Protein AF-0000000084591532 (afdb_homodimer)

Nearest PDB structures (foldseek):
  6mf0-assembly2_A  TM=4.877E-01  e=7.672E+00  Sus scrofa
  7s9z-assembly1_A  TM=1.819E-01  e=2.536E+00  Helicobacter hepaticus
  7xds-assembly1_A  TM=1.325E-01  e=5.394E+00  Puccinia graminis f. sp. tritici
  8dl6-assembly1_A  TM=1.227E-01  e=5.965E+00  Homo sapiens
  6mf0-assembly2_A  TM=4.408E-01  e=5.464E+00  Sus scrofa

Solvent-accessible surface area (backbone atoms only — not comparable to full-atom values): 87330 Å² total; per-residue (Å²): 125,78,63,72,62,56,70,74,39,70,86,39,56,74,46,77,43,41,28,36,42,34,52,50,78,43,53,38,44,90,33,53,58,64,35,64,25,38,38,33,36,36,31,60,63,81,49,55,68,87,56,51,60,38,65,56,48,56,36,85,73,50,52,26,74,78,58,51,73,62,59,52,44,41,55,50,50,50,51,40,54,48,27,53,75,49,50,44,82,45,71,38,82,86,81,71,41,66,29,31,39,28,50,43,80,62,37,36,34,36,52,69,69,55,41,16,56,66,52,23,22,54,25,72,87,36,41,23,33,48,54,41,24,66,42,70,42,52,71,70,45,43,39,30,58,66,39,40,53,48,51,75,43,76,54,60,66,52,48,54,68,57,54,49,49,51,51,51,48,48,55,58,43,37,69,44,82,90,29,66,64,58,47,52,49,52,29,50,73,68,15,46,40,43,73,56,37,47,54,52,35,52,50,43,43,54,50,50,54,57,50,66,71,37,84,87,54,50,74,67,53,51,46,52,52,50,51,49,53,48,51,52,41,56,73,71,60,36,57,68,52,52,60,71,35,84,96,48,53,48,43,77,26,44,49,80,26,48,55,60,33,37,33,61,27,56,51,43,51,51,48,54,52,47,51,50,51,22,55,75,68,70,42,46,66,59,36,52,30,38,57,68,55,55,70,66,60,37,42,85,64,75,84,78,59,52,69,56,49,65,74,37,64,88,72,70,53,55,69,56,41,55,53,43,47,43,50,47,67,83,47,40,70,82,70,50,92,51,65,52,55,54,48,38,49,52,35,49,14,46,47,50,36,65,39,66,31,86,73,74,92,52,62,68,65,49,44,54,53,50,53,48,44,51,48,51,37,52,54,37,36,28,69,71,44,34,56,49,62,73,74,35,56,52,61,39,51,56,57,49,44,61,61,41,33,72,72,74,37,51,51,55,73,42,40,48,64,52,63,54,38,48,46,46,57,50,26,54,44,41,59,75,42,90,67,60,33,50,44,60,50,32,50,50,50,48,52,50,51,52,52,50,48,37,38,49,72,58,38,70,47,70,38,86,86,78,70,40,78,42,58,55,56,70,64,57,34,46,50,37,65,72,31,66,67,59,19,46,75,59,49,43,79,81,73,79,76,76,52,61,51,41,76,38,68,63,83,34,57,62,41,97,84,67,49,61,41,66,78,71,63,58,36,50,46,86,73,38,76,58,63,77,38,52,76,48,87,70,51,79,76,62,42,93,66,29,36,33,27,76,42,48,27,37,22,13,66,72,55,38,74,46,37,66,70,39,35,30,36,31,48,70,47,87,55,79,73,54,72,84,74,77,41,51,46,48,27,34,29,68,41,36,38,36,37,32,30,72,94,40,74,82,50,65,47,61,38,32,37,28,32,34,42,43,75,53,95,52,57,38,90,84,79,48,32,40,30,30,34,54,50,90,52,41,43,80,38,50,47,78,34,29,38,37,51,39,34,59,37,73,39,44,79,83,50,62,44,42,73,73,34,75,42,70,39,69,53,66,87,34,82,46,90,49,62,39,58,24,60,38,71,71,68,89,35,54,31,30,46,48,80,30,30,64,45,59,41,67,59,55,56,70,46,43,58,77,86,66,54,73,78,83,79,87,71,80,62,65,68,56,47,44,42,50,18,17,51,52,38,44,53,50,48,52,50,50,51,49,36,49,50,21,23,46,53,22,35,52,56,42,51,54,51,44,50,66,60,48,70,71,64,82,88,72,84,78,78,79,74,83,72,74,77,68,70,84,67,69,74,77,70,64,69,71,67,78,45,38,64,70,77,76,76,75,77,128,124,79,63,71,62,53,70,73,39,70,84,39,57,74,43,78,42,43,28,34,42,33,52,48,80,42,54,38,45,89,30,54,58,68,34,65,25,38,39,34,35,34,31,60,63,80,49,55,68,87,56,53,62,37,66,56,47,56,37,83,73,49,50,27,73,76,57,52,73,60,60,52,45,39,55,51,50,50,52,40,55,49,27,53,76,48,49,43,82,44,71,39,82,85,80,71,42,64,28,30,38,30,50,42,79,62,38,37,34,36,51,69,68,54,41,16,56,67,52,24,22,56,26,73,86,35,40,21,34,48,54,42,25,66,42,69,43,53,71,70,46,42,38,29,56,67,37,39,54,47,50,76,44,75,54,58,67,51,48,55,67,58,53,48,49,50,53,51,49,49,54,58,44,36,67,44,82,90,30,65,64,58,46,51,49,52,29,50,73,67,15,46,41,42,72,55,37,46,55,52,35,52,50,43,42,53,50,48,54,58,50,67,69,39,83,87,55,50,73,66,56,51,46,51,52,50,52,50,52,49,52,52,40,54,73,73,58,35,57,68,50,52,57,71,35,84,96,48,53,50,45,77,27,44,49,80,26,47,54,62,32,38,34,62,27,55,50,43,52,52,47,53,52,48,52,50,52,22,55,75,68,70,41,46,65,57,36,53,29,37,57,69,54,56,68,64,61,36,42,84,64,76,82,78,59,52,70,55,49,65,74,36,63,90,72,70,54,55,70,55,40,55,53,42,48,42,49,46,67,84,48,40,72,82,71,50,90,52,65,51,56,54,49,37,50,52,36,50,14,45,49,50,37,66,40,66,31,87,73,73,92,51,63,68,65,48,44,53,51,49,52,49,45,51,48,51,35,52,53,37,36,28,68,71,42,33,55,50,62,73,72,35,56,52,62,40,51,56,57,49,45,60,59,41,34,73,72,74,36,52,51,55,75,41,39,49,64,52,61,52,34,47,46,48,57,50,27,54,44,41,60,73,40,90,67,60,35,51,44,60,49,33,51,50,50,50,52,52,50,50,49,50,50,37,37,49,71,58,38,70,46,72,36,86,86,78,69,40,78,44,56,55,56,70,64,58,34,46,50,37,66,72,31,64,68,57,19,46,76,60,49,44,79,81,72,78,76,77,53,60,49,40,74,40,68,64,82,34,56,62,39,97,85,66,50,62,42,64,78,71,63,59,34,51,46,86,72,39,78,58,60,76,44,48,76,49,89,70,50,79,75,60,40,94,66,29,36,34,26,76,44,46,28,38,21,14,66,71,54,39,74,45,37,68,70,38,36,31,37,32,48,70,48,87,55,80,74,54,70,85,73,78,42,51,44,46,27,33,30,68,40,37,37,36,37,31,29,71,94,41,73,82,50,65,46,57,38,32,38,29,33,35,41,44,76,52,93,54,58,37,89,85,78,48,32,42,28,33,35,54,49,90,53,41,42,78,36,50,47,78,35,31,38,35,50,38,33,59,38,73,40,45,78,82,50,62,43,42,74,74,34,73,40,70,39,68,52,64,87,33,80,45,92,51,63,41,58,23,62,37,70,70,67,90,37,56,32,29,46,48,81,31,31,64,45,59,41,65,60,54,56,69,48,44,58,78,89,64,52,74,81,82,78,88,72,81,63,65,67,56,44,43,41,49,19,16,49,51,38,46,53,49,48,54,50,51,50,49,38,49,51,20,25,47,53,20,36,51,56,43,51,54,52,44,50,64,59,49,70,70,63,81,90,71,83,77,79,78,74,81,72,74,78,68,69,82,71,66,74,73,73,62,61,71,66,82,37,42,65,71,76,75,75,74,77,129

Organism: NCBI:txid1423351

Secondary structure (DSSP, 8-state):
---HHHHHHTT-EEEEEEEEEEEEEEE--SSSS--EEEEEEEEETTS-HHHHTSGGG-EEEEEESSS-HHHHHHHHHHHHHHHHHSPEEEEETTTTEEEEEEEEEEE----HHHHHHHTTB--TTSTT--SSB-----HHHHHSHHHHHHTTS--PBP-HHHHHHHHHHHHHHTTSTT-HHHHHHHHHHH-B--HHHHHHHHHHHHHHHHHHH-TTS-HHHHHHHHHHHHHHHHHH--S-GGGG-TT--TTTSS---HIIIIIIIIIHHHHHHHHHHHHHTT-HHHHHHHHHH---TTS-SPPP-HHHHHHTTTS--HHHHHHHHHHTHHHHTTT-S-HHHHHHHHHHHHHHHHHT-S--S-HHHHHHHHHHHHHHHHHHHHHH-HHHHHH-THHHHGGGHHHHHHHH-SGGGG-SHHHHHHHHHHHHHHHTS-SSSHHHHHHHHHHHHHHHHHHHTT-EEE-TTT--EEE--HHHHHHHHH-HHHHHHTT---PPPPPTT-EE----EE-TTS-EE-----B-GGGSTHHHH---SSHHHHSSS-EEEE-SEEE-TTS-EE-TT-EEEEE--SSTT--SS--EEEEEEEEEEEEE-SS-TT-EEEEEEEEEEEEEEEE-TTT--EEEEEEEEEEEE-GGGEEEEE-EEE-HHHHT-EEEEEEEEEETTEEEEEEEEEEE-S-SSEEEE-TT-STTHHHHHHHS-GGGSS-----S-HHHHHHHHHHHHHHHHHHHHHHHHHHHHHHHHHHHHHHHHHTSS-----------------------------------/---HHHHHHTT-EEEEEEEEEEEEEEE--SSSS--EEEEEEEEETTS-HHHHTSGGG-EEEEEESSS-HHHHHHHHHHHHHHHHHSPEEEEETTTTEEEEEEEEEEE----HHHHHHHTTB--TTSTT--SSB-----HHHHHSHHHHHHTTS--PBP-HHHHHHHHHHHHHHTTSTT-HHHHHHHHHHH-B--HHHHHHHHHHHHHHHHHHH-TTS-HHHHHHHHHHHHHHHHHH--S-GGGG-TT--TTTSSPPPHIIIIIIIIIHHHHHHHHHHHHHTT-HHHHHHHHHH---TTS-SPPP-HHHHHHTTTS--HHHHHHHHHHTHHHHTTT-S-HHHHHHHHHHHHHHHHHT-S--S-HHHHHHHHHHHHHHHHHHHHHH-HHHHHH-THHHHGGGHHHHHHHH-SGGGG-SHHHHHHHHHHHHHHHTS-SSSHHHHHHHHHHHHHHHHHHHTT-EEE-TTT--EEE--HHHHHHHHH-HHHHHHTT---PPPPPTT-EE----EE-TTS-EE-----B-GGGSTHHHH---SSTTTTSSS-EEEE-SEEE-TTS-EE-TT-EEEEE--SSTT-TTS--EEEEEEEEEEEEE-SS-TT-EEEEEEEEEEEEEEEE-TTT--EEEEEEEEEEEE-GGGEEEEE-EEE-HHHHT-EEEEEEEEEETTEEEEEEEEEEE-S-SSEEEE-TT-STTHHHHHHHS-GGGSS-----S-HHHHHHHHHHHHHHHHHHHHHHHHHHHHHHHHHHHHHHHHHTSS-----------------------------------

Foldseek 3Di:
DPDVVCVQCVPAAEDEWEKEKEWDWFALAPFPDRQTKIWIKIFTLVDAPVCRLFLLRIATDFMDSPDDPLRVVVVVLVVLVVCQVVFDWFADPVVRDIHTYRYDYQFYFYAQQSLCQLLQFLDCQAQQHASFARQGHDPVQCLALVNVVVLLAGHHGDALVVLVVLLVVLLVLLLDPPSVVVSVVSCRNRRGHHPLSVVLSVVSNVQLVVQVVDPVADSVRSSVVSVVSSVVSVVVPSGRPQSPRPPDDSSLRHADACQCLQQVHLLLVLLVVVVVLCVVVVNLQQLLQAVVFWDCFFLPAPDQPSVCCSVPVPDDHRSNSLVCLQPSLLRCLPVDPDLLSSVLSLLSLVLSLLQLDSADPDLVVSLVQQQVSLSSNLLSCLQPPLVCSVNGSSSSSSNCNSVNCVSSNGSSSSHCVSVVVCSVVLSVQQHPDPNPDRRVSSVVVSVVLSVVSCQLCFHWDQDPVPRDIDHHDVVSNVVCLVDVVNVVVSSHDNDDQDDQFDFAAPFQPQDPVRDRHRPQPFDFPVPDPVVPACPPVCCPPRHDFKTKGFTAFGQEQVRDTDGAFFKFWFFPDPPLPPPPQTAIFIWHFHTKIWIAGPVDRVDIFIKTKTFGWDWDPAADPSSLFTKIFTDPHIDIGGRHRTHGTFGKTAPCVVQVWDFDDWDFDDDPNHTDPDTGTHTDGNDDTMITTRCSRNRPNVVVQSNDDPSRDHGDDDDDDSSVSSNVSSVVNVVVVVVVVVVVVVVVVVVVVVVVVVCVVCVVDDDPDDPPDPPPPPDPPPCCVPDPTPRPPPPDPPDD/DPDVVCVLCVPAAEDEWEKEKEWDWFALAQFLDRQTKIWIKIFTLVDAPVPRLFLLRIATDFMDSPDDPLRVVVVVLVVLVVCQVVFDWFADPVVRDIHTYRYDYQFYFYAQQSLCQLLQFLDCQAQQHASFARQGHDPVQCLALVNVVVLLAGHHGDALVVLVVLLVVLLVLLLDPPSVVVSVVSCRNRRGHHPLSVVLSVVLNVQLVVQVVDPVDDSVRSSVVSVVSVVVSVVVPSGRPQSPRPPDDSSLRHADACQCLQQVHLLLVLLVVLVVLCVVVVNLQQLLQAVVFWDCFFLPAPDQPSVCCSVPVPDDHRSNSLVCLQCSLLRCLPVDPDLLSSVLSLLSLVLSLLQLDSADPDLVVSLVQQQVSLSSNLLSCLQPPLVCSVNPSSSSSSNCNSVNCVSSNGSSSSHCVSVVVCSVVLSVQQHPDPNPDRRVSSVVVSVVLSVVSCQLCFHWDQDPPPRDIDHHDPVSNVVCLVDQVNVVVSSHDNDDQDDQFDFAAPFQPQDPVRDRHRPQPFDFPVPDPVVPACPPVCCVPRHDFKTKGFTAFGQEQLRDTDGAFFKFWFFPDPPLPPPPQTAIFIWHFHTKIWIAGPVDRVDIFIKTKTFGWDWDPAADPSSLFTKTFTDPHIYIGGRHRTHGTFRKTAPCVVQVWDFDDWDFDADPNHTDPDTDTHTDGNDDTIITGSCSRNRPNVVVQSNDDPSRDHGDDDDDDSSVSSNVSSVVNVVVVVVVVVVVVVVVVVVVVVVVVVCVVCVVDDDPDPPPPPPPPPPPPPCPVDDSGRGPPPPDPPDD

Sequence (1592 aa):
MPHPLRATAAGRQVYSVPLIVFMDDVSGARSTQWNKHYSVYMSNGTIPREELQKEFHVRYVTTSSHAEPLELMQGVKESFKKHFSEPIVAFDAITKEEVLLRPWPLFWPGDNPMQAEHCSSAGLNASRFCRTCEVGGSQEYCSSDKGFAELIVPGIIRDPDKTRAAIQTQLSLSLEPRSGNKLRSSAVDSGVKDSLAQVVIEKLLKMGKSLRSDPSKTPQDIQDILRNELKVAQRAGCENPLLKMEGVNIHLDTPTEILHTILLGVVKYFWGQTVYILDKNKKFEIMRSRLHTIDQRGLNIPTIPVSYICDYKGALIGKHFKALAQVLVFVIYDLVDDQNLINAWILTSRLTVLLWQTEIDNVEVYLVELRQVIADLLYVTAICSPSIILSKPKFHFLVHLPLYIERFGPALLFSTERFESFNGIFRGASVFSNRQSPSRDIGLSFAGLDRAKHLATGGYWRDTQTNDWRTASPKLQELIRSHPVFAGLLGLDFSEEPVPGNIYFYPQERSMTGSRMHIDRSETWDHVMARLAIEMANPSTATDEFMYASVKGIVSQSGDIIEQGDSVIYNVSENPTSLEHPQYLFARVVELLCCTNPADPSDITYFAILQKFSLDSTRHHILQMPQLVLDTELCLCEPLKLICRVNVQHDCSRGQCQLSHKVPIRQERELTERCRLAVRHSDDSHYILNVQALHNSKYIKESLPTELRGVLVQFGDRSAILKQGAENVRTRKAQKDANRQATKAAKDAFARTLETSMAREPESRGAHIYEDTQGAGTSTQGAASAAASIPEQQSLMPHPLRATAAGRQVYSVPLIVFMDDVSGARSTQWNKHYSVYMSNGTIPREELQKEFHVRYVTTSSHAEPLELMQGVKESFKKHFSEPIVAFDAITKEEVLLRPWPLFWPGDNPMQAEHCSSAGLNASRFCRTCEVGGSQEYCSSDKGFAELIVPGIIRDPDKTRAAIQTQLSLSLEPRSGNKLRSSAVDSGVKDSLAQVVIEKLLKMGKSLRSDPSKTPQDIQDILRNELKVAQRAGCENPLLKMEGVNIHLDTPTEILHTILLGVVKYFWGQTVYILDKNKKFEIMRSRLHTIDQRGLNIPTIPVSYICDYKGALIGKHFKALAQVLVFVIYDLVDDQNLINAWILTSRLTVLLWQTEIDNVEVYLVELRQVIADLLYVTAICSPSIILSKPKFHFLVHLPLYIERFGPALLFSTERFESFNGIFRGASVFSNRQSPSRDIGLSFAGLDRAKHLATGGYWRDTQTNDWRTASPKLQELIRSHPVFAGLLGLDFSEEPVPGNIYFYPQERSMTGSRMHIDRSETWDHVMARLAIEMANPSTATDEFMYASVKGIVSQSGDIIEQGDSVIYNVSENPTSLEHPQYLFARVVELLCCTNPADPSDITYFAILQKFSLDSTRHHILQMPQLVLDTELCLCEPLKLICRVNVQHDCSRGQCQLSHKVPIRQERELTERCRLAVRHSDDSHYILNVQALHNSKYIKESLPTELRGVLVQFGDRSAILKQGAENVRTRKAQKDANRQATKAAKDAFARTLETSMAREPESRGAHIYEDTQGAGTSTQGAASAAASIPEQQSL

Radius of gyration: 38.41 Å; Cα contacts (8 Å, |Δi|>4): 2621; chains: 2; bounding box: 103×96×112 Å

Structure (mmCIF, N/CA/C/O backbone):
data_AF-0000000084591532-model_v1
#
loop_
_entity.id
_entity.type
_entity.pdbx_description
1 polymer 'Transposase family Tnp2 protein'
#
loop_
_atom_site.group_PDB
_atom_site.id
_atom_site.type_symbol
_atom_site.label_atom_id
_atom_site.label_alt_id
_atom_site.label_comp_id
_atom_site.label_asym_id
_atom_site.label_entity_id
_atom_site.label_seq_id
_atom_site.pdbx_PDB_ins_code
_atom_site.Cartn_x
_atom_site.Cartn_y
_atom_site.Cartn_z
_atom_site.occupancy
_atom_site.B_iso_or_equiv
_atom_site.auth_seq_id
_atom_site.auth_comp_id
_atom_site.auth_asym_id
_atom_site.auth_atom_id
_atom_site.pdbx_PDB_model_num
ATOM 1 N N . MET A 1 1 ? 30.344 50.531 -14.781 1 43.59 1 MET A N 1
ATOM 2 C CA . MET A 1 1 ? 29.906 49.656 -15.844 1 43.59 1 MET A CA 1
ATOM 3 C C . MET A 1 1 ? 28.453 49.219 -15.641 1 43.59 1 MET A C 1
ATOM 5 O O . MET A 1 1 ? 28.047 48.938 -14.508 1 43.59 1 MET A O 1
ATOM 9 N N . PRO A 1 2 ? 27.641 49.594 -16.484 1 57.66 2 PRO A N 1
ATOM 10 C CA . PRO A 1 2 ? 26.234 49.219 -16.297 1 57.66 2 PRO A CA 1
ATOM 11 C C . PRO A 1 2 ? 26.078 47.75 -15.938 1 57.66 2 PRO A C 1
ATOM 13 O O . PRO A 1 2 ? 26.953 46.938 -16.219 1 57.66 2 PRO A O 1
ATOM 16 N N . HIS A 1 3 ? 25.172 47.406 -14.984 1 73 3 HIS A N 1
ATOM 17 C CA . HIS A 1 3 ? 24.875 46.031 -14.609 1 73 3 HIS A CA 1
ATOM 18 C C . HIS A 1 3 ? 24.781 45.125 -15.844 1 73 3 HIS A C 1
ATOM 20 O O . HIS A 1 3 ? 24.172 45.5 -16.844 1 73 3 HIS A O 1
ATOM 26 N N . PRO A 1 4 ? 25.656 44.156 -16.047 1 76.69 4 PRO A N 1
ATOM 27 C CA . PRO A 1 4 ? 25.719 43.25 -17.203 1 76.69 4 PRO A CA 1
ATOM 28 C C . PRO A 1 4 ? 24.328 42.844 -17.719 1 76.69 4 PRO A C 1
ATOM 30 O O . PRO A 1 4 ? 24.156 42.594 -18.906 1 76.69 4 PRO A O 1
ATOM 33 N N . LEU A 1 5 ? 23.438 42.906 -16.938 1 82.12 5 LEU A N 1
ATOM 34 C CA . LEU A 1 5 ? 22.094 42.5 -17.328 1 82.12 5 LEU A CA 1
ATOM 35 C C . LEU A 1 5 ? 21.469 43.531 -18.234 1 82.12 5 LEU A C 1
ATOM 37 O O . LEU A 1 5 ? 20.578 43.219 -19.031 1 82.12 5 LEU A O 1
ATOM 41 N N . ARG A 1 6 ? 21.891 44.719 -18.203 1 84.62 6 ARG A N 1
ATOM 42 C CA . ARG A 1 6 ? 21.344 45.781 -19.031 1 84.62 6 ARG A CA 1
ATOM 43 C C . ARG A 1 6 ? 21.688 45.562 -20.5 1 84.62 6 ARG A C 1
ATOM 45 O O . ARG A 1 6 ? 20.859 45.812 -21.391 1 84.62 6 ARG A O 1
ATOM 52 N N . ALA A 1 7 ? 22.859 45.125 -20.703 1 83.19 7 ALA A N 1
ATOM 53 C CA . ALA A 1 7 ? 23.297 44.844 -22.078 1 83.19 7 ALA A CA 1
ATOM 54 C C . ALA A 1 7 ? 22.5 43.688 -22.672 1 83.19 7 ALA A C 1
ATOM 56 O O . ALA A 1 7 ? 22.062 43.75 -23.812 1 83.19 7 ALA A O 1
ATOM 57 N N . THR A 1 8 ? 22.328 42.719 -21.797 1 85.94 8 THR A N 1
ATOM 58 C CA . THR A 1 8 ? 21.609 41.531 -22.25 1 85.94 8 THR A CA 1
ATOM 59 C C . THR A 1 8 ? 20.125 41.844 -22.469 1 85.94 8 THR A C 1
ATOM 61 O O . THR A 1 8 ? 19.5 41.281 -23.391 1 85.94 8 THR A O 1
ATOM 64 N N . ALA A 1 9 ? 19.578 42.625 -21.766 1 89.12 9 ALA A N 1
ATOM 65 C CA . ALA A 1 9 ? 18.156 42.938 -21.812 1 89.12 9 ALA A CA 1
ATOM 66 C C . ALA A 1 9 ? 17.828 43.812 -23.031 1 89.12 9 ALA A C 1
ATOM 68 O O . ALA A 1 9 ? 16.719 43.719 -23.578 1 89.12 9 ALA A O 1
ATOM 69 N N . ALA A 1 10 ? 18.719 44.562 -23.5 1 86.06 10 ALA A N 1
ATOM 70 C CA . ALA A 1 10 ? 18.516 45.406 -24.672 1 86.06 10 ALA A CA 1
ATOM 71 C C . ALA A 1 10 ? 17.219 46.188 -24.578 1 86.06 10 ALA A C 1
ATOM 73 O O . ALA A 1 10 ? 16.422 46.188 -25.516 1 86.06 10 ALA A O 1
ATOM 74 N N . GLY A 1 11 ? 16.875 46.719 -23.391 1 86.25 11 GLY A N 1
ATOM 75 C CA . GLY A 1 11 ? 15.703 47.562 -23.188 1 86.25 11 GLY A CA 1
ATOM 76 C C . GLY A 1 11 ? 14.492 46.781 -22.703 1 86.25 11 GLY A C 1
ATOM 77 O O . GLY A 1 11 ? 13.492 47.375 -22.297 1 86.25 11 GLY A O 1
ATOM 78 N N . ARG A 1 12 ? 14.555 45.469 -22.719 1 91.94 12 ARG A N 1
ATOM 79 C CA . ARG A 1 12 ? 13.445 44.625 -22.25 1 91.94 12 ARG A CA 1
ATOM 80 C C . ARG A 1 12 ? 13.398 44.594 -20.719 1 91.94 12 ARG A C 1
ATOM 82 O O . ARG A 1 12 ? 14.43 44.719 -20.062 1 91.94 12 ARG A O 1
ATOM 89 N N . GLN A 1 13 ? 12.195 44.469 -20.172 1 92.25 13 GLN A N 1
ATOM 90 C CA . GLN A 1 13 ? 12.047 44.25 -18.734 1 92.25 13 GLN A CA 1
ATOM 91 C C . GLN A 1 13 ? 12.539 42.875 -18.328 1 92.25 13 GLN A C 1
ATOM 93 O O . GLN A 1 13 ? 12.328 41.906 -19.047 1 92.25 13 GLN A O 1
ATOM 98 N N . VAL A 1 14 ? 13.297 42.844 -17.234 1 92.44 14 VAL A N 1
ATOM 99 C CA . VAL A 1 14 ? 13.797 41.562 -16.703 1 92.44 14 VAL A CA 1
ATOM 100 C C . VAL A 1 14 ? 13.07 41.219 -15.414 1 92.44 14 VAL A C 1
ATOM 102 O O . VAL A 1 14 ? 13.047 42.031 -14.477 1 92.44 14 VAL A O 1
ATOM 105 N N . TYR A 1 15 ? 12.438 40.062 -15.383 1 92.69 15 TYR A N 1
ATOM 106 C CA . TYR A 1 15 ? 11.766 39.594 -14.18 1 92.69 15 TYR A CA 1
ATOM 107 C C . TYR A 1 15 ? 12.586 38.469 -13.508 1 92.69 15 TYR A C 1
ATOM 109 O O . TYR A 1 15 ? 12.914 37.469 -14.141 1 92.69 15 TYR A O 1
ATOM 117 N N . SER A 1 16 ? 12.953 38.688 -12.234 1 92.62 16 SER A N 1
ATOM 118 C CA . SER A 1 16 ? 13.555 37.625 -11.43 1 92.62 16 SER A CA 1
ATOM 119 C C . SER A 1 16 ? 12.477 36.75 -10.758 1 92.62 16 SER A C 1
ATOM 121 O O . SER A 1 16 ? 11.758 37.219 -9.875 1 92.62 16 SER A O 1
ATOM 123 N N . VAL A 1 17 ? 12.375 35.5 -11.156 1 94.62 17 VAL A N 1
ATOM 124 C CA . VAL A 1 17 ? 11.266 34.656 -10.734 1 94.62 17 VAL A CA 1
ATOM 125 C C . VAL A 1 17 ? 11.766 33.625 -9.711 1 94.62 17 VAL A C 1
ATOM 127 O O . VAL A 1 17 ? 12.562 32.75 -10.039 1 94.62 17 VAL A O 1
ATOM 130 N N . PRO A 1 18 ? 11.305 33.719 -8.445 1 95.5 18 PRO A N 1
ATOM 131 C CA . PRO A 1 18 ? 11.656 32.719 -7.453 1 95.5 18 PRO A CA 1
ATOM 132 C C . PRO A 1 18 ? 10.914 31.391 -7.664 1 95.5 18 PRO A C 1
ATOM 134 O O . PRO A 1 18 ? 9.703 31.391 -7.871 1 95.5 18 PRO A O 1
ATOM 137 N N . LEU A 1 19 ? 11.625 30.297 -7.633 1 96.56 19 LEU A N 1
ATOM 138 C CA . LEU A 1 19 ? 11 28.984 -7.809 1 96.56 19 LEU A CA 1
ATOM 139 C C . LEU A 1 19 ? 11.18 28.125 -6.559 1 96.56 19 LEU A C 1
ATOM 141 O O . LEU A 1 19 ? 12.266 28.078 -5.984 1 96.56 19 LEU A O 1
ATOM 145 N N . ILE A 1 20 ? 10.086 27.547 -6.117 1 96.88 20 ILE A N 1
ATOM 146 C CA . ILE A 1 20 ? 10.117 26.547 -5.055 1 96.88 20 ILE A CA 1
ATOM 147 C C . ILE A 1 20 ? 10.398 25.172 -5.645 1 96.88 20 ILE A C 1
ATOM 149 O O . ILE A 1 20 ? 9.672 24.703 -6.527 1 96.88 20 ILE A O 1
ATOM 153 N N . VAL A 1 21 ? 11.422 24.469 -5.18 1 97.69 21 VAL A N 1
ATOM 154 C CA . VAL A 1 21 ? 11.852 23.203 -5.773 1 97.69 21 VAL A CA 1
ATOM 155 C C . VAL A 1 21 ? 11.578 22.062 -4.805 1 97.69 21 VAL A C 1
ATOM 157 O O . VAL A 1 21 ? 12.18 21.984 -3.734 1 97.69 21 VAL A O 1
ATOM 160 N N . PHE A 1 22 ? 10.695 21.203 -5.18 1 96.56 22 PHE A N 1
ATOM 161 C CA . PHE A 1 22 ? 10.297 20.062 -4.363 1 96.56 22 PHE A CA 1
ATOM 162 C C . PHE A 1 22 ? 10.781 18.75 -4.988 1 96.56 22 PHE A C 1
ATOM 164 O O . PHE A 1 22 ? 10.758 18.609 -6.211 1 96.56 22 PHE A O 1
ATOM 171 N N . MET A 1 23 ? 11.297 17.844 -4.141 1 96.81 23 MET A N 1
ATOM 172 C CA . MET A 1 23 ? 11.703 16.531 -4.598 1 96.81 23 MET A CA 1
ATOM 173 C C . MET A 1 23 ? 11.18 15.438 -3.668 1 96.81 23 MET A C 1
ATOM 175 O O . MET A 1 23 ? 11.133 15.625 -2.451 1 96.81 23 MET A O 1
ATOM 179 N N . ASP A 1 24 ? 10.766 14.281 -4.262 1 93.19 24 ASP A N 1
ATOM 180 C CA . ASP A 1 24 ? 10.227 13.164 -3.48 1 93.19 24 ASP A CA 1
ATOM 181 C C . ASP A 1 24 ? 10.438 11.836 -4.207 1 93.19 24 ASP A C 1
ATOM 183 O O . ASP A 1 24 ? 10.742 11.82 -5.398 1 93.19 24 ASP A O 1
ATOM 187 N N . ASP A 1 25 ? 10.414 10.781 -3.438 1 91.5 25 ASP A N 1
ATOM 188 C CA . ASP A 1 25 ? 10.352 9.445 -4.012 1 91.5 25 ASP A CA 1
ATOM 189 C C . ASP A 1 25 ? 8.906 8.961 -4.133 1 91.5 25 ASP A C 1
ATOM 191 O O . ASP A 1 25 ? 8.141 9.039 -3.172 1 91.5 25 ASP A O 1
ATOM 195 N N . VAL A 1 26 ? 8.516 8.516 -5.293 1 88.25 26 VAL A N 1
ATOM 196 C CA . VAL A 1 26 ? 7.129 8.133 -5.559 1 88.25 26 VAL A CA 1
ATOM 197 C C . VAL A 1 26 ? 7.102 6.82 -6.348 1 88.25 26 VAL A C 1
ATOM 199 O O . VAL A 1 26 ? 8 6.551 -7.145 1 88.25 26 VAL A O 1
ATOM 202 N N . SER A 1 27 ? 6.109 6.016 -6.02 1 83.94 27 SER A N 1
ATOM 203 C CA . SER A 1 27 ? 5.922 4.805 -6.812 1 83.94 27 SER A CA 1
ATOM 204 C C . SER A 1 27 ? 5.172 5.105 -8.102 1 83.94 27 SER A C 1
ATOM 206 O O . SER A 1 27 ? 4.148 5.793 -8.094 1 83.94 27 SER A O 1
ATOM 208 N N . GLY A 1 28 ? 5.691 4.559 -9.133 1 76.94 28 GLY A N 1
ATOM 209 C CA . GLY A 1 28 ? 5.047 4.762 -10.414 1 76.94 28 GLY A CA 1
ATOM 210 C C . GLY A 1 28 ? 4.012 3.697 -10.742 1 76.94 28 GLY A C 1
ATOM 211 O O . GLY A 1 28 ? 3.396 3.729 -11.805 1 76.94 28 GLY A O 1
ATOM 212 N N . ALA A 1 29 ? 3.83 2.738 -9.836 1 74.06 29 ALA A N 1
ATOM 213 C CA . ALA A 1 29 ? 2.936 1.618 -10.109 1 74.06 29 ALA A CA 1
ATOM 214 C C . ALA A 1 29 ? 1.588 1.81 -9.422 1 74.06 29 ALA A C 1
ATOM 216 O O . ALA A 1 29 ? 1.485 2.551 -8.438 1 74.06 29 ALA A O 1
ATOM 217 N N . ARG A 1 30 ? 0.559 1.213 -10.109 1 67.5 30 ARG A N 1
ATOM 218 C CA . ARG A 1 30 ? -0.771 1.205 -9.508 1 67.5 30 ARG A CA 1
ATOM 219 C C . ARG A 1 30 ? -0.869 0.149 -8.414 1 67.5 30 ARG A C 1
ATOM 221 O O . ARG A 1 30 ? -1.532 0.363 -7.395 1 67.5 30 ARG A O 1
ATOM 228 N N . SER A 1 31 ? -0.083 -0.868 -8.711 1 63.44 31 SER A N 1
ATOM 229 C CA . SER A 1 31 ? -0.13 -1.998 -7.785 1 63.44 31 SER A CA 1
ATOM 230 C C . SER A 1 31 ? 0.7 -1.728 -6.535 1 63.44 31 SER A C 1
ATOM 232 O O . SER A 1 31 ? 1.325 -0.671 -6.418 1 63.44 31 SER A O 1
ATOM 234 N N . THR A 1 32 ? 0.636 -2.645 -5.699 1 62.41 32 THR A N 1
ATOM 235 C CA . THR A 1 32 ? 1.383 -2.551 -4.449 1 62.41 32 THR A CA 1
ATOM 236 C C . THR A 1 32 ? 2.873 -2.779 -4.691 1 62.41 32 THR A C 1
ATOM 238 O O . THR A 1 32 ? 3.699 -2.494 -3.822 1 62.41 32 THR A O 1
ATOM 241 N N . GLN A 1 33 ? 3.121 -3.174 -5.93 1 70.5 33 GLN A N 1
ATOM 242 C CA . GLN A 1 33 ? 4.531 -3.389 -6.234 1 70.5 33 GLN A CA 1
ATOM 243 C C . GLN A 1 33 ? 5.285 -2.064 -6.32 1 70.5 33 GLN A C 1
ATOM 245 O O . GLN A 1 33 ? 4.863 -1.15 -7.035 1 70.5 33 GLN A O 1
ATOM 250 N N . TRP A 1 34 ? 6.281 -1.975 -5.582 1 71.12 34 TRP A N 1
ATOM 251 C CA . TRP A 1 34 ? 7.027 -0.723 -5.488 1 71.12 34 TRP A CA 1
ATOM 252 C C . TRP A 1 34 ? 7.832 -0.474 -6.758 1 71.12 34 TRP A C 1
ATOM 254 O O . TRP A 1 34 ? 8.602 -1.337 -7.195 1 71.12 34 TRP A O 1
ATOM 264 N N . ASN A 1 35 ? 7.492 0.541 -7.445 1 77.25 35 ASN A N 1
ATOM 265 C CA . ASN A 1 35 ? 8.219 1.08 -8.594 1 77.25 35 ASN A CA 1
ATOM 266 C C . ASN A 1 35 ? 8.734 2.488 -8.312 1 77.25 35 ASN A C 1
ATOM 268 O O . ASN A 1 35 ? 8.094 3.475 -8.68 1 77.25 35 ASN A O 1
ATOM 272 N N . LYS A 1 36 ? 9.898 2.582 -7.742 1 85 36 LYS A N 1
ATOM 273 C CA . LYS A 1 36 ? 10.43 3.818 -7.168 1 85 36 LYS A CA 1
ATOM 274 C C . LYS A 1 36 ? 10.859 4.789 -8.266 1 85 36 LYS A C 1
ATOM 276 O O . LYS A 1 36 ? 11.594 4.414 -9.18 1 85 36 LYS A O 1
ATOM 281 N N . HIS A 1 37 ? 10.375 5.969 -8.211 1 91.12 37 HIS A N 1
ATOM 282 C CA . HIS A 1 37 ? 10.812 7.109 -9.008 1 91.12 37 HIS A CA 1
ATOM 283 C C . HIS A 1 37 ? 11.172 8.297 -8.117 1 91.12 37 HIS A C 1
ATOM 285 O O . HIS A 1 37 ? 10.477 8.57 -7.137 1 91.12 37 HIS A O 1
ATOM 291 N N . TYR A 1 38 ? 12.312 8.93 -8.359 1 95.25 38 TYR A N 1
ATOM 292 C CA . TYR A 1 38 ? 12.539 10.266 -7.805 1 95.25 38 TYR A CA 1
ATOM 293 C C . TYR A 1 38 ? 12.016 11.344 -8.742 1 95.25 38 TYR A C 1
ATOM 295 O O . TYR A 1 38 ? 12.305 11.32 -9.945 1 95.25 38 TYR A O 1
ATOM 303 N N . SER A 1 39 ? 11.172 12.148 -8.211 1 96 39 SER A N 1
ATOM 304 C CA . SER A 1 39 ? 10.562 13.188 -9.039 1 96 39 SER A CA 1
ATOM 305 C C . SER A 1 39 ? 10.797 14.57 -8.453 1 96 39 SER A C 1
ATOM 307 O O . SER A 1 39 ? 10.789 14.75 -7.238 1 96 39 SER A O 1
ATOM 309 N N . VAL A 1 40 ? 11 15.539 -9.312 1 97.56 40 VAL A N 1
ATOM 310 C CA . VAL A 1 40 ? 11.188 16.938 -8.938 1 97.56 40 VAL A CA 1
ATOM 311 C C . VAL A 1 40 ? 10.031 17.781 -9.484 1 97.56 40 VAL A C 1
ATOM 313 O O . VAL A 1 40 ? 9.688 17.672 -10.664 1 97.56 40 VAL A O 1
ATOM 316 N N . TYR A 1 41 ? 9.414 18.531 -8.641 1 97.12 41 TYR A N 1
ATOM 317 C CA . TYR A 1 41 ? 8.375 19.484 -9 1 97.12 41 TYR A CA 1
ATOM 318 C C . TYR A 1 41 ? 8.781 20.906 -8.633 1 97.12 41 TYR A C 1
ATOM 320 O O . TYR A 1 41 ? 9.648 21.109 -7.785 1 97.12 41 TYR A O 1
ATOM 328 N N . MET A 1 42 ? 8.164 21.906 -9.344 1 96.56 42 MET A N 1
ATOM 329 C CA . MET A 1 42 ? 8.422 23.297 -9.023 1 96.56 42 MET A CA 1
ATOM 330 C C . MET A 1 42 ? 7.125 24.109 -9.023 1 96.56 42 MET A C 1
ATOM 332 O O . MET A 1 42 ? 6.133 23.703 -9.625 1 96.56 42 MET A O 1
ATOM 336 N N . SER A 1 43 ? 7.16 25.109 -8.25 1 95.56 43 SER A N 1
ATOM 337 C CA . SER A 1 43 ? 6.102 26.109 -8.25 1 95.56 43 SER A CA 1
ATOM 338 C C . SER A 1 43 ? 6.68 27.531 -8.242 1 95.56 43 SER A C 1
ATOM 340 O O . SER A 1 43 ? 7.777 27.75 -7.73 1 95.56 43 SER A O 1
ATOM 342 N N . ASN A 1 44 ? 5.906 28.406 -8.836 1 94.69 44 ASN A N 1
ATOM 343 C CA . ASN A 1 44 ? 6.305 29.812 -8.891 1 94.69 44 ASN A CA 1
ATOM 344 C C . ASN A 1 44 ? 5.996 30.531 -7.578 1 94.69 44 ASN A C 1
ATOM 346 O O . ASN A 1 44 ? 4.828 30.688 -7.215 1 94.69 44 ASN A O 1
ATOM 350 N N . GLY A 1 45 ? 7.043 31.062 -6.895 1 92.5 45 GLY A N 1
ATOM 351 C CA . GLY A 1 45 ? 6.906 31.688 -5.586 1 92.5 45 GLY A CA 1
ATOM 352 C C . GLY A 1 45 ? 6.285 33.062 -5.648 1 92.5 45 GLY A C 1
ATOM 353 O O . GLY A 1 45 ? 5.941 33.656 -4.613 1 92.5 45 GLY A O 1
ATOM 354 N N . THR A 1 46 ? 6.027 33.5 -6.906 1 91.06 46 THR A N 1
ATOM 355 C CA . THR A 1 46 ? 5.434 34.844 -7.047 1 91.06 46 THR A CA 1
ATOM 356 C C . THR A 1 46 ? 3.912 34.75 -7 1 91.06 46 THR A C 1
ATOM 358 O O . THR A 1 46 ? 3.236 35.781 -6.844 1 91.06 46 THR A O 1
ATOM 361 N N . ILE A 1 47 ? 3.422 33.594 -7.094 1 89.75 47 ILE A N 1
ATOM 362 C CA . ILE A 1 47 ? 1.979 33.375 -7.098 1 89.75 47 ILE A CA 1
ATOM 363 C C . ILE A 1 47 ? 1.426 33.562 -5.688 1 89.75 47 ILE A C 1
ATOM 365 O O . ILE A 1 47 ? 2.045 33.125 -4.711 1 89.75 47 ILE A O 1
ATOM 369 N N . PRO A 1 48 ? 0.276 34.219 -5.699 1 84.31 48 PRO A N 1
ATOM 370 C CA . PRO A 1 48 ? -0.335 34.344 -4.375 1 84.31 48 PRO A CA 1
ATOM 371 C C . PRO A 1 48 ? -0.569 33 -3.693 1 84.31 48 PRO A C 1
ATOM 373 O O . PRO A 1 48 ? -0.871 32.031 -4.367 1 84.31 48 PRO A O 1
ATOM 376 N N . ARG A 1 49 ? -0.537 33.062 -2.498 1 79.94 49 ARG A N 1
ATOM 377 C CA . ARG A 1 49 ? -0.575 31.828 -1.695 1 79.94 49 ARG A CA 1
ATOM 378 C C . ARG A 1 49 ? -1.858 31.047 -1.95 1 79.94 49 ARG A C 1
ATOM 380 O O . ARG A 1 49 ? -1.842 29.812 -1.985 1 79.94 49 ARG A O 1
ATOM 387 N N . GLU A 1 50 ? -2.938 31.719 -2.049 1 73.81 50 GLU A N 1
ATOM 388 C CA . GLU A 1 50 ? -4.23 31.078 -2.244 1 73.81 50 GLU A CA 1
ATOM 389 C C . GLU A 1 50 ? -4.246 30.25 -3.527 1 73.81 50 GLU A C 1
ATOM 391 O O . GLU A 1 50 ? -4.883 29.203 -3.588 1 73.81 50 GLU A O 1
ATOM 396 N N . GLU A 1 51 ? -3.436 30.75 -4.426 1 81 51 GLU A N 1
ATOM 397 C CA . GLU A 1 51 ? -3.398 30.078 -5.723 1 81 51 GLU A CA 1
ATOM 398 C C . GLU A 1 51 ? -2.311 29.016 -5.766 1 81 51 GLU A C 1
ATOM 400 O O . GLU A 1 51 ? -2.428 28.031 -6.5 1 81 51 GLU A O 1
ATOM 405 N N . LEU A 1 52 ? -1.343 29.266 -4.953 1 86.06 52 LEU A N 1
ATOM 406 C CA . LEU A 1 52 ? -0.17 28.391 -4.984 1 86.06 52 LEU A CA 1
ATOM 407 C C . LEU A 1 52 ? -0.535 26.969 -4.566 1 86.06 52 LEU A C 1
ATOM 409 O O . LEU A 1 52 ? 0.121 26.016 -4.98 1 86.06 52 LEU A O 1
ATOM 413 N N . GLN A 1 53 ? -1.574 26.844 -3.854 1 82.62 53 GLN A N 1
ATOM 414 C CA . GLN A 1 53 ? -1.954 25.547 -3.307 1 82.62 53 GLN A CA 1
ATOM 415 C C . GLN A 1 53 ? -2.697 24.719 -4.344 1 82.62 53 GLN A C 1
ATOM 417 O O . GLN A 1 53 ? -2.838 23.5 -4.184 1 82.62 53 GLN A O 1
ATOM 422 N N . LYS A 1 54 ? -2.99 25.297 -5.469 1 86.19 54 LYS A N 1
ATOM 423 C CA . LYS A 1 54 ? -3.723 24.578 -6.512 1 86.19 54 LYS A CA 1
ATOM 424 C C . LYS A 1 54 ? -2.785 23.719 -7.344 1 86.19 54 LYS A C 1
ATOM 426 O O . LYS A 1 54 ? -1.646 24.109 -7.617 1 86.19 54 LYS A O 1
ATOM 431 N N . GLU A 1 55 ? -3.32 22.656 -7.781 1 87.75 55 GLU A N 1
ATOM 432 C CA . GLU A 1 55 ? -2.582 21.688 -8.586 1 87.75 55 GLU A CA 1
ATOM 433 C C . GLU A 1 55 ? -2.076 22.312 -9.883 1 87.75 55 GLU A C 1
ATOM 435 O O . GLU A 1 55 ? -1.003 21.953 -10.375 1 87.75 55 GLU A O 1
ATOM 440 N N . PHE A 1 56 ? -2.805 23.234 -10.344 1 90.19 56 PHE A N 1
ATOM 441 C CA . PHE A 1 56 ? -2.492 23.875 -11.617 1 90.19 56 PHE A CA 1
ATOM 442 C C . PHE A 1 56 ? -1.114 24.531 -11.578 1 90.19 56 PHE A C 1
ATOM 444 O O . PHE A 1 56 ? -0.423 24.594 -12.594 1 90.19 56 PHE A O 1
ATOM 451 N N . HIS A 1 57 ? -0.659 24.906 -10.453 1 92.56 57 HIS A N 1
ATOM 452 C CA . HIS A 1 57 ? 0.558 25.703 -10.336 1 92.56 57 HIS A CA 1
ATOM 453 C C . HIS A 1 57 ? 1.752 24.844 -9.961 1 92.56 57 HIS A C 1
ATOM 455 O O . HIS A 1 57 ? 2.842 25.344 -9.695 1 92.56 57 HIS A O 1
ATOM 461 N N . VAL A 1 58 ? 1.565 23.562 -9.898 1 94.06 58 VAL A N 1
ATOM 462 C CA . VAL A 1 58 ? 2.67 22.625 -9.711 1 94.06 58 VAL A CA 1
ATOM 463 C C . VAL A 1 58 ? 3.156 22.125 -11.07 1 94.06 58 VAL A C 1
ATOM 465 O O . VAL A 1 58 ? 2.359 21.656 -11.883 1 94.06 58 VAL A O 1
ATOM 468 N N . ARG A 1 59 ? 4.449 22.25 -11.281 1 94.88 59 ARG A N 1
ATOM 469 C CA . ARG A 1 59 ? 5.016 21.859 -12.562 1 94.88 59 ARG A CA 1
ATOM 470 C C . ARG A 1 59 ? 5.996 20.703 -12.398 1 94.88 59 ARG A C 1
ATOM 472 O O . ARG A 1 59 ? 6.832 20.719 -11.492 1 94.88 59 ARG A O 1
ATOM 479 N N . TYR A 1 60 ? 5.84 19.797 -13.336 1 95.56 60 TYR A N 1
ATOM 480 C CA . TYR A 1 60 ? 6.797 18.688 -13.438 1 95.56 60 TYR A CA 1
ATOM 481 C C . TYR A 1 60 ? 8.117 19.172 -14.039 1 95.56 60 TYR A C 1
ATOM 483 O O . TYR A 1 60 ? 8.125 19.953 -14.984 1 95.56 60 TYR A O 1
ATOM 491 N N . VAL A 1 61 ? 9.211 18.672 -13.445 1 96.81 61 VAL A N 1
ATOM 492 C CA . VAL A 1 61 ? 10.523 19.078 -13.945 1 96.81 61 VAL A CA 1
ATOM 493 C C . VAL A 1 61 ? 11.25 17.859 -14.516 1 96.81 61 VAL A C 1
ATOM 495 O O . VAL A 1 61 ? 11.586 17.828 -15.703 1 96.81 61 VAL A O 1
ATOM 498 N N . THR A 1 62 ? 11.492 16.953 -13.648 1 96 62 THR A N 1
ATOM 499 C CA . THR A 1 62 ? 12.211 15.75 -14.086 1 96 62 THR A CA 1
ATOM 500 C C . THR A 1 62 ? 11.922 14.578 -13.148 1 96 62 THR A C 1
ATOM 502 O O . THR A 1 62 ? 11.43 14.773 -12.031 1 96 62 THR A O 1
ATOM 505 N N . THR A 1 63 ? 12.141 13.406 -13.664 1 94.88 63 THR A N 1
ATOM 506 C CA . THR A 1 63 ? 11.984 12.18 -12.891 1 94.88 63 THR A CA 1
ATOM 507 C C . THR A 1 63 ? 12.953 11.102 -13.375 1 94.88 63 THR A C 1
ATOM 509 O O . THR A 1 63 ? 13.445 11.164 -14.5 1 94.88 63 THR A O 1
ATOM 512 N N . SER A 1 64 ? 13.305 10.234 -12.445 1 93.19 64 SER A N 1
ATOM 513 C CA . SER A 1 64 ? 14.156 9.109 -12.828 1 93.19 64 SER A CA 1
ATOM 514 C C . SER A 1 64 ? 13.969 7.934 -11.875 1 93.19 64 SER A C 1
ATOM 516 O O . SER A 1 64 ? 13.75 8.125 -10.68 1 93.19 64 SER A O 1
ATOM 518 N N . SER A 1 65 ? 13.984 6.781 -12.445 1 88.19 65 SER A N 1
ATOM 519 C CA . SER A 1 65 ? 14.016 5.574 -11.625 1 88.19 65 SER A CA 1
ATOM 520 C C . SER A 1 65 ? 15.445 5.082 -11.422 1 88.19 65 SER A C 1
ATOM 522 O O . SER A 1 65 ? 15.68 4.129 -10.672 1 88.19 65 SER A O 1
ATOM 524 N N . HIS A 1 66 ? 16.438 5.758 -12 1 87 66 HIS A N 1
ATOM 525 C CA . HIS A 1 66 ? 17.812 5.301 -11.984 1 87 66 HIS A CA 1
ATOM 526 C C . HIS A 1 66 ? 18.719 6.293 -11.258 1 87 66 HIS A C 1
ATOM 528 O O . HIS A 1 66 ? 19.594 5.898 -10.484 1 87 66 HIS A O 1
ATOM 534 N N . ALA A 1 67 ? 18.406 7.547 -11.562 1 89.62 67 ALA A N 1
ATOM 535 C CA . ALA A 1 67 ? 19.25 8.586 -10.977 1 89.62 67 ALA A CA 1
ATOM 536 C C . ALA A 1 67 ? 18.891 8.82 -9.516 1 89.62 67 ALA A C 1
ATOM 538 O O . ALA A 1 67 ? 17.703 8.805 -9.156 1 89.62 67 ALA A O 1
ATOM 539 N N . GLU A 1 68 ? 19.938 9.078 -8.758 1 91.44 68 GLU A N 1
ATOM 540 C CA . GLU A 1 68 ? 19.734 9.414 -7.352 1 91.44 68 GLU A CA 1
ATOM 541 C C . GLU A 1 68 ? 19.359 10.883 -7.184 1 91.44 68 GLU A C 1
ATOM 543 O O . GLU A 1 68 ? 19.531 11.68 -8.102 1 91.44 68 GLU A O 1
ATOM 548 N N . PRO A 1 69 ? 18.875 11.273 -6.035 1 94.5 69 PRO A N 1
ATOM 549 C CA . PRO A 1 69 ? 18.328 12.617 -5.824 1 94.5 69 PRO A CA 1
ATOM 550 C C . PRO A 1 69 ? 19.344 13.711 -6.145 1 94.5 69 PRO A C 1
ATOM 552 O O . PRO A 1 69 ? 19.016 14.672 -6.855 1 94.5 69 PRO A O 1
ATOM 555 N N . LEU A 1 70 ? 20.531 13.57 -5.684 1 95.88 70 LEU A N 1
ATOM 556 C CA . LEU A 1 70 ? 21.531 14.633 -5.863 1 95.88 70 LEU A CA 1
ATOM 557 C C . LEU A 1 70 ? 22 14.688 -7.309 1 95.88 70 LEU A C 1
ATOM 559 O O . LEU A 1 70 ? 22.438 15.742 -7.785 1 95.88 70 LEU A O 1
ATOM 563 N N . GLU A 1 71 ? 21.906 13.547 -8.031 1 93.31 71 GLU A N 1
ATOM 564 C CA . GLU A 1 71 ? 22.203 13.57 -9.461 1 93.31 71 GLU A CA 1
ATOM 565 C C . GLU A 1 71 ? 21.156 14.391 -10.219 1 93.31 71 GLU A C 1
ATOM 567 O O . GLU A 1 71 ? 21.516 15.148 -11.133 1 93.31 71 GLU A O 1
ATOM 572 N N . LEU A 1 72 ? 19.984 14.227 -9.852 1 95.56 72 LEU A N 1
ATOM 573 C CA . LEU A 1 72 ? 18.922 15.016 -10.469 1 95.56 72 LEU A CA 1
ATOM 574 C C . LEU A 1 72 ? 19.094 16.5 -10.148 1 95.56 72 LEU A C 1
ATOM 576 O O . LEU A 1 72 ? 18.844 17.359 -11.008 1 95.56 72 LEU A O 1
ATOM 580 N N . MET A 1 73 ? 19.547 16.75 -8.945 1 96.44 73 MET A N 1
ATOM 581 C CA . MET A 1 73 ? 19.75 18.141 -8.539 1 96.44 73 MET A CA 1
ATOM 582 C C . MET A 1 73 ? 20.875 18.781 -9.32 1 96.44 73 MET A C 1
ATOM 584 O O . MET A 1 73 ? 20.891 20 -9.508 1 96.44 73 MET A O 1
ATOM 588 N N . GLN A 1 74 ? 21.797 17.953 -9.727 1 94.12 74 GLN A N 1
ATOM 589 C CA . GLN A 1 74 ? 22.844 18.484 -10.594 1 94.12 74 GLN A CA 1
ATOM 590 C C . GLN A 1 74 ? 22.25 19.047 -11.883 1 94.12 74 GLN A C 1
ATOM 592 O O . GLN A 1 74 ? 22.641 20.141 -12.32 1 94.12 74 GLN A O 1
ATOM 597 N N . GLY A 1 75 ? 21.328 18.281 -12.445 1 93.75 75 GLY A N 1
ATOM 598 C CA . GLY A 1 75 ? 20.656 18.781 -13.625 1 93.75 75 GLY A CA 1
ATOM 599 C C . GLY A 1 75 ? 19.859 20.047 -13.367 1 93.75 75 GLY A C 1
ATOM 600 O O . GLY A 1 75 ? 19.875 20.969 -14.188 1 93.75 75 GLY A O 1
ATOM 601 N N . VAL A 1 76 ? 19.234 20.125 -12.289 1 95.69 76 VAL A N 1
ATOM 602 C CA . VAL A 1 76 ? 18.422 21.281 -11.922 1 95.69 76 VAL A CA 1
ATOM 603 C C . VAL A 1 76 ? 19.328 22.5 -11.711 1 95.69 76 VAL A C 1
ATOM 605 O O . VAL A 1 76 ? 19.016 23.594 -12.188 1 95.69 76 VAL A O 1
ATOM 608 N N . LYS A 1 77 ? 20.422 22.297 -11 1 95.38 77 LYS A N 1
ATOM 609 C CA . LYS A 1 77 ? 21.391 23.359 -10.758 1 95.38 77 LYS A CA 1
ATOM 610 C C . LYS A 1 77 ? 21.906 23.938 -12.078 1 95.38 77 LYS A C 1
ATOM 612 O O . LYS A 1 77 ? 21.984 25.156 -12.242 1 95.38 77 LYS A O 1
ATOM 617 N N . GLU A 1 78 ? 22.234 23.016 -12.969 1 94.38 78 GLU A N 1
ATOM 618 C CA . GLU A 1 78 ? 22.766 23.453 -14.258 1 94.38 78 GLU A CA 1
ATOM 619 C C . GLU A 1 78 ? 21.734 24.266 -15.039 1 94.38 78 GLU A C 1
ATOM 621 O O . GLU A 1 78 ? 22.094 25.25 -15.703 1 94.38 78 GLU A O 1
ATOM 626 N N . SER A 1 79 ? 20.547 23.875 -14.93 1 95.31 79 SER A N 1
ATOM 627 C CA . SER A 1 79 ? 19.484 24.609 -15.594 1 95.31 79 SER A CA 1
ATOM 628 C C . SER A 1 79 ? 19.328 26.016 -15 1 95.31 79 SER A C 1
ATOM 630 O O . SER A 1 79 ? 19.156 26.984 -15.734 1 95.31 79 SER A O 1
ATOM 632 N N . PHE A 1 80 ? 19.375 26.156 -13.695 1 95.81 80 PHE A N 1
ATOM 633 C CA . PHE A 1 80 ? 19.297 27.453 -13.031 1 95.81 80 PHE A CA 1
ATOM 634 C C . PHE A 1 80 ? 20.469 28.328 -13.414 1 95.81 80 PHE A C 1
ATOM 636 O O . PHE A 1 80 ? 20.297 29.516 -13.695 1 95.81 80 PHE A O 1
ATOM 643 N N . LYS A 1 81 ? 21.656 27.719 -13.391 1 93.94 81 LYS A N 1
ATOM 644 C CA . LYS A 1 81 ? 22.859 28.469 -13.719 1 93.94 81 LYS A CA 1
ATOM 645 C C . LYS A 1 81 ? 22.797 29 -15.148 1 93.94 81 LYS A C 1
ATOM 647 O O . LYS A 1 81 ? 23.109 30.172 -15.391 1 93.94 81 LYS A O 1
ATOM 652 N N . LYS A 1 82 ? 22.359 28.172 -16.031 1 93.94 82 LYS A N 1
ATOM 653 C CA . LYS A 1 82 ? 22.266 28.547 -17.438 1 93.94 82 LYS A CA 1
ATOM 654 C C . LYS A 1 82 ? 21.297 29.703 -17.641 1 93.94 82 LYS A C 1
ATOM 656 O O . LYS A 1 82 ? 21.656 30.703 -18.281 1 93.94 82 LYS A O 1
ATOM 661 N N . HIS A 1 83 ? 20.188 29.656 -17.078 1 93 83 HIS A N 1
ATOM 662 C CA . HIS A 1 83 ? 19.141 30.625 -17.359 1 93 83 HIS A CA 1
ATOM 663 C C . HIS A 1 83 ? 19.266 31.859 -16.469 1 93 83 HIS A C 1
ATOM 665 O O . HIS A 1 83 ? 18.609 32.875 -16.719 1 93 83 HIS A O 1
ATOM 671 N N . PHE A 1 84 ? 20.062 31.688 -15.43 1 89.12 84 PHE A N 1
ATOM 672 C CA . PHE A 1 84 ? 20.391 32.906 -14.68 1 89.12 84 PHE A CA 1
ATOM 673 C C . PHE A 1 84 ? 21.359 33.781 -15.461 1 89.12 84 PHE A C 1
ATOM 675 O O . PHE A 1 84 ? 21.25 35 -15.422 1 89.12 84 PHE A O 1
ATOM 682 N N . SER A 1 85 ? 22.219 33.125 -16.172 1 87.56 85 SER A N 1
ATOM 683 C CA . SER A 1 85 ? 23.188 33.844 -17 1 87.56 85 SER A CA 1
ATOM 684 C C . SER A 1 85 ? 22.562 34.25 -18.328 1 87.56 85 SER A C 1
ATOM 686 O O . SER A 1 85 ? 22.844 35.344 -18.844 1 87.56 85 SER A O 1
ATOM 688 N N . GLU A 1 86 ? 21.797 33.344 -18.828 1 91.5 86 GLU A N 1
ATOM 689 C CA . GLU A 1 86 ? 21.062 33.594 -20.078 1 91.5 86 GLU A CA 1
ATOM 690 C C . GLU A 1 86 ? 19.562 33.531 -19.859 1 91.5 86 GLU A C 1
ATOM 692 O O . GLU A 1 86 ? 18.922 32.531 -20.141 1 91.5 86 GLU A O 1
ATOM 697 N N . PRO A 1 87 ? 19.047 34.719 -19.516 1 93.88 87 PRO A N 1
ATOM 698 C CA . PRO A 1 87 ? 17.609 34.719 -19.203 1 93.88 87 PRO A CA 1
ATOM 699 C C . PRO A 1 87 ? 16.75 34.219 -20.359 1 93.88 87 PRO A C 1
ATOM 701 O O . PRO A 1 87 ? 17.141 34.344 -21.516 1 93.88 87 PRO A O 1
ATOM 704 N N . ILE A 1 88 ? 15.555 33.719 -20.094 1 93.5 88 ILE A N 1
ATOM 705 C CA . ILE A 1 88 ? 14.633 33.125 -21.062 1 93.5 88 ILE A CA 1
ATOM 706 C C . ILE A 1 88 ? 13.758 34.219 -21.656 1 93.5 88 ILE A C 1
ATOM 708 O O . ILE A 1 88 ? 13.203 35.062 -20.938 1 93.5 88 ILE A O 1
ATOM 712 N N . VAL A 1 89 ? 13.625 34.219 -22.938 1 92.94 89 VAL A N 1
ATOM 713 C CA . VAL A 1 89 ? 12.75 35.188 -23.609 1 92.94 89 VAL A CA 1
ATOM 714 C C . VAL A 1 89 ? 11.305 34.719 -23.516 1 92.94 89 VAL A C 1
ATOM 716 O O . VAL A 1 89 ? 10.984 33.562 -23.844 1 92.94 89 VAL A O 1
ATOM 719 N N . ALA A 1 90 ? 10.547 35.5 -22.922 1 93.62 90 ALA A N 1
ATOM 720 C CA . ALA A 1 90 ? 9.117 35.219 -22.781 1 93.62 90 ALA A CA 1
ATOM 721 C C . ALA A 1 90 ? 8.273 36.406 -23.203 1 93.62 90 ALA A C 1
ATOM 723 O O . ALA A 1 90 ? 8.812 37.438 -23.641 1 93.62 90 ALA A O 1
ATOM 724 N N . PHE A 1 91 ? 6.961 36.25 -23.281 1 94.75 91 PHE A N 1
ATOM 725 C CA . PHE A 1 91 ? 6.016 37.281 -23.641 1 94.75 91 PHE A CA 1
ATOM 726 C C . PHE A 1 91 ? 5.078 37.594 -22.484 1 94.75 91 PHE A C 1
ATOM 728 O O . PHE A 1 91 ? 4.402 36.719 -21.969 1 94.75 91 PHE A O 1
ATOM 735 N N . ASP A 1 92 ? 5.098 38.844 -22.047 1 94 92 ASP A N 1
ATOM 736 C CA . ASP A 1 92 ? 4.188 39.281 -21 1 94 92 ASP A CA 1
ATOM 737 C C . ASP A 1 92 ? 2.787 39.531 -21.547 1 94 92 ASP A C 1
ATOM 739 O O . ASP A 1 92 ? 2.584 40.469 -22.328 1 94 92 ASP A O 1
ATOM 743 N N . ALA A 1 93 ? 1.893 38.812 -21.094 1 90.75 93 ALA A N 1
ATOM 744 C CA . ALA A 1 93 ? 0.53 38.844 -21.625 1 90.75 93 ALA A CA 1
ATOM 745 C C . ALA A 1 93 ? -0.173 40.125 -21.188 1 90.75 93 ALA A C 1
ATOM 747 O O . ALA A 1 93 ? -1.123 40.594 -21.828 1 90.75 93 ALA A O 1
ATOM 748 N N . ILE A 1 94 ? 0.265 40.781 -20.125 1 89.69 94 ILE A N 1
ATOM 749 C CA . ILE A 1 94 ? -0.368 42 -19.609 1 89.69 94 ILE A CA 1
ATOM 750 C C . ILE A 1 94 ? 0.144 43.219 -20.375 1 89.69 94 ILE A C 1
ATOM 752 O O . ILE A 1 94 ? -0.645 44 -20.906 1 89.69 94 ILE A O 1
ATOM 756 N N . THR A 1 95 ? 1.491 43.375 -20.516 1 92.12 95 THR A N 1
ATOM 757 C CA . THR A 1 95 ? 2.09 44.531 -21.172 1 92.12 95 THR A CA 1
ATOM 758 C C . THR A 1 95 ? 2.203 44.281 -22.672 1 92.12 95 THR A C 1
ATOM 760 O O . THR A 1 95 ? 2.434 45.25 -23.438 1 92.12 95 THR A O 1
ATOM 763 N N . LYS A 1 96 ? 2.057 43.031 -23.172 1 92.38 96 LYS A N 1
ATOM 764 C CA . LYS A 1 96 ? 2.131 42.625 -24.578 1 92.38 96 LYS A CA 1
ATOM 765 C C . LYS A 1 96 ? 3.488 43 -25.172 1 92.38 96 LYS A C 1
ATOM 767 O O . LYS A 1 96 ? 3.559 43.562 -26.266 1 92.38 96 LYS A O 1
ATOM 772 N N . GLU A 1 97 ? 4.5 42.844 -24.312 1 93.5 97 GLU A N 1
ATOM 773 C CA . GLU A 1 97 ? 5.879 43.031 -24.75 1 93.5 97 GLU A CA 1
ATOM 774 C C . GLU A 1 97 ? 6.758 41.844 -24.422 1 93.5 97 GLU A C 1
ATOM 776 O O . GLU A 1 97 ? 6.43 41.062 -23.531 1 93.5 97 GLU A O 1
ATOM 781 N N . GLU A 1 98 ? 7.797 41.75 -25.125 1 93.88 98 GLU A N 1
ATOM 782 C CA . GLU A 1 98 ? 8.781 40.719 -24.828 1 93.88 98 GLU A CA 1
ATOM 783 C C . GLU A 1 98 ? 9.539 41.031 -23.531 1 93.88 98 GLU A C 1
ATOM 785 O O . GLU A 1 98 ? 9.898 42.188 -23.297 1 93.88 98 GLU A O 1
ATOM 790 N N . VAL A 1 99 ? 9.703 40.031 -22.734 1 94.81 99 VAL A N 1
ATOM 791 C CA . VAL A 1 99 ? 10.406 40.219 -21.453 1 94.81 99 VAL A CA 1
ATOM 792 C C . VAL A 1 99 ? 11.422 39.094 -21.281 1 94.81 99 VAL A C 1
ATOM 794 O O . VAL A 1 99 ? 11.445 38.125 -22.062 1 94.81 99 VAL A O 1
ATOM 797 N N . LEU A 1 100 ? 12.336 39.281 -20.312 1 94.94 100 LEU A N 1
ATOM 798 C CA . LEU A 1 100 ? 13.297 38.25 -19.953 1 94.94 100 LEU A CA 1
ATOM 799 C C . LEU A 1 100 ? 13 37.688 -18.562 1 94.94 100 LEU A C 1
ATOM 801 O O . LEU A 1 100 ? 12.703 38.438 -17.641 1 94.94 100 LEU A O 1
ATOM 805 N N . LEU A 1 101 ? 12.992 36.438 -18.5 1 94.44 101 LEU A N 1
ATOM 806 C CA . LEU A 1 101 ? 12.789 35.75 -17.219 1 94.44 101 LEU A CA 1
ATOM 807 C C . LEU A 1 101 ? 14.109 35.188 -16.688 1 94.44 101 LEU A C 1
ATOM 809 O O . LEU A 1 101 ? 14.836 34.531 -17.422 1 94.44 101 LEU A O 1
ATOM 813 N N . ARG A 1 102 ? 14.391 35.469 -15.469 1 94.19 102 ARG A N 1
ATOM 814 C CA . ARG A 1 102 ? 15.562 34.969 -14.766 1 94.19 102 ARG A CA 1
ATOM 815 C C . ARG A 1 102 ? 15.156 34.188 -13.516 1 94.19 102 ARG A C 1
ATOM 817 O O . ARG A 1 102 ? 15.055 34.75 -12.43 1 94.19 102 ARG A O 1
ATOM 824 N N . PRO A 1 103 ? 15.023 32.875 -13.672 1 94.62 103 PRO A N 1
ATOM 825 C CA . PRO A 1 103 ? 14.594 32.062 -12.531 1 94.62 103 PRO A CA 1
ATOM 826 C C . PRO A 1 103 ? 15.703 31.844 -11.508 1 94.62 103 PRO A C 1
ATOM 828 O O . PRO A 1 103 ? 16.875 31.75 -11.875 1 94.62 103 PRO A O 1
ATOM 831 N N . TRP A 1 104 ? 15.391 31.844 -10.25 1 94.69 104 TRP A N 1
ATOM 832 C CA . TRP A 1 104 ? 16.297 31.484 -9.164 1 94.69 104 TRP A CA 1
ATOM 833 C C . TRP A 1 104 ? 15.586 30.656 -8.102 1 94.69 104 TRP A C 1
ATOM 835 O O . TRP A 1 104 ? 14.367 30.766 -7.934 1 94.69 104 TRP A O 1
ATOM 845 N N . PRO A 1 105 ? 16.234 29.766 -7.488 1 96.12 105 PRO A N 1
ATOM 846 C CA . PRO A 1 105 ? 15.594 28.922 -6.488 1 96.12 105 PRO A CA 1
ATOM 847 C C . PRO A 1 105 ? 15.312 29.656 -5.18 1 96.12 105 PRO A C 1
ATOM 849 O O . PRO A 1 105 ? 16.172 30.375 -4.676 1 96.12 105 PRO A O 1
ATOM 852 N N . LEU A 1 106 ? 14.188 29.516 -4.645 1 95.88 106 LEU A N 1
ATOM 853 C CA . LEU A 1 106 ? 13.781 30.141 -3.395 1 95.88 106 LEU A CA 1
ATOM 854 C C . LEU A 1 106 ? 14.133 29.266 -2.197 1 95.88 106 LEU A C 1
ATOM 8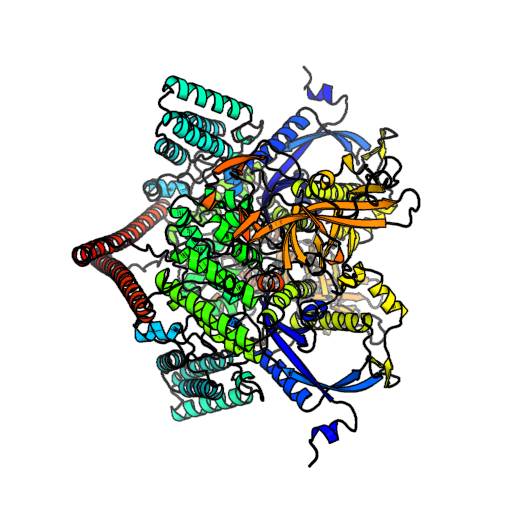56 O O . LEU A 1 106 ? 14.867 29.703 -1.301 1 95.88 106 LEU A O 1
ATOM 860 N N . PHE A 1 107 ? 13.633 28.094 -2.16 1 97 107 PHE A N 1
ATOM 861 C CA . PHE A 1 107 ? 13.953 27.109 -1.128 1 97 107 PHE A CA 1
ATOM 862 C C . PHE A 1 107 ? 13.57 25.703 -1.577 1 97 107 PHE A C 1
ATOM 864 O O . PHE A 1 107 ? 12.945 25.531 -2.629 1 97 107 PHE A O 1
ATOM 871 N N . TRP A 1 108 ? 13.969 24.656 -0.814 1 97.5 108 TRP A N 1
ATOM 872 C CA . TRP A 1 108 ? 13.742 23.25 -1.118 1 97.5 108 TRP A CA 1
ATOM 873 C C . TRP A 1 108 ? 12.875 22.594 -0.044 1 97.5 108 TRP A C 1
ATOM 875 O O . TRP A 1 108 ? 13.398 22.016 0.913 1 97.5 108 TRP A O 1
ATOM 885 N N . PRO A 1 109 ? 11.555 22.609 -0.293 1 96.5 109 PRO A N 1
ATOM 886 C CA . PRO A 1 109 ? 10.727 21.844 0.643 1 96.5 109 PRO A CA 1
ATOM 887 C C . PRO A 1 109 ? 10.82 20.344 0.427 1 96.5 109 PRO A C 1
ATOM 889 O O . PRO A 1 109 ? 11.227 19.891 -0.649 1 96.5 109 PRO A O 1
ATOM 892 N N . GLY A 1 110 ? 10.594 19.531 1.423 1 94.94 110 GLY A N 1
ATOM 893 C CA . GLY A 1 110 ? 10.609 18.078 1.354 1 94.94 110 GLY A CA 1
ATOM 894 C C . GLY A 1 110 ? 10.43 17.422 2.705 1 94.94 110 GLY A C 1
ATOM 895 O O . GLY A 1 110 ? 10.375 18.094 3.734 1 94.94 110 GLY A O 1
ATOM 896 N N . ASP A 1 111 ? 10.297 16.125 2.635 1 93.44 111 ASP A N 1
ATOM 897 C CA . ASP A 1 111 ? 10.258 15.422 3.908 1 93.44 111 ASP A CA 1
ATOM 898 C C . ASP A 1 111 ? 11.641 15.383 4.559 1 93.44 111 ASP A C 1
ATOM 900 O O . ASP A 1 111 ? 12.633 15.797 3.949 1 93.44 111 ASP A O 1
ATOM 904 N N . ASN A 1 112 ? 11.688 14.984 5.684 1 95.12 112 ASN A N 1
ATOM 905 C CA . ASN A 1 112 ? 12.914 15.102 6.469 1 95.12 112 ASN A CA 1
ATOM 906 C C . ASN A 1 112 ? 14.055 14.297 5.852 1 95.12 112 ASN A C 1
ATOM 908 O O . ASN A 1 112 ? 15.172 14.797 5.73 1 95.12 112 ASN A O 1
ATOM 912 N N . PRO A 1 113 ? 13.859 13.07 5.391 1 94.56 113 PRO A N 1
ATOM 913 C CA . PRO A 1 113 ? 14.961 12.336 4.762 1 94.56 113 PRO A CA 1
ATOM 914 C C . PRO A 1 113 ? 15.453 13 3.477 1 94.56 113 PRO A C 1
ATOM 916 O O . PRO A 1 113 ? 16.656 13.039 3.225 1 94.56 113 PRO A O 1
ATOM 919 N N . MET A 1 114 ? 14.57 13.453 2.68 1 96.06 114 MET A N 1
ATOM 920 C CA . MET A 1 114 ? 14.953 14.094 1.427 1 96.06 114 MET A CA 1
ATOM 921 C C . MET A 1 114 ? 15.727 15.383 1.69 1 96.06 114 MET A C 1
ATOM 923 O O . MET A 1 114 ? 16.703 15.68 0.995 1 96.06 114 MET A O 1
ATOM 927 N N . GLN A 1 115 ? 15.281 16.125 2.643 1 96.69 115 GLN A N 1
ATOM 928 C CA . GLN A 1 115 ? 15.992 17.359 2.973 1 96.69 115 GLN A CA 1
ATOM 929 C C . GLN A 1 115 ? 17.375 17.062 3.559 1 96.69 115 GLN A C 1
ATOM 931 O O . GLN A 1 115 ? 18.312 17.812 3.334 1 96.69 115 GLN A O 1
ATOM 936 N N . ALA A 1 116 ? 17.422 16 4.336 1 96.56 116 ALA A N 1
ATOM 937 C CA . ALA A 1 116 ? 18.734 15.578 4.82 1 96.56 116 ALA A CA 1
ATOM 938 C C . ALA A 1 116 ? 19.656 15.242 3.658 1 96.56 116 ALA A C 1
ATOM 940 O O . ALA A 1 116 ? 20.844 15.586 3.688 1 96.56 116 ALA A O 1
ATOM 941 N N . GLU A 1 117 ? 19.125 14.641 2.666 1 96.19 117 GLU A N 1
ATOM 942 C CA . GLU A 1 117 ? 19.875 14.312 1.46 1 96.19 117 GLU A CA 1
ATOM 943 C C . GLU A 1 117 ? 20.344 15.578 0.746 1 96.19 117 GLU A C 1
ATOM 945 O O . GLU A 1 117 ? 21.5 15.672 0.33 1 96.19 117 GLU A O 1
ATOM 950 N N . HIS A 1 118 ? 19.5 16.547 0.678 1 97.44 118 HIS A N 1
ATOM 951 C CA . HIS A 1 118 ? 19.844 17.812 0.03 1 97.44 118 HIS A CA 1
ATOM 952 C C . HIS A 1 118 ? 20.969 18.516 0.759 1 97.44 118 HIS A C 1
ATOM 954 O O . HIS A 1 118 ? 21.766 19.234 0.139 1 97.44 118 HIS A O 1
ATOM 960 N N . CYS A 1 119 ? 21.047 18.25 2.035 1 97.62 119 CYS A N 1
ATOM 961 C CA . CYS A 1 119 ? 22.016 18.953 2.857 1 97.62 119 CYS A CA 1
ATOM 962 C C . CYS A 1 119 ? 23.234 18.078 3.115 1 97.62 119 CYS A C 1
ATOM 964 O O . CYS A 1 119 ? 24.141 18.469 3.857 1 97.62 119 CYS A O 1
ATOM 966 N N . SER A 1 120 ? 23.266 16.859 2.586 1 97.56 120 SER A N 1
ATOM 967 C CA . SER A 1 120 ? 24.328 15.891 2.832 1 97.56 120 SER A CA 1
ATOM 968 C C . SER A 1 120 ? 24.438 15.547 4.316 1 97.56 120 SER A C 1
ATOM 970 O O . SER A 1 120 ? 25.531 15.391 4.844 1 97.56 120 SER A O 1
ATOM 972 N N . SER A 1 121 ? 23.266 15.602 4.934 1 95.62 121 SER A N 1
ATOM 973 C CA . SER A 1 121 ? 23.203 15.211 6.336 1 95.62 121 SER A CA 1
ATOM 974 C C . SER A 1 121 ? 23.047 13.695 6.484 1 95.62 121 SER A C 1
ATOM 976 O O . SER A 1 121 ? 22.422 13.047 5.641 1 95.62 121 SER A O 1
ATOM 978 N N . ALA A 1 122 ? 23.594 13.109 7.555 1 92.62 122 ALA A N 1
ATOM 979 C CA . ALA A 1 122 ? 23.609 11.664 7.758 1 92.62 122 ALA A CA 1
ATOM 980 C C . ALA A 1 122 ? 22.219 11.148 8.117 1 92.62 122 ALA A C 1
ATOM 982 O O . ALA A 1 122 ? 21.969 9.938 8.094 1 92.62 122 ALA A O 1
ATOM 983 N N . GLY A 1 123 ? 21.344 12.023 8.414 1 89.31 123 GLY A N 1
ATOM 984 C CA . GLY A 1 123 ? 19.984 11.555 8.633 1 89.31 123 GLY A CA 1
ATOM 985 C C . GLY A 1 123 ? 19.5 11.758 10.055 1 89.31 123 GLY A C 1
ATOM 986 O O . GLY A 1 123 ? 20.234 12.281 10.898 1 89.31 123 GLY A O 1
ATOM 987 N N . LEU A 1 124 ? 18.328 11.234 10.312 1 90.06 124 LEU A N 1
ATOM 988 C CA . LEU A 1 124 ? 17.625 11.516 11.562 1 90.06 124 LEU A CA 1
ATOM 989 C C . LEU A 1 124 ? 18.172 10.648 12.695 1 90.06 124 LEU A C 1
ATOM 991 O O . LEU A 1 124 ? 18.047 11 13.867 1 90.06 124 LEU A O 1
ATOM 995 N N . ASN A 1 125 ? 18.812 9.562 12.359 1 88.5 125 ASN A N 1
ATOM 996 C CA . ASN A 1 125 ? 19.328 8.641 13.375 1 88.5 125 ASN A CA 1
ATOM 997 C C . ASN A 1 125 ? 20.812 8.875 13.648 1 88.5 125 ASN A C 1
ATOM 999 O O . ASN A 1 125 ? 21.422 8.156 14.438 1 88.5 125 ASN A O 1
ATOM 1003 N N . ALA A 1 126 ? 21.297 9.906 13.062 1 92.44 126 ALA A N 1
ATOM 1004 C CA . ALA A 1 126 ? 22.719 10.203 13.227 1 92.44 126 ALA A CA 1
ATOM 1005 C C . ALA A 1 126 ? 22.984 10.906 14.562 1 92.44 126 ALA A C 1
ATOM 1007 O O . ALA A 1 126 ? 22.047 11.414 15.195 1 92.44 126 ALA A O 1
ATOM 1008 N N . SER A 1 127 ? 24.25 10.875 15 1 91.56 127 SER A N 1
ATOM 1009 C CA . SER A 1 127 ? 24.656 11.578 16.219 1 91.56 127 SER A CA 1
ATOM 1010 C C . SER A 1 127 ? 24.406 13.078 16.094 1 91.56 127 SER A C 1
ATOM 1012 O O . SER A 1 127 ? 23.938 13.719 17.031 1 91.56 127 SER A O 1
ATOM 1014 N N . ARG A 1 128 ? 24.719 13.617 14.984 1 94.44 128 ARG A N 1
ATOM 1015 C CA . ARG A 1 128 ? 24.344 14.984 14.625 1 94.44 128 ARG A CA 1
ATOM 1016 C C . ARG A 1 128 ? 23.266 14.992 13.555 1 94.44 128 ARG A C 1
ATOM 1018 O O . ARG A 1 128 ? 23.562 15.148 12.367 1 94.44 128 ARG A O 1
ATOM 1025 N N . PHE A 1 129 ? 22.047 14.945 14.016 1 94.81 129 PHE A N 1
ATOM 1026 C CA . PHE A 1 129 ? 20.906 14.586 13.172 1 94.81 129 PHE A CA 1
ATOM 1027 C C . PHE A 1 129 ? 20.344 15.812 12.477 1 94.81 129 PHE A C 1
ATOM 1029 O O . PHE A 1 129 ? 19.609 15.688 11.5 1 94.81 129 PHE A O 1
ATOM 1036 N N . CYS A 1 130 ? 20.625 17.047 12.93 1 96.75 130 CYS A N 1
ATOM 1037 C CA . CYS A 1 130 ? 19.938 18.234 12.422 1 96.75 130 CYS A CA 1
ATOM 1038 C C . CYS A 1 130 ? 20.641 18.781 11.18 1 96.75 130 CYS A C 1
ATOM 1040 O O . CYS A 1 130 ? 21.859 18.984 11.195 1 96.75 130 CYS A O 1
ATOM 1042 N N . ARG A 1 131 ? 19.984 18.984 10.18 1 96.44 131 ARG A N 1
ATOM 1043 C CA . ARG A 1 131 ? 20.562 19.484 8.938 1 96.44 131 ARG A CA 1
ATOM 1044 C C . ARG A 1 131 ? 20.781 21 9.008 1 96.44 131 ARG A C 1
ATOM 1046 O O . ARG A 1 131 ? 21.531 21.562 8.211 1 96.44 131 ARG A O 1
ATOM 1053 N N . THR A 1 132 ? 20.141 21.719 9.961 1 97.56 132 THR A N 1
ATOM 1054 C CA . THR A 1 132 ? 20.188 23.172 10.062 1 97.56 132 THR A CA 1
ATOM 1055 C C . THR A 1 132 ? 21.312 23.609 11 1 97.56 132 THR A C 1
ATOM 1057 O O . THR A 1 132 ? 21.984 24.609 10.75 1 97.56 132 THR A O 1
ATOM 1060 N N . CYS A 1 133 ? 21.484 22.891 12.07 1 97.06 133 CYS A N 1
ATOM 1061 C CA . CYS A 1 133 ? 22.5 23.281 13.031 1 97.06 133 CYS A CA 1
ATOM 1062 C C . CYS A 1 133 ? 23.344 22.094 13.469 1 97.06 133 CYS A C 1
ATOM 1064 O O . CYS A 1 133 ? 23.109 20.969 13.008 1 97.06 133 CYS A O 1
ATOM 1066 N N . GLU A 1 134 ? 24.281 22.266 14.352 1 95.19 134 GLU A N 1
ATOM 1067 C CA . GLU A 1 134 ? 25.266 21.234 14.695 1 95.19 134 GLU A CA 1
ATOM 1068 C C . GLU A 1 134 ? 24.906 20.562 16.016 1 95.19 134 GLU A C 1
ATOM 1070 O O . GLU A 1 134 ? 25.766 19.938 16.656 1 95.19 134 GLU A O 1
ATOM 1075 N N . VAL A 1 135 ? 23.719 20.641 16.375 1 95.31 135 VAL A N 1
ATOM 1076 C CA . VAL A 1 135 ? 23.312 20.062 17.656 1 95.31 135 VAL A CA 1
ATOM 1077 C C . VAL A 1 135 ? 23.422 18.531 17.578 1 95.31 135 VAL A C 1
ATOM 1079 O O . VAL A 1 135 ? 23.344 17.953 16.484 1 95.31 135 VAL A O 1
ATOM 1082 N N . GLY A 1 136 ? 23.609 17.906 18.719 1 92.81 136 GLY A N 1
ATOM 1083 C CA . GLY A 1 136 ? 23.734 16.453 18.828 1 92.81 136 GLY A CA 1
ATOM 1084 C C . GLY A 1 136 ? 25.031 16.016 19.453 1 92.81 136 GLY A C 1
ATOM 1085 O O . GLY A 1 136 ? 25.75 16.812 20.047 1 92.81 136 GLY A O 1
ATOM 1086 N N . GLY A 1 137 ? 25.297 14.703 19.344 1 91.5 137 GLY A N 1
ATOM 1087 C CA . GLY A 1 137 ? 26.453 14.062 19.953 1 91.5 137 GLY A CA 1
ATOM 1088 C C . GLY A 1 137 ? 26.203 12.617 20.328 1 91.5 137 GLY A C 1
ATOM 1089 O O . GLY A 1 137 ? 25.25 12 19.844 1 91.5 137 GLY A O 1
ATOM 1090 N N . SER A 1 138 ? 27.109 12.18 21.094 1 90.38 138 SER A N 1
ATOM 1091 C CA . SER A 1 138 ? 26.953 10.797 21.547 1 90.38 138 SER A CA 1
ATOM 1092 C C . SER A 1 138 ? 25.703 10.648 22.422 1 90.38 138 SER A C 1
ATOM 1094 O O . SER A 1 138 ? 25.203 11.633 22.969 1 90.38 138 SER A O 1
ATOM 1096 N N . GLN A 1 139 ? 25.25 9.523 22.469 1 88.56 139 GLN A N 1
ATOM 1097 C CA . GLN A 1 139 ? 24.094 9.25 23.297 1 88.56 139 GLN A CA 1
ATOM 1098 C C . GLN A 1 139 ? 24.344 9.648 24.75 1 88.56 139 GLN A C 1
ATOM 1100 O O . GLN A 1 139 ? 23.438 10.125 25.438 1 88.56 139 GLN A O 1
ATOM 1105 N N . GLU A 1 140 ? 25.547 9.422 25.203 1 90.31 140 GLU A N 1
ATOM 1106 C CA . GLU A 1 140 ? 25.938 9.781 26.562 1 90.31 140 GLU A CA 1
ATOM 1107 C C . GLU A 1 140 ? 25.906 11.297 26.766 1 90.31 140 GLU A C 1
ATOM 1109 O O . GLU A 1 140 ? 25.453 11.781 27.797 1 90.31 140 GLU A O 1
ATOM 1114 N N . TYR A 1 141 ? 26.297 11.945 25.812 1 93.69 141 TYR A N 1
ATOM 1115 C CA . TYR A 1 141 ? 26.297 13.398 25.906 1 93.69 141 TYR A CA 1
ATOM 1116 C C . TYR A 1 141 ? 24.891 13.945 25.891 1 93.69 141 TYR A C 1
ATOM 1118 O O . TYR A 1 141 ? 24.531 14.789 26.719 1 93.69 141 TYR A O 1
ATOM 1126 N N . CYS A 1 142 ? 24.078 13.5 24.984 1 93.81 142 CYS A N 1
ATOM 1127 C CA . CYS A 1 142 ? 22.719 14 24.812 1 93.81 142 CYS A CA 1
ATOM 1128 C C . CYS A 1 142 ? 21.859 13.695 26.031 1 93.81 142 CYS A C 1
ATOM 1130 O O . CYS A 1 142 ? 20.875 14.398 26.297 1 93.81 142 CYS A O 1
ATOM 1132 N N . SER A 1 143 ? 22.266 12.648 26.781 1 93.38 143 SER A N 1
ATOM 1133 C CA . SER A 1 143 ? 21.531 12.281 27.984 1 93.38 143 SER A CA 1
ATOM 1134 C C . SER A 1 143 ? 22.016 13.055 29.203 1 93.38 143 SER A C 1
ATOM 1136 O O . SER A 1 143 ? 21.391 13.031 30.25 1 93.38 143 SER A O 1
ATOM 1138 N N . SER A 1 144 ? 23.109 13.781 29.047 1 94.62 144 SER A N 1
ATOM 1139 C CA . SER A 1 144 ? 23.625 14.609 30.125 1 94.62 144 SER A CA 1
ATOM 1140 C C . SER A 1 144 ? 22.781 15.875 30.312 1 94.62 144 SER A C 1
ATOM 1142 O O . SER A 1 144 ? 21.953 16.203 29.453 1 94.62 144 SER A O 1
ATOM 1144 N N . ASP A 1 145 ? 22.969 16.578 31.422 1 95.44 145 ASP A N 1
ATOM 1145 C CA . ASP A 1 145 ? 22.203 17.797 31.703 1 95.44 145 ASP A CA 1
ATOM 1146 C C . ASP A 1 145 ? 22.453 18.844 30.625 1 95.44 145 ASP A C 1
ATOM 1148 O O . ASP A 1 145 ? 21.5 19.469 30.125 1 95.44 145 ASP A O 1
ATOM 1152 N N . LYS A 1 146 ? 23.672 18.969 30.328 1 94.88 146 LYS A N 1
ATOM 1153 C CA . LYS A 1 146 ? 24.031 19.984 29.344 1 94.88 146 LYS A CA 1
ATOM 1154 C C . LYS A 1 146 ? 23.531 19.609 27.953 1 94.88 146 LYS A C 1
ATOM 1156 O O . LYS A 1 146 ? 22.953 20.438 27.25 1 94.88 146 LYS A O 1
ATOM 1161 N N . GLY A 1 147 ? 23.844 18.438 27.594 1 95.06 147 GLY A N 1
ATOM 1162 C CA . GLY A 1 147 ? 23.422 17.984 26.281 1 95.06 147 GLY A CA 1
ATOM 1163 C C . GLY A 1 147 ? 21.922 18 26.094 1 95.06 147 GLY A C 1
ATOM 1164 O O . GLY A 1 147 ? 21.422 18.359 25.016 1 95.06 147 GLY A O 1
ATOM 1165 N N . PHE A 1 148 ? 21.188 17.594 27.109 1 96.25 148 PHE A N 1
ATOM 1166 C CA . PHE A 1 148 ? 19.734 17.562 27.062 1 96.25 148 PHE A CA 1
ATOM 1167 C C . PHE A 1 148 ? 19.172 18.969 26.906 1 96.25 148 PHE A C 1
ATOM 1169 O O . PHE A 1 148 ? 18.234 19.188 26.141 1 96.25 148 PHE A O 1
ATOM 1176 N N . ALA A 1 149 ? 19.766 19.875 27.531 1 95.94 149 ALA A N 1
ATOM 1177 C CA . ALA A 1 149 ? 19.328 21.266 27.469 1 95.94 149 ALA A CA 1
ATOM 1178 C C . ALA A 1 149 ? 19.594 21.875 26.094 1 95.94 149 ALA A C 1
ATOM 1180 O O . ALA A 1 149 ? 18.828 22.734 25.641 1 95.94 149 ALA A O 1
ATOM 1181 N N . GLU A 1 150 ? 20.578 21.438 25.422 1 95.69 150 GLU A N 1
ATOM 1182 C CA . GLU A 1 150 ? 20.953 21.984 24.109 1 95.69 150 GLU A CA 1
ATOM 1183 C C . GLU A 1 150 ? 19.984 21.5 23.031 1 95.69 150 GLU A C 1
ATOM 1185 O O . GLU A 1 150 ? 19.859 22.125 21.984 1 95.69 150 GLU A O 1
ATOM 1190 N N . LEU A 1 151 ? 19.297 20.453 23.297 1 95.75 151 LEU A N 1
ATOM 1191 C CA . LEU A 1 151 ? 18.391 19.875 22.312 1 95.75 151 LEU A CA 1
ATOM 1192 C C . LEU A 1 151 ? 17.141 20.734 22.156 1 95.75 151 LEU A C 1
ATOM 1194 O O . LEU A 1 151 ? 16.422 20.609 21.156 1 95.75 151 LEU A O 1
ATOM 1198 N N . ILE A 1 152 ? 16.797 21.594 23.078 1 95.62 152 ILE A N 1
ATOM 1199 C CA . ILE A 1 152 ? 15.539 22.328 23.031 1 95.62 152 ILE A CA 1
ATOM 1200 C C . ILE A 1 152 ? 15.797 23.781 22.625 1 95.62 152 ILE A C 1
ATOM 1202 O O . ILE A 1 152 ? 14.891 24.609 22.688 1 95.62 152 ILE A O 1
ATOM 1206 N N . VAL A 1 153 ? 17.078 24.078 22.266 1 95.81 153 VAL A N 1
ATOM 1207 C CA . VAL A 1 153 ? 17.438 25.406 21.766 1 95.81 153 VAL A CA 1
ATOM 1208 C C . VAL A 1 153 ? 18.172 25.266 20.438 1 95.81 153 VAL A C 1
ATOM 1210 O O . VAL A 1 153 ? 18.75 24.219 20.156 1 95.81 153 VAL A O 1
ATOM 1213 N N . PRO A 1 154 ? 18.062 26.281 19.594 1 96.19 154 PRO A N 1
ATOM 1214 C CA . PRO A 1 154 ? 18.797 26.219 18.328 1 96.19 154 PRO A CA 1
ATOM 1215 C C . PRO A 1 154 ? 20.312 26.203 18.531 1 96.19 154 PRO A C 1
ATOM 1217 O O . PRO A 1 154 ? 20.828 26.906 19.391 1 96.19 154 PRO A O 1
ATOM 1220 N N . GLY A 1 155 ? 21 25.391 17.844 1 95.44 155 GLY A N 1
ATOM 1221 C CA . GLY A 1 155 ? 22.453 25.344 17.875 1 95.44 155 GLY A CA 1
ATOM 1222 C C . GLY A 1 155 ? 23.109 26.266 16.859 1 95.44 155 GLY A C 1
ATOM 1223 O O . GLY A 1 155 ? 22.469 27.188 16.344 1 95.44 155 GLY A O 1
ATOM 1224 N N . ILE A 1 156 ? 24.391 26.016 16.719 1 96.44 156 ILE A N 1
ATOM 1225 C CA . ILE A 1 156 ? 25.141 26.781 15.727 1 96.44 156 ILE A CA 1
ATOM 1226 C C . ILE A 1 156 ? 24.734 26.344 14.32 1 96.44 156 ILE A C 1
ATOM 1228 O O . ILE A 1 156 ? 24.781 25.156 13.992 1 96.44 156 ILE A O 1
ATOM 1232 N N . ILE A 1 157 ? 24.391 27.281 13.547 1 97.31 157 ILE A N 1
ATOM 1233 C CA . ILE A 1 157 ? 23.906 26.984 12.195 1 97.31 157 ILE A CA 1
ATOM 1234 C C . ILE A 1 157 ? 25.047 26.375 11.367 1 97.31 157 ILE A C 1
ATOM 1236 O O . ILE A 1 157 ? 26.188 26.844 11.445 1 97.31 157 ILE A O 1
ATOM 1240 N N . ARG A 1 158 ? 24.719 25.438 10.648 1 97.06 158 ARG A N 1
ATOM 1241 C CA . ARG A 1 158 ? 25.703 24.797 9.781 1 97.06 158 ARG A CA 1
ATOM 1242 C C . ARG A 1 158 ? 26.125 25.734 8.641 1 97.06 158 ARG A C 1
ATOM 1244 O O . ARG A 1 158 ? 25.312 26.547 8.172 1 97.06 158 ARG A O 1
ATOM 1251 N N . ASP A 1 159 ? 27.359 25.5 8.266 1 95.81 159 ASP A N 1
ATOM 1252 C CA . ASP A 1 159 ? 27.938 26.234 7.148 1 95.81 159 ASP A CA 1
ATOM 1253 C C . ASP A 1 159 ? 28.219 25.312 5.965 1 95.81 159 ASP A C 1
ATOM 1255 O O . ASP A 1 159 ? 28.891 24.297 6.113 1 95.81 159 ASP A O 1
ATOM 1259 N N . PRO A 1 160 ? 27.672 25.719 4.766 1 97.19 160 PRO A N 1
ATOM 1260 C CA . PRO A 1 160 ? 27.875 24.859 3.596 1 97.19 160 PRO A CA 1
ATOM 1261 C C . PRO A 1 160 ? 29.344 24.594 3.311 1 97.19 160 PRO A C 1
ATOM 1263 O O . PRO A 1 160 ? 29.703 23.5 2.861 1 97.19 160 PRO A O 1
ATOM 1266 N N . ASP A 1 161 ? 30.219 25.547 3.576 1 96.44 161 ASP A N 1
ATOM 1267 C CA . ASP A 1 161 ? 31.641 25.375 3.336 1 96.44 161 ASP A CA 1
ATOM 1268 C C . ASP A 1 161 ? 32.25 24.344 4.289 1 96.44 161 ASP A C 1
ATOM 1270 O O . ASP A 1 161 ? 33.125 23.547 3.898 1 96.44 161 ASP A O 1
ATOM 1274 N N . LYS A 1 162 ? 31.766 24.391 5.473 1 96.56 162 LYS A N 1
ATOM 1275 C CA . LYS A 1 162 ? 32.219 23.406 6.438 1 96.56 162 LYS A CA 1
ATOM 1276 C C . LYS A 1 162 ? 31.719 22 6.062 1 96.56 162 LYS A C 1
ATOM 1278 O O . LYS A 1 162 ? 32.438 21.016 6.242 1 96.56 162 LYS A O 1
ATOM 1283 N N . THR A 1 163 ? 30.516 21.969 5.633 1 97.62 163 THR A N 1
ATOM 1284 C CA . THR A 1 163 ? 29.969 20.688 5.18 1 97.62 163 THR A CA 1
ATOM 1285 C C . THR A 1 163 ? 30.766 20.141 3.998 1 97.62 163 THR A C 1
ATOM 1287 O O . THR A 1 163 ? 31.078 18.953 3.953 1 97.62 163 THR A O 1
ATOM 1290 N N . ARG A 1 164 ? 31.094 21 3.066 1 96.56 164 ARG A N 1
ATOM 1291 C CA . ARG A 1 164 ? 31.906 20.609 1.918 1 96.56 164 ARG A CA 1
ATOM 1292 C C . ARG A 1 164 ? 33.281 20.125 2.357 1 96.56 164 ARG A C 1
ATOM 1294 O O . ARG A 1 164 ? 33.812 19.141 1.824 1 96.56 164 ARG A O 1
ATOM 1301 N N . ALA A 1 165 ? 33.844 20.828 3.273 1 96.75 165 ALA A N 1
ATOM 1302 C CA . ALA A 1 165 ? 35.156 20.438 3.795 1 96.75 165 ALA A CA 1
ATOM 1303 C C . ALA A 1 165 ? 35.094 19.047 4.41 1 96.75 165 ALA A C 1
ATOM 1305 O O . ALA A 1 165 ? 36.062 18.266 4.27 1 96.75 165 ALA A O 1
ATOM 1306 N N . ALA A 1 166 ? 34.062 18.812 5.102 1 97.06 166 ALA A N 1
ATOM 1307 C CA . ALA A 1 166 ? 33.875 17.484 5.695 1 97.06 166 ALA A CA 1
ATOM 1308 C C . ALA A 1 166 ? 33.812 16.406 4.617 1 97.06 166 ALA A C 1
ATOM 1310 O O . ALA A 1 166 ? 34.375 15.32 4.777 1 97.06 166 ALA A O 1
ATOM 1311 N N . ILE A 1 167 ? 33.094 16.641 3.551 1 97.31 167 ILE A N 1
ATOM 1312 C CA . ILE A 1 167 ? 32.969 15.703 2.436 1 97.31 167 ILE A CA 1
ATOM 1313 C C . ILE A 1 167 ? 34.344 15.469 1.815 1 97.31 167 ILE A C 1
ATOM 1315 O O . ILE A 1 167 ? 34.75 14.328 1.547 1 97.31 167 ILE A O 1
ATOM 1319 N N . GLN A 1 168 ? 35.125 16.578 1.651 1 95.5 168 GLN A N 1
ATOM 1320 C CA . GLN A 1 168 ? 36.438 16.484 1.074 1 95.5 168 GLN A CA 1
ATOM 1321 C C . GLN A 1 168 ? 37.375 15.664 1.964 1 95.5 168 GLN A C 1
ATOM 1323 O O . GLN A 1 168 ? 38.219 14.898 1.467 1 95.5 168 GLN A O 1
ATOM 1328 N N . THR A 1 169 ? 37.219 15.867 3.197 1 96.19 169 THR A N 1
ATOM 1329 C CA . THR A 1 169 ? 38 15.078 4.145 1 96.19 169 THR A CA 1
ATOM 1330 C C . THR A 1 169 ? 37.688 13.594 4.008 1 96.19 169 THR A C 1
ATOM 1332 O O . THR A 1 169 ? 38.594 12.758 4.02 1 96.19 169 THR A O 1
ATOM 1335 N N . GLN A 1 170 ? 36.469 13.266 3.896 1 96.19 170 GLN A N 1
ATOM 1336 C CA . GLN A 1 170 ? 36.062 11.875 3.742 1 96.19 170 GLN A CA 1
ATOM 1337 C C . GLN A 1 170 ? 36.594 11.281 2.441 1 96.19 170 GLN A C 1
ATOM 1339 O O . GLN A 1 170 ? 37.031 10.125 2.408 1 96.19 170 GLN A O 1
ATOM 1344 N N . LEU A 1 171 ? 36.562 12.047 1.374 1 96.06 171 LEU A N 1
ATOM 1345 C CA . LEU A 1 171 ? 37.094 11.609 0.093 1 96.06 171 LEU A CA 1
ATOM 1346 C C . LEU A 1 171 ? 38.594 11.359 0.193 1 96.06 171 LEU A C 1
ATOM 1348 O O . LEU A 1 171 ? 39.094 10.367 -0.333 1 96.06 171 LEU A O 1
ATOM 1352 N N . SER A 1 172 ? 39.281 12.227 0.929 1 94.81 172 SER A N 1
ATOM 1353 C CA . SER A 1 172 ? 40.719 12.086 1.113 1 94.81 172 SER A CA 1
ATOM 1354 C C . SER A 1 172 ? 41.062 10.852 1.954 1 94.81 172 SER A C 1
ATOM 1356 O O . SER A 1 172 ? 42.031 10.148 1.678 1 94.81 172 SER A O 1
ATOM 1358 N N . LEU A 1 173 ? 40.25 10.586 2.926 1 95.12 173 LEU A N 1
ATOM 1359 C CA . LEU A 1 173 ? 40.438 9.438 3.805 1 95.12 173 LEU A CA 1
ATOM 1360 C C . LEU A 1 173 ? 40.25 8.133 3.045 1 95.12 173 LEU A C 1
ATOM 1362 O O . LEU A 1 173 ? 40.844 7.105 3.404 1 95.12 173 LEU A O 1
ATOM 1366 N N . SER A 1 174 ? 39.469 8.125 2.033 1 94.12 174 SER A N 1
ATOM 1367 C CA . SER A 1 174 ? 39.156 6.918 1.274 1 94.12 174 SER A CA 1
ATOM 1368 C C . SER A 1 174 ? 40.375 6.441 0.482 1 94.12 174 SER A C 1
ATOM 1370 O O . SER A 1 174 ? 40.406 5.297 0.028 1 94.12 174 SER A O 1
ATOM 1372 N N . LEU A 1 175 ? 41.375 7.305 0.316 1 93.5 175 LEU A N 1
ATOM 1373 C CA . LEU A 1 175 ? 42.594 6.957 -0.403 1 93.5 175 LEU A CA 1
ATOM 1374 C C . LEU A 1 175 ? 43.562 6.168 0.49 1 93.5 175 LEU A C 1
ATOM 1376 O O . LEU A 1 175 ? 44.469 5.496 -0.004 1 93.5 175 LEU A O 1
ATOM 1380 N N . GLU A 1 176 ? 43.312 6.258 1.795 1 91.25 176 GLU A N 1
ATOM 1381 C CA . GLU A 1 176 ? 44.188 5.621 2.756 1 91.25 176 GLU A CA 1
ATOM 1382 C C . GLU A 1 176 ? 43.844 4.156 2.965 1 91.25 176 GLU A C 1
ATOM 1384 O O . GLU A 1 176 ? 42.656 3.773 2.799 1 91.25 176 GLU A O 1
ATOM 1389 N N . PRO A 1 177 ? 44.875 3.338 3.307 1 88.31 177 PRO A N 1
ATOM 1390 C CA . PRO A 1 177 ? 44.594 1.932 3.584 1 88.31 177 PRO A CA 1
ATOM 1391 C C . PRO A 1 177 ? 43.812 1.738 4.891 1 88.31 177 PRO A C 1
ATOM 1393 O O . PRO A 1 177 ? 44.062 2.467 5.859 1 88.31 177 PRO A O 1
ATOM 1396 N N . ARG A 1 178 ? 42.969 0.761 5.148 1 83.94 178 ARG A N 1
ATOM 1397 C CA . ARG A 1 178 ? 42.219 0.375 6.336 1 83.94 178 ARG A CA 1
ATOM 1398 C C . ARG A 1 178 ? 41.5 1.574 6.941 1 83.94 178 ARG A C 1
ATOM 1400 O O . ARG A 1 178 ? 41.594 1.812 8.148 1 83.94 178 ARG A O 1
ATOM 1407 N N . SER A 1 179 ? 40.969 2.346 6.004 1 88.38 179 SER A N 1
ATOM 1408 C CA . SER A 1 179 ? 40.375 3.611 6.434 1 88.38 179 SER A CA 1
ATOM 1409 C C . SER A 1 179 ? 38.906 3.449 6.773 1 88.38 179 SER A C 1
ATOM 1411 O O . SER A 1 179 ? 38.219 4.438 7.016 1 88.38 179 SER A O 1
ATOM 1413 N N . GLY A 1 180 ? 38.375 2.311 6.855 1 88.19 180 GLY A N 1
ATOM 1414 C CA . GLY A 1 180 ? 36.938 2.082 7.129 1 88.19 180 GLY A CA 1
ATOM 1415 C C . GLY A 1 180 ? 36.5 2.713 8.43 1 88.19 180 GLY A C 1
ATOM 1416 O O . GLY A 1 180 ? 35.5 3.455 8.445 1 88.19 180 GLY A O 1
ATOM 1417 N N . ASN A 1 181 ? 37.219 2.523 9.453 1 90.88 181 ASN A N 1
ATOM 1418 C CA . ASN A 1 181 ? 36.844 3.047 10.766 1 90.88 181 ASN A CA 1
ATOM 1419 C C . ASN A 1 181 ? 37.031 4.562 10.828 1 90.88 181 ASN A C 1
ATOM 1421 O O . ASN A 1 181 ? 36.219 5.254 11.469 1 90.88 181 ASN A O 1
ATOM 1425 N N . LYS A 1 182 ? 38.031 5.031 10.195 1 92.94 182 LYS A N 1
ATOM 1426 C CA . LYS A 1 182 ? 38.281 6.473 10.172 1 92.94 182 LYS A CA 1
ATOM 1427 C C . LYS A 1 182 ? 37.156 7.191 9.422 1 92.94 182 LYS A C 1
ATOM 1429 O O . LYS A 1 182 ? 36.75 8.289 9.82 1 92.94 182 LYS A O 1
ATOM 1434 N N . LEU A 1 183 ? 36.75 6.609 8.375 1 94.81 183 LEU A N 1
ATOM 1435 C CA . LEU A 1 183 ? 35.656 7.164 7.59 1 94.81 183 LEU A CA 1
ATOM 1436 C C . LEU A 1 183 ? 34.375 7.199 8.406 1 94.81 183 LEU A C 1
ATOM 1438 O O . LEU A 1 183 ? 33.625 8.195 8.383 1 94.81 183 LEU A O 1
ATOM 1442 N N . ARG A 1 184 ? 34.094 6.168 9.109 1 92.75 184 ARG A N 1
ATOM 1443 C CA . ARG A 1 184 ? 32.906 6.105 9.961 1 92.75 184 ARG A CA 1
ATOM 1444 C C . ARG A 1 184 ? 32.969 7.16 11.062 1 92.75 184 ARG A C 1
ATOM 1446 O O . ARG A 1 184 ? 31.969 7.828 11.352 1 92.75 184 ARG A O 1
ATOM 1453 N N . SER A 1 185 ? 34.094 7.305 11.656 1 93.19 185 SER A N 1
ATOM 1454 C CA . SER A 1 185 ? 34.281 8.281 12.734 1 93.19 185 SER A CA 1
ATOM 1455 C C . SER A 1 185 ? 34.125 9.703 12.211 1 93.19 185 SER A C 1
ATOM 1457 O O . SER A 1 185 ? 33.562 10.562 12.898 1 93.19 185 SER A O 1
ATOM 1459 N N . SER A 1 186 ? 34.656 9.945 11.055 1 94.19 186 SER A N 1
ATOM 1460 C CA . SER A 1 186 ? 34.562 11.273 10.461 1 94.19 186 SER A CA 1
ATOM 1461 C C . SER A 1 186 ? 33.094 11.633 10.188 1 94.19 186 SER A C 1
ATOM 1463 O O . SER A 1 186 ? 32.688 12.766 10.414 1 94.19 186 SER A O 1
ATOM 1465 N N . ALA A 1 187 ? 32.375 10.703 9.703 1 94.12 187 ALA A N 1
ATOM 1466 C CA . ALA A 1 187 ? 30.953 10.914 9.422 1 94.12 187 ALA A CA 1
ATOM 1467 C C . ALA A 1 187 ? 30.172 11.141 10.711 1 94.12 187 ALA A C 1
ATOM 1469 O O . ALA A 1 187 ? 29.281 11.992 10.758 1 94.12 187 ALA A O 1
ATOM 1470 N N . VAL A 1 188 ? 30.469 10.414 11.734 1 93.38 188 VAL A N 1
ATOM 1471 C CA . VAL A 1 188 ? 29.766 10.5 13.016 1 93.38 188 VAL A CA 1
ATOM 1472 C C . VAL A 1 188 ? 30.062 11.852 13.672 1 93.38 188 VAL A C 1
ATOM 1474 O O . VAL A 1 188 ? 29.172 12.5 14.203 1 93.38 188 VAL A O 1
ATOM 1477 N N . ASP A 1 189 ? 31.297 12.273 13.562 1 91.62 189 ASP A N 1
ATOM 1478 C CA . ASP A 1 189 ? 31.734 13.5 14.219 1 91.62 189 ASP A CA 1
ATOM 1479 C C . ASP A 1 189 ? 31.156 14.734 13.523 1 91.62 189 ASP A C 1
ATOM 1481 O O . ASP A 1 189 ? 30.766 15.703 14.18 1 91.62 189 ASP A O 1
ATOM 1485 N N . SER A 1 190 ? 31.109 14.68 12.258 1 93.31 190 SER A N 1
ATOM 1486 C CA . SER A 1 190 ? 30.641 15.844 11.5 1 93.31 190 SER A CA 1
ATOM 1487 C C . SER A 1 190 ? 29.141 15.797 11.281 1 93.31 190 SER A C 1
ATOM 1489 O O . SER A 1 190 ? 28.5 16.828 11.07 1 93.31 190 SER A O 1
ATOM 1491 N N . GLY A 1 191 ? 28.547 14.648 11.273 1 94.69 191 GLY A N 1
ATOM 1492 C CA . GLY A 1 191 ? 27.156 14.477 10.922 1 94.69 191 GLY A CA 1
ATOM 1493 C C . GLY A 1 191 ? 26.891 14.617 9.438 1 94.69 191 GLY A C 1
ATOM 1494 O O . GLY A 1 191 ? 25.75 14.844 9.023 1 94.69 191 GLY A O 1
ATOM 1495 N N . VAL A 1 192 ? 27.984 14.484 8.633 1 97.12 192 VAL A N 1
ATOM 1496 C CA . VAL A 1 192 ? 27.891 14.719 7.199 1 97.12 192 VAL A CA 1
ATOM 1497 C C . VAL A 1 192 ? 28.062 13.398 6.449 1 97.12 192 VAL A C 1
ATOM 1499 O O . VAL A 1 192 ? 28.984 12.633 6.734 1 97.12 192 VAL A O 1
ATOM 1502 N N . LYS A 1 193 ? 27.125 13.055 5.641 1 96.06 193 LYS A N 1
ATOM 1503 C CA . LYS A 1 193 ? 27.172 11.922 4.723 1 96.06 193 LYS A CA 1
ATOM 1504 C C . LYS A 1 193 ? 26.578 12.281 3.367 1 96.06 193 LYS A C 1
ATOM 1506 O O . LYS A 1 193 ? 25.359 12.43 3.236 1 96.06 193 LYS A O 1
ATOM 1511 N N . ASP A 1 194 ? 27.406 12.406 2.426 1 96.56 194 ASP A N 1
ATOM 1512 C CA . ASP A 1 194 ? 26.984 12.781 1.083 1 96.56 194 ASP A CA 1
ATOM 1513 C C . ASP A 1 194 ? 26.781 11.555 0.202 1 96.56 194 ASP A C 1
ATOM 1515 O O . ASP A 1 194 ? 27.703 10.75 0.034 1 96.56 194 ASP A O 1
ATOM 1519 N N . SER A 1 195 ? 25.656 11.469 -0.35 1 93.44 195 SER A N 1
ATOM 1520 C CA . SER A 1 195 ? 25.297 10.266 -1.093 1 93.44 195 SER A CA 1
ATOM 1521 C C . SER A 1 195 ? 26.109 10.148 -2.379 1 93.44 195 SER A C 1
ATOM 1523 O O . SER A 1 195 ? 26.406 9.047 -2.834 1 93.44 195 SER A O 1
ATOM 1525 N N . LEU A 1 196 ? 26.422 11.242 -3.025 1 94.06 196 LEU A N 1
ATOM 1526 C CA . LEU A 1 196 ? 27.234 11.219 -4.238 1 94.06 196 LEU A CA 1
ATOM 1527 C C . LEU A 1 196 ? 28.672 10.836 -3.924 1 94.06 196 LEU A C 1
ATOM 1529 O O . LEU A 1 196 ? 29.281 10.031 -4.637 1 94.06 196 LEU A O 1
ATOM 1533 N N . ALA A 1 197 ? 29.156 11.422 -2.91 1 95.25 197 ALA A N 1
ATOM 1534 C CA . ALA A 1 197 ? 30.531 11.125 -2.5 1 95.25 197 ALA A CA 1
ATOM 1535 C C . ALA A 1 197 ? 30.672 9.68 -2.025 1 95.25 197 ALA A C 1
ATOM 1537 O O . ALA A 1 197 ? 31.703 9.055 -2.225 1 95.25 197 ALA A O 1
ATOM 1538 N N . GLN A 1 198 ? 29.641 9.234 -1.385 1 93.88 198 GLN A N 1
ATOM 1539 C CA . GLN A 1 198 ? 29.656 7.879 -0.839 1 93.88 198 GLN A CA 1
ATOM 1540 C C . GLN A 1 198 ? 29.875 6.848 -1.941 1 93.88 198 GLN A C 1
ATOM 1542 O O . GLN A 1 198 ? 30.531 5.828 -1.729 1 93.88 198 GLN A O 1
ATOM 1547 N N . VAL A 1 199 ? 29.281 7.074 -3.061 1 90.12 199 VAL A N 1
ATOM 1548 C CA . VAL A 1 199 ? 29.438 6.172 -4.195 1 90.12 199 VAL A CA 1
ATOM 1549 C C . VAL A 1 199 ? 30.906 6.129 -4.609 1 90.12 199 VAL A C 1
ATOM 1551 O O . VAL A 1 199 ? 31.453 5.055 -4.887 1 90.12 199 VAL A O 1
ATOM 1554 N N . VAL A 1 200 ? 31.531 7.242 -4.652 1 93.38 200 VAL A N 1
ATOM 1555 C CA . VAL A 1 200 ? 32.938 7.355 -5.039 1 93.38 200 VAL A CA 1
ATOM 1556 C C . VAL A 1 200 ? 33.812 6.738 -3.959 1 93.38 200 VAL A C 1
ATOM 1558 O O . VAL A 1 200 ? 34.781 6.027 -4.266 1 93.38 200 VAL A O 1
ATOM 1561 N N . ILE A 1 201 ? 33.5 7.004 -2.73 1 95 201 ILE A N 1
ATOM 1562 C CA . ILE A 1 201 ? 34.25 6.477 -1.6 1 95 201 ILE A CA 1
ATOM 1563 C C . ILE A 1 201 ? 34.219 4.949 -1.633 1 95 201 ILE A C 1
ATOM 1565 O O . ILE A 1 201 ? 35.281 4.309 -1.496 1 95 201 ILE A O 1
ATOM 1569 N N . GLU A 1 202 ? 33.125 4.398 -1.85 1 91.62 202 GLU A N 1
ATOM 1570 C CA . GLU A 1 202 ? 32.969 2.943 -1.897 1 91.62 202 GLU A CA 1
ATOM 1571 C C . GLU A 1 202 ? 33.75 2.359 -3.074 1 91.62 202 GLU A C 1
ATOM 1573 O O . GLU A 1 202 ? 34.375 1.307 -2.947 1 91.62 202 GLU A O 1
ATOM 1578 N N . LYS A 1 203 ? 33.688 3.01 -4.191 1 89.81 203 LYS A N 1
ATOM 1579 C CA . LYS A 1 203 ? 34.438 2.584 -5.363 1 89.81 203 LYS A CA 1
ATOM 1580 C C . LYS A 1 203 ? 35.938 2.607 -5.086 1 89.81 203 LYS A C 1
ATOM 1582 O O . LYS A 1 203 ? 36.656 1.67 -5.441 1 89.81 203 LYS A O 1
ATOM 1587 N N . LEU A 1 204 ? 36.406 3.664 -4.477 1 93.38 204 LEU A N 1
ATOM 1588 C CA . LEU A 1 204 ? 37.812 3.82 -4.18 1 93.38 204 LEU A CA 1
ATOM 1589 C C . LEU A 1 204 ? 38.281 2.775 -3.168 1 93.38 204 LEU A C 1
ATOM 1591 O O . LEU A 1 204 ? 39.375 2.234 -3.287 1 93.38 204 LEU A O 1
ATOM 1595 N N . LEU A 1 205 ? 37.438 2.506 -2.211 1 92.56 205 LEU A N 1
ATOM 1596 C CA . LEU A 1 205 ? 37.75 1.491 -1.217 1 92.56 205 LEU A CA 1
ATOM 1597 C C . LEU A 1 205 ? 37.875 0.116 -1.863 1 92.56 205 LEU A C 1
ATOM 1599 O O . LEU A 1 205 ? 38.812 -0.624 -1.586 1 92.56 205 LEU A O 1
ATOM 1603 N N . LYS A 1 206 ? 36.969 -0.211 -2.684 1 88.06 206 LYS A N 1
ATOM 1604 C CA . LYS A 1 206 ? 36.969 -1.5 -3.367 1 88.06 206 LYS A CA 1
ATOM 1605 C C . LYS A 1 206 ? 38.188 -1.615 -4.293 1 88.06 206 LYS A C 1
ATOM 1607 O O . LYS A 1 206 ? 38.844 -2.65 -4.324 1 88.06 206 LYS A O 1
ATOM 1612 N N . MET A 1 207 ? 38.5 -0.562 -5.047 1 91.25 207 MET A N 1
ATOM 1613 C CA . MET A 1 207 ? 39.656 -0.513 -5.941 1 91.25 207 MET A CA 1
ATOM 1614 C C . MET A 1 207 ? 40.969 -0.62 -5.152 1 91.25 207 MET A C 1
ATOM 1616 O O . MET A 1 207 ? 41.875 -1.324 -5.562 1 91.25 207 MET A O 1
ATOM 1620 N N . GLY A 1 208 ? 40.969 0.072 -4.094 1 91.25 208 GLY A N 1
ATOM 1621 C CA . GLY A 1 208 ? 42.156 0.022 -3.252 1 91.25 208 GLY A CA 1
ATOM 1622 C C . GLY A 1 208 ? 42.469 -1.367 -2.717 1 91.25 208 GLY A C 1
ATOM 1623 O O . GLY A 1 208 ? 43.594 -1.803 -2.705 1 91.25 208 GLY A O 1
ATOM 1624 N N . LYS A 1 209 ? 41.406 -2.004 -2.311 1 88.75 209 LYS A N 1
ATOM 1625 C CA . LYS A 1 209 ? 41.562 -3.363 -1.799 1 88.75 209 LYS A CA 1
ATOM 1626 C C . LYS A 1 209 ? 42.031 -4.309 -2.891 1 88.75 209 LYS A C 1
ATOM 1628 O O . LYS A 1 209 ? 42.906 -5.148 -2.646 1 88.75 209 LYS A O 1
ATOM 1633 N N . SER A 1 210 ? 41.438 -4.172 -4.062 1 88.38 210 SER A N 1
ATOM 1634 C CA . SER A 1 210 ? 41.812 -5.02 -5.188 1 88.38 210 SER A CA 1
ATOM 1635 C C . SER A 1 210 ? 43.281 -4.766 -5.613 1 88.38 210 SER A C 1
ATOM 1637 O O . SER A 1 210 ? 44 -5.707 -5.895 1 88.38 210 SER A O 1
ATOM 1639 N N . LEU A 1 211 ? 43.75 -3.537 -5.645 1 91.31 211 LEU A N 1
ATOM 1640 C CA . LEU A 1 211 ? 45.094 -3.162 -6.066 1 91.31 211 LEU A CA 1
ATOM 1641 C C . LEU A 1 211 ? 46.125 -3.584 -5.027 1 91.31 211 LEU A C 1
ATOM 1643 O O . LEU A 1 211 ? 47.25 -3.941 -5.375 1 91.31 211 LEU A O 1
ATOM 1647 N N . ARG A 1 212 ? 45.75 -3.613 -3.814 1 89.75 212 ARG A N 1
ATOM 1648 C CA . ARG A 1 212 ? 46.688 -3.957 -2.736 1 89.75 212 ARG A CA 1
ATOM 1649 C C . ARG A 1 212 ? 46.875 -5.465 -2.658 1 89.75 212 ARG A C 1
ATOM 1651 O O . ARG A 1 212 ? 47.906 -5.93 -2.125 1 89.75 212 ARG A O 1
ATOM 1658 N N . SER A 1 213 ? 45.875 -6.176 -3.15 1 86.44 213 SER A N 1
ATOM 1659 C CA . SER A 1 213 ? 46 -7.625 -3.197 1 86.44 213 SER A CA 1
ATOM 1660 C C . SER A 1 213 ? 46.938 -8.055 -4.32 1 86.44 213 SER A C 1
ATOM 1662 O O . SER A 1 213 ? 47.438 -9.18 -4.324 1 86.44 213 SER A O 1
ATOM 1664 N N . ASP A 1 214 ? 47.219 -7.176 -5.23 1 83.81 214 ASP A N 1
ATOM 1665 C CA . ASP A 1 214 ? 48.156 -7.434 -6.32 1 83.81 214 ASP A CA 1
ATOM 1666 C C . ASP A 1 214 ? 49.594 -7.164 -5.883 1 83.81 214 ASP A C 1
ATOM 1668 O O . ASP A 1 214 ? 49.938 -6.016 -5.621 1 83.81 214 ASP A O 1
ATOM 1672 N N . PRO A 1 215 ? 50.469 -8.078 -5.754 1 84.44 215 PRO A N 1
ATOM 1673 C CA . PRO A 1 215 ? 51.844 -7.922 -5.254 1 84.44 215 PRO A CA 1
ATOM 1674 C C . PRO A 1 215 ? 52.75 -7.125 -6.211 1 84.44 215 PRO A C 1
ATOM 1676 O O . PRO A 1 215 ? 53.781 -6.613 -5.805 1 84.44 215 PRO A O 1
ATOM 1679 N N . SER A 1 216 ? 52.312 -6.973 -7.414 1 87.19 216 SER A N 1
ATOM 1680 C CA . SER A 1 216 ? 53.156 -6.305 -8.414 1 87.19 216 SER A CA 1
ATOM 1681 C C . SER A 1 216 ? 53.062 -4.789 -8.281 1 87.19 216 SER A C 1
ATOM 1683 O O . SER A 1 216 ? 53.875 -4.062 -8.852 1 87.19 216 SER A O 1
ATOM 1685 N N . LYS A 1 217 ? 52.219 -4.301 -7.449 1 86.69 217 LYS A N 1
ATOM 1686 C CA . LYS A 1 217 ? 52 -2.855 -7.359 1 86.69 217 LYS A CA 1
ATOM 1687 C C . LYS A 1 217 ? 52.594 -2.297 -6.07 1 86.69 217 LYS A C 1
ATOM 1689 O O . LYS A 1 217 ? 52.469 -2.9 -5.004 1 86.69 217 LYS A O 1
ATOM 1694 N N . THR A 1 218 ? 53.406 -1.178 -6.219 1 89.38 218 THR A N 1
ATOM 1695 C CA . THR A 1 218 ? 53.969 -0.501 -5.051 1 89.38 218 THR A CA 1
ATOM 1696 C C . THR A 1 218 ? 52.906 0.387 -4.395 1 89.38 218 THR A C 1
ATOM 1698 O O . THR A 1 218 ? 51.938 0.781 -5.035 1 89.38 218 THR A O 1
ATOM 1701 N N . PRO A 1 219 ? 53.062 0.673 -3.098 1 88.38 219 PRO A N 1
ATOM 1702 C CA . PRO A 1 219 ? 52.125 1.555 -2.404 1 88.38 219 PRO A CA 1
ATOM 1703 C C . PRO A 1 219 ? 52 2.92 -3.074 1 88.38 219 PRO A C 1
ATOM 1705 O O . PRO A 1 219 ? 50.906 3.496 -3.1 1 88.38 219 PRO A O 1
ATOM 1708 N N . GLN A 1 220 ? 53.125 3.361 -3.625 1 90.19 220 GLN A N 1
ATOM 1709 C CA . GLN A 1 220 ? 53.094 4.656 -4.301 1 90.19 220 GLN A CA 1
ATOM 1710 C C . GLN A 1 220 ? 52.281 4.574 -5.598 1 90.19 220 GLN A C 1
ATOM 1712 O O . GLN A 1 220 ? 51.531 5.492 -5.926 1 90.19 220 GLN A O 1
ATOM 1717 N N . ASP A 1 221 ? 52.406 3.486 -6.281 1 92.19 221 ASP A N 1
ATOM 1718 C CA . ASP A 1 221 ? 51.625 3.279 -7.504 1 92.19 221 ASP A CA 1
ATOM 1719 C C . ASP A 1 221 ? 50.125 3.225 -7.211 1 92.19 221 ASP A C 1
ATOM 1721 O O . ASP A 1 221 ? 49.312 3.779 -7.957 1 92.19 221 ASP A O 1
ATOM 1725 N N . ILE A 1 222 ? 49.812 2.541 -6.148 1 93.31 222 ILE A N 1
ATOM 1726 C CA . ILE A 1 222 ? 48.438 2.387 -5.758 1 93.31 222 ILE A CA 1
ATOM 1727 C C . ILE A 1 222 ? 47.844 3.75 -5.414 1 93.31 222 ILE A C 1
ATOM 1729 O O . ILE A 1 222 ? 46.719 4.082 -5.848 1 93.31 222 ILE A O 1
ATOM 1733 N N . GLN A 1 223 ? 48.562 4.531 -4.695 1 92.38 223 GLN A N 1
ATOM 1734 C CA . GLN A 1 223 ? 48.125 5.859 -4.301 1 92.38 223 GLN A CA 1
ATOM 1735 C C . GLN A 1 223 ? 47.906 6.754 -5.52 1 92.38 223 GLN A C 1
ATOM 1737 O O . GLN A 1 223 ? 46.969 7.535 -5.57 1 92.38 223 GLN A O 1
ATOM 1742 N N . ASP A 1 224 ? 48.75 6.629 -6.434 1 93.12 224 ASP A N 1
ATOM 1743 C CA . ASP A 1 224 ? 48.656 7.449 -7.637 1 93.12 224 ASP A CA 1
ATOM 1744 C C . ASP A 1 224 ? 47.438 7.066 -8.469 1 93.12 224 ASP A C 1
ATOM 1746 O O . ASP A 1 224 ? 46.75 7.934 -9.016 1 93.12 224 ASP A O 1
ATOM 1750 N N . ILE A 1 225 ? 47.188 5.863 -8.555 1 94.19 225 ILE A N 1
ATOM 1751 C CA . ILE A 1 225 ? 46.031 5.387 -9.312 1 94.19 225 ILE A CA 1
ATOM 1752 C C . ILE A 1 225 ? 44.75 5.855 -8.641 1 94.19 225 ILE A C 1
ATOM 1754 O O . ILE A 1 225 ? 43.844 6.32 -9.312 1 94.19 225 ILE A O 1
ATOM 1758 N N . LEU A 1 226 ? 44.719 5.688 -7.348 1 95.06 226 LEU A N 1
ATOM 1759 C CA . LEU A 1 226 ? 43.531 6.098 -6.594 1 95.06 226 LEU A CA 1
ATOM 1760 C C . LEU A 1 226 ? 43.344 7.605 -6.676 1 95.06 226 LEU A C 1
ATOM 1762 O O . LEU A 1 226 ? 42.219 8.078 -6.809 1 95.06 226 LEU A O 1
ATOM 1766 N N . ARG A 1 227 ? 44.406 8.328 -6.617 1 94.75 227 ARG A N 1
ATOM 1767 C CA . ARG A 1 227 ? 44.312 9.781 -6.723 1 94.75 227 ARG A CA 1
ATOM 1768 C C . ARG A 1 227 ? 43.812 10.203 -8.102 1 94.75 227 ARG A C 1
ATOM 1770 O O . ARG A 1 227 ? 43.094 11.188 -8.219 1 94.75 227 ARG A O 1
ATOM 1777 N N . ASN A 1 228 ? 44.219 9.531 -9.055 1 94.25 228 ASN A N 1
ATOM 1778 C CA . ASN A 1 228 ? 43.781 9.836 -10.406 1 94.25 228 ASN A CA 1
ATOM 1779 C C . ASN A 1 228 ? 42.281 9.539 -10.562 1 94.25 228 ASN A C 1
ATOM 1781 O O . ASN A 1 228 ? 41.562 10.289 -11.234 1 94.25 228 ASN A O 1
ATOM 1785 N N . GLU A 1 229 ? 41.875 8.445 -9.977 1 93.88 229 GLU A N 1
ATOM 1786 C CA . GLU A 1 229 ? 40.438 8.109 -10.016 1 93.88 229 GLU A CA 1
ATOM 1787 C C . GLU A 1 229 ? 39.594 9.164 -9.297 1 93.88 229 GLU A C 1
ATOM 1789 O O . GLU A 1 229 ? 38.5 9.5 -9.75 1 93.88 229 GLU A O 1
ATOM 1794 N N . LEU A 1 230 ? 40.094 9.586 -8.219 1 94.75 230 LEU A N 1
ATOM 1795 C CA . LEU A 1 230 ? 39.406 10.625 -7.473 1 94.75 230 LEU A CA 1
ATOM 1796 C C . LEU A 1 230 ? 39.312 11.914 -8.281 1 94.75 230 LEU A C 1
ATOM 1798 O O . LEU A 1 230 ? 38.281 12.602 -8.281 1 94.75 230 LEU A O 1
ATOM 1802 N N . LYS A 1 231 ? 40.375 12.242 -8.961 1 93.31 231 LYS A N 1
ATOM 1803 C CA . LYS A 1 231 ? 40.406 13.438 -9.789 1 93.31 231 LYS A CA 1
ATOM 1804 C C . LYS A 1 231 ? 39.375 13.352 -10.914 1 93.31 231 LYS A C 1
ATOM 1806 O O . LYS A 1 231 ? 38.719 14.344 -11.242 1 93.31 231 LYS A O 1
ATOM 1811 N N . VAL A 1 232 ? 39.25 12.25 -11.43 1 92.38 232 VAL A N 1
ATOM 1812 C CA . VAL A 1 232 ? 38.25 12.023 -12.484 1 92.38 232 VAL A CA 1
ATOM 1813 C C . VAL A 1 232 ? 36.844 12.203 -11.93 1 92.38 232 VAL A C 1
ATOM 1815 O O . VAL A 1 232 ? 36 12.836 -12.562 1 92.38 232 VAL A O 1
ATOM 1818 N N . ALA A 1 233 ? 36.656 11.625 -10.766 1 92 233 ALA A N 1
ATOM 1819 C CA . ALA A 1 233 ? 35.344 11.727 -10.125 1 92 233 ALA A CA 1
ATOM 1820 C C . ALA A 1 233 ? 35.031 13.18 -9.766 1 92 233 ALA A C 1
ATOM 1822 O O . ALA A 1 233 ? 33.875 13.617 -9.883 1 92 233 ALA A O 1
ATOM 1823 N N . GLN A 1 234 ? 36 13.844 -9.32 1 90.94 234 GLN A N 1
ATOM 1824 C CA . GLN A 1 234 ? 35.844 15.242 -8.938 1 90.94 234 GLN A CA 1
ATOM 1825 C C . GLN A 1 234 ? 35.5 16.109 -10.148 1 90.94 234 GLN A C 1
ATOM 1827 O O . GLN A 1 234 ? 34.688 17.031 -10.055 1 90.94 234 GLN A O 1
ATOM 1832 N N . ARG A 1 235 ? 36.031 15.781 -11.258 1 87.38 235 ARG A N 1
ATOM 1833 C CA . ARG A 1 235 ? 35.75 16.5 -12.492 1 87.38 235 ARG A CA 1
ATOM 1834 C C . ARG A 1 235 ? 34.312 16.219 -12.953 1 87.38 235 ARG A C 1
ATOM 1836 O O . ARG A 1 235 ? 33.656 17.109 -13.508 1 87.38 235 ARG A O 1
ATOM 1843 N N . ALA A 1 236 ? 33.812 15.078 -12.68 1 84.38 236 ALA A N 1
ATOM 1844 C CA . ALA A 1 236 ? 32.469 14.68 -13.07 1 84.38 236 ALA A CA 1
ATOM 1845 C C . ALA A 1 236 ? 31.422 15.195 -12.078 1 84.38 236 ALA A C 1
ATOM 1847 O O . ALA A 1 236 ? 30.234 15.266 -12.398 1 84.38 236 ALA A O 1
ATOM 1848 N N . GLY A 1 237 ? 31.875 15.711 -10.945 1 85.31 237 GLY A N 1
ATOM 1849 C CA . GLY A 1 237 ? 30.938 16.156 -9.914 1 85.31 237 GLY A CA 1
ATOM 1850 C C . GLY A 1 237 ? 30.609 15.086 -8.898 1 85.31 237 GLY A C 1
ATOM 1851 O O . GLY A 1 237 ? 29.562 14.43 -9 1 85.31 237 GLY A O 1
ATOM 1852 N N . CYS A 1 238 ? 31.328 14.922 -7.859 1 90.81 238 CYS A N 1
ATOM 1853 C CA . CYS A 1 238 ? 31.125 13.844 -6.906 1 90.81 238 CYS A CA 1
ATOM 1854 C C . CYS A 1 238 ? 30.656 14.375 -5.559 1 90.81 238 CYS A C 1
ATOM 1856 O O . CYS A 1 238 ? 30.672 13.656 -4.559 1 90.81 238 CYS A O 1
ATOM 1858 N N . GLU A 1 239 ? 30.344 15.664 -5.609 1 93.75 239 GLU A N 1
ATOM 1859 C CA . GLU A 1 239 ? 29.844 16.281 -4.383 1 93.75 239 GLU A CA 1
ATOM 1860 C C . GLU A 1 239 ? 28.469 16.891 -4.59 1 93.75 239 GLU A C 1
ATOM 1862 O O . GLU A 1 239 ? 28.062 17.156 -5.723 1 93.75 239 GLU A O 1
ATOM 1867 N N . ASN A 1 240 ? 27.797 17.078 -3.518 1 96.62 240 ASN A N 1
ATOM 1868 C CA . ASN A 1 240 ? 26.484 17.703 -3.535 1 96.62 240 ASN A CA 1
ATOM 1869 C C . ASN A 1 240 ? 26.516 19.047 -4.27 1 96.62 240 ASN A C 1
ATOM 1871 O O . ASN A 1 240 ? 27.188 19.984 -3.826 1 96.62 240 ASN A O 1
ATOM 1875 N N . PRO A 1 241 ? 25.797 19.078 -5.367 1 95.81 241 PRO A N 1
ATOM 1876 C CA . PRO A 1 241 ? 25.859 20.297 -6.18 1 95.81 241 PRO A CA 1
ATOM 1877 C C . PRO A 1 241 ? 25.234 21.5 -5.477 1 95.81 241 PRO A C 1
ATOM 1879 O O . PRO A 1 241 ? 25.547 22.656 -5.816 1 95.81 241 PRO A O 1
ATOM 1882 N N . LEU A 1 242 ? 24.406 21.297 -4.52 1 96.88 242 LEU A N 1
ATOM 1883 C CA . LEU A 1 242 ? 23.672 22.375 -3.877 1 96.88 242 LEU A CA 1
ATOM 1884 C C . LEU A 1 242 ? 24.547 23.141 -2.902 1 96.88 242 LEU A C 1
ATOM 1886 O O . LEU A 1 242 ? 24.266 24.281 -2.553 1 96.88 242 LEU A O 1
ATOM 1890 N N . LEU A 1 243 ? 25.609 22.5 -2.5 1 96.56 243 LEU A N 1
ATOM 1891 C CA . LEU A 1 243 ? 26.516 23.141 -1.54 1 96.56 243 LEU A CA 1
ATOM 1892 C C . LEU A 1 243 ? 27.312 24.25 -2.197 1 96.56 243 LEU A C 1
ATOM 1894 O O . LEU A 1 243 ? 27.781 25.172 -1.52 1 96.56 243 LEU A O 1
ATOM 1898 N N . LYS A 1 244 ? 27.422 24.203 -3.516 1 90.88 244 LYS A N 1
ATOM 1899 C CA . LYS A 1 244 ? 28.219 25.188 -4.246 1 90.88 244 LYS A CA 1
ATOM 1900 C C . LYS A 1 244 ? 27.328 26.094 -5.102 1 90.88 244 LYS A C 1
ATOM 1902 O O . LYS A 1 244 ? 27.844 26.875 -5.902 1 90.88 244 LYS A O 1
ATOM 1907 N N . MET A 1 245 ? 26.188 25.953 -4.938 1 93.19 245 MET A N 1
ATOM 1908 C CA . MET A 1 245 ? 25.297 26.75 -5.77 1 93.19 245 MET A CA 1
ATOM 1909 C C . MET A 1 245 ? 25.281 28.203 -5.301 1 93.19 245 MET A C 1
ATOM 1911 O O . MET A 1 245 ? 25.047 28.484 -4.125 1 93.19 245 MET A O 1
ATOM 1915 N N . GLU A 1 246 ? 25.453 29.078 -6.184 1 90.56 246 GLU A N 1
ATOM 1916 C CA . GLU A 1 246 ? 25.531 30.5 -5.848 1 90.56 246 GLU A CA 1
ATOM 1917 C C . GLU A 1 246 ? 24.188 31.016 -5.34 1 90.56 246 GLU A C 1
ATOM 1919 O O . GLU A 1 246 ? 23.156 30.766 -5.945 1 90.56 246 GLU A O 1
ATOM 1924 N N . GLY A 1 247 ? 24.297 31.734 -4.254 1 90.38 247 GLY A N 1
ATOM 1925 C CA . GLY A 1 247 ? 23.109 32.344 -3.709 1 90.38 247 GLY A CA 1
ATOM 1926 C C . GLY A 1 247 ? 22.281 31.406 -2.846 1 90.38 247 GLY A C 1
ATOM 1927 O O . GLY A 1 247 ? 21.219 31.797 -2.348 1 90.38 247 GLY A O 1
ATOM 1928 N N . VAL A 1 248 ? 22.812 30.203 -2.699 1 95.12 248 VAL A N 1
ATOM 1929 C CA . VAL A 1 248 ? 22.031 29.219 -1.966 1 95.12 248 VAL A CA 1
ATOM 1930 C C . VAL A 1 248 ? 22.797 28.781 -0.713 1 95.12 248 VAL A C 1
ATOM 1932 O O . VAL A 1 248 ? 24 28.516 -0.773 1 95.12 248 VAL A O 1
ATOM 1935 N N . ASN A 1 249 ? 22.172 28.906 0.426 1 97.25 249 ASN A N 1
ATOM 1936 C CA . ASN A 1 249 ? 22.578 28.219 1.652 1 97.25 249 ASN A CA 1
ATOM 1937 C C . ASN A 1 249 ? 21.609 27.078 1.994 1 97.25 249 ASN A C 1
ATOM 1939 O O . ASN A 1 249 ? 20.594 27.297 2.652 1 97.25 249 ASN A O 1
ATOM 1943 N N . ILE A 1 250 ? 22.062 25.922 1.596 1 97.31 250 ILE A N 1
ATOM 1944 C CA . ILE A 1 250 ? 21.141 24.781 1.605 1 97.31 250 ILE A CA 1
ATOM 1945 C C . ILE A 1 250 ? 20.703 24.484 3.037 1 97.31 250 ILE A C 1
ATOM 1947 O O . ILE A 1 250 ? 19.625 23.922 3.256 1 97.31 250 ILE A O 1
ATOM 1951 N N . HIS A 1 251 ? 21.5 24.812 4.062 1 97.75 251 HIS A N 1
ATOM 1952 C CA . HIS A 1 251 ? 21.156 24.578 5.453 1 97.75 251 HIS A CA 1
ATOM 1953 C C . HIS A 1 251 ? 20.094 25.562 5.934 1 97.75 251 HIS A C 1
ATOM 1955 O O . HIS A 1 251 ? 19.438 25.328 6.949 1 97.75 251 HIS A O 1
ATOM 1961 N N . LEU A 1 252 ? 19.938 26.688 5.191 1 97.62 252 LEU A N 1
ATOM 1962 C CA . LEU A 1 252 ? 18.953 27.703 5.535 1 97.62 252 LEU A CA 1
ATOM 1963 C C . LEU A 1 252 ? 17.828 27.734 4.508 1 97.62 252 LEU A C 1
ATOM 1965 O O . LEU A 1 252 ? 16.828 28.453 4.68 1 97.62 252 LEU A O 1
ATOM 1969 N N . ASP A 1 253 ? 17.984 26.938 3.465 1 97.94 253 ASP A N 1
ATOM 1970 C CA . ASP A 1 253 ? 17 26.969 2.391 1 97.94 253 ASP A CA 1
ATOM 1971 C C . ASP A 1 253 ? 16.219 25.672 2.322 1 97.94 253 ASP A C 1
ATOM 1973 O O . ASP A 1 253 ? 15.617 25.344 1.295 1 97.94 253 ASP A O 1
ATOM 1977 N N . THR A 1 254 ? 16.266 24.844 3.316 1 97.44 254 THR A N 1
ATOM 1978 C CA . THR A 1 254 ? 15.453 23.656 3.523 1 97.44 254 THR A CA 1
ATOM 1979 C C . THR A 1 254 ? 14.602 23.797 4.785 1 97.44 254 THR A C 1
ATOM 1981 O O . THR A 1 254 ? 14.875 23.156 5.797 1 97.44 254 THR A O 1
ATOM 1984 N N . PRO A 1 255 ? 13.562 24.547 4.645 1 97.69 255 PRO A N 1
ATOM 1985 C CA . PRO A 1 255 ? 12.75 24.859 5.824 1 97.69 255 PRO A CA 1
ATOM 1986 C C . PRO A 1 255 ? 12.078 23.625 6.422 1 97.69 255 PRO A C 1
ATOM 1988 O O . PRO A 1 255 ? 11.766 22.672 5.695 1 97.69 255 PRO A O 1
ATOM 1991 N N . THR A 1 256 ? 11.852 23.641 7.738 1 96.38 256 THR A N 1
ATOM 1992 C CA . THR A 1 256 ? 11.125 22.594 8.438 1 96.38 256 THR A CA 1
ATOM 1993 C C . THR A 1 256 ? 9.695 22.5 7.934 1 96.38 256 THR A C 1
ATOM 1995 O O . THR A 1 256 ? 8.914 23.453 8.055 1 96.38 256 THR A O 1
ATOM 1998 N N . GLU A 1 257 ? 9.445 21.422 7.375 1 94.19 257 GLU A N 1
ATOM 1999 C CA . GLU A 1 257 ? 8.117 21.234 6.801 1 94.19 257 GLU A CA 1
ATOM 2000 C C . GLU A 1 257 ? 7.117 20.781 7.859 1 94.19 257 GLU A C 1
ATOM 2002 O O . GLU A 1 257 ? 7.465 20.016 8.758 1 94.19 257 GLU A O 1
ATOM 2007 N N . ILE A 1 258 ? 5.891 21.156 7.766 1 95.06 258 ILE A N 1
ATOM 2008 C CA . ILE A 1 258 ? 4.984 21.062 8.906 1 95.06 258 ILE A CA 1
ATOM 2009 C C . ILE A 1 258 ? 4.141 19.797 8.797 1 95.06 258 ILE A C 1
ATOM 2011 O O . ILE A 1 258 ? 3.703 19.25 9.812 1 95.06 258 ILE A O 1
ATOM 2015 N N . LEU A 1 259 ? 3.895 19.266 7.664 1 94.38 259 LEU A N 1
ATOM 2016 C CA . LEU A 1 259 ? 3.127 18.031 7.559 1 94.38 259 LEU A CA 1
ATOM 2017 C C . LEU A 1 259 ? 3.852 16.875 8.25 1 94.38 259 LEU A C 1
ATOM 2019 O O . LEU A 1 259 ? 3.295 16.234 9.141 1 94.38 259 LEU A O 1
ATOM 2023 N N . HIS A 1 260 ? 5.066 16.641 7.887 1 95.44 260 HIS A N 1
ATOM 2024 C CA . HIS A 1 260 ? 5.816 15.484 8.367 1 95.44 260 HIS A CA 1
ATOM 2025 C C . HIS A 1 260 ? 6.379 15.742 9.766 1 95.44 260 HIS A C 1
ATOM 2027 O O . HIS A 1 260 ? 6.574 14.797 10.539 1 95.44 260 HIS A O 1
ATOM 2033 N N . THR A 1 261 ? 6.637 16.953 10.109 1 97.12 261 THR A N 1
ATOM 2034 C CA . THR A 1 261 ? 7.262 17.266 11.391 1 97.12 261 THR A CA 1
ATOM 2035 C C . THR A 1 261 ? 6.207 17.453 12.477 1 97.12 261 THR A C 1
ATOM 2037 O O . THR A 1 261 ? 6.391 17.016 13.609 1 97.12 261 THR A O 1
ATOM 2040 N N . ILE A 1 262 ? 5.121 18.094 12.102 1 97.62 262 ILE A N 1
ATOM 2041 C CA . ILE A 1 262 ? 4.129 18.422 13.117 1 97.62 262 ILE A CA 1
ATOM 2042 C C . ILE A 1 262 ? 3.027 17.359 13.125 1 97.62 262 ILE A C 1
ATOM 2044 O O . ILE A 1 262 ? 2.891 16.609 14.086 1 97.62 262 ILE A O 1
ATOM 2048 N N . LEU A 1 263 ? 2.314 17.234 12.031 1 97.06 263 LEU A N 1
ATOM 2049 C CA . LEU A 1 263 ? 1.157 16.344 12 1 97.06 263 LEU A CA 1
ATOM 2050 C C . LEU A 1 263 ? 1.591 14.883 12.078 1 97.06 263 LEU A C 1
ATOM 2052 O O . LEU A 1 263 ? 1.089 14.125 12.906 1 97.06 263 LEU A O 1
ATOM 2056 N N . LEU A 1 264 ? 2.535 14.516 11.273 1 96.19 264 LEU A N 1
ATOM 2057 C CA . LEU A 1 264 ? 3.016 13.141 11.266 1 96.19 264 LEU A CA 1
ATOM 2058 C C . LEU A 1 264 ? 4.227 12.977 12.18 1 96.19 264 LEU A C 1
ATOM 2060 O O . LEU A 1 264 ? 4.98 12.016 12.055 1 96.19 264 LEU A O 1
ATOM 2064 N N . GLY A 1 265 ? 4.453 13.883 12.984 1 96.81 265 GLY A N 1
ATOM 2065 C CA . GLY A 1 265 ? 5.5 13.867 13.992 1 96.81 265 GLY A CA 1
ATOM 2066 C C . GLY A 1 265 ? 4.98 14.141 15.391 1 96.81 265 GLY A C 1
ATOM 2067 O O . GLY A 1 265 ? 4.387 13.266 16.016 1 96.81 265 GLY A O 1
ATOM 2068 N N . VAL A 1 266 ? 4.98 15.344 15.742 1 97.56 266 VAL A N 1
ATOM 2069 C CA . VAL A 1 266 ? 4.656 15.75 17.109 1 97.56 266 VAL A CA 1
ATOM 2070 C C . VAL A 1 266 ? 3.246 15.289 17.469 1 97.56 266 VAL A C 1
ATOM 2072 O O . VAL A 1 266 ? 3.037 14.656 18.5 1 97.56 266 VAL A O 1
ATOM 2075 N N . VAL A 1 267 ? 2.264 15.562 16.625 1 98.25 267 VAL A N 1
ATOM 2076 C CA . VAL A 1 267 ? 0.876 15.203 16.891 1 98.25 267 VAL A CA 1
ATOM 2077 C C . VAL A 1 267 ? 0.743 13.68 16.953 1 98.25 267 VAL A C 1
ATOM 2079 O O . VAL A 1 267 ? 0.081 13.141 17.844 1 98.25 267 VAL A O 1
ATOM 2082 N N . LYS A 1 268 ? 1.319 13.078 16 1 97.56 268 LYS A N 1
ATOM 2083 C CA . LYS A 1 268 ? 1.281 11.625 15.945 1 97.56 268 LYS A CA 1
ATOM 2084 C C . LYS A 1 268 ? 1.864 11.008 17.219 1 97.56 268 LYS A C 1
ATOM 2086 O O . LYS A 1 268 ? 1.326 10.031 17.734 1 97.56 268 LYS A O 1
ATOM 2091 N N . TYR A 1 269 ? 2.971 11.562 17.734 1 96.88 269 TYR A N 1
ATOM 2092 C CA . TYR A 1 269 ? 3.633 11.016 18.922 1 96.88 269 TYR A CA 1
ATOM 2093 C C . TYR A 1 269 ? 2.768 11.188 20.156 1 96.88 269 TYR A C 1
ATOM 2095 O O . TYR A 1 269 ? 2.641 10.266 20.969 1 96.88 269 TYR A O 1
ATOM 2103 N N . PHE A 1 270 ? 2.174 12.266 20.266 1 97.19 270 PHE A N 1
ATOM 2104 C CA . PHE A 1 270 ? 1.296 12.484 21.406 1 97.19 270 PHE A CA 1
ATOM 2105 C C . PHE A 1 270 ? 0.037 11.633 21.297 1 97.19 270 PHE A C 1
ATOM 2107 O O . PHE A 1 270 ? -0.501 11.172 22.312 1 97.19 270 PHE A O 1
ATOM 2114 N N . TRP A 1 271 ? -0.453 11.477 20.062 1 97.75 271 TRP A N 1
ATOM 2115 C CA . TRP A 1 271 ? -1.573 10.57 19.828 1 97.75 271 TRP A CA 1
ATOM 2116 C C . TRP A 1 271 ? -1.228 9.156 20.297 1 97.75 271 TRP A C 1
ATOM 2118 O O . TRP A 1 271 ? -2.002 8.523 21.016 1 97.75 271 TRP A O 1
ATOM 2128 N N . GLY A 1 272 ? -0.045 8.703 19.875 1 96.25 272 GLY A N 1
ATOM 2129 C CA . GLY A 1 272 ? 0.396 7.387 20.312 1 96.25 272 GLY A CA 1
ATOM 2130 C C . GLY A 1 272 ? 0.452 7.238 21.812 1 96.25 272 GLY A C 1
ATOM 2131 O O . GLY A 1 272 ? 0.024 6.219 22.359 1 96.25 272 GLY A O 1
ATOM 2132 N N . GLN A 1 273 ? 0.917 8.211 22.5 1 94.44 273 GLN A N 1
ATOM 2133 C CA . GLN A 1 273 ? 0.996 8.203 23.953 1 94.44 273 GLN A CA 1
ATOM 2134 C C . GLN A 1 273 ? -0.396 8.195 24.578 1 94.44 273 GLN A C 1
ATOM 2136 O O . GLN A 1 273 ? -0.643 7.465 25.531 1 94.44 273 GLN A O 1
ATOM 2141 N N . THR A 1 274 ? -1.229 8.992 24.031 1 96.94 274 THR A N 1
ATOM 2142 C CA . THR A 1 274 ? -2.592 9.078 24.547 1 96.94 274 THR A CA 1
ATOM 2143 C C . THR A 1 274 ? -3.32 7.75 24.391 1 96.94 274 THR A C 1
ATOM 2145 O O . THR A 1 274 ? -3.973 7.281 25.328 1 96.94 274 THR A O 1
ATOM 2148 N N . VAL A 1 275 ? -3.225 7.184 23.203 1 97.06 275 VAL A N 1
ATOM 2149 C CA . VAL A 1 275 ? -3.871 5.902 22.938 1 97.06 275 VAL A CA 1
ATOM 2150 C C . VAL A 1 275 ? -3.359 4.852 23.922 1 97.06 275 VAL A C 1
ATOM 2152 O O . VAL A 1 275 ? -4.141 4.059 24.453 1 97.06 275 VAL A O 1
ATOM 2155 N N . TYR A 1 276 ? -2.084 4.895 24.172 1 94.81 276 TYR A N 1
ATOM 2156 C CA . TYR A 1 276 ? -1.47 3.939 25.094 1 94.81 276 TYR A CA 1
ATOM 2157 C C . TYR A 1 276 ? -2.064 4.066 26.484 1 94.81 276 TYR A C 1
ATOM 2159 O O . TYR A 1 276 ? -2.439 3.066 27.109 1 94.81 276 TYR A O 1
ATOM 2167 N N . ILE A 1 277 ? -2.166 5.211 26.969 1 94.06 277 ILE A N 1
ATOM 2168 C CA . ILE A 1 277 ? -2.674 5.48 28.312 1 94.06 277 ILE A CA 1
ATOM 2169 C C . ILE A 1 277 ? -4.148 5.09 28.391 1 94.06 277 ILE A C 1
ATOM 2171 O O . ILE A 1 277 ? -4.578 4.465 29.359 1 94.06 277 ILE A O 1
ATOM 2175 N N . LEU A 1 278 ? -4.875 5.445 27.391 1 96.75 278 LEU A N 1
ATOM 2176 C CA . LEU A 1 278 ? -6.305 5.152 27.375 1 96.75 278 LEU A CA 1
ATOM 2177 C C . LEU A 1 278 ? -6.551 3.65 27.328 1 96.75 278 LEU A C 1
ATOM 2179 O O . LEU A 1 278 ? -7.484 3.146 27.953 1 96.75 278 LEU A O 1
ATOM 2183 N N . ASP A 1 279 ? -5.758 2.99 26.562 1 93.06 279 ASP A N 1
ATOM 2184 C CA . ASP A 1 279 ? -5.895 1.539 26.469 1 93.06 279 ASP A CA 1
ATOM 2185 C C . ASP A 1 279 ? -5.539 0.872 27.797 1 93.06 279 ASP A C 1
ATOM 2187 O O . ASP A 1 279 ? -6.223 -0.056 28.234 1 93.06 279 ASP A O 1
ATOM 2191 N N . LYS A 1 280 ? -4.5 1.335 28.406 1 91 280 LYS A N 1
ATOM 2192 C CA . LYS A 1 280 ? -4.062 0.798 29.703 1 91 280 LYS A CA 1
ATOM 2193 C C . LYS A 1 280 ? -5.141 0.985 30.766 1 91 280 LYS A C 1
ATOM 2195 O O . LYS A 1 280 ? -5.391 0.084 31.562 1 91 280 LYS A O 1
ATOM 2200 N N . ASN A 1 281 ? -5.789 2.125 30.703 1 93.12 281 ASN A N 1
ATOM 2201 C CA . ASN A 1 281 ? -6.793 2.459 31.703 1 93.12 281 ASN A CA 1
ATOM 2202 C C . ASN A 1 281 ? -8.195 2.033 31.266 1 93.12 281 ASN A C 1
ATOM 2204 O O . ASN A 1 281 ? -9.18 2.336 31.938 1 93.12 281 ASN A O 1
ATOM 2208 N N . LYS A 1 282 ? -8.344 1.403 30.094 1 92.06 282 LYS A N 1
ATOM 2209 C CA . LYS A 1 282 ? -9.602 0.913 29.547 1 92.06 282 LYS A CA 1
ATOM 2210 C C . LYS A 1 282 ? -10.602 2.049 29.359 1 92.06 282 LYS A C 1
ATOM 2212 O O . LYS A 1 282 ? -11.773 1.91 29.719 1 92.06 282 LYS A O 1
ATOM 2217 N N . LYS A 1 283 ? -10.141 3.162 28.953 1 95.88 283 LYS A N 1
ATOM 2218 C CA . LYS A 1 283 ? -10.984 4.336 28.781 1 95.88 283 LYS A CA 1
ATOM 2219 C C . LYS A 1 283 ? -11.078 4.73 27.312 1 95.88 283 LYS A C 1
ATOM 2221 O O . LYS A 1 283 ? -11.641 5.773 26.969 1 95.88 283 LYS A O 1
ATOM 2226 N N . PHE A 1 284 ? -10.555 3.912 26.438 1 96.12 284 PHE A N 1
ATOM 2227 C CA . PHE A 1 284 ? -10.492 4.238 25.016 1 96.12 284 PHE A CA 1
ATOM 2228 C C . PHE A 1 284 ? -11.898 4.309 24.422 1 96.12 284 PHE A C 1
ATOM 2230 O O . PHE A 1 284 ? -12.18 5.168 23.578 1 96.12 284 PHE A O 1
ATOM 2237 N N . GLU A 1 285 ? -12.82 3.479 24.875 1 93.19 285 GLU A N 1
ATOM 2238 C CA . GLU A 1 285 ? -14.172 3.447 24.328 1 93.19 285 GLU A CA 1
ATOM 2239 C C . GLU A 1 285 ? -14.969 4.68 24.75 1 93.19 285 GLU A C 1
ATOM 2241 O O . GLU A 1 285 ? -15.828 5.156 24 1 93.19 285 GLU A O 1
ATOM 2246 N N . ILE A 1 286 ? -14.641 5.176 25.891 1 95.12 286 ILE A N 1
ATOM 2247 C CA . ILE A 1 286 ? -15.273 6.418 26.328 1 95.12 286 ILE A CA 1
ATOM 2248 C C . ILE A 1 286 ? -14.859 7.562 25.406 1 95.12 286 ILE A C 1
ATOM 2250 O O . ILE A 1 286 ? -15.695 8.352 24.969 1 95.12 286 ILE A O 1
ATOM 2254 N N . MET A 1 287 ? -13.57 7.578 25.109 1 96.81 287 MET A N 1
ATOM 2255 C CA . MET A 1 287 ? -13.062 8.602 24.203 1 96.81 287 MET A CA 1
ATOM 2256 C C . MET A 1 287 ? -13.727 8.484 22.828 1 96.81 287 MET A C 1
ATOM 2258 O O . MET A 1 287 ? -14.125 9.5 22.25 1 96.81 287 MET A O 1
ATOM 2262 N N . ARG A 1 288 ? -13.836 7.293 22.359 1 95.56 288 ARG A N 1
ATOM 2263 C CA . ARG A 1 288 ? -14.477 7.043 21.078 1 95.56 288 ARG A CA 1
ATOM 2264 C C . ARG A 1 288 ? -15.898 7.609 21.047 1 95.56 288 ARG A C 1
ATOM 2266 O O . ARG A 1 288 ? -16.266 8.32 20.109 1 95.56 288 ARG A O 1
ATOM 2273 N N . SER A 1 289 ? -16.656 7.34 22.062 1 95 289 SER A N 1
ATOM 2274 C CA . SER A 1 289 ? -18.047 7.789 22.141 1 95 289 SER A CA 1
ATOM 2275 C C . SER A 1 289 ? -18.141 9.312 22.234 1 95 289 SER A C 1
ATOM 2277 O O . SER A 1 289 ? -18.984 9.922 21.594 1 95 289 SER A O 1
ATOM 2279 N N . ARG A 1 290 ? -17.281 9.898 22.953 1 96.75 290 ARG A N 1
ATOM 2280 C CA . ARG A 1 290 ? -17.266 11.352 23.078 1 96.75 290 ARG A CA 1
ATOM 2281 C C . ARG A 1 290 ? -16.875 12.008 21.766 1 96.75 290 ARG A C 1
ATOM 2283 O O . ARG A 1 290 ? -17.438 13.047 21.391 1 96.75 290 ARG A O 1
ATOM 2290 N N . LEU A 1 291 ? -15.891 11.398 21.109 1 96.75 291 LEU A N 1
ATOM 2291 C CA . LEU A 1 291 ? -15.445 11.945 19.844 1 96.75 291 LEU A CA 1
ATOM 2292 C C . LEU A 1 291 ? -16.562 11.906 18.812 1 96.75 291 LEU A C 1
ATOM 2294 O O . LEU A 1 291 ? -16.656 12.789 17.953 1 96.75 291 LEU A O 1
ATOM 2298 N N . HIS A 1 292 ? -17.453 10.922 18.938 1 94.56 292 HIS A N 1
ATOM 2299 C CA . HIS A 1 292 ? -18.594 10.805 18.047 1 94.56 292 HIS A CA 1
ATOM 2300 C C . HIS A 1 292 ? -19.594 11.93 18.297 1 94.56 292 HIS A C 1
ATOM 2302 O O . HIS A 1 292 ? -20.375 12.289 17.406 1 94.56 292 HIS A O 1
ATOM 2308 N N . THR A 1 293 ? -19.562 12.484 19.453 1 94.06 293 THR A N 1
ATOM 2309 C CA . THR A 1 293 ? -20.594 13.445 19.859 1 94.06 293 THR A CA 1
ATOM 2310 C C . THR A 1 293 ? -20.062 14.867 19.75 1 94.06 293 THR A C 1
ATOM 2312 O O . THR A 1 293 ? -20.812 15.828 19.938 1 94.06 293 THR A O 1
ATOM 2315 N N . ILE A 1 294 ? -18.828 15.062 19.344 1 95.38 294 ILE A N 1
ATOM 2316 C CA . ILE A 1 294 ? -18.203 16.391 19.297 1 95.38 294 ILE A CA 1
ATOM 2317 C C . ILE A 1 294 ? -18.891 17.234 18.219 1 95.38 294 ILE A C 1
ATOM 2319 O O . ILE A 1 294 ? -19.344 16.703 17.203 1 95.38 294 ILE A O 1
ATOM 2323 N N . ASP A 1 295 ? -19.062 18.469 18.547 1 95.19 295 ASP A N 1
ATOM 2324 C CA . ASP A 1 295 ? -19.625 19.375 17.562 1 95.19 295 ASP A CA 1
ATOM 2325 C C . ASP A 1 295 ? -18.562 19.797 16.531 1 95.19 295 ASP A C 1
ATOM 2327 O O . ASP A 1 295 ? -17.562 20.406 16.891 1 95.19 295 ASP A O 1
ATOM 2331 N N . GLN A 1 296 ? -18.781 19.516 15.344 1 95.25 296 GLN A N 1
ATOM 2332 C CA . GLN A 1 296 ? -17.766 19.781 14.32 1 95.25 296 GLN A CA 1
ATOM 2333 C C . GLN A 1 296 ? -18.094 21.047 13.539 1 95.25 296 GLN A C 1
ATOM 2335 O O . GLN A 1 296 ? -17.312 21.484 12.688 1 95.25 296 GLN A O 1
ATOM 2340 N N . ARG A 1 297 ? -19.25 21.781 13.859 1 93 297 ARG A N 1
ATOM 2341 C CA . ARG A 1 297 ? -19.641 23 13.172 1 93 297 ARG A CA 1
ATOM 2342 C C . ARG A 1 297 ? -18.609 24.109 13.391 1 93 297 ARG A C 1
ATOM 2344 O O . ARG A 1 297 ? -18.078 24.266 14.492 1 93 297 ARG A O 1
ATOM 2351 N N . GLY A 1 298 ? -18.312 24.656 12.289 1 96.06 298 GLY A N 1
ATOM 2352 C CA . GLY A 1 298 ? -17.406 25.797 12.391 1 96.06 298 GLY A CA 1
ATOM 2353 C C . GLY A 1 298 ? -15.945 25.406 12.156 1 96.06 298 GLY A C 1
ATOM 2354 O O . GLY A 1 298 ? -15.078 26.281 12.102 1 96.06 298 GLY A O 1
ATOM 2355 N N . LEU A 1 299 ? -15.609 24.203 12.086 1 95.94 299 LEU A N 1
ATOM 2356 C CA . LEU A 1 299 ? -14.242 23.766 11.859 1 95.94 299 LEU A CA 1
ATOM 2357 C C . LEU A 1 299 ? -13.898 23.797 10.375 1 95.94 299 LEU A C 1
ATOM 2359 O O . LEU A 1 299 ? -12.727 23.844 10 1 95.94 299 LEU A O 1
ATOM 2363 N N . ASN A 1 300 ? -14.867 23.75 9.555 1 93.38 300 ASN A N 1
ATOM 2364 C CA . ASN A 1 300 ? -14.719 23.734 8.109 1 93.38 300 ASN A CA 1
ATOM 2365 C C . ASN A 1 300 ? -13.812 22.594 7.648 1 93.38 300 ASN A C 1
ATOM 2367 O O . ASN A 1 300 ? -12.867 22.812 6.891 1 93.38 300 ASN A O 1
ATOM 2371 N N . ILE A 1 301 ? -13.938 21.469 8.164 1 92.44 301 ILE A N 1
ATOM 2372 C CA . ILE A 1 301 ? -13.242 20.234 7.773 1 92.44 301 ILE A CA 1
ATOM 2373 C C . ILE A 1 301 ? -14.266 19.156 7.406 1 92.44 301 ILE A C 1
ATOM 2375 O O . ILE A 1 301 ? -15.445 19.266 7.75 1 92.44 301 ILE A O 1
ATOM 2379 N N . PRO A 1 302 ? -13.82 18.188 6.629 1 88.62 302 PRO A N 1
ATOM 2380 C CA . PRO A 1 302 ? -14.719 17.062 6.418 1 88.62 302 PRO A CA 1
ATOM 2381 C C . PRO A 1 302 ? -15.117 16.359 7.719 1 88.62 302 PRO A C 1
ATOM 2383 O O . PRO A 1 302 ? -14.438 16.516 8.734 1 88.62 302 PRO A O 1
ATOM 2386 N N . THR A 1 303 ? -16.219 15.727 7.551 1 90.88 303 THR A N 1
ATOM 2387 C CA . THR A 1 303 ? -16.688 15 8.727 1 90.88 303 THR A CA 1
ATOM 2388 C C . THR A 1 303 ? -15.586 14.086 9.266 1 90.88 303 THR A C 1
ATOM 2390 O O . THR A 1 303 ? -14.953 13.352 8.5 1 90.88 303 THR A O 1
ATOM 2393 N N . ILE A 1 304 ? -15.359 14.211 10.562 1 94.44 304 ILE A N 1
ATOM 2394 C CA . ILE A 1 304 ? -14.32 13.406 11.203 1 94.44 304 ILE A CA 1
ATOM 2395 C C . ILE A 1 304 ? -14.734 11.938 11.195 1 94.44 304 ILE A C 1
ATOM 2397 O O . ILE A 1 304 ? -15.758 11.57 11.773 1 94.44 304 ILE A O 1
ATOM 2401 N N . PRO A 1 305 ? -13.977 11.086 10.539 1 90.75 305 PRO A N 1
ATOM 2402 C CA . PRO A 1 305 ? -14.289 9.656 10.562 1 90.75 305 PRO A CA 1
ATOM 2403 C C . PRO A 1 305 ? -13.852 8.977 11.859 1 90.75 305 PRO A C 1
ATOM 2405 O O . PRO A 1 305 ? -12.867 8.242 11.875 1 90.75 305 PRO A O 1
ATOM 2408 N N . VAL A 1 306 ? -14.594 9.055 12.797 1 94.62 306 VAL A N 1
ATOM 2409 C CA . VAL A 1 306 ? -14.234 8.648 14.156 1 94.62 306 VAL A CA 1
ATOM 2410 C C . VAL A 1 306 ? -14.016 7.137 14.195 1 94.62 306 VAL A C 1
ATOM 2412 O O . VAL A 1 306 ? -13.031 6.66 14.766 1 94.62 306 VAL A O 1
ATOM 2415 N N . SER A 1 307 ? -14.953 6.383 13.625 1 89.25 307 SER A N 1
ATOM 2416 C CA . SER A 1 307 ? -14.805 4.93 13.633 1 89.25 307 SER A CA 1
ATOM 2417 C C . SER A 1 307 ? -13.5 4.5 12.984 1 89.25 307 SER A C 1
ATOM 2419 O O . SER A 1 307 ? -12.797 3.631 13.508 1 89.25 307 SER A O 1
ATOM 2421 N N . TYR A 1 308 ? -13.242 5.137 11.969 1 88.75 308 TYR A N 1
ATOM 2422 C CA . TYR A 1 308 ? -11.992 4.82 11.281 1 88.75 308 TYR A CA 1
ATOM 2423 C C . TYR A 1 308 ? -10.789 5.176 12.141 1 88.75 308 TYR A C 1
ATOM 2425 O O . TYR A 1 308 ? -9.859 4.379 12.273 1 88.75 308 TYR A O 1
ATOM 2433 N N . ILE A 1 309 ? -10.75 6.332 12.688 1 94.94 309 ILE A N 1
ATOM 2434 C CA . ILE A 1 309 ? -9.641 6.824 13.492 1 94.94 309 ILE A CA 1
ATOM 2435 C C . ILE A 1 309 ? -9.398 5.883 14.664 1 94.94 309 ILE A C 1
ATOM 2437 O O . ILE A 1 309 ? -8.25 5.566 14.992 1 94.94 309 ILE A O 1
ATOM 2441 N N . CYS A 1 310 ? -10.414 5.414 15.211 1 94.94 310 CYS A N 1
ATOM 2442 C CA . CYS A 1 310 ? -10.289 4.562 16.391 1 94.94 310 CYS A CA 1
ATOM 2443 C C . CYS A 1 310 ? -9.906 3.141 15.992 1 94.94 310 CYS A C 1
ATOM 2445 O O . CYS A 1 310 ? -9.133 2.488 16.703 1 94.94 310 CYS A O 1
ATOM 2447 N N . ASP A 1 311 ? -10.438 2.73 14.922 1 89.44 311 ASP A N 1
ATOM 2448 C CA . ASP A 1 311 ? -10.141 1.369 14.477 1 89.44 311 ASP A CA 1
ATOM 2449 C C . ASP A 1 311 ? -8.719 1.264 13.93 1 89.44 311 ASP A C 1
ATOM 2451 O O . ASP A 1 311 ? -8.07 0.224 14.062 1 89.44 311 ASP A O 1
ATOM 2455 N N . TYR A 1 312 ? -8.328 2.328 13.336 1 90.44 312 TYR A N 1
ATOM 2456 C CA . TYR A 1 312 ? -7 2.352 12.734 1 90.44 312 TYR A CA 1
ATOM 2457 C C . TYR A 1 312 ? -6.105 3.373 13.422 1 90.44 312 TYR A C 1
ATOM 2459 O O . TYR A 1 312 ? -5.445 4.176 12.766 1 90.44 312 TYR A O 1
ATOM 2467 N N . LYS A 1 313 ? -6.109 3.295 14.664 1 93.62 313 LYS A N 1
ATOM 2468 C CA . LYS A 1 313 ? -5.461 4.305 15.5 1 93.62 313 LYS A CA 1
ATOM 2469 C C . LYS A 1 313 ? -3.951 4.316 15.273 1 93.62 313 LYS A C 1
ATOM 2471 O O . LYS A 1 313 ? -3.285 5.312 15.57 1 93.62 313 LYS A O 1
ATOM 2476 N N . GLY A 1 314 ? -3.346 3.283 14.734 1 91.56 314 GLY A N 1
ATOM 2477 C CA . GLY A 1 314 ? -1.912 3.223 14.5 1 91.56 314 GLY A CA 1
ATOM 2478 C C . GLY A 1 314 ? -1.524 3.602 13.078 1 91.56 314 GLY A C 1
ATOM 2479 O O . GLY A 1 314 ? -0.339 3.74 12.773 1 91.56 314 GLY A O 1
ATOM 2480 N N . ALA A 1 315 ? -2.477 3.799 12.219 1 90.75 315 ALA A N 1
ATOM 2481 C CA . ALA A 1 315 ? -2.191 4.039 10.805 1 90.75 315 ALA A CA 1
ATOM 2482 C C . ALA A 1 315 ? -2.965 5.25 10.289 1 90.75 315 ALA A C 1
ATOM 2484 O O . ALA A 1 315 ? -3.576 5.195 9.219 1 90.75 315 ALA A O 1
ATOM 2485 N N . LEU A 1 316 ? -2.904 6.348 11.016 1 94.25 316 LEU A N 1
ATOM 2486 C CA . LEU A 1 316 ? -3.625 7.559 10.633 1 94.25 316 LEU A CA 1
ATOM 2487 C C . LEU A 1 316 ? -2.779 8.422 9.703 1 94.25 316 LEU A C 1
ATOM 2489 O O . LEU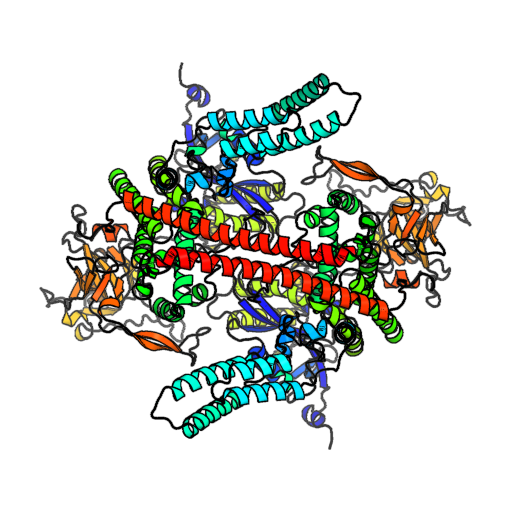 A 1 316 ? -1.564 8.234 9.609 1 94.25 316 LEU A O 1
ATOM 2493 N N . ILE A 1 317 ? -3.43 9.297 8.961 1 90.25 317 ILE A N 1
ATOM 2494 C CA . ILE A 1 317 ? -2.74 10.156 8.016 1 90.25 317 ILE A CA 1
ATOM 2495 C C . ILE A 1 317 ? -2.869 11.617 8.453 1 90.25 317 ILE A C 1
ATOM 2497 O O . ILE A 1 317 ? -3.484 11.906 9.477 1 90.25 317 ILE A O 1
ATOM 2501 N N . GLY A 1 318 ? -2.305 12.484 7.719 1 92.88 318 GLY A N 1
ATOM 2502 C CA . GLY A 1 318 ? -2.209 13.898 8.07 1 92.88 318 GLY A CA 1
ATOM 2503 C C . GLY A 1 318 ? -3.557 14.539 8.328 1 92.88 318 GLY A C 1
ATOM 2504 O O . GLY A 1 318 ? -3.723 15.273 9.297 1 92.88 318 GLY A O 1
ATOM 2505 N N . LYS A 1 319 ? -4.531 14.242 7.555 1 92.12 319 LYS A N 1
ATOM 2506 C CA . LYS A 1 319 ? -5.844 14.867 7.688 1 92.12 319 LYS A CA 1
ATOM 2507 C C . LYS A 1 319 ? -6.504 14.492 9.008 1 92.12 319 LYS A C 1
ATOM 2509 O O . LYS A 1 319 ? -7.191 15.305 9.625 1 92.12 319 LYS A O 1
ATOM 2514 N N . HIS A 1 320 ? -6.316 13.273 9.438 1 95.25 320 HIS A N 1
ATOM 2515 C CA . HIS A 1 320 ? -6.867 12.82 10.711 1 95.25 320 HIS A CA 1
ATOM 2516 C C . HIS A 1 320 ? -6.223 13.555 11.883 1 95.25 320 HIS A C 1
ATOM 2518 O O . HIS A 1 320 ? -6.918 14.016 12.789 1 95.25 320 HIS A O 1
ATOM 2524 N N . PHE A 1 321 ? -4.922 13.703 11.75 1 97.5 321 PHE A N 1
ATOM 2525 C CA . PHE A 1 321 ? -4.195 14.344 12.836 1 97.5 321 PHE A CA 1
ATOM 2526 C C . PHE A 1 321 ? -4.516 15.836 12.898 1 97.5 321 PHE A C 1
ATOM 2528 O O . PHE A 1 321 ? -4.551 16.422 13.977 1 97.5 321 PHE A O 1
ATOM 2535 N N . LYS A 1 322 ? -4.719 16.344 11.734 1 96.56 322 LYS A N 1
ATOM 2536 C CA . LYS A 1 322 ? -5.121 17.75 11.695 1 96.56 322 LYS A CA 1
ATOM 2537 C C . LYS A 1 322 ? -6.465 17.953 12.398 1 96.56 322 LYS A C 1
ATOM 2539 O O . LYS A 1 322 ? -6.648 18.922 13.125 1 96.56 322 LYS A O 1
ATOM 2544 N N . ALA A 1 323 ? -7.348 17.078 12.188 1 97.5 323 ALA A N 1
ATOM 2545 C CA . ALA A 1 323 ? -8.656 17.141 12.836 1 97.5 323 ALA A CA 1
ATOM 2546 C C . ALA A 1 323 ? -8.523 16.906 14.344 1 97.5 323 ALA A C 1
ATOM 2548 O O . ALA A 1 323 ? -9.102 17.641 15.141 1 97.5 323 ALA A O 1
ATOM 2549 N N . LEU A 1 324 ? -7.727 15.969 14.68 1 98 324 LEU A N 1
ATOM 2550 C CA . LEU A 1 324 ? -7.555 15.617 16.094 1 98 324 LEU A CA 1
ATOM 2551 C C . LEU A 1 324 ? -6.902 16.75 16.859 1 98 324 LEU A C 1
ATOM 2553 O O . LEU A 1 324 ? -7.262 17.016 18.016 1 98 324 LEU A O 1
ATOM 2557 N N . ALA A 1 325 ? -5.988 17.391 16.25 1 97.88 325 ALA A N 1
ATOM 2558 C CA . ALA A 1 325 ? -5.301 18.5 16.906 1 97.88 325 ALA A CA 1
ATOM 2559 C C . ALA A 1 325 ? -6.281 19.609 17.281 1 97.88 325 ALA A C 1
ATOM 2561 O O . ALA A 1 325 ? -6.035 20.375 18.219 1 97.88 325 ALA A O 1
ATOM 2562 N N . GLN A 1 326 ? -7.379 19.672 16.641 1 97.88 326 GLN A N 1
ATOM 2563 C CA . GLN A 1 326 ? -8.32 20.766 16.859 1 97.88 326 GLN A CA 1
ATOM 2564 C C . GLN A 1 326 ? -9.336 20.406 17.953 1 97.88 326 GLN A C 1
ATOM 2566 O O . GLN A 1 326 ? -9.93 21.297 18.562 1 97.88 326 GLN A O 1
ATOM 2571 N N . VAL A 1 327 ? -9.539 19.062 18.219 1 98 327 VAL A N 1
ATOM 2572 C CA . VAL A 1 327 ? -10.734 18.781 19 1 98 327 VAL A CA 1
ATOM 2573 C C . VAL A 1 327 ? -10.406 17.781 20.109 1 98 327 VAL A C 1
ATOM 2575 O O . VAL A 1 327 ? -11.195 17.594 21.031 1 98 327 VAL A O 1
ATOM 2578 N N . LEU A 1 328 ? -9.297 17.141 20.141 1 97.81 328 LEU A N 1
ATOM 2579 C CA . LEU A 1 328 ? -9.062 15.977 20.984 1 97.81 328 LEU A CA 1
ATOM 2580 C C . LEU A 1 328 ? -9.148 16.344 22.453 1 97.81 328 LEU A C 1
ATOM 2582 O O . LEU A 1 328 ? -9.633 15.562 23.266 1 97.81 328 LEU A O 1
ATOM 2586 N N . VAL A 1 329 ? -8.727 17.547 22.875 1 96.81 329 VAL A N 1
ATOM 2587 C CA . VAL A 1 329 ? -8.633 17.938 24.266 1 96.81 329 VAL A CA 1
ATOM 2588 C C . VAL A 1 329 ? -10.023 17.984 24.891 1 96.81 329 VAL A C 1
ATOM 2590 O O . VAL A 1 329 ? -10.18 17.781 26.094 1 96.81 329 VAL A O 1
ATOM 2593 N N . PHE A 1 330 ? -11.055 18.266 24.078 1 97.38 330 PHE A N 1
ATOM 2594 C CA . PHE A 1 330 ? -12.422 18.359 24.578 1 97.38 330 PHE A CA 1
ATOM 2595 C C . PHE A 1 330 ? -12.953 16.984 24.953 1 97.38 330 PHE A C 1
ATOM 2597 O O . PHE A 1 330 ? -13.969 16.875 25.641 1 97.38 330 PHE A O 1
ATOM 2604 N N . VAL A 1 331 ? -12.242 15.945 24.516 1 95.88 331 VAL A N 1
ATOM 2605 C CA . VAL A 1 331 ? -12.75 14.586 24.672 1 95.88 331 VAL A CA 1
ATOM 2606 C C . VAL A 1 331 ? -11.938 13.867 25.75 1 95.88 331 VAL A C 1
ATOM 2608 O O . VAL A 1 331 ? -12.438 12.93 26.391 1 95.88 331 VAL A O 1
ATOM 2611 N N . ILE A 1 332 ? -10.688 14.305 26.047 1 96.75 332 ILE A N 1
ATOM 2612 C CA . ILE A 1 332 ? -9.828 13.5 26.906 1 96.75 332 ILE A CA 1
ATOM 2613 C C . ILE A 1 332 ? -9.547 14.242 28.203 1 96.75 332 ILE A C 1
ATOM 2615 O O . ILE A 1 332 ? -8.742 13.797 29.016 1 96.75 332 ILE A O 1
ATOM 2619 N N . TYR A 1 333 ? -10.164 15.352 28.516 1 94.94 333 TYR A N 1
ATOM 2620 C CA . TYR A 1 333 ? -9.859 16.281 29.594 1 94.94 333 TYR A CA 1
ATOM 2621 C C . TYR A 1 333 ? -9.875 15.562 30.938 1 94.94 333 TYR A C 1
ATOM 2623 O O . TYR A 1 333 ? -9.195 15.977 31.891 1 94.94 333 TYR A O 1
ATOM 2631 N N . ASP A 1 334 ? -10.633 14.453 31.125 1 94.19 334 ASP A N 1
ATOM 2632 C CA . ASP A 1 334 ? -10.727 13.75 32.406 1 94.19 334 ASP A CA 1
ATOM 2633 C C . ASP A 1 334 ? -10.297 12.289 32.25 1 94.19 334 ASP A C 1
ATOM 2635 O O . ASP A 1 334 ? -10.422 11.5 33.188 1 94.19 334 ASP A O 1
ATOM 2639 N N . LEU A 1 335 ? -9.883 11.961 31.078 1 95.5 335 LEU A N 1
ATOM 2640 C CA . LEU A 1 335 ? -9.562 10.562 30.828 1 95.5 335 LEU A CA 1
ATOM 2641 C C . LEU A 1 335 ? -8.07 10.297 31.062 1 95.5 335 LEU A C 1
ATOM 2643 O O . LEU A 1 335 ? -7.664 9.156 31.25 1 95.5 335 LEU A O 1
ATOM 2647 N N . VAL A 1 336 ? -7.363 11.367 30.953 1 93.5 336 VAL A N 1
ATOM 2648 C CA . VAL A 1 336 ? -5.926 11.266 31.188 1 93.5 336 VAL A CA 1
ATOM 2649 C C . VAL A 1 336 ? -5.586 11.844 32.562 1 93.5 336 VAL A C 1
ATOM 2651 O O . VAL A 1 336 ? -6.035 12.938 32.906 1 93.5 336 VAL A O 1
ATOM 2654 N N . ASP A 1 337 ? -4.895 11.133 33.375 1 87 337 ASP A N 1
ATOM 2655 C CA . ASP A 1 337 ? -4.613 11.531 34.75 1 87 337 ASP A CA 1
ATOM 2656 C C . ASP A 1 337 ? -3.49 12.562 34.812 1 87 337 ASP A C 1
ATOM 2658 O O . ASP A 1 337 ? -3.348 13.273 35.812 1 87 337 ASP A O 1
ATOM 2662 N N . ASP A 1 338 ? -2.768 12.719 33.812 1 88.12 338 ASP A N 1
ATOM 2663 C CA . ASP A 1 338 ? -1.627 13.625 33.781 1 88.12 338 ASP A CA 1
ATOM 2664 C C . ASP A 1 338 ? -1.988 14.938 33.094 1 88.12 338 ASP A C 1
ATOM 2666 O O . ASP A 1 338 ? -2.164 14.969 31.875 1 88.12 338 ASP A O 1
ATOM 2670 N N . GLN A 1 339 ? -2.031 16.047 33.844 1 90.06 339 GLN A N 1
ATOM 2671 C CA . GLN A 1 339 ? -2.355 17.359 33.312 1 90.06 339 GLN A CA 1
ATOM 2672 C C . GLN A 1 339 ? -1.299 17.812 32.312 1 90.06 339 GLN A C 1
ATOM 2674 O O . GLN A 1 339 ? -1.601 18.578 31.391 1 90.06 339 GLN A O 1
ATOM 2679 N N . ASN A 1 340 ? -0.144 17.328 32.5 1 91.62 340 ASN A N 1
ATOM 2680 C CA . ASN A 1 340 ? 0.923 17.75 31.578 1 91.62 340 ASN A CA 1
ATOM 2681 C C . ASN A 1 340 ? 0.675 17.25 30.156 1 91.62 340 ASN A C 1
ATOM 2683 O O . ASN A 1 340 ? 1.041 17.906 29.188 1 91.62 340 ASN A O 1
ATOM 2687 N N . LEU A 1 341 ? 0.079 16.078 30.109 1 94.62 341 LEU A N 1
ATOM 2688 C CA . LEU A 1 341 ? -0.244 15.57 28.781 1 94.62 341 LEU A CA 1
ATOM 2689 C C . LEU A 1 341 ? -1.334 16.422 28.125 1 94.62 341 LEU A C 1
ATOM 2691 O O . LEU A 1 341 ? -1.296 16.656 26.922 1 94.62 341 LEU A O 1
ATOM 2695 N N . ILE A 1 342 ? -2.291 16.859 28.859 1 95.44 342 ILE A N 1
ATOM 2696 C CA . ILE A 1 342 ? -3.332 17.75 28.359 1 95.44 342 ILE A CA 1
ATOM 2697 C C . ILE A 1 342 ? -2.713 19.078 27.922 1 95.44 342 ILE A C 1
ATOM 2699 O O . ILE A 1 342 ? -3.039 19.594 26.844 1 95.44 342 ILE A O 1
ATOM 2703 N N . ASN A 1 343 ? -1.793 19.562 28.75 1 95.31 343 ASN A N 1
ATOM 2704 C CA . ASN A 1 343 ? -1.091 20.797 28.406 1 95.31 343 ASN A CA 1
ATOM 2705 C C . ASN A 1 343 ? -0.299 20.641 27.109 1 95.31 343 ASN A C 1
ATOM 2707 O O . ASN A 1 343 ? -0.236 21.562 26.297 1 95.31 343 ASN A O 1
ATOM 2711 N N . ALA A 1 344 ? 0.298 19.469 27 1 96.06 344 ALA A N 1
ATOM 2712 C CA . ALA A 1 344 ? 1.039 19.203 25.766 1 96.06 344 ALA A CA 1
ATOM 2713 C C . ALA A 1 344 ? 0.127 19.281 24.547 1 96.06 344 ALA A C 1
ATOM 2715 O O . ALA A 1 344 ? 0.507 19.844 23.516 1 96.06 344 ALA A O 1
ATOM 2716 N N . TRP A 1 345 ? -1.069 18.734 24.688 1 96.69 345 TRP A N 1
ATOM 2717 C CA . TRP A 1 345 ? -2.029 18.781 23.578 1 96.69 345 TRP A CA 1
ATOM 2718 C C . TRP A 1 345 ? -2.486 20.203 23.312 1 96.69 345 TRP A C 1
ATOM 2720 O O . TRP A 1 345 ? -2.613 20.625 22.156 1 96.69 345 TRP A O 1
ATOM 2730 N N . ILE A 1 346 ? -2.729 20.969 24.375 1 96.25 346 ILE A N 1
ATOM 2731 C CA . ILE A 1 346 ? -3.168 22.344 24.234 1 96.25 346 ILE A CA 1
ATOM 2732 C C . ILE A 1 346 ? -2.098 23.156 23.5 1 96.25 346 ILE A C 1
ATOM 2734 O O . ILE A 1 346 ? -2.404 23.906 22.578 1 96.25 346 ILE A O 1
ATOM 2738 N N . LEU A 1 347 ? -0.878 22.969 23.875 1 96.94 347 LEU A N 1
ATOM 2739 C CA . LEU A 1 347 ? 0.232 23.688 23.266 1 96.94 347 LEU A CA 1
ATOM 2740 C C . LEU A 1 347 ? 0.444 23.25 21.828 1 96.94 347 LEU A C 1
ATOM 2742 O O . LEU A 1 347 ? 0.727 24.062 20.953 1 96.94 347 LEU A O 1
ATOM 2746 N N . THR A 1 348 ? 0.343 21.938 21.609 1 97 348 THR A N 1
ATOM 2747 C CA . THR A 1 348 ? 0.467 21.406 20.266 1 97 348 THR A CA 1
ATOM 2748 C C . THR A 1 348 ? -0.62 21.984 19.359 1 97 348 THR A C 1
ATOM 2750 O O . THR A 1 348 ? -0.352 22.344 18.203 1 97 348 THR A O 1
ATOM 2753 N N . SER A 1 349 ? -1.813 22.047 19.812 1 96.94 349 SER A N 1
ATOM 2754 C CA . SER A 1 349 ? -2.924 22.609 19.062 1 96.94 349 SER A CA 1
ATOM 2755 C C . SER A 1 349 ? -2.686 24.094 18.75 1 96.94 349 SER A C 1
ATOM 2757 O O . SER A 1 349 ? -2.922 24.547 17.625 1 96.94 349 SER A O 1
ATOM 2759 N N . ARG A 1 350 ? -2.234 24.766 19.766 1 96.44 350 ARG A N 1
ATOM 2760 C CA . ARG A 1 350 ? -1.931 26.172 19.562 1 96.44 350 ARG A CA 1
ATOM 2761 C C . ARG A 1 350 ? -0.845 26.359 18.5 1 96.44 350 ARG A C 1
ATOM 2763 O O . ARG A 1 350 ? -0.931 27.25 17.656 1 96.44 350 ARG A O 1
ATOM 2770 N N . LEU A 1 351 ? 0.133 25.531 18.609 1 97.38 351 LEU A N 1
ATOM 2771 C CA . LEU A 1 351 ? 1.199 25.562 17.625 1 97.38 351 LEU A CA 1
ATOM 2772 C C . LEU A 1 351 ? 0.64 25.344 16.219 1 97.38 351 LEU A C 1
ATOM 2774 O O . LEU A 1 351 ? 1.022 26.047 15.273 1 97.38 351 LEU A O 1
ATOM 2778 N N . THR A 1 352 ? -0.249 24.391 16.094 1 96.81 352 THR A N 1
ATOM 2779 C CA . THR A 1 352 ? -0.85 24.094 14.797 1 96.81 352 THR A CA 1
ATOM 2780 C C . THR A 1 352 ? -1.62 25.297 14.266 1 96.81 352 THR A C 1
ATOM 2782 O O . THR A 1 352 ? -1.57 25.594 13.078 1 96.81 352 THR A O 1
ATOM 2785 N N . VAL A 1 353 ? -2.309 26.016 15.102 1 96.38 353 VAL A N 1
ATOM 2786 C CA . VAL A 1 353 ? -3.061 27.203 14.703 1 96.38 353 VAL A CA 1
ATOM 2787 C C . VAL A 1 353 ? -2.102 28.266 14.172 1 96.38 353 VAL A C 1
ATOM 2789 O O . VAL A 1 353 ? -2.371 28.891 13.141 1 96.38 353 VAL A O 1
ATOM 2792 N N . LEU A 1 354 ? -1.013 28.422 14.844 1 96.12 354 LEU A N 1
ATOM 2793 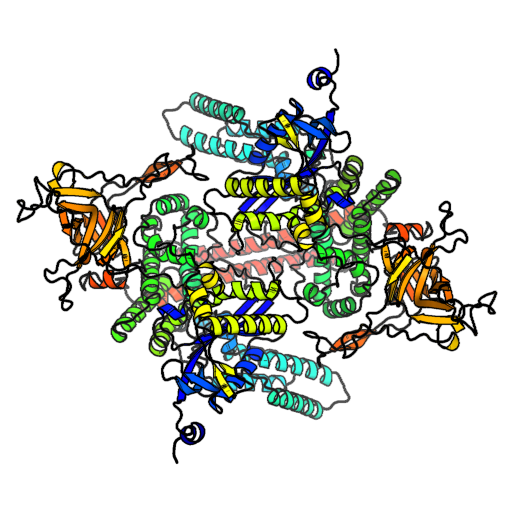C CA . LEU A 1 354 ? -0.039 29.422 14.445 1 96.12 354 LEU A CA 1
ATOM 2794 C C . LEU A 1 354 ? 0.6 29.062 13.102 1 96.12 354 LEU A C 1
ATOM 2796 O O . LEU A 1 354 ? 0.805 29.938 12.258 1 96.12 354 LEU A O 1
ATOM 2800 N N . LEU A 1 355 ? 0.814 27.812 12.945 1 96.44 355 LEU A N 1
ATOM 2801 C CA . LEU A 1 355 ? 1.579 27.391 11.781 1 96.44 355 LEU A CA 1
ATOM 2802 C C . LEU A 1 355 ? 0.685 27.297 10.547 1 96.44 355 LEU A C 1
ATOM 2804 O O . LEU A 1 355 ? 1.164 27.406 9.414 1 96.44 355 LEU A O 1
ATOM 2808 N N . TRP A 1 356 ? -0.561 27.109 10.703 1 93.69 356 TRP A N 1
ATOM 2809 C CA . TRP A 1 356 ? -1.451 26.938 9.562 1 93.69 356 TRP A CA 1
ATOM 2810 C C . TRP A 1 356 ? -2.125 28.25 9.188 1 93.69 356 TRP A C 1
ATOM 2812 O O . TRP A 1 356 ? -3.113 28.266 8.453 1 93.69 356 TRP A O 1
ATOM 2822 N N . GLN A 1 357 ? -1.58 29.312 9.688 1 90.75 357 GLN A N 1
ATOM 2823 C CA . GLN A 1 357 ? -2.043 30.625 9.258 1 90.75 357 GLN A CA 1
ATOM 2824 C C . GLN A 1 357 ? -1.55 30.953 7.852 1 90.75 357 GLN A C 1
ATOM 2826 O O . GLN A 1 357 ? -0.415 30.641 7.496 1 90.75 357 GLN A O 1
ATOM 2831 N N . THR A 1 358 ? -2.385 31.625 7.137 1 85.88 358 THR A N 1
ATOM 2832 C CA . THR A 1 358 ? -2.047 31.953 5.754 1 85.88 358 THR A CA 1
ATOM 2833 C C . THR A 1 358 ? -1.392 33.312 5.66 1 85.88 358 THR A C 1
ATOM 2835 O O . THR A 1 358 ? -0.673 33.625 4.699 1 85.88 358 THR A O 1
ATOM 2838 N N . GLU A 1 359 ? -1.705 34.156 6.613 1 88.88 359 GLU A N 1
ATOM 2839 C CA . GLU A 1 359 ? -1.164 35.5 6.641 1 88.88 359 GLU A CA 1
ATOM 2840 C C . GLU A 1 359 ? -0.741 35.906 8.047 1 88.88 359 GLU A C 1
ATOM 2842 O O . GLU A 1 359 ? -1.38 35.5 9.031 1 88.88 359 GLU A O 1
ATOM 2847 N N . ILE A 1 360 ? 0.336 36.625 8.047 1 92.38 360 ILE A N 1
ATOM 2848 C CA . ILE A 1 360 ? 0.842 37.156 9.305 1 92.38 360 ILE A CA 1
ATOM 2849 C C . ILE A 1 360 ? 0.846 38.688 9.266 1 92.38 360 ILE A C 1
ATOM 2851 O O . ILE A 1 360 ? 1.579 39.281 8.477 1 92.38 360 ILE A O 1
ATOM 2855 N N . ASP A 1 361 ? 0.093 39.312 10.047 1 88.94 361 ASP A N 1
ATOM 2856 C CA . ASP A 1 361 ? -0.058 40.781 10.039 1 88.94 361 ASP A CA 1
ATOM 2857 C C . ASP A 1 361 ? 1.168 41.438 10.641 1 88.94 361 ASP A C 1
ATOM 2859 O O . ASP A 1 361 ? 1.698 42.406 10.07 1 88.94 361 ASP A O 1
ATOM 2863 N N . ASN A 1 362 ? 1.52 41 11.82 1 93 362 ASN A N 1
ATOM 2864 C CA . ASN A 1 362 ? 2.703 41.5 12.508 1 93 362 ASN A CA 1
ATOM 2865 C C . ASN A 1 362 ? 3.695 40.375 12.812 1 93 362 ASN A C 1
ATOM 2867 O O . ASN A 1 362 ? 3.516 39.625 13.773 1 93 362 ASN A O 1
ATOM 2871 N N . VAL A 1 363 ? 4.73 40.406 12.133 1 95.38 363 VAL A N 1
ATOM 2872 C CA . VAL A 1 363 ? 5.676 39.281 12.164 1 95.38 363 VAL A CA 1
ATOM 2873 C C . VAL A 1 363 ? 6.398 39.281 13.508 1 95.38 363 VAL A C 1
ATOM 2875 O O . VAL A 1 363 ? 6.648 38.188 14.07 1 95.38 363 VAL A O 1
ATOM 2878 N N . GLU A 1 364 ? 6.66 40.406 14.07 1 95.56 364 GLU A N 1
ATOM 2879 C CA . GLU A 1 364 ? 7.414 40.469 15.312 1 95.56 364 GLU A CA 1
ATOM 2880 C C . GLU A 1 364 ? 6.621 39.875 16.469 1 95.56 364 GLU A C 1
ATOM 2882 O O . GLU A 1 364 ? 7.137 39.062 17.219 1 95.56 364 GLU A O 1
ATOM 2887 N N . VAL A 1 365 ? 5.418 40.312 16.562 1 93.44 365 VAL A N 1
ATOM 2888 C CA . VAL A 1 365 ? 4.555 39.844 17.625 1 93.44 365 VAL A CA 1
ATOM 2889 C C . VAL A 1 365 ? 4.297 38.344 17.438 1 93.44 365 VAL A C 1
ATOM 2891 O O . VAL A 1 365 ? 4.309 37.594 18.406 1 93.44 365 VAL A O 1
ATOM 2894 N N . TYR A 1 366 ? 4.094 38.031 16.25 1 95.38 366 TYR A N 1
ATOM 2895 C CA . TYR A 1 366 ? 3.832 36.625 15.891 1 95.38 366 TYR A CA 1
ATOM 2896 C C . TYR A 1 366 ? 5 35.75 16.281 1 95.38 366 TYR A C 1
ATOM 2898 O O . TYR A 1 366 ? 4.801 34.688 16.875 1 95.38 366 TYR A O 1
ATOM 2906 N N . LEU A 1 367 ? 6.191 36.094 16 1 97.56 367 LEU A N 1
ATOM 2907 C CA . LEU A 1 367 ? 7.375 35.281 16.25 1 97.56 367 LEU A CA 1
ATOM 2908 C C . LEU A 1 367 ? 7.633 35.156 17.75 1 97.56 367 LEU A C 1
ATOM 2910 O O . LEU A 1 367 ? 8.117 34.094 18.203 1 97.56 367 LEU A O 1
ATOM 2914 N N . VAL A 1 368 ? 7.34 36.156 18.469 1 95.94 368 VAL A N 1
ATOM 2915 C CA . VAL A 1 368 ? 7.492 36.094 19.922 1 95.94 368 VAL A CA 1
ATOM 2916 C C . VAL A 1 368 ? 6.559 35.031 20.484 1 95.94 368 VAL A C 1
ATOM 2918 O O . VAL A 1 368 ? 6.977 34.188 21.281 1 95.94 368 VAL A O 1
ATOM 2921 N N . GLU A 1 369 ? 5.363 35.062 20.047 1 94.75 369 GLU A N 1
ATOM 2922 C CA . GLU A 1 369 ? 4.402 34.094 20.5 1 94.75 369 GLU A CA 1
ATOM 2923 C C . GLU A 1 369 ? 4.805 32.688 20.078 1 94.75 369 GLU A C 1
ATOM 2925 O O . GLU A 1 369 ? 4.711 31.734 20.859 1 94.75 369 GLU A O 1
ATOM 2930 N N . LEU A 1 370 ? 5.219 32.594 18.844 1 97 370 LEU A N 1
ATOM 2931 C CA . LEU A 1 370 ? 5.609 31.297 18.312 1 97 370 LEU A CA 1
ATOM 2932 C C . LEU A 1 370 ? 6.762 30.703 19.109 1 97 370 LEU A C 1
ATOM 2934 O O . LEU A 1 370 ? 6.73 29.516 19.484 1 97 370 LEU A O 1
ATOM 2938 N N . ARG A 1 371 ? 7.777 31.484 19.391 1 97.06 371 ARG A N 1
ATOM 2939 C CA . ARG A 1 371 ? 8.93 31.031 20.172 1 97.06 371 ARG A CA 1
ATOM 2940 C C . ARG A 1 371 ? 8.508 30.578 21.562 1 97.06 371 ARG A C 1
ATOM 2942 O O . ARG A 1 371 ? 9.016 29.578 22.078 1 97.06 371 ARG A O 1
ATOM 2949 N N . GLN A 1 372 ? 7.613 31.297 22.078 1 95.44 372 GLN A N 1
ATOM 2950 C CA . GLN A 1 372 ? 7.133 30.953 23.422 1 95.44 372 GLN A CA 1
ATOM 2951 C C . GLN A 1 372 ? 6.379 29.625 23.406 1 95.44 372 GLN A C 1
ATOM 2953 O O . GLN A 1 372 ? 6.598 28.781 24.281 1 95.44 372 GLN A O 1
ATOM 2958 N N . VAL A 1 373 ? 5.484 29.469 22.484 1 96.75 373 VAL A N 1
ATOM 2959 C CA . VAL A 1 373 ? 4.684 28.25 22.406 1 96.75 373 VAL A CA 1
ATOM 2960 C C . VAL A 1 373 ? 5.594 27.047 22.172 1 96.75 373 VAL A C 1
ATOM 2962 O O . VAL A 1 373 ? 5.395 25.984 22.766 1 96.75 373 VAL A O 1
ATOM 2965 N N . ILE A 1 374 ? 6.594 27.188 21.297 1 97.5 374 ILE A N 1
ATOM 2966 C CA . ILE A 1 374 ? 7.535 26.109 21.016 1 97.5 374 ILE A CA 1
ATOM 2967 C C . ILE A 1 374 ? 8.312 25.75 22.281 1 97.5 374 ILE A C 1
ATOM 2969 O O . ILE A 1 374 ? 8.445 24.578 22.625 1 97.5 374 ILE A O 1
ATOM 2973 N N . ALA A 1 375 ? 8.812 26.797 22.953 1 96.12 375 ALA A N 1
ATOM 2974 C CA . ALA A 1 375 ? 9.555 26.562 24.188 1 96.12 375 ALA A CA 1
ATOM 2975 C C . ALA A 1 375 ? 8.695 25.844 25.219 1 96.12 375 ALA A C 1
ATOM 2977 O O . ALA A 1 375 ? 9.133 24.859 25.812 1 96.12 375 ALA A O 1
ATOM 2978 N N . ASP A 1 376 ? 7.508 26.328 25.406 1 96.38 376 ASP A N 1
ATOM 2979 C CA . ASP A 1 376 ? 6.598 25.734 26.375 1 96.38 376 ASP A CA 1
ATOM 2980 C C . ASP A 1 376 ? 6.293 24.281 26.016 1 96.38 376 ASP A C 1
ATOM 2982 O O . ASP A 1 376 ? 6.203 23.422 26.906 1 96.38 376 ASP A O 1
ATOM 2986 N N . LEU A 1 377 ? 6.082 24.047 24.75 1 96.94 377 LEU A N 1
ATOM 2987 C CA . LEU A 1 377 ? 5.805 22.688 24.297 1 96.94 377 LEU A CA 1
ATOM 2988 C C . LEU A 1 377 ? 6.977 21.75 24.609 1 96.94 377 LEU A C 1
ATOM 2990 O O . LEU A 1 377 ? 6.781 20.625 25.047 1 96.94 377 LEU A O 1
ATOM 2994 N N . LEU A 1 378 ? 8.164 22.203 24.312 1 97.06 378 LEU A N 1
ATOM 2995 C CA . LEU A 1 378 ? 9.344 21.391 24.562 1 97.06 378 LEU A CA 1
ATOM 2996 C C . LEU A 1 378 ? 9.547 21.156 26.047 1 97.06 378 LEU A C 1
ATOM 2998 O O . LEU A 1 378 ? 9.938 20.062 26.453 1 97.06 378 LEU A O 1
ATOM 3002 N N . TYR A 1 379 ? 9.258 22.141 26.922 1 95.94 379 TYR A N 1
ATOM 3003 C CA . TYR A 1 379 ? 9.383 21.984 28.375 1 95.94 379 TYR A CA 1
ATOM 3004 C C . TYR A 1 379 ? 8.359 20.984 28.906 1 95.94 379 TYR A C 1
ATOM 3006 O O . TYR A 1 379 ? 8.68 20.125 29.734 1 95.94 379 TYR A O 1
ATOM 3014 N N . VAL A 1 380 ? 7.148 21.125 28.406 1 95.5 380 VAL A N 1
ATOM 3015 C CA . VAL A 1 380 ? 6.125 20.188 28.859 1 95.5 380 VAL A CA 1
ATOM 3016 C C . VAL A 1 380 ? 6.473 18.766 28.406 1 95.5 380 VAL A C 1
ATOM 3018 O O . VAL A 1 380 ? 6.215 17.797 29.125 1 95.5 380 VAL A O 1
ATOM 3021 N N . THR A 1 381 ? 7.051 18.641 27.203 1 96 381 THR A N 1
ATOM 3022 C CA . THR A 1 381 ? 7.469 17.328 26.688 1 96 381 THR A CA 1
ATOM 3023 C C . THR A 1 381 ? 8.57 16.734 27.562 1 96 381 THR A C 1
ATOM 3025 O O . THR A 1 381 ? 8.594 15.531 27.797 1 96 381 THR A O 1
ATOM 3028 N N . ALA A 1 382 ? 9.461 17.562 28.016 1 95.44 382 ALA A N 1
ATOM 3029 C CA . ALA A 1 382 ? 10.539 17.125 28.906 1 95.44 382 ALA A CA 1
ATOM 3030 C C . ALA A 1 382 ? 9.984 16.562 30.203 1 95.44 382 ALA A C 1
ATOM 3032 O O . ALA A 1 382 ? 10.617 15.711 30.844 1 95.44 382 ALA A O 1
ATOM 3033 N N . ILE A 1 383 ? 8.805 17.031 30.547 1 92.69 383 ILE A N 1
ATOM 3034 C CA . ILE A 1 383 ? 8.172 16.562 31.781 1 92.69 383 ILE A CA 1
ATOM 3035 C C . ILE A 1 383 ? 7.457 15.234 31.516 1 92.69 383 ILE A C 1
ATOM 3037 O O . ILE A 1 383 ? 7.676 14.25 32.219 1 92.69 383 ILE A O 1
ATOM 3041 N N . CYS A 1 384 ? 6.691 15.211 30.453 1 89.19 384 CYS A N 1
ATOM 3042 C CA . CYS A 1 384 ? 5.793 14.078 30.25 1 89.19 384 CYS A CA 1
ATOM 3043 C C . CYS A 1 384 ? 6.512 12.938 29.531 1 89.19 384 CYS A C 1
ATOM 3045 O O . CYS A 1 384 ? 6.238 11.766 29.797 1 89.19 384 CYS A O 1
ATOM 3047 N N . SER A 1 385 ? 7.41 13.266 28.609 1 90.44 385 SER A N 1
ATOM 3048 C CA . SER A 1 385 ? 8.102 12.25 27.812 1 90.44 385 SER A CA 1
ATOM 3049 C C . SER A 1 385 ? 9.508 12.703 27.438 1 90.44 385 SER A C 1
ATOM 3051 O O . SER A 1 385 ? 9.812 12.883 26.266 1 90.44 385 SER A O 1
ATOM 3053 N N . PRO A 1 386 ? 10.359 12.695 28.375 1 92.38 386 PRO A N 1
ATOM 3054 C CA . PRO A 1 386 ? 11.695 13.25 28.109 1 92.38 386 PRO A CA 1
ATOM 3055 C C . PRO A 1 386 ? 12.477 12.438 27.078 1 92.38 386 PRO A C 1
ATOM 3057 O O . PRO A 1 386 ? 13.258 13.008 26.312 1 92.38 386 PRO A O 1
ATOM 3060 N N . SER A 1 387 ? 12.281 11.141 26.984 1 91.31 387 SER A N 1
ATOM 3061 C CA . SER A 1 387 ? 13.023 10.289 26.062 1 91.31 387 SER A CA 1
ATOM 3062 C C . SER A 1 387 ? 12.742 10.648 24.625 1 91.31 387 SER A C 1
ATOM 3064 O O . SER A 1 387 ? 13.578 10.43 23.734 1 91.31 387 SER A O 1
ATOM 3066 N N . ILE A 1 388 ? 11.555 11.195 24.344 1 93.12 388 ILE A N 1
ATOM 3067 C CA . ILE A 1 388 ? 11.141 11.492 22.984 1 93.12 388 ILE A CA 1
ATOM 3068 C C . ILE A 1 388 ? 11.961 12.656 22.438 1 93.12 388 ILE A C 1
ATOM 3070 O O . ILE A 1 388 ? 12.195 12.75 21.219 1 93.12 388 ILE A O 1
ATOM 3074 N N . ILE A 1 389 ? 12.43 13.484 23.312 1 93.69 389 ILE A N 1
ATOM 3075 C CA . ILE A 1 389 ? 13.242 14.633 22.922 1 93.69 389 ILE A CA 1
ATOM 3076 C C . ILE A 1 389 ? 14.57 14.148 22.328 1 93.69 389 ILE A C 1
ATOM 3078 O O . ILE A 1 389 ? 15.109 14.766 21.422 1 93.69 389 ILE A O 1
ATOM 3082 N N . LEU A 1 390 ? 15.008 13.031 22.859 1 90.38 390 LEU A N 1
ATOM 3083 C CA . LEU A 1 390 ? 16.281 12.477 22.406 1 90.38 390 LEU A CA 1
ATOM 3084 C C . LEU A 1 390 ? 16.078 11.594 21.188 1 90.38 390 LEU A C 1
ATOM 3086 O O . LEU A 1 390 ? 16.891 11.617 20.266 1 90.38 390 LEU A O 1
ATOM 3090 N N . SER A 1 391 ? 15.031 10.867 21.219 1 89.88 391 SER A N 1
ATOM 3091 C CA . SER A 1 391 ? 14.859 9.805 20.234 1 89.88 391 SER A CA 1
ATOM 3092 C C . SER A 1 391 ? 14.188 10.336 18.969 1 89.88 391 SER A C 1
ATOM 3094 O O . SER A 1 391 ? 14.336 9.75 17.891 1 89.88 391 SER A O 1
ATOM 3096 N N . LYS A 1 392 ? 13.469 11.43 19.062 1 94.44 392 LYS A N 1
ATOM 3097 C CA . LYS A 1 392 ? 12.75 11.961 17.906 1 94.44 392 LYS A CA 1
ATOM 3098 C C . LYS A 1 392 ? 13.242 13.359 17.547 1 94.44 392 LYS A C 1
ATOM 3100 O O . LYS A 1 392 ? 12.781 14.352 18.109 1 94.44 392 LYS A O 1
ATOM 3105 N N . PRO A 1 393 ? 13.977 13.43 16.516 1 95.19 393 PRO A N 1
ATOM 3106 C CA . PRO A 1 393 ? 14.594 14.703 16.125 1 95.19 393 PRO A CA 1
ATOM 3107 C C . PRO A 1 393 ? 13.562 15.766 15.758 1 95.19 393 PRO A C 1
ATOM 3109 O O . PRO A 1 393 ? 13.875 16.969 15.766 1 95.19 393 PRO A O 1
ATOM 3112 N N . LYS A 1 394 ? 12.375 15.406 15.43 1 96.5 394 LYS A N 1
ATOM 3113 C CA . LYS A 1 394 ? 11.344 16.328 14.969 1 96.5 394 LYS A CA 1
ATOM 3114 C C . LYS A 1 394 ? 11.008 17.359 16.031 1 96.5 394 LYS A C 1
ATOM 3116 O O . LYS A 1 394 ? 10.578 18.469 15.719 1 96.5 394 LYS A O 1
ATOM 3121 N N . PHE A 1 395 ? 11.25 17.078 17.281 1 97.56 395 PHE A N 1
ATOM 3122 C CA . PHE A 1 395 ? 11.008 18.031 18.344 1 97.56 395 PHE A CA 1
ATOM 3123 C C . PHE A 1 395 ? 12.031 19.156 18.312 1 97.56 395 PHE A C 1
ATOM 3125 O O . PHE A 1 395 ? 11.695 20.312 18.547 1 97.56 395 PHE A O 1
ATOM 3132 N N . HIS A 1 396 ? 13.227 18.812 18 1 97.31 396 HIS A N 1
ATOM 3133 C CA . HIS A 1 396 ? 14.258 19.828 17.859 1 97.31 396 HIS A CA 1
ATOM 3134 C C . HIS A 1 396 ? 13.992 20.719 16.641 1 97.31 396 HIS A C 1
ATOM 3136 O O . HIS A 1 396 ? 14.242 21.922 16.672 1 97.31 396 HIS A O 1
ATOM 3142 N N . PHE A 1 397 ? 13.531 20.141 15.594 1 97.88 397 PHE A N 1
ATOM 3143 C CA . PHE A 1 397 ? 13.305 20.891 14.359 1 97.88 397 PHE A CA 1
ATOM 3144 C C . PHE A 1 397 ? 12.359 22.062 14.602 1 97.88 397 PHE A C 1
ATOM 3146 O O . PHE A 1 397 ? 12.352 23.031 13.844 1 97.88 397 PHE A O 1
ATOM 3153 N N . LEU A 1 398 ? 11.539 21.984 15.664 1 98.12 398 LEU A N 1
ATOM 3154 C CA . LEU A 1 398 ? 10.57 23.031 15.969 1 98.12 398 LEU A CA 1
ATOM 3155 C C . LEU A 1 398 ? 11.273 24.359 16.25 1 98.12 398 LEU A C 1
ATOM 3157 O O . LEU A 1 398 ? 10.742 25.422 15.922 1 98.12 398 LEU A O 1
ATOM 3161 N N . VAL A 1 399 ? 12.453 24.312 16.797 1 98.12 399 VAL A N 1
ATOM 3162 C CA . VAL A 1 399 ? 13.133 25.516 17.281 1 98.12 399 VAL A CA 1
ATOM 3163 C C . VAL A 1 399 ? 13.602 26.344 16.094 1 98.12 399 VAL A C 1
ATOM 3165 O O . VAL A 1 399 ? 13.906 27.531 16.234 1 98.12 399 VAL A O 1
ATOM 3168 N N . HIS A 1 400 ? 13.617 25.75 14.93 1 98.06 400 HIS A N 1
ATOM 3169 C CA . HIS A 1 400 ? 14.102 26.453 13.75 1 98.06 400 HIS A CA 1
ATOM 3170 C C . HIS A 1 400 ? 12.961 27.109 12.984 1 98.06 400 HIS A C 1
ATOM 3172 O O . HIS A 1 400 ? 13.195 27.906 12.07 1 98.06 400 HIS A O 1
ATOM 3178 N N . LEU A 1 401 ? 11.711 26.859 13.312 1 98.19 401 LEU A N 1
ATOM 3179 C CA . LEU A 1 401 ? 10.555 27.359 12.586 1 98.19 401 LEU A CA 1
ATOM 3180 C C . LEU A 1 401 ? 10.539 28.875 12.555 1 98.19 401 LEU A C 1
ATOM 3182 O O . LEU A 1 401 ? 10.281 29.484 11.508 1 98.19 401 LEU A O 1
ATOM 3186 N N . PRO A 1 402 ? 10.867 29.547 13.703 1 98 402 PRO A N 1
ATOM 3187 C CA . PRO A 1 402 ? 10.867 31.016 13.664 1 98 402 PRO A CA 1
ATOM 3188 C C . PRO A 1 402 ? 11.844 31.578 12.633 1 98 402 PRO A C 1
ATOM 3190 O O . PRO A 1 402 ? 11.531 32.531 11.945 1 98 402 PRO A O 1
ATOM 3193 N N . LEU A 1 403 ? 12.977 30.938 12.539 1 97.44 403 LEU A N 1
ATOM 3194 C CA . LEU A 1 403 ? 13.992 31.359 11.57 1 97.44 403 LEU A CA 1
ATOM 3195 C C . LEU A 1 403 ? 13.445 31.266 10.148 1 97.44 403 LEU A C 1
ATOM 3197 O O . LEU A 1 403 ? 13.602 32.219 9.367 1 97.44 403 LEU A O 1
ATOM 3201 N N . TYR A 1 404 ? 12.836 30.25 9.836 1 97.75 404 TYR A N 1
ATOM 3202 C CA . TYR A 1 404 ? 12.344 30.016 8.484 1 97.75 404 TYR A CA 1
ATOM 3203 C C . TYR A 1 404 ? 11.141 30.906 8.18 1 97.75 404 TYR A C 1
ATOM 3205 O O . TYR A 1 404 ? 10.977 31.375 7.047 1 97.75 404 TYR A O 1
ATOM 3213 N N . ILE A 1 405 ? 10.305 31.109 9.133 1 97.31 405 ILE A N 1
ATOM 3214 C CA . ILE A 1 405 ? 9.133 31.953 8.93 1 97.31 405 ILE A CA 1
ATOM 3215 C C . ILE A 1 405 ? 9.578 33.406 8.711 1 97.31 405 ILE A C 1
ATOM 3217 O O . ILE A 1 405 ? 8.992 34.125 7.91 1 97.31 405 ILE A O 1
ATOM 3221 N N . GLU A 1 406 ? 10.586 33.781 9.414 1 96.38 406 GLU A N 1
ATOM 3222 C CA . GLU A 1 406 ? 11.148 35.125 9.203 1 96.38 406 GLU A CA 1
ATOM 3223 C C . GLU A 1 406 ? 11.727 35.25 7.793 1 96.38 406 GLU A C 1
ATOM 3225 O O . GLU A 1 406 ? 11.602 36.312 7.168 1 96.38 406 GLU A O 1
ATOM 3230 N N . ARG A 1 407 ? 12.234 34.219 7.301 1 95.19 407 ARG A N 1
ATOM 3231 C CA . ARG A 1 407 ? 12.93 34.25 6.02 1 95.19 407 ARG A CA 1
ATOM 3232 C C . ARG A 1 407 ? 11.953 34.094 4.863 1 95.19 407 ARG A C 1
ATOM 3234 O O . ARG A 1 407 ? 12.102 34.719 3.824 1 95.19 407 ARG A O 1
ATOM 3241 N N . PHE A 1 408 ? 10.961 33.25 5.023 1 94.19 408 PHE A N 1
ATOM 3242 C CA . PHE A 1 408 ? 10.195 32.844 3.85 1 94.19 408 PHE A CA 1
ATOM 3243 C C . PHE A 1 408 ? 8.727 33.219 4.004 1 94.19 408 PHE A C 1
ATOM 3245 O O . PHE A 1 408 ? 7.973 33.219 3.029 1 94.19 408 PHE A O 1
ATOM 3252 N N . GLY A 1 409 ? 8.266 33.531 5.215 1 92.94 409 GLY A N 1
ATOM 3253 C CA . GLY A 1 409 ? 6.859 33.812 5.453 1 92.94 409 GLY A CA 1
ATOM 3254 C C . GLY A 1 409 ? 6.141 32.656 6.16 1 92.94 409 GLY A C 1
ATOM 3255 O O . GLY A 1 409 ? 6.781 31.797 6.762 1 92.94 409 GLY A O 1
ATOM 3256 N N . PRO A 1 410 ? 4.824 32.625 6.125 1 93.38 410 PRO A N 1
ATOM 3257 C CA . PRO A 1 410 ? 4.043 31.641 6.859 1 93.38 410 PRO A CA 1
ATOM 3258 C C . PRO A 1 410 ? 4.457 30.203 6.527 1 93.38 410 PRO A C 1
ATOM 3260 O O . PRO A 1 410 ? 4.797 29.906 5.379 1 93.38 410 PRO A O 1
ATOM 3263 N N . ALA A 1 411 ? 4.316 29.328 7.488 1 94.62 411 ALA A N 1
ATOM 3264 C CA . ALA A 1 411 ? 4.812 27.953 7.387 1 94.62 411 ALA A CA 1
ATOM 3265 C C . ALA A 1 411 ? 4.066 27.188 6.305 1 94.62 411 ALA A C 1
ATOM 3267 O O . ALA A 1 411 ? 4.605 26.234 5.727 1 94.62 411 ALA A O 1
ATOM 3268 N N . LEU A 1 412 ? 2.904 27.531 5.992 1 90.88 412 LEU A N 1
ATOM 3269 C CA . LEU A 1 412 ? 2.098 26.859 4.98 1 90.88 412 LEU A CA 1
ATOM 3270 C C . LEU A 1 412 ? 2.77 26.938 3.613 1 90.88 412 LEU A C 1
ATOM 3272 O O . LEU A 1 412 ? 2.527 26.094 2.748 1 90.88 412 LEU A O 1
ATOM 3276 N N . LEU A 1 413 ? 3.59 27.891 3.469 1 89.94 413 LEU A N 1
ATOM 3277 C CA . LEU A 1 413 ? 4.277 28.094 2.197 1 89.94 413 LEU A CA 1
ATOM 3278 C C . LEU A 1 413 ? 5.254 26.953 1.929 1 89.94 413 LEU A C 1
ATOM 3280 O O . LEU A 1 413 ? 5.512 26.609 0.772 1 89.94 413 LEU A O 1
ATOM 3284 N N . PHE A 1 414 ? 5.789 26.453 2.932 1 90 414 PHE A N 1
ATOM 3285 C CA . PHE A 1 414 ? 6.77 25.406 2.672 1 90 414 PHE A CA 1
ATOM 3286 C C . PHE A 1 414 ? 6.238 24.047 3.096 1 90 414 PHE A C 1
ATOM 3288 O O . PHE A 1 414 ? 7.012 23.125 3.373 1 90 414 PHE A O 1
ATOM 3295 N N . SER A 1 415 ? 4.871 23.984 3.078 1 89.88 415 SER A N 1
ATOM 3296 C CA . SER A 1 415 ? 4.219 22.688 3.25 1 89.88 415 SER A CA 1
ATOM 3297 C C . SER A 1 415 ? 4.352 21.844 1.996 1 89.88 415 SER A C 1
ATOM 3299 O O . SER A 1 415 ? 4.344 22.359 0.878 1 89.88 415 SER A O 1
ATOM 3301 N N . THR A 1 416 ? 4.41 20.5 2.156 1 92.19 416 THR A N 1
ATOM 3302 C CA . THR A 1 416 ? 4.645 19.609 1.034 1 92.19 416 THR A CA 1
ATOM 3303 C C . THR A 1 416 ? 3.332 18.984 0.552 1 92.19 416 THR A C 1
ATOM 3305 O O . THR A 1 416 ? 3.309 18.266 -0.452 1 92.19 416 THR A O 1
ATOM 3308 N N . GLU A 1 417 ? 2.205 19.281 1.154 1 88.12 417 GLU A N 1
ATOM 3309 C CA . GLU A 1 417 ? 0.926 18.641 0.876 1 88.12 417 GLU A CA 1
ATOM 3310 C C . GLU A 1 417 ? 0.54 18.797 -0.593 1 88.12 417 GLU A C 1
ATOM 3312 O O . GLU A 1 417 ? 0.055 17.844 -1.213 1 88.12 417 GLU A O 1
ATOM 3317 N N . ARG A 1 418 ? 0.697 19.953 -1.131 1 88.69 418 ARG A N 1
ATOM 3318 C CA . ARG A 1 418 ? 0.313 20.203 -2.518 1 88.69 418 ARG A CA 1
ATOM 3319 C C . ARG A 1 418 ? 1.154 19.375 -3.475 1 88.69 418 ARG A C 1
ATOM 3321 O O . ARG A 1 418 ? 0.646 18.875 -4.48 1 88.69 418 ARG A O 1
ATOM 3328 N N . PHE A 1 419 ? 2.438 19.234 -3.172 1 93.06 419 PHE A N 1
ATOM 3329 C CA . PHE A 1 419 ? 3.33 18.453 -4.02 1 93.06 419 PHE A CA 1
ATOM 3330 C C . PHE A 1 419 ? 3.033 16.969 -3.895 1 93.06 419 PHE A C 1
ATOM 3332 O O . PHE A 1 419 ? 3.084 16.234 -4.883 1 93.06 419 PHE A O 1
ATOM 3339 N N . GLU A 1 420 ? 2.676 16.531 -2.691 1 88.81 420 GLU A N 1
ATOM 3340 C CA . GLU A 1 420 ? 2.338 15.125 -2.463 1 88.81 420 GLU A CA 1
ATOM 3341 C C . GLU A 1 420 ? 1.042 14.742 -3.176 1 88.81 420 GLU A C 1
ATOM 3343 O O . GLU A 1 420 ? 0.899 13.617 -3.662 1 88.81 420 GLU A O 1
ATOM 3348 N N . SER A 1 421 ? 0.12 15.695 -3.213 1 87.69 421 SER A N 1
ATOM 3349 C CA . SER A 1 421 ? -1.113 15.469 -3.957 1 87.69 421 SER A CA 1
ATOM 3350 C C . SER A 1 421 ? -0.838 15.328 -5.449 1 87.69 421 SER A C 1
ATOM 3352 O O . SER A 1 421 ? -1.496 14.539 -6.133 1 87.69 421 SER A O 1
ATOM 3354 N N . PHE A 1 422 ? 0.111 16.062 -5.988 1 92.12 422 PHE A N 1
ATOM 3355 C CA . PHE A 1 422 ? 0.469 16.047 -7.402 1 92.12 422 PHE A CA 1
ATOM 3356 C C . PHE A 1 422 ? 1.055 14.695 -7.797 1 92.12 422 PHE A C 1
ATOM 3358 O O . PHE A 1 422 ? 1.085 14.344 -8.977 1 92.12 422 PHE A O 1
ATOM 3365 N N . ASN A 1 423 ? 1.541 13.891 -6.848 1 89.75 423 ASN A N 1
ATOM 3366 C CA . ASN A 1 423 ? 2.041 12.547 -7.109 1 89.75 423 ASN A CA 1
ATOM 3367 C C . ASN A 1 423 ? 0.973 11.664 -7.754 1 89.75 423 ASN A C 1
ATOM 3369 O O . ASN A 1 423 ? 1.293 10.742 -8.508 1 89.75 423 ASN A O 1
ATOM 3373 N N . GLY A 1 424 ? -0.304 11.938 -7.414 1 86.75 424 GLY A N 1
ATOM 3374 C CA . GLY A 1 424 ? -1.385 11.219 -8.07 1 86.75 424 GLY A CA 1
ATOM 3375 C C . GLY A 1 424 ? -1.415 11.43 -9.57 1 86.75 424 GLY A C 1
ATOM 3376 O O . GLY A 1 424 ? -1.678 10.492 -10.328 1 86.75 424 GLY A O 1
ATOM 3377 N N . ILE A 1 425 ? -1.096 12.633 -9.977 1 88.88 425 ILE A N 1
ATOM 3378 C CA . ILE A 1 425 ? -1.053 12.969 -11.391 1 88.88 425 ILE A CA 1
ATOM 3379 C C . ILE A 1 425 ? 0.161 12.305 -12.039 1 88.88 425 ILE A C 1
ATOM 3381 O O . ILE A 1 425 ? 0.066 11.766 -13.148 1 88.88 425 ILE A O 1
ATOM 3385 N N . PHE A 1 426 ? 1.206 12.336 -11.328 1 91.81 426 PHE A N 1
ATOM 3386 C CA . PHE A 1 426 ? 2.424 11.68 -11.789 1 91.81 426 PHE A CA 1
ATOM 3387 C C . PHE A 1 426 ? 2.176 10.203 -12.047 1 91.81 426 PHE A C 1
ATOM 3389 O O . PHE A 1 426 ? 2.6 9.672 -13.078 1 91.81 426 PHE A O 1
ATOM 3396 N N . ARG A 1 427 ? 1.548 9.578 -11.156 1 87.94 427 ARG A N 1
ATOM 3397 C CA . ARG A 1 427 ? 1.27 8.156 -11.281 1 87.94 427 ARG A CA 1
ATOM 3398 C C . ARG A 1 427 ? 0.414 7.867 -12.508 1 87.94 427 ARG A C 1
ATOM 3400 O O . ARG A 1 427 ? 0.588 6.84 -13.164 1 87.94 427 ARG A O 1
ATOM 3407 N N . GLY A 1 428 ? -0.509 8.75 -12.766 1 86.38 428 GLY A N 1
ATOM 3408 C CA . GLY A 1 428 ? -1.31 8.609 -13.969 1 86.38 428 GLY A CA 1
ATOM 3409 C C . GLY A 1 428 ? -0.48 8.602 -15.242 1 86.38 428 GLY A C 1
ATOM 3410 O O . GLY A 1 428 ? -0.729 7.801 -16.141 1 86.38 428 GLY A O 1
ATOM 3411 N N . ALA A 1 429 ? 0.532 9.438 -15.219 1 89.31 429 ALA A N 1
ATOM 3412 C CA . ALA A 1 429 ? 1.406 9.523 -16.391 1 89.31 429 ALA A CA 1
ATOM 3413 C C . ALA A 1 429 ? 2.307 8.297 -16.5 1 89.31 429 ALA A C 1
ATOM 3415 O O . ALA A 1 429 ? 2.652 7.871 -17.594 1 89.31 429 ALA A O 1
ATOM 3416 N N . SER A 1 430 ? 2.711 7.793 -15.398 1 87.75 430 SER A N 1
ATOM 3417 C CA . SER A 1 430 ? 3.572 6.617 -15.367 1 87.75 430 SER A CA 1
ATOM 3418 C C . SER A 1 430 ? 2.82 5.371 -15.82 1 87.75 430 SER A C 1
ATOM 3420 O O . SER A 1 430 ? 3.332 4.586 -16.625 1 87.75 430 SER A O 1
ATOM 3422 N N . VAL A 1 431 ? 1.609 5.129 -15.383 1 80.25 431 VAL A N 1
ATOM 3423 C CA . VAL A 1 431 ? 0.815 3.932 -15.633 1 80.25 431 VAL A CA 1
ATOM 3424 C C . VAL A 1 431 ? 0.455 3.852 -17.109 1 80.25 431 VAL A C 1
ATOM 3426 O O . VAL A 1 431 ? 0.437 2.764 -17.703 1 80.25 431 VAL A O 1
ATOM 3429 N N . PHE A 1 432 ? 0.292 4.906 -17.734 1 77.06 432 PHE A N 1
ATOM 3430 C CA . PHE A 1 432 ? -0.197 4.902 -19.109 1 77.06 432 PHE A CA 1
ATOM 3431 C C . PHE A 1 432 ? 0.962 4.98 -20.094 1 77.06 432 PHE A C 1
ATOM 3433 O O . PHE A 1 432 ? 0.748 5.066 -21.297 1 77.06 432 PHE A O 1
ATOM 3440 N N . SER A 1 433 ? 2.123 4.77 -19.594 1 77.5 433 SER A N 1
ATOM 3441 C CA . SER A 1 433 ? 3.295 4.742 -20.469 1 77.5 433 SER A CA 1
ATOM 3442 C C . SER A 1 433 ? 3.65 3.312 -20.859 1 77.5 433 SER A C 1
ATOM 3444 O O . SER A 1 433 ? 3.125 2.354 -20.281 1 77.5 433 SER A O 1
ATOM 3446 N N . ASN A 1 434 ? 4.375 3.154 -21.938 1 72.19 434 ASN A N 1
ATOM 3447 C CA . ASN A 1 434 ? 4.781 1.82 -22.375 1 72.19 434 ASN A CA 1
ATOM 3448 C C . ASN A 1 434 ? 5.887 1.258 -21.484 1 72.19 434 ASN A C 1
ATOM 3450 O O . ASN A 1 434 ? 6.312 0.115 -21.672 1 72.19 434 ASN A O 1
ATOM 3454 N N . ARG A 1 435 ? 6.434 2 -20.547 1 72.06 435 ARG A N 1
ATOM 3455 C CA . ARG A 1 435 ? 7.332 1.634 -19.453 1 72.06 435 ARG A CA 1
ATOM 3456 C C . ARG A 1 435 ? 8.703 1.234 -19.984 1 72.06 435 ARG A C 1
ATOM 3458 O O . ARG A 1 435 ? 9.477 0.577 -19.281 1 72.06 435 ARG A O 1
ATOM 3465 N N . GLN A 1 436 ? 8.992 1.551 -21.219 1 76.25 436 GLN A N 1
ATOM 3466 C CA . GLN A 1 436 ? 10.305 1.238 -21.766 1 76.25 436 GLN A CA 1
ATOM 3467 C C . GLN A 1 436 ? 11.312 2.348 -21.469 1 76.25 436 GLN A C 1
ATOM 3469 O O . GLN A 1 436 ? 12.492 2.078 -21.234 1 76.25 436 GLN A O 1
ATOM 3474 N N . SER A 1 437 ? 10.781 3.516 -21.562 1 86.31 437 SER A N 1
ATOM 3475 C CA . SER A 1 437 ? 11.531 4.703 -21.172 1 86.31 437 SER A CA 1
ATOM 3476 C C . SER A 1 437 ? 10.703 5.605 -20.266 1 86.31 437 SER A C 1
ATOM 3478 O O . SER A 1 437 ? 10.328 6.711 -20.656 1 86.31 437 SER A O 1
ATOM 3480 N N . PRO A 1 438 ? 10.586 5.102 -19.078 1 87.19 438 PRO A N 1
ATOM 3481 C CA . PRO A 1 438 ? 9.609 5.746 -18.203 1 87.19 438 PRO A CA 1
ATOM 3482 C C . PRO A 1 438 ? 9.906 7.23 -17.984 1 87.19 438 PRO A C 1
ATOM 3484 O O . PRO A 1 438 ? 9 8.062 -18.047 1 87.19 438 PRO A O 1
ATOM 3487 N N . SER A 1 439 ? 11.141 7.629 -17.672 1 90.75 439 SER A N 1
ATOM 3488 C CA . SER A 1 439 ? 11.461 9.023 -17.391 1 90.75 439 SER A CA 1
ATOM 3489 C C . SER A 1 439 ? 11.141 9.914 -18.578 1 90.75 439 SER A C 1
ATOM 3491 O O . SER A 1 439 ? 10.539 10.984 -18.422 1 90.75 439 SER A O 1
ATOM 3493 N N . ARG A 1 440 ? 11.523 9.414 -19.734 1 90.56 440 ARG A N 1
ATOM 3494 C CA . ARG A 1 440 ? 11.289 10.188 -20.953 1 90.56 440 ARG A CA 1
ATOM 3495 C C . ARG A 1 440 ? 9.797 10.25 -21.281 1 90.56 440 ARG A C 1
ATOM 3497 O O . ARG A 1 440 ? 9.289 11.312 -21.656 1 90.56 440 ARG A O 1
ATOM 3504 N N . ASP A 1 441 ? 9.18 9.117 -21.203 1 90.94 441 ASP A N 1
ATOM 3505 C CA . ASP A 1 441 ? 7.758 9.055 -21.516 1 90.94 441 ASP A CA 1
ATOM 3506 C C . ASP A 1 441 ? 6.957 9.961 -20.578 1 90.94 441 ASP A C 1
ATOM 3508 O O . ASP A 1 441 ? 6.059 10.68 -21.016 1 90.94 441 ASP A O 1
ATOM 3512 N N . ILE A 1 442 ? 7.242 9.93 -19.359 1 93.06 442 ILE A N 1
ATOM 3513 C CA . ILE A 1 442 ? 6.562 10.766 -18.375 1 93.06 442 ILE A CA 1
ATOM 3514 C C . ILE A 1 442 ? 6.852 12.234 -18.656 1 93.06 442 ILE A C 1
ATOM 3516 O O . ILE A 1 442 ? 5.945 13.07 -18.625 1 93.06 442 ILE A O 1
ATOM 3520 N N . GLY A 1 443 ? 8.148 12.508 -18.922 1 94.31 443 GLY A N 1
ATOM 3521 C CA . GLY A 1 443 ? 8.508 13.867 -19.266 1 94.31 443 GLY A CA 1
ATOM 3522 C C . GLY A 1 443 ? 7.734 14.398 -20.469 1 94.31 443 GLY A C 1
ATOM 3523 O O . GLY A 1 443 ? 7.281 15.539 -20.469 1 94.31 443 GLY A O 1
ATOM 3524 N N . LEU A 1 444 ? 7.527 13.531 -21.453 1 93.56 444 LEU A N 1
ATOM 3525 C CA . LEU A 1 444 ? 6.801 13.922 -22.656 1 93.56 444 LEU A CA 1
ATOM 3526 C C . LEU A 1 444 ? 5.32 14.133 -22.359 1 93.56 444 LEU A C 1
ATOM 3528 O O . LEU A 1 444 ? 4.695 15.047 -22.891 1 93.56 444 LEU A O 1
ATOM 3532 N N . SER A 1 445 ? 4.82 13.281 -21.578 1 93.69 445 SER A N 1
ATOM 3533 C CA . SER A 1 445 ? 3.424 13.414 -21.172 1 93.69 445 SER A CA 1
ATOM 3534 C C . SER A 1 445 ? 3.176 14.742 -20.469 1 93.69 445 SER A C 1
ATOM 3536 O O . SER A 1 445 ? 2.207 15.445 -20.781 1 93.69 445 SER A O 1
ATOM 3538 N N . PHE A 1 446 ? 3.998 15.133 -19.594 1 95.06 446 PHE A N 1
ATOM 3539 C CA . PHE A 1 446 ? 3.814 16.359 -18.844 1 95.06 446 PHE A CA 1
ATOM 3540 C C . PHE A 1 446 ? 4.082 17.578 -19.719 1 95.06 446 PHE A C 1
ATOM 3542 O O . PHE A 1 446 ? 3.451 18.625 -19.547 1 95.06 446 PHE A O 1
ATOM 3549 N N . ALA A 1 447 ? 5.031 17.391 -20.625 1 95.19 447 ALA A N 1
ATOM 3550 C CA . ALA A 1 447 ? 5.246 18.469 -21.594 1 95.19 447 ALA A CA 1
ATOM 3551 C C . ALA A 1 447 ? 3.973 18.766 -22.375 1 95.19 447 ALA A C 1
ATOM 3553 O O . ALA A 1 447 ? 3.625 19.922 -22.609 1 95.19 447 ALA A O 1
ATOM 3554 N N . GLY A 1 448 ? 3.348 17.672 -22.75 1 93.38 448 GLY A N 1
ATOM 3555 C CA . GLY A 1 448 ? 2.078 17.812 -23.453 1 93.38 448 GLY A CA 1
ATOM 3556 C C . GLY A 1 448 ? 1 18.453 -22.594 1 93.38 448 GLY A C 1
ATOM 3557 O O . GLY A 1 448 ? 0.268 19.328 -23.047 1 93.38 448 GLY A O 1
ATOM 3558 N N . LEU A 1 449 ? 0.895 18.078 -21.406 1 92.12 449 LEU A N 1
ATOM 3559 C CA . LEU A 1 449 ? -0.09 18.609 -20.469 1 92.12 449 LEU A CA 1
ATOM 3560 C C . LEU A 1 449 ? 0.154 20.094 -20.219 1 92.12 449 LEU A C 1
ATOM 3562 O O . LEU A 1 449 ? -0.791 20.891 -20.172 1 92.12 449 LEU A O 1
ATOM 3566 N N . ASP A 1 450 ? 1.392 20.469 -20.031 1 93.81 450 ASP A N 1
ATOM 3567 C CA . ASP A 1 450 ? 1.74 21.859 -19.75 1 93.81 450 ASP A CA 1
ATOM 3568 C C . ASP A 1 450 ? 1.45 22.766 -20.953 1 93.81 450 ASP A C 1
ATOM 3570 O O . ASP A 1 450 ? 1.047 23.906 -20.797 1 93.81 450 ASP A O 1
ATOM 3574 N N . ARG A 1 451 ? 1.661 22.203 -22.109 1 93.12 451 ARG A N 1
ATOM 3575 C CA . ARG A 1 451 ? 1.319 22.938 -23.312 1 93.12 451 ARG A CA 1
ATOM 3576 C C . ARG A 1 451 ? -0.185 23.172 -23.406 1 93.12 451 ARG A C 1
ATOM 3578 O O . ARG A 1 451 ? -0.628 24.281 -23.75 1 93.12 451 ARG A O 1
ATOM 3585 N N . ALA A 1 452 ? -0.877 22.156 -23.094 1 91.44 452 ALA A N 1
ATOM 3586 C CA . ALA A 1 452 ? -2.334 22.266 -23.125 1 91.44 452 ALA A CA 1
ATOM 3587 C C . ALA A 1 452 ? -2.822 23.297 -22.109 1 91.44 452 ALA A C 1
ATOM 3589 O O . ALA A 1 452 ? -3.707 24.109 -22.422 1 91.44 452 ALA A O 1
ATOM 3590 N N . LYS A 1 453 ? -2.271 23.281 -20.906 1 91.94 453 LYS A N 1
ATOM 3591 C CA . LYS A 1 453 ? -2.619 24.25 -19.875 1 91.94 453 LYS A CA 1
ATOM 3592 C C . LYS A 1 453 ? -2.293 25.672 -20.312 1 91.94 453 LYS A C 1
ATOM 3594 O O . LYS A 1 453 ? -3.092 26.594 -20.125 1 91.94 453 LYS A O 1
ATOM 3599 N N . HIS A 1 454 ? -1.111 25.828 -20.875 1 92.38 454 HIS A N 1
ATOM 3600 C CA . HIS A 1 454 ? -0.65 27.125 -21.344 1 92.38 454 HIS A CA 1
ATOM 3601 C C . HIS A 1 454 ? -1.579 27.703 -22.406 1 92.38 454 HIS A C 1
ATOM 3603 O O . HIS A 1 454 ? -1.976 28.859 -22.328 1 92.38 454 HIS A O 1
ATOM 3609 N N . LEU A 1 455 ? -1.985 26.844 -23.297 1 89.94 455 LEU A N 1
ATOM 3610 C CA . LEU A 1 455 ? -2.863 27.266 -24.391 1 89.94 455 LEU A CA 1
ATOM 3611 C C . LEU A 1 455 ? -4.262 27.578 -23.859 1 89.94 455 LEU A C 1
ATOM 3613 O O . LEU A 1 455 ? -4.871 28.578 -24.25 1 89.94 455 LEU A O 1
ATOM 3617 N N . ALA A 1 456 ? -4.652 26.734 -23 1 88.88 456 ALA A N 1
ATOM 3618 C CA . ALA A 1 456 ? -6.012 26.828 -22.469 1 88.88 456 ALA A CA 1
ATOM 3619 C C . ALA A 1 456 ? -6.184 28.109 -21.656 1 88.88 456 ALA A C 1
ATOM 3621 O O . ALA A 1 456 ? -7.289 28.641 -21.547 1 88.88 456 ALA A O 1
ATOM 3622 N N . THR A 1 457 ? -5.094 28.672 -21.078 1 89.31 457 THR A N 1
ATOM 3623 C CA . THR A 1 457 ? -5.195 29.828 -20.188 1 89.31 457 THR A CA 1
ATOM 3624 C C . THR A 1 457 ? -4.766 31.094 -20.906 1 89.31 457 THR A C 1
ATOM 3626 O O . THR A 1 457 ? -4.57 32.125 -20.266 1 89.31 457 THR A O 1
ATOM 3629 N N . GLY A 1 458 ? -4.539 31.016 -22.172 1 89.69 458 GLY A N 1
ATOM 3630 C CA . GLY A 1 458 ? -4.254 32.188 -22.969 1 89.69 458 GLY A CA 1
ATOM 3631 C C . GLY A 1 458 ? -2.771 32.5 -23.062 1 89.69 458 GLY A C 1
ATOM 3632 O O . GLY A 1 458 ? -2.387 33.656 -23.359 1 89.69 458 GLY A O 1
ATOM 3633 N N . GLY A 1 459 ? -1.932 31.562 -22.797 1 92.12 459 GLY A N 1
ATOM 3634 C CA . GLY A 1 459 ? -0.498 31.766 -22.938 1 92.12 459 GLY A CA 1
ATOM 3635 C C . GLY A 1 459 ? -0.061 32 -24.359 1 92.12 459 GLY A C 1
ATOM 3636 O O . GLY A 1 459 ? -0.731 31.594 -25.312 1 92.12 459 GLY A O 1
ATOM 3637 N N . TYR A 1 460 ? 1.021 32.719 -24.5 1 94.56 460 TYR A N 1
ATOM 3638 C CA . TYR A 1 460 ? 1.537 33.062 -25.812 1 94.56 460 TYR A CA 1
ATOM 3639 C C . TYR A 1 460 ? 2.713 32.156 -26.188 1 94.56 460 TYR A C 1
ATOM 3641 O O . TYR A 1 460 ? 3.453 31.703 -25.312 1 94.56 460 TYR A O 1
ATOM 3649 N N . TRP A 1 461 ? 2.814 31.812 -27.438 1 92.94 461 TRP A N 1
ATOM 3650 C CA . TRP A 1 461 ? 3.982 31.109 -27.953 1 92.94 461 TRP A CA 1
ATOM 3651 C C . TRP A 1 461 ? 4.496 31.781 -29.234 1 92.94 461 TRP A C 1
ATOM 3653 O O . TRP A 1 461 ? 3.756 32.5 -29.906 1 92.94 461 TRP A O 1
ATOM 3663 N N . ARG A 1 462 ? 5.715 31.562 -29.484 1 92.5 462 ARG A N 1
ATOM 3664 C CA . ARG A 1 462 ? 6.324 32.125 -30.688 1 92.5 462 ARG A CA 1
ATOM 3665 C C . ARG A 1 462 ? 6.102 31.219 -31.891 1 92.5 462 ARG A C 1
ATOM 3667 O O . ARG A 1 462 ? 6.539 30.062 -31.891 1 92.5 462 ARG A O 1
ATOM 3674 N N . ASP A 1 463 ? 5.465 31.812 -32.844 1 91.62 463 ASP A N 1
ATOM 3675 C CA . ASP A 1 463 ? 5.242 31.047 -34.094 1 91.62 463 ASP A CA 1
ATOM 3676 C C . ASP A 1 463 ? 6.547 30.828 -34.844 1 91.62 463 ASP A C 1
ATOM 3678 O O . ASP A 1 463 ? 7.289 31.781 -35.094 1 91.62 463 ASP A O 1
ATOM 3682 N N . THR A 1 464 ? 6.785 29.672 -35.125 1 88 464 THR A N 1
ATOM 3683 C CA . THR A 1 464 ? 8.055 29.312 -35.75 1 88 464 THR A CA 1
ATOM 3684 C C . THR A 1 464 ? 8.148 29.891 -37.156 1 88 464 THR A C 1
ATOM 3686 O O . THR A 1 464 ? 9.25 30.141 -37.656 1 88 464 THR A O 1
ATOM 3689 N N . GLN A 1 465 ? 7.086 30.141 -37.875 1 89.81 465 GLN A N 1
ATOM 3690 C CA . GLN A 1 465 ? 7.074 30.609 -39.25 1 89.81 465 GLN A CA 1
ATOM 3691 C C . GLN A 1 465 ? 7.117 32.125 -39.312 1 89.81 465 GLN A C 1
ATOM 3693 O O . GLN A 1 465 ? 7.883 32.719 -40.094 1 89.81 465 GLN A O 1
ATOM 3698 N N . THR A 1 466 ? 6.316 32.781 -38.562 1 90.88 466 THR A N 1
ATOM 3699 C CA . THR A 1 466 ? 6.18 34.219 -38.625 1 90.88 466 THR A CA 1
ATOM 3700 C C . THR A 1 466 ? 7.02 34.906 -37.562 1 90.88 466 THR A C 1
ATOM 3702 O O . THR A 1 466 ? 7.262 36.125 -37.656 1 90.88 466 THR A O 1
ATOM 3705 N N . ASN A 1 467 ? 7.535 34.188 -36.625 1 89.62 467 ASN A N 1
ATOM 3706 C CA . ASN A 1 467 ? 8.305 34.719 -35.5 1 89.62 467 ASN A CA 1
ATOM 3707 C C . ASN A 1 467 ? 7.48 35.688 -34.688 1 89.62 467 ASN A C 1
ATOM 3709 O O . ASN A 1 467 ? 8.039 36.562 -33.969 1 89.62 467 ASN A O 1
ATOM 3713 N N . ASP A 1 468 ? 6.164 35.625 -34.812 1 91.75 468 ASP A N 1
ATOM 3714 C CA . ASP A 1 468 ? 5.25 36.438 -34.031 1 91.75 468 ASP A CA 1
ATOM 3715 C C . ASP A 1 468 ? 4.699 35.688 -32.844 1 91.75 468 ASP A C 1
ATOM 3717 O O . ASP A 1 468 ? 4.602 34.469 -32.875 1 91.75 468 ASP A O 1
ATOM 3721 N N . TRP A 1 469 ? 4.484 36.438 -31.781 1 94.81 469 TRP A N 1
ATOM 3722 C CA . TRP A 1 469 ? 3.84 35.844 -30.625 1 94.81 469 TRP A CA 1
ATOM 3723 C C . TRP A 1 469 ? 2.342 35.656 -30.859 1 94.81 469 TRP A C 1
ATOM 3725 O O . TRP A 1 469 ? 1.665 36.594 -31.281 1 94.81 469 TRP A O 1
ATOM 3735 N N . ARG A 1 470 ? 1.815 34.438 -30.672 1 92.94 470 ARG A N 1
ATOM 3736 C CA . ARG A 1 470 ? 0.407 34.094 -30.891 1 92.94 470 ARG A CA 1
ATOM 3737 C C . ARG A 1 470 ? -0.192 33.438 -29.672 1 92.94 470 ARG A C 1
ATOM 3739 O O . ARG A 1 470 ? 0.538 32.938 -28.812 1 92.94 470 ARG A O 1
ATOM 3746 N N . THR A 1 471 ? -1.458 33.531 -29.5 1 93.5 471 THR A N 1
ATOM 3747 C CA . THR A 1 471 ? -2.195 32.844 -28.453 1 93.5 471 THR A CA 1
ATOM 3748 C C . THR A 1 471 ? -3.365 32.062 -29.031 1 93.5 471 THR A C 1
ATOM 3750 O O . THR A 1 471 ? -3.682 32.188 -30.219 1 93.5 471 THR A O 1
ATOM 3753 N N . ALA A 1 472 ? -3.857 31.156 -28.266 1 92.56 472 ALA A N 1
ATOM 3754 C CA . ALA A 1 472 ? -4.992 30.344 -28.703 1 92.56 472 ALA A CA 1
ATOM 3755 C C . ALA A 1 472 ? -6.207 31.219 -29 1 92.56 472 ALA A C 1
ATOM 3757 O O . ALA A 1 472 ? -6.336 32.312 -28.453 1 92.56 472 ALA A O 1
ATOM 3758 N N . SER A 1 473 ? -7.141 30.75 -29.781 1 92 473 SER A N 1
ATOM 3759 C CA . SER A 1 473 ? -8.352 31.469 -30.141 1 92 473 SER A CA 1
ATOM 3760 C C . SER A 1 473 ? -9.227 31.734 -28.906 1 92 473 SER A C 1
ATOM 3762 O O . SER A 1 473 ? -9.273 30.906 -28 1 92 473 SER A O 1
ATOM 3764 N N . PRO A 1 474 ? -9.875 32.875 -28.891 1 91.5 474 PRO A N 1
ATOM 3765 C CA . PRO A 1 474 ? -10.781 33.156 -27.781 1 91.5 474 PRO A CA 1
ATOM 3766 C C . PRO A 1 474 ? -11.859 32.094 -27.594 1 91.5 474 PRO A C 1
ATOM 3768 O O . PRO A 1 474 ? -12.32 31.875 -26.484 1 91.5 474 PRO A O 1
ATOM 3771 N N . LYS A 1 475 ? -12.203 31.422 -28.609 1 92.06 475 LYS A N 1
ATOM 3772 C CA . LYS A 1 475 ? -13.227 30.391 -28.531 1 92.06 475 LYS A CA 1
ATOM 3773 C C . LYS A 1 475 ? -12.734 29.188 -27.719 1 92.06 475 LYS A C 1
ATOM 3775 O O . LYS A 1 475 ? -13.5 28.594 -26.969 1 92.06 475 LYS A O 1
ATOM 3780 N N . LEU A 1 476 ? -11.531 28.906 -27.969 1 90.5 476 LEU A N 1
ATOM 3781 C CA . LEU A 1 476 ? -10.953 27.812 -27.203 1 90.5 476 LEU A CA 1
ATOM 3782 C C . LEU A 1 476 ? -10.859 28.172 -25.719 1 90.5 476 LEU A C 1
ATOM 3784 O O . LEU A 1 476 ? -11.141 27.344 -24.859 1 90.5 476 LEU A O 1
ATOM 3788 N N . GLN A 1 477 ? -10.492 29.328 -25.453 1 89.69 477 GLN A N 1
ATOM 3789 C CA . GLN A 1 477 ? -10.383 29.797 -24.078 1 89.69 477 GLN A CA 1
ATOM 3790 C C . GLN A 1 477 ? -11.75 29.812 -23.391 1 89.69 477 GLN A C 1
ATOM 3792 O O . GLN A 1 477 ? -11.875 29.438 -22.219 1 89.69 477 GLN A O 1
ATOM 3797 N N . GLU A 1 478 ? -12.695 30.203 -24.172 1 91.25 478 GLU A N 1
ATOM 3798 C CA . GLU A 1 478 ? -14.055 30.25 -23.656 1 91.25 478 GLU A CA 1
ATOM 3799 C C . GLU A 1 478 ? -14.594 28.844 -23.391 1 91.25 478 GLU A C 1
ATOM 3801 O O . GLU A 1 478 ? -15.344 28.641 -22.438 1 91.25 478 GLU A O 1
ATOM 3806 N N . LEU A 1 479 ? -14.211 27.984 -24.219 1 90.5 479 LEU A N 1
ATOM 3807 C CA . LEU A 1 479 ? -14.633 26.609 -24.047 1 90.5 479 LEU A CA 1
ATOM 3808 C C . LEU A 1 479 ? -14.125 26.047 -22.719 1 90.5 479 LEU A C 1
ATOM 3810 O O . LEU A 1 479 ? -14.875 25.375 -22 1 90.5 479 LEU A O 1
ATOM 3814 N N . ILE A 1 480 ? -12.977 26.25 -22.344 1 88.75 480 ILE A N 1
ATOM 3815 C CA . ILE A 1 480 ? -12.383 25.734 -21.125 1 88.75 480 ILE A CA 1
ATOM 3816 C C . ILE A 1 480 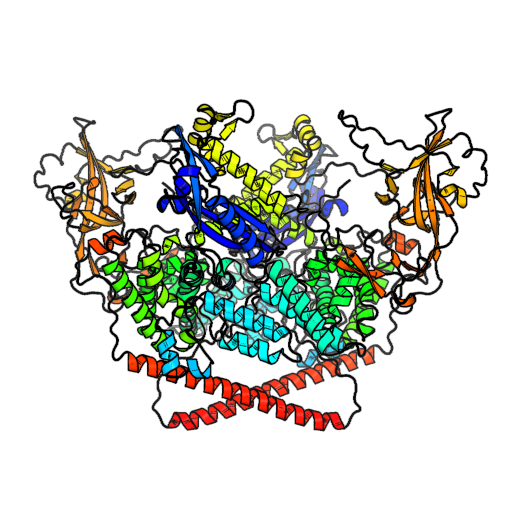? -13 26.438 -19.922 1 88.75 480 ILE A C 1
ATOM 3818 O O . ILE A 1 480 ? -13.281 25.812 -18.891 1 88.75 480 ILE A O 1
ATOM 3822 N N . ARG A 1 481 ? -13.273 27.609 -20.062 1 87.62 481 ARG A N 1
ATOM 3823 C CA . ARG A 1 481 ? -13.828 28.406 -18.969 1 87.62 481 ARG A CA 1
ATOM 3824 C C . ARG A 1 481 ? -15.273 28.016 -18.688 1 87.62 481 ARG A C 1
ATOM 3826 O O . ARG A 1 481 ? -15.711 28 -17.531 1 87.62 481 ARG A O 1
ATOM 3833 N N . SER A 1 482 ? -15.984 27.75 -19.766 1 88.19 482 SER A N 1
ATOM 3834 C CA . SER A 1 482 ? -17.422 27.547 -19.641 1 88.19 482 SER A CA 1
ATOM 3835 C C . SER A 1 482 ? -17.75 26.094 -19.312 1 88.19 482 SER A C 1
ATOM 3837 O O . SER A 1 482 ? -18.859 25.797 -18.859 1 88.19 482 SER A O 1
ATOM 3839 N N . HIS A 1 483 ? -16.812 25.234 -19.5 1 90.19 483 HIS A N 1
ATOM 3840 C CA . HIS A 1 483 ? -17.078 23.828 -19.234 1 90.19 483 HIS A CA 1
ATOM 3841 C C . HIS A 1 483 ? -16.266 23.328 -18.047 1 90.19 483 HIS A C 1
ATOM 3843 O O . HIS A 1 483 ? -15.102 22.938 -18.188 1 90.19 483 HIS A O 1
ATOM 3849 N N . PRO A 1 484 ? -16.953 23.141 -16.906 1 86.38 484 PRO A N 1
ATOM 3850 C CA . PRO A 1 484 ? -16.25 22.797 -15.664 1 86.38 484 PRO A CA 1
ATOM 3851 C C . PRO A 1 484 ? -15.492 21.484 -15.766 1 86.38 484 PRO A C 1
ATOM 3853 O O . PRO A 1 484 ? -14.461 21.312 -15.109 1 86.38 484 PRO A O 1
ATOM 3856 N N . VAL A 1 485 ? -15.961 20.594 -16.562 1 85.5 485 VAL A N 1
ATOM 3857 C CA . VAL A 1 485 ? -15.312 19.297 -16.703 1 85.5 485 VAL A CA 1
ATOM 3858 C C . VAL A 1 485 ? -13.953 19.469 -17.375 1 85.5 485 VAL A C 1
ATOM 3860 O O . VAL A 1 485 ? -12.953 18.891 -16.938 1 85.5 485 VAL A O 1
ATOM 3863 N N . PHE A 1 486 ? -13.977 20.266 -18.375 1 85.69 486 PHE A N 1
ATOM 3864 C CA . PHE A 1 486 ? -12.727 20.5 -19.078 1 85.69 486 PHE A CA 1
ATOM 3865 C C . PHE A 1 486 ? -11.75 21.281 -18.219 1 85.69 486 PHE A C 1
ATOM 3867 O O . PHE A 1 486 ? -10.547 21 -18.219 1 85.69 486 PHE A O 1
ATOM 3874 N N . ALA A 1 487 ? -12.305 22.203 -17.516 1 87.88 487 ALA A N 1
ATOM 3875 C CA . ALA A 1 487 ? -11.484 22.969 -16.594 1 87.88 487 ALA A CA 1
ATOM 3876 C C . ALA A 1 487 ? -10.867 22.078 -15.516 1 87.88 487 ALA A C 1
ATOM 3878 O O . ALA A 1 487 ? -9.68 22.188 -15.211 1 87.88 487 ALA A O 1
ATOM 3879 N N . GLY A 1 488 ? -11.672 21.172 -15.07 1 86.19 488 GLY A N 1
ATOM 3880 C CA . GLY A 1 488 ? -11.227 20.266 -14.039 1 86.19 488 GLY A CA 1
ATOM 3881 C C . GLY A 1 488 ? -10.117 19.328 -14.492 1 86.19 488 GLY A C 1
ATOM 3882 O O . GLY A 1 488 ? -9.219 19 -13.719 1 86.19 488 GLY A O 1
ATOM 3883 N N . LEU A 1 489 ? -10.156 18.969 -15.742 1 84.25 489 LEU A N 1
ATOM 3884 C CA . LEU A 1 489 ? -9.141 18.078 -16.297 1 84.25 489 LEU A CA 1
ATOM 3885 C C . LEU A 1 489 ? -7.773 18.766 -16.297 1 84.25 489 LEU A C 1
ATOM 3887 O O . LEU A 1 489 ? -6.742 18.078 -16.266 1 84.25 489 LEU A O 1
ATOM 3891 N N . LEU A 1 490 ? -7.852 20.031 -16.312 1 85.44 490 LEU A N 1
ATOM 3892 C CA . LEU A 1 490 ? -6.598 20.781 -16.359 1 85.44 490 LEU A CA 1
ATOM 3893 C C . LEU A 1 490 ? -6.238 21.328 -14.977 1 85.44 490 LEU A C 1
ATOM 3895 O O . LEU A 1 490 ? -5.297 22.109 -14.844 1 85.44 490 LEU A O 1
ATOM 3899 N N . GLY A 1 491 ? -6.98 20.953 -13.922 1 80.44 491 GLY A N 1
ATOM 3900 C CA . GLY A 1 491 ? -6.746 21.406 -12.57 1 80.44 491 GLY A CA 1
ATOM 3901 C C . GLY A 1 491 ? -7.16 22.859 -12.352 1 80.44 491 GLY A C 1
ATOM 3902 O O . GLY A 1 491 ? -6.621 23.531 -11.477 1 80.44 491 GLY A O 1
ATOM 3903 N N . LEU A 1 492 ? -8.055 23.344 -13.234 1 84.81 492 LEU A N 1
ATOM 3904 C CA . LEU A 1 492 ? -8.531 24.719 -13.141 1 84.81 492 LEU A CA 1
ATOM 3905 C C . LEU A 1 492 ? -9.938 24.766 -12.547 1 84.81 492 LEU A C 1
ATOM 3907 O O . LEU A 1 492 ? -10.695 23.797 -12.648 1 84.81 492 LEU A O 1
ATOM 3911 N N . ASP A 1 493 ? -10.141 25.75 -11.703 1 82.75 493 ASP A N 1
ATOM 3912 C CA . ASP A 1 493 ? -11.461 26.016 -11.133 1 82.75 493 ASP A CA 1
ATOM 3913 C C . ASP A 1 493 ? -11.867 27.469 -11.328 1 82.75 493 ASP A C 1
ATOM 3915 O O . ASP A 1 493 ? -11.266 28.375 -10.742 1 82.75 493 ASP A O 1
ATOM 3919 N N . PHE A 1 494 ? -12.891 27.625 -12.195 1 80.56 494 PHE A N 1
ATOM 3920 C CA . PHE A 1 494 ? -13.344 28.969 -12.492 1 80.56 494 PHE A CA 1
ATOM 3921 C C . PHE A 1 494 ? -14.641 29.297 -11.758 1 80.56 494 PHE A C 1
ATOM 3923 O O . PHE A 1 494 ? -15.328 30.25 -12.086 1 80.56 494 PHE A O 1
ATOM 3930 N N . SER A 1 495 ? -14.906 28.5 -10.758 1 78.25 495 SER A N 1
ATOM 3931 C CA . SER A 1 495 ? -16.141 28.734 -10 1 78.25 495 SER A CA 1
ATOM 3932 C C . SER A 1 495 ? -16.047 30.031 -9.211 1 78.25 495 SER A C 1
ATOM 3934 O O . SER A 1 495 ? -14.984 30.406 -8.727 1 78.25 495 SER A O 1
ATOM 3936 N N . GLU A 1 496 ? -17.156 30.734 -9.227 1 78 496 GLU A N 1
ATOM 3937 C CA . GLU A 1 496 ? -17.219 32 -8.516 1 78 496 GLU A CA 1
ATOM 3938 C C . GLU A 1 496 ? -17.328 31.797 -7.012 1 78 496 GLU A C 1
ATOM 3940 O O . GLU A 1 496 ? -18.031 30.891 -6.559 1 78 496 GLU A O 1
ATOM 3945 N N . GLU A 1 497 ? -16.562 32.562 -6.309 1 79.56 497 GLU A N 1
ATOM 3946 C CA . GLU A 1 497 ? -16.656 32.531 -4.852 1 79.56 497 GLU A CA 1
ATOM 3947 C C . GLU A 1 497 ? -17.969 33.188 -4.375 1 79.56 497 GLU A C 1
ATOM 3949 O O . GLU A 1 497 ? -18.422 34.156 -4.953 1 79.56 497 GLU A O 1
ATOM 3954 N N . PRO A 1 498 ? -18.531 32.594 -3.381 1 85.88 498 PRO A N 1
ATOM 3955 C CA . PRO A 1 498 ? -19.766 33.188 -2.857 1 85.88 498 PRO A CA 1
ATOM 3956 C C . PRO A 1 498 ? -19.547 34.625 -2.324 1 85.88 498 PRO A C 1
ATOM 3958 O O . PRO A 1 498 ? -18.547 34.875 -1.667 1 85.88 498 PRO A O 1
ATOM 3961 N N . VAL A 1 499 ? -20.5 35.5 -2.662 1 91.12 499 VAL A N 1
ATOM 3962 C CA . VAL A 1 499 ? -20.438 36.906 -2.225 1 91.12 499 VAL A CA 1
ATOM 3963 C C . VAL A 1 499 ? -21.094 37.031 -0.855 1 91.12 499 VAL A C 1
ATOM 3965 O O . VAL A 1 499 ? -22.172 36.5 -0.617 1 91.12 499 VAL A O 1
ATOM 3968 N N . PRO A 1 500 ? -20.375 37.781 0.015 1 92.81 500 PRO A N 1
ATOM 3969 C CA . PRO A 1 500 ? -21 38.031 1.317 1 92.81 500 PRO A CA 1
ATOM 3970 C C . PRO A 1 500 ? -22.406 38.625 1.197 1 92.81 500 PRO A C 1
ATOM 3972 O O . PRO A 1 500 ? -22.625 39.5 0.385 1 92.81 500 PRO A O 1
ATOM 3975 N N . GLY A 1 501 ? -23.281 38.125 1.98 1 90.94 501 GLY A N 1
ATOM 3976 C CA . GLY A 1 501 ? -24.656 38.594 1.951 1 90.94 501 GLY A CA 1
ATOM 3977 C C . GLY A 1 501 ? -25.578 37.781 1.082 1 90.94 501 GLY A C 1
ATOM 3978 O O . GLY A 1 501 ? -26.797 37.875 1.18 1 90.94 501 GLY A O 1
ATOM 3979 N N . ASN A 1 502 ? -24.984 36.938 0.275 1 91.81 502 ASN A N 1
ATOM 3980 C CA . ASN A 1 502 ? -25.797 36.062 -0.555 1 91.81 502 ASN A CA 1
ATOM 3981 C C . ASN A 1 502 ? -26.625 35.094 0.292 1 91.81 502 ASN A C 1
ATOM 3983 O O . ASN A 1 502 ? -26.203 34.719 1.384 1 91.81 502 ASN A O 1
ATOM 3987 N N . ILE A 1 503 ? -27.797 34.781 -0.288 1 91.56 503 ILE A N 1
ATOM 3988 C CA . ILE A 1 503 ? -28.766 33.969 0.457 1 91.56 503 ILE A CA 1
ATOM 3989 C C . ILE A 1 503 ? -28.969 32.656 -0.247 1 91.56 503 ILE A C 1
ATOM 3991 O O . ILE A 1 503 ? -29.062 32.594 -1.477 1 91.56 503 ILE A O 1
ATOM 3995 N N . TYR A 1 504 ? -28.922 31.609 0.57 1 90.69 504 TYR A N 1
ATOM 3996 C CA . TYR A 1 504 ? -29.266 30.281 0.079 1 90.69 504 TYR A CA 1
ATOM 3997 C C . TYR A 1 504 ? -30.641 29.844 0.566 1 90.69 504 TYR A C 1
ATOM 3999 O O . TYR A 1 504 ? -30.938 29.922 1.762 1 90.69 504 TYR A O 1
ATOM 4007 N N . PHE A 1 505 ? -31.438 29.359 -0.353 1 87.06 505 PHE A N 1
ATOM 4008 C CA . PHE A 1 505 ? -32.812 28.953 -0.019 1 87.06 505 PHE A CA 1
ATOM 4009 C C . PHE A 1 505 ? -32.906 27.438 0.044 1 87.06 505 PHE A C 1
ATOM 4011 O O . PHE A 1 505 ? -32.062 26.719 -0.498 1 87.06 505 PHE A O 1
ATOM 4018 N N . TYR A 1 506 ? -33.812 26.922 0.868 1 83.88 506 TYR A N 1
ATOM 4019 C CA . TYR A 1 506 ? -34.094 25.484 0.885 1 83.88 506 TYR A CA 1
ATOM 4020 C C . TYR A 1 506 ? -34.531 25 -0.489 1 83.88 506 TYR A C 1
ATOM 4022 O O . TYR A 1 506 ? -35.25 25.719 -1.209 1 83.88 506 TYR A O 1
ATOM 4030 N N . PRO A 1 507 ? -33.906 23.672 -0.84 1 72.94 507 PRO A N 1
ATOM 4031 C CA . PRO A 1 507 ? -34.344 23.156 -2.139 1 72.94 507 PRO A CA 1
ATOM 4032 C C . PRO A 1 507 ? -35.844 22.984 -2.217 1 72.94 507 PRO A C 1
ATOM 4034 O O . PRO A 1 507 ? -36.5 22.609 -1.224 1 72.94 507 PRO A O 1
ATOM 4037 N N . GLN A 1 508 ? -36.406 23.469 -3.199 1 59.03 508 GLN A N 1
ATOM 4038 C CA . GLN A 1 508 ? -37.844 23.328 -3.445 1 59.03 508 GLN A CA 1
ATOM 4039 C C . GLN A 1 508 ? -38.219 21.875 -3.764 1 59.03 508 GLN A C 1
ATOM 4041 O O . GLN A 1 508 ? -37.406 21.156 -4.383 1 59.03 508 GLN A O 1
ATOM 4046 N N . GLU A 1 509 ? -38.906 21.156 -2.781 1 54.25 509 GLU A N 1
ATOM 4047 C CA . GLU A 1 509 ? -39.406 19.812 -3.104 1 54.25 509 GLU A CA 1
ATOM 4048 C C . GLU A 1 509 ? -39.875 19.734 -4.551 1 54.25 509 GLU A C 1
ATOM 4050 O O . GLU A 1 509 ? -40.5 20.672 -5.059 1 54.25 509 GLU A O 1
ATOM 4055 N N . ARG A 1 510 ? -39.281 18.922 -5.234 1 48.94 510 ARG A N 1
ATOM 4056 C CA . ARG A 1 510 ? -39.781 18.672 -6.59 1 48.94 510 ARG A CA 1
ATOM 4057 C C . ARG A 1 510 ? -41.25 18.266 -6.578 1 48.94 510 ARG A C 1
ATOM 4059 O O . ARG A 1 510 ? -41.656 17.391 -5.801 1 48.94 510 ARG A O 1
ATOM 4066 N N . SER A 1 511 ? -42.188 19.172 -7.051 1 43.56 511 SER A N 1
ATOM 4067 C CA . SER A 1 511 ? -43.531 18.641 -7.273 1 43.56 511 SER A CA 1
ATOM 4068 C C . SER A 1 511 ? -43.469 17.359 -8.109 1 43.56 511 SER A C 1
ATOM 4070 O O . SER A 1 511 ? -42.469 17.078 -8.75 1 43.56 511 SER A O 1
ATOM 4072 N N . MET A 1 512 ? -44.562 16.516 -7.934 1 45.41 512 MET A N 1
ATOM 4073 C CA . MET A 1 512 ? -44.719 15.383 -8.836 1 45.41 512 MET A CA 1
ATOM 4074 C C . MET A 1 512 ? -44.375 15.766 -10.266 1 45.41 512 MET A C 1
ATOM 4076 O O . MET A 1 512 ? -44.031 14.906 -11.086 1 45.41 512 MET A O 1
ATOM 4080 N N . THR A 1 513 ? -44.812 16.969 -10.766 1 44.69 513 THR A N 1
ATOM 4081 C CA . THR A 1 513 ? -44.719 17.359 -12.164 1 44.69 513 THR A CA 1
ATOM 4082 C C . THR A 1 513 ? -43.406 18.047 -12.438 1 44.69 513 THR A C 1
ATOM 4084 O O . THR A 1 513 ? -43.188 18.578 -13.531 1 44.69 513 THR A O 1
ATOM 4087 N N . GLY A 1 514 ? -42.312 17.828 -11.703 1 44.12 514 GLY A N 1
ATOM 4088 C CA . GLY A 1 514 ? -40.969 18.312 -11.969 1 44.12 514 GLY A CA 1
ATOM 4089 C C . GLY A 1 514 ? -40.719 19.703 -11.406 1 44.12 514 GLY A C 1
ATOM 4090 O O . GLY A 1 514 ? -39.594 20.25 -11.555 1 44.12 514 GLY A O 1
ATOM 4091 N N . SER A 1 515 ? -41.75 20.516 -11.312 1 37.66 515 SER A N 1
ATOM 4092 C CA . SER A 1 515 ? -41.531 21.922 -10.992 1 37.66 515 SER A CA 1
ATOM 4093 C C . SER A 1 515 ? -41.062 22.094 -9.555 1 37.66 515 SER A C 1
ATOM 4095 O O . SER A 1 515 ? -41.5 21.359 -8.656 1 37.66 515 SER A O 1
ATOM 4097 N N . ARG A 1 516 ? -39.969 22.688 -9.25 1 43.25 516 ARG A N 1
ATOM 4098 C CA . ARG A 1 516 ? -39.375 23.078 -7.98 1 43.25 516 ARG A CA 1
ATOM 4099 C C . ARG A 1 516 ? -40.312 23.969 -7.176 1 43.25 516 ARG A C 1
ATOM 4101 O O . ARG A 1 516 ? -40.719 25.031 -7.652 1 43.25 516 ARG A O 1
ATOM 4108 N N . MET A 1 517 ? -41.281 23.438 -6.539 1 37.72 517 MET A N 1
ATOM 4109 C CA . MET A 1 517 ? -42.125 24.344 -5.742 1 37.72 517 MET A CA 1
ATOM 4110 C C . MET A 1 517 ? -41.344 24.859 -4.535 1 37.72 517 MET A C 1
ATOM 4112 O O . MET A 1 517 ? -40.719 24.094 -3.812 1 37.72 517 MET A O 1
ATOM 4116 N N . HIS A 1 518 ? -41 26.078 -4.488 1 43.75 518 HIS A N 1
ATOM 4117 C CA . HIS A 1 518 ? -40.531 26.828 -3.328 1 43.75 518 HIS A CA 1
ATOM 4118 C C . HIS A 1 518 ? -41.438 26.609 -2.121 1 43.75 518 HIS A C 1
ATOM 4120 O O . HIS A 1 518 ? -42.656 26.797 -2.215 1 43.75 518 HIS A O 1
ATOM 4126 N N . ILE A 1 519 ? -41.375 25.672 -1.339 1 44 519 ILE A N 1
ATOM 4127 C CA . ILE A 1 519 ? -42.156 25.688 -0.105 1 44 519 ILE A CA 1
ATOM 4128 C C . ILE A 1 519 ? -42.031 27.062 0.556 1 44 519 ILE A C 1
ATOM 4130 O O . ILE A 1 519 ? -41 27.406 1.113 1 44 519 ILE A O 1
ATOM 4134 N N . ASP A 1 520 ? -42.469 28.078 0.015 1 47 520 ASP A N 1
ATOM 4135 C CA . ASP A 1 520 ? -42.656 29.422 0.578 1 47 520 ASP A CA 1
ATOM 4136 C C . ASP A 1 520 ? -43.469 29.375 1.867 1 47 520 ASP A C 1
ATOM 4138 O O . ASP A 1 520 ? -44.688 29.516 1.84 1 47 520 ASP A O 1
ATOM 4142 N N . ARG A 1 521 ? -43.156 28.578 2.854 1 53.91 521 ARG A N 1
ATOM 4143 C CA . ARG A 1 521 ? -43.938 28.75 4.066 1 53.91 521 ARG A CA 1
ATOM 4144 C C . ARG A 1 521 ? -43.719 30.125 4.668 1 53.91 521 ARG A C 1
ATOM 4146 O O . ARG A 1 521 ? -42.75 30.359 5.387 1 53.91 521 ARG A O 1
ATOM 4153 N N . SER A 1 522 ? -44.281 31.094 4.047 1 63.97 522 SER A N 1
ATOM 4154 C CA . SER A 1 522 ? -44.281 32.438 4.613 1 63.97 522 SER A CA 1
ATOM 4155 C C . SER A 1 522 ? -45.219 32.531 5.812 1 63.97 522 SER A C 1
ATOM 4157 O O . SER A 1 522 ? -46.344 32 5.77 1 63.97 522 SER A O 1
ATOM 4159 N N . GLU A 1 523 ? -44.656 32.594 6.969 1 68.44 523 GLU A N 1
ATOM 4160 C CA . GLU A 1 523 ? -45.438 32.719 8.188 1 68.44 523 GLU A CA 1
ATOM 4161 C C . GLU A 1 523 ? -45.5 34.188 8.648 1 68.44 523 GLU A C 1
ATOM 4163 O O . GLU A 1 523 ? -44.75 35.031 8.172 1 68.44 523 GLU A O 1
ATOM 4168 N N . THR A 1 524 ? -46.594 34.438 9.422 1 69.25 524 THR A N 1
ATOM 4169 C CA . THR A 1 524 ? -46.688 35.75 10.031 1 69.25 524 THR A CA 1
ATOM 4170 C C . THR A 1 524 ? -45.781 35.875 11.242 1 69.25 524 THR A C 1
ATOM 4172 O O . THR A 1 524 ? -45.188 34.875 11.688 1 69.25 524 THR A O 1
ATOM 4175 N N . TRP A 1 525 ? -45.469 37 11.672 1 68.56 525 TRP A N 1
ATOM 4176 C CA . TRP A 1 525 ? -44.531 37.312 12.75 1 68.56 525 TRP A CA 1
ATOM 4177 C C . TRP A 1 525 ? -44.812 36.438 13.977 1 68.56 525 TRP A C 1
ATOM 4179 O O . TRP A 1 525 ? -43.875 36.062 14.672 1 68.56 525 TRP A O 1
ATOM 4189 N N . ASP A 1 526 ? -46.031 36.062 14.133 1 63.16 526 ASP A N 1
ATOM 4190 C CA . ASP A 1 526 ? -46.438 35.344 15.336 1 63.16 526 ASP A CA 1
ATOM 4191 C C . ASP A 1 526 ? -45.812 33.969 15.367 1 63.16 526 ASP A C 1
ATOM 4193 O O . ASP A 1 526 ? -45.688 33.344 16.438 1 63.16 526 ASP A O 1
ATOM 4197 N N . HIS A 1 527 ? -45.312 33.562 14.289 1 65.12 527 HIS A N 1
ATOM 4198 C CA . HIS A 1 527 ? -44.812 32.219 14.219 1 65.12 527 HIS A CA 1
ATOM 4199 C C . HIS A 1 527 ? -43.281 32.156 14.195 1 65.12 527 HIS A C 1
ATOM 4201 O O . HIS A 1 527 ? -42.688 31.094 14.164 1 65.12 527 HIS A O 1
ATOM 4207 N N . VAL A 1 528 ? -42.812 33.344 14.164 1 63.22 528 VAL A N 1
ATOM 4208 C CA . VAL A 1 528 ? -41.344 33.375 14.109 1 63.22 528 VAL A CA 1
ATOM 4209 C C . VAL A 1 528 ? -40.781 33.562 15.516 1 63.22 528 VAL A C 1
ATOM 4211 O O . VAL A 1 528 ? -41.406 34.188 16.375 1 63.22 528 VAL A O 1
ATOM 4214 N N . MET A 1 529 ? -39.75 32.844 15.891 1 61.16 529 MET A N 1
ATOM 4215 C CA . MET A 1 529 ? -39.094 32.906 17.188 1 61.16 529 MET A CA 1
ATOM 4216 C C . MET A 1 529 ? -38.75 34.344 17.547 1 61.16 529 MET A C 1
ATOM 4218 O O . MET A 1 529 ? -38.562 34.688 18.719 1 61.16 529 MET A O 1
ATOM 4222 N N . ALA A 1 530 ? -38.625 35.125 16.516 1 56.31 530 ALA A N 1
ATOM 4223 C CA . ALA A 1 530 ? -38.219 36.5 16.672 1 56.31 530 ALA A CA 1
ATOM 4224 C C . ALA A 1 530 ? -39.219 37.281 17.516 1 56.31 530 ALA A C 1
ATOM 4226 O O . ALA A 1 530 ? -38.906 38.312 18.094 1 56.31 530 ALA A O 1
ATOM 4227 N N . ARG A 1 531 ? -40.438 36.75 17.547 1 56.75 531 ARG A N 1
ATOM 4228 C CA . ARG A 1 531 ? -41.438 37.5 18.312 1 56.75 531 ARG A CA 1
ATOM 4229 C C . ARG A 1 531 ? -40.969 37.75 19.734 1 56.75 531 ARG A C 1
ATOM 4231 O O . ARG A 1 531 ? -41.281 38.812 20.312 1 56.75 531 ARG A O 1
ATOM 4238 N N . LEU A 1 532 ? -40.281 36.781 20.219 1 51.75 532 LEU A N 1
ATOM 4239 C CA . LEU A 1 532 ? -39.906 36.875 21.625 1 51.75 532 LEU A CA 1
ATOM 4240 C C . LEU A 1 532 ? -38.844 37.938 21.828 1 51.75 532 LEU A C 1
ATOM 4242 O O . LEU A 1 532 ? -38.719 38.5 22.922 1 51.75 532 LEU A O 1
ATOM 4246 N N . ALA A 1 533 ? -37.906 38 21 1 51.88 533 ALA A N 1
ATOM 4247 C CA . ALA A 1 533 ? -36.656 38.719 21.312 1 51.88 533 ALA A CA 1
ATOM 4248 C C . ALA A 1 533 ? -36.75 40.188 20.906 1 51.88 533 ALA A C 1
ATOM 4250 O O . ALA A 1 533 ? -35.969 41.031 21.391 1 51.88 533 ALA A O 1
ATOM 4251 N N . ILE A 1 534 ? -37.188 40.531 19.719 1 48.91 534 ILE A N 1
ATOM 4252 C CA . ILE A 1 534 ? -36.875 41.844 19.188 1 48.91 534 ILE A CA 1
ATOM 4253 C C . ILE A 1 534 ? -37.781 42.875 19.781 1 48.91 534 ILE A C 1
ATOM 4255 O O . ILE A 1 534 ? -39 42.844 19.562 1 48.91 534 ILE A O 1
ATOM 4259 N N . GLU A 1 535 ? -37.531 43.281 20.984 1 46.31 535 GLU A N 1
ATOM 4260 C CA . GLU A 1 535 ? -38.125 44.594 21.219 1 46.31 535 GLU A CA 1
ATOM 4261 C C . GLU A 1 535 ? -37.875 45.531 20.031 1 46.31 535 GLU A C 1
ATOM 4263 O O . GLU A 1 535 ? -36.781 46.062 19.844 1 46.31 535 GLU A O 1
ATOM 4268 N N . MET A 1 536 ? -38.25 45.125 18.844 1 42.97 536 MET A N 1
ATOM 4269 C CA . MET A 1 536 ? -38.031 46.094 17.75 1 42.97 536 MET A CA 1
ATOM 4270 C C . MET A 1 536 ? -38.469 47.469 18.188 1 42.97 536 MET A C 1
ATOM 4272 O O . MET A 1 536 ? -39.531 47.656 18.781 1 42.97 536 MET A O 1
ATOM 4276 N N . ALA A 1 537 ? -37.5 48.312 18.484 1 41 537 ALA A N 1
ATOM 4277 C CA . ALA A 1 537 ? -37.875 49.688 18.828 1 41 537 ALA A CA 1
ATOM 4278 C C . ALA A 1 537 ? -39.156 50.094 18.141 1 41 537 ALA A C 1
ATOM 4280 O O . ALA A 1 537 ? -40 50.781 18.719 1 41 537 ALA A O 1
ATOM 4281 N N . ASN A 1 538 ? -39.188 50.094 16.641 1 37.25 538 ASN A N 1
ATOM 4282 C CA . ASN A 1 538 ? -40.406 50.469 15.945 1 37.25 538 ASN A CA 1
ATOM 4283 C C . ASN A 1 538 ? -41.219 49.25 15.539 1 37.25 538 ASN A C 1
ATOM 4285 O O . ASN A 1 538 ? -40.969 48.625 14.5 1 37.25 538 ASN A O 1
ATOM 4289 N N . PRO A 1 539 ? -41.781 48.594 16.391 1 39.75 539 PRO A N 1
ATOM 4290 C CA . PRO A 1 539 ? -42.656 47.438 16.203 1 39.75 539 PRO A CA 1
ATOM 4291 C C . PRO A 1 539 ? -43.625 47.625 15.008 1 39.75 539 PRO A C 1
ATOM 4293 O O . PRO A 1 539 ? -44.312 46.656 14.625 1 39.75 539 PRO A O 1
ATOM 4296 N N . SER A 1 540 ? -44.062 48.781 14.773 1 38.69 540 SER A N 1
ATOM 4297 C CA . SER A 1 540 ? -45.125 49.062 13.82 1 38.69 540 SER A CA 1
ATOM 4298 C C . SER A 1 540 ? -44.781 48.5 12.438 1 38.69 540 SER A C 1
ATOM 4300 O O . SER A 1 540 ? -45.688 48.25 11.625 1 38.69 540 SER A O 1
ATOM 4302 N N . THR A 1 541 ? -43.625 48.594 11.938 1 39.94 541 THR A N 1
ATOM 4303 C CA . THR A 1 541 ? -43.312 48.281 10.547 1 39.94 541 THR A CA 1
ATOM 4304 C C . THR A 1 541 ? -43.188 46.781 10.336 1 39.94 541 THR A C 1
ATOM 4306 O O . THR A 1 541 ? -43.25 46.312 9.211 1 39.94 541 THR A O 1
ATOM 4309 N N . ALA A 1 542 ? -42.594 46 11.172 1 45.59 542 ALA A N 1
ATOM 4310 C CA . ALA A 1 542 ? -42.375 44.562 10.969 1 45.59 542 ALA A CA 1
ATOM 4311 C C . ALA A 1 542 ? -43.656 43.781 11.078 1 45.59 542 ALA A C 1
ATOM 4313 O O . ALA A 1 542 ? -43.719 42.594 10.711 1 45.59 542 ALA A O 1
ATOM 4314 N N . THR A 1 543 ? -44.531 44.062 11.961 1 47 543 THR A N 1
ATOM 4315 C CA . THR A 1 543 ? -45.562 43.188 12.523 1 47 543 THR A CA 1
ATOM 4316 C C . THR A 1 543 ? -46.562 42.781 11.453 1 47 543 THR A C 1
ATOM 4318 O O . THR A 1 543 ? -46.812 41.594 11.227 1 47 543 THR A O 1
ATOM 4321 N N . ASP A 1 544 ? -47.812 43.469 11.391 1 50.56 544 ASP A N 1
ATOM 4322 C CA . ASP A 1 544 ? -49.062 42.906 10.891 1 50.56 544 ASP A CA 1
ATOM 4323 C C . ASP A 1 544 ? -49.031 42.719 9.375 1 50.56 544 ASP A C 1
ATOM 4325 O O . ASP A 1 544 ? -49.719 41.844 8.828 1 50.56 544 ASP A O 1
ATOM 4329 N N . GLU A 1 545 ? -47.969 43.375 8.641 1 61.59 545 GLU A N 1
ATOM 4330 C CA . GLU A 1 545 ? -48.188 43.344 7.199 1 61.59 545 GLU A CA 1
ATOM 4331 C C . GLU A 1 545 ? -47.062 42.594 6.488 1 61.59 545 GLU A C 1
ATOM 4333 O O . GLU A 1 545 ? -47.156 42.344 5.285 1 61.59 545 GLU A O 1
ATOM 4338 N N . PHE A 1 546 ? -45.969 42.031 7.305 1 72.69 546 PHE A N 1
ATOM 4339 C CA . PHE A 1 546 ? -44.875 41.375 6.57 1 72.69 546 PHE A CA 1
ATOM 4340 C C . PHE A 1 546 ? -45 39.875 6.66 1 72.69 546 PHE A C 1
ATOM 4342 O O . PHE A 1 546 ? -45.625 39.344 7.582 1 72.69 546 PHE A O 1
ATOM 4349 N N . MET A 1 547 ? -44.5 39.25 5.617 1 79.25 547 MET A N 1
ATOM 4350 C CA . MET A 1 547 ? -44.438 37.781 5.566 1 79.25 547 MET A CA 1
ATOM 4351 C C . MET A 1 547 ? -43 37.312 5.773 1 79.25 547 MET A C 1
ATOM 4353 O O . MET A 1 547 ? -42.062 37.969 5.277 1 79.25 547 MET A O 1
ATOM 4357 N N . TYR A 1 548 ? -42.875 36.312 6.645 1 81.19 548 TYR A N 1
ATOM 4358 C CA . TYR A 1 548 ? -41.562 35.812 6.988 1 81.19 548 TYR A CA 1
ATOM 4359 C C . TYR A 1 548 ? -41.406 34.375 6.477 1 81.19 548 TYR A C 1
ATOM 4361 O O . TYR A 1 548 ? -42.312 33.562 6.598 1 81.19 548 TYR A O 1
ATOM 4369 N N . ALA A 1 549 ? -40.25 34.156 5.785 1 82.25 549 ALA A N 1
ATOM 4370 C CA . ALA A 1 549 ? -39.906 32.812 5.328 1 82.25 549 ALA A CA 1
ATOM 4371 C C . ALA A 1 549 ? -38.5 32.438 5.824 1 82.25 549 ALA A C 1
ATOM 4373 O O . ALA A 1 549 ? -37.625 33.281 5.938 1 82.25 549 ALA A O 1
ATOM 4374 N N . SER A 1 550 ? -38.344 31.141 6.16 1 85.12 550 SER A N 1
ATOM 4375 C CA . SER A 1 550 ? -37.062 30.609 6.617 1 85.12 550 SER A CA 1
ATOM 4376 C C . SER A 1 550 ? -36.094 30.453 5.457 1 85.12 550 SER A C 1
ATOM 4378 O O . SER A 1 550 ? -36.5 30.062 4.355 1 85.12 550 SER A O 1
ATOM 4380 N N . VAL A 1 551 ? -34.875 30.906 5.691 1 89.62 551 VAL A N 1
ATOM 4381 C CA . VAL A 1 551 ? -33.812 30.766 4.715 1 89.62 551 VAL A CA 1
ATOM 4382 C C . VAL A 1 551 ? -32.844 29.672 5.168 1 89.62 551 VAL A C 1
ATOM 4384 O O . VAL A 1 551 ? -32.656 29.453 6.371 1 89.62 551 VAL A O 1
ATOM 4387 N N . LYS A 1 552 ? -32.25 29.016 4.207 1 91.44 552 LYS A N 1
ATOM 4388 C CA . LYS A 1 552 ? -31.344 27.906 4.496 1 91.44 552 LYS A CA 1
ATOM 4389 C C . LYS A 1 552 ? -30 28.406 5.023 1 91.44 552 LYS A C 1
ATOM 4391 O O . LYS A 1 552 ? -29.438 27.812 5.945 1 91.44 552 LYS A O 1
ATOM 4396 N N . GLY A 1 553 ? -29.5 29.453 4.281 1 95.06 553 GLY A N 1
ATOM 4397 C CA . GLY A 1 553 ? -28.172 29.906 4.688 1 95.06 553 GLY A CA 1
ATOM 4398 C C . GLY A 1 553 ? -27.859 31.312 4.203 1 95.06 553 GLY A C 1
ATOM 4399 O O . GLY A 1 553 ? -28.469 31.797 3.256 1 95.06 553 GLY A O 1
ATOM 4400 N N . ILE A 1 554 ? -26.953 31.969 4.918 1 95.5 554 ILE A N 1
ATOM 4401 C CA . ILE A 1 554 ? -26.453 33.281 4.566 1 95.5 554 ILE A CA 1
ATOM 4402 C C . ILE A 1 554 ? -24.922 33.25 4.477 1 95.5 554 ILE A C 1
ATOM 4404 O O . ILE A 1 554 ? -24.266 32.688 5.352 1 95.5 554 ILE A O 1
ATOM 4408 N N . VAL A 1 555 ? -24.375 33.812 3.412 1 96.44 555 VAL A N 1
ATOM 4409 C CA . VAL A 1 555 ? -22.922 33.844 3.26 1 96.44 555 VAL A CA 1
ATOM 4410 C C . VAL A 1 555 ? -22.344 34.969 4.117 1 96.44 555 VAL A C 1
ATOM 4412 O O . VAL A 1 555 ? -22.75 36.125 3.988 1 96.44 555 VAL A O 1
ATOM 4415 N N . SER A 1 556 ? -21.484 34.656 5 1 96.12 556 SER A N 1
ATOM 4416 C CA . SER A 1 556 ? -20.844 35.625 5.883 1 96.12 556 SER A CA 1
ATOM 4417 C C . SER A 1 556 ? -19.734 36.375 5.168 1 96.12 556 SER A C 1
ATOM 4419 O O . SER A 1 556 ? -19.453 36.125 3.994 1 96.12 556 SER A O 1
ATOM 4421 N N . GLN A 1 557 ? -19.062 37.219 5.895 1 93.25 557 GLN A N 1
ATOM 4422 C CA . GLN A 1 557 ? -17.969 38.031 5.348 1 93.25 557 GLN A CA 1
ATOM 4423 C C . GLN A 1 557 ? -16.75 37.156 5.039 1 93.25 557 GLN A C 1
ATOM 4425 O O . GLN A 1 557 ? -16 37.438 4.098 1 93.25 557 GLN A O 1
ATOM 4430 N N . SER A 1 558 ? -16.547 36.188 5.852 1 92.19 558 SER A N 1
ATOM 4431 C CA . SER A 1 558 ? -15.414 35.312 5.652 1 92.19 558 SER A CA 1
ATOM 4432 C C . SER A 1 558 ? -15.688 34.312 4.523 1 92.19 558 SER A C 1
ATOM 4434 O O . SER A 1 558 ? -14.773 33.625 4.07 1 92.19 558 SER A O 1
ATOM 4436 N N . GLY A 1 559 ? -16.922 34.219 4.074 1 91.75 559 GLY A N 1
ATOM 4437 C CA . GLY A 1 559 ? -17.281 33.312 3.008 1 91.75 559 GLY A CA 1
ATOM 4438 C C . GLY A 1 559 ? -17.953 32.031 3.512 1 91.75 559 GLY A C 1
ATOM 4439 O O . GLY A 1 559 ? -18.328 31.172 2.721 1 91.75 559 GLY A O 1
ATOM 4440 N N . ASP A 1 560 ? -18.172 31.953 4.773 1 94.75 560 ASP A N 1
ATOM 4441 C CA . ASP A 1 560 ? -18.859 30.797 5.352 1 94.75 560 ASP A CA 1
ATOM 4442 C C . ASP A 1 560 ? -20.359 30.859 5.062 1 94.75 560 ASP A C 1
ATOM 4444 O O . ASP A 1 560 ? -20.953 31.938 5.023 1 94.75 560 ASP A O 1
ATOM 4448 N N . ILE A 1 561 ? -20.922 29.734 4.859 1 95.31 561 ILE A N 1
ATOM 4449 C CA . ILE A 1 561 ? -22.375 29.656 4.805 1 95.31 561 ILE A CA 1
ATOM 4450 C C . ILE A 1 561 ? -22.938 29.422 6.203 1 95.31 561 ILE A C 1
ATOM 4452 O O . ILE A 1 561 ? -22.766 28.328 6.77 1 95.31 561 ILE A O 1
ATOM 4456 N N . ILE A 1 562 ? -23.562 30.391 6.699 1 97.06 562 ILE A N 1
ATOM 4457 C CA . ILE A 1 562 ? -24.109 30.344 8.047 1 97.06 562 ILE A CA 1
ATOM 4458 C C . ILE A 1 562 ? -25.5 29.719 8.016 1 97.06 562 ILE A C 1
ATOM 4460 O O . ILE A 1 562 ? -26.344 30.125 7.219 1 97.06 562 ILE A O 1
ATOM 4464 N N . GLU A 1 563 ? -25.734 28.766 8.844 1 96.25 563 GLU A N 1
ATOM 4465 C CA . GLU A 1 563 ? -27.031 28.078 8.945 1 96.25 563 GLU A CA 1
ATOM 4466 C C . GLU A 1 563 ? -27.578 28.156 10.367 1 96.25 563 GLU A C 1
ATOM 4468 O O . GLU A 1 563 ? -26.906 28.641 11.281 1 96.25 563 GLU A O 1
ATOM 4473 N N . GLN A 1 564 ? -28.828 27.719 10.445 1 93.44 564 GLN A N 1
ATOM 4474 C CA . GLN A 1 564 ? -29.453 27.672 11.766 1 93.44 564 GLN A CA 1
ATOM 4475 C C . GLN A 1 564 ? -28.672 26.75 12.703 1 93.44 564 GLN A C 1
ATOM 4477 O O . GLN A 1 564 ? -28.25 25.656 12.305 1 93.44 564 GLN A O 1
ATOM 4482 N N . GLY A 1 565 ? -28.438 27.203 13.891 1 93.81 565 GLY A N 1
ATOM 4483 C CA . GLY A 1 565 ? -27.75 26.406 14.891 1 93.81 565 GLY A CA 1
ATOM 4484 C C . GLY A 1 565 ? -26.266 26.688 14.961 1 93.81 565 GLY A C 1
ATOM 4485 O O . GLY A 1 565 ? -25.594 26.312 15.938 1 93.81 565 GLY A O 1
ATOM 4486 N N . ASP A 1 566 ? -25.719 27.469 14.008 1 97.25 566 ASP A N 1
ATOM 4487 C CA . ASP A 1 566 ? -24.281 27.781 13.969 1 97.25 566 ASP A CA 1
ATOM 4488 C C . ASP A 1 566 ? -23.938 28.859 15.008 1 97.25 566 ASP A C 1
ATOM 4490 O O . ASP A 1 566 ? -24.766 29.719 15.32 1 97.25 566 ASP A O 1
ATOM 4494 N N . SER A 1 567 ? -22.734 28.734 15.578 1 98 567 SER A N 1
ATOM 4495 C CA . SER A 1 567 ? -22.172 29.812 16.359 1 98 567 SER A CA 1
ATOM 4496 C C . SER A 1 567 ? -21.359 30.766 15.484 1 98 567 SER A C 1
ATOM 4498 O O . SER A 1 567 ? -20.625 30.328 14.594 1 98 567 SER A O 1
ATOM 4500 N N . VAL A 1 568 ? -21.531 32.062 15.773 1 98.12 568 VAL A N 1
ATOM 4501 C CA . VAL A 1 568 ? -20.953 33.031 14.828 1 98.12 568 VAL A CA 1
ATOM 4502 C C . VAL A 1 568 ? -20.328 34.188 15.586 1 98.12 568 VAL A C 1
ATOM 4504 O O . VAL A 1 568 ? -20.609 34.406 16.766 1 98.12 568 VAL A O 1
ATOM 4507 N N . ILE A 1 569 ? -19.422 34.875 14.961 1 97.81 569 ILE A N 1
ATOM 4508 C CA . ILE A 1 569 ? -18.969 36.188 15.32 1 97.81 569 ILE A CA 1
ATOM 4509 C C . ILE A 1 569 ? -19.703 37.25 14.484 1 97.81 569 ILE A C 1
ATOM 4511 O O . ILE A 1 569 ? -19.844 37.094 13.266 1 97.81 569 ILE A O 1
ATOM 4515 N N . TYR A 1 570 ? -20.297 38.156 15.109 1 95.75 570 TYR A N 1
ATOM 4516 C CA . TYR A 1 570 ? -20.969 39.25 14.398 1 95.75 570 TYR A CA 1
ATOM 4517 C C . TYR A 1 570 ? -20.484 40.594 14.875 1 95.75 570 TYR A C 1
ATOM 4519 O O . TYR A 1 570 ? -19.938 40.719 15.977 1 95.75 570 TYR A O 1
ATOM 4527 N N . ASN A 1 571 ? -20.641 41.562 14.008 1 93.88 571 ASN A N 1
ATOM 4528 C CA . ASN A 1 571 ? -20.219 42.938 14.289 1 93.88 571 ASN A CA 1
ATOM 4529 C C . ASN A 1 571 ? -21.344 43.75 14.859 1 93.88 571 ASN A C 1
ATOM 4531 O O . ASN A 1 571 ? -22.422 43.875 14.242 1 93.88 571 ASN A O 1
ATOM 4535 N N . VAL A 1 572 ? -21.141 44.375 16.062 1 88 572 VAL A N 1
ATOM 4536 C CA . VAL A 1 572 ? -22.172 45.156 16.719 1 88 572 VAL A CA 1
ATOM 4537 C C . VAL A 1 572 ? -22.062 46.625 16.328 1 88 572 VAL A C 1
ATOM 4539 O O . VAL A 1 572 ? -23 47.406 16.547 1 88 572 VAL A O 1
ATOM 4542 N N . SER A 1 573 ? -21.016 47 15.75 1 79.56 573 SER A N 1
ATOM 4543 C CA . SER A 1 573 ? -20.812 48.406 15.438 1 79.56 573 SER A CA 1
ATOM 4544 C C . SER A 1 573 ? -21.875 48.906 14.477 1 79.56 573 SER A C 1
ATOM 4546 O O . SER A 1 573 ? -22.359 48.188 13.617 1 79.56 573 SER A O 1
ATOM 4548 N N . GLU A 1 574 ? -22.594 50.094 14.82 1 64.75 574 GLU A N 1
ATOM 4549 C CA . GLU A 1 574 ? -23.656 50.688 14.023 1 64.75 574 GLU A CA 1
ATOM 4550 C C . GLU A 1 574 ? -23.219 50.875 12.57 1 64.75 574 GLU A C 1
ATOM 4552 O O . GLU A 1 574 ? -24.031 50.75 11.656 1 64.75 574 GLU A O 1
ATOM 4557 N N . ASN A 1 575 ? -21.984 51.469 12.352 1 54.44 575 ASN A N 1
ATOM 4558 C CA . ASN A 1 575 ? -21.516 51.625 10.977 1 54.44 575 ASN A CA 1
ATOM 4559 C C . ASN A 1 575 ? -20.797 50.375 10.477 1 54.44 575 ASN A C 1
ATOM 4561 O O . ASN A 1 575 ? -19.719 50.031 10.961 1 54.44 575 ASN A O 1
ATOM 4565 N N . PRO A 1 576 ? -21.578 49.531 9.852 1 53.59 576 PRO A N 1
ATOM 4566 C CA . PRO A 1 576 ? -21 48.25 9.398 1 53.59 576 PRO A CA 1
ATOM 4567 C C . PRO A 1 576 ? -19.656 48.438 8.711 1 53.59 576 PRO A C 1
ATOM 4569 O O . PRO A 1 576 ? -18.812 47.531 8.734 1 53.59 576 PRO A O 1
ATOM 4572 N N . THR A 1 577 ? -19.641 49.562 7.941 1 47.66 577 THR A N 1
ATOM 4573 C CA . THR A 1 577 ? -18.469 49.812 7.109 1 47.66 577 THR A CA 1
ATOM 4574 C C . THR A 1 577 ? -17.344 50.438 7.926 1 47.66 577 THR A C 1
ATOM 4576 O O . THR A 1 577 ? -16.266 50.688 7.402 1 47.66 577 THR A O 1
ATOM 4579 N N . SER A 1 578 ? -17.672 51.031 8.961 1 49.88 578 SER A N 1
ATOM 4580 C CA . SER A 1 578 ? -16.578 51.75 9.586 1 49.88 578 SER A CA 1
ATOM 4581 C C . SER A 1 578 ? -15.516 50.781 10.125 1 49.88 578 SER A C 1
ATOM 4583 O O . SER A 1 578 ? -15.781 50.031 11.086 1 49.88 578 SER A O 1
ATOM 4585 N N . LEU A 1 579 ? -14.812 50.312 9.359 1 50.94 579 LEU A N 1
ATOM 4586 C CA . LEU A 1 579 ? -13.648 49.406 9.398 1 50.94 579 LEU A CA 1
ATOM 4587 C C . LEU A 1 579 ? -12.734 49.781 10.562 1 50.94 579 LEU A C 1
ATOM 4589 O O . LEU A 1 579 ? -11.781 49.062 10.852 1 50.94 579 LEU A O 1
ATOM 4593 N N . GLU A 1 580 ? -12.828 51 11.102 1 54.88 580 GLU A N 1
ATOM 4594 C CA . GLU A 1 580 ? -11.703 51.469 11.914 1 54.88 580 GLU A CA 1
ATOM 4595 C C . GLU A 1 580 ? -11.641 50.719 13.242 1 54.88 580 GLU A C 1
ATOM 4597 O O . GLU A 1 580 ? -10.555 50.375 13.711 1 54.88 580 GLU A O 1
ATOM 4602 N N . HIS A 1 581 ? -12.875 50.531 13.906 1 64.94 581 HIS A N 1
ATOM 4603 C CA . HIS A 1 581 ? -12.766 49.781 15.164 1 64.94 581 HIS A CA 1
ATOM 4604 C C . HIS A 1 581 ? -13.906 48.781 15.32 1 64.94 581 HIS A C 1
ATOM 4606 O O . HIS A 1 581 ? -14.867 49.031 16.062 1 64.94 581 HIS A O 1
ATOM 4612 N N . PRO A 1 582 ? -13.812 47.531 14.531 1 75.12 582 PRO A N 1
ATOM 4613 C CA . PRO A 1 582 ? -14.914 46.562 14.633 1 75.12 582 PRO A CA 1
ATOM 4614 C C . PRO A 1 582 ? -15.031 45.969 16.031 1 75.12 582 PRO A C 1
ATOM 4616 O O . PRO A 1 582 ? -14.023 45.75 16.703 1 75.12 582 PRO A O 1
ATOM 4619 N N . GLN A 1 583 ? -16.297 46 16.578 1 87.62 583 GLN A N 1
ATOM 4620 C CA . GLN A 1 583 ? -16.609 45.312 17.812 1 87.62 583 GLN A CA 1
ATOM 4621 C C . GLN A 1 583 ? -17.281 43.969 17.531 1 87.62 583 GLN A C 1
ATOM 4623 O O . GLN A 1 583 ? -18.438 43.906 17.125 1 87.62 583 GLN A O 1
ATOM 4628 N N . TYR A 1 584 ? -16.516 42.906 17.766 1 94 584 TYR A N 1
ATOM 4629 C CA . TYR A 1 584 ? -16.984 41.562 17.484 1 94 584 TYR A CA 1
ATOM 4630 C C . TYR A 1 584 ? -17.531 40.906 18.734 1 94 584 TYR A C 1
ATOM 4632 O O . TYR A 1 584 ? -16.969 41.031 19.828 1 94 584 TYR A O 1
ATOM 4640 N N . LEU A 1 585 ? -18.641 40.312 18.609 1 95.31 585 LEU A N 1
ATOM 4641 C CA . LEU A 1 585 ? -19.25 39.531 19.688 1 95.31 585 LEU A CA 1
ATOM 4642 C C . LEU A 1 585 ? -19.625 38.125 19.188 1 95.31 585 LEU A C 1
ATOM 4644 O O . LEU A 1 585 ? -19.594 37.875 17.969 1 95.31 585 LEU A O 1
ATOM 4648 N N . PHE A 1 586 ? -19.891 37.25 20.125 1 97.06 586 PHE A N 1
ATOM 4649 C CA . PHE A 1 586 ? -20.266 35.875 19.781 1 97.06 586 PHE A CA 1
ATOM 4650 C C . PHE A 1 586 ? -21.766 35.688 19.953 1 97.06 586 PHE A C 1
ATOM 4652 O O . PHE A 1 586 ? -22.375 36.281 20.844 1 97.06 586 PHE A O 1
ATOM 4659 N N . ALA A 1 587 ? -22.359 34.844 19.078 1 96.88 587 ALA A N 1
ATOM 4660 C CA . ALA A 1 587 ? -23.781 34.531 19.172 1 96.88 587 ALA A CA 1
ATOM 4661 C C . ALA A 1 587 ? -24.078 33.188 18.516 1 96.88 587 ALA A C 1
ATOM 4663 O O . ALA A 1 587 ? -23.25 32.625 17.781 1 96.88 587 ALA A O 1
ATOM 4664 N N . ARG A 1 588 ? -25.188 32.625 18.844 1 96.62 588 ARG A N 1
ATOM 4665 C CA . ARG A 1 588 ? -25.719 31.438 18.172 1 96.62 588 ARG A CA 1
ATOM 4666 C C . ARG A 1 588 ? -26.891 31.797 17.266 1 96.62 588 ARG A C 1
ATOM 4668 O O . ARG A 1 588 ? -27.766 32.594 17.641 1 96.62 588 ARG A O 1
ATOM 4675 N N . VAL A 1 589 ? -26.875 31.281 16.078 1 95.69 589 VAL A N 1
ATOM 4676 C CA . VAL A 1 589 ? -27.953 31.562 15.133 1 95.69 589 VAL A CA 1
ATOM 4677 C C . VAL A 1 589 ? -29.188 30.719 15.477 1 95.69 589 VAL A C 1
ATOM 4679 O O . VAL A 1 589 ? -29.125 29.484 15.484 1 95.69 589 VAL A O 1
ATOM 4682 N N . VAL A 1 590 ? -30.219 31.328 15.703 1 92.25 590 VAL A N 1
ATOM 4683 C CA . VAL A 1 590 ? -31.453 30.641 16.078 1 92.25 590 VAL A CA 1
ATOM 4684 C C . VAL A 1 590 ? -32.312 30.438 14.828 1 92.25 590 VAL A C 1
ATOM 4686 O O . VAL A 1 590 ? -32.938 29.375 14.656 1 92.25 590 VAL A O 1
ATOM 4689 N N . GLU A 1 591 ? -32.406 31.516 14.047 1 91.19 591 GLU A N 1
ATOM 4690 C CA . GLU A 1 591 ? -33.219 31.438 12.836 1 91.19 591 GLU A CA 1
ATOM 4691 C C . GLU A 1 591 ? -32.719 32.406 11.773 1 91.19 591 GLU A C 1
ATOM 4693 O O . GLU A 1 591 ? -32.125 33.438 12.094 1 91.19 591 GLU A O 1
ATOM 4698 N N . LEU A 1 592 ? -32.875 32.062 10.578 1 92.12 592 LEU A N 1
ATOM 4699 C CA . LEU A 1 592 ? -32.625 32.938 9.422 1 92.12 592 LEU A CA 1
ATOM 4700 C C . LEU A 1 592 ? -33.906 33.219 8.664 1 92.12 592 LEU A C 1
ATOM 4702 O O . LEU A 1 592 ? -34.656 32.312 8.328 1 92.12 592 LEU A O 1
ATOM 4706 N N . LEU A 1 593 ? -34.094 34.469 8.406 1 87.75 593 LEU A N 1
ATOM 4707 C CA . LEU A 1 593 ? -35.438 34.812 7.906 1 87.75 593 LEU A CA 1
ATOM 4708 C C . LEU A 1 593 ? -35.344 35.75 6.703 1 87.75 593 LEU A C 1
ATOM 4710 O O . LEU A 1 593 ? -34.406 36.562 6.609 1 87.75 593 LEU A O 1
ATOM 4714 N N . CYS A 1 594 ? -36.219 35.594 5.891 1 86.75 594 CYS A N 1
ATOM 4715 C CA . CYS A 1 594 ? -36.531 36.5 4.801 1 86.75 594 CYS A CA 1
ATOM 4716 C C . CYS A 1 594 ? -37.875 37.188 5.043 1 86.75 594 CYS A C 1
ATOM 4718 O O . CYS A 1 594 ? -38.906 36.531 5.227 1 86.75 594 CYS A O 1
ATOM 4720 N N . CYS A 1 595 ? -37.75 38.531 5.098 1 82 595 CYS A N 1
ATOM 4721 C CA . CYS A 1 595 ? -38.969 39.312 5.34 1 82 595 CYS A CA 1
ATOM 4722 C C . CYS A 1 595 ? -39.406 40.031 4.062 1 82 595 CYS A C 1
ATOM 4724 O O . CYS A 1 595 ? -38.656 40.75 3.438 1 82 595 CYS A O 1
ATOM 4726 N N . THR A 1 596 ? -40.625 39.75 3.711 1 82.5 596 THR A N 1
ATOM 4727 C CA . THR A 1 596 ? -41.156 40.344 2.508 1 82.5 596 THR A CA 1
ATOM 4728 C C . THR A 1 596 ? -42.406 41.188 2.848 1 82.5 596 THR A C 1
ATOM 4730 O O . THR A 1 596 ? -43.219 40.812 3.691 1 82.5 596 THR A O 1
ATOM 4733 N N . ASN A 1 597 ? -42.438 42.344 2.191 1 77.25 597 ASN A N 1
ATOM 4734 C CA . ASN A 1 597 ? -43.625 43.219 2.289 1 77.25 597 ASN A CA 1
ATOM 4735 C C . ASN A 1 597 ? -44.688 42.812 1.285 1 77.25 597 ASN A C 1
ATOM 4737 O O . ASN A 1 597 ? -44.469 42.875 0.075 1 77.25 597 ASN A O 1
ATOM 4741 N N . PRO A 1 598 ? -45.812 42.406 1.754 1 75.56 598 PRO A N 1
ATOM 4742 C CA . PRO A 1 598 ? -46.875 42 0.82 1 75.56 598 PRO A CA 1
ATOM 4743 C C . PRO A 1 598 ? -47.312 43.125 -0.099 1 75.56 598 PRO A C 1
ATOM 4745 O O . PRO A 1 598 ? -47.781 42.875 -1.216 1 75.56 598 PRO A O 1
ATOM 4748 N N . ALA A 1 599 ? -47.281 44.375 0.428 1 77.56 599 ALA A N 1
ATOM 4749 C CA . ALA A 1 599 ? -47.719 45.5 -0.381 1 77.56 599 ALA A CA 1
ATOM 4750 C C . ALA A 1 599 ? -46.688 45.812 -1.467 1 77.56 599 ALA A C 1
ATOM 4752 O O . ALA A 1 599 ? -47.031 46.312 -2.543 1 77.56 599 ALA A O 1
ATOM 4753 N N . ASP A 1 600 ? -45.375 45.5 -1.255 1 80.12 600 ASP A N 1
ATOM 4754 C CA . ASP A 1 600 ? -44.281 45.719 -2.203 1 80.12 600 ASP A CA 1
ATOM 4755 C C . ASP A 1 600 ? -43.344 44.531 -2.223 1 80.12 600 ASP A C 1
ATOM 4757 O O . ASP A 1 600 ? -42.375 44.469 -1.457 1 80.12 600 ASP A O 1
ATOM 4761 N N . PRO A 1 601 ? -43.625 43.656 -3.068 1 75.81 601 PRO A N 1
ATOM 4762 C CA . PRO A 1 601 ? -42.812 42.438 -3.115 1 75.81 601 PRO A CA 1
ATOM 4763 C C . PRO A 1 601 ? -41.344 42.719 -3.369 1 75.81 601 PRO A C 1
ATOM 4765 O O . PRO A 1 601 ? -40.5 41.844 -3.148 1 75.81 601 PRO A O 1
ATOM 4768 N N . SER A 1 602 ? -41.125 43.875 -3.812 1 79.94 602 SER A N 1
ATOM 4769 C CA . SER A 1 602 ? -39.75 44.219 -4.09 1 79.94 602 SER A CA 1
ATOM 4770 C C . SER A 1 602 ? -39 44.594 -2.812 1 79.94 602 SER A C 1
ATOM 4772 O O . SER A 1 602 ? -37.75 44.562 -2.779 1 79.94 602 SER A O 1
ATOM 4774 N N . ASP A 1 603 ? -39.75 44.812 -1.794 1 81.19 603 ASP A N 1
ATOM 4775 C CA . ASP A 1 603 ? -39.156 45.156 -0.5 1 81.19 603 ASP A CA 1
ATOM 4776 C C . ASP A 1 603 ? -38.875 43.906 0.318 1 81.19 603 ASP A C 1
ATOM 4778 O O . ASP A 1 603 ? -39.719 43.438 1.075 1 81.19 603 ASP A O 1
ATOM 4782 N N . ILE A 1 604 ? -37.656 43.344 0.033 1 83.44 604 ILE A N 1
ATOM 4783 C CA . ILE A 1 604 ? -37.25 42.094 0.708 1 83.44 604 ILE A CA 1
ATOM 4784 C C . ILE A 1 604 ? -36.062 42.406 1.616 1 83.44 604 ILE A C 1
ATOM 4786 O O . ILE A 1 604 ? -35.094 43.031 1.193 1 83.44 604 ILE A O 1
ATOM 4790 N N . THR A 1 605 ? -36.219 42.031 2.891 1 84.25 605 THR A N 1
ATOM 4791 C CA . THR A 1 605 ? -35.125 42.156 3.842 1 84.25 605 THR A CA 1
ATOM 4792 C C . THR A 1 605 ? -34.75 40.812 4.469 1 84.25 605 THR A C 1
ATOM 4794 O O . THR A 1 605 ? -35.625 40 4.75 1 84.25 605 THR A O 1
ATOM 4797 N N . TYR A 1 606 ? -33.5 40.656 4.594 1 89 606 TYR A N 1
ATOM 4798 C CA . TYR A 1 606 ? -33 39.438 5.227 1 89 606 TYR A CA 1
ATOM 4799 C C . TYR A 1 606 ? -32.375 39.75 6.578 1 89 606 TYR A C 1
ATOM 4801 O O . TYR A 1 606 ? -31.719 40.781 6.746 1 89 606 TYR A O 1
ATOM 4809 N N . PHE A 1 607 ? -32.625 38.906 7.52 1 87.62 607 PHE A N 1
ATOM 4810 C CA . PHE A 1 607 ? -31.953 39.094 8.789 1 87.62 607 PHE A CA 1
ATOM 4811 C C . PHE A 1 607 ? -31.797 37.781 9.523 1 87.62 607 PHE A C 1
ATOM 4813 O O . PHE A 1 607 ? -32.469 36.781 9.195 1 87.62 607 PHE A O 1
ATOM 4820 N N . ALA A 1 608 ? -30.922 37.75 10.461 1 92.31 608 ALA A N 1
ATOM 4821 C CA . ALA A 1 608 ? -30.672 36.594 11.344 1 92.31 608 ALA A CA 1
ATOM 4822 C C . ALA A 1 608 ? -31.078 36.938 12.781 1 92.31 608 ALA A C 1
ATOM 4824 O O . ALA A 1 608 ? -30.859 38.031 13.266 1 92.31 608 ALA A O 1
ATOM 4825 N N . ILE A 1 609 ? -31.75 35.969 13.375 1 90.81 609 ILE A N 1
ATOM 4826 C CA . ILE A 1 609 ? -32 36.062 14.805 1 90.81 609 ILE A CA 1
ATOM 4827 C C . ILE A 1 609 ? -30.906 35.375 15.586 1 90.81 609 ILE A C 1
ATOM 4829 O O . ILE A 1 609 ? -30.688 34.156 15.422 1 90.81 609 ILE A O 1
ATOM 4833 N N . LEU A 1 610 ? -30.25 36.188 16.422 1 93.81 610 LEU A N 1
ATOM 4834 C CA . LEU A 1 610 ? -29.094 35.688 17.156 1 93.81 610 LEU A CA 1
ATOM 4835 C C . LEU A 1 610 ? -29.359 35.656 18.656 1 93.81 610 LEU A C 1
ATOM 4837 O O . LEU A 1 610 ? -30.016 36.531 19.188 1 93.81 610 LEU A O 1
ATOM 4841 N N . GLN A 1 611 ? -28.953 34.562 19.25 1 93.88 611 GLN A N 1
ATOM 4842 C CA . GLN A 1 611 ? -28.875 34.469 20.703 1 93.88 611 GLN A CA 1
ATOM 4843 C C . GLN A 1 611 ? -27.453 34.781 21.203 1 93.88 611 GLN A C 1
ATOM 4845 O O . GLN A 1 611 ? -26.5 34.094 20.844 1 93.88 611 GLN A O 1
ATOM 4850 N N . LYS A 1 612 ? -27.297 35.719 22.047 1 94.19 612 LYS A N 1
ATOM 4851 C CA . LYS A 1 612 ? -25.984 36.281 22.391 1 94.19 612 LYS A CA 1
ATOM 4852 C C . LYS A 1 612 ? -25.25 35.344 23.359 1 94.19 612 LYS A C 1
ATOM 4854 O O . LYS A 1 612 ? -25.875 34.75 24.25 1 94.19 612 LYS A O 1
ATOM 4859 N N . PHE A 1 613 ? -23.922 35.312 23.172 1 96.5 613 PHE A N 1
ATOM 4860 C CA . PHE A 1 613 ? -23.031 34.719 24.156 1 96.5 613 PHE A CA 1
ATOM 4861 C C . PHE A 1 613 ? -22.391 35.781 25.031 1 96.5 613 PHE A C 1
ATOM 4863 O O . PHE A 1 613 ? -21.969 36.812 24.516 1 96.5 613 PHE A O 1
ATOM 4870 N N . SER A 1 614 ? -22.359 35.531 26.281 1 95.38 614 SER A N 1
ATOM 4871 C CA . SER A 1 614 ? -21.547 36.344 27.156 1 95.38 614 SER A CA 1
ATOM 4872 C C . SER A 1 614 ? -20.188 35.688 27.406 1 95.38 614 SER A C 1
ATOM 4874 O O . SER A 1 614 ? -20.094 34.5 27.625 1 95.38 614 SER A O 1
ATOM 4876 N N . LEU A 1 615 ? -19.188 36.469 27.281 1 95.62 615 LEU A N 1
ATOM 4877 C CA . LEU A 1 615 ? -17.812 36 27.484 1 95.62 615 LEU A CA 1
ATOM 4878 C C . LEU A 1 615 ? -17.406 36.125 28.938 1 95.62 615 LEU A C 1
ATOM 4880 O O . LEU A 1 615 ? -17.531 37.188 29.547 1 95.62 615 LEU A O 1
ATOM 4884 N N . ASP A 1 616 ? -16.922 35 29.453 1 93.5 616 ASP A N 1
ATOM 4885 C CA . ASP A 1 616 ? -16.438 35.031 30.828 1 93.5 616 ASP A CA 1
ATOM 4886 C C . ASP A 1 616 ? -15.07 35.719 30.906 1 93.5 616 ASP A C 1
ATOM 4888 O O . ASP A 1 616 ? -14.305 35.719 29.938 1 93.5 616 ASP A O 1
ATOM 4892 N N . SER A 1 617 ? -14.711 36.188 32.094 1 91.69 617 SER A N 1
ATOM 4893 C CA . SER A 1 617 ? -13.453 36.906 32.281 1 91.69 617 SER A CA 1
ATOM 4894 C C . SER A 1 617 ? -12.297 35.938 32.5 1 91.69 617 SER A C 1
ATOM 4896 O O . SER A 1 617 ? -11.133 36.312 32.344 1 91.69 617 SER A O 1
ATOM 4898 N N . THR A 1 618 ? -12.625 34.781 32.875 1 91.75 618 THR A N 1
ATOM 4899 C CA . THR A 1 618 ? -11.57 33.812 33.156 1 91.75 618 THR A CA 1
ATOM 4900 C C . THR A 1 618 ? -11.578 32.656 32.188 1 91.75 618 THR A C 1
ATOM 4902 O O . THR A 1 618 ? -12.617 32.344 31.578 1 91.75 618 THR A O 1
ATOM 4905 N N . ARG A 1 619 ? -10.422 32.125 32 1 93.75 619 ARG A N 1
ATOM 4906 C CA . ARG A 1 619 ? -10.273 30.938 31.141 1 93.75 619 ARG A CA 1
ATOM 4907 C C . ARG A 1 619 ? -10.734 29.672 31.859 1 93.75 619 ARG A C 1
ATOM 4909 O O . ARG A 1 619 ? -10.789 29.641 33.094 1 93.75 619 ARG A O 1
ATOM 4916 N N . HIS A 1 620 ? -11.109 28.734 31.078 1 94.44 620 HIS A N 1
ATOM 4917 C CA . HIS A 1 620 ? -11.469 27.438 31.625 1 94.44 620 HIS A CA 1
ATOM 4918 C C . HIS A 1 620 ? -10.32 26.828 32.406 1 94.44 620 HIS A C 1
ATOM 4920 O O . HIS A 1 620 ? -9.164 26.875 31.969 1 94.44 620 HIS A O 1
ATOM 4926 N N . HIS A 1 621 ? -10.5 26.219 33.5 1 89.62 621 HIS A N 1
ATOM 4927 C CA . HIS A 1 621 ? -9.469 25.812 34.438 1 89.62 621 HIS A CA 1
ATOM 4928 C C . HIS A 1 621 ? -8.656 24.641 33.906 1 89.62 621 HIS A C 1
ATOM 4930 O O . HIS A 1 621 ? -7.473 24.5 34.25 1 89.62 621 HIS A O 1
ATOM 4936 N N . ILE A 1 622 ? -9.234 23.828 33.094 1 91.69 622 ILE A N 1
ATOM 4937 C CA . ILE A 1 622 ? -8.523 22.641 32.594 1 91.69 622 ILE A CA 1
ATOM 4938 C C . ILE A 1 622 ? -7.977 22.938 31.203 1 91.69 622 ILE A C 1
ATOM 4940 O O . ILE A 1 622 ? -6.797 22.688 30.938 1 91.69 622 ILE A O 1
ATOM 4944 N N . LEU A 1 623 ? -8.805 23.5 30.312 1 93.81 623 LEU A N 1
ATOM 4945 C CA . LEU A 1 623 ? -8.477 23.594 28.891 1 93.81 623 LEU A CA 1
ATOM 4946 C C . LEU A 1 623 ? -7.828 24.953 28.594 1 93.81 623 LEU A C 1
ATOM 4948 O O . LEU A 1 623 ? -7.262 25.141 27.516 1 93.81 623 LEU A O 1
ATOM 4952 N N . GLN A 1 624 ? -7.891 25.891 29.484 1 92 624 GLN A N 1
ATOM 4953 C CA . GLN A 1 624 ? -7.258 27.203 29.375 1 92 624 GLN A CA 1
ATOM 4954 C C . GLN A 1 624 ? -7.805 27.969 28.172 1 92 624 GLN A C 1
ATOM 4956 O O . GLN A 1 624 ? -7.047 28.625 27.438 1 92 624 GLN A O 1
ATOM 4961 N N . MET A 1 625 ? -9.094 27.781 27.891 1 95.44 625 MET A N 1
ATOM 4962 C CA . MET A 1 625 ? -9.758 28.438 26.766 1 95.44 625 MET A CA 1
ATOM 4963 C C . MET A 1 625 ? -10.875 29.359 27.266 1 95.44 625 MET A C 1
ATOM 4965 O O . MET A 1 625 ? -11.336 29.234 28.406 1 95.44 625 MET A O 1
ATOM 4969 N N . PRO A 1 626 ? -11.195 30.297 26.422 1 96.62 626 PRO A N 1
ATOM 4970 C CA . PRO A 1 626 ? -12.281 31.203 26.828 1 96.62 626 PRO A CA 1
ATOM 4971 C C . PRO A 1 626 ? -13.617 30.469 27 1 96.62 626 PRO A C 1
ATOM 4973 O O . PRO A 1 626 ? -13.922 29.547 26.234 1 96.62 626 PRO A O 1
ATOM 4976 N N . GLN A 1 627 ? -14.367 30.953 27.984 1 97.06 627 GLN A N 1
ATOM 4977 C CA . GLN A 1 627 ? -15.656 30.375 28.297 1 97.06 627 GLN A CA 1
ATOM 4978 C C . GLN A 1 627 ? -16.797 31.266 27.844 1 97.06 627 GLN A C 1
ATOM 4980 O O . GLN A 1 627 ? -16.719 32.5 27.953 1 97.06 627 GLN A O 1
ATOM 4985 N N . LEU A 1 628 ? -17.781 30.656 27.328 1 97.56 628 LEU A N 1
ATOM 4986 C CA . LEU A 1 628 ? -18.969 31.359 26.844 1 97.56 628 LEU A CA 1
ATOM 4987 C C . LEU A 1 628 ? -20.219 30.906 27.578 1 97.56 628 LEU A C 1
ATOM 4989 O O . LEU A 1 628 ? -20.375 29.719 27.875 1 97.56 628 LEU A O 1
ATOM 4993 N N . VAL A 1 629 ? -21.078 31.859 27.891 1 97 629 VAL A N 1
ATOM 4994 C CA . VAL A 1 629 ? -22.391 31.547 28.484 1 97 629 VAL A CA 1
ATOM 4995 C C . VAL A 1 629 ? -23.5 32.062 27.562 1 97 629 VAL A C 1
ATOM 4997 O O . VAL A 1 629 ? -23.516 33.219 27.188 1 97 629 VAL A O 1
ATOM 5000 N N . LEU A 1 630 ? -24.297 31.172 27.172 1 95.31 630 LEU A N 1
ATOM 5001 C CA . LEU A 1 630 ? -25.406 31.531 26.297 1 95.31 630 LEU A CA 1
ATOM 5002 C C . LEU A 1 630 ? -26.469 32.281 27.078 1 95.31 630 LEU A C 1
ATOM 5004 O O . LEU A 1 630 ? -27.031 31.781 28.047 1 95.31 630 LEU A O 1
ATOM 5008 N N . ASP A 1 631 ? -26.719 33.438 26.609 1 88.44 631 ASP A N 1
ATOM 5009 C CA . ASP A 1 631 ? -27.672 34.344 27.281 1 88.44 631 ASP A CA 1
ATOM 5010 C C . ASP A 1 631 ? -29.078 34.094 26.766 1 88.44 631 ASP A C 1
ATOM 5012 O O . ASP A 1 631 ? -29.297 33.281 25.859 1 88.44 631 ASP A O 1
ATOM 5016 N N . THR A 1 632 ? -30.078 34.688 27.406 1 82.94 632 THR A N 1
ATOM 5017 C CA . THR A 1 632 ? -31.469 34.594 26.984 1 82.94 632 THR A CA 1
ATOM 5018 C C . THR A 1 632 ? -31.812 35.75 26.031 1 82.94 632 THR A C 1
ATOM 5020 O O . THR A 1 632 ? -32.844 35.688 25.344 1 82.94 632 THR A O 1
ATOM 5023 N N . GLU A 1 633 ? -30.906 36.594 25.828 1 83.62 633 GLU A N 1
ATOM 5024 C CA . GLU A 1 633 ? -31.156 37.781 25 1 83.62 633 GLU A CA 1
ATOM 5025 C C . GLU A 1 633 ? -31.016 37.438 23.516 1 83.62 633 GLU A C 1
ATOM 5027 O O . GLU A 1 633 ? -30.062 36.781 23.109 1 83.62 633 GLU A O 1
ATOM 5032 N N . LEU A 1 634 ? -32 37.875 22.781 1 88.5 634 LEU A N 1
ATOM 5033 C CA . LEU A 1 634 ? -31.984 37.719 21.328 1 88.5 634 LEU A CA 1
ATOM 5034 C C . LEU A 1 634 ? -31.781 39.031 20.625 1 88.5 634 LEU A C 1
ATOM 5036 O O . LEU A 1 634 ? -32.125 40.094 21.172 1 88.5 634 LEU A O 1
ATOM 5040 N N . CYS A 1 635 ? -31.141 39.031 19.516 1 86.31 635 CYS A N 1
ATOM 5041 C CA . CYS A 1 635 ? -30.984 40.25 18.734 1 86.31 635 CYS A CA 1
ATOM 5042 C C . CYS A 1 635 ? -31.125 39.969 17.25 1 86.31 635 CYS A C 1
ATOM 5044 O O . CYS A 1 635 ? -30.922 38.812 16.812 1 86.31 635 CYS A O 1
ATOM 5046 N N . LEU A 1 636 ? -31.5 40.969 16.516 1 87 636 LEU A N 1
ATOM 5047 C CA . LEU A 1 636 ? -31.578 40.906 15.062 1 87 636 LEU A CA 1
ATOM 5048 C C . LEU A 1 636 ? -30.281 41.375 14.43 1 87 636 LEU A C 1
ATOM 5050 O O . LEU A 1 636 ? -29.688 42.375 14.867 1 87 636 LEU A O 1
ATOM 5054 N N . CYS A 1 637 ? -29.875 40.594 13.484 1 90.56 637 CYS A N 1
ATOM 5055 C CA . CYS A 1 637 ? -28.609 40.938 12.82 1 90.56 637 CYS A CA 1
ATOM 5056 C C . CYS A 1 637 ? -28.766 40.906 11.305 1 90.56 637 CYS A C 1
ATOM 5058 O O . CYS A 1 637 ? -29.266 39.938 10.742 1 90.56 637 CYS A O 1
ATOM 5060 N N . GLU A 1 638 ? -28.266 42 10.695 1 90 638 GLU A N 1
ATOM 5061 C CA . GLU A 1 638 ? -28.234 42.031 9.234 1 90 638 GLU A CA 1
ATOM 5062 C C . GLU A 1 638 ? -27.203 41.062 8.664 1 90 638 GLU A C 1
ATOM 5064 O O . GLU A 1 638 ? -26.172 40.844 9.273 1 90 638 GLU A O 1
ATOM 5069 N N . PRO A 1 639 ? -27.453 40.594 7.539 1 91.94 639 PRO A N 1
ATOM 5070 C CA . PRO A 1 639 ? -26.562 39.625 6.926 1 91.94 639 PRO A CA 1
ATOM 5071 C C . PRO A 1 639 ? -25.109 40.125 6.816 1 91.94 639 PRO A C 1
ATOM 5073 O O . PRO A 1 639 ? -24.172 39.344 7.035 1 91.94 639 PRO A O 1
ATOM 5076 N N . LEU A 1 640 ? -24.906 41.312 6.547 1 91.44 640 LEU A N 1
ATOM 5077 C CA . LEU A 1 640 ? -23.562 41.844 6.305 1 91.44 640 LEU A CA 1
ATOM 5078 C C . LEU A 1 640 ? -22.797 42 7.609 1 91.44 640 LEU A C 1
ATOM 5080 O O . LEU A 1 640 ? -21.578 42.188 7.598 1 91.44 640 LEU A O 1
ATOM 5084 N N . LYS A 1 641 ? -23.5 41.875 8.695 1 93.44 641 LYS A N 1
ATOM 5085 C CA . LYS A 1 641 ? -22.844 42 10 1 93.44 641 LYS A CA 1
ATOM 5086 C C . LYS A 1 641 ? -22.344 40.656 10.492 1 93.44 641 LYS A C 1
ATOM 5088 O O . LYS A 1 641 ? -21.609 40.562 11.484 1 93.44 641 LYS A O 1
ATOM 5093 N N . LEU A 1 642 ? -22.734 39.656 9.852 1 95.56 642 LEU A N 1
ATOM 5094 C CA . LEU A 1 642 ? -22.219 38.312 10.164 1 95.56 642 LEU A CA 1
ATOM 5095 C C . LEU A 1 642 ? -20.797 38.156 9.633 1 95.56 642 LEU A C 1
ATOM 5097 O O . LEU A 1 642 ? -20.562 38.219 8.422 1 95.56 642 LEU A O 1
ATOM 5101 N N . ILE A 1 643 ? -19.891 37.844 10.484 1 96.06 643 ILE A N 1
ATOM 5102 C CA . ILE A 1 643 ? -18.469 37.844 10.102 1 96.06 643 ILE A CA 1
ATOM 5103 C C . ILE A 1 643 ? -18.047 36.406 9.711 1 96.06 643 ILE A C 1
ATOM 5105 O O . ILE A 1 643 ? -17.547 36.188 8.609 1 96.06 643 ILE A O 1
ATOM 5109 N N . CYS A 1 644 ? -18.188 35.469 10.656 1 97 644 CYS A N 1
ATOM 5110 C CA . CYS A 1 644 ? -17.766 34.094 10.352 1 97 644 CYS A CA 1
ATOM 5111 C C . CYS A 1 644 ? -18.391 33.125 11.328 1 97 644 CYS A C 1
ATOM 5113 O O . CYS A 1 644 ? -18.984 33.5 12.336 1 97 644 CYS A O 1
ATOM 5115 N N . ARG A 1 645 ? -18.25 31.844 10.984 1 97.19 645 ARG A N 1
ATOM 5116 C CA . ARG A 1 645 ? -18.625 30.734 11.859 1 97.19 645 ARG A CA 1
ATOM 5117 C C . ARG A 1 645 ? -17.484 30.359 12.805 1 97.19 645 ARG A C 1
ATOM 5119 O O . ARG A 1 645 ? -16.312 30.438 12.43 1 97.19 645 ARG A O 1
ATOM 5126 N N . VAL A 1 646 ? -17.828 29.984 14.008 1 98.06 646 VAL A N 1
ATOM 5127 C CA . VAL A 1 646 ? -16.812 29.547 14.953 1 98.06 646 VAL A CA 1
ATOM 5128 C C . VAL A 1 646 ? -17.25 28.234 15.609 1 98.06 646 VAL A C 1
ATOM 5130 O O . VAL A 1 646 ? -18.438 27.906 15.633 1 98.06 646 VAL A O 1
ATOM 5133 N N . ASN A 1 647 ? -16.297 27.469 16.031 1 98.25 647 ASN A N 1
ATOM 5134 C CA . ASN A 1 647 ? -16.562 26.219 16.734 1 98.25 647 ASN A CA 1
ATOM 5135 C C . ASN A 1 647 ? -16.625 26.422 18.25 1 98.25 647 ASN A C 1
ATOM 5137 O O . ASN A 1 647 ? -15.742 27.047 18.828 1 98.25 647 ASN A O 1
ATOM 5141 N N . VAL A 1 648 ? -17.688 26.031 18.797 1 97.81 648 VAL A N 1
ATOM 5142 C CA . VAL A 1 648 ? -17.922 26.094 20.234 1 97.81 648 VAL A CA 1
ATOM 5143 C C . VAL A 1 648 ? -18.281 24.719 20.766 1 97.81 648 VAL A C 1
ATOM 5145 O O . VAL A 1 648 ? -19 23.953 20.094 1 97.81 648 VAL A O 1
ATOM 5148 N N . GLN A 1 649 ? -17.719 24.406 21.891 1 97.62 649 GLN A N 1
ATOM 5149 C CA . GLN A 1 649 ? -17.969 23.094 22.5 1 97.62 649 GLN A CA 1
ATOM 5150 C C . GLN A 1 649 ? -18.672 23.234 23.844 1 97.62 649 GLN A C 1
ATOM 5152 O O . GLN A 1 649 ? -18.375 24.156 24.609 1 97.62 649 GLN A O 1
ATOM 5157 N N . HIS A 1 650 ? -19.594 22.344 24.141 1 97.06 650 HIS A N 1
ATOM 5158 C CA . HIS A 1 650 ? -20.219 22.312 25.469 1 97.06 650 HIS A CA 1
ATOM 5159 C C . HIS A 1 650 ? -19.172 22.078 26.547 1 97.06 650 HIS A C 1
ATOM 5161 O O . HIS A 1 650 ? -18.234 21.297 26.359 1 97.06 650 HIS A O 1
ATOM 5167 N N . ASP A 1 651 ? -19.281 22.766 27.656 1 97.25 651 ASP A N 1
ATOM 5168 C CA . ASP A 1 651 ? -18.391 22.516 28.797 1 97.25 651 ASP A CA 1
ATOM 5169 C C . ASP A 1 651 ? -18.828 21.281 29.562 1 97.25 651 ASP A C 1
ATOM 5171 O O . ASP A 1 651 ? -19.406 21.375 30.641 1 97.25 651 ASP A O 1
ATOM 5175 N N . CYS A 1 652 ? -18.438 20.203 29.031 1 95.19 652 CYS A N 1
ATOM 5176 C CA . CYS A 1 652 ? -18.844 18.922 29.609 1 95.19 652 CYS A CA 1
ATOM 5177 C C . CYS A 1 652 ? -18.156 18.688 30.953 1 95.19 652 CYS A C 1
ATOM 5179 O O . CYS A 1 652 ? -18.656 17.906 31.766 1 95.19 652 CYS A O 1
ATOM 5181 N N . SER A 1 653 ? -17 19.266 31.188 1 94.31 653 SER A N 1
ATOM 5182 C CA . SER A 1 653 ? -16.312 19.109 32.469 1 94.31 653 SER A CA 1
ATOM 5183 C C . SER A 1 653 ? -17.125 19.734 33.594 1 94.31 653 SER A C 1
ATOM 5185 O O . SER A 1 653 ? -17.297 19.109 34.656 1 94.31 653 SER A O 1
ATOM 5187 N N . ARG A 1 654 ? -17.578 20.875 33.344 1 93.38 654 ARG A N 1
ATOM 5188 C CA . ARG A 1 654 ? -18.406 21.578 34.344 1 93.38 654 ARG A CA 1
ATOM 5189 C C . ARG A 1 654 ? -19.734 20.875 34.531 1 93.38 654 ARG A C 1
ATOM 5191 O O . ARG A 1 654 ? -20.203 20.688 35.656 1 93.38 654 ARG A O 1
ATOM 5198 N N . GLY A 1 655 ? -20.359 20.5 33.469 1 93.56 655 GLY A N 1
ATOM 5199 C CA . GLY A 1 655 ? -21.672 19.891 33.5 1 93.56 655 GLY A CA 1
ATOM 5200 C C . GLY A 1 655 ? -21.641 18.422 33.906 1 93.56 655 GLY A C 1
ATOM 5201 O O . GLY A 1 655 ? -22.672 17.844 34.25 1 93.56 655 GLY A O 1
ATOM 5202 N N . GLN A 1 656 ? -20.484 17.844 33.969 1 93 656 GLN A N 1
ATOM 5203 C CA . GLN A 1 656 ? -20.344 16.422 34.25 1 93 656 GLN A CA 1
ATOM 5204 C C . GLN A 1 656 ? -21.25 15.578 33.344 1 93 656 GLN A C 1
ATOM 5206 O O . GLN A 1 656 ? -22 14.742 33.844 1 93 656 GLN A O 1
ATOM 5211 N N . CYS A 1 657 ? -21.188 15.945 32.094 1 94.38 657 CYS A N 1
ATOM 5212 C CA . CYS A 1 657 ? -22.016 15.273 31.094 1 94.38 657 CYS A CA 1
ATOM 5213 C C . CYS A 1 657 ? -21.688 13.789 31.031 1 94.38 657 CYS A C 1
ATOM 5215 O O . CYS A 1 657 ? -20.531 13.398 31.172 1 94.38 657 CYS A O 1
ATOM 5217 N N . GLN A 1 658 ? -22.766 12.953 30.859 1 91.75 658 GLN A N 1
ATOM 5218 C CA . GLN A 1 658 ? -22.594 11.508 30.906 1 91.75 658 GLN A CA 1
ATOM 5219 C C . GLN A 1 658 ? -22.906 10.883 29.547 1 91.75 658 GLN A C 1
ATOM 5221 O O . GLN A 1 658 ? -23.594 11.484 28.719 1 91.75 658 GLN A O 1
ATOM 5226 N N . LEU A 1 659 ? -22.312 9.742 29.344 1 91.31 659 LEU A N 1
ATOM 5227 C CA . LEU A 1 659 ? -22.594 8.945 28.156 1 91.31 659 LEU A CA 1
ATOM 5228 C C . LEU A 1 659 ? -23.844 8.109 28.328 1 91.31 659 LEU A C 1
ATOM 5230 O O . LEU A 1 659 ? -23.781 6.93 28.688 1 91.31 659 LEU A O 1
ATOM 5234 N N . SER A 1 660 ? -25 8.609 28.188 1 87.5 660 SER A N 1
ATOM 5235 C CA . SER A 1 660 ? -26.219 7.863 28.484 1 87.5 660 SER A CA 1
ATOM 5236 C C . SER A 1 660 ? -27.203 7.945 27.328 1 87.5 660 SER A C 1
ATOM 5238 O O . SER A 1 660 ? -28.156 7.156 27.25 1 87.5 660 SER A O 1
ATOM 5240 N N . HIS A 1 661 ? -26.922 8.805 26.422 1 89.06 661 HIS A N 1
ATOM 5241 C CA . HIS A 1 661 ? -27.828 8.969 25.281 1 89.06 661 HIS A CA 1
ATOM 5242 C C . HIS A 1 661 ? -27.531 7.953 24.188 1 89.06 661 HIS A C 1
ATOM 5244 O O . HIS A 1 661 ? -26.375 7.758 23.812 1 89.06 661 HIS A O 1
ATOM 5250 N N . LYS A 1 662 ? -28.609 7.238 23.766 1 89.31 662 LYS A N 1
ATOM 5251 C CA . LYS A 1 662 ? -28.438 6.262 22.703 1 89.31 662 LYS A CA 1
ATOM 5252 C C . LYS A 1 662 ? -28.844 6.859 21.344 1 89.31 662 LYS A C 1
ATOM 5254 O O . LYS A 1 662 ? -29.938 7.406 21.203 1 89.31 662 LYS A O 1
ATOM 5259 N N . VAL A 1 663 ? -27.938 6.832 20.484 1 89.81 663 VAL A N 1
ATOM 5260 C CA . VAL A 1 663 ? -28.203 7.324 19.141 1 89.81 663 VAL A CA 1
ATOM 5261 C C . VAL A 1 663 ? -28.141 6.168 18.141 1 89.81 663 VAL A C 1
ATOM 5263 O O . VAL A 1 663 ? -27.172 5.402 18.125 1 89.81 663 VAL A O 1
ATOM 5266 N N . PRO A 1 664 ? -29.172 6.07 17.406 1 88.31 664 PRO A N 1
ATOM 5267 C CA . PRO A 1 664 ? -29.172 4.996 16.406 1 88.31 664 PRO A CA 1
ATOM 5268 C C . PRO A 1 664 ? -28.078 5.184 15.352 1 88.31 664 PRO A C 1
ATOM 5270 O O . PRO A 1 664 ? -27.812 6.312 14.93 1 88.31 664 PRO A O 1
ATOM 5273 N N . ILE A 1 665 ? -27.484 4.074 15.008 1 86.62 665 ILE A N 1
ATOM 5274 C CA . ILE A 1 665 ? -26.438 4.09 14 1 86.62 665 ILE A CA 1
ATOM 5275 C C . ILE A 1 665 ? -27.047 3.959 12.609 1 86.62 665 ILE A C 1
ATOM 5277 O O . ILE A 1 665 ? -27.922 3.115 12.383 1 86.62 665 ILE A O 1
ATOM 5281 N N . ARG A 1 666 ? -26.672 4.906 11.781 1 83.38 666 ARG A N 1
ATOM 5282 C CA . ARG A 1 666 ? -27.094 4.816 10.383 1 83.38 666 ARG A CA 1
ATOM 5283 C C . ARG A 1 666 ? -26.031 4.102 9.547 1 83.38 666 ARG A C 1
ATOM 5285 O O . ARG A 1 666 ? -24.859 4.449 9.602 1 83.38 666 ARG A O 1
ATOM 5292 N N . GLN A 1 667 ? -26.469 3.029 8.938 1 83 667 GLN A N 1
ATOM 5293 C CA . GLN A 1 667 ? -25.594 2.285 8.031 1 83 667 GLN A CA 1
ATOM 5294 C C . GLN A 1 667 ? -26.141 2.314 6.605 1 83 667 GLN A C 1
ATOM 5296 O O . GLN A 1 667 ? -27.312 1.995 6.375 1 83 667 GLN A O 1
ATOM 5301 N N . GLU A 1 668 ? -25.328 2.723 5.633 1 83 668 GLU A N 1
ATOM 5302 C CA . GLU A 1 668 ? -25.703 2.816 4.227 1 83 668 GLU A CA 1
ATOM 5303 C C . GLU A 1 668 ? -27.016 3.566 4.059 1 83 668 GLU A C 1
ATOM 5305 O O . GLU A 1 668 ? -27.922 3.102 3.357 1 83 668 GLU A O 1
ATOM 5310 N N . ARG A 1 669 ? -27.266 4.559 4.875 1 75.31 669 ARG A N 1
ATOM 5311 C CA . ARG A 1 669 ? -28.391 5.492 4.816 1 75.31 669 ARG A CA 1
ATOM 5312 C C . ARG A 1 669 ? -29.656 4.871 5.398 1 75.31 669 ARG A C 1
ATOM 5314 O O . ARG A 1 669 ? -30.766 5.352 5.141 1 75.31 669 ARG A O 1
ATOM 5321 N N . GLU A 1 670 ? -29.438 3.779 6.074 1 81.69 670 GLU A N 1
ATOM 5322 C CA . GLU A 1 670 ? -30.562 3.143 6.742 1 81.69 670 GLU A CA 1
ATOM 5323 C C . GLU A 1 670 ? -30.344 3.08 8.25 1 81.69 670 GLU A C 1
ATOM 5325 O O . GLU A 1 670 ? -29.219 2.924 8.719 1 81.69 670 GLU A O 1
ATOM 5330 N N . LEU A 1 671 ? -31.375 3.344 8.906 1 87.06 671 LEU A N 1
ATOM 5331 C CA . LEU A 1 671 ? -31.328 3.256 10.359 1 87.06 671 LEU A CA 1
ATOM 5332 C C . LEU A 1 671 ? -31.219 1.805 10.82 1 87.06 671 LEU A C 1
ATOM 5334 O O . LEU A 1 671 ? -31.906 0.93 10.281 1 87.06 671 LEU A O 1
ATOM 5338 N N . THR A 1 672 ? -30.391 1.597 11.664 1 83.25 672 THR A N 1
ATOM 5339 C CA . THR A 1 672 ? -30.219 0.244 12.18 1 83.25 672 THR A CA 1
ATOM 5340 C C . THR A 1 672 ? -30.75 0.142 13.609 1 83.25 672 THR A C 1
ATOM 5342 O O . THR A 1 672 ? -31.156 1.146 14.195 1 83.25 672 THR A O 1
ATOM 5345 N N . GLU A 1 673 ? -30.734 -1.027 14.031 1 79.69 673 GLU A N 1
ATOM 5346 C CA . GLU A 1 673 ? -31.188 -1.272 15.398 1 79.69 673 GLU A CA 1
ATOM 5347 C C . GLU A 1 673 ? -30.047 -1.093 16.391 1 79.69 673 GLU A C 1
ATOM 5349 O O . GLU A 1 673 ? -30.281 -0.976 17.594 1 79.69 673 GLU A O 1
ATOM 5354 N N . ARG A 1 674 ? -28.938 -0.913 15.805 1 82.88 674 ARG A N 1
ATOM 5355 C CA . ARG A 1 674 ? -27.781 -0.72 16.672 1 82.88 674 ARG A CA 1
ATOM 5356 C C . ARG A 1 674 ? -27.688 0.732 17.141 1 82.88 674 ARG A C 1
ATOM 5358 O O . ARG A 1 674 ? -28.047 1.647 16.391 1 82.88 674 ARG A O 1
ATOM 5365 N N . CYS A 1 675 ? -27.281 0.897 18.359 1 87.06 675 CYS A N 1
ATOM 5366 C CA . CYS A 1 675 ? -27.141 2.236 18.922 1 87.06 675 CYS A CA 1
ATOM 5367 C C . CYS A 1 675 ? -25.734 2.451 19.469 1 87.06 675 CYS A C 1
ATOM 5369 O O . CYS A 1 675 ? -25.031 1.487 19.797 1 87.06 675 CYS A O 1
ATOM 5371 N N . ARG A 1 676 ? -25.344 3.592 19.375 1 87.25 676 ARG A N 1
ATOM 5372 C CA . ARG A 1 676 ? -24.109 3.988 20.047 1 87.25 676 ARG A CA 1
ATOM 5373 C C . ARG A 1 676 ? -24.391 4.957 21.188 1 87.25 676 ARG A C 1
ATOM 5375 O O . ARG A 1 676 ? -25.391 5.672 21.172 1 87.25 676 ARG A O 1
ATOM 5382 N N . LEU A 1 677 ? -23.5 4.879 22.125 1 90 677 LEU A N 1
ATOM 5383 C CA . LEU A 1 677 ? -23.625 5.805 23.25 1 90 677 LEU A CA 1
ATOM 5384 C C . LEU A 1 677 ? -23.125 7.191 22.859 1 90 677 LEU A C 1
ATOM 5386 O O . LEU A 1 677 ? -22.125 7.32 22.156 1 90 677 LEU A O 1
ATOM 5390 N N . ALA A 1 678 ? -23.875 8.164 23.203 1 93.19 678 ALA A N 1
ATOM 5391 C CA . ALA A 1 678 ? -23.531 9.562 22.984 1 93.19 678 ALA A CA 1
ATOM 5392 C C . ALA A 1 678 ? -23.609 10.367 24.281 1 93.19 678 ALA A C 1
ATOM 5394 O O . ALA A 1 678 ? -24.25 9.938 25.234 1 93.19 678 ALA A O 1
ATOM 5395 N N . VAL A 1 679 ? -22.922 11.461 24.281 1 94 679 VAL A N 1
ATOM 5396 C CA . VAL A 1 679 ? -22.906 12.328 25.453 1 94 679 VAL A CA 1
ATOM 5397 C C . VAL A 1 679 ? -24.25 13.055 25.578 1 94 679 VAL A C 1
ATOM 5399 O O . VAL A 1 679 ? -24.719 13.648 24.609 1 94 679 VAL A O 1
ATOM 5402 N N . ARG A 1 680 ? -24.828 12.922 26.703 1 93.81 680 ARG A N 1
ATOM 5403 C CA . ARG A 1 680 ? -25.969 13.75 27.047 1 93.81 680 ARG A CA 1
ATOM 5404 C C . ARG A 1 680 ? -25.547 14.977 27.844 1 93.81 680 ARG A C 1
ATOM 5406 O O . ARG A 1 680 ? -25.094 14.852 28.984 1 93.81 680 ARG A O 1
ATOM 5413 N N . HIS A 1 681 ? -25.734 16.109 27.281 1 94 681 HIS A N 1
ATOM 5414 C CA . HIS A 1 681 ? -25.297 17.344 27.938 1 94 681 HIS A CA 1
ATOM 5415 C C . HIS A 1 681 ? -26.25 17.719 29.062 1 94 681 HIS A C 1
ATOM 5417 O O . HIS A 1 681 ? -27.453 17.547 28.953 1 94 681 HIS A O 1
ATOM 5423 N N . SER A 1 682 ? -25.766 18.188 30.141 1 92.94 682 SER A N 1
ATOM 5424 C CA . SER A 1 682 ? -26.531 18.5 31.359 1 92.94 682 SER A CA 1
ATOM 5425 C C . SER A 1 682 ? -27.266 19.828 31.219 1 92.94 682 SER A C 1
ATOM 5427 O O . SER A 1 682 ? -28.297 20.031 31.844 1 92.94 682 SER A O 1
ATOM 5429 N N . ASP A 1 683 ? -26.656 20.719 30.438 1 91.62 683 ASP A N 1
ATOM 5430 C CA . ASP A 1 683 ? -27.266 22.031 30.219 1 91.62 683 ASP A CA 1
ATOM 5431 C C . ASP A 1 683 ? -27 22.516 28.797 1 91.62 683 ASP A C 1
ATOM 5433 O O . ASP A 1 683 ? -26.297 21.859 28.016 1 91.62 683 ASP A O 1
ATOM 5437 N N . ASP A 1 684 ? -27.625 23.625 28.484 1 90.88 684 ASP A N 1
ATOM 5438 C CA . ASP A 1 684 ? -27.422 24.234 27.188 1 90.88 684 ASP A CA 1
ATOM 5439 C C . ASP A 1 684 ? -26.969 25.688 27.312 1 90.88 684 ASP A C 1
ATOM 5441 O O . ASP A 1 684 ? -27.281 26.531 26.453 1 90.88 684 ASP A O 1
ATOM 5445 N N . SER A 1 685 ? -26.188 25.938 28.344 1 93.19 685 SER A N 1
ATOM 5446 C CA . SER A 1 685 ? -25.875 27.344 28.594 1 93.19 685 SER A CA 1
ATOM 5447 C C . SER A 1 685 ? -24.375 27.578 28.625 1 93.19 685 SER A C 1
ATOM 5449 O O . SER A 1 685 ? -23.906 28.703 28.375 1 93.19 685 SER A O 1
ATOM 5451 N N . HIS A 1 686 ? -23.625 26.594 29.031 1 96.5 686 HIS A N 1
ATOM 5452 C CA . HIS A 1 686 ? -22.203 26.812 29.234 1 96.5 686 HIS A CA 1
ATOM 5453 C C . HIS A 1 686 ? -21.375 26.172 28.125 1 96.5 686 HIS A C 1
ATOM 5455 O O . HIS A 1 686 ? -21.484 24.953 27.891 1 96.5 686 HIS A O 1
ATOM 5461 N N . TYR A 1 687 ? -20.562 26.953 27.484 1 97.69 687 TYR A N 1
ATOM 5462 C CA . TYR A 1 687 ? -19.781 26.5 26.344 1 97.69 687 TYR A CA 1
ATOM 5463 C C . TYR A 1 687 ? -18.344 26.984 26.438 1 97.69 687 TYR A C 1
ATOM 5465 O O . TYR A 1 687 ? -18.016 27.812 27.281 1 97.69 687 TYR A O 1
ATOM 5473 N N . ILE A 1 688 ? -17.453 26.375 25.688 1 97.81 688 ILE A N 1
ATOM 5474 C CA . ILE A 1 688 ? -16.062 26.75 25.562 1 97.81 688 ILE A CA 1
ATOM 5475 C C . ILE A 1 688 ? -15.758 27.141 24.109 1 97.81 688 ILE A C 1
ATOM 5477 O O . ILE A 1 688 ? -16.109 26.406 23.188 1 97.81 688 ILE A O 1
ATOM 5481 N N . LEU A 1 689 ? -15.172 28.312 23.922 1 98 689 LEU A N 1
ATOM 5482 C CA . LEU A 1 689 ? -14.742 28.719 22.594 1 98 689 LEU A CA 1
ATOM 5483 C C . LEU A 1 689 ? -13.516 27.922 22.156 1 98 689 LEU A C 1
ATOM 5485 O O . LEU A 1 689 ? -12.492 27.938 22.844 1 98 689 LEU A O 1
ATOM 5489 N N . ASN A 1 690 ? -13.594 27.219 21.062 1 97.81 690 ASN A N 1
ATOM 5490 C CA . ASN A 1 690 ? -12.484 26.438 20.547 1 97.81 690 ASN A CA 1
ATOM 5491 C C . ASN A 1 690 ? -11.438 27.297 19.859 1 97.81 690 ASN A C 1
ATOM 5493 O O . ASN A 1 690 ? -11.477 27.484 18.641 1 97.81 690 ASN A O 1
ATOM 5497 N N . VAL A 1 691 ? -10.477 27.734 20.594 1 96.69 691 VAL A N 1
ATOM 5498 C CA . VAL A 1 691 ? -9.438 28.594 20.047 1 96.69 691 VAL A CA 1
ATOM 5499 C C . VAL A 1 691 ? -8.398 27.75 19.312 1 96.69 691 VAL A C 1
ATOM 5501 O O . VAL A 1 691 ? -7.453 28.281 18.719 1 96.69 691 VAL A O 1
ATOM 5504 N N . GLN A 1 692 ? -8.594 26.453 19.312 1 95.62 692 GLN A N 1
ATOM 5505 C CA . GLN A 1 692 ? -7.684 25.547 18.625 1 95.62 692 GLN A CA 1
ATOM 5506 C C . GLN A 1 692 ? -8.156 25.266 17.203 1 95.62 692 GLN A C 1
ATOM 5508 O O . GLN A 1 692 ? -7.484 24.562 16.438 1 95.62 692 GLN A O 1
ATOM 5513 N N . ALA A 1 693 ? -9.242 25.812 16.828 1 97.06 693 ALA A N 1
ATOM 5514 C CA . ALA A 1 693 ? -9.75 25.672 15.461 1 97.06 693 ALA A CA 1
ATOM 5515 C C . ALA A 1 693 ? -8.875 26.422 14.469 1 97.06 693 ALA A C 1
ATOM 5517 O O . ALA A 1 693 ? -8.445 27.547 14.742 1 97.06 693 ALA A O 1
ATOM 5518 N N . LEU A 1 694 ? -8.648 25.828 13.367 1 95.56 694 LEU A N 1
ATOM 5519 C CA . LEU A 1 694 ? -7.82 26.453 12.336 1 95.56 694 LEU A CA 1
ATOM 5520 C C . LEU A 1 694 ? -8.641 27.453 11.516 1 95.56 694 LEU A C 1
ATOM 5522 O O . LEU A 1 694 ? -8.125 28.5 11.109 1 95.56 694 LEU A O 1
ATOM 5526 N N . HIS A 1 695 ? -9.852 27.078 11.312 1 95.38 695 HIS A N 1
ATOM 5527 C CA . HIS A 1 695 ? -10.727 27.906 10.5 1 95.38 695 HIS A CA 1
ATOM 5528 C C . HIS A 1 695 ? -11.086 29.203 11.219 1 95.38 695 HIS A C 1
ATOM 5530 O O . HIS A 1 695 ? -11.484 29.172 12.391 1 95.38 695 HIS A O 1
ATOM 5536 N N . ASN A 1 696 ? -10.859 30.344 10.641 1 95.5 696 ASN A N 1
ATOM 5537 C CA . ASN A 1 696 ? -11.219 31.672 11.117 1 95.5 696 ASN A CA 1
ATOM 5538 C C . ASN A 1 696 ? -10.477 32.031 12.398 1 95.5 696 ASN A C 1
ATOM 5540 O O . ASN A 1 696 ? -11.031 32.719 13.273 1 95.5 696 ASN A O 1
ATOM 5544 N N . SER A 1 697 ? -9.32 31.531 12.547 1 94.31 697 SER A N 1
ATOM 5545 C CA . SER A 1 697 ? -8.531 31.766 13.75 1 94.31 697 SER A CA 1
ATOM 5546 C C . SER A 1 697 ? -8.227 33.25 13.93 1 94.31 697 SER A C 1
ATOM 5548 O O . SER A 1 697 ? -8.141 33.75 15.055 1 94.31 697 SER A O 1
ATOM 5550 N N . LYS A 1 698 ? -8.086 33.969 12.883 1 91.62 698 LYS A N 1
ATOM 5551 C CA . LYS A 1 698 ? -7.809 35.375 12.938 1 91.62 698 LYS A CA 1
ATOM 5552 C C . LYS A 1 698 ? -8.953 36.156 13.602 1 91.62 698 LYS A C 1
ATOM 5554 O O . LYS A 1 698 ? -8.727 36.938 14.508 1 91.62 698 LYS A O 1
ATOM 5559 N N . TYR A 1 699 ? -10.133 35.844 13.18 1 94.06 699 TYR A N 1
ATOM 5560 C CA . TYR A 1 699 ? -11.305 36.531 13.711 1 94.06 699 TYR A CA 1
ATOM 5561 C C . TYR A 1 699 ? -11.547 36.156 15.164 1 94.06 699 TYR A C 1
ATOM 5563 O O . TYR A 1 699 ? -12 36.969 15.969 1 94.06 699 TYR A O 1
ATOM 5571 N N . ILE A 1 700 ? -11.266 34.938 15.477 1 95.81 700 ILE A N 1
ATOM 5572 C CA . ILE A 1 700 ? -11.414 34.469 16.859 1 95.81 700 ILE A CA 1
ATOM 5573 C C . ILE A 1 700 ? -10.469 35.25 17.766 1 95.81 700 ILE A C 1
ATOM 5575 O O . ILE A 1 700 ? -10.883 35.781 18.812 1 95.81 700 ILE A O 1
ATOM 5579 N N . LYS A 1 701 ? -9.266 35.375 17.359 1 92.5 701 LYS A N 1
ATOM 5580 C CA . LYS A 1 701 ? -8.266 36.094 18.141 1 92.5 701 LYS A CA 1
ATOM 5581 C C . LYS A 1 701 ? -8.648 37.562 18.297 1 92.5 701 LYS A C 1
ATOM 5583 O O . LYS A 1 701 ? -8.547 38.125 19.391 1 92.5 701 LYS A O 1
ATOM 5588 N N . GLU A 1 702 ? -9.156 38.156 17.266 1 91.5 702 GLU A N 1
ATOM 5589 C CA . GLU A 1 702 ? -9.5 39.562 17.25 1 91.5 702 GLU A CA 1
ATOM 5590 C C . GLU A 1 702 ? -10.727 39.844 18.109 1 91.5 702 GLU A C 1
ATOM 5592 O O . GLU A 1 702 ? -10.914 40.969 18.594 1 91.5 702 GLU A O 1
ATOM 5597 N N . SER A 1 703 ? -11.531 38.875 18.266 1 94.69 703 SER A N 1
ATOM 5598 C CA . SER A 1 703 ? -12.781 39.062 19.016 1 94.69 703 SER A CA 1
ATOM 5599 C C . SER A 1 703 ? -12.547 38.906 20.516 1 94.69 703 SER A C 1
ATOM 5601 O O . SER A 1 703 ? -13.438 39.219 21.312 1 94.69 703 SER A O 1
ATOM 5603 N N . LEU A 1 704 ? -11.414 38.469 20.875 1 95 704 LEU A N 1
ATOM 5604 C CA . LEU A 1 704 ? -11.125 38.219 22.281 1 95 704 LEU A CA 1
ATOM 5605 C C . LEU A 1 704 ? -10.32 39.375 22.891 1 95 704 LEU A C 1
ATOM 5607 O O . LEU A 1 704 ? -9.477 39.969 22.219 1 95 704 LEU A O 1
ATOM 5611 N N . PRO A 1 705 ? -10.617 39.656 24.203 1 93 705 PRO A N 1
ATOM 5612 C CA . PRO A 1 705 ? -9.727 40.562 24.906 1 93 705 PRO A CA 1
ATOM 5613 C C . PRO A 1 705 ? -8.305 40.031 25.047 1 93 705 PRO A C 1
ATOM 5615 O O . PRO A 1 705 ? -8.094 38.812 24.969 1 93 705 PRO A O 1
ATOM 5618 N N . THR A 1 706 ? -7.387 40.844 25.25 1 89.12 706 THR A N 1
ATOM 5619 C CA . THR A 1 706 ? -5.973 40.5 25.266 1 89.12 706 THR A CA 1
ATOM 5620 C C . THR A 1 706 ? -5.676 39.469 26.344 1 89.12 706 THR A C 1
ATOM 5622 O O . THR A 1 706 ? -4.828 38.594 26.172 1 89.12 706 THR A O 1
ATOM 5625 N N . GLU A 1 707 ? -6.43 39.531 2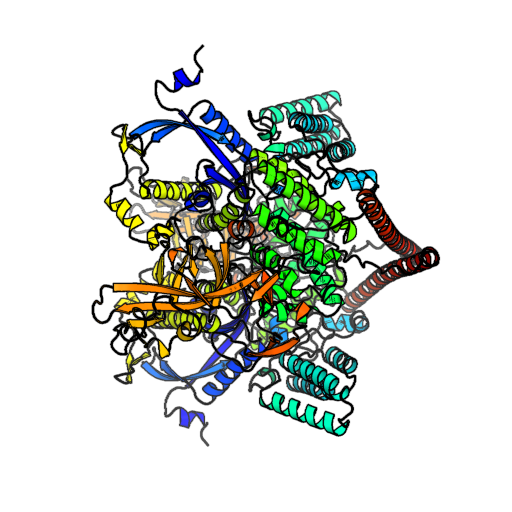7.406 1 88.25 707 GLU A N 1
ATOM 5626 C CA . GLU A 1 707 ? -6.184 38.656 28.547 1 88.25 707 GLU A CA 1
ATOM 5627 C C . GLU A 1 707 ? -6.598 37.219 28.25 1 88.25 707 GLU A C 1
ATOM 5629 O O . GLU A 1 707 ? -6.113 36.281 28.891 1 88.25 707 GLU A O 1
ATOM 5634 N N . LEU A 1 708 ? -7.43 37.094 27.281 1 92.88 708 LEU A N 1
ATOM 5635 C CA . LEU A 1 708 ? -7.965 35.781 27 1 92.88 708 LEU A CA 1
ATOM 5636 C C . LEU A 1 708 ? -7.32 35.188 25.75 1 92.88 708 LEU A C 1
ATOM 5638 O O . LEU A 1 708 ? -7.68 34.094 25.312 1 92.88 708 LEU A O 1
ATOM 5642 N N . ARG A 1 709 ? -6.305 35.938 25.297 1 88.88 709 ARG A N 1
ATOM 5643 C CA . ARG A 1 709 ? -5.609 35.469 24.109 1 88.88 709 ARG A CA 1
ATOM 5644 C C . ARG A 1 709 ? -4.422 34.594 24.469 1 88.88 709 ARG A C 1
ATOM 5646 O O . ARG A 1 709 ? -3.865 34.719 25.562 1 88.88 709 ARG A O 1
ATOM 5653 N N . GLY A 1 710 ? -4.062 33.625 23.625 1 79.5 710 GLY A N 1
ATOM 5654 C CA . GLY A 1 710 ? -2.867 32.844 23.797 1 79.5 710 GLY A CA 1
ATOM 5655 C C . GLY A 1 710 ? -3.066 31.672 24.766 1 79.5 710 GLY A C 1
ATOM 5656 O O . GLY A 1 710 ? -4.203 31.297 25.062 1 79.5 710 GLY A O 1
ATOM 5657 N N . VAL A 1 711 ? -1.976 30.906 24.891 1 69.56 711 VAL A N 1
ATOM 5658 C CA . VAL A 1 711 ? -1.982 29.781 25.797 1 69.56 711 VAL A CA 1
ATOM 5659 C C . VAL A 1 711 ? -1.102 30.078 27.016 1 69.56 711 VAL A C 1
ATOM 5661 O O . VAL A 1 711 ? -0.015 30.641 26.875 1 69.56 711 VAL A O 1
ATOM 5664 N N . LEU A 1 712 ? -1.771 29.859 28.156 1 68.44 712 LEU A N 1
ATOM 5665 C CA . LEU A 1 712 ? -1.004 30.125 29.359 1 68.44 712 LEU A CA 1
ATOM 5666 C C . LEU A 1 712 ? -0.714 28.844 30.125 1 68.44 712 LEU A C 1
ATOM 5668 O O . LEU A 1 712 ? -1.632 28.203 30.641 1 68.44 712 LEU A O 1
ATOM 5672 N N . VAL A 1 713 ? 0.441 28.281 29.75 1 77.88 713 VAL A N 1
ATOM 5673 C CA . VAL A 1 713 ? 0.901 27.172 30.594 1 77.88 713 VAL A CA 1
ATOM 5674 C C . VAL A 1 713 ? 2.014 27.656 31.516 1 77.88 713 VAL A C 1
ATOM 5676 O O . VAL A 1 713 ? 2.973 28.297 31.062 1 77.88 713 VAL A O 1
ATOM 5679 N N . GLN A 1 714 ? 1.794 27.469 32.812 1 78.56 714 GLN A N 1
ATOM 5680 C CA . GLN A 1 714 ? 2.77 27.953 33.781 1 78.56 714 GLN A CA 1
ATOM 5681 C C . GLN A 1 714 ? 3.76 26.844 34.156 1 78.56 714 GLN A C 1
ATOM 5683 O O . GLN A 1 714 ? 3.367 25.703 34.375 1 78.56 714 GLN A O 1
ATOM 5688 N N . PHE A 1 715 ? 4.98 27.312 33.969 1 84.19 715 PHE A N 1
ATOM 5689 C CA . PHE A 1 715 ? 6.035 26.391 34.344 1 84.19 715 PHE A CA 1
ATOM 5690 C C . PHE A 1 715 ? 6.801 26.906 35.562 1 84.19 715 PHE A C 1
ATOM 5692 O O . PHE A 1 715 ? 6.938 28.125 35.719 1 84.19 715 PHE A O 1
ATOM 5699 N N . GLY A 1 716 ? 7.133 26.047 36.5 1 82.56 716 GLY A N 1
ATOM 5700 C CA . GLY A 1 716 ? 8.062 26.438 37.562 1 82.56 716 GLY A CA 1
ATOM 5701 C C . GLY A 1 716 ? 9.453 26.75 37.031 1 82.56 716 GLY A C 1
ATOM 5702 O O . GLY A 1 716 ? 9.602 27.453 36.031 1 82.56 716 GLY A O 1
ATOM 5703 N N . ASP A 1 717 ? 10.445 26.203 37.688 1 90.44 717 ASP A N 1
ATOM 5704 C CA . ASP A 1 717 ? 11.836 26.406 37.281 1 90.44 717 ASP A CA 1
ATOM 5705 C C . ASP A 1 717 ? 12.188 25.594 36.031 1 90.44 717 ASP A C 1
ATOM 5707 O O . ASP A 1 717 ? 12.289 24.375 36.094 1 90.44 717 ASP A O 1
ATOM 5711 N N . ARG A 1 718 ? 12.477 26.312 34.969 1 91.81 718 ARG A N 1
ATOM 5712 C CA . ARG A 1 718 ? 12.727 25.688 33.688 1 91.81 718 ARG A CA 1
ATOM 5713 C C . ARG A 1 718 ? 14.008 24.859 33.719 1 91.81 718 ARG A C 1
ATOM 5715 O O . ARG A 1 718 ? 14.078 23.797 33.094 1 91.81 718 ARG A O 1
ATOM 5722 N N . SER A 1 719 ? 14.977 25.328 34.375 1 92.88 719 SER A N 1
ATOM 5723 C CA . SER A 1 719 ? 16.234 24.594 34.469 1 92.88 719 SER A CA 1
ATOM 5724 C C . SER A 1 719 ? 16.062 23.281 35.25 1 92.88 719 SER A C 1
ATOM 5726 O O . SER A 1 719 ? 16.656 22.266 34.875 1 92.88 719 SER A O 1
ATOM 5728 N N . ALA A 1 720 ? 15.266 23.391 36.219 1 94.12 720 ALA A N 1
ATOM 5729 C CA . ALA A 1 720 ? 14.992 22.188 37.031 1 94.12 720 ALA A CA 1
ATOM 5730 C C . ALA A 1 720 ? 14.234 21.156 36.219 1 94.12 720 ALA A C 1
ATOM 5732 O O . ALA A 1 720 ? 14.469 19.953 36.344 1 94.12 720 ALA A O 1
ATOM 5733 N N . ILE A 1 721 ? 13.406 21.656 35.406 1 94.69 721 ILE A N 1
ATOM 5734 C CA . ILE A 1 721 ? 12.609 20.781 34.562 1 94.69 721 ILE A CA 1
ATOM 5735 C C . ILE A 1 721 ? 13.523 20 33.625 1 94.69 721 ILE A C 1
ATOM 5737 O O . ILE A 1 721 ? 13.375 18.781 33.469 1 94.69 721 ILE A O 1
ATOM 5741 N N . LEU A 1 722 ? 14.461 20.625 33.094 1 95.81 722 LEU A N 1
ATOM 5742 C CA . LEU A 1 722 ? 15.375 20 32.125 1 95.81 722 LEU A CA 1
ATOM 5743 C C . LEU A 1 722 ? 16.312 19.031 32.812 1 95.81 722 LEU A C 1
ATOM 5745 O O . LEU A 1 722 ? 16.609 17.953 32.281 1 95.81 722 LEU A O 1
ATOM 5749 N N . LYS A 1 723 ? 16.734 19.438 34 1 95.31 723 LYS A N 1
ATOM 5750 C CA . LYS A 1 723 ? 17.594 18.547 34.75 1 95.31 723 LYS A CA 1
ATOM 5751 C C . LYS A 1 723 ? 16.859 17.266 35.125 1 95.31 723 LYS A C 1
ATOM 5753 O O . LYS A 1 723 ? 17.422 16.172 35.031 1 95.31 723 LYS A O 1
ATOM 5758 N N . GLN A 1 724 ? 15.719 17.484 35.531 1 93.69 724 GLN A N 1
ATOM 5759 C CA . GLN A 1 724 ? 14.906 16.328 35.875 1 93.69 724 GLN A CA 1
ATOM 5760 C C . GLN A 1 724 ? 14.648 15.445 34.656 1 93.69 724 GLN A C 1
ATOM 5762 O O . GLN A 1 724 ? 14.648 14.219 34.75 1 93.69 724 GLN A O 1
ATOM 5767 N N . GLY A 1 725 ? 14.383 16.078 33.562 1 93.31 725 GLY A N 1
ATOM 5768 C CA . GLY A 1 725 ? 14.188 15.32 32.344 1 93.31 725 GLY A CA 1
ATOM 5769 C C . GLY A 1 725 ? 15.391 14.5 31.938 1 93.31 725 GLY A C 1
ATOM 5770 O O . GLY A 1 725 ? 15.258 13.32 31.594 1 93.31 725 GLY A O 1
ATOM 5771 N N . ALA A 1 726 ? 16.5 15.086 32.031 1 95.25 726 ALA A N 1
ATOM 5772 C CA . ALA A 1 726 ? 17.75 14.398 31.703 1 95.25 726 ALA A CA 1
ATOM 5773 C C . ALA A 1 726 ? 17.984 13.227 32.625 1 95.25 726 ALA A C 1
ATOM 5775 O O . ALA A 1 726 ? 18.422 12.156 32.219 1 95.25 726 ALA A O 1
ATOM 5776 N N . GLU A 1 727 ? 17.719 13.461 33.875 1 93.62 727 GLU A N 1
ATOM 5777 C CA . GLU A 1 727 ? 17.875 12.414 34.875 1 93.62 727 GLU A CA 1
ATOM 5778 C C . GLU A 1 727 ? 16.953 11.234 34.594 1 93.62 727 GLU A C 1
ATOM 5780 O O . GLU A 1 727 ? 17.359 10.078 34.75 1 93.62 727 GLU A O 1
ATOM 5785 N N . ASN A 1 728 ? 15.82 11.586 34.281 1 91.44 728 ASN A N 1
ATOM 5786 C CA . ASN A 1 728 ? 14.852 10.539 33.969 1 91.44 728 ASN A CA 1
ATOM 5787 C C . ASN A 1 728 ? 15.305 9.688 32.781 1 91.44 728 ASN A C 1
ATOM 5789 O O . ASN A 1 728 ? 15.109 8.477 32.781 1 91.44 728 ASN A O 1
ATOM 5793 N N . VAL A 1 729 ? 15.891 10.305 31.781 1 92.44 729 VAL A N 1
ATOM 5794 C CA . VAL A 1 729 ? 16.375 9.609 30.594 1 92.44 729 VAL A CA 1
ATOM 5795 C C . VAL A 1 729 ? 17.516 8.672 30.969 1 92.44 729 VAL A C 1
ATOM 5797 O O . VAL A 1 729 ? 17.562 7.527 30.516 1 92.44 729 VAL A O 1
ATOM 5800 N N . ARG A 1 730 ? 18.391 9.133 31.766 1 91.44 730 ARG A N 1
ATOM 5801 C CA . ARG A 1 730 ? 19.531 8.32 32.188 1 91.44 730 ARG A CA 1
ATOM 5802 C C . ARG A 1 730 ? 19.062 7.137 33.031 1 91.44 730 ARG A C 1
ATOM 5804 O O . ARG A 1 730 ? 19.578 6.027 32.875 1 91.44 730 ARG A O 1
ATOM 5811 N N . THR A 1 731 ? 18.219 7.395 33.812 1 87.31 731 THR A N 1
ATOM 5812 C CA . THR A 1 731 ? 17.688 6.34 34.688 1 87.31 731 THR A CA 1
ATOM 5813 C C . THR A 1 731 ? 17.016 5.254 33.875 1 87.31 731 THR A C 1
ATOM 5815 O O . THR A 1 731 ? 17.203 4.062 34.125 1 87.31 731 THR A O 1
ATOM 5818 N N . ARG A 1 732 ? 16.328 5.66 32.938 1 83.56 732 ARG A N 1
ATOM 5819 C CA . ARG A 1 732 ? 15.641 4.703 32.094 1 83.56 732 ARG A CA 1
ATOM 5820 C C . ARG A 1 732 ? 16.625 3.902 31.25 1 83.56 732 ARG A C 1
ATOM 5822 O O . ARG A 1 732 ? 16.438 2.703 31.031 1 83.56 732 ARG A O 1
ATOM 5829 N N . LYS A 1 733 ? 17.562 4.578 30.656 1 82.94 733 LYS A N 1
ATOM 5830 C CA . LYS A 1 733 ? 18.594 3.904 29.875 1 82.94 733 LYS A CA 1
ATOM 5831 C C . LYS A 1 733 ? 19.359 2.893 30.734 1 82.94 733 LYS A C 1
ATOM 5833 O O . LYS A 1 733 ? 19.656 1.79 30.266 1 82.94 733 LYS A O 1
ATOM 5838 N N . ALA A 1 734 ? 19.719 3.279 31.828 1 79.56 734 ALA A N 1
ATOM 5839 C CA . ALA A 1 734 ? 20.422 2.381 32.75 1 79.56 734 ALA A CA 1
ATOM 5840 C C . ALA A 1 734 ? 19.578 1.146 33.062 1 79.56 734 ALA A C 1
ATOM 5842 O O . ALA A 1 734 ? 20.109 0.031 33.125 1 79.56 734 ALA A O 1
ATOM 5843 N N . GLN A 1 735 ? 18.406 1.442 33.125 1 75.19 735 GLN A N 1
ATOM 5844 C CA . GLN A 1 735 ? 17.484 0.34 33.344 1 75.19 735 GLN A CA 1
ATOM 5845 C C . GLN A 1 735 ? 17.422 -0.612 32.156 1 75.19 735 GLN A C 1
ATOM 5847 O O . GLN A 1 735 ? 17.422 -1.833 32.344 1 75.19 735 GLN A O 1
ATOM 5852 N N . LYS A 1 736 ? 17.359 -0.069 31.016 1 75.25 736 LYS A N 1
ATOM 5853 C CA . LYS A 1 736 ? 17.312 -0.87 29.797 1 75.25 736 LYS A CA 1
ATOM 5854 C C . LYS A 1 736 ? 18.609 -1.65 29.609 1 75.25 736 LYS A C 1
ATOM 5856 O O . LYS A 1 736 ? 18.594 -2.816 29.203 1 75.25 736 LYS A O 1
ATOM 5861 N N . ASP A 1 737 ? 19.75 -1.004 29.828 1 75.06 737 ASP A N 1
ATOM 5862 C CA . ASP A 1 737 ? 21.062 -1.652 29.688 1 75.06 737 ASP A CA 1
ATOM 5863 C C . ASP A 1 737 ? 21.219 -2.773 30.719 1 75.06 737 ASP A C 1
ATOM 5865 O O . ASP A 1 737 ? 21.75 -3.84 30.406 1 75.06 737 ASP A O 1
ATOM 5869 N N . ALA A 1 738 ? 20.844 -2.475 31.781 1 68.69 738 ALA A N 1
ATOM 5870 C CA . ALA A 1 738 ? 20.875 -3.504 32.812 1 68.69 738 ALA A CA 1
ATOM 5871 C C . ALA A 1 738 ? 20.016 -4.707 32.406 1 68.69 738 ALA A C 1
ATOM 5873 O O . ALA A 1 738 ? 20.438 -5.855 32.594 1 68.69 738 ALA A O 1
ATOM 5874 N N . ASN A 1 739 ? 18.984 -4.371 31.781 1 66.94 739 ASN A N 1
ATOM 5875 C CA . ASN A 1 739 ? 18.094 -5.426 31.297 1 66.94 739 ASN A CA 1
ATOM 5876 C C . ASN A 1 739 ? 18.734 -6.219 30.156 1 66.94 739 ASN A C 1
ATOM 5878 O O . ASN A 1 739 ? 18.625 -7.445 30.109 1 66.94 739 ASN A O 1
ATOM 5882 N N . ARG A 1 740 ? 19.375 -5.566 29.25 1 71.56 740 ARG A N 1
ATOM 5883 C CA . ARG A 1 740 ? 20.078 -6.195 28.141 1 71.56 740 ARG A CA 1
ATOM 5884 C C . ARG A 1 740 ? 21.234 -7.059 28.625 1 71.56 740 ARG A C 1
ATOM 5886 O O . ARG A 1 740 ? 21.438 -8.164 28.125 1 71.56 740 ARG A O 1
ATOM 5893 N N . GLN A 1 741 ? 22.094 -6.59 29.5 1 66.62 741 GLN A N 1
ATOM 5894 C CA . GLN A 1 741 ? 23.219 -7.336 30.047 1 66.62 741 GLN A CA 1
ATOM 5895 C C . GLN A 1 741 ? 22.75 -8.57 30.812 1 66.62 741 GLN A C 1
ATOM 5897 O O . GLN A 1 741 ? 23.344 -9.641 30.719 1 66.62 741 GLN A O 1
ATOM 5902 N N . ALA A 1 742 ? 21.797 -8.312 31.359 1 63.06 742 ALA A N 1
ATOM 5903 C CA . ALA A 1 742 ? 21.219 -9.445 32.094 1 63.06 742 ALA A CA 1
ATOM 5904 C C . ALA A 1 742 ? 20.719 -10.508 31.109 1 63.06 742 ALA A C 1
ATOM 5906 O O . ALA A 1 742 ? 20.922 -11.703 31.328 1 63.06 742 ALA A O 1
ATOM 5907 N N . THR A 1 743 ? 20.188 -10.008 30.062 1 65.69 743 THR A N 1
ATOM 5908 C CA . THR A 1 743 ? 19.719 -10.914 29.016 1 65.69 743 THR A CA 1
ATOM 5909 C C . THR A 1 743 ? 20.906 -11.625 28.359 1 65.69 743 THR A C 1
ATOM 5911 O O . THR A 1 743 ? 20.844 -12.836 28.109 1 65.69 743 THR A O 1
ATOM 5914 N N . LYS A 1 744 ? 22 -10.961 28.016 1 68.19 744 LYS A N 1
ATOM 5915 C CA . LYS A 1 744 ? 23.219 -11.523 27.438 1 68.19 744 LYS A CA 1
ATOM 5916 C C . LYS A 1 744 ? 23.891 -12.492 28.406 1 68.19 744 LYS A C 1
ATOM 5918 O O . LYS A 1 744 ? 24.328 -13.57 28 1 68.19 744 LYS A O 1
ATOM 5923 N N . ALA A 1 745 ? 24.156 -12.078 29.578 1 63.88 745 ALA A N 1
ATOM 5924 C CA . ALA A 1 745 ? 24.75 -12.945 30.594 1 63.88 745 ALA A CA 1
ATOM 5925 C C . ALA A 1 745 ? 23.969 -14.242 30.734 1 63.88 745 ALA A C 1
ATOM 5927 O O . ALA A 1 745 ? 24.562 -15.32 30.859 1 63.88 745 ALA A O 1
ATOM 5928 N N . ALA A 1 746 ? 22.812 -14.078 30.578 1 60.44 746 ALA A N 1
ATOM 5929 C CA . ALA A 1 746 ? 21.953 -15.266 30.625 1 60.44 746 ALA A CA 1
ATOM 5930 C C . ALA A 1 746 ? 22.141 -16.141 29.391 1 60.44 746 ALA A C 1
ATOM 5932 O O . ALA A 1 746 ? 22.188 -17.359 29.5 1 60.44 746 ALA A O 1
ATOM 5933 N N . LYS A 1 747 ? 22.391 -15.484 28.328 1 61.84 747 LYS A N 1
ATOM 5934 C CA . LYS A 1 747 ? 22.672 -16.188 27.078 1 61.84 747 LYS A CA 1
ATOM 5935 C C . LYS A 1 747 ? 24.031 -16.875 27.125 1 61.84 747 LYS A C 1
ATOM 5937 O O . LYS A 1 747 ? 24.172 -18.031 26.703 1 61.84 747 LYS A O 1
ATOM 5942 N N . ASP A 1 748 ? 25.016 -16.125 27.547 1 62.88 748 ASP A N 1
ATOM 5943 C CA . ASP A 1 748 ? 26.375 -16.656 27.656 1 62.88 748 ASP A CA 1
ATOM 5944 C C . ASP A 1 748 ? 26.438 -17.797 28.672 1 62.88 748 ASP A C 1
ATOM 5946 O O . ASP A 1 748 ? 27.094 -18.812 28.422 1 62.88 748 ASP A O 1
ATOM 5950 N N . ALA A 1 749 ? 25.891 -17.656 29.641 1 58.69 749 ALA A N 1
ATOM 5951 C CA . ALA A 1 749 ? 25.844 -18.719 30.641 1 58.69 749 ALA A CA 1
ATOM 5952 C C . ALA A 1 749 ? 25.172 -19.969 30.078 1 58.69 749 ALA A C 1
ATOM 5954 O O . ALA A 1 749 ? 25.641 -21.094 30.312 1 58.69 749 ALA A O 1
ATOM 5955 N N . PHE A 1 750 ? 24.312 -19.797 29.312 1 52.44 750 PHE A N 1
ATOM 5956 C CA . PHE A 1 750 ? 23.609 -20.906 28.688 1 52.44 750 PHE A CA 1
ATOM 5957 C C . PHE A 1 750 ? 24.5 -21.562 27.625 1 52.44 750 PHE A C 1
ATOM 5959 O O . PHE A 1 750 ? 24.562 -22.797 27.562 1 52.44 750 PHE A O 1
ATOM 5966 N N . ALA A 1 751 ? 25.078 -20.797 26.75 1 56.44 751 ALA A N 1
ATOM 5967 C CA . ALA A 1 751 ? 26.031 -21.297 25.766 1 56.44 751 ALA A CA 1
ATOM 5968 C C . ALA A 1 751 ? 27.125 -22.125 26.422 1 56.44 751 ALA A C 1
ATOM 5970 O O . ALA A 1 751 ? 27.531 -23.172 25.906 1 56.44 751 ALA A O 1
ATOM 5971 N N . ARG A 1 752 ? 27.609 -21.703 27.438 1 58.41 752 ARG A N 1
ATOM 5972 C CA . ARG A 1 752 ? 28.625 -22.453 28.172 1 58.41 752 ARG A CA 1
ATOM 5973 C C . ARG A 1 752 ? 28.062 -23.781 28.688 1 58.41 752 ARG A C 1
ATOM 5975 O O . ARG A 1 752 ? 28.734 -24.812 28.641 1 58.41 752 ARG A O 1
ATOM 5982 N N . THR A 1 753 ? 26.906 -23.703 28.984 1 53.16 753 THR A N 1
ATOM 5983 C CA . THR A 1 753 ? 26.297 -24.953 29.453 1 53.16 753 THR A CA 1
ATOM 5984 C C . THR A 1 753 ? 26.078 -25.906 28.281 1 53.16 753 THR A C 1
ATOM 5986 O O . THR A 1 753 ? 26.234 -27.125 28.422 1 53.16 753 THR A O 1
ATOM 5989 N N . LEU A 1 754 ? 25.75 -25.391 27.156 1 47.78 754 LEU A N 1
ATOM 5990 C CA . LEU A 1 754 ? 25.594 -26.188 25.953 1 47.78 754 LEU A CA 1
ATOM 5991 C C . LEU A 1 754 ? 26.922 -26.75 25.484 1 47.78 754 LEU A C 1
ATOM 5993 O O . LEU A 1 754 ? 27 -27.906 25.062 1 47.78 754 LEU A O 1
ATOM 5997 N N . GLU A 1 755 ? 28 -25.984 25.406 1 47.78 755 GLU A N 1
ATOM 5998 C CA . GLU A 1 755 ? 29.328 -26.469 25.078 1 47.78 755 GLU A CA 1
ATOM 5999 C C . GLU A 1 755 ? 29.75 -27.594 26 1 47.78 755 GLU A C 1
ATOM 6001 O O . GLU A 1 755 ? 30.375 -28.578 25.578 1 47.78 755 GLU A O 1
ATOM 6006 N N . THR A 1 756 ? 29.469 -27.453 27.125 1 50.59 756 THR A N 1
ATOM 6007 C CA . THR A 1 756 ? 29.812 -28.531 28.031 1 50.59 756 THR A CA 1
ATOM 6008 C C . THR A 1 756 ? 28.969 -29.766 27.75 1 50.59 756 THR A C 1
ATOM 6010 O O . THR A 1 756 ? 29.453 -30.906 27.875 1 50.59 756 THR A O 1
ATOM 6013 N N . SER A 1 757 ? 27.828 -29.516 27.266 1 40.69 757 SER A N 1
ATOM 6014 C CA . SER A 1 757 ? 27 -30.672 26.938 1 40.69 757 SER A CA 1
ATOM 6015 C C . SER A 1 757 ? 27.328 -31.219 25.562 1 40.69 757 SER A C 1
ATOM 6017 O O . SER A 1 757 ? 27.281 -32.438 25.328 1 40.69 757 SER A O 1
ATOM 6019 N N . MET A 1 758 ? 27.5 -30.328 24.516 1 38.97 758 MET A N 1
ATOM 6020 C CA . MET A 1 758 ? 27.859 -30.766 23.172 1 38.97 758 MET A CA 1
ATOM 6021 C C . MET A 1 758 ? 29.297 -31.266 23.125 1 38.97 758 MET A C 1
ATOM 6023 O O . MET A 1 758 ? 29.766 -31.734 22.078 1 38.97 758 MET A O 1
ATOM 6027 N N . ALA A 1 759 ? 30.328 -30.844 23.875 1 39.72 759 ALA A N 1
ATOM 6028 C CA . ALA A 1 759 ? 31.672 -31.422 23.828 1 39.72 759 ALA A CA 1
ATOM 6029 C C . ALA A 1 759 ? 31.609 -32.938 23.875 1 39.72 759 ALA A C 1
ATOM 6031 O O . ALA A 1 759 ? 32.656 -33.594 23.828 1 39.72 759 ALA A O 1
ATOM 6032 N N . ARG A 1 760 ? 30.625 -33.688 24.359 1 37.25 760 ARG A N 1
ATOM 6033 C CA . ARG A 1 760 ? 30.781 -35.125 24.156 1 37.25 760 ARG A CA 1
ATOM 6034 C C . ARG A 1 760 ? 30.578 -35.469 22.688 1 37.25 760 ARG A C 1
ATOM 6036 O O . ARG A 1 760 ? 31.109 -36.469 22.203 1 37.25 760 ARG A O 1
ATOM 6043 N N . GLU A 1 761 ? 29.375 -35.188 21.859 1 32.09 761 GLU A N 1
ATOM 6044 C CA . GLU A 1 761 ? 29.312 -35.812 20.531 1 32.09 761 GLU A CA 1
ATOM 6045 C C . GLU A 1 761 ? 30 -34.906 19.5 1 32.09 761 GLU A C 1
ATOM 6047 O O . GLU A 1 761 ? 30.031 -33.688 19.641 1 32.09 761 GLU A O 1
ATOM 6052 N N . PRO A 1 762 ? 30.828 -35.531 18.422 1 29.31 762 PRO A N 1
ATOM 6053 C CA . PRO A 1 762 ? 31.641 -34.875 17.375 1 29.31 762 PRO A CA 1
ATOM 6054 C C . PRO A 1 762 ? 30.906 -33.75 16.672 1 29.31 762 PRO A C 1
ATOM 6056 O O . PRO A 1 762 ? 29.688 -33.688 16.703 1 29.31 762 PRO A O 1
ATOM 6059 N N . GLU A 1 763 ? 31.641 -32.719 15.961 1 28.56 763 GLU A N 1
ATOM 6060 C CA . GLU A 1 763 ? 31.516 -31.422 15.336 1 28.56 763 GLU A CA 1
ATOM 6061 C C . GLU A 1 763 ? 30.406 -31.406 14.289 1 28.56 763 GLU A C 1
ATOM 6063 O O . GLU A 1 763 ? 30.656 -31.672 13.109 1 28.56 763 GLU A O 1
ATOM 6068 N N . SER A 1 764 ? 29.312 -32.125 14.375 1 24.61 764 SER A N 1
ATOM 6069 C CA . SER A 1 764 ? 28.438 -32 13.219 1 24.61 764 SER A CA 1
ATOM 6070 C C . SER A 1 764 ? 28.016 -30.562 12.992 1 24.61 764 SER A C 1
ATOM 6072 O O . SER A 1 764 ? 27.828 -29.812 13.953 1 24.61 764 SER A O 1
ATOM 6074 N N . ARG A 1 765 ? 28.141 -30.016 11.641 1 28.61 765 ARG A N 1
ATOM 6075 C CA . ARG A 1 765 ? 27.953 -28.75 10.93 1 28.61 765 ARG A CA 1
ATOM 6076 C C . ARG A 1 765 ? 26.609 -28.109 11.273 1 28.61 765 ARG A C 1
ATOM 6078 O O . ARG A 1 765 ? 25.578 -28.766 11.164 1 28.61 765 ARG A O 1
ATOM 6085 N N . GLY A 1 766 ? 26.609 -27.094 12.094 1 24.69 766 GLY A N 1
ATOM 6086 C CA . GLY A 1 766 ? 25.594 -26.25 12.703 1 24.69 766 GLY A CA 1
ATOM 6087 C C . GLY A 1 766 ? 24.625 -25.672 11.695 1 24.69 766 GLY A C 1
ATOM 6088 O O . GLY A 1 766 ? 25.031 -24.984 10.758 1 24.69 766 GLY A O 1
ATOM 6089 N N . ALA A 1 767 ? 23.578 -26.406 11.305 1 28.95 767 ALA A N 1
ATOM 6090 C CA . ALA A 1 767 ? 22.453 -25.906 10.531 1 28.95 767 ALA A CA 1
ATOM 6091 C C . ALA A 1 767 ? 21.891 -24.625 11.141 1 28.95 767 ALA A C 1
ATOM 6093 O O . ALA A 1 767 ? 21.359 -24.641 12.25 1 28.95 767 ALA A O 1
ATOM 6094 N N . HIS A 1 768 ? 22.609 -23.5 11.055 1 26.75 768 HIS A N 1
ATOM 6095 C CA . HIS A 1 768 ? 22.125 -22.203 11.523 1 26.75 768 HIS A CA 1
ATOM 6096 C C . HIS A 1 768 ? 20.75 -21.891 10.938 1 26.75 768 HIS A C 1
ATOM 6098 O O . HIS A 1 768 ? 20.562 -21.969 9.719 1 26.75 768 HIS A O 1
ATOM 6104 N N . ILE A 1 769 ? 19.719 -22.078 11.719 1 27.44 769 ILE A N 1
ATOM 6105 C CA . ILE A 1 769 ? 18.297 -21.859 11.547 1 27.44 769 ILE A CA 1
ATOM 6106 C C . ILE A 1 769 ? 18 -20.375 11.406 1 27.44 769 ILE A C 1
ATOM 6108 O O . ILE A 1 769 ? 18.406 -19.578 12.258 1 27.44 769 ILE A O 1
ATOM 6112 N N . TYR A 1 770 ? 17.906 -19.828 10.273 1 26.09 770 TYR A N 1
ATOM 6113 C CA . TYR A 1 770 ? 17.391 -18.484 9.992 1 26.09 770 TYR A CA 1
ATOM 6114 C C . TYR A 1 770 ? 16 -18.312 10.594 1 26.09 770 TYR A C 1
ATOM 6116 O O . TYR A 1 770 ? 15.055 -18.984 10.203 1 26.09 770 TYR A O 1
ATOM 6124 N N . GLU A 1 771 ? 15.977 -18.141 11.93 1 27.66 771 GLU A N 1
ATOM 6125 C CA . GLU A 1 771 ? 14.727 -17.812 12.609 1 27.66 771 GLU A CA 1
ATOM 6126 C C . GLU A 1 771 ? 14.148 -16.484 12.109 1 27.66 771 GLU A C 1
ATOM 6128 O O . GLU A 1 771 ? 14.789 -15.445 12.219 1 27.66 771 GLU A O 1
ATOM 6133 N N . ASP A 1 772 ? 13.5 -16.5 11.125 1 26.95 772 ASP A N 1
ATOM 6134 C CA . ASP A 1 772 ? 12.688 -15.328 10.828 1 26.95 772 ASP A CA 1
ATOM 6135 C C . ASP A 1 772 ? 11.695 -15.047 11.953 1 26.95 772 ASP A C 1
ATOM 6137 O O . ASP A 1 772 ? 10.828 -15.875 12.242 1 26.95 772 ASP A O 1
ATOM 6141 N N . THR A 1 773 ? 12.156 -14.578 13.102 1 27.97 773 THR A N 1
ATOM 6142 C CA . THR A 1 773 ? 11.258 -14.109 14.148 1 27.97 773 THR A CA 1
ATOM 6143 C C . THR A 1 773 ? 10.133 -13.266 13.555 1 27.97 773 THR A C 1
ATOM 6145 O O . THR A 1 773 ? 10.266 -12.047 13.43 1 27.97 773 THR A O 1
ATOM 6148 N N . GLN A 1 774 ? 9.562 -13.539 12.492 1 25.45 774 GLN A N 1
ATOM 6149 C CA . GLN A 1 774 ? 8.359 -12.758 12.227 1 25.45 774 GLN A CA 1
ATOM 6150 C C . GLN A 1 774 ? 7.336 -12.922 13.344 1 25.45 774 GLN A C 1
ATOM 6152 O O . GLN A 1 774 ? 7.023 -14.039 13.75 1 25.45 774 GLN A O 1
ATOM 6157 N N . GLY A 1 775 ? 7.348 -12 14.422 1 23.36 775 GLY A N 1
ATOM 6158 C CA . GLY A 1 775 ? 6.285 -11.852 15.406 1 23.36 775 GLY A CA 1
ATOM 6159 C C . GLY A 1 775 ? 4.938 -12.328 14.898 1 23.36 775 GLY A C 1
ATOM 6160 O O . GLY A 1 775 ? 4.715 -12.414 13.695 1 23.36 775 GLY A O 1
ATOM 6161 N N . ALA A 1 776 ? 4.309 -13.148 15.734 1 25.69 776 ALA A N 1
ATOM 6162 C CA . ALA A 1 776 ? 2.912 -13.57 15.648 1 25.69 776 ALA A CA 1
ATOM 6163 C C . ALA A 1 776 ? 2.023 -12.438 15.141 1 25.69 776 ALA A C 1
ATOM 6165 O O . ALA A 1 776 ? 1.834 -11.43 15.828 1 25.69 776 ALA A O 1
ATOM 6166 N N . GLY A 1 777 ? 2.238 -12.039 13.953 1 22.03 777 GLY A N 1
ATOM 6167 C CA . GLY A 1 777 ? 1.376 -11.047 13.328 1 22.03 777 GLY A CA 1
ATOM 6168 C C . GLY A 1 777 ? -0.098 -11.289 13.586 1 22.03 777 GLY A C 1
ATOM 6169 O O . GLY A 1 777 ? -0.602 -12.391 13.367 1 22.03 777 GLY A O 1
ATOM 6170 N N . THR A 1 778 ? -0.514 -10.875 14.766 1 22.78 778 THR A N 1
ATOM 6171 C CA . THR A 1 778 ? -1.95 -10.625 14.844 1 22.78 778 THR A CA 1
ATOM 6172 C C . THR A 1 778 ? -2.488 -10.156 13.492 1 22.78 778 THR A C 1
ATOM 6174 O O . THR A 1 778 ? -1.847 -9.359 12.805 1 22.78 778 THR A O 1
ATOM 6177 N N . SER A 1 779 ? -3.205 -11.086 12.836 1 23.94 779 SER A N 1
ATOM 6178 C CA . SER A 1 779 ? -3.953 -10.945 11.594 1 23.94 779 SER A CA 1
ATOM 6179 C C . SER A 1 779 ? -4.641 -9.586 11.508 1 23.94 779 SER A C 1
ATOM 6181 O O . SER A 1 779 ? -5.871 -9.508 11.508 1 23.94 779 SER A O 1
ATOM 6183 N N . THR A 1 780 ? -4.258 -8.539 12.281 1 23.58 780 THR A N 1
ATOM 6184 C CA . THR A 1 780 ? -5.07 -7.48 11.703 1 23.58 780 THR A CA 1
ATOM 6185 C C . THR A 1 780 ? -4.746 -7.301 10.219 1 23.58 780 THR A C 1
ATOM 6187 O O . THR A 1 780 ? -3.713 -6.73 9.867 1 23.58 780 THR A O 1
ATOM 6190 N N . GLN A 1 781 ? -4.934 -8.352 9.445 1 25.91 781 GLN A N 1
ATOM 6191 C CA . GLN A 1 781 ? -4.832 -8.602 8.008 1 25.91 781 GLN A CA 1
ATOM 6192 C C . GLN A 1 781 ? -5.383 -7.434 7.203 1 25.91 781 GLN A C 1
ATOM 6194 O O . GLN A 1 781 ? -6.445 -7.543 6.59 1 25.91 781 GLN A O 1
ATOM 6199 N N . GLY A 1 782 ? -5.562 -6.258 7.891 1 23.53 782 GLY A N 1
ATOM 6200 C CA . GLY A 1 782 ? -6.246 -5.344 6.988 1 23.53 782 GLY A CA 1
ATOM 6201 C C . GLY A 1 782 ? -5.559 -5.211 5.641 1 23.53 782 GLY A C 1
ATOM 6202 O O . GLY A 1 782 ? -6.137 -5.559 4.605 1 23.53 782 GLY A O 1
ATOM 6203 N N . ALA A 1 783 ? -4.809 -4.102 5.504 1 24.39 783 ALA A N 1
ATOM 6204 C CA . ALA A 1 783 ? -4.688 -3.332 4.27 1 24.39 783 ALA A CA 1
ATOM 6205 C C . ALA A 1 783 ? -3.656 -3.957 3.334 1 24.39 783 ALA A C 1
ATOM 6207 O O . ALA A 1 783 ? -2.496 -3.539 3.311 1 24.39 783 ALA A O 1
ATOM 6208 N N . ALA A 1 784 ? -3.443 -5.242 3.34 1 22.34 784 ALA A N 1
ATOM 6209 C CA . ALA A 1 784 ? -2.455 -5.68 2.359 1 22.34 784 ALA A CA 1
ATOM 6210 C C . ALA A 1 784 ? -2.879 -5.301 0.944 1 22.34 784 ALA A C 1
ATOM 6212 O O . ALA A 1 784 ? -4.07 -5.277 0.632 1 22.34 784 ALA A O 1
ATOM 6213 N N . SER A 1 785 ? -1.959 -4.766 0.095 1 22.42 785 SER A N 1
ATOM 6214 C CA . SER A 1 785 ? -1.853 -4.082 -1.188 1 22.42 785 SER A CA 1
ATOM 6215 C C . SER A 1 785 ? -2.385 -4.949 -2.324 1 22.42 785 SER A C 1
ATOM 6217 O O . SER A 1 785 ? -1.917 -6.074 -2.523 1 22.42 785 SER A O 1
ATOM 6219 N N . ALA A 1 786 ? -3.689 -4.988 -2.57 1 22.5 786 ALA A N 1
ATOM 6220 C CA . ALA A 1 786 ? -4.402 -5.641 -3.666 1 22.5 786 ALA A CA 1
ATOM 6221 C C . ALA A 1 786 ? -3.756 -5.32 -5.008 1 22.5 786 ALA A C 1
ATOM 6223 O O . ALA A 1 786 ? -3.936 -4.223 -5.543 1 22.5 786 ALA A O 1
ATOM 6224 N N . ALA A 1 787 ? -2.457 -5.637 -5.273 1 21.61 787 ALA A N 1
ATOM 6225 C CA . ALA A 1 787 ? -1.805 -5.387 -6.555 1 21.61 787 ALA A CA 1
ATOM 6226 C C . ALA A 1 787 ? -2.484 -6.168 -7.68 1 21.61 787 ALA A C 1
ATOM 6228 O O . ALA A 1 787 ? -2.5 -7.402 -7.664 1 21.61 787 ALA A O 1
ATOM 6229 N N . ALA A 1 788 ? -3.609 -5.664 -8.203 1 23.11 788 ALA A N 1
ATOM 6230 C CA . ALA A 1 788 ? -4.309 -6.23 -9.352 1 23.11 788 ALA A CA 1
ATOM 6231 C C . ALA A 1 788 ? -3.361 -6.422 -10.531 1 23.11 788 ALA A C 1
ATOM 6233 O O . ALA A 1 788 ? -2.643 -5.496 -10.914 1 23.11 788 ALA A O 1
ATOM 6234 N N . SER A 1 789 ? -2.824 -7.559 -10.727 1 22.91 789 SER A N 1
ATOM 6235 C CA . SER A 1 789 ? -2.076 -7.988 -11.898 1 22.91 789 SER A CA 1
ATOM 6236 C C . SER A 1 789 ? -2.822 -7.637 -13.188 1 22.91 789 SER A C 1
ATOM 6238 O O . SER A 1 789 ? -3.994 -7.984 -13.344 1 22.91 789 SER A O 1
ATOM 6240 N N . ILE A 1 790 ? -2.619 -6.504 -13.781 1 23.94 790 ILE A N 1
ATOM 6241 C CA . ILE A 1 790 ? -3.104 -6.262 -15.133 1 23.94 790 ILE A CA 1
ATOM 6242 C C . ILE A 1 790 ? -2.711 -7.426 -16.047 1 23.94 790 ILE A C 1
ATOM 6244 O O . ILE A 1 790 ? -1.558 -7.863 -16.031 1 23.94 790 ILE A O 1
ATOM 6248 N N . PRO A 1 791 ? -3.664 -8.219 -16.469 1 24.53 791 PRO A N 1
ATOM 6249 C CA . PRO A 1 791 ? -3.42 -9.273 -17.453 1 24.53 791 PRO A CA 1
ATOM 6250 C C . PRO A 1 791 ? -2.518 -8.82 -18.594 1 24.53 791 PRO A C 1
ATOM 6252 O O . PRO A 1 791 ? -2.637 -7.684 -19.062 1 24.53 791 PRO A O 1
ATOM 6255 N N . GLU A 1 792 ? -1.33 -9.273 -18.578 1 22.19 792 GLU A N 1
ATOM 6256 C CA . GLU A 1 792 ? -0.394 -9.164 -19.703 1 22.19 792 GLU A CA 1
ATOM 6257 C C . GLU A 1 792 ? -1.087 -9.445 -21.031 1 22.19 792 GLU A C 1
ATOM 6259 O O . GLU A 1 792 ? -1.739 -10.477 -21.188 1 22.19 792 GLU A O 1
ATOM 6264 N N . GLN A 1 793 ? -1.521 -8.453 -21.719 1 22.45 793 GLN A N 1
ATOM 6265 C CA . GLN A 1 793 ? -1.92 -8.539 -23.125 1 22.45 793 GLN A CA 1
ATOM 6266 C C . GLN A 1 793 ? -0.945 -9.398 -23.922 1 22.45 793 GLN A C 1
ATOM 6268 O O . GLN A 1 793 ? 0.266 -9.172 -23.875 1 22.45 793 GLN A O 1
ATOM 6273 N N . GLN A 1 794 ? -1.249 -10.695 -24.094 1 19.09 794 GLN A N 1
ATOM 6274 C CA . GLN A 1 794 ? -0.625 -11.555 -25.094 1 19.09 794 GLN A CA 1
ATOM 6275 C C . GLN A 1 794 ? -0.462 -10.828 -26.422 1 19.09 794 GLN A C 1
ATOM 6277 O O . GLN A 1 794 ? -1.435 -10.305 -26.969 1 19.09 794 GLN A O 1
ATOM 6282 N N . SER A 1 795 ? 0.586 -10.227 -26.703 1 18.33 795 SER A N 1
ATOM 6283 C CA . SER A 1 795 ? 0.924 -9.945 -28.094 1 18.33 795 SER A CA 1
ATOM 6284 C C . SER A 1 795 ? 0.705 -11.172 -28.984 1 18.33 795 SER A C 1
ATOM 6286 O O . SER A 1 795 ? 1.122 -12.281 -28.625 1 18.33 795 SER A O 1
ATOM 6288 N N . LEU A 1 796 ? -0.362 -11.281 -29.875 1 17.8 796 LEU A N 1
ATOM 6289 C CA . LEU A 1 796 ? -0.042 -11.859 -31.172 1 17.8 796 LEU A CA 1
ATOM 6290 C C . LEU A 1 796 ? 1.153 -11.148 -31.812 1 17.8 796 LEU A C 1
ATOM 6292 O O . LEU A 1 796 ? 1.242 -9.922 -31.766 1 17.8 796 LEU A O 1
ATOM 6296 N N . MET B 1 1 ? -43.656 -41.844 -7.012 1 43.47 1 MET B N 1
ATOM 6297 C CA . MET B 1 1 ? -43.969 -40.438 -7.207 1 43.47 1 MET B CA 1
ATOM 6298 C C . MET B 1 1 ? -42.906 -39.75 -8.086 1 43.47 1 MET B C 1
ATOM 6300 O O . MET B 1 1 ? -41.719 -40.031 -7.93 1 43.47 1 MET B O 1
ATOM 6304 N N . PRO B 1 2 ? -43.281 -39.344 -9.211 1 57.38 2 PRO B N 1
ATOM 6305 C CA . PRO B 1 2 ? -42.25 -38.719 -10.07 1 57.38 2 PRO B CA 1
ATOM 6306 C C . PRO B 1 2 ? -41.406 -37.719 -9.312 1 57.38 2 PRO B C 1
ATOM 6308 O O . PRO B 1 2 ? -41.781 -37.219 -8.258 1 57.38 2 PRO B O 1
ATOM 6311 N N . HIS B 1 3 ? -40.062 -37.656 -9.57 1 72.75 3 HIS B N 1
ATOM 6312 C CA . HIS B 1 3 ? -39.156 -36.688 -8.984 1 72.75 3 HIS B CA 1
ATOM 6313 C C . HIS B 1 3 ? -39.781 -35.312 -8.93 1 72.75 3 HIS B C 1
ATOM 6315 O O . HIS B 1 3 ? -40.406 -34.844 -9.898 1 72.75 3 HIS B O 1
ATOM 6321 N N . PRO B 1 4 ? -40.062 -34.719 -7.781 1 76.38 4 PRO B N 1
ATOM 6322 C CA . PRO B 1 4 ? -40.688 -33.406 -7.578 1 76.38 4 PRO B CA 1
ATOM 6323 C C . PRO B 1 4 ? -40.25 -32.375 -8.617 1 76.38 4 PRO B C 1
ATOM 6325 O O . PRO B 1 4 ? -41.031 -31.484 -8.977 1 76.38 4 PRO B O 1
ATOM 6328 N N . LEU B 1 5 ? -39.188 -32.531 -9.141 1 81.81 5 LEU B N 1
ATOM 6329 C CA . LEU B 1 5 ? -38.688 -31.578 -10.117 1 81.81 5 LEU B CA 1
ATOM 6330 C C . LEU B 1 5 ? -39.438 -31.703 -11.438 1 81.81 5 LEU B C 1
ATOM 6332 O O . LEU B 1 5 ? -39.531 -30.734 -12.195 1 81.81 5 LEU B O 1
ATOM 6336 N N . ARG B 1 6 ? -40.031 -32.781 -11.703 1 84.44 6 ARG B N 1
ATOM 6337 C CA . ARG B 1 6 ? -40.781 -33 -12.945 1 84.44 6 ARG B CA 1
ATOM 6338 C C . ARG B 1 6 ? -42.031 -32.156 -12.961 1 84.44 6 ARG B C 1
ATOM 6340 O O . ARG B 1 6 ? -42.406 -31.609 -14.008 1 84.44 6 ARG B O 1
ATOM 6347 N N . ALA B 1 7 ? -42.656 -32.125 -11.859 1 83.06 7 ALA B N 1
ATOM 6348 C CA . ALA B 1 7 ? -43.875 -31.312 -11.75 1 83.06 7 ALA B CA 1
ATOM 6349 C C . ALA B 1 7 ? -43.562 -29.828 -11.93 1 83.06 7 ALA B C 1
ATOM 6351 O O . ALA B 1 7 ? -44.281 -29.125 -12.648 1 83.06 7 ALA B O 1
ATOM 6352 N N . THR B 1 8 ? -42.469 -29.453 -11.305 1 85.81 8 THR B N 1
ATOM 6353 C CA . THR B 1 8 ? -42.062 -28.047 -11.375 1 85.81 8 THR B CA 1
ATOM 6354 C C . THR B 1 8 ? -41.625 -27.703 -12.789 1 85.81 8 THR B C 1
ATOM 6356 O O . THR B 1 8 ? -41.844 -26.578 -13.258 1 85.81 8 THR B O 1
ATOM 6359 N N . ALA B 1 9 ? -41.031 -28.516 -13.445 1 89.12 9 ALA B N 1
ATOM 6360 C CA . ALA B 1 9 ? -40.469 -28.266 -14.766 1 89.12 9 ALA B CA 1
ATOM 6361 C C . ALA B 1 9 ? -41.562 -28.172 -15.828 1 89.12 9 ALA B C 1
ATOM 6363 O O . ALA B 1 9 ? -41.406 -27.453 -16.812 1 89.12 9 ALA B O 1
ATOM 6364 N N . ALA B 1 10 ? -42.625 -28.812 -15.656 1 85.81 10 ALA B N 1
ATOM 6365 C CA . ALA B 1 10 ? -43.75 -28.797 -16.594 1 85.81 10 ALA B CA 1
ATOM 6366 C C . ALA B 1 10 ? -43.281 -29.016 -18.016 1 85.81 10 ALA B C 1
ATOM 6368 O O . ALA B 1 10 ? -43.625 -28.266 -18.938 1 85.81 10 ALA B O 1
ATOM 6369 N N . GLY B 1 11 ? -42.344 -29.953 -18.234 1 86 11 GLY B N 1
ATOM 6370 C CA . GLY B 1 11 ? -41.875 -30.328 -19.562 1 86 11 GLY B CA 1
ATOM 6371 C C . GLY B 1 11 ? -40.625 -29.578 -19.984 1 86 11 GLY B C 1
ATOM 6372 O O . GLY B 1 11 ? -40 -29.922 -20.984 1 86 11 GLY B O 1
ATOM 6373 N N . ARG B 1 12 ? -40.219 -28.578 -19.25 1 91.62 12 ARG B N 1
ATOM 6374 C CA . ARG B 1 12 ? -39 -27.812 -19.562 1 91.62 12 ARG B CA 1
ATOM 6375 C C . ARG B 1 12 ? -37.75 -28.578 -19.156 1 91.62 12 ARG B C 1
ATOM 6377 O O . ARG B 1 12 ? -37.781 -29.375 -18.203 1 91.62 12 ARG B O 1
ATOM 6384 N N . GLN B 1 13 ? -36.656 -28.359 -19.891 1 92.06 13 GLN B N 1
ATOM 6385 C CA . GLN B 1 13 ? -35.375 -28.906 -19.5 1 92.06 13 GLN B CA 1
ATOM 6386 C C . GLN B 1 13 ? -34.812 -28.203 -18.25 1 92.06 13 GLN B C 1
ATOM 6388 O O . GLN B 1 13 ? -35 -27 -18.094 1 92.06 13 GLN B O 1
ATOM 6393 N N . VAL B 1 14 ? -34.312 -29.016 -17.297 1 92.44 14 VAL B N 1
ATOM 6394 C CA . VAL B 1 14 ? -33.75 -28.469 -16.078 1 92.44 14 VAL B CA 1
ATOM 6395 C C . VAL B 1 14 ? -32.219 -28.656 -16.094 1 92.44 14 VAL B C 1
ATOM 6397 O O . VAL B 1 14 ? -31.734 -29.766 -16.297 1 92.44 14 VAL B O 1
ATOM 6400 N N . TYR B 1 15 ? -31.5 -27.562 -15.984 1 92.56 15 TYR B N 1
ATOM 6401 C CA . TYR B 1 15 ? -30.047 -27.594 -15.914 1 92.56 15 TYR B CA 1
ATOM 6402 C C . TYR B 1 15 ? -29.562 -27.359 -14.492 1 92.56 15 TYR B C 1
ATOM 6404 O O . TYR B 1 15 ? -29.906 -26.344 -13.867 1 92.56 15 TYR B O 1
ATOM 6412 N N . SER B 1 16 ? -28.781 -28.312 -13.922 1 92.62 16 SER B N 1
ATOM 6413 C CA . SER B 1 16 ? -28.094 -28.109 -12.656 1 92.62 16 SER B CA 1
ATOM 6414 C C . SER B 1 16 ? -26.734 -27.438 -12.875 1 92.62 16 SER B C 1
ATOM 6416 O O . SER B 1 16 ? -25.828 -28.031 -13.461 1 92.62 16 SER B O 1
ATOM 6418 N N . VAL B 1 17 ? -26.594 -26.203 -12.391 1 94.62 17 VAL B N 1
ATOM 6419 C CA . VAL B 1 17 ? -25.422 -25.391 -12.703 1 94.62 17 VAL B CA 1
ATOM 6420 C C . VAL B 1 17 ? -24.516 -25.297 -11.477 1 94.62 17 VAL B C 1
ATOM 6422 O O . VAL B 1 17 ? -24.875 -24.703 -10.469 1 94.62 17 VAL B O 1
ATOM 6425 N N . PRO B 1 18 ? -23.297 -25.891 -11.539 1 95.44 18 PRO B N 1
ATOM 6426 C CA . PRO B 1 18 ? -22.344 -25.734 -10.438 1 95.44 18 PRO B CA 1
ATOM 6427 C C . PRO B 1 18 ? -21.703 -24.359 -10.391 1 95.44 18 PRO B C 1
ATOM 6429 O O . PRO B 1 18 ? -21.25 -23.844 -11.414 1 95.44 18 PRO B O 1
ATOM 6432 N N . LEU B 1 19 ? -21.672 -23.734 -9.234 1 96.5 19 LEU B N 1
ATOM 6433 C CA . LEU B 1 19 ? -21.078 -22.422 -9.086 1 96.5 19 LEU B CA 1
ATOM 6434 C C . LEU B 1 19 ? -19.891 -22.469 -8.133 1 96.5 19 LEU B C 1
ATOM 6436 O O . LEU B 1 19 ? -19.953 -23.094 -7.074 1 96.5 19 LEU B O 1
ATOM 6440 N N . ILE B 1 20 ? -18.797 -21.891 -8.555 1 96.88 20 ILE B N 1
ATOM 6441 C CA . ILE B 1 20 ? -17.641 -21.688 -7.695 1 96.88 20 ILE B CA 1
ATOM 6442 C C . ILE B 1 20 ? -17.797 -20.391 -6.914 1 96.88 20 ILE B C 1
ATOM 6444 O O . ILE B 1 20 ? -17.984 -19.312 -7.5 1 96.88 20 ILE B O 1
ATOM 6448 N N . VAL B 1 21 ? -17.703 -20.422 -5.594 1 97.69 21 VAL B N 1
ATOM 6449 C CA . VAL B 1 21 ? -17.984 -19.266 -4.754 1 97.69 21 VAL B CA 1
ATOM 6450 C C . VAL B 1 21 ? -16.703 -18.797 -4.086 1 97.69 21 VAL B C 1
ATOM 6452 O O . VAL B 1 21 ? -16.125 -19.5 -3.258 1 97.69 21 VAL B O 1
ATOM 6455 N N . PHE B 1 22 ? -16.266 -17.625 -4.438 1 96.81 22 PHE B N 1
ATOM 6456 C CA . PHE B 1 22 ? -15.039 -17.047 -3.912 1 96.81 22 PHE B CA 1
ATOM 6457 C C . PHE B 1 22 ? -15.352 -15.844 -3.021 1 96.81 22 PHE B C 1
ATOM 6459 O O . PHE B 1 22 ? -16.25 -15.055 -3.324 1 96.81 22 PHE B O 1
ATOM 6466 N N . MET B 1 23 ? -14.641 -15.742 -1.866 1 96.81 23 MET B N 1
ATOM 6467 C CA . MET B 1 23 ? -14.781 -14.602 -0.971 1 96.81 23 MET B CA 1
ATOM 6468 C C . MET B 1 23 ? -13.414 -14.07 -0.55 1 96.81 23 MET B C 1
ATOM 6470 O O . MET B 1 23 ? -12.477 -14.844 -0.347 1 96.81 23 MET B O 1
ATOM 6474 N N . ASP B 1 24 ? -13.281 -12.727 -0.447 1 93.38 24 ASP B N 1
ATOM 6475 C CA . ASP B 1 24 ? -12.023 -12.094 -0.067 1 93.38 24 ASP B CA 1
ATOM 6476 C C . ASP B 1 24 ? -12.266 -10.742 0.602 1 93.38 24 ASP B C 1
ATOM 6478 O O . ASP B 1 24 ? -13.359 -10.195 0.521 1 93.38 24 ASP B O 1
ATOM 6482 N N . ASP B 1 25 ? -11.289 -10.328 1.358 1 91.69 25 ASP B N 1
ATOM 6483 C CA . ASP B 1 25 ? -11.266 -8.953 1.86 1 91.69 25 ASP B CA 1
ATOM 6484 C C . ASP B 1 25 ? -10.477 -8.039 0.93 1 91.69 25 ASP B C 1
ATOM 6486 O O . ASP B 1 25 ? -9.344 -8.352 0.555 1 91.69 25 ASP B O 1
ATOM 6490 N N . VAL B 1 26 ? -11.062 -6.961 0.513 1 88.5 26 VAL B N 1
ATOM 6491 C CA . VAL B 1 26 ? -10.445 -6.066 -0.459 1 88.5 26 VAL B CA 1
ATOM 6492 C C . VAL B 1 26 ? -10.625 -4.617 -0.012 1 88.5 26 VAL B C 1
ATOM 6494 O O . VAL B 1 26 ? -11.617 -4.277 0.64 1 88.5 26 VAL B O 1
ATOM 6497 N N . SER B 1 27 ? -9.602 -3.828 -0.287 1 84.31 27 SER B N 1
ATOM 6498 C CA . SER B 1 27 ? -9.742 -2.4 -0.025 1 84.31 27 SER B CA 1
ATOM 6499 C C . SER B 1 27 ? -10.5 -1.703 -1.15 1 84.31 27 SER B C 1
ATOM 6501 O O . SER B 1 27 ? -10.203 -1.914 -2.328 1 84.31 27 SER B O 1
ATOM 6503 N N . GLY B 1 28 ? -11.406 -0.91 -0.742 1 77.5 28 GLY B N 1
ATOM 6504 C CA . GLY B 1 28 ? -12.18 -0.178 -1.734 1 77.5 28 GLY B CA 1
ATOM 6505 C C . GLY B 1 28 ? -11.562 1.163 -2.096 1 77.5 28 GLY B C 1
ATOM 6506 O O . GLY B 1 28 ? -12.109 1.896 -2.924 1 77.5 28 GLY B O 1
ATOM 6507 N N . ALA B 1 29 ? -10.43 1.504 -1.478 1 74.5 29 ALA B N 1
ATOM 6508 C CA . ALA B 1 29 ? -9.828 2.818 -1.687 1 74.5 29 ALA B CA 1
ATOM 6509 C C . ALA B 1 29 ? -8.656 2.736 -2.662 1 74.5 29 ALA B C 1
ATOM 6511 O O . ALA B 1 29 ? -8.07 1.67 -2.846 1 74.5 29 ALA B O 1
ATOM 6512 N N . ARG B 1 30 ? -8.477 3.895 -3.369 1 67.56 30 ARG B N 1
ATOM 6513 C CA . ARG B 1 30 ? -7.32 4.004 -4.25 1 67.56 30 ARG B CA 1
ATOM 6514 C C . ARG B 1 30 ? -6.055 4.301 -3.455 1 67.56 30 ARG B C 1
ATOM 6516 O O . ARG B 1 30 ? -4.973 3.812 -3.793 1 67.56 30 ARG B O 1
ATOM 6523 N N . SER B 1 31 ? -6.363 5 -2.383 1 63.38 31 SER B N 1
ATOM 6524 C CA . SER B 1 31 ? -5.238 5.422 -1.558 1 63.38 31 SER B CA 1
ATOM 6525 C C . SER B 1 31 ? -4.738 4.281 -0.677 1 63.38 31 SER B C 1
ATOM 6527 O O . SER B 1 31 ? -5.301 3.188 -0.692 1 63.38 31 SER B O 1
ATOM 6529 N N . THR B 1 32 ? -3.717 4.578 -0.011 1 62.59 32 THR B N 1
ATOM 6530 C CA . THR B 1 32 ? -3.119 3.602 0.895 1 62.59 32 THR B CA 1
ATOM 6531 C C . THR B 1 32 ? -3.982 3.422 2.141 1 62.59 32 THR B C 1
ATOM 6533 O O . THR B 1 32 ? -3.797 2.467 2.898 1 62.59 32 THR B O 1
ATOM 6536 N N . GLN B 1 33 ? -4.98 4.305 2.182 1 70.38 33 GLN B N 1
ATOM 6537 C CA . GLN B 1 33 ? -5.859 4.168 3.338 1 70.38 33 GLN B CA 1
ATOM 6538 C C . GLN B 1 33 ? -6.746 2.932 3.215 1 70.38 33 GLN B C 1
ATOM 6540 O O . GLN B 1 33 ? -7.395 2.729 2.189 1 70.38 33 GLN B O 1
ATOM 6545 N N . TRP B 1 34 ? -6.699 2.131 4.176 1 71.94 34 TRP B N 1
ATOM 6546 C CA . TRP B 1 34 ? -7.418 0.862 4.141 1 71.94 34 TRP B CA 1
ATOM 6547 C C . TRP B 1 34 ? -8.922 1.084 4.285 1 71.94 34 TRP B C 1
ATOM 6549 O O . TRP B 1 34 ? -9.367 1.756 5.219 1 71.94 34 TRP B O 1
ATOM 6559 N N . ASN B 1 35 ? -9.633 0.78 3.283 1 77.5 35 ASN B N 1
ATOM 6560 C CA . ASN B 1 35 ? -11.094 0.729 3.248 1 77.5 35 ASN B CA 1
ATOM 6561 C C . ASN B 1 35 ? -11.594 -0.69 3.004 1 77.5 35 ASN B C 1
ATOM 6563 O O . ASN B 1 35 ? -11.883 -1.064 1.865 1 77.5 35 ASN B O 1
ATOM 6567 N N . LYS B 1 36 ? -11.766 -1.451 4.055 1 85 36 LYS B N 1
ATOM 6568 C CA . LYS B 1 36 ? -11.977 -2.895 3.986 1 85 36 LYS B CA 1
ATOM 6569 C C . LYS B 1 36 ? -13.391 -3.217 3.502 1 85 36 LYS B C 1
ATOM 6571 O O . LYS B 1 36 ? -14.367 -2.67 4.016 1 85 36 LYS B O 1
ATOM 6576 N N . HIS B 1 37 ? -13.492 -4.012 2.512 1 91.06 37 HIS B N 1
ATOM 6577 C CA . HIS B 1 37 ? -14.719 -4.629 2.023 1 91.06 37 HIS B CA 1
ATOM 6578 C C . HIS B 1 37 ? -14.578 -6.145 1.936 1 91.06 37 HIS B C 1
ATOM 6580 O O . HIS B 1 37 ? -13.531 -6.652 1.531 1 91.06 37 HIS B O 1
ATOM 6586 N N . TYR B 1 38 ? -15.586 -6.883 2.428 1 95.25 38 TYR B N 1
ATOM 6587 C CA . TYR B 1 38 ? -15.695 -8.289 2.062 1 95.25 38 TYR B CA 1
ATOM 6588 C C . TYR B 1 38 ? -16.531 -8.469 0.805 1 95.25 38 TYR B C 1
ATOM 6590 O O . TYR B 1 38 ? -17.641 -7.922 0.708 1 95.25 38 TYR B O 1
ATOM 6598 N N . SER B 1 39 ? -15.938 -9.094 -0.136 1 96 39 SER B N 1
ATOM 6599 C CA . SER B 1 39 ? -16.625 -9.266 -1.41 1 96 39 SER B CA 1
ATOM 6600 C C . SER B 1 39 ? -16.734 -10.734 -1.793 1 96 39 SER B C 1
ATOM 6602 O O . SER B 1 39 ? -15.82 -11.516 -1.544 1 96 39 SER B O 1
ATOM 6604 N N . VAL B 1 40 ? -17.844 -11.117 -2.395 1 97.56 40 VAL B N 1
ATOM 6605 C CA . VAL B 1 40 ? -18.094 -12.469 -2.877 1 97.56 40 VAL B CA 1
ATOM 6606 C C . VAL B 1 40 ? -18.234 -12.461 -4.398 1 97.56 40 VAL B C 1
ATOM 6608 O O . VAL B 1 40 ? -18.969 -11.633 -4.957 1 97.56 40 VAL B O 1
ATOM 6611 N N . TYR B 1 41 ? -17.5 -13.273 -5.051 1 97.06 41 TYR B N 1
ATOM 6612 C CA . TYR B 1 41 ? -17.578 -13.492 -6.492 1 97.06 41 TYR B CA 1
ATOM 6613 C C . TYR B 1 41 ? -17.953 -14.93 -6.812 1 97.06 41 TYR B C 1
ATOM 6615 O O . TYR B 1 41 ? -17.781 -15.82 -5.98 1 97.06 41 TYR B O 1
ATOM 6623 N N . MET B 1 42 ? -18.547 -15.156 -8.031 1 96.5 42 MET B N 1
ATOM 6624 C CA . MET B 1 42 ? -18.875 -16.5 -8.484 1 96.5 42 MET B CA 1
ATOM 6625 C C . MET B 1 42 ? -18.484 -16.703 -9.938 1 96.5 42 MET B C 1
ATOM 6627 O O . MET B 1 42 ? -18.344 -15.734 -10.688 1 96.5 42 MET B O 1
ATOM 6631 N N . SER B 1 43 ? -18.203 -17.906 -10.219 1 95.44 43 SER B N 1
ATOM 6632 C CA . SER B 1 43 ? -18 -18.344 -11.602 1 95.44 43 SER B CA 1
ATOM 6633 C C . SER B 1 43 ? -18.75 -19.641 -11.883 1 95.44 43 SER B C 1
ATOM 6635 O O . SER B 1 43 ? -18.984 -20.438 -10.977 1 95.44 43 SER B O 1
ATOM 6637 N N . ASN B 1 44 ? -19.141 -19.75 -13.141 1 94.62 44 ASN B N 1
ATOM 6638 C CA . ASN B 1 44 ? -19.844 -20.953 -13.578 1 94.62 44 ASN B CA 1
ATOM 6639 C C . ASN B 1 44 ? -18.875 -22.109 -13.836 1 94.62 44 ASN B C 1
ATOM 6641 O O . ASN B 1 44 ? -18.031 -22.031 -14.734 1 94.62 44 ASN B O 1
ATOM 6645 N N . GLY B 1 45 ? -19.031 -23.234 -13.094 1 92.38 45 GLY B N 1
ATOM 6646 C CA . GLY B 1 45 ? -18.125 -24.359 -13.156 1 92.38 45 GLY B CA 1
ATOM 6647 C C . GLY B 1 45 ? -18.297 -25.203 -14.406 1 92.38 45 GLY B C 1
ATOM 6648 O O . GLY B 1 45 ? -17.5 -26.094 -14.68 1 92.38 45 GLY B O 1
ATOM 6649 N N . THR B 1 46 ? -19.328 -24.781 -15.203 1 91.06 46 THR B N 1
ATOM 6650 C CA . THR B 1 46 ? -19.578 -25.547 -16.422 1 91.06 46 THR B CA 1
ATOM 6651 C C . THR B 1 46 ? -18.734 -25.016 -17.578 1 91.06 46 THR B C 1
ATOM 6653 O O . THR B 1 46 ? -18.594 -25.672 -18.609 1 91.06 46 THR B O 1
ATOM 6656 N N . ILE B 1 47 ? -18.203 -23.891 -17.375 1 89.69 47 ILE B N 1
ATOM 6657 C CA . ILE B 1 47 ? -17.406 -23.234 -18.422 1 89.69 47 ILE B CA 1
ATOM 6658 C C . ILE B 1 47 ? -16.062 -23.953 -18.547 1 89.69 47 ILE B C 1
ATOM 6660 O O . ILE B 1 47 ? -15.445 -24.328 -17.547 1 89.69 47 ILE B O 1
ATOM 6664 N N . PRO B 1 48 ? -15.703 -24.078 -19.828 1 83.94 48 PRO B N 1
ATOM 6665 C CA . PRO B 1 48 ? -14.383 -24.703 -20.016 1 83.94 48 PRO B CA 1
ATOM 6666 C C . PRO B 1 48 ? -13.273 -23.922 -19.312 1 83.94 48 PRO B C 1
ATOM 6668 O O . PRO B 1 48 ? -13.344 -22.703 -19.188 1 83.94 48 PRO B O 1
ATOM 6671 N N . ARG B 1 49 ? -12.328 -24.609 -18.984 1 79.44 49 ARG B N 1
ATOM 6672 C CA . ARG B 1 49 ? -11.258 -24.078 -18.141 1 79.44 49 ARG B CA 1
ATOM 6673 C C . ARG B 1 49 ? -10.57 -22.891 -18.828 1 79.44 49 ARG B C 1
ATOM 6675 O O . ARG B 1 49 ? -10.211 -21.906 -18.172 1 79.44 49 ARG B O 1
ATOM 6682 N N . GLU B 1 50 ? -10.328 -23.016 -20.078 1 73.69 50 GLU B N 1
ATOM 6683 C CA . GLU B 1 50 ? -9.625 -21.984 -20.812 1 73.69 50 GLU B CA 1
ATOM 6684 C C . GLU B 1 50 ? -10.367 -20.656 -20.75 1 73.69 50 GLU B C 1
ATOM 6686 O O . GLU B 1 50 ? -9.75 -19.594 -20.734 1 73.69 50 GLU B O 1
ATOM 6691 N N . GLU B 1 51 ? -11.672 -20.828 -20.594 1 80.5 51 GLU B N 1
ATOM 6692 C CA . GLU B 1 51 ? -12.508 -19.641 -20.578 1 80.5 51 GLU B CA 1
ATOM 6693 C C . GLU B 1 51 ? -12.734 -19.141 -19.156 1 80.5 51 GLU B C 1
ATOM 6695 O O . GLU B 1 51 ? -12.977 -17.953 -18.922 1 80.5 51 GLU B O 1
ATOM 6700 N N . LEU B 1 52 ? -12.633 -20.078 -18.281 1 85.81 52 LEU B N 1
ATOM 6701 C CA . LEU B 1 52 ? -12.969 -19.781 -16.891 1 85.81 52 LEU B CA 1
ATOM 6702 C C . LEU B 1 52 ? -12 -18.766 -16.297 1 85.81 52 LEU B C 1
ATOM 6704 O O . LEU B 1 52 ? -12.352 -18.016 -15.391 1 85.81 52 LEU B O 1
ATOM 6708 N N . GLN B 1 53 ? -10.867 -18.703 -16.859 1 82.5 53 GLN B N 1
ATOM 6709 C CA . GLN B 1 53 ? -9.82 -17.859 -16.297 1 82.5 53 GLN B CA 1
ATOM 6710 C C . GLN B 1 53 ? -10 -16.406 -16.75 1 82.5 53 GLN B C 1
ATOM 6712 O O . GLN B 1 53 ? -9.398 -15.492 -16.172 1 82.5 53 GLN B O 1
ATOM 6717 N N . LYS B 1 54 ? -10.945 -16.156 -17.625 1 85.94 54 LYS B N 1
ATOM 6718 C CA . LYS B 1 54 ? -11.172 -14.812 -18.125 1 85.94 54 LYS B CA 1
ATOM 6719 C C . LYS B 1 54 ? -12.023 -14 -17.156 1 85.94 54 LYS B C 1
ATOM 6721 O O . LYS B 1 54 ? -12.945 -14.531 -16.531 1 85.94 54 LYS B O 1
ATOM 6726 N N . GLU B 1 55 ? -11.758 -12.766 -17.156 1 87.69 55 GLU B N 1
ATOM 6727 C CA . GLU B 1 55 ? -12.453 -11.828 -16.281 1 87.69 55 GLU B CA 1
ATOM 6728 C C . GLU B 1 55 ? -13.945 -11.789 -16.578 1 87.69 55 GLU B C 1
ATOM 6730 O O . GLU B 1 55 ? -14.766 -11.609 -15.672 1 87.69 55 GLU B O 1
ATOM 6735 N N . PHE B 1 56 ? -14.258 -12.023 -17.781 1 90.25 56 PHE B N 1
ATOM 6736 C CA . PHE B 1 56 ? -15.641 -11.945 -18.234 1 90.25 56 PHE B CA 1
ATOM 6737 C C . PHE B 1 56 ? -16.516 -12.922 -17.469 1 90.25 56 PHE B C 1
ATOM 6739 O O . PHE B 1 56 ? -17.703 -12.656 -17.234 1 90.25 56 PHE B O 1
ATOM 6746 N N . HIS B 1 57 ? -15.977 -13.977 -17 1 92.56 57 HIS B N 1
ATOM 6747 C CA . HIS B 1 57 ? -16.766 -15.055 -16.422 1 92.56 57 HIS B CA 1
ATOM 6748 C C . HIS B 1 57 ? -16.797 -14.977 -14.906 1 92.56 57 HIS B C 1
ATOM 6750 O O . HIS B 1 57 ? -17.312 -15.875 -14.234 1 92.56 57 HIS B O 1
ATOM 6756 N N . VAL B 1 58 ? -16.219 -13.969 -14.336 1 94.12 58 VAL B N 1
ATOM 6757 C CA . VAL B 1 58 ? -16.328 -13.711 -12.906 1 94.12 58 VAL B CA 1
ATOM 6758 C C . VAL B 1 58 ? -17.5 -12.758 -12.633 1 94.12 58 VAL B C 1
ATOM 6760 O O . VAL B 1 58 ? -17.594 -11.703 -13.258 1 94.12 58 VAL B O 1
ATOM 6763 N N . ARG B 1 59 ? -18.344 -13.164 -11.734 1 95.06 59 ARG B N 1
ATOM 6764 C CA . ARG B 1 59 ? -19.531 -12.367 -11.438 1 95.06 59 ARG B CA 1
ATOM 6765 C C . ARG B 1 59 ? -19.516 -11.883 -9.992 1 95.06 59 ARG B C 1
ATOM 6767 O O . ARG B 1 59 ? -19.219 -12.648 -9.078 1 95.06 59 ARG B O 1
ATOM 6774 N N . TYR B 1 60 ? -19.891 -10.625 -9.906 1 95.75 60 TYR B N 1
ATOM 6775 C CA . TYR B 1 60 ? -20.078 -10.031 -8.594 1 95.75 60 TYR B CA 1
ATOM 6776 C C . TYR B 1 60 ? -21.375 -10.523 -7.961 1 95.75 60 TYR B C 1
ATOM 6778 O O . TYR B 1 60 ? -22.406 -10.633 -8.641 1 95.75 60 TYR B O 1
ATOM 6786 N N . VAL B 1 61 ? -21.297 -10.797 -6.645 1 96.75 61 VAL B N 1
ATOM 6787 C CA . VAL B 1 61 ? -22.484 -11.273 -5.953 1 96.75 61 VAL B CA 1
ATOM 6788 C C . VAL B 1 61 ? -22.906 -10.258 -4.895 1 96.75 61 VAL B C 1
ATOM 6790 O O . VAL B 1 61 ? -24.016 -9.719 -4.941 1 96.75 61 VAL B O 1
ATOM 6793 N N . THR B 1 62 ? -22.031 -10.055 -3.965 1 96 62 THR B N 1
ATOM 6794 C CA . THR B 1 62 ? -22.344 -9.125 -2.883 1 96 62 THR B CA 1
ATOM 6795 C C . THR B 1 62 ? -21.062 -8.609 -2.229 1 96 62 THR B C 1
ATOM 6797 O O . THR B 1 62 ? -19.984 -9.188 -2.408 1 96 62 THR B O 1
ATOM 6800 N N . THR B 1 63 ? -21.203 -7.492 -1.598 1 95 63 THR B N 1
ATOM 6801 C CA . THR B 1 63 ? -20.109 -6.895 -0.853 1 95 63 THR B CA 1
ATOM 6802 C C . THR B 1 63 ? -20.625 -6.117 0.354 1 95 63 THR B C 1
ATOM 6804 O O . THR B 1 63 ? -21.781 -5.723 0.39 1 95 63 THR B O 1
ATOM 6807 N N . SER B 1 64 ? -19.766 -6.047 1.376 1 93.12 64 SER B N 1
ATOM 6808 C CA . SER B 1 64 ? -20.125 -5.246 2.541 1 93.12 64 SER B CA 1
ATOM 6809 C C . SER B 1 64 ? -18.891 -4.773 3.291 1 93.12 64 SER B C 1
ATOM 6811 O O . SER B 1 64 ? -17.891 -5.484 3.354 1 93.12 64 SER B O 1
ATOM 6813 N N . SER B 1 65 ? -18.969 -3.58 3.744 1 88.06 65 SER B N 1
ATOM 6814 C CA . SER B 1 65 ? -17.938 -3.084 4.648 1 88.06 65 SER B CA 1
ATOM 6815 C C . SER B 1 65 ? -18.344 -3.279 6.105 1 88.06 65 SER B C 1
ATOM 6817 O O . SER B 1 65 ? -17.547 -3.008 7.012 1 88.06 65 SER B O 1
ATOM 6819 N N . HIS B 1 66 ? -19.516 -3.832 6.359 1 86.94 66 HIS B N 1
ATOM 6820 C CA . HIS B 1 66 ? -20.047 -3.934 7.711 1 86.94 66 HIS B CA 1
ATOM 6821 C C . HIS B 1 66 ? -20.266 -5.391 8.109 1 86.94 66 HIS B C 1
ATOM 6823 O O . HIS B 1 66 ? -19.969 -5.773 9.242 1 86.94 66 HIS B O 1
ATOM 6829 N N . ALA B 1 67 ? -20.766 -6.113 7.121 1 89.69 67 ALA B N 1
ATOM 6830 C CA . ALA B 1 67 ? -21.047 -7.512 7.414 1 89.69 67 ALA B CA 1
ATOM 6831 C C . ALA B 1 67 ? -19.781 -8.352 7.41 1 89.69 67 ALA B C 1
ATOM 6833 O O . ALA B 1 67 ? -18.891 -8.141 6.578 1 89.69 67 ALA B O 1
ATOM 6834 N N . GLU B 1 68 ? -19.797 -9.297 8.336 1 91.19 68 GLU B N 1
ATOM 6835 C CA . GLU B 1 68 ? -18.672 -10.227 8.398 1 91.19 68 GLU B CA 1
ATOM 6836 C C . GLU B 1 68 ? -18.828 -11.344 7.367 1 91.19 68 GLU B C 1
ATOM 6838 O O . GLU B 1 68 ? -19.906 -11.539 6.816 1 91.19 68 GLU B O 1
ATOM 6843 N N . PRO B 1 69 ? -17.797 -12.094 7.094 1 94.38 69 PRO B N 1
ATOM 6844 C CA . PRO B 1 69 ? -17.797 -13.078 6.012 1 94.38 69 PRO B CA 1
ATOM 6845 C C . PRO B 1 69 ? -18.922 -14.094 6.141 1 94.38 69 PRO B C 1
ATOM 6847 O O . PRO B 1 69 ? -19.641 -14.359 5.172 1 94.38 69 PRO B O 1
ATOM 6850 N N . LEU B 1 70 ? -19.109 -14.633 7.305 1 95.81 70 LEU B N 1
ATOM 6851 C CA . LEU B 1 70 ? -20.109 -15.688 7.477 1 95.81 70 LEU B CA 1
ATOM 6852 C C . LEU B 1 70 ? -21.516 -15.125 7.414 1 95.81 70 LEU B C 1
ATOM 6854 O O . LEU B 1 70 ? -22.469 -15.836 7.07 1 95.81 70 LEU B O 1
ATOM 6858 N N . GLU B 1 71 ? -21.672 -13.812 7.742 1 93.12 71 GLU B N 1
ATOM 6859 C CA . GLU B 1 71 ? -22.969 -13.172 7.559 1 93.12 71 GLU B CA 1
ATOM 6860 C C . GLU B 1 71 ? -23.328 -13.07 6.078 1 93.12 71 GLU B C 1
ATOM 6862 O O . GLU B 1 71 ? -24.484 -13.297 5.695 1 93.12 71 GLU B O 1
ATOM 6867 N N . LEU B 1 72 ? -22.391 -12.75 5.312 1 95.31 72 LEU B N 1
ATOM 6868 C CA . LEU B 1 72 ? -22.594 -12.688 3.869 1 95.31 72 LEU B CA 1
ATOM 6869 C C . LEU B 1 72 ? -22.922 -14.07 3.312 1 95.31 72 LEU B C 1
ATOM 6871 O O . LEU B 1 72 ? -23.766 -14.211 2.422 1 95.31 72 LEU B O 1
ATOM 6875 N N . MET B 1 73 ? -22.266 -15.055 3.885 1 96.31 73 MET B N 1
ATOM 6876 C CA . MET B 1 73 ? -22.5 -16.422 3.428 1 96.31 73 MET B CA 1
ATOM 6877 C C . MET B 1 73 ? -23.906 -16.891 3.768 1 96.31 73 MET B C 1
ATOM 6879 O O . MET B 1 73 ? -24.469 -17.734 3.076 1 96.31 73 MET B O 1
ATOM 6883 N N . GLN B 1 74 ? -24.422 -16.312 4.824 1 94 74 GLN B N 1
ATOM 6884 C CA . GLN B 1 74 ? -25.812 -16.609 5.129 1 94 74 GLN B CA 1
ATOM 6885 C C . GLN B 1 74 ? -26.734 -16.188 3.99 1 94 74 GLN B C 1
ATOM 6887 O O . GLN B 1 74 ? -27.641 -16.938 3.602 1 94 74 GLN B O 1
ATOM 6892 N N . GLY B 1 75 ? -26.469 -14.984 3.502 1 93.62 75 GLY B N 1
ATOM 6893 C CA . GLY B 1 75 ? -27.219 -14.523 2.354 1 93.62 75 GLY B CA 1
ATOM 6894 C C . GLY B 1 75 ? -27.031 -15.383 1.123 1 93.62 75 GLY B C 1
ATOM 6895 O O . GLY B 1 75 ? -28 -15.688 0.416 1 93.62 75 GLY B O 1
ATOM 6896 N N . VAL B 1 76 ? -25.891 -15.82 0.89 1 95.62 76 VAL B N 1
ATOM 6897 C CA . VAL B 1 76 ? -25.562 -16.656 -0.261 1 95.62 76 VAL B CA 1
ATOM 6898 C C . VAL B 1 76 ? -26.25 -18.016 -0.125 1 95.62 76 VAL B C 1
ATOM 6900 O O . VAL B 1 76 ? -26.844 -18.516 -1.085 1 95.62 76 VAL B O 1
ATOM 6903 N N . LYS B 1 77 ? -26.172 -18.594 1.06 1 95.31 77 LYS B N 1
ATOM 6904 C CA . LYS B 1 77 ? -26.812 -19.875 1.326 1 95.31 77 LYS B CA 1
ATOM 6905 C C . LYS B 1 77 ? -28.328 -19.797 1.067 1 95.31 77 LYS B C 1
ATOM 6907 O O . LYS B 1 77 ? -28.891 -20.688 0.439 1 95.31 77 LYS B O 1
ATOM 6912 N N . GLU B 1 78 ? -28.906 -18.719 1.566 1 94.25 78 GLU B N 1
ATOM 6913 C CA . GLU B 1 78 ? -30.344 -18.547 1.394 1 94.25 78 GLU B CA 1
ATOM 6914 C C . GLU B 1 78 ? -30.719 -18.438 -0.082 1 94.25 78 GLU B C 1
ATOM 6916 O O . GLU B 1 78 ? -31.734 -18.969 -0.513 1 94.25 78 GLU B O 1
ATOM 6921 N N . SER B 1 79 ? -29.906 -17.797 -0.795 1 95.25 79 SER B N 1
ATOM 6922 C CA . SER B 1 79 ? -30.125 -17.672 -2.23 1 95.25 79 SER B CA 1
ATOM 6923 C C . SER B 1 79 ? -30.031 -19.031 -2.924 1 95.25 79 SER B C 1
ATOM 6925 O O . SER B 1 79 ? -30.859 -19.344 -3.781 1 95.25 79 SER B O 1
ATOM 6927 N N . PHE B 1 80 ? -29.078 -19.844 -2.582 1 95.75 80 PHE B N 1
ATOM 6928 C CA . PHE B 1 80 ? -28.922 -21.188 -3.146 1 95.75 80 PHE B CA 1
ATOM 6929 C C . PHE B 1 80 ? -30.109 -22.062 -2.773 1 95.75 80 PHE B C 1
ATOM 6931 O O . PHE B 1 80 ? -30.641 -22.781 -3.619 1 95.75 80 PHE B O 1
ATOM 6938 N N . LYS B 1 81 ? -30.469 -21.984 -1.494 1 93.75 81 LYS B N 1
ATOM 6939 C CA . LYS B 1 81 ? -31.594 -22.797 -1.012 1 93.75 81 LYS B CA 1
ATOM 6940 C C . LYS B 1 81 ? -32.875 -22.438 -1.748 1 93.75 81 LYS B C 1
ATOM 6942 O O . LYS B 1 81 ? -33.625 -23.328 -2.184 1 93.75 81 LYS B O 1
ATOM 6947 N N . LYS B 1 82 ? -33.094 -21.188 -1.923 1 93.81 82 LYS B N 1
ATOM 6948 C CA . LYS B 1 82 ? -34.312 -20.703 -2.596 1 93.81 82 LYS B CA 1
ATOM 6949 C C . LYS B 1 82 ? -34.375 -21.188 -4.043 1 93.81 82 LYS B C 1
ATOM 6951 O O . LYS B 1 82 ? -35.375 -21.75 -4.477 1 93.81 82 LYS B O 1
ATOM 6956 N N . HIS B 1 83 ? -33.312 -21.094 -4.746 1 92.69 83 HIS B N 1
ATOM 6957 C CA . HIS B 1 83 ? -33.344 -21.344 -6.184 1 92.69 83 HIS B CA 1
ATOM 6958 C C . HIS B 1 83 ? -33.094 -22.828 -6.477 1 92.69 83 HIS B C 1
ATOM 6960 O O . HIS B 1 83 ? -33.312 -23.281 -7.602 1 92.69 83 HIS B O 1
ATOM 6966 N N . PHE B 1 84 ? -32.625 -23.516 -5.441 1 88.69 84 PHE B N 1
ATOM 6967 C CA . PHE B 1 84 ? -32.594 -24.969 -5.598 1 88.69 84 PHE B CA 1
ATOM 6968 C C . PHE B 1 84 ? -34 -25.547 -5.523 1 88.69 84 PHE B C 1
ATOM 6970 O O . PHE B 1 84 ? -34.312 -26.5 -6.238 1 88.69 84 PHE B O 1
ATOM 6977 N N . SER B 1 85 ? -34.781 -24.953 -4.688 1 87.31 85 SER B N 1
ATOM 6978 C CA . SER B 1 85 ? -36.188 -25.391 -4.535 1 87.31 85 SER B CA 1
ATOM 6979 C C . SER B 1 85 ? -37.062 -24.797 -5.633 1 87.31 85 SER B C 1
ATOM 6981 O O . SER B 1 85 ? -37.969 -25.469 -6.133 1 87.31 85 SER B O 1
ATOM 6983 N N . GLU B 1 86 ? -36.75 -23.562 -5.93 1 91.25 86 GLU B N 1
ATOM 6984 C CA . GLU B 1 86 ? -37.469 -22.859 -6.992 1 91.25 86 GLU B CA 1
ATOM 6985 C C . GLU B 1 86 ? -36.5 -22.438 -8.109 1 91.25 86 GLU B C 1
ATOM 6987 O O . GLU B 1 86 ? -36.094 -21.281 -8.164 1 91.25 86 GLU B O 1
ATOM 6992 N N . PRO B 1 87 ? -36.344 -23.359 -9.039 1 93.81 87 PRO B N 1
ATOM 6993 C CA . PRO B 1 87 ? -35.406 -23.062 -10.102 1 93.81 87 PRO B CA 1
ATOM 6994 C C . PRO B 1 87 ? -35.719 -21.781 -10.859 1 93.81 87 PRO B C 1
ATOM 6996 O O . PRO B 1 87 ? -36.875 -21.375 -10.922 1 93.81 87 PRO B O 1
ATOM 6999 N N . ILE B 1 88 ? -34.75 -21.141 -11.469 1 93.5 88 ILE B N 1
ATOM 7000 C CA . ILE B 1 88 ? -34.844 -19.859 -12.164 1 93.5 88 ILE B CA 1
ATOM 7001 C C . ILE B 1 88 ? -35.25 -20.094 -13.617 1 93.5 88 ILE B C 1
ATOM 7003 O O . ILE B 1 88 ? -34.656 -20.938 -14.297 1 93.5 88 ILE B O 1
ATOM 7007 N N . VAL B 1 89 ? -36.219 -19.375 -14.07 1 92.94 89 VAL B N 1
ATOM 7008 C CA . VAL B 1 89 ? -36.625 -19.469 -15.469 1 92.94 89 VAL B CA 1
ATOM 7009 C C . VAL B 1 89 ? -35.656 -18.688 -16.344 1 92.94 89 VAL B C 1
ATOM 7011 O O . VAL B 1 89 ? -35.375 -17.5 -16.094 1 92.94 89 VAL B O 1
ATOM 7014 N N . ALA B 1 90 ? -35.094 -19.344 -17.219 1 93.69 90 ALA B N 1
ATOM 7015 C CA . ALA B 1 90 ? -34.156 -18.734 -18.156 1 93.69 90 ALA B CA 1
ATOM 7016 C C . ALA B 1 90 ? -34.469 -19.172 -19.594 1 93.69 90 ALA B C 1
ATOM 7018 O O . ALA B 1 90 ? -35.438 -19.906 -19.828 1 93.69 90 ALA B O 1
ATOM 7019 N N . PHE B 1 91 ? -33.781 -18.578 -20.578 1 94.81 91 PHE B N 1
ATOM 7020 C CA . PHE B 1 91 ? -33.938 -18.891 -21.984 1 94.81 91 PHE B CA 1
ATOM 7021 C C . PHE B 1 91 ? -32.656 -19.438 -22.578 1 94.81 91 PHE B C 1
ATOM 7023 O O . PHE B 1 91 ? -31.609 -18.797 -22.5 1 94.81 91 PHE B O 1
ATOM 7030 N N . ASP B 1 92 ? -32.719 -20.641 -23.094 1 94.12 92 ASP B N 1
ATOM 7031 C CA . ASP B 1 92 ? -31.578 -21.234 -23.75 1 94.12 92 ASP B CA 1
ATOM 7032 C C . ASP B 1 92 ? -31.406 -20.672 -25.156 1 94.12 92 ASP B C 1
ATOM 7034 O O . ASP B 1 92 ? -32.219 -20.922 -26.047 1 94.12 92 ASP B O 1
ATOM 7038 N N . ALA B 1 93 ? -30.359 -20.031 -25.359 1 91 93 ALA B N 1
ATOM 7039 C CA . ALA B 1 93 ? -30.125 -19.328 -26.625 1 91 93 ALA B CA 1
ATOM 7040 C C . ALA B 1 93 ? -29.844 -20.328 -27.75 1 91 93 ALA B C 1
ATOM 7042 O O . ALA B 1 93 ? -30.016 -20.016 -28.922 1 91 93 ALA B O 1
ATOM 7043 N N . ILE B 1 94 ? -29.422 -21.562 -27.438 1 90.31 94 ILE B N 1
ATOM 7044 C CA . ILE B 1 94 ? -29.094 -22.562 -28.453 1 90.31 94 ILE B CA 1
ATOM 7045 C C . ILE B 1 94 ? -30.359 -23.281 -28.891 1 90.31 94 ILE B C 1
ATOM 7047 O O . ILE B 1 94 ? -30.656 -23.344 -30.094 1 90.31 94 ILE B O 1
ATOM 7051 N N . THR B 1 95 ? -31.188 -23.766 -27.938 1 92.19 95 THR B N 1
ATOM 7052 C CA . THR B 1 95 ? -32.406 -24.531 -28.266 1 92.19 95 THR B CA 1
ATOM 7053 C C . THR B 1 95 ? -33.594 -23.594 -28.484 1 92.19 95 THR B C 1
ATOM 7055 O O . THR B 1 95 ? -34.625 -24 -29.016 1 92.19 95 THR B O 1
ATOM 7058 N N . LYS B 1 96 ? -33.5 -22.281 -28.078 1 92.5 96 LYS B N 1
ATOM 7059 C CA . LYS B 1 96 ? -34.5 -21.266 -28.203 1 92.5 96 LYS B CA 1
ATOM 7060 C C . LYS B 1 96 ? -35.781 -21.672 -27.484 1 92.5 96 LYS B C 1
ATOM 7062 O O . LYS B 1 96 ? -36.875 -21.562 -28.031 1 92.5 96 LYS B O 1
ATOM 7067 N N . GLU B 1 97 ? -35.562 -22.328 -26.328 1 93.5 97 GLU B N 1
ATOM 7068 C CA . GLU B 1 97 ? -36.688 -22.719 -25.469 1 93.5 97 GLU B CA 1
ATOM 7069 C C . GLU B 1 97 ? -36.438 -22.234 -24.031 1 93.5 97 GLU B C 1
ATOM 7071 O O . GLU B 1 97 ? -35.312 -22 -23.625 1 93.5 97 GLU B O 1
ATOM 7076 N N . GLU B 1 98 ? -37.5 -22.125 -23.359 1 93.81 98 GLU B N 1
ATOM 7077 C CA . GLU B 1 98 ? -37.438 -21.812 -21.922 1 93.81 98 GLU B CA 1
ATOM 7078 C C . GLU B 1 98 ? -36.906 -23 -21.141 1 93.81 98 GLU B C 1
ATOM 7080 O O . GLU B 1 98 ? -37.281 -24.156 -21.391 1 93.81 98 GLU B O 1
ATOM 7085 N N . VAL B 1 99 ? -36 -22.719 -20.234 1 94.81 99 VAL B N 1
ATOM 7086 C CA . VAL B 1 99 ? -35.406 -23.75 -19.406 1 94.81 99 VAL B CA 1
ATOM 7087 C C . VAL B 1 99 ? -35.406 -23.312 -17.953 1 94.81 99 VAL B C 1
ATOM 7089 O O . VAL B 1 99 ? -35.719 -22.172 -17.641 1 94.81 99 VAL B O 1
ATOM 7092 N N . LEU B 1 100 ? -35.156 -24.297 -17.062 1 94.88 100 LEU B N 1
ATOM 7093 C CA . LEU B 1 100 ? -35 -24.016 -15.633 1 94.88 100 LEU B CA 1
ATOM 7094 C C . LEU B 1 100 ? -33.562 -24.203 -15.188 1 94.88 100 LEU B C 1
ATOM 7096 O O . LEU B 1 100 ? -32.906 -25.203 -15.555 1 94.88 100 LEU B O 1
ATOM 7100 N N . LEU B 1 101 ? -33.094 -23.234 -14.492 1 94.38 101 LEU B N 1
ATOM 7101 C CA . LEU B 1 101 ? -31.734 -23.328 -13.938 1 94.38 101 LEU B CA 1
ATOM 7102 C C . LEU B 1 101 ? -31.781 -23.594 -12.438 1 94.38 101 LEU B C 1
ATOM 7104 O O . LEU B 1 101 ? -32.531 -22.922 -11.703 1 94.38 101 LEU B O 1
ATOM 7108 N N . ARG B 1 102 ? -31.047 -24.562 -12.016 1 94.12 102 ARG B N 1
ATOM 7109 C CA . ARG B 1 102 ? -30.906 -24.922 -10.609 1 94.12 102 ARG B CA 1
ATOM 7110 C C . ARG B 1 102 ? -29.453 -24.844 -10.164 1 94.12 102 ARG B C 1
ATOM 7112 O O . ARG B 1 102 ? -28.703 -25.828 -10.242 1 94.12 102 ARG B O 1
ATOM 7119 N N . PRO B 1 103 ? -29.062 -23.688 -9.625 1 94.44 103 PRO B N 1
ATOM 7120 C CA . PRO B 1 103 ? -27.672 -23.5 -9.211 1 94.44 103 PRO B CA 1
ATOM 7121 C C . PRO B 1 103 ? -27.344 -24.234 -7.914 1 94.44 103 PRO B C 1
ATOM 7123 O O . PRO B 1 103 ? -28.188 -24.359 -7.035 1 94.44 103 PRO B O 1
ATOM 7126 N N . TRP B 1 104 ? -26.172 -24.812 -7.793 1 94.69 104 TRP B N 1
ATOM 7127 C CA . TRP B 1 104 ? -25.641 -25.406 -6.566 1 94.69 104 TRP B CA 1
ATOM 7128 C C . TRP B 1 104 ? -24.172 -25.078 -6.395 1 94.69 104 TRP B C 1
ATOM 7130 O O . TRP B 1 104 ? -23.453 -24.875 -7.379 1 94.69 104 TRP B O 1
ATOM 7140 N N . PRO B 1 105 ? -23.703 -24.922 -5.227 1 96.06 105 PRO B N 1
ATOM 7141 C CA . PRO B 1 105 ? -22.297 -24.578 -5.004 1 96.06 105 PRO B CA 1
ATOM 7142 C C . PRO B 1 105 ? -21.359 -25.75 -5.246 1 96.06 105 PRO B C 1
ATOM 7144 O O . PRO B 1 105 ? -21.625 -26.875 -4.801 1 96.06 105 PRO B O 1
ATOM 7147 N N . LEU B 1 106 ? -20.328 -25.562 -5.926 1 95.75 106 LEU B N 1
ATOM 7148 C CA . LEU B 1 106 ? -19.344 -26.594 -6.227 1 95.75 106 LEU B CA 1
ATOM 7149 C C . LEU B 1 106 ? -18.281 -26.656 -5.137 1 95.75 106 LEU B C 1
ATOM 7151 O O . LEU B 1 106 ? -18.078 -27.703 -4.523 1 95.75 106 LEU B O 1
ATOM 7155 N N . PHE B 1 107 ? -17.609 -25.578 -4.891 1 96.94 107 PHE B N 1
ATOM 7156 C CA . PHE B 1 107 ? -16.625 -25.469 -3.82 1 96.94 107 PHE B CA 1
ATOM 7157 C C . PHE B 1 107 ? -16.328 -24 -3.512 1 96.94 107 PHE B C 1
ATOM 7159 O O . PHE B 1 107 ? -16.797 -23.109 -4.215 1 96.94 107 PHE B O 1
ATOM 7166 N N . TRP B 1 108 ? -15.578 -23.734 -2.422 1 97.5 108 TRP B N 1
ATOM 7167 C CA . TRP B 1 108 ? -15.234 -22.391 -1.948 1 97.5 108 TRP B CA 1
ATOM 7168 C C . TRP B 1 108 ? -13.727 -22.172 -1.983 1 97.5 108 TRP B C 1
ATOM 7170 O O . TRP B 1 108 ? -13.031 -22.422 -0.997 1 97.5 108 TRP B O 1
ATOM 7180 N N . PRO B 1 109 ? -13.281 -21.594 -3.111 1 96.44 109 PRO B N 1
ATOM 7181 C CA . PRO B 1 109 ? -11.859 -21.219 -3.105 1 96.44 109 PRO B CA 1
ATOM 7182 C C . PRO B 1 109 ? -11.586 -19.953 -2.289 1 96.44 109 PRO B C 1
ATOM 7184 O O . PRO B 1 109 ? -12.508 -19.172 -2.031 1 96.44 109 PRO B O 1
ATOM 7187 N N . GLY B 1 110 ? -10.398 -19.766 -1.771 1 94.88 110 GLY B N 1
ATOM 7188 C CA . GLY B 1 110 ? -9.984 -18.609 -1.008 1 94.88 110 GLY B CA 1
ATOM 7189 C C . GLY B 1 110 ? -8.594 -18.75 -0.41 1 94.88 110 GLY B C 1
ATOM 7190 O O . GLY B 1 110 ? -7.973 -19.812 -0.516 1 94.88 110 GLY B O 1
ATOM 7191 N N . ASP B 1 111 ? -8.156 -17.656 0.132 1 93.38 111 ASP B N 1
ATOM 7192 C CA . ASP B 1 111 ? -6.883 -17.766 0.845 1 93.38 111 ASP B CA 1
ATOM 7193 C C . ASP B 1 111 ? -7.051 -18.531 2.152 1 93.38 111 ASP B C 1
ATOM 7195 O O . ASP B 1 111 ? -8.172 -18.859 2.547 1 93.38 111 ASP B O 1
ATOM 7199 N N . ASN B 1 112 ? -6.047 -18.828 2.73 1 95.12 112 ASN B N 1
ATOM 7200 C CA . ASN B 1 112 ? -6.078 -19.75 3.869 1 95.12 112 ASN B CA 1
ATOM 7201 C C . ASN B 1 112 ? -6.887 -19.172 5.027 1 95.12 112 ASN B C 1
ATOM 7203 O O . ASN B 1 112 ? -7.715 -19.859 5.617 1 95.12 112 ASN B O 1
ATOM 7207 N N . PRO B 1 113 ? -6.75 -17.906 5.379 1 94.44 113 PRO B N 1
ATOM 7208 C CA . PRO B 1 113 ? -7.566 -17.359 6.469 1 94.44 113 PRO B CA 1
ATOM 7209 C C . PRO B 1 113 ? -9.055 -17.359 6.148 1 94.44 113 PRO B C 1
ATOM 7211 O O . PRO B 1 113 ? -9.883 -17.656 7.016 1 94.44 113 PRO B O 1
ATOM 7214 N N . MET B 1 114 ? -9.398 -17 4.973 1 96 114 MET B N 1
ATOM 7215 C CA . MET B 1 114 ? -10.805 -16.969 4.582 1 96 114 MET B CA 1
ATOM 7216 C C . MET B 1 114 ? -11.406 -18.375 4.586 1 96 114 MET B C 1
ATOM 7218 O O . MET B 1 114 ? -12.547 -18.562 5.004 1 96 114 MET B O 1
ATOM 7222 N N . GLN B 1 115 ? -10.672 -19.297 4.121 1 96.62 115 GLN B N 1
ATOM 7223 C CA . GLN B 1 115 ? -11.164 -20.672 4.129 1 96.62 115 GLN B CA 1
ATOM 7224 C C . GLN B 1 115 ? -11.297 -21.203 5.551 1 96.62 115 GLN B C 1
ATOM 7226 O O . GLN B 1 115 ? -12.203 -21.984 5.848 1 96.62 115 GLN B O 1
ATOM 7231 N N . ALA B 1 116 ? -10.352 -20.797 6.375 1 96.5 116 ALA B N 1
ATOM 7232 C CA . ALA B 1 116 ? -10.484 -21.156 7.785 1 96.5 116 ALA B CA 1
ATOM 7233 C C . ALA B 1 116 ? -11.781 -20.594 8.367 1 96.5 116 ALA B C 1
ATOM 7235 O O . ALA B 1 116 ? -12.469 -21.266 9.141 1 96.5 116 ALA B O 1
ATOM 7236 N N . GLU B 1 117 ? -12.102 -19.406 7.977 1 96.12 117 GLU B N 1
ATOM 7237 C CA . GLU B 1 117 ? -13.336 -18.766 8.406 1 96.12 117 GLU B CA 1
ATOM 7238 C C . GLU B 1 117 ? -14.555 -19.531 7.906 1 96.12 117 GLU B C 1
ATOM 7240 O O . GLU B 1 117 ? -15.508 -19.766 8.656 1 96.12 117 GLU B O 1
ATOM 7245 N N . HIS B 1 118 ? -14.516 -19.984 6.703 1 97.44 118 HIS B N 1
ATOM 7246 C CA . HIS B 1 118 ? -15.617 -20.734 6.113 1 97.44 118 HIS B CA 1
ATOM 7247 C C . HIS B 1 118 ? -15.844 -22.047 6.852 1 97.44 118 HIS B C 1
ATOM 7249 O O . HIS B 1 118 ? -16.969 -22.531 6.93 1 97.44 118 HIS B O 1
ATOM 7255 N N . CYS B 1 119 ? -14.758 -22.547 7.418 1 97.56 119 CYS B N 1
ATOM 7256 C CA . CYS B 1 119 ? -14.828 -23.844 8.062 1 97.56 119 CYS B CA 1
ATOM 7257 C C . CYS B 1 119 ? -14.945 -23.703 9.578 1 97.56 119 CYS B C 1
ATOM 7259 O O . CYS B 1 119 ? -14.93 -24.703 10.297 1 97.56 119 CYS B O 1
ATOM 7261 N N . SER B 1 120 ? -14.992 -22.469 10.094 1 97.5 120 SER B N 1
ATOM 7262 C CA . SER B 1 120 ? -15.008 -22.188 11.523 1 97.5 120 SER B CA 1
ATOM 7263 C C . SER B 1 120 ? -13.766 -22.75 12.211 1 97.5 120 SER B C 1
ATOM 7265 O O . SER B 1 120 ? -13.844 -23.266 13.328 1 97.5 120 SER B O 1
ATOM 7267 N N . SER B 1 121 ? -12.703 -22.734 11.438 1 95.5 121 SER B N 1
ATOM 7268 C CA . SER B 1 121 ? -11.422 -23.156 11.984 1 95.5 121 SER B CA 1
ATOM 7269 C C . SER B 1 121 ? -10.727 -22.016 12.711 1 95.5 121 SER B C 1
ATOM 7271 O O . SER B 1 121 ? -10.867 -20.844 12.32 1 95.5 121 SER B O 1
ATOM 7273 N N . ALA B 1 122 ? -9.945 -22.297 13.75 1 92.62 122 ALA B N 1
ATOM 7274 C CA . ALA B 1 122 ? -9.32 -21.281 14.594 1 92.62 122 ALA B CA 1
ATOM 7275 C C . ALA B 1 122 ? -8.148 -20.609 13.867 1 92.62 122 ALA B C 1
ATOM 7277 O O . ALA B 1 122 ? -7.617 -19.609 14.336 1 92.62 122 ALA B O 1
ATOM 7278 N N . GLY B 1 123 ? -7.785 -21.156 12.781 1 89.19 123 GLY B N 1
ATOM 7279 C CA . GLY B 1 123 ? -6.766 -20.453 12.008 1 89.19 123 GLY B CA 1
ATOM 7280 C C . GLY B 1 123 ? -5.457 -21.219 11.914 1 89.19 123 GLY B C 1
ATOM 7281 O O . GLY B 1 123 ? -5.336 -22.312 12.461 1 89.19 123 GLY B O 1
ATOM 7282 N N . LEU B 1 124 ? -4.473 -20.562 11.352 1 90.19 124 LEU B N 1
ATOM 7283 C CA . LEU B 1 124 ? -3.219 -21.219 11 1 90.19 124 LEU B CA 1
ATOM 7284 C C . LEU B 1 124 ? -2.305 -21.312 12.219 1 90.19 124 LEU B C 1
ATOM 7286 O O . LEU B 1 124 ? -1.409 -22.156 12.258 1 90.19 124 LEU B O 1
ATOM 7290 N N . ASN B 1 125 ? -2.529 -20.5 13.203 1 88.5 125 ASN B N 1
ATOM 7291 C CA . ASN B 1 125 ? -1.677 -20.484 14.391 1 88.5 125 ASN B CA 1
ATOM 7292 C C . ASN B 1 125 ? -2.285 -21.312 15.523 1 88.5 125 ASN B C 1
ATOM 7294 O O . ASN B 1 125 ? -1.731 -21.359 16.625 1 88.5 125 ASN B O 1
ATOM 7298 N N . ALA B 1 126 ? -3.346 -21.969 15.219 1 92.38 126 ALA B N 1
ATOM 7299 C CA . ALA B 1 126 ? -4.027 -22.766 16.234 1 92.38 126 ALA B CA 1
ATOM 7300 C C . ALA B 1 126 ? -3.328 -24.094 16.453 1 92.38 126 ALA B C 1
ATOM 7302 O O . ALA B 1 126 ? -2.508 -24.516 15.633 1 92.38 126 ALA B O 1
ATOM 7303 N N . SER B 1 127 ? -3.619 -24.719 17.609 1 91.69 127 SER B N 1
ATOM 7304 C CA . SER B 1 127 ? -3.078 -26.047 17.906 1 91.69 127 SER B CA 1
ATOM 7305 C C . SER B 1 127 ? -3.549 -27.078 16.875 1 91.69 127 SER B C 1
ATOM 7307 O O . SER B 1 127 ? -2.77 -27.922 16.438 1 91.69 127 SER B O 1
ATOM 7309 N N . ARG B 1 128 ? -4.77 -27 16.516 1 94.56 128 ARG B N 1
ATOM 7310 C CA . ARG B 1 128 ? -5.32 -27.766 15.398 1 94.56 128 ARG B CA 1
ATOM 7311 C C . ARG B 1 128 ? -5.625 -26.844 14.211 1 94.56 128 ARG B C 1
ATOM 7313 O O . ARG B 1 128 ? -6.766 -26.422 14.031 1 94.56 128 ARG B O 1
ATOM 7320 N N . PHE B 1 129 ? -4.617 -26.656 13.398 1 94.88 129 PHE B N 1
ATOM 7321 C CA . PHE B 1 129 ? -4.59 -25.547 12.445 1 94.88 129 PHE B CA 1
ATOM 7322 C C . PHE B 1 129 ? -5.254 -25.953 11.133 1 94.88 129 PHE B C 1
ATOM 7324 O O . PHE B 1 129 ? -5.609 -25.094 10.32 1 94.88 129 PHE B O 1
ATOM 7331 N N . CYS B 1 130 ? -5.445 -27.25 10.836 1 96.75 130 CYS B N 1
ATOM 7332 C CA . CYS B 1 130 ? -5.898 -27.688 9.523 1 96.75 130 CYS B CA 1
ATOM 7333 C C . CYS B 1 130 ? -7.422 -27.688 9.445 1 96.75 130 CYS B C 1
ATOM 7335 O O . CYS B 1 130 ? -8.094 -28.25 10.305 1 96.75 130 CYS B O 1
ATOM 7337 N N . ARG B 1 131 ? -7.961 -27.094 8.523 1 96.5 131 ARG B N 1
ATOM 7338 C CA . ARG B 1 131 ? -9.406 -27.016 8.352 1 96.5 131 ARG B CA 1
ATOM 7339 C C . ARG B 1 131 ? -9.961 -28.297 7.75 1 96.5 131 ARG B C 1
ATOM 7341 O O . ARG B 1 131 ? -11.156 -28.562 7.828 1 96.5 131 ARG B O 1
ATOM 7348 N N . THR B 1 132 ? -9.117 -29.156 7.125 1 97.56 132 THR B N 1
ATOM 7349 C CA . THR B 1 132 ? -9.539 -30.375 6.43 1 97.56 132 THR B CA 1
ATOM 7350 C C . THR B 1 132 ? -9.492 -31.578 7.363 1 97.56 132 THR B C 1
ATOM 7352 O O . THR B 1 132 ? -10.367 -32.438 7.309 1 97.56 132 THR B O 1
ATOM 7355 N N . CYS B 1 133 ? -8.492 -31.641 8.195 1 97.12 133 CYS B N 1
ATOM 7356 C CA . CYS B 1 133 ? -8.359 -32.812 9.07 1 97.12 133 CYS B CA 1
ATOM 7357 C C . CYS B 1 133 ? -8.047 -32.375 10.5 1 97.12 133 CYS B C 1
ATOM 7359 O O . CYS B 1 133 ? -7.93 -31.172 10.781 1 97.12 133 CYS B O 1
ATOM 7361 N N . GLU B 1 134 ? -7.875 -33.281 11.422 1 95.12 134 GLU B N 1
ATOM 7362 C CA . GLU B 1 134 ? -7.758 -32.969 12.844 1 95.12 134 GLU B CA 1
ATOM 7363 C C . GLU B 1 134 ? -6.301 -33.031 13.297 1 95.12 134 GLU B C 1
ATOM 7365 O O . GLU B 1 134 ? -6.023 -33.188 14.492 1 95.12 134 GLU B O 1
ATOM 7370 N N . VAL B 1 135 ? -5.434 -32.906 12.398 1 95.31 135 VAL B N 1
ATOM 7371 C CA . VAL B 1 135 ? -4.02 -32.969 12.75 1 95.31 135 VAL B CA 1
ATOM 7372 C C . VAL B 1 135 ? -3.641 -31.797 13.633 1 95.31 135 VAL B C 1
ATOM 7374 O O . VAL B 1 135 ? -4.273 -30.734 13.562 1 95.31 135 VAL B O 1
ATOM 7377 N N . GLY B 1 136 ? -2.611 -31.969 14.422 1 92.81 136 GLY B N 1
ATOM 7378 C CA . GLY B 1 136 ? -2.117 -30.922 15.312 1 92.81 136 GLY B CA 1
ATOM 7379 C C . GLY B 1 136 ? -2.107 -31.344 16.766 1 92.81 136 GLY B C 1
ATOM 7380 O O . GLY B 1 136 ? -2.211 -32.531 17.078 1 92.81 136 GLY B O 1
ATOM 7381 N N . GLY B 1 137 ? -1.938 -30.359 17.641 1 91.56 137 GLY B N 1
ATOM 7382 C CA . GLY B 1 137 ? -1.824 -30.562 19.078 1 91.56 137 GLY B CA 1
ATOM 7383 C C . GLY B 1 137 ? -0.914 -29.547 19.75 1 91.56 137 GLY B C 1
ATOM 7384 O O . GLY B 1 137 ? -0.62 -28.5 19.188 1 91.56 137 GLY B O 1
ATOM 7385 N N . SER B 1 138 ? -0.605 -29.922 20.938 1 90.38 138 SER B N 1
ATOM 7386 C CA . SER B 1 138 ? 0.292 -29.031 21.672 1 90.38 138 SER B CA 1
ATOM 7387 C C . SER B 1 138 ? 1.663 -28.953 21 1 90.38 138 SER B C 1
ATOM 7389 O O . SER B 1 138 ? 2.035 -29.844 20.234 1 90.38 138 SER B O 1
ATOM 7391 N N . GLN B 1 139 ? 2.295 -27.969 21.25 1 88.56 139 GLN B N 1
ATOM 7392 C CA . GLN B 1 139 ? 3.637 -27.797 20.703 1 88.56 139 GLN B CA 1
ATOM 7393 C C . GLN B 1 139 ? 4.543 -28.953 21.109 1 88.56 139 GLN B C 1
ATOM 7395 O O . GLN B 1 139 ? 5.383 -29.406 20.328 1 88.56 139 GLN B O 1
ATOM 7400 N N . GLU B 1 140 ? 4.367 -29.438 22.328 1 90.19 140 GLU B N 1
ATOM 7401 C CA . GLU B 1 140 ? 5.145 -30.562 22.828 1 90.19 140 GLU B CA 1
ATOM 7402 C C . GLU B 1 140 ? 4.824 -31.844 22.047 1 90.19 140 GLU B C 1
ATOM 7404 O O . GLU B 1 140 ? 5.727 -32.625 21.719 1 90.19 140 GLU B O 1
ATOM 7409 N N . TYR B 1 141 ? 3.646 -31.984 21.766 1 93.75 141 TYR B N 1
ATOM 7410 C CA . TYR B 1 141 ? 3.242 -33.156 21.016 1 93.75 141 TYR B CA 1
ATOM 7411 C C . TYR B 1 141 ? 3.762 -33.125 19.578 1 93.75 141 TYR B C 1
ATOM 7413 O O . TYR B 1 141 ? 4.324 -34.094 19.078 1 93.75 141 TYR B O 1
ATOM 7421 N N . CYS B 1 142 ? 3.598 -32 18.906 1 93.88 142 CYS B N 1
ATOM 7422 C CA . CYS B 1 142 ? 3.973 -31.844 17.516 1 93.88 142 CYS B CA 1
ATOM 7423 C C . CYS B 1 142 ? 5.48 -31.969 17.328 1 93.88 142 CYS B C 1
ATOM 7425 O O . CYS B 1 142 ? 5.957 -32.344 16.266 1 93.88 142 CYS B O 1
ATOM 7427 N N . SER B 1 143 ? 6.234 -31.703 18.438 1 93.44 143 SER B N 1
ATOM 7428 C CA . SER B 1 143 ? 7.688 -31.812 18.375 1 93.44 143 SER B CA 1
ATOM 7429 C C . SER B 1 143 ? 8.156 -33.219 18.688 1 93.44 143 SER B C 1
ATOM 7431 O O . SER B 1 143 ? 9.328 -33.562 18.5 1 93.44 143 SER B O 1
ATOM 7433 N N . SER B 1 144 ? 7.238 -34.094 19.141 1 94.62 144 SER B N 1
ATOM 7434 C CA . SER B 1 144 ? 7.57 -35.469 19.422 1 94.62 144 SER B CA 1
ATOM 7435 C C . SER B 1 144 ? 7.73 -36.281 18.141 1 94.62 144 SER B C 1
ATOM 7437 O O . SER B 1 144 ? 7.375 -35.812 17.047 1 94.62 144 SER B O 1
ATOM 7439 N N . ASP B 1 145 ? 8.297 -37.5 18.234 1 95.38 145 ASP B N 1
ATOM 7440 C CA . ASP B 1 145 ? 8.508 -38.344 17.062 1 95.38 145 ASP B CA 1
ATOM 7441 C C . ASP B 1 145 ? 7.18 -38.656 16.391 1 95.38 145 ASP B C 1
ATOM 7443 O O . ASP B 1 145 ? 7.055 -38.594 15.164 1 95.38 145 ASP B O 1
ATOM 7447 N N . LYS B 1 146 ? 6.293 -39 17.219 1 94.88 146 LYS B N 1
ATOM 7448 C CA . LYS B 1 146 ? 4.992 -39.406 16.688 1 94.88 146 LYS B CA 1
ATOM 7449 C C . LYS B 1 146 ? 4.25 -38.188 16.094 1 94.88 146 LYS B C 1
ATOM 7451 O O . LYS B 1 146 ? 3.717 -38.281 14.984 1 94.88 146 LYS B O 1
ATOM 7456 N N . GLY B 1 147 ? 4.195 -37.188 16.844 1 95.19 147 GLY B N 1
ATOM 7457 C CA . GLY B 1 147 ? 3.504 -36 16.391 1 95.19 147 GLY B CA 1
ATOM 7458 C C . GLY B 1 147 ? 4.102 -35.406 15.117 1 95.19 147 GLY B C 1
ATOM 7459 O O . GLY B 1 147 ? 3.375 -34.969 14.234 1 95.19 147 GLY B O 1
ATOM 7460 N N . PHE B 1 148 ? 5.414 -35.406 15.055 1 96.31 148 PHE B N 1
ATOM 7461 C CA . PHE B 1 148 ? 6.117 -34.875 13.891 1 96.31 148 PHE B CA 1
ATOM 7462 C C . PHE B 1 148 ? 5.82 -35.688 12.648 1 96.31 148 PHE B C 1
ATOM 7464 O O . PHE B 1 148 ? 5.602 -35.156 11.57 1 96.31 148 PHE B O 1
ATOM 7471 N N . ALA B 1 149 ? 5.715 -36.938 12.82 1 95.94 149 ALA B N 1
ATOM 7472 C CA . ALA B 1 149 ? 5.438 -37.844 11.711 1 95.94 149 ALA B CA 1
ATOM 7473 C C . ALA B 1 149 ? 4.008 -37.688 11.211 1 95.94 149 ALA B C 1
ATOM 7475 O O . ALA B 1 149 ? 3.736 -37.844 10.016 1 95.94 149 ALA B O 1
ATOM 7476 N N . GLU B 1 150 ? 3.098 -37.312 12.039 1 95.69 150 GLU B N 1
ATOM 7477 C CA . GLU B 1 150 ? 1.693 -37.156 11.672 1 95.69 150 GLU B CA 1
ATOM 7478 C C . GLU B 1 150 ? 1.473 -35.906 10.844 1 95.69 150 GLU B C 1
ATOM 7480 O O . GLU B 1 150 ? 0.477 -35.781 10.125 1 95.69 150 GLU B O 1
ATOM 7485 N N . LEU B 1 151 ? 2.367 -35 10.93 1 95.81 151 LEU B N 1
ATOM 7486 C CA . LEU B 1 151 ? 2.227 -33.719 10.234 1 95.81 151 LEU B CA 1
ATOM 7487 C C . LEU B 1 151 ? 2.445 -33.875 8.734 1 95.81 151 LEU B C 1
ATOM 7489 O O . LEU B 1 151 ? 2.053 -33.031 7.945 1 95.81 151 LEU B O 1
ATOM 7493 N N . ILE B 1 152 ? 3.082 -34.938 8.273 1 95.56 152 ILE B N 1
ATOM 7494 C CA . ILE B 1 152 ? 3.434 -35.062 6.859 1 95.56 152 ILE B CA 1
ATOM 7495 C C . ILE B 1 152 ? 2.506 -36.062 6.18 1 95.56 152 ILE B C 1
ATOM 7497 O O . ILE B 1 152 ? 2.736 -36.469 5.035 1 95.56 152 ILE B O 1
ATOM 7501 N N . VAL B 1 153 ? 1.468 -36.531 6.938 1 95.81 153 VAL B N 1
ATOM 7502 C CA . VAL B 1 153 ? 0.448 -37.406 6.387 1 95.81 153 VAL B CA 1
ATOM 7503 C C . VAL B 1 153 ? -0.94 -36.844 6.672 1 95.81 153 VAL B C 1
ATOM 7505 O O . VAL B 1 153 ? -1.116 -36.062 7.613 1 95.81 153 VAL B O 1
ATOM 7508 N N . PRO B 1 154 ? -1.888 -37.156 5.805 1 96.25 154 PRO B N 1
ATOM 7509 C CA . PRO B 1 154 ? -3.246 -36.688 6.07 1 96.25 154 PRO B CA 1
ATOM 7510 C C . PRO B 1 154 ? -3.84 -37.281 7.348 1 96.25 154 PRO B C 1
ATOM 7512 O O . PRO B 1 154 ? -3.646 -38.469 7.633 1 96.25 154 PRO B O 1
ATOM 7515 N N . GLY B 1 155 ? -4.461 -36.5 8.125 1 95.56 155 GLY B N 1
ATOM 7516 C CA . GLY B 1 155 ? -5.148 -36.938 9.32 1 95.56 155 GLY B CA 1
ATOM 7517 C C . GLY B 1 155 ? -6.59 -37.344 9.07 1 95.56 155 GLY B C 1
ATOM 7518 O O . GLY B 1 155 ? -6.984 -37.594 7.922 1 95.56 155 GLY B O 1
ATOM 7519 N N . ILE B 1 156 ? -7.273 -37.5 10.18 1 96.44 156 ILE B N 1
ATOM 7520 C CA . ILE B 1 156 ? -8.695 -37.812 10.102 1 96.44 156 ILE B CA 1
ATOM 7521 C C . ILE B 1 156 ? -9.469 -36.594 9.602 1 96.44 156 ILE B C 1
ATOM 7523 O O . ILE B 1 156 ? -9.352 -35.5 10.164 1 96.44 156 ILE B O 1
ATOM 7527 N N . ILE B 1 157 ? -10.211 -36.812 8.602 1 97.31 157 ILE B N 1
ATOM 7528 C CA . ILE B 1 157 ? -10.953 -35.719 7.992 1 97.31 157 ILE B CA 1
ATOM 752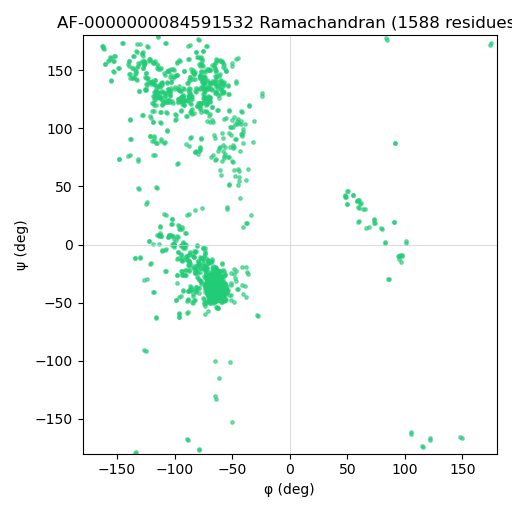9 C C . ILE B 1 157 ? -11.992 -35.188 8.977 1 97.31 157 ILE B C 1
ATOM 7531 O O . ILE B 1 157 ? -12.664 -35.938 9.664 1 97.31 157 ILE B O 1
ATOM 7535 N N . ARG B 1 158 ? -12.094 -33.938 9.023 1 97.06 158 ARG B N 1
ATOM 7536 C CA . ARG B 1 158 ? -13.078 -33.312 9.898 1 97.06 158 ARG B CA 1
ATOM 7537 C C . ARG B 1 158 ? -14.492 -33.562 9.414 1 97.06 158 ARG B C 1
ATOM 7539 O O . ARG B 1 158 ? -14.734 -33.688 8.211 1 97.06 158 ARG B O 1
ATOM 7546 N N . ASP B 1 159 ? -15.344 -33.594 10.406 1 95.81 159 ASP B N 1
ATOM 7547 C CA . ASP B 1 159 ? -16.766 -33.781 10.164 1 95.81 159 ASP B CA 1
ATOM 7548 C C . ASP B 1 159 ? -17.547 -32.5 10.531 1 95.81 159 ASP B C 1
ATOM 7550 O O . ASP B 1 159 ? -17.438 -32 11.656 1 95.81 159 ASP B O 1
ATOM 7554 N N . PRO B 1 160 ? -18.375 -32 9.539 1 97.12 160 PRO B N 1
ATOM 7555 C CA . PRO B 1 160 ? -19.125 -30.781 9.82 1 97.12 160 PRO B CA 1
ATOM 7556 C C . PRO B 1 160 ? -20.016 -30.906 11.062 1 97.12 160 PRO B C 1
ATOM 7558 O O . PRO B 1 160 ? -20.188 -29.938 11.797 1 97.12 160 PRO B O 1
ATOM 7561 N N . ASP B 1 161 ? -20.547 -32.094 11.336 1 96.31 161 ASP B N 1
ATOM 7562 C CA . ASP B 1 161 ? -21.406 -32.281 12.5 1 96.31 161 ASP B CA 1
ATOM 7563 C C . ASP B 1 161 ? -20.594 -32.188 13.797 1 96.31 161 ASP B C 1
ATOM 7565 O O . ASP B 1 161 ? -21.094 -31.641 14.789 1 96.31 161 ASP B O 1
ATOM 7569 N N . LYS B 1 162 ? -19.438 -32.688 13.719 1 96.56 162 LYS B N 1
ATOM 7570 C CA . LYS B 1 162 ? -18.562 -32.562 14.883 1 96.56 162 LYS B CA 1
ATOM 7571 C C . LYS B 1 162 ? -18.156 -31.125 15.117 1 96.56 162 LYS B C 1
ATOM 7573 O O . LYS B 1 162 ? -18.047 -30.672 16.266 1 96.56 162 LYS B O 1
ATOM 7578 N N . THR B 1 163 ? -17.891 -30.469 14.055 1 97.62 163 THR B N 1
ATOM 7579 C CA . THR B 1 163 ? -17.562 -29.047 14.156 1 97.62 163 THR B CA 1
ATOM 7580 C C . THR B 1 163 ? -18.719 -28.266 14.742 1 97.62 163 THR B C 1
ATOM 7582 O O . THR B 1 163 ? -18.531 -27.422 15.617 1 97.62 163 THR B O 1
ATOM 7585 N N . ARG B 1 164 ? -19.922 -28.547 14.305 1 96.44 164 ARG B N 1
ATOM 7586 C CA . ARG B 1 164 ? -21.109 -27.906 14.828 1 96.44 164 ARG B CA 1
ATOM 7587 C C . ARG B 1 164 ? -21.297 -28.203 16.312 1 96.44 164 ARG B C 1
ATOM 7589 O O . ARG B 1 164 ? -21.656 -27.328 17.094 1 96.44 164 ARG B O 1
ATOM 7596 N N . ALA B 1 165 ? -21.078 -29.422 16.641 1 96.75 165 ALA B N 1
ATOM 7597 C CA . ALA B 1 165 ? -21.188 -29.828 18.047 1 96.75 165 ALA B CA 1
ATOM 7598 C C . ALA B 1 165 ? -20.219 -29.047 18.922 1 96.75 165 ALA B C 1
ATOM 7600 O O . ALA B 1 165 ? -20.547 -28.672 20.047 1 96.75 165 ALA B O 1
ATOM 7601 N N . ALA B 1 166 ? -19.062 -28.875 18.406 1 97.12 166 ALA B N 1
ATOM 7602 C CA . ALA B 1 166 ? -18.062 -28.109 19.125 1 97.12 166 ALA B CA 1
ATOM 7603 C C . ALA B 1 166 ? -18.531 -26.672 19.328 1 97.12 166 ALA B C 1
ATOM 7605 O O . ALA B 1 166 ? -18.328 -26.078 20.406 1 97.12 166 ALA B O 1
ATOM 7606 N N . ILE B 1 167 ? -19.094 -26.047 18.328 1 97.25 167 ILE B N 1
ATOM 7607 C CA . ILE B 1 167 ? -19.625 -24.688 18.422 1 97.25 167 ILE B CA 1
ATOM 7608 C C . ILE B 1 167 ? -20.734 -24.641 19.469 1 97.25 167 ILE B C 1
ATOM 7610 O O . ILE B 1 167 ? -20.75 -23.734 20.312 1 97.25 167 ILE B O 1
ATOM 7614 N N . GLN B 1 168 ? -21.594 -25.656 19.438 1 95.44 168 GLN B N 1
ATOM 7615 C CA . GLN B 1 168 ? -22.703 -25.719 20.391 1 95.44 168 GLN B CA 1
ATOM 7616 C C . GLN B 1 168 ? -22.188 -25.859 21.812 1 95.44 168 GLN B C 1
ATOM 7618 O O . GLN B 1 168 ? -22.75 -25.266 22.75 1 95.44 168 GLN B O 1
ATOM 7623 N N . THR B 1 169 ? -21.188 -26.594 21.953 1 96.19 169 THR B N 1
ATOM 7624 C CA . THR B 1 169 ? -20.578 -26.75 23.266 1 96.19 169 THR B CA 1
ATOM 7625 C C . THR B 1 169 ? -20.031 -25.406 23.766 1 96.19 169 THR B C 1
ATOM 7627 O O . THR B 1 169 ? -20.203 -25.062 24.922 1 96.19 169 THR B O 1
ATOM 7630 N N . GLN B 1 170 ? -19.406 -24.703 22.938 1 96.12 170 GLN B N 1
ATOM 7631 C CA . GLN B 1 170 ? -18.875 -23.391 23.297 1 96.12 170 GLN B CA 1
ATOM 7632 C C . GLN B 1 170 ? -19.984 -22.406 23.656 1 96.12 170 GLN B C 1
ATOM 7634 O O . GLN B 1 170 ? -19.844 -21.641 24.609 1 96.12 170 GLN B O 1
ATOM 7639 N N . LEU B 1 171 ? -21.062 -22.438 22.906 1 96 171 LEU B N 1
ATOM 7640 C CA . LEU B 1 171 ? -22.203 -21.594 23.219 1 96 171 LEU B CA 1
ATOM 7641 C C . LEU B 1 171 ? -22.797 -21.953 24.578 1 96 171 LEU B C 1
ATOM 7643 O O . LEU B 1 171 ? -23.141 -21.062 25.359 1 96 171 LEU B O 1
ATOM 7647 N N . SER B 1 172 ? -22.844 -23.234 24.875 1 94.69 172 SER B N 1
ATOM 7648 C CA . SER B 1 172 ? -23.375 -23.703 26.156 1 94.69 172 SER B CA 1
ATOM 7649 C C . SER B 1 172 ? -22.453 -23.297 27.312 1 94.69 172 SER B C 1
ATOM 7651 O O . SER B 1 172 ? -22.938 -22.906 28.375 1 94.69 172 SER B O 1
ATOM 7653 N N . LEU B 1 173 ? -21.203 -23.344 27.078 1 94.94 173 LEU B N 1
ATOM 7654 C CA . LEU B 1 173 ? -20.219 -22.969 28.094 1 94.94 173 LEU B CA 1
ATOM 7655 C C . LEU B 1 173 ? -20.297 -21.484 28.422 1 94.94 173 LEU B C 1
ATOM 7657 O O . LEU B 1 173 ? -19.969 -21.062 29.531 1 94.94 173 LEU B O 1
ATOM 7661 N N . SER B 1 174 ? -20.719 -20.688 27.484 1 94 174 SER B N 1
ATOM 7662 C CA . SER B 1 174 ? -20.766 -19.234 27.656 1 94 174 SER B CA 1
ATOM 7663 C C . SER B 1 174 ? -21.859 -18.844 28.656 1 94 174 SER B C 1
ATOM 7665 O O . SER B 1 174 ? -21.875 -17.719 29.156 1 94 174 SER B O 1
ATOM 7667 N N . LEU B 1 175 ? -22.766 -19.766 28.969 1 93.38 175 LEU B N 1
ATOM 7668 C CA . LEU B 1 175 ? -23.844 -19.516 29.922 1 93.38 175 LEU B CA 1
ATOM 7669 C C . LEU B 1 175 ? -23.359 -19.672 31.359 1 93.38 175 LEU B C 1
ATOM 7671 O O . LEU B 1 175 ? -23.984 -19.188 32.281 1 93.38 175 LEU B O 1
ATOM 7675 N N . GLU B 1 176 ? -22.219 -20.359 31.484 1 90.88 176 GLU B N 1
ATOM 7676 C CA . GLU B 1 176 ? -21.703 -20.672 32.812 1 90.88 176 GLU B CA 1
ATOM 7677 C C . GLU B 1 176 ? -20.859 -19.516 33.344 1 90.88 176 GLU B C 1
ATOM 7679 O O . GLU B 1 176 ? -20.281 -18.75 32.594 1 90.88 176 GLU B O 1
ATOM 7684 N N . PRO B 1 177 ? -20.844 -19.391 34.719 1 87.88 177 PRO B N 1
ATOM 7685 C CA . PRO B 1 177 ? -20.016 -18.344 35.312 1 87.88 177 PRO B CA 1
ATOM 7686 C C . PRO B 1 177 ? -18.516 -18.641 35.188 1 87.88 177 PRO B C 1
ATOM 7688 O O . PRO B 1 177 ? -18.094 -19.797 35.25 1 87.88 177 PRO B O 1
ATOM 7691 N N . ARG B 1 178 ? -17.578 -17.734 35.094 1 83.62 178 ARG B N 1
ATOM 7692 C CA . ARG B 1 178 ? -16.125 -17.812 35.031 1 83.62 178 ARG B CA 1
ATOM 7693 C C . ARG B 1 178 ? -15.664 -18.844 34 1 83.62 178 ARG B C 1
ATOM 7695 O O . ARG B 1 178 ? -14.812 -19.688 34.281 1 83.62 178 ARG B O 1
ATOM 7702 N N . SER B 1 179 ? -16.391 -18.766 32.906 1 88.19 179 SER B N 1
ATOM 7703 C CA . SER B 1 179 ? -16.172 -19.797 31.891 1 88.19 179 SER B CA 1
ATOM 7704 C C . SER B 1 179 ? -15.102 -19.359 30.891 1 88.19 179 SER B C 1
ATOM 7706 O O . SER B 1 179 ? -14.891 -20.016 29.875 1 88.19 179 SER B O 1
ATOM 7708 N N . GLY B 1 180 ? -14.398 -18.328 31.094 1 87.88 180 GLY B N 1
ATOM 7709 C CA . GLY B 1 180 ? -13.398 -17.828 30.156 1 87.88 180 GLY B CA 1
ATOM 7710 C C . GLY B 1 180 ? -12.336 -18.859 29.812 1 87.88 180 GLY B C 1
ATOM 7711 O O . GLY B 1 180 ? -12.07 -19.125 28.641 1 87.88 180 GLY B O 1
ATOM 7712 N N . ASN B 1 181 ? -11.812 -19.5 30.797 1 90.56 181 ASN B N 1
ATOM 7713 C CA . ASN B 1 181 ? -10.758 -20.5 30.609 1 90.56 181 ASN B CA 1
ATOM 7714 C C . ASN B 1 181 ? -11.289 -21.766 29.953 1 90.56 181 ASN B C 1
ATOM 7716 O O . ASN B 1 181 ? -10.602 -22.375 29.125 1 90.56 181 ASN B O 1
ATOM 7720 N N . LYS B 1 182 ? -12.461 -22.125 30.344 1 92.81 182 LYS B N 1
ATOM 7721 C CA . LYS B 1 182 ? -13.07 -23.312 29.75 1 92.81 182 LYS B CA 1
ATOM 7722 C C . LYS B 1 182 ? -13.336 -23.109 28.25 1 92.81 182 LYS B C 1
ATOM 7724 O O . LYS B 1 182 ? -13.172 -24.047 27.453 1 92.81 182 LYS B O 1
ATOM 7729 N N . LEU B 1 183 ? -13.773 -21.953 27.953 1 94.62 183 LEU B N 1
ATOM 7730 C CA . LEU B 1 183 ? -14.031 -21.609 26.547 1 94.62 183 LEU B CA 1
ATOM 7731 C C . LEU B 1 183 ? -12.742 -21.656 25.734 1 94.62 183 LEU B C 1
ATOM 7733 O O . LEU B 1 183 ? -12.719 -22.172 24.625 1 94.62 183 LEU B O 1
ATOM 7737 N N . ARG B 1 184 ? -11.703 -21.141 26.266 1 92.56 184 ARG B N 1
ATOM 7738 C CA . ARG B 1 184 ? -10.406 -21.156 25.594 1 92.56 184 ARG B CA 1
ATOM 7739 C C . ARG B 1 184 ? -9.906 -22.578 25.406 1 92.56 184 ARG B C 1
ATOM 7741 O O . ARG B 1 184 ? -9.398 -22.922 24.328 1 92.56 184 ARG B O 1
ATOM 7748 N N . SER B 1 185 ? -10.062 -23.391 26.391 1 93.06 185 SER B N 1
ATOM 7749 C CA . SER B 1 185 ? -9.625 -24.781 26.328 1 93.06 185 SER B CA 1
ATOM 7750 C C . SER B 1 185 ? -10.43 -25.562 25.297 1 93.06 185 SER B C 1
ATOM 7752 O O . SER B 1 185 ? -9.883 -26.406 24.578 1 93.06 185 SER B O 1
ATOM 7754 N N . SER B 1 186 ? -11.695 -25.312 25.281 1 94.25 186 SER B N 1
ATOM 7755 C CA . SER B 1 186 ? -12.555 -25.984 24.312 1 94.25 186 SER B CA 1
ATOM 7756 C C . SER B 1 186 ? -12.148 -25.641 22.875 1 94.25 186 SER B C 1
ATOM 7758 O O . SER B 1 186 ? -12.125 -26.516 22 1 94.25 186 SER B O 1
ATOM 7760 N N . ALA B 1 187 ? -11.852 -24.422 22.656 1 94.12 187 ALA B N 1
ATOM 7761 C CA . ALA B 1 187 ? -11.43 -23.969 21.328 1 94.12 187 ALA B CA 1
ATOM 7762 C C . ALA B 1 187 ? -10.078 -24.578 20.953 1 94.12 187 ALA B C 1
ATOM 7764 O O . ALA B 1 187 ? -9.883 -24.984 19.812 1 94.12 187 ALA B O 1
ATOM 7765 N N . VAL B 1 188 ? -9.172 -24.656 21.875 1 93.38 188 VAL B N 1
ATOM 7766 C CA . VAL B 1 188 ? -7.832 -25.188 21.641 1 93.38 188 VAL B CA 1
ATOM 7767 C C . VAL B 1 188 ? -7.91 -26.688 21.344 1 93.38 188 VAL B C 1
ATOM 7769 O O . VAL B 1 188 ? -7.254 -27.188 20.422 1 93.38 188 VAL B O 1
ATOM 7772 N N . ASP B 1 189 ? -8.766 -27.359 22.062 1 91.56 189 ASP B N 1
ATOM 7773 C CA . ASP B 1 189 ? -8.867 -28.812 21.953 1 91.56 189 ASP B CA 1
ATOM 7774 C C . ASP B 1 189 ? -9.547 -29.203 20.641 1 91.56 189 ASP B C 1
ATOM 7776 O O . ASP B 1 189 ? -9.148 -30.188 20 1 91.56 189 ASP B O 1
ATOM 7780 N N . SER B 1 190 ? -10.5 -28.469 20.25 1 93.38 190 SER B N 1
ATOM 7781 C CA . SER B 1 190 ? -11.258 -28.828 19.062 1 93.38 190 SER B CA 1
ATOM 7782 C C . SER B 1 190 ? -10.656 -28.188 17.812 1 93.38 190 SER B C 1
ATOM 7784 O O . SER B 1 190 ? -10.852 -28.672 16.703 1 93.38 190 SER B O 1
ATOM 7786 N N . GLY B 1 191 ? -9.977 -27.094 17.953 1 94.69 191 GLY B N 1
ATOM 7787 C CA . GLY B 1 191 ? -9.5 -26.312 16.828 1 94.69 191 GLY B CA 1
ATOM 7788 C C . GLY B 1 191 ? -10.602 -25.547 16.125 1 94.69 191 GLY B C 1
ATOM 7789 O O . GLY B 1 191 ? -10.438 -25.141 14.969 1 94.69 191 GLY B O 1
ATOM 7790 N N . VAL B 1 192 ? -11.766 -25.375 16.844 1 97.19 192 VAL B N 1
ATOM 7791 C CA . VAL B 1 192 ? -12.938 -24.766 16.234 1 97.19 192 VAL B CA 1
ATOM 7792 C C . VAL B 1 192 ? -13.188 -23.391 16.859 1 97.19 192 VAL B C 1
ATOM 7794 O O . VAL B 1 192 ? -13.18 -23.25 18.078 1 97.19 192 VAL B O 1
ATOM 7797 N N . LYS B 1 193 ? -13.242 -22.391 16.062 1 96.06 193 LYS B N 1
ATOM 7798 C CA . LYS B 1 193 ? -13.617 -21.031 16.438 1 96.06 193 LYS B CA 1
ATOM 7799 C C . LYS B 1 193 ? -14.523 -20.391 15.383 1 96.06 193 LYS B C 1
ATOM 7801 O O . LYS B 1 193 ? -14.055 -20.031 14.297 1 96.06 193 LYS B O 1
ATOM 7806 N N . ASP B 1 194 ? -15.734 -20.266 15.703 1 96.44 194 ASP B N 1
ATOM 7807 C CA . ASP B 1 194 ? -16.719 -19.719 14.781 1 96.44 194 ASP B CA 1
ATOM 7808 C C . ASP B 1 194 ? -16.906 -18.219 15.023 1 96.44 194 ASP B C 1
ATOM 7810 O O . ASP B 1 194 ? -17.25 -17.797 16.141 1 96.44 194 ASP B O 1
ATOM 7814 N N . SER B 1 195 ? -16.75 -17.484 14.008 1 93.25 195 SER B N 1
ATOM 7815 C CA . SER B 1 195 ? -16.766 -16.031 14.156 1 93.25 195 SER B CA 1
ATOM 7816 C C . SER B 1 195 ? -18.172 -15.523 14.484 1 93.25 195 SER B C 1
ATOM 7818 O O . SER B 1 195 ? -18.312 -14.516 15.18 1 93.25 195 SER B O 1
ATOM 7820 N N . LEU B 1 196 ? -19.203 -16.141 13.984 1 94 196 LEU B N 1
ATOM 7821 C CA . LEU B 1 196 ? -20.562 -15.742 14.297 1 94 196 LEU B CA 1
ATOM 7822 C C . LEU B 1 196 ? -20.922 -16.094 15.742 1 94 196 LEU B C 1
ATOM 7824 O O . LEU B 1 196 ? -21.516 -15.281 16.453 1 94 196 LEU B O 1
ATOM 7828 N N . ALA B 1 197 ? -20.531 -17.25 16.109 1 95.19 197 ALA B N 1
ATOM 7829 C CA . ALA B 1 197 ? -20.812 -17.688 17.484 1 95.19 197 ALA B CA 1
ATOM 7830 C C . ALA B 1 197 ? -20.016 -16.844 18.484 1 95.19 197 ALA B C 1
ATOM 7832 O O . ALA B 1 197 ? -20.5 -16.594 19.594 1 95.19 197 ALA B O 1
ATOM 7833 N N . GLN B 1 198 ? -18.844 -16.5 18.094 1 93.69 198 GLN B N 1
ATOM 7834 C CA . GLN B 1 198 ? -17.969 -15.742 18.984 1 93.69 198 GLN B CA 1
ATOM 7835 C C . GLN B 1 198 ? -18.609 -14.414 19.391 1 93.69 198 GLN B C 1
ATOM 7837 O O . GLN B 1 198 ? -18.453 -13.953 20.531 1 93.69 198 GLN B O 1
ATOM 7842 N N . VAL B 1 199 ? -19.281 -13.797 18.469 1 89.81 199 VAL B N 1
ATOM 7843 C CA . VAL B 1 199 ? -19.969 -12.539 18.766 1 89.81 199 VAL B CA 1
ATOM 7844 C C . VAL B 1 199 ? -21.031 -12.773 19.844 1 89.81 199 VAL B C 1
ATOM 7846 O O . VAL B 1 199 ? -21.172 -11.969 20.766 1 89.81 199 VAL B O 1
ATOM 7849 N N . VAL B 1 200 ? -21.75 -13.82 19.734 1 93.25 200 VAL B N 1
ATOM 7850 C CA . VAL B 1 200 ? -22.797 -14.164 20.688 1 93.25 200 VAL B CA 1
ATOM 7851 C C . VAL B 1 200 ? -22.188 -14.555 22.031 1 93.25 200 VAL B C 1
ATOM 7853 O O . VAL B 1 200 ? -22.672 -14.148 23.078 1 93.25 200 VAL B O 1
ATOM 7856 N N . ILE B 1 201 ? -21.125 -15.305 21.969 1 94.88 201 ILE B N 1
ATOM 7857 C CA . ILE B 1 201 ? -20.438 -15.742 23.172 1 94.88 201 ILE B CA 1
ATOM 7858 C C . ILE B 1 201 ? -19.953 -14.531 23.969 1 94.88 201 ILE B C 1
ATOM 7860 O O . ILE B 1 201 ? -20.172 -14.453 25.172 1 94.88 201 ILE B O 1
ATOM 7864 N N . GLU B 1 202 ? -19.375 -13.617 23.312 1 91.38 202 GLU B N 1
ATOM 7865 C CA . GLU B 1 202 ? -18.859 -12.422 23.969 1 91.38 202 GLU B CA 1
ATOM 7866 C C . GLU B 1 202 ? -20 -11.586 24.562 1 91.38 202 GLU B C 1
ATOM 7868 O O . GLU B 1 202 ? -19.859 -11.047 25.656 1 91.38 202 GLU B O 1
ATOM 7873 N N . LYS B 1 203 ? -21.062 -11.477 23.828 1 89.62 203 LYS B N 1
ATOM 7874 C CA . LYS B 1 203 ? -22.234 -10.766 24.312 1 89.62 203 LYS B CA 1
ATOM 7875 C C . LYS B 1 203 ? -22.781 -11.422 25.578 1 89.62 203 LYS B C 1
ATOM 7877 O O . LYS B 1 203 ? -23.125 -10.734 26.547 1 89.62 203 LYS B O 1
ATOM 7882 N N . LEU B 1 204 ? -22.875 -12.719 25.547 1 93.12 204 LEU B N 1
ATOM 7883 C CA . LEU B 1 204 ? -23.422 -13.469 26.688 1 93.12 204 LEU B CA 1
ATOM 7884 C C . LEU B 1 204 ? -22.5 -13.344 27.891 1 93.12 204 LEU B C 1
ATOM 7886 O O . LEU B 1 204 ? -22.984 -13.211 29.031 1 93.12 204 LEU B O 1
ATOM 7890 N N . LEU B 1 205 ? -21.219 -13.367 27.641 1 92.31 205 LEU B N 1
ATOM 7891 C CA . LEU B 1 205 ? -20.266 -13.211 28.719 1 92.31 205 LEU B CA 1
ATOM 7892 C C . LEU B 1 205 ? -20.391 -11.836 29.359 1 92.31 205 LEU B C 1
ATOM 7894 O O . LEU B 1 205 ? -20.406 -11.719 30.594 1 92.31 205 LEU B O 1
ATOM 7898 N N . LYS B 1 206 ? -20.469 -10.844 28.562 1 87.88 206 LYS B N 1
ATOM 7899 C CA . LYS B 1 206 ? -20.609 -9.484 29.062 1 87.88 206 LYS B CA 1
ATOM 7900 C C . LYS B 1 206 ? -21.922 -9.297 29.828 1 87.88 206 LYS B C 1
ATOM 7902 O O . LYS B 1 206 ? -21.938 -8.688 30.891 1 87.88 206 LYS B O 1
ATOM 7907 N N . MET B 1 207 ? -23 -9.812 29.297 1 91.06 207 MET B N 1
ATOM 7908 C CA . MET B 1 207 ? -24.312 -9.758 29.938 1 91.06 207 MET B CA 1
ATOM 7909 C C . MET B 1 207 ? -24.312 -10.523 31.266 1 91.06 207 MET B C 1
ATOM 7911 O O . MET B 1 207 ? -24.875 -10.055 32.25 1 91.06 207 MET B O 1
ATOM 7915 N N . GLY B 1 208 ? -23.719 -11.625 31.219 1 91.12 208 GLY B N 1
ATOM 7916 C CA . GLY B 1 208 ? -23.625 -12.422 32.438 1 91.12 208 GLY B CA 1
ATOM 7917 C C . GLY B 1 208 ? -22.891 -11.719 33.562 1 91.12 208 GLY B C 1
ATOM 7918 O O . GLY B 1 208 ? -23.328 -11.766 34.719 1 91.12 208 GLY B O 1
ATOM 7919 N N . LYS B 1 209 ? -21.812 -11.086 33.156 1 88.44 209 LYS B N 1
ATOM 7920 C CA . LYS B 1 209 ? -21.031 -10.344 34.156 1 88.44 209 LYS B CA 1
ATOM 7921 C C . LYS B 1 209 ? -21.844 -9.188 34.719 1 88.44 209 LYS B C 1
ATOM 7923 O O . LYS B 1 209 ? -21.812 -8.945 35.938 1 88.44 209 LYS B O 1
ATOM 7928 N N . SER B 1 210 ? -22.531 -8.477 33.844 1 87.94 210 SER B N 1
ATOM 7929 C CA . SER B 1 210 ? -23.328 -7.34 34.281 1 87.94 210 SER B CA 1
ATOM 7930 C C . SER B 1 210 ? -24.484 -7.785 35.188 1 87.94 210 SER B C 1
ATOM 7932 O O . SER B 1 210 ? -24.766 -7.145 36.188 1 87.94 210 SER B O 1
ATOM 7934 N N . LEU B 1 211 ? -25.156 -8.883 34.906 1 91.19 211 LEU B N 1
ATOM 7935 C CA . LEU B 1 211 ? -26.297 -9.391 35.656 1 91.19 211 LEU B CA 1
ATOM 7936 C C . LEU B 1 211 ? -25.844 -9.953 37 1 91.19 211 LEU B C 1
ATOM 7938 O O . LEU B 1 211 ? -26.578 -9.859 38 1 91.19 211 LEU B O 1
ATOM 7942 N N . ARG B 1 212 ? -24.688 -10.461 37.062 1 89.56 212 ARG B N 1
ATOM 7943 C CA . ARG B 1 212 ? -24.188 -11.062 38.312 1 89.56 212 ARG B CA 1
ATOM 7944 C C . ARG B 1 212 ? -23.734 -10 39.281 1 89.56 212 ARG B C 1
ATOM 7946 O O . ARG B 1 212 ? -23.672 -10.25 40.5 1 89.56 212 ARG B O 1
ATOM 7953 N N . SER B 1 213 ? -23.391 -8.859 38.719 1 86.25 213 SER B N 1
ATOM 7954 C CA . SER B 1 213 ? -23.016 -7.75 39.562 1 86.25 213 SER B CA 1
ATOM 7955 C C . SER B 1 213 ? -24.25 -7.125 40.219 1 86.25 213 SER B C 1
ATOM 7957 O O . SER B 1 213 ? -24.125 -6.406 41.219 1 86.25 213 SER B O 1
ATOM 7959 N N . ASP B 1 214 ? -25.391 -7.41 39.688 1 83.56 214 ASP B N 1
ATOM 7960 C CA . ASP B 1 214 ? -26.641 -6.938 40.281 1 83.56 214 ASP B CA 1
ATOM 7961 C C . ASP B 1 214 ? -27.109 -7.848 41.406 1 83.56 214 ASP B C 1
ATOM 7963 O O . ASP B 1 214 ? -27.469 -9 41.156 1 83.56 214 ASP B O 1
ATOM 7967 N N . PRO B 1 215 ? -27.156 -7.492 42.656 1 84.25 215 PRO B N 1
ATOM 7968 C CA . PRO B 1 215 ? -27.5 -8.328 43.812 1 84.25 215 PRO B CA 1
ATOM 7969 C C . PRO B 1 215 ? -28.969 -8.734 43.844 1 84.25 215 PRO B C 1
ATOM 7971 O O . PRO B 1 215 ? -29.344 -9.688 44.531 1 84.25 215 PRO B O 1
ATOM 7974 N N . SER B 1 216 ? -29.766 -8.086 43.062 1 87 216 SER B N 1
ATOM 7975 C CA . SER B 1 216 ? -31.203 -8.352 43.094 1 87 216 SER B CA 1
ATOM 7976 C C . SER B 1 216 ? -31.547 -9.578 42.25 1 87 216 SER B C 1
ATOM 7978 O O . SER B 1 216 ? -32.656 -10.109 42.375 1 87 216 SER B O 1
ATOM 7980 N N . LYS B 1 217 ? -30.625 -10.117 41.562 1 87.19 217 LYS B N 1
ATOM 7981 C CA . LYS B 1 217 ? -30.922 -11.219 40.656 1 87.19 217 LYS B CA 1
ATOM 7982 C C . LYS B 1 217 ? -30.375 -12.539 41.188 1 87.19 217 LYS B C 1
ATOM 7984 O O . LYS B 1 217 ? -29.266 -12.586 41.719 1 87.19 217 LYS B O 1
ATOM 7989 N N . THR B 1 218 ? -31.266 -13.617 41.219 1 89.38 218 THR B N 1
ATOM 7990 C CA . THR B 1 218 ? -30.844 -14.945 41.625 1 89.38 218 THR B CA 1
ATOM 7991 C C . THR B 1 218 ? -30.078 -15.641 40.5 1 89.38 218 THR B C 1
ATOM 7993 O O . THR B 1 218 ? -30.219 -15.281 39.344 1 89.38 218 THR B O 1
ATOM 7996 N N . PRO B 1 219 ? -29.219 -16.609 40.844 1 88.25 219 PRO B N 1
ATOM 7997 C CA . PRO B 1 219 ? -28.484 -17.359 39.812 1 88.25 219 PRO B CA 1
ATOM 7998 C C . PRO B 1 219 ? -29.406 -18.016 38.812 1 88.25 219 PRO B C 1
ATOM 8000 O O . PRO B 1 219 ? -29.062 -18.094 37.625 1 88.25 219 PRO B O 1
ATOM 8003 N N . GLN B 1 220 ? -30.547 -18.422 39.312 1 90.06 220 GLN B N 1
ATOM 8004 C CA . GLN B 1 220 ? -31.5 -19.062 38.406 1 90.06 220 GLN B CA 1
ATOM 8005 C C . GLN B 1 220 ? -32.094 -18.047 37.438 1 90.06 220 GLN B C 1
ATOM 8007 O O . GLN B 1 220 ? -32.281 -18.344 36.25 1 90.06 220 GLN B O 1
ATOM 8012 N N . ASP B 1 221 ? -32.344 -16.891 37.906 1 92 221 ASP B N 1
ATOM 8013 C CA . ASP B 1 221 ? -32.875 -15.82 37.031 1 92 221 ASP B CA 1
ATOM 8014 C C . ASP B 1 221 ? -31.859 -15.445 35.969 1 92 221 ASP B C 1
ATOM 8016 O O . ASP B 1 221 ? -32.25 -15.219 34.812 1 92 221 ASP B O 1
ATOM 8020 N N . ILE B 1 222 ? -30.641 -15.375 36.375 1 93.19 222 ILE B N 1
ATOM 8021 C CA . ILE B 1 222 ? -29.562 -15 35.469 1 93.19 222 ILE B CA 1
ATOM 8022 C C . ILE B 1 222 ? -29.438 -16.047 34.375 1 93.19 222 ILE B C 1
ATOM 8024 O O . ILE B 1 222 ? -29.344 -15.719 33.188 1 93.19 222 ILE B O 1
ATOM 8028 N N . GLN B 1 223 ? -29.5 -17.297 34.75 1 92.12 223 GLN B N 1
ATOM 8029 C CA . GLN B 1 223 ? -29.391 -18.391 33.781 1 92.12 223 GLN B CA 1
ATOM 8030 C C . GLN B 1 223 ? -30.547 -18.375 32.812 1 92.12 223 GLN B C 1
ATOM 8032 O O . GLN B 1 223 ? -30.375 -18.656 31.609 1 92.12 223 GLN B O 1
ATOM 8037 N N . ASP B 1 224 ? -31.672 -18.078 33.281 1 93.06 224 ASP B N 1
ATOM 8038 C CA . ASP B 1 224 ? -32.844 -18.047 32.438 1 93.06 224 ASP B CA 1
ATOM 8039 C C . ASP B 1 224 ? -32.781 -16.906 31.422 1 93.06 224 ASP B C 1
ATOM 8041 O O . ASP B 1 224 ? -33.156 -17.078 30.25 1 93.06 224 ASP B O 1
ATOM 8045 N N . ILE B 1 225 ? -32.312 -15.828 31.828 1 94.12 225 ILE B N 1
ATOM 8046 C CA . ILE B 1 225 ? -32.188 -14.68 30.938 1 94.12 225 ILE B CA 1
ATOM 8047 C C . ILE B 1 225 ? -31.156 -14.977 29.859 1 94.12 225 ILE B C 1
ATOM 8049 O O . ILE B 1 225 ? -31.391 -14.68 28.688 1 94.12 225 ILE B O 1
ATOM 8053 N N . LEU B 1 226 ? -30.047 -15.523 30.297 1 94.94 226 LEU B N 1
ATOM 8054 C CA . LEU B 1 226 ? -28.984 -15.859 29.359 1 94.94 226 LEU B CA 1
ATOM 8055 C C . LEU B 1 226 ? -29.453 -16.938 28.375 1 94.94 226 LEU B C 1
ATOM 8057 O O . LEU B 1 226 ? -29.141 -16.859 27.188 1 94.94 226 LEU B O 1
ATOM 8061 N N . ARG B 1 227 ? -30.188 -17.875 28.859 1 94.62 227 ARG B N 1
ATOM 8062 C CA . ARG B 1 227 ? -30.719 -18.938 28 1 94.62 227 ARG B CA 1
ATOM 8063 C C . ARG B 1 227 ? -31.688 -18.359 26.969 1 94.62 227 ARG B C 1
ATOM 8065 O O . ARG B 1 227 ? -31.734 -18.812 25.828 1 94.62 227 ARG B O 1
ATOM 8072 N N . ASN B 1 228 ? -32.438 -17.469 27.375 1 94.06 228 ASN B N 1
ATOM 8073 C CA . ASN B 1 228 ? -33.375 -16.828 26.469 1 94.06 228 ASN B CA 1
ATOM 8074 C C . ASN B 1 228 ? -32.656 -16.016 25.391 1 94.06 228 ASN B C 1
ATOM 8076 O O . ASN B 1 228 ? -33.062 -16.016 24.219 1 94.06 228 ASN B O 1
ATOM 8080 N N . GLU B 1 229 ? -31.609 -15.344 25.797 1 93.75 229 GLU B N 1
ATOM 8081 C CA . GLU B 1 229 ? -30.812 -14.594 24.828 1 93.75 229 GLU B CA 1
ATOM 8082 C C . GLU B 1 229 ? -30.172 -15.523 23.797 1 93.75 229 GLU B C 1
ATOM 8084 O O . GLU B 1 229 ? -30.094 -15.188 22.625 1 93.75 229 GLU B O 1
ATOM 8089 N N . LEU B 1 230 ? -29.688 -16.594 24.281 1 94.69 230 LEU B N 1
ATOM 8090 C CA . LEU B 1 230 ? -29.078 -17.578 23.375 1 94.69 230 LEU B CA 1
ATOM 8091 C C . LEU B 1 230 ? -30.125 -18.125 22.406 1 94.69 230 LEU B C 1
ATOM 8093 O O . LEU B 1 230 ? -29.828 -18.328 21.219 1 94.69 230 LEU B O 1
ATOM 8097 N N . LYS B 1 231 ? -31.312 -18.359 22.891 1 93.19 231 LYS B N 1
ATOM 8098 C CA . LYS B 1 231 ? -32.375 -18.859 22.031 1 93.19 231 LYS B CA 1
ATOM 8099 C C . LYS B 1 231 ? -32.719 -17.859 20.938 1 93.19 231 LYS B C 1
ATOM 8101 O O . LYS B 1 231 ? -32.969 -18.234 19.781 1 93.19 231 LYS B O 1
ATOM 8106 N N . VAL B 1 232 ? -32.688 -16.672 21.266 1 92.31 232 VAL B N 1
ATOM 8107 C CA . VAL B 1 232 ? -32.969 -15.625 20.297 1 92.31 232 VAL B CA 1
ATOM 8108 C C . VAL B 1 232 ? -31.875 -15.594 19.234 1 92.31 232 VAL B C 1
ATOM 8110 O O . VAL B 1 232 ? -32.156 -15.477 18.047 1 92.31 232 VAL B O 1
ATOM 8113 N N . ALA B 1 233 ? -30.641 -15.68 19.734 1 91.94 233 ALA B N 1
ATOM 8114 C CA . ALA B 1 233 ? -29.5 -15.68 18.812 1 91.94 233 ALA B CA 1
ATOM 8115 C C . ALA B 1 233 ? -29.531 -16.891 17.891 1 91.94 233 ALA B C 1
ATOM 8117 O O . ALA B 1 233 ? -29.188 -16.797 16.719 1 91.94 233 ALA B O 1
ATOM 8118 N N . GLN B 1 234 ? -29.906 -17.984 18.469 1 90.88 234 GLN B N 1
ATOM 8119 C CA . GLN B 1 234 ? -29.984 -19.219 17.688 1 90.88 234 GLN B CA 1
ATOM 8120 C C . GLN B 1 234 ? -31.062 -19.141 16.609 1 90.88 234 GLN B C 1
ATOM 8122 O O . GLN B 1 234 ? -30.875 -19.641 15.508 1 90.88 234 GLN B O 1
ATOM 8127 N N . ARG B 1 235 ? -32.125 -18.484 16.891 1 87.12 235 ARG B N 1
ATOM 8128 C CA . ARG B 1 235 ? -33.188 -18.281 15.922 1 87.12 235 ARG B CA 1
ATOM 8129 C C . ARG B 1 235 ? -32.75 -17.359 14.797 1 87.12 235 ARG B C 1
ATOM 8131 O O . ARG B 1 235 ? -33.156 -17.531 13.648 1 87.12 235 ARG B O 1
ATOM 8138 N N . ALA B 1 236 ? -31.875 -16.438 15.094 1 83.88 236 ALA B N 1
ATOM 8139 C CA . ALA B 1 236 ? -31.375 -15.477 14.117 1 83.88 236 ALA B CA 1
ATOM 8140 C C . ALA B 1 236 ? -30.234 -16.062 13.297 1 83.88 236 ALA B C 1
ATOM 8142 O O . ALA B 1 236 ? -29.906 -15.555 12.227 1 83.88 236 ALA B O 1
ATOM 8143 N N . GLY B 1 237 ? -29.719 -17.219 13.703 1 85 237 GLY B N 1
ATOM 8144 C CA . GLY B 1 237 ? -28.594 -17.812 13.016 1 85 237 GLY B CA 1
ATOM 8145 C C . GLY B 1 237 ? -27.25 -17.406 13.602 1 85 237 GLY B C 1
ATOM 8146 O O . GLY B 1 237 ? -26.578 -16.516 13.078 1 85 237 GLY B O 1
ATOM 8147 N N . CYS B 1 238 ? -26.734 -18.047 14.555 1 90.69 238 CYS B N 1
ATOM 8148 C CA . CYS B 1 238 ? -25.516 -17.641 15.242 1 90.69 238 CYS B CA 1
ATOM 8149 C C . CYS B 1 238 ? -24.391 -18.625 14.961 1 90.69 238 CYS B C 1
ATOM 8151 O O . CYS B 1 238 ? -23.359 -18.594 15.633 1 90.69 238 CYS B O 1
ATOM 8153 N N . GLU B 1 239 ? -24.703 -19.516 14.031 1 93.69 239 GLU B N 1
ATOM 8154 C CA . GLU B 1 239 ? -23.672 -20.484 13.656 1 93.69 239 GLU B CA 1
ATOM 8155 C C . GLU B 1 239 ? -23.344 -20.406 12.172 1 93.69 239 GLU B C 1
ATOM 8157 O O . GLU B 1 239 ? -24.141 -19.891 11.383 1 93.69 239 GLU B O 1
ATOM 8162 N N . ASN B 1 240 ? -22.219 -20.906 11.852 1 96.56 240 ASN B N 1
ATOM 8163 C CA . ASN B 1 240 ? -21.781 -20.969 10.461 1 96.56 240 ASN B CA 1
ATOM 8164 C C . ASN B 1 240 ? -22.828 -21.641 9.57 1 96.56 240 ASN B C 1
ATOM 8166 O O . ASN B 1 240 ? -23.109 -22.828 9.727 1 96.56 240 ASN B O 1
ATOM 8170 N N . PRO B 1 241 ? -23.344 -20.844 8.672 1 95.81 241 PRO B N 1
ATOM 8171 C CA . PRO B 1 241 ? -24.422 -21.375 7.836 1 95.81 241 PRO B CA 1
ATOM 8172 C C . PRO B 1 241 ? -23.953 -22.484 6.906 1 95.81 241 PRO B C 1
ATOM 8174 O O . PRO B 1 241 ? -24.75 -23.312 6.457 1 95.81 241 PRO B O 1
ATOM 8177 N N . LEU B 1 242 ? -22.688 -22.562 6.621 1 96.81 242 LEU B N 1
ATOM 8178 C CA . LEU B 1 242 ? -22.172 -23.5 5.641 1 96.81 242 LEU B CA 1
ATOM 8179 C C . LEU B 1 242 ? -22.094 -24.906 6.227 1 96.81 242 LEU B C 1
ATOM 8181 O O . LEU B 1 242 ? -22.031 -25.891 5.484 1 96.81 242 LEU B O 1
ATOM 8185 N N . LEU B 1 243 ? -22.078 -24.984 7.531 1 96.5 243 LEU B N 1
ATOM 8186 C CA . LEU B 1 243 ? -21.984 -26.281 8.188 1 96.5 243 LEU B CA 1
ATOM 8187 C C . LEU B 1 243 ? -23.281 -27.062 8.062 1 96.5 243 LEU B C 1
ATOM 8189 O O . LEU B 1 243 ? -23.281 -28.281 8.141 1 96.5 243 LEU B O 1
ATOM 8193 N N . LYS B 1 244 ? -24.375 -26.344 7.77 1 90.69 244 LYS B N 1
ATOM 8194 C CA . LYS B 1 244 ? -25.688 -26.969 7.691 1 90.69 244 LYS B CA 1
ATOM 8195 C C . LYS B 1 244 ? -26.219 -26.938 6.262 1 90.69 244 LYS B C 1
ATOM 8197 O O . LYS B 1 244 ? -27.375 -27.297 6.02 1 90.69 244 LYS B O 1
ATOM 8202 N N . MET B 1 245 ? -25.453 -26.562 5.457 1 92.94 245 MET B N 1
ATOM 8203 C CA . MET B 1 245 ? -25.922 -26.469 4.078 1 92.94 245 MET B CA 1
ATOM 8204 C C . MET B 1 245 ? -26.016 -27.844 3.439 1 92.94 245 MET B C 1
ATOM 8206 O O . MET B 1 245 ? -25.047 -28.609 3.445 1 92.94 245 MET B O 1
ATOM 8210 N N . GLU B 1 246 ? -27.109 -28.125 2.873 1 90.25 246 GLU B N 1
ATOM 8211 C CA . GLU B 1 246 ? -27.344 -29.453 2.293 1 90.25 246 GLU B CA 1
ATOM 8212 C C . GLU B 1 246 ? -26.438 -29.688 1.088 1 90.25 246 GLU B C 1
ATOM 8214 O O . GLU B 1 246 ? -26.312 -28.828 0.219 1 90.25 246 GLU B O 1
ATOM 8219 N N . GLY B 1 247 ? -25.859 -30.859 1.109 1 90.38 247 GLY B N 1
ATOM 8220 C CA . GLY B 1 247 ? -25.031 -31.234 -0.022 1 90.38 247 GLY B CA 1
ATOM 8221 C C . GLY B 1 247 ? -23.625 -30.688 0.06 1 90.38 247 GLY B C 1
ATOM 8222 O O . GLY B 1 247 ? -22.812 -30.906 -0.844 1 90.38 247 GLY B O 1
ATOM 8223 N N . VAL B 1 248 ? -23.375 -29.984 1.163 1 95 248 VAL B N 1
ATOM 8224 C CA . VAL B 1 248 ? -22.078 -29.344 1.278 1 95 248 VAL B CA 1
ATOM 8225 C C . VAL B 1 248 ? -21.312 -29.922 2.471 1 95 248 VAL B C 1
ATOM 8227 O O . VAL B 1 248 ? -21.875 -30.062 3.562 1 95 248 VAL B O 1
ATOM 8230 N N . ASN B 1 249 ? -20.125 -30.422 2.232 1 97.19 249 ASN B N 1
ATOM 8231 C CA . ASN B 1 249 ? -19.125 -30.656 3.264 1 97.19 249 ASN B CA 1
ATOM 8232 C C . ASN B 1 249 ? -18 -29.641 3.201 1 97.19 249 ASN B C 1
ATOM 8234 O O . ASN B 1 249 ? -17.031 -29.797 2.445 1 97.19 249 ASN B O 1
ATOM 8238 N N . ILE B 1 250 ? -18.156 -28.656 4.051 1 97.25 250 ILE B N 1
ATOM 8239 C CA . ILE B 1 250 ? -17.312 -27.469 3.926 1 97.25 250 ILE B CA 1
ATOM 8240 C C . ILE B 1 250 ? -15.852 -27.859 4.133 1 97.25 250 ILE B C 1
ATOM 8242 O O . ILE B 1 250 ? -14.945 -27.172 3.637 1 97.25 250 ILE B O 1
ATOM 8246 N N . HIS B 1 251 ? -15.547 -28.922 4.902 1 97.69 251 HIS B N 1
ATOM 8247 C CA . HIS B 1 251 ? -14.172 -29.359 5.145 1 97.69 251 HIS B CA 1
ATOM 8248 C C . HIS B 1 251 ? -13.586 -30.031 3.912 1 97.69 251 HIS B C 1
ATOM 8250 O O . HIS B 1 251 ? -12.367 -30.156 3.791 1 97.69 251 HIS B O 1
ATOM 8256 N N . LEU B 1 252 ? -14.461 -30.469 2.973 1 97.62 252 LEU B N 1
ATOM 8257 C CA . LEU B 1 252 ? -14.023 -31.125 1.74 1 97.62 252 LEU B CA 1
ATOM 8258 C C . LEU B 1 252 ? -14.289 -30.219 0.534 1 97.62 252 LEU B C 1
ATOM 8260 O O . LEU B 1 252 ? -13.883 -30.547 -0.585 1 97.62 252 LEU B O 1
ATOM 8264 N N . ASP B 1 253 ? -14.945 -29.109 0.786 1 97.88 253 ASP B N 1
ATOM 8265 C CA . ASP B 1 253 ? -15.312 -28.25 -0.323 1 97.88 253 ASP B CA 1
ATOM 8266 C C . ASP B 1 253 ? -14.547 -26.922 -0.269 1 97.88 253 ASP B C 1
ATOM 8268 O O . ASP B 1 253 ? -14.969 -25.922 -0.856 1 97.88 253 ASP B O 1
ATOM 8272 N N . THR B 1 254 ? -13.5 -26.828 0.482 1 97.44 254 THR B N 1
ATOM 8273 C CA . THR B 1 254 ? -12.539 -25.734 0.522 1 97.44 254 THR B CA 1
ATOM 8274 C C . THR B 1 254 ? -11.148 -26.234 0.132 1 97.44 254 THR B C 1
ATOM 8276 O O . THR B 1 254 ? -10.258 -26.344 0.982 1 97.44 254 THR B O 1
ATOM 8279 N N . PRO B 1 255 ? -10.984 -26.422 -1.14 1 97.62 255 PRO B N 1
ATOM 8280 C CA . PRO B 1 255 ? -9.734 -27.016 -1.616 1 97.62 255 PRO B CA 1
ATOM 8281 C C . PRO B 1 255 ? -8.516 -26.141 -1.328 1 97.62 255 PRO B C 1
ATOM 8283 O O . PRO B 1 255 ? -8.625 -24.906 -1.274 1 97.62 255 PRO B O 1
ATOM 8286 N N . THR B 1 256 ? -7.355 -26.781 -1.146 1 96.31 256 THR B N 1
ATOM 8287 C CA . THR B 1 256 ? -6.086 -26.078 -0.963 1 96.31 256 THR B CA 1
ATOM 8288 C C . THR B 1 256 ? -5.738 -25.266 -2.201 1 96.31 256 THR B C 1
ATOM 8290 O O . THR B 1 256 ? -5.566 -25.812 -3.289 1 96.31 256 THR B O 1
ATOM 8293 N N . GLU B 1 257 ? -5.707 -24.047 -1.982 1 94.06 257 GLU B N 1
ATOM 8294 C CA . GLU B 1 257 ? -5.426 -23.156 -3.107 1 94.06 257 GLU B CA 1
ATOM 8295 C C . GLU B 1 257 ? -3.928 -23.031 -3.359 1 94.06 257 GLU B C 1
ATOM 8297 O O . GLU B 1 257 ? -3.133 -23.031 -2.416 1 94.06 257 GLU B O 1
ATOM 8302 N N . ILE B 1 258 ? -3.502 -22.875 -4.555 1 94.94 258 ILE B N 1
ATOM 8303 C CA . ILE B 1 258 ? -2.105 -23.109 -4.902 1 94.94 258 ILE B CA 1
ATOM 8304 C C . ILE B 1 258 ? -1.347 -21.781 -4.938 1 94.94 258 ILE B C 1
ATOM 8306 O O . ILE B 1 258 ? -0.14 -21.75 -4.688 1 94.94 258 ILE B O 1
ATOM 8310 N N . LEU B 1 259 ? -1.951 -20.688 -5.184 1 94.19 259 LEU B N 1
ATOM 8311 C CA . LEU B 1 259 ? -1.241 -19.406 -5.176 1 94.19 259 LEU B CA 1
ATOM 8312 C C . LEU B 1 259 ? -0.674 -19.109 -3.793 1 94.19 259 LEU B C 1
ATOM 8314 O O . LEU B 1 259 ? 0.531 -18.891 -3.645 1 94.19 259 LEU B O 1
ATOM 8318 N N . HIS B 1 260 ? -1.496 -19.125 -2.805 1 95.25 260 HIS B N 1
ATOM 8319 C CA . HIS B 1 260 ? -1.107 -18.734 -1.457 1 95.25 260 HIS B CA 1
ATOM 8320 C C . HIS B 1 260 ? -0.358 -19.844 -0.745 1 95.25 260 HIS B C 1
ATOM 8322 O O . HIS B 1 260 ? 0.479 -19.594 0.122 1 95.25 260 HIS B O 1
ATOM 8328 N N . THR B 1 261 ? -0.614 -21.078 -1.069 1 97.12 261 THR B N 1
ATOM 8329 C CA . THR B 1 261 ? -0.008 -22.203 -0.364 1 97.12 261 THR B CA 1
ATOM 8330 C C . THR B 1 261 ? 1.328 -22.578 -0.998 1 97.12 261 THR B C 1
ATOM 8332 O O . THR B 1 261 ? 2.291 -22.891 -0.292 1 97.12 261 THR B O 1
ATOM 8335 N N . ILE B 1 262 ? 1.365 -22.531 -2.32 1 97.56 262 ILE B N 1
ATOM 8336 C CA . ILE B 1 262 ? 2.572 -23 -2.996 1 97.56 262 ILE B CA 1
ATOM 8337 C C . ILE B 1 262 ? 3.479 -21.812 -3.309 1 97.56 262 ILE B C 1
ATOM 8339 O O . ILE B 1 262 ? 4.562 -21.688 -2.734 1 97.56 262 ILE B O 1
ATOM 8343 N N . LEU B 1 263 ? 3.004 -20.891 -4.117 1 97 263 LEU B N 1
ATOM 8344 C CA . LEU B 1 263 ? 3.854 -19.812 -4.582 1 97 263 LEU B CA 1
ATOM 8345 C C . LEU B 1 263 ? 4.172 -18.844 -3.443 1 97 263 LEU B C 1
ATOM 8347 O O . LEU B 1 263 ? 5.34 -18.531 -3.199 1 97 263 LEU B O 1
ATOM 8351 N N . LEU B 1 264 ? 3.197 -18.438 -2.729 1 96 264 LEU B N 1
ATOM 8352 C CA . LEU B 1 264 ? 3.398 -17.5 -1.619 1 96 264 LEU B CA 1
ATOM 8353 C C . LEU B 1 264 ? 3.582 -18.266 -0.307 1 96 264 LEU B C 1
ATOM 8355 O O . LEU B 1 264 ? 3.451 -17.688 0.772 1 96 264 LEU B O 1
ATOM 8359 N N . GLY B 1 265 ? 3.797 -19.469 -0.377 1 96.69 265 GLY B N 1
ATOM 8360 C CA . GLY B 1 265 ? 4.082 -20.344 0.753 1 96.69 265 GLY B CA 1
ATOM 8361 C C . GLY B 1 265 ? 5.375 -21.125 0.594 1 96.69 265 GLY B C 1
ATOM 8362 O O . GLY B 1 265 ? 6.465 -20.578 0.754 1 96.69 265 GLY B O 1
ATOM 8363 N N . VAL B 1 266 ? 5.258 -22.25 0.07 1 97.44 266 VAL B N 1
ATOM 8364 C CA . VAL B 1 266 ? 6.371 -23.188 -0.022 1 97.44 266 VAL B CA 1
ATOM 8365 C C . VAL B 1 266 ? 7.52 -22.562 -0.803 1 97.44 266 VAL B C 1
ATOM 8367 O O . VAL B 1 266 ? 8.664 -22.531 -0.333 1 97.44 266 VAL B O 1
ATOM 8370 N N . VAL B 1 267 ? 7.254 -22 -1.971 1 98.19 267 VAL B N 1
ATOM 8371 C CA . VAL B 1 267 ? 8.289 -21.406 -2.809 1 98.19 267 VAL B CA 1
ATOM 8372 C C . VAL B 1 267 ? 8.898 -20.203 -2.096 1 98.19 267 VAL B C 1
ATOM 8374 O O . VAL B 1 267 ? 10.125 -20.047 -2.076 1 98.19 267 VAL B O 1
ATOM 8377 N N . LYS B 1 268 ? 8.055 -19.422 -1.595 1 97.5 268 LYS B N 1
ATOM 8378 C CA . LYS B 1 268 ? 8.508 -18.234 -0.871 1 97.5 268 LYS B CA 1
ATOM 8379 C C . LYS B 1 268 ? 9.43 -18.625 0.286 1 97.5 268 LYS B C 1
ATOM 8381 O O . LYS B 1 268 ? 10.445 -17.953 0.523 1 97.5 268 LYS B O 1
ATOM 8386 N N . TYR B 1 269 ? 9.109 -19.703 1.021 1 96.81 269 TYR B N 1
ATOM 8387 C CA . TYR B 1 269 ? 9.898 -20.109 2.176 1 96.81 269 TYR B CA 1
ATOM 8388 C C . TYR B 1 269 ? 11.266 -20.625 1.748 1 96.81 269 TYR B C 1
ATOM 8390 O O . TYR B 1 269 ? 12.281 -20.281 2.361 1 96.81 269 TYR B O 1
ATOM 8398 N N . PHE B 1 270 ? 11.305 -21.328 0.738 1 97.12 270 PHE B N 1
ATOM 8399 C CA . PHE B 1 270 ? 12.586 -21.828 0.25 1 97.12 270 PHE B CA 1
ATOM 8400 C C . PHE B 1 270 ? 13.414 -20.688 -0.342 1 97.12 270 PHE B C 1
ATOM 8402 O O . PHE B 1 270 ? 14.641 -20.688 -0.242 1 97.12 270 PHE B O 1
ATOM 8409 N N . TRP B 1 271 ? 12.719 -19.75 -1.005 1 97.75 271 TRP B N 1
ATOM 8410 C CA . TRP B 1 271 ? 13.406 -18.547 -1.481 1 97.75 271 TRP B CA 1
ATOM 8411 C C . TRP B 1 271 ? 14.07 -17.812 -0.327 1 97.75 271 TRP B C 1
ATOM 8413 O O . TRP B 1 271 ? 15.242 -17.438 -0.406 1 97.75 271 TRP B O 1
ATOM 8423 N N . GLY B 1 272 ? 13.289 -17.625 0.736 1 96.25 272 GLY B N 1
ATOM 8424 C CA . GLY B 1 272 ? 13.844 -16.969 1.907 1 96.25 272 GLY B CA 1
ATOM 8425 C C . GLY B 1 272 ? 15.07 -17.656 2.461 1 96.25 272 GLY B C 1
ATOM 8426 O O . GLY B 1 272 ? 16.062 -17.016 2.805 1 96.25 272 GLY B O 1
ATOM 8427 N N . GLN B 1 273 ? 15.047 -18.938 2.514 1 94.5 273 GLN B N 1
ATOM 8428 C CA . GLN B 1 273 ? 16.172 -19.734 2.996 1 94.5 273 GLN B CA 1
ATOM 8429 C C . GLN B 1 273 ? 17.375 -19.594 2.068 1 94.5 273 GLN B C 1
ATOM 8431 O O . GLN B 1 273 ? 18.516 -19.453 2.533 1 94.5 273 GLN B O 1
ATOM 8436 N N . THR B 1 274 ? 17.094 -19.656 0.823 1 96.94 274 THR B N 1
ATOM 8437 C CA . THR B 1 274 ? 18.172 -19.547 -0.17 1 96.94 274 THR B CA 1
ATOM 8438 C C . THR B 1 274 ? 18.844 -18.188 -0.094 1 96.94 274 THR B C 1
ATOM 8440 O O . THR B 1 274 ? 20.078 -18.109 -0.096 1 96.94 274 THR B O 1
ATOM 8443 N N . VAL B 1 275 ? 18.047 -17.141 -0.047 1 97 275 VAL B N 1
ATOM 8444 C CA . VAL B 1 275 ? 18.578 -15.789 0.034 1 97 275 VAL B CA 1
ATOM 8445 C C . VAL B 1 275 ? 19.453 -15.648 1.278 1 97 275 VAL B C 1
ATOM 8447 O O . VAL B 1 275 ? 20.531 -15.062 1.222 1 97 275 VAL B O 1
ATOM 8450 N N . TYR B 1 276 ? 18.984 -16.219 2.336 1 94.69 276 TYR B N 1
ATOM 8451 C CA . TYR B 1 276 ? 19.734 -16.156 3.592 1 94.69 276 TYR B CA 1
ATOM 8452 C C . TYR B 1 276 ? 21.109 -16.812 3.449 1 94.69 276 TYR B C 1
ATOM 8454 O O . TYR B 1 276 ? 22.109 -16.219 3.855 1 94.69 276 TYR B O 1
ATOM 8462 N N . ILE B 1 277 ? 21.156 -17.938 2.893 1 94.06 277 ILE B N 1
ATOM 8463 C CA . ILE B 1 277 ? 22.391 -18.688 2.723 1 94.06 277 ILE B CA 1
ATOM 8464 C C . ILE B 1 277 ? 23.328 -17.938 1.775 1 94.06 277 ILE B C 1
ATOM 8466 O O . ILE B 1 277 ? 24.531 -17.828 2.039 1 94.06 277 ILE B O 1
ATOM 8470 N N . LEU B 1 278 ? 22.781 -17.453 0.735 1 96.69 278 LEU B N 1
ATOM 8471 C CA . LEU B 1 278 ? 23.578 -16.75 -0.256 1 96.69 278 LEU B CA 1
ATOM 8472 C C . LEU B 1 278 ? 24.156 -15.461 0.329 1 96.69 278 LEU B C 1
ATOM 8474 O O . LEU B 1 278 ? 25.297 -15.102 0.036 1 96.69 278 LEU B O 1
ATOM 8478 N N . ASP B 1 279 ? 23.375 -14.805 1.097 1 93.25 279 ASP B N 1
ATOM 8479 C CA . ASP B 1 279 ? 23.844 -13.578 1.733 1 93.25 279 ASP B CA 1
ATOM 8480 C C . ASP B 1 279 ? 24.938 -13.875 2.75 1 93.25 279 ASP B C 1
ATOM 8482 O O . ASP B 1 279 ? 25.938 -13.156 2.822 1 93.25 279 ASP B O 1
ATOM 8486 N N . LYS B 1 280 ? 24.766 -14.906 3.512 1 91.25 280 LYS B N 1
ATOM 8487 C CA . LYS B 1 280 ? 25.75 -15.305 4.512 1 91.25 280 LYS B CA 1
ATOM 8488 C C . LYS B 1 280 ? 27.078 -15.664 3.861 1 91.25 280 LYS B C 1
ATOM 8490 O O . LYS B 1 280 ? 28.141 -15.305 4.371 1 91.25 280 LYS B O 1
ATOM 8495 N N . ASN B 1 281 ? 26.984 -16.312 2.715 1 93.19 281 ASN B N 1
ATOM 8496 C CA . ASN B 1 281 ? 28.172 -16.766 2.025 1 93.19 281 ASN B CA 1
ATOM 8497 C C . ASN B 1 281 ? 28.672 -15.75 1.004 1 93.19 281 ASN B C 1
ATOM 8499 O O . ASN B 1 281 ? 29.594 -16.016 0.241 1 93.19 281 ASN B O 1
ATOM 8503 N N . LYS B 1 282 ? 28.016 -14.578 0.882 1 92.06 282 LYS B N 1
ATOM 8504 C CA . LYS B 1 282 ? 28.359 -13.484 -0.026 1 92.06 282 LYS B CA 1
ATOM 8505 C C . LYS B 1 282 ? 28.344 -13.953 -1.479 1 92.06 282 LYS B C 1
ATOM 8507 O O . LYS B 1 282 ? 29.266 -13.648 -2.242 1 92.06 282 LYS B O 1
ATOM 8512 N N . LYS B 1 283 ? 27.438 -14.773 -1.798 1 95.81 283 LYS B N 1
ATOM 8513 C CA . LYS B 1 283 ? 27.328 -15.32 -3.146 1 95.81 283 LYS B CA 1
ATOM 8514 C C . LYS B 1 283 ? 26.078 -14.812 -3.85 1 95.81 283 LYS B C 1
ATOM 8516 O O . LYS B 1 283 ? 25.75 -15.266 -4.949 1 95.81 283 LYS B O 1
ATOM 8521 N N . PHE B 1 284 ? 25.391 -13.883 -3.252 1 96.38 284 PHE B N 1
ATOM 8522 C CA . PHE B 1 284 ? 24.125 -13.406 -3.785 1 96.38 284 PHE B CA 1
ATOM 8523 C C . PHE B 1 284 ? 24.328 -12.68 -5.109 1 96.38 284 PHE B C 1
ATOM 8525 O O . PHE B 1 284 ? 23.516 -12.82 -6.031 1 96.38 284 PHE B O 1
ATOM 8532 N N . GLU B 1 285 ? 25.422 -11.969 -5.285 1 93.31 285 GLU B N 1
ATOM 8533 C CA . GLU B 1 285 ? 25.672 -11.211 -6.508 1 93.31 285 GLU B CA 1
ATOM 8534 C C . GLU B 1 285 ? 26 -12.133 -7.676 1 93.31 285 GLU B C 1
ATOM 8536 O O . GLU B 1 285 ? 25.672 -11.828 -8.828 1 93.31 285 GLU B O 1
ATOM 8541 N N . ILE B 1 286 ? 26.594 -13.242 -7.352 1 95.25 286 ILE B N 1
ATOM 8542 C CA . ILE B 1 286 ? 26.859 -14.234 -8.391 1 95.25 286 ILE B CA 1
ATOM 8543 C C . ILE B 1 286 ? 25.531 -14.781 -8.93 1 95.25 286 ILE B C 1
ATOM 8545 O O . ILE B 1 286 ? 25.344 -14.883 -10.141 1 95.25 286 ILE B O 1
ATOM 8549 N N . MET B 1 287 ? 24.641 -15.062 -7.984 1 96.94 287 MET B N 1
ATOM 8550 C CA . MET B 1 287 ? 23.328 -15.547 -8.375 1 96.94 287 MET B CA 1
ATOM 8551 C C . MET B 1 287 ? 22.609 -14.516 -9.234 1 96.94 287 MET B C 1
ATOM 8553 O O . MET B 1 287 ? 22.016 -14.867 -10.258 1 96.94 287 MET B O 1
ATOM 8557 N N . ARG B 1 288 ? 22.672 -13.297 -8.828 1 95.69 288 ARG B N 1
ATOM 8558 C CA . ARG B 1 288 ? 22.047 -12.203 -9.578 1 95.69 288 ARG B CA 1
ATOM 8559 C C . ARG B 1 288 ? 22.547 -12.164 -11.016 1 95.69 288 ARG B C 1
ATOM 8561 O O . ARG B 1 288 ? 21.75 -12.102 -11.953 1 95.69 288 ARG B O 1
ATOM 8568 N N . SER B 1 289 ? 23.828 -12.234 -11.203 1 95.19 289 SER B N 1
ATOM 8569 C CA . SER B 1 289 ? 24.438 -12.164 -12.523 1 95.19 289 SER B CA 1
ATOM 8570 C C . SER B 1 289 ? 24.062 -13.367 -13.375 1 95.19 289 SER B C 1
ATOM 8572 O O . SER B 1 289 ? 23.766 -13.227 -14.562 1 95.19 289 SER B O 1
ATOM 8574 N N . ARG B 1 290 ? 24.016 -14.508 -12.789 1 96.81 290 ARG B N 1
ATOM 8575 C CA . ARG B 1 290 ? 23.625 -15.719 -13.508 1 96.81 290 ARG B CA 1
ATOM 8576 C C . ARG B 1 290 ? 22.172 -15.664 -13.938 1 96.81 290 ARG B C 1
ATOM 8578 O O . ARG B 1 290 ? 21.812 -16.094 -15.039 1 96.81 290 ARG B O 1
ATOM 8585 N N . LEU B 1 291 ? 21.359 -15.164 -13 1 96.88 291 LEU B N 1
ATOM 8586 C CA . LEU B 1 291 ? 19.938 -15.07 -13.297 1 96.88 291 LEU B CA 1
ATOM 8587 C C . LEU B 1 291 ? 19.688 -14.117 -14.469 1 96.88 291 LEU B C 1
ATOM 8589 O O . LEU B 1 291 ? 18.766 -14.336 -15.258 1 96.88 291 LEU B O 1
ATOM 8593 N N . HIS B 1 292 ? 20.547 -13.109 -14.617 1 94.75 292 HIS B N 1
ATOM 8594 C CA . HIS B 1 292 ? 20.453 -12.172 -15.727 1 94.75 292 HIS B CA 1
ATOM 8595 C C . HIS B 1 292 ? 20.781 -12.852 -17.047 1 94.75 292 HIS B C 1
ATOM 8597 O O . HIS B 1 292 ? 20.344 -12.406 -18.109 1 94.75 292 HIS B O 1
ATOM 8603 N N . THR B 1 293 ? 21.531 -13.906 -17 1 94.19 293 THR B N 1
ATOM 8604 C CA . THR B 1 293 ? 22.047 -14.531 -18.203 1 94.19 293 THR B CA 1
ATOM 8605 C C . THR B 1 293 ? 21.219 -15.766 -18.578 1 94.19 293 THR B C 1
ATOM 8607 O O . THR B 1 293 ? 21.438 -16.375 -19.625 1 94.19 293 THR B O 1
ATOM 8610 N N . ILE B 1 294 ? 20.234 -16.125 -17.797 1 95.38 294 ILE B N 1
ATOM 8611 C CA . ILE B 1 294 ? 19.453 -17.328 -18.016 1 95.38 294 ILE B CA 1
ATOM 8612 C C . ILE B 1 294 ? 18.656 -17.203 -19.312 1 95.38 294 ILE B C 1
ATOM 8614 O O . ILE B 1 294 ? 18.234 -16.094 -19.688 1 95.38 294 ILE B O 1
ATOM 8618 N N . ASP B 1 295 ? 18.594 -18.281 -20.016 1 95.19 295 ASP B N 1
ATOM 8619 C CA . ASP B 1 295 ? 17.781 -18.281 -21.234 1 95.19 295 ASP B CA 1
ATOM 8620 C C . ASP B 1 295 ? 16.297 -18.422 -20.891 1 95.19 295 ASP B C 1
ATOM 8622 O O . ASP B 1 295 ? 15.875 -19.422 -20.312 1 95.19 295 ASP B O 1
ATOM 8626 N N . GLN B 1 296 ? 15.555 -17.5 -21.25 1 95.19 296 GLN B N 1
ATOM 8627 C CA . GLN B 1 296 ? 14.141 -17.5 -20.875 1 95.19 296 GLN B CA 1
ATOM 8628 C C . GLN B 1 296 ? 13.266 -17.969 -22.031 1 95.19 296 GLN B C 1
ATOM 8630 O O . GLN B 1 296 ? 12.047 -18.109 -21.875 1 95.19 296 GLN B O 1
ATOM 8635 N N . ARG B 1 297 ? 13.867 -18.328 -23.266 1 93 297 ARG B N 1
ATOM 8636 C CA . ARG B 1 297 ? 13.102 -18.781 -24.422 1 93 297 ARG B CA 1
ATOM 8637 C C . ARG B 1 297 ? 12.398 -20.109 -24.125 1 93 297 ARG B C 1
ATOM 8639 O O . ARG B 1 297 ? 12.969 -20.984 -23.469 1 93 297 ARG B O 1
ATOM 8646 N N . GLY B 1 298 ? 11.164 -20.047 -24.469 1 96.06 298 GLY B N 1
ATOM 8647 C CA . GLY B 1 298 ? 10.414 -21.297 -24.312 1 96.06 298 GLY B CA 1
ATOM 8648 C C . GLY B 1 298 ? 9.625 -21.359 -23.031 1 96.06 298 GLY B C 1
ATOM 8649 O O . GLY B 1 298 ? 8.852 -22.297 -22.812 1 96.06 298 GLY B O 1
ATOM 8650 N N . LEU B 1 299 ? 9.805 -20.469 -22.141 1 96 299 LEU B N 1
ATOM 8651 C CA . LEU B 1 299 ? 9.078 -20.453 -20.875 1 96 299 LEU B CA 1
ATOM 8652 C C . LEU B 1 299 ? 7.707 -19.812 -21.047 1 96 299 LEU B C 1
ATOM 8654 O O . LEU B 1 299 ? 6.801 -20.047 -20.234 1 96 299 LEU B O 1
ATOM 8658 N N . ASN B 1 300 ? 7.543 -19.031 -22.016 1 93.44 300 ASN B N 1
ATOM 8659 C CA . ASN B 1 300 ? 6.316 -18.297 -22.312 1 93.44 300 ASN B CA 1
ATOM 8660 C C . ASN B 1 300 ? 5.867 -17.453 -21.109 1 93.44 300 ASN B C 1
ATOM 8662 O O . ASN B 1 300 ? 4.715 -17.531 -20.688 1 93.44 300 ASN B O 1
ATOM 8666 N N . ILE B 1 301 ? 6.727 -16.812 -20.469 1 92.56 301 ILE B N 1
ATOM 8667 C CA . ILE B 1 301 ? 6.469 -15.875 -19.391 1 92.56 301 ILE B CA 1
ATOM 8668 C C . ILE B 1 301 ? 7.039 -14.5 -19.734 1 92.56 301 ILE B C 1
ATOM 8670 O O . ILE B 1 301 ? 7.875 -14.383 -20.641 1 92.56 301 ILE B O 1
ATOM 8674 N N . PRO B 1 302 ? 6.523 -13.477 -19.094 1 88.88 302 PRO B N 1
ATOM 8675 C CA . PRO B 1 302 ? 7.188 -12.18 -19.281 1 88.88 302 PRO B CA 1
ATOM 8676 C C . PRO B 1 302 ? 8.656 -12.203 -18.859 1 88.88 302 PRO B C 1
ATOM 8678 O O . PRO B 1 302 ? 9.07 -13.094 -18.109 1 88.88 302 PRO B O 1
ATOM 8681 N N . THR B 1 303 ? 9.289 -11.258 -19.438 1 91.19 303 THR B N 1
ATOM 8682 C CA . THR B 1 303 ? 10.703 -11.164 -19.094 1 91.19 303 THR B CA 1
ATOM 8683 C C . THR B 1 303 ? 10.875 -11.094 -17.578 1 91.19 303 THR B C 1
ATOM 8685 O O . THR B 1 303 ? 10.188 -10.32 -16.906 1 91.19 303 THR B O 1
ATOM 8688 N N . ILE B 1 304 ? 11.758 -11.953 -17.078 1 94.56 304 ILE B N 1
ATOM 8689 C CA . ILE B 1 304 ? 12.008 -11.992 -15.641 1 94.56 304 ILE B CA 1
ATOM 8690 C C . ILE B 1 304 ? 12.688 -10.703 -15.195 1 94.56 304 ILE B C 1
ATOM 8692 O O . ILE B 1 304 ? 13.789 -10.383 -15.648 1 94.56 304 ILE B O 1
ATOM 8696 N N . PRO B 1 305 ? 12.062 -9.938 -14.328 1 91.06 305 PRO B N 1
ATOM 8697 C CA . PRO B 1 305 ? 12.703 -8.734 -13.812 1 91.06 305 PRO B CA 1
ATOM 8698 C C . PRO B 1 305 ? 13.742 -9.031 -12.734 1 91.06 305 PRO B C 1
ATOM 8700 O O . PRO B 1 305 ? 13.492 -8.789 -11.547 1 91.06 305 PRO B O 1
ATOM 8703 N N . VAL B 1 306 ? 14.844 -9.336 -13.094 1 94.88 306 VAL B N 1
ATOM 8704 C CA . VAL B 1 306 ? 15.875 -9.844 -12.203 1 94.88 306 VAL B CA 1
ATOM 8705 C C . VAL B 1 306 ? 16.297 -8.758 -11.211 1 94.88 306 VAL B C 1
ATOM 8707 O O . VAL B 1 306 ? 16.406 -9.016 -10.008 1 94.88 306 VAL B O 1
ATOM 8710 N N . SER B 1 307 ? 16.547 -7.551 -11.719 1 89.56 307 SER B N 1
ATOM 8711 C CA . SER B 1 307 ? 16.969 -6.469 -10.828 1 89.56 307 SER B CA 1
ATOM 8712 C C . SER B 1 307 ? 15.922 -6.223 -9.734 1 89.56 307 SER B C 1
ATOM 8714 O O . SER B 1 307 ? 16.281 -6.051 -8.57 1 89.56 307 SER B O 1
ATOM 8716 N N . TYR B 1 308 ? 14.773 -6.277 -10.156 1 89.12 308 TYR B N 1
ATOM 8717 C CA . TYR B 1 308 ? 13.703 -6.078 -9.188 1 89.12 308 TYR B CA 1
ATOM 8718 C C . TYR B 1 308 ? 13.664 -7.211 -8.172 1 89.12 308 TYR B C 1
ATOM 8720 O O . TYR B 1 308 ? 13.57 -6.969 -6.969 1 89.12 308 TYR B O 1
ATOM 8728 N N . ILE B 1 309 ? 13.688 -8.406 -8.617 1 95.06 309 ILE B N 1
ATOM 8729 C CA . ILE B 1 309 ? 13.609 -9.586 -7.762 1 95.06 309 ILE B CA 1
ATOM 8730 C C . ILE B 1 309 ? 14.734 -9.555 -6.73 1 95.06 309 ILE B C 1
ATOM 8732 O O . ILE B 1 309 ? 14.523 -9.867 -5.559 1 95.06 309 ILE B O 1
ATOM 8736 N N . CYS B 1 310 ? 15.844 -9.156 -7.137 1 95.12 310 CYS B N 1
ATOM 8737 C CA . CYS B 1 310 ? 17.016 -9.164 -6.254 1 95.12 310 CYS B CA 1
ATOM 8738 C C . CYS B 1 310 ? 16.969 -7.969 -5.305 1 95.12 310 CYS B C 1
ATOM 8740 O O . CYS B 1 310 ? 17.359 -8.086 -4.145 1 95.12 310 CYS B O 1
ATOM 8742 N N . ASP B 1 311 ? 16.516 -6.895 -5.82 1 89.62 311 ASP B N 1
ATOM 8743 C CA . ASP B 1 311 ? 16.469 -5.695 -4.992 1 89.62 311 ASP B CA 1
ATOM 8744 C C . ASP B 1 311 ? 15.344 -5.785 -3.953 1 89.62 311 ASP B C 1
ATOM 8746 O O . ASP B 1 311 ? 15.477 -5.262 -2.846 1 89.62 311 ASP B O 1
ATOM 8750 N N . TYR B 1 312 ? 14.328 -6.43 -4.363 1 90.44 312 TYR B N 1
ATOM 8751 C CA . TYR B 1 312 ? 13.172 -6.57 -3.482 1 90.44 312 TYR B CA 1
ATOM 8752 C C . TYR B 1 312 ? 12.938 -8.031 -3.119 1 90.44 312 TYR B C 1
ATOM 8754 O O . TYR B 1 312 ? 11.812 -8.523 -3.209 1 90.44 312 TYR B O 1
ATOM 8762 N N . LYS B 1 313 ? 13.961 -8.625 -2.713 1 93.44 313 LYS B N 1
ATOM 8763 C CA . LYS B 1 313 ? 13.969 -10.07 -2.494 1 93.44 313 LYS B CA 1
ATOM 8764 C C . LYS B 1 313 ? 13.023 -10.461 -1.362 1 93.44 313 LYS B C 1
ATOM 8766 O O . LYS B 1 313 ? 12.594 -11.609 -1.272 1 93.44 313 LYS B O 1
ATOM 8771 N N . GLY B 1 314 ? 12.617 -9.562 -0.481 1 91.62 314 GLY B N 1
ATOM 8772 C CA . GLY B 1 314 ? 11.727 -9.867 0.628 1 91.62 314 GLY B CA 1
ATOM 8773 C C . GLY B 1 314 ? 10.273 -9.539 0.332 1 91.62 314 GLY B C 1
ATOM 8774 O O . GLY B 1 314 ? 9.383 -9.875 1.116 1 91.62 314 GLY B O 1
ATOM 8775 N N . ALA B 1 315 ? 9.984 -8.914 -0.778 1 90.94 315 ALA B N 1
ATOM 8776 C CA . ALA B 1 315 ? 8.641 -8.445 -1.079 1 90.94 315 ALA B CA 1
ATOM 8777 C C . ALA B 1 315 ? 8.211 -8.859 -2.484 1 90.94 315 ALA B C 1
ATOM 8779 O O . ALA B 1 315 ? 7.676 -8.055 -3.244 1 90.94 315 ALA B O 1
ATOM 8780 N N . LEU B 1 316 ? 8.414 -10.125 -2.826 1 94.25 316 LEU B N 1
ATOM 8781 C CA . LEU B 1 316 ? 8.07 -10.625 -4.152 1 94.25 316 LEU B CA 1
ATOM 8782 C C . LEU B 1 316 ? 6.617 -11.086 -4.199 1 94.25 316 LEU B C 1
ATOM 8784 O O . LEU B 1 316 ? 5.988 -11.289 -3.158 1 94.25 316 LEU B O 1
ATOM 8788 N N . ILE B 1 317 ? 6.066 -11.164 -5.395 1 90.25 317 ILE B N 1
ATOM 8789 C CA . ILE B 1 317 ? 4.676 -11.562 -5.574 1 90.25 317 ILE B CA 1
ATOM 8790 C C . ILE B 1 317 ? 4.617 -12.891 -6.32 1 90.25 317 ILE B C 1
ATOM 8792 O O . ILE B 1 317 ? 5.652 -13.469 -6.664 1 90.25 317 ILE B O 1
ATOM 8796 N N . GLY B 1 318 ? 3.465 -13.391 -6.535 1 92.81 318 GLY B N 1
ATOM 8797 C CA . GLY B 1 318 ? 3.238 -14.711 -7.098 1 92.81 318 GLY B CA 1
ATOM 8798 C C . GLY B 1 318 ? 3.91 -14.914 -8.445 1 92.81 318 GLY B C 1
ATOM 8799 O O . GLY B 1 318 ? 4.535 -15.945 -8.68 1 92.81 318 GLY B O 1
ATOM 8800 N N . LYS B 1 319 ? 3.871 -13.945 -9.289 1 92.06 319 LYS B N 1
ATOM 8801 C CA . LYS B 1 319 ? 4.434 -14.078 -10.625 1 92.06 319 LYS B CA 1
ATOM 8802 C C . LYS B 1 319 ? 5.945 -14.258 -10.57 1 92.06 319 LYS B C 1
ATOM 8804 O O . LYS B 1 319 ? 6.516 -15 -11.375 1 92.06 319 LYS B O 1
ATOM 8809 N N . HIS B 1 320 ? 6.594 -13.594 -9.656 1 95.38 320 HIS B N 1
ATOM 8810 C CA . HIS B 1 320 ? 8.039 -13.727 -9.5 1 95.38 320 HIS B CA 1
ATOM 8811 C C . HIS B 1 320 ? 8.414 -15.133 -9.031 1 95.38 320 HIS B C 1
ATOM 8813 O O . HIS B 1 320 ? 9.336 -15.742 -9.578 1 95.38 320 HIS B O 1
ATOM 8819 N N . PHE B 1 321 ? 7.617 -15.609 -8.117 1 97.44 321 PHE B N 1
ATOM 8820 C CA . PHE B 1 321 ? 7.914 -16.922 -7.562 1 97.44 321 PHE B CA 1
ATOM 8821 C C . PHE B 1 321 ? 7.629 -18.016 -8.594 1 97.44 321 PHE B C 1
ATOM 8823 O O . PHE B 1 321 ? 8.32 -19.047 -8.625 1 97.44 321 PHE B O 1
ATOM 8830 N N . LYS B 1 322 ? 6.637 -17.75 -9.344 1 96.5 322 LYS B N 1
ATOM 8831 C CA . LYS B 1 322 ? 6.348 -18.688 -10.422 1 96.5 322 LYS B CA 1
ATOM 8832 C C . LYS B 1 322 ? 7.512 -18.781 -11.406 1 96.5 322 LYS B C 1
ATOM 8834 O O . LYS B 1 322 ? 7.871 -19.859 -11.852 1 96.5 322 LYS B O 1
ATOM 8839 N N . ALA B 1 323 ? 8.062 -17.688 -11.719 1 97.5 323 ALA B N 1
ATOM 8840 C CA . ALA B 1 323 ? 9.219 -17.641 -12.609 1 97.5 323 ALA B CA 1
ATOM 8841 C C . ALA B 1 323 ? 10.438 -18.297 -11.953 1 97.5 323 ALA B C 1
ATOM 8843 O O . ALA B 1 323 ? 11.125 -19.109 -12.578 1 97.5 323 ALA B O 1
ATOM 8844 N N . LEU B 1 324 ? 10.625 -18.016 -10.727 1 98 324 LEU B N 1
ATOM 8845 C CA . LEU B 1 324 ? 11.773 -18.531 -10 1 98 324 LEU B CA 1
ATOM 8846 C C . LEU B 1 324 ? 11.695 -20.047 -9.867 1 98 324 LEU B C 1
ATOM 8848 O O . LEU B 1 324 ? 12.703 -20.734 -9.969 1 98 324 LEU B O 1
ATOM 8852 N N . ALA B 1 325 ? 10.539 -20.516 -9.633 1 97.81 325 ALA B N 1
ATOM 8853 C CA . ALA B 1 325 ? 10.359 -21.953 -9.484 1 97.81 325 ALA B CA 1
ATOM 8854 C C . ALA B 1 325 ? 10.789 -22.703 -10.742 1 97.81 325 ALA B C 1
ATOM 8856 O O . ALA B 1 325 ? 11.18 -23.875 -10.68 1 97.81 325 ALA B O 1
ATOM 8857 N N . GLN B 1 326 ? 10.797 -22.062 -11.844 1 97.88 326 GLN B N 1
ATOM 8858 C CA . GLN B 1 326 ? 11.078 -22.719 -13.117 1 97.88 326 GLN B CA 1
ATOM 8859 C C . GLN B 1 326 ? 12.57 -22.688 -13.43 1 97.88 326 GLN B C 1
ATOM 8861 O O . GLN B 1 326 ? 13.07 -23.516 -14.195 1 97.88 326 GLN B O 1
ATOM 8866 N N . VAL B 1 327 ? 13.328 -21.703 -12.797 1 98 327 VAL B N 1
ATOM 8867 C CA . VAL B 1 327 ? 14.648 -21.5 -13.391 1 98 327 VAL B CA 1
ATOM 8868 C C . VAL B 1 327 ? 15.695 -21.422 -12.281 1 98 327 VAL B C 1
ATOM 8870 O O . VAL B 1 327 ? 16.891 -21.5 -12.555 1 98 327 VAL B O 1
ATOM 8873 N N . LEU B 1 328 ? 15.375 -21.312 -11.047 1 97.81 328 LEU B N 1
ATOM 8874 C CA . LEU B 1 328 ? 16.312 -20.922 -10 1 97.81 328 LEU B CA 1
ATOM 8875 C C . LEU B 1 328 ? 17.406 -21.969 -9.844 1 97.81 328 LEU B C 1
ATOM 8877 O O . LEU B 1 328 ? 18.562 -21.625 -9.594 1 97.81 328 LEU B O 1
ATOM 8881 N N . VAL B 1 329 ? 17.141 -23.25 -10.016 1 96.75 329 VAL B N 1
ATOM 8882 C CA . VAL B 1 329 ? 18.078 -24.344 -9.742 1 96.75 329 VAL B CA 1
ATOM 8883 C C . VAL B 1 329 ? 19.266 -24.25 -10.711 1 96.75 329 VAL B C 1
ATOM 8885 O O . VAL B 1 329 ? 20.375 -24.672 -10.383 1 96.75 329 VAL B O 1
ATOM 8888 N N . PHE B 1 330 ? 19.031 -23.703 -11.922 1 97.31 330 PHE B N 1
ATOM 8889 C CA . PHE B 1 330 ? 20.094 -23.594 -12.93 1 97.31 330 PHE B CA 1
ATOM 8890 C C . PHE B 1 330 ? 21.125 -22.547 -12.516 1 97.31 330 PHE B C 1
ATOM 8892 O O . PHE B 1 330 ? 22.219 -22.5 -13.078 1 97.31 330 PHE B O 1
ATOM 8899 N N . VAL B 1 331 ? 20.734 -21.734 -11.531 1 95.88 331 VAL B N 1
ATOM 8900 C CA . VAL B 1 331 ? 21.578 -20.594 -11.172 1 95.88 331 VAL B CA 1
ATOM 8901 C C . VAL B 1 331 ? 22.266 -20.859 -9.836 1 95.88 331 VAL B C 1
ATOM 8903 O O . VAL B 1 331 ? 23.328 -20.297 -9.555 1 95.88 331 VAL B O 1
ATOM 8906 N N . ILE B 1 332 ? 21.719 -21.75 -8.977 1 96.75 332 ILE B N 1
ATOM 8907 C CA . ILE B 1 332 ? 22.234 -21.859 -7.617 1 96.75 332 ILE B CA 1
ATOM 8908 C C . ILE B 1 332 ? 22.891 -23.219 -7.414 1 96.75 332 ILE B C 1
ATOM 8910 O O . ILE B 1 332 ? 23.281 -23.578 -6.301 1 96.75 332 ILE B O 1
ATOM 8914 N N . TYR B 1 333 ? 23.094 -24.062 -8.414 1 94.88 333 TYR B N 1
ATOM 8915 C CA . TYR B 1 333 ? 23.5 -25.453 -8.352 1 94.88 333 TYR B CA 1
ATOM 8916 C C . TYR B 1 333 ? 24.828 -25.594 -7.609 1 94.88 333 TYR B C 1
ATOM 8918 O O . TYR B 1 333 ? 25.094 -26.641 -7.012 1 94.88 333 TYR B O 1
ATOM 8926 N N . ASP B 1 334 ? 25.703 -24.594 -7.566 1 94.19 334 ASP B N 1
ATOM 8927 C CA . ASP B 1 334 ? 27 -24.672 -6.898 1 94.19 334 ASP B CA 1
ATOM 8928 C C . ASP B 1 334 ? 27.141 -23.594 -5.832 1 94.19 334 ASP B C 1
ATOM 8930 O O . ASP B 1 334 ? 28.219 -23.438 -5.254 1 94.19 334 ASP B O 1
ATOM 8934 N N . LEU B 1 335 ? 26.109 -22.875 -5.668 1 95.5 335 LEU B N 1
ATOM 8935 C CA . LEU B 1 335 ? 26.203 -21.75 -4.738 1 95.5 335 LEU B CA 1
ATOM 8936 C C . LEU B 1 335 ? 25.719 -22.141 -3.35 1 95.5 335 LEU B C 1
ATOM 8938 O O . LEU B 1 335 ? 26.031 -21.484 -2.359 1 95.5 335 LEU B O 1
ATOM 8942 N N . VAL B 1 336 ? 24.922 -23.156 -3.361 1 93.5 336 VAL B N 1
ATOM 8943 C CA . VAL B 1 336 ? 24.422 -23.672 -2.09 1 93.5 336 VAL B CA 1
ATOM 8944 C C . VAL B 1 336 ? 25.156 -24.969 -1.733 1 93.5 336 VAL B C 1
ATOM 8946 O O . VAL B 1 336 ? 25.297 -25.859 -2.572 1 93.5 336 VAL B O 1
ATOM 8949 N N . ASP B 1 337 ? 25.688 -25.062 -0.569 1 86.94 337 ASP B N 1
ATOM 8950 C CA . ASP B 1 337 ? 26.516 -26.203 -0.156 1 86.94 337 ASP B CA 1
ATOM 8951 C C . ASP B 1 337 ? 25.641 -27.406 0.217 1 86.94 337 ASP B C 1
ATOM 8953 O O . ASP B 1 337 ? 26.125 -28.531 0.238 1 86.94 337 ASP B O 1
ATOM 8957 N N . ASP B 1 338 ? 24.438 -27.219 0.438 1 88.19 338 ASP B N 1
ATOM 8958 C CA . ASP B 1 338 ? 23.531 -28.281 0.864 1 88.19 338 ASP B CA 1
ATOM 8959 C C . ASP B 1 338 ? 22.734 -28.828 -0.316 1 88.19 338 ASP B C 1
ATOM 8961 O O . ASP B 1 338 ? 21.828 -28.156 -0.82 1 88.19 338 ASP B O 1
ATOM 8965 N N . GLN B 1 339 ? 22.984 -30.078 -0.728 1 90 339 GLN B N 1
ATOM 8966 C CA . GLN B 1 339 ? 22.297 -30.719 -1.837 1 90 339 GLN B CA 1
ATOM 8967 C C . GLN B 1 339 ? 20.812 -30.906 -1.524 1 90 339 GLN B C 1
ATOM 8969 O O . GLN B 1 339 ? 19.984 -30.906 -2.432 1 90 339 GLN B O 1
ATOM 8974 N N . ASN B 1 340 ? 20.531 -31 -0.289 1 91.56 340 ASN B N 1
ATOM 8975 C CA . ASN B 1 340 ? 19.141 -31.188 0.085 1 91.56 340 ASN B CA 1
ATOM 8976 C C . ASN B 1 340 ? 18.297 -29.969 -0.257 1 91.56 340 ASN B C 1
ATOM 8978 O O . ASN B 1 340 ? 17.109 -30.094 -0.597 1 91.56 340 ASN B O 1
ATOM 8982 N N . LEU B 1 341 ? 18.922 -28.828 -0.128 1 94.62 341 LEU B N 1
ATOM 8983 C CA . LEU B 1 341 ? 18.203 -27.625 -0.502 1 94.62 341 LEU B CA 1
ATOM 8984 C C . LEU B 1 341 ? 17.953 -27.578 -2.006 1 94.62 341 LEU B C 1
ATOM 8986 O O . LEU B 1 341 ? 16.875 -27.156 -2.453 1 94.62 341 LEU B O 1
ATOM 8990 N N . ILE B 1 342 ? 18.875 -28.016 -2.793 1 95.38 342 ILE B N 1
ATOM 8991 C CA . ILE B 1 342 ? 18.719 -28.094 -4.238 1 95.38 342 ILE B CA 1
ATOM 8992 C C . ILE B 1 342 ? 17.609 -29.094 -4.574 1 95.38 342 ILE B C 1
ATOM 8994 O O . ILE B 1 342 ? 16.75 -28.828 -5.414 1 95.38 342 ILE B O 1
ATOM 8998 N N . ASN B 1 343 ? 17.656 -30.219 -3.855 1 95.19 343 ASN B N 1
ATOM 8999 C CA . ASN B 1 343 ? 16.609 -31.234 -4.043 1 95.19 343 ASN B CA 1
ATOM 9000 C C . ASN B 1 343 ? 15.227 -30.688 -3.703 1 95.19 343 ASN B C 1
ATOM 9002 O O . ASN B 1 343 ? 14.25 -31 -4.379 1 95.19 343 ASN B O 1
ATOM 9006 N N . ALA B 1 344 ? 15.227 -29.906 -2.645 1 95.94 344 ALA B N 1
ATOM 9007 C CA . ALA B 1 344 ? 13.961 -29.281 -2.266 1 95.94 344 ALA B CA 1
ATOM 9008 C C . ALA B 1 344 ? 13.422 -28.406 -3.389 1 95.94 344 ALA B C 1
ATOM 9010 O O . ALA B 1 344 ? 12.227 -28.422 -3.686 1 95.94 344 ALA B O 1
ATOM 9011 N N . TRP B 1 345 ? 14.312 -27.656 -4.012 1 96.62 345 TRP B N 1
ATOM 9012 C CA . TRP B 1 345 ? 13.906 -26.797 -5.113 1 96.62 345 TRP B CA 1
ATOM 9013 C C . TRP B 1 345 ? 13.453 -27.625 -6.312 1 96.62 345 TRP B C 1
ATOM 9015 O O . TRP B 1 345 ? 12.461 -27.297 -6.965 1 96.62 345 TRP B O 1
ATOM 9025 N N . ILE B 1 346 ? 14.172 -28.703 -6.605 1 96.12 346 ILE B N 1
ATOM 9026 C CA . ILE B 1 346 ? 13.82 -29.562 -7.727 1 96.12 346 ILE B CA 1
ATOM 9027 C C . ILE B 1 346 ? 12.438 -30.156 -7.512 1 96.12 346 ILE B C 1
ATOM 9029 O O . ILE B 1 346 ? 11.594 -30.141 -8.414 1 96.12 346 ILE B O 1
ATOM 9033 N N . LEU B 1 347 ? 12.172 -30.594 -6.336 1 96.88 347 LEU B N 1
ATOM 9034 C CA . LEU B 1 347 ? 10.883 -31.203 -6.008 1 96.88 347 LEU B CA 1
ATOM 9035 C C . LEU B 1 347 ? 9.773 -30.156 -6.016 1 96.88 347 LEU B C 1
ATOM 9037 O O . LEU B 1 347 ? 8.664 -30.422 -6.477 1 96.88 347 LEU B O 1
ATOM 9041 N N . THR B 1 348 ? 10.094 -28.984 -5.461 1 96.94 348 THR B N 1
ATOM 9042 C CA . THR B 1 348 ? 9.125 -27.891 -5.469 1 96.94 348 THR B CA 1
ATOM 9043 C C . THR B 1 348 ? 8.766 -27.516 -6.898 1 96.94 348 THR B C 1
ATOM 9045 O O . THR B 1 348 ? 7.594 -27.266 -7.207 1 96.94 348 THR B O 1
ATOM 9048 N N . SER B 1 349 ? 9.711 -27.422 -7.754 1 96.88 349 SER B N 1
ATOM 9049 C CA . SER B 1 349 ? 9.484 -27.109 -9.156 1 96.88 349 SER B CA 1
ATOM 9050 C C . SER B 1 349 ? 8.625 -28.172 -9.836 1 96.88 349 SER B C 1
ATOM 9052 O O . SER B 1 349 ? 7.699 -27.844 -10.578 1 96.88 349 SER B O 1
ATOM 9054 N N . ARG B 1 350 ? 8.984 -29.391 -9.547 1 96.38 350 ARG B N 1
ATOM 9055 C CA . ARG B 1 350 ? 8.203 -30.469 -10.109 1 96.38 350 ARG B CA 1
ATOM 9056 C C . ARG B 1 350 ? 6.75 -30.406 -9.641 1 96.38 350 ARG B C 1
ATOM 9058 O O . ARG B 1 350 ? 5.828 -30.641 -10.422 1 96.38 350 ARG B O 1
ATOM 9065 N N . LEU B 1 351 ? 6.625 -30.156 -8.375 1 97.25 351 LEU B N 1
ATOM 9066 C CA . LEU B 1 351 ? 5.281 -30 -7.824 1 97.25 351 LEU B CA 1
ATOM 9067 C C . LEU B 1 351 ? 4.516 -28.906 -8.555 1 97.25 351 LEU B C 1
ATOM 9069 O O . LEU B 1 351 ? 3.342 -29.078 -8.891 1 97.25 351 LEU B O 1
ATOM 9073 N N . THR B 1 352 ? 5.184 -27.797 -8.805 1 96.75 352 THR B N 1
ATOM 9074 C CA . THR B 1 352 ? 4.551 -26.672 -9.5 1 96.75 352 THR B CA 1
ATOM 9075 C C . THR B 1 352 ? 4.121 -27.094 -10.906 1 96.75 352 THR B C 1
ATOM 9077 O O . THR B 1 352 ? 3.043 -26.703 -11.367 1 96.75 352 THR B O 1
ATOM 9080 N N . VAL B 1 353 ? 4.887 -27.875 -11.602 1 96.25 353 VAL B N 1
ATOM 9081 C CA . VAL B 1 353 ? 4.559 -28.344 -12.945 1 96.25 353 VAL B CA 1
ATOM 9082 C C . VAL B 1 353 ? 3.301 -29.203 -12.891 1 96.25 353 VAL B C 1
ATOM 9084 O O . VAL B 1 353 ? 2.412 -29.062 -13.734 1 96.25 353 VAL B O 1
ATOM 9087 N N . LEU B 1 354 ? 3.236 -30.016 -11.898 1 96 354 LEU B N 1
ATOM 9088 C CA . LEU B 1 354 ? 2.092 -30.922 -11.773 1 96 354 LEU B CA 1
ATOM 9089 C C . LEU B 1 354 ? 0.824 -30.141 -11.453 1 96 354 LEU B C 1
ATOM 9091 O O . LEU B 1 354 ? -0.244 -30.422 -11.992 1 96 354 LEU B O 1
ATOM 9095 N N . LEU B 1 355 ? 0.997 -29.141 -10.656 1 96.44 355 LEU B N 1
ATOM 9096 C CA . LEU B 1 355 ? -0.178 -28.438 -10.148 1 96.44 355 LEU B CA 1
ATOM 9097 C C . LEU B 1 355 ? -0.679 -27.422 -11.164 1 96.44 355 LEU B C 1
ATOM 9099 O O . LEU B 1 355 ? -1.859 -27.062 -11.164 1 96.44 355 LEU B O 1
ATOM 9103 N N . TRP B 1 356 ? 0.14 -26.953 -12.031 1 93.62 356 TRP B N 1
ATOM 9104 C CA . TRP B 1 356 ? -0.266 -25.922 -12.969 1 93.62 356 TRP B CA 1
ATOM 9105 C C . TRP B 1 356 ? -0.661 -26.516 -14.312 1 93.62 356 TRP B C 1
ATOM 9107 O O . TRP B 1 356 ? -0.745 -25.812 -15.32 1 93.62 356 TRP B O 1
ATOM 9117 N N . GLN B 1 357 ? -0.903 -27.797 -14.305 1 90.75 357 GLN B N 1
ATOM 9118 C CA . GLN B 1 357 ? -1.45 -28.438 -15.492 1 90.75 357 GLN B CA 1
ATOM 9119 C C . GLN B 1 357 ? -2.93 -28.109 -15.672 1 90.75 357 GLN B C 1
ATOM 9121 O O . GLN B 1 357 ? -3.676 -28.047 -14.688 1 90.75 357 GLN B O 1
ATOM 9126 N N . THR B 1 358 ? -3.32 -27.969 -16.906 1 86 358 THR B N 1
ATOM 9127 C CA . THR B 1 358 ? -4.703 -27.609 -17.188 1 86 358 THR B CA 1
ATOM 9128 C C . THR B 1 358 ? -5.555 -28.859 -17.422 1 86 358 THR B C 1
ATOM 9130 O O . THR B 1 358 ? -6.777 -28.812 -17.281 1 86 358 THR B O 1
ATOM 9133 N N . GLU B 1 359 ? -4.906 -29.891 -17.828 1 89 359 GLU B N 1
ATOM 9134 C CA . GLU B 1 359 ? -5.602 -31.156 -18.109 1 89 359 GLU B CA 1
ATOM 9135 C C . GLU B 1 359 ? -4.809 -32.344 -17.594 1 89 359 GLU B C 1
ATOM 9137 O O . GLU B 1 359 ? -3.578 -32.344 -17.625 1 89 359 GLU B O 1
ATOM 9142 N N . ILE B 1 360 ? -5.578 -33.281 -17.125 1 92.5 360 ILE B N 1
ATOM 9143 C CA . ILE B 1 360 ? -4.992 -34.5 -16.641 1 92.5 360 ILE B CA 1
ATOM 9144 C C . ILE B 1 360 ? -5.527 -35.688 -17.469 1 92.5 360 ILE B C 1
ATOM 9146 O O . ILE B 1 360 ? -6.723 -35.969 -17.422 1 92.5 360 ILE B O 1
ATOM 9150 N N . ASP B 1 361 ? -4.73 -36.344 -18.188 1 89.12 361 ASP B N 1
ATOM 9151 C CA . ASP B 1 361 ? -5.133 -37.406 -19.078 1 89.12 361 ASP B CA 1
ATOM 9152 C C . ASP B 1 361 ? -5.496 -38.688 -18.281 1 89.12 361 ASP B C 1
ATOM 9154 O O . ASP B 1 361 ? -6.531 -39.312 -18.531 1 89.12 361 ASP B O 1
ATOM 9158 N N . ASN B 1 362 ? -4.574 -39.062 -17.422 1 93.12 362 ASN B N 1
ATOM 9159 C CA . ASN B 1 362 ? -4.785 -40.219 -16.562 1 93.12 362 ASN B CA 1
ATOM 9160 C C . ASN B 1 362 ? -4.68 -39.812 -15.086 1 93.12 362 ASN B C 1
ATOM 9162 O O . ASN B 1 362 ? -3.574 -39.688 -14.547 1 93.12 362 ASN B O 1
ATOM 9166 N N . VAL B 1 363 ? -5.758 -39.844 -14.461 1 95.5 363 VAL B N 1
ATOM 9167 C CA . VAL B 1 363 ? -5.844 -39.281 -13.102 1 95.5 363 VAL B CA 1
ATOM 9168 C C . VAL B 1 363 ? -5.125 -40.219 -12.133 1 95.5 363 VAL B C 1
ATOM 9170 O O . VAL B 1 363 ? -4.445 -39.781 -11.211 1 95.5 363 VAL B O 1
ATOM 9173 N N . GLU B 1 364 ? -5.191 -41.5 -12.375 1 95.56 364 GLU B N 1
ATOM 9174 C CA . GLU B 1 364 ? -4.602 -42.469 -11.461 1 95.56 364 GLU B CA 1
ATOM 9175 C C . GLU B 1 364 ? -3.078 -42.344 -11.445 1 95.56 364 GLU B C 1
ATOM 9177 O O . GLU B 1 364 ? -2.469 -42.25 -10.375 1 95.56 364 GLU B O 1
ATOM 9182 N N . VAL B 1 365 ? -2.545 -42.344 -12.609 1 93.38 365 VAL B N 1
ATOM 9183 C CA . VAL B 1 365 ? -1.094 -42.25 -12.734 1 93.38 365 VAL B CA 1
ATOM 9184 C C . VAL B 1 365 ? -0.625 -40.906 -12.203 1 93.38 365 VAL B C 1
ATOM 9186 O O . VAL B 1 365 ? 0.394 -40.812 -11.508 1 93.38 365 VAL B O 1
ATOM 9189 N N . TYR B 1 366 ? -1.377 -39.969 -12.539 1 95.38 366 TYR B N 1
ATOM 9190 C CA . TYR B 1 366 ? -1.077 -38.594 -12.109 1 95.38 366 TYR B CA 1
ATOM 9191 C C . TYR B 1 366 ? -1.056 -38.5 -10.586 1 95.38 366 TYR B C 1
ATOM 9193 O O . TYR B 1 366 ? -0.135 -37.906 -10.008 1 95.38 366 TYR B O 1
ATOM 9201 N N . LEU B 1 367 ? -1.994 -39 -9.898 1 97.5 367 LEU B N 1
ATOM 9202 C CA . LEU B 1 367 ? -2.127 -38.906 -8.445 1 97.5 367 LEU B CA 1
ATOM 9203 C C . LEU B 1 367 ? -1.015 -39.656 -7.738 1 97.5 367 LEU B C 1
ATOM 9205 O O . LEU B 1 367 ? -0.553 -39.25 -6.672 1 97.5 367 LEU B O 1
ATOM 9209 N N . VAL B 1 368 ? -0.645 -40.75 -8.32 1 95.88 368 VAL B N 1
ATOM 9210 C CA . VAL B 1 368 ? 0.46 -41.531 -7.746 1 95.88 368 VAL B CA 1
ATOM 9211 C C . VAL B 1 368 ? 1.733 -40.688 -7.766 1 95.88 368 VAL B C 1
ATOM 9213 O O . VAL B 1 368 ? 2.439 -40.594 -6.758 1 95.88 368 VAL B O 1
ATOM 9216 N N . GLU B 1 369 ? 1.971 -40.094 -8.867 1 94.69 369 GLU B N 1
ATOM 9217 C CA . GLU B 1 369 ? 3.154 -39.25 -8.984 1 94.69 369 GLU B CA 1
ATOM 9218 C C . GLU B 1 369 ? 3.07 -38.031 -8.039 1 94.69 369 GLU B C 1
ATOM 9220 O O . GLU B 1 369 ? 4.055 -37.688 -7.383 1 94.69 369 GLU B O 1
ATOM 9225 N N . LEU B 1 370 ? 1.906 -37.469 -8.016 1 97 370 LEU B N 1
ATOM 9226 C CA . LEU B 1 370 ? 1.713 -36.281 -7.16 1 97 370 LEU B CA 1
ATOM 9227 C C . LEU B 1 370 ? 1.971 -36.656 -5.699 1 97 370 LEU B C 1
ATOM 9229 O O . LEU B 1 370 ? 2.672 -35.906 -4.996 1 97 370 LEU B O 1
ATOM 9233 N N . ARG B 1 371 ? 1.425 -37.75 -5.219 1 97 371 ARG B N 1
ATOM 9234 C CA . ARG B 1 371 ? 1.615 -38.188 -3.84 1 97 371 ARG B CA 1
ATOM 9235 C C . ARG B 1 371 ? 3.092 -38.406 -3.541 1 97 371 ARG B C 1
ATOM 9237 O O . ARG B 1 371 ? 3.574 -38.062 -2.461 1 97 371 ARG B O 1
ATOM 9244 N N . GLN B 1 372 ? 3.719 -38.969 -4.484 1 95.31 372 GLN B N 1
ATOM 9245 C CA . GLN B 1 372 ? 5.137 -39.25 -4.309 1 95.31 372 GLN B CA 1
ATOM 9246 C C . GLN B 1 372 ? 5.953 -37.969 -4.207 1 95.31 372 GLN B C 1
ATOM 9248 O O . GLN B 1 372 ? 6.812 -37.844 -3.338 1 95.31 372 GLN B O 1
ATOM 9253 N N . VAL B 1 373 ? 5.715 -37.031 -5.09 1 96.69 373 VAL B N 1
ATOM 9254 C CA . VAL B 1 373 ? 6.457 -35.781 -5.109 1 96.69 373 VAL B CA 1
ATOM 9255 C C . VAL B 1 373 ? 6.207 -35.031 -3.812 1 96.69 373 VAL B C 1
ATOM 9257 O O . VAL B 1 373 ? 7.137 -34.438 -3.238 1 96.69 373 VAL B O 1
ATOM 9260 N N . ILE B 1 374 ? 4.953 -35 -3.338 1 97.5 374 ILE B N 1
ATOM 9261 C CA . ILE B 1 374 ? 4.609 -34.312 -2.096 1 97.5 374 ILE B CA 1
ATOM 9262 C C . ILE B 1 374 ? 5.348 -34.969 -0.927 1 97.5 374 ILE B C 1
ATOM 9264 O O . ILE B 1 374 ? 5.941 -34.281 -0.097 1 97.5 374 ILE B O 1
ATOM 9268 N N . ALA B 1 375 ? 5.289 -36.281 -0.892 1 96.12 375 ALA B N 1
ATOM 9269 C CA . ALA B 1 375 ? 5.977 -37 0.174 1 96.12 375 ALA B CA 1
ATOM 9270 C C . ALA B 1 375 ? 7.473 -36.719 0.166 1 96.12 375 ALA B C 1
ATOM 9272 O O . ALA B 1 375 ? 8.055 -36.406 1.208 1 96.12 375 ALA B O 1
ATOM 9273 N N . ASP B 1 376 ? 8.062 -36.812 -0.994 1 96.38 376 ASP B N 1
ATOM 9274 C CA . ASP B 1 376 ? 9.492 -36.562 -1.127 1 96.38 376 ASP B CA 1
ATOM 9275 C C . ASP B 1 376 ? 9.844 -35.125 -0.699 1 96.38 376 ASP B C 1
ATOM 9277 O O . ASP B 1 376 ? 10.875 -34.906 -0.064 1 96.38 376 ASP B O 1
ATOM 9281 N N . LEU B 1 377 ? 9.016 -34.219 -1.09 1 96.94 377 LEU B N 1
ATOM 9282 C CA . LEU B 1 377 ? 9.242 -32.812 -0.722 1 96.94 377 LEU B CA 1
ATOM 9283 C C . LEU B 1 377 ? 9.195 -32.656 0.792 1 96.94 377 LEU B C 1
ATOM 9285 O O . LEU B 1 377 ? 10.023 -31.938 1.365 1 96.94 377 LEU B O 1
ATOM 9289 N N . LEU B 1 378 ? 8.219 -33.219 1.416 1 97.06 378 LEU B N 1
ATOM 9290 C CA . LEU B 1 378 ? 8.086 -33.094 2.863 1 97.06 378 LEU B CA 1
ATOM 9291 C C . LEU B 1 378 ? 9.25 -33.781 3.578 1 97.06 378 LEU B C 1
ATOM 9293 O O . LEU B 1 378 ? 9.742 -33.25 4.586 1 97.06 378 LEU B O 1
ATOM 9297 N N . TYR B 1 379 ? 9.766 -34.906 3.066 1 96 379 TYR B N 1
ATOM 9298 C CA . TYR B 1 379 ? 10.906 -35.594 3.664 1 96 379 TYR B CA 1
ATOM 9299 C C . TYR B 1 379 ? 12.18 -34.75 3.523 1 96 379 TYR B C 1
ATOM 9301 O O . TYR B 1 379 ? 12.953 -34.625 4.473 1 96 379 TYR B O 1
ATOM 9309 N N . VAL B 1 380 ? 12.352 -34.188 2.346 1 95.44 380 VAL B N 1
ATOM 9310 C CA . VAL B 1 380 ? 13.539 -33.375 2.154 1 95.44 380 VAL B CA 1
ATOM 9311 C C . VAL B 1 380 ? 13.461 -32.156 3.051 1 95.44 380 VAL B C 1
ATOM 9313 O O . VAL B 1 380 ? 14.477 -31.672 3.566 1 95.44 380 VAL B O 1
ATOM 9316 N N . THR B 1 381 ? 12.25 -31.594 3.24 1 96 381 THR B N 1
ATOM 9317 C CA . THR B 1 381 ? 12.062 -30.438 4.117 1 96 381 THR B CA 1
ATOM 9318 C C . THR B 1 381 ? 12.398 -30.797 5.562 1 96 381 THR B C 1
ATOM 9320 O O . THR B 1 381 ? 12.977 -30 6.289 1 96 381 THR B O 1
ATOM 9323 N N . ALA B 1 382 ? 12.055 -31.984 5.961 1 95.38 382 ALA B N 1
ATOM 9324 C CA . ALA B 1 382 ? 12.359 -32.469 7.305 1 95.38 382 ALA B CA 1
ATOM 9325 C C . ALA B 1 382 ? 13.867 -32.531 7.535 1 95.38 382 ALA B C 1
ATOM 9327 O O . ALA B 1 382 ? 14.328 -32.438 8.672 1 95.38 382 ALA B O 1
ATOM 9328 N N . ILE B 1 383 ? 14.578 -32.688 6.445 1 92.56 383 ILE B N 1
ATOM 9329 C CA . ILE B 1 383 ? 16.031 -32.75 6.535 1 92.56 383 ILE B CA 1
ATOM 9330 C C . ILE B 1 383 ? 16.609 -31.344 6.594 1 92.56 383 ILE B C 1
ATOM 9332 O O . ILE B 1 383 ? 17.391 -31.031 7.492 1 92.56 383 ILE B O 1
ATOM 9336 N N . CYS B 1 384 ? 16.141 -30.5 5.688 1 89.12 384 CYS B N 1
ATOM 9337 C CA . CYS B 1 384 ? 16.797 -29.219 5.512 1 89.12 384 CYS B CA 1
ATOM 9338 C C . CYS B 1 384 ? 16.25 -28.188 6.496 1 89.12 384 CYS B C 1
ATOM 9340 O O . CYS B 1 384 ? 16.984 -27.328 6.98 1 89.12 384 CYS B O 1
ATOM 9342 N N . SER B 1 385 ? 14.961 -28.25 6.766 1 90.31 385 SER B N 1
ATOM 9343 C CA . SER B 1 385 ? 14.32 -27.266 7.633 1 90.31 385 SER B CA 1
ATOM 9344 C C . SER B 1 385 ? 13.164 -27.891 8.414 1 90.31 385 SER B C 1
ATOM 9346 O O . SER B 1 385 ? 12.008 -27.5 8.227 1 90.31 385 SER B O 1
ATOM 9348 N N . PRO B 1 386 ? 13.469 -28.656 9.352 1 92.38 386 PRO B N 1
ATOM 9349 C CA . PRO B 1 386 ? 12.414 -29.391 10.055 1 92.38 386 PRO B CA 1
ATOM 9350 C C . PRO B 1 386 ? 11.461 -28.469 10.812 1 92.38 386 PRO B C 1
ATOM 9352 O O . PRO B 1 386 ? 10.266 -28.75 10.914 1 92.38 386 PRO B O 1
ATOM 9355 N N . SER B 1 387 ? 11.93 -27.328 11.32 1 91.25 387 SER B N 1
ATOM 9356 C CA . SER B 1 387 ? 11.102 -26.422 12.109 1 91.25 387 SER B CA 1
ATOM 9357 C C . SER B 1 387 ? 9.961 -25.844 11.273 1 91.25 387 SER B C 1
ATOM 9359 O O . SER B 1 387 ? 8.914 -25.484 11.812 1 91.25 387 SER B O 1
ATOM 9361 N N . ILE B 1 388 ? 10.164 -25.75 9.961 1 93.19 388 ILE B N 1
ATOM 9362 C CA . ILE B 1 388 ? 9.18 -25.109 9.086 1 93.19 388 ILE B CA 1
ATOM 9363 C C . ILE B 1 388 ? 7.949 -26 8.961 1 93.19 388 ILE B C 1
ATOM 9365 O O . ILE B 1 388 ? 6.84 -25.516 8.75 1 93.19 388 ILE B O 1
ATOM 9369 N N . ILE B 1 389 ? 8.141 -27.266 9.141 1 93.56 389 ILE B N 1
ATOM 9370 C CA . ILE B 1 389 ? 7.039 -28.219 9.07 1 93.56 389 ILE B CA 1
ATOM 9371 C C . ILE B 1 389 ? 6.066 -27.984 10.219 1 93.56 389 ILE B C 1
ATOM 9373 O O . ILE B 1 389 ? 4.855 -28.141 10.062 1 93.56 389 ILE B O 1
ATOM 9377 N N . LEU B 1 390 ? 6.641 -27.531 11.32 1 90.38 390 LEU B N 1
ATOM 9378 C CA . LEU B 1 390 ? 5.824 -27.281 12.5 1 90.38 390 LEU B CA 1
ATOM 9379 C C . LEU B 1 390 ? 5.234 -25.875 12.453 1 90.38 390 LEU B C 1
ATOM 9381 O O . LEU B 1 390 ? 4.074 -25.672 12.82 1 90.38 390 LEU B O 1
ATOM 9385 N N . SER B 1 391 ? 6.031 -24.969 12.016 1 89.81 391 SER B N 1
ATOM 9386 C CA . SER B 1 391 ? 5.668 -23.562 12.164 1 89.81 391 SER B CA 1
ATOM 9387 C C . SER B 1 391 ? 4.824 -23.078 10.984 1 89.81 391 SER B C 1
ATOM 9389 O O . SER B 1 391 ? 4.078 -22.109 11.102 1 89.81 391 SER B O 1
ATOM 9391 N N . LYS B 1 392 ? 4.898 -23.734 9.859 1 94.38 392 LYS B N 1
ATOM 9392 C CA . LYS B 1 392 ? 4.168 -23.312 8.672 1 94.38 392 LYS B CA 1
ATOM 9393 C C . LYS B 1 392 ? 3.176 -24.375 8.219 1 94.38 392 LYS B C 1
ATOM 9395 O O . LYS B 1 392 ? 3.535 -25.281 7.469 1 94.38 392 LYS B O 1
ATOM 9400 N N . PRO B 1 393 ? 1.954 -24.125 8.469 1 95.19 393 PRO B N 1
ATOM 9401 C CA . PRO B 1 393 ? 0.915 -25.125 8.18 1 95.19 393 PRO B CA 1
ATOM 9402 C C . PRO B 1 393 ? 0.786 -25.422 6.688 1 95.19 393 PRO B C 1
ATOM 9404 O O . PRO B 1 393 ? 0.24 -26.453 6.309 1 95.19 393 PRO B O 1
ATOM 9407 N N . LYS B 1 394 ? 1.242 -24.578 5.84 1 96.44 394 LYS B N 1
ATOM 9408 C CA . LYS B 1 394 ? 1.09 -24.703 4.395 1 96.44 394 LYS B CA 1
ATOM 9409 C C . LYS B 1 394 ? 1.766 -25.984 3.889 1 96.44 394 LYS B C 1
ATOM 9411 O O . LYS B 1 394 ? 1.361 -26.547 2.865 1 96.44 394 LYS B O 1
ATOM 9416 N N . PHE B 1 395 ? 2.738 -26.5 4.586 1 97.56 395 PHE B N 1
ATOM 9417 C CA . PHE B 1 395 ? 3.398 -27.734 4.191 1 97.56 395 PHE B CA 1
ATOM 9418 C C . PHE B 1 395 ? 2.484 -28.938 4.41 1 97.56 395 PHE B C 1
ATOM 9420 O O . PHE B 1 395 ? 2.449 -29.859 3.594 1 97.56 395 PHE B O 1
ATOM 9427 N N . HIS B 1 396 ? 1.736 -28.875 5.469 1 97.31 396 HIS B N 1
ATOM 9428 C CA . HIS B 1 396 ? 0.772 -29.938 5.703 1 97.31 396 HIS B CA 1
ATOM 9429 C C . HIS B 1 396 ? -0.358 -29.906 4.68 1 97.31 396 HIS B C 1
ATOM 9431 O O . HIS B 1 396 ? -0.848 -30.953 4.25 1 97.31 396 HIS B O 1
ATOM 9437 N N . PHE B 1 397 ? -0.774 -28.75 4.309 1 97.88 397 PHE B N 1
ATOM 9438 C CA . PHE B 1 397 ? -1.889 -28.609 3.381 1 97.88 397 PHE B CA 1
ATOM 9439 C C . PHE B 1 397 ? -1.602 -29.328 2.074 1 97.88 397 PHE B C 1
ATOM 9441 O O . PHE B 1 397 ? -2.525 -29.688 1.341 1 97.88 397 PHE B O 1
ATOM 9448 N N . LEU B 1 398 ? -0.331 -29.578 1.759 1 98.12 398 LEU B N 1
ATOM 9449 C CA . LEU B 1 398 ? 0.057 -30.234 0.515 1 98.12 398 LEU B CA 1
ATOM 9450 C C . LEU B 1 398 ? -0.507 -31.641 0.448 1 98.12 398 LEU B C 1
ATOM 9452 O O . LEU B 1 398 ? -0.844 -32.125 -0.633 1 98.12 398 LEU B O 1
ATOM 9456 N N . VAL B 1 399 ? -0.63 -32.281 1.576 1 98.12 399 VAL B N 1
ATOM 9457 C CA . VAL B 1 399 ? -0.985 -33.719 1.621 1 98.12 399 VAL B CA 1
ATOM 9458 C C . VAL B 1 399 ? -2.445 -33.875 1.213 1 98.12 399 VAL B C 1
ATOM 9460 O O . VAL B 1 399 ? -2.873 -35 0.892 1 98.12 399 VAL B O 1
ATOM 9463 N N . HIS B 1 400 ? -3.184 -32.812 1.218 1 98.06 400 HIS B N 1
ATOM 9464 C CA . HIS B 1 400 ? -4.605 -32.906 0.9 1 98.06 400 HIS B CA 1
ATOM 9465 C C . HIS B 1 400 ? -4.855 -32.625 -0.581 1 98.06 400 HIS B C 1
ATOM 9467 O O . HIS B 1 400 ? -5.965 -32.844 -1.073 1 98.06 400 HIS B O 1
ATOM 9473 N N . LEU B 1 401 ? -3.879 -32.188 -1.35 1 98.12 401 LEU B N 1
ATOM 9474 C CA . LEU B 1 401 ? -4.039 -31.812 -2.748 1 98.12 401 LEU B CA 1
ATOM 9475 C C . LEU B 1 401 ? -4.559 -32.969 -3.576 1 98.12 401 LEU B C 1
ATOM 9477 O O . LEU B 1 401 ? -5.469 -32.812 -4.391 1 98.12 401 LEU B O 1
ATOM 9481 N N . PRO B 1 402 ? -4.02 -34.219 -3.35 1 97.94 402 PRO B N 1
ATOM 9482 C CA . PRO B 1 402 ? -4.531 -35.344 -4.145 1 97.94 402 PRO B CA 1
ATOM 9483 C C . PRO B 1 402 ? -6.027 -35.562 -3.951 1 97.94 402 PRO B C 1
ATOM 9485 O O . PRO B 1 402 ? -6.746 -35.844 -4.918 1 97.94 402 PRO B O 1
ATOM 9488 N N . LEU B 1 403 ? -6.473 -35.406 -2.729 1 97.44 403 LEU B N 1
ATOM 9489 C CA . LEU B 1 403 ? -7.891 -35.531 -2.42 1 97.44 403 LEU B CA 1
ATOM 9490 C C . LEU B 1 403 ? -8.727 -34.531 -3.209 1 97.44 403 LEU B C 1
ATOM 9492 O O . LEU B 1 403 ? -9.742 -34.906 -3.803 1 97.44 403 LEU B O 1
ATOM 9496 N N . TYR B 1 404 ? -8.336 -33.375 -3.236 1 97.69 404 TYR B N 1
ATOM 9497 C CA . TYR B 1 404 ? -9.086 -32.312 -3.893 1 97.69 404 TYR B CA 1
ATOM 9498 C C . TYR B 1 404 ? -9.023 -32.469 -5.406 1 97.69 404 TYR B C 1
ATOM 9500 O O . TYR B 1 404 ? -10 -32.156 -6.105 1 97.69 404 TYR B O 1
ATOM 9508 N N . ILE B 1 405 ? -7.898 -32.844 -5.922 1 97.25 405 ILE B N 1
ATOM 9509 C CA . ILE B 1 405 ? -7.762 -33 -7.363 1 97.25 405 ILE B CA 1
ATOM 9510 C C . ILE B 1 405 ? -8.633 -34.188 -7.832 1 97.25 405 ILE B C 1
ATOM 9512 O O . ILE B 1 405 ? -9.219 -34.125 -8.914 1 97.25 405 ILE B O 1
ATOM 9516 N N . GLU B 1 406 ? -8.695 -35.156 -7.035 1 96.31 406 GLU B N 1
ATOM 9517 C CA . GLU B 1 406 ? -9.586 -36.281 -7.348 1 96.31 406 GLU B CA 1
ATOM 9518 C C . GLU B 1 406 ? -11.047 -35.844 -7.363 1 96.31 406 GLU B C 1
ATOM 9520 O O . GLU B 1 406 ? -11.828 -36.281 -8.203 1 96.31 406 GLU B O 1
ATOM 9525 N N . ARG B 1 407 ? -11.367 -34.938 -6.551 1 95.19 407 ARG B N 1
ATOM 9526 C CA . ARG B 1 407 ? -12.75 -34.5 -6.363 1 95.19 407 ARG B CA 1
ATOM 9527 C C . ARG B 1 407 ? -13.125 -33.438 -7.398 1 95.19 407 ARG B C 1
ATOM 9529 O O . ARG B 1 407 ? -14.242 -33.438 -7.918 1 95.19 407 ARG B O 1
ATOM 9536 N N . PHE B 1 408 ? -12.227 -32.562 -7.711 1 94.12 408 PHE B N 1
ATOM 9537 C CA . PHE B 1 408 ? -12.648 -31.375 -8.453 1 94.12 408 PHE B CA 1
ATOM 9538 C C . PHE B 1 408 ? -11.906 -31.266 -9.781 1 94.12 408 PHE B C 1
ATOM 9540 O O . PHE B 1 408 ? -12.312 -30.516 -10.664 1 94.12 408 PHE B O 1
ATOM 9547 N N . GLY B 1 409 ? -10.805 -31.984 -9.953 1 92.81 409 GLY B N 1
ATOM 9548 C CA . GLY B 1 409 ? -9.992 -31.875 -11.156 1 92.81 409 GLY B CA 1
ATOM 9549 C C . GLY B 1 409 ? -8.695 -31.109 -10.93 1 92.81 409 GLY B C 1
ATOM 9550 O O . GLY B 1 409 ? -8.242 -30.969 -9.789 1 92.81 409 GLY B O 1
ATOM 9551 N N . PRO B 1 410 ? -8.062 -30.625 -11.961 1 93.31 410 PRO B N 1
ATOM 9552 C CA . PRO B 1 410 ? -6.75 -29.969 -11.844 1 93.31 410 PRO B CA 1
ATOM 9553 C C . PRO B 1 410 ? -6.754 -28.812 -10.852 1 93.31 410 PRO B C 1
ATOM 9555 O O . PRO B 1 410 ? -7.75 -28.094 -10.742 1 93.31 410 PRO B O 1
ATOM 9558 N N . ALA B 1 411 ? -5.625 -28.594 -10.234 1 94.56 411 ALA B N 1
ATOM 9559 C CA . ALA B 1 411 ? -5.508 -27.641 -9.141 1 94.56 411 ALA B CA 1
ATOM 9560 C C . ALA B 1 411 ? -5.734 -26.203 -9.633 1 94.56 411 ALA B C 1
ATOM 9562 O O . ALA B 1 411 ? -6.145 -25.328 -8.867 1 94.56 411 ALA B O 1
ATOM 9563 N N . LEU B 1 412 ? -5.512 -25.938 -10.836 1 90.62 412 LEU B N 1
ATOM 9564 C CA . LEU B 1 412 ? -5.691 -24.609 -11.414 1 90.62 412 LEU B CA 1
ATOM 9565 C C . LEU B 1 412 ? -7.148 -24.172 -11.312 1 90.62 412 LEU B C 1
ATOM 9567 O O . LEU B 1 412 ? -7.438 -22.969 -11.312 1 90.62 412 LEU B O 1
ATOM 9571 N N . LEU B 1 413 ? -7.988 -25.109 -11.211 1 89.69 413 LEU B N 1
ATOM 9572 C CA . LEU B 1 413 ? -9.414 -24.812 -11.125 1 89.69 413 LEU B CA 1
ATOM 9573 C C . LEU B 1 413 ? -9.742 -24.094 -9.82 1 89.69 413 LEU B C 1
ATOM 9575 O O . LEU B 1 413 ? -10.672 -23.297 -9.766 1 89.69 413 LEU B O 1
ATOM 9579 N N . PHE B 1 414 ? -9.055 -24.438 -8.836 1 89.8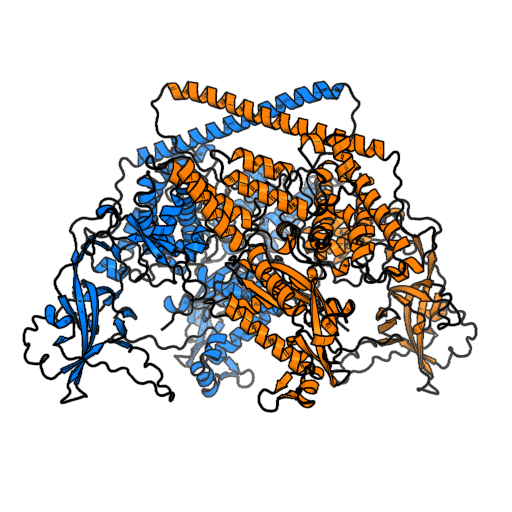8 414 PHE B N 1
ATOM 9580 C CA . PHE B 1 414 ? -9.414 -23.797 -7.574 1 89.88 414 PHE B CA 1
ATOM 9581 C C . PHE B 1 414 ? -8.367 -22.781 -7.156 1 89.88 414 PHE B C 1
ATOM 9583 O O . PHE B 1 414 ? -8.25 -22.453 -5.973 1 89.88 414 PHE B O 1
ATOM 9590 N N . SER B 1 415 ? -7.664 -22.281 -8.219 1 89.75 415 SER B N 1
ATOM 9591 C CA . SER B 1 415 ? -6.77 -21.141 -8.008 1 89.75 415 SER B CA 1
ATOM 9592 C C . SER B 1 415 ? -7.555 -19.859 -7.816 1 89.75 415 SER B C 1
ATOM 9594 O O . SER B 1 415 ? -8.625 -19.672 -8.406 1 89.75 415 SER B O 1
ATOM 9596 N N . THR B 1 416 ? -7.02 -18.906 -7.016 1 92.19 416 THR B N 1
ATOM 9597 C CA . THR B 1 416 ? -7.742 -17.688 -6.672 1 92.19 416 THR B CA 1
ATOM 9598 C C . THR B 1 416 ? -7.266 -16.516 -7.527 1 92.19 416 THR B C 1
ATOM 9600 O O . THR B 1 416 ? -7.82 -15.422 -7.449 1 92.19 416 THR B O 1
ATOM 9603 N N . GLU B 1 417 ? -6.328 -16.703 -8.414 1 87.94 417 GLU B N 1
ATOM 9604 C CA . GLU B 1 417 ? -5.695 -15.633 -9.172 1 87.94 417 GLU B CA 1
ATOM 9605 C C . GLU B 1 417 ? -6.727 -14.844 -9.977 1 87.94 417 GLU B C 1
ATOM 9607 O O . GLU B 1 417 ? -6.668 -13.609 -10.031 1 87.94 417 GLU B O 1
ATOM 9612 N N . ARG B 1 418 ? -7.617 -15.508 -10.633 1 88.56 418 ARG B N 1
ATOM 9613 C CA . ARG B 1 418 ? -8.617 -14.836 -11.453 1 88.56 418 ARG B CA 1
ATOM 9614 C C . ARG B 1 418 ? -9.523 -13.945 -10.609 1 88.56 418 ARG B C 1
ATOM 9616 O O . ARG B 1 418 ? -9.898 -12.852 -11.031 1 88.56 418 ARG B O 1
ATOM 9623 N N . PHE B 1 419 ? -9.859 -14.438 -9.43 1 93.19 419 PHE B N 1
ATOM 9624 C CA . PHE B 1 419 ? -10.727 -13.672 -8.539 1 93.19 419 PHE B CA 1
ATOM 9625 C C . PHE B 1 419 ? -9.984 -12.477 -7.953 1 93.19 419 PHE B C 1
ATOM 9627 O O . PHE B 1 419 ? -10.562 -11.398 -7.801 1 93.19 419 PHE B O 1
ATOM 9634 N N . GLU B 1 420 ? -8.703 -12.664 -7.648 1 88.62 420 GLU B N 1
ATOM 9635 C CA . GLU B 1 420 ? -7.887 -11.578 -7.113 1 88.62 420 GLU B CA 1
ATOM 9636 C C . GLU B 1 420 ? -7.68 -10.477 -8.148 1 88.62 420 GLU B C 1
ATOM 9638 O O . GLU B 1 420 ? -7.625 -9.297 -7.809 1 88.62 420 GLU B O 1
ATOM 9643 N N . SER B 1 421 ? -7.547 -10.906 -9.398 1 87.88 421 SER B N 1
ATOM 9644 C CA . SER B 1 421 ? -7.445 -9.922 -10.477 1 87.88 421 SER B CA 1
ATOM 9645 C C . SER B 1 421 ? -8.727 -9.109 -10.602 1 87.88 421 SER B C 1
ATOM 9647 O O . SER B 1 421 ? -8.68 -7.918 -10.922 1 87.88 421 SER B O 1
ATOM 9649 N N . PHE B 1 422 ? -9.859 -9.711 -10.375 1 92.75 422 PHE B N 1
ATOM 9650 C CA . PHE B 1 422 ? -11.164 -9.062 -10.484 1 92.75 422 PHE B CA 1
ATOM 9651 C C . PHE B 1 422 ? -11.328 -7.992 -9.406 1 92.75 422 PHE B C 1
ATOM 9653 O O . PHE B 1 422 ? -12.172 -7.102 -9.539 1 92.75 422 PHE B O 1
ATOM 9660 N N . ASN B 1 423 ? -10.555 -8.016 -8.352 1 89.88 423 ASN B N 1
ATOM 9661 C CA . ASN B 1 423 ? -10.578 -6.988 -7.316 1 89.88 423 ASN B CA 1
ATOM 9662 C C . ASN B 1 423 ? -10.273 -5.609 -7.891 1 89.88 423 ASN B C 1
ATOM 9664 O O . ASN B 1 423 ? -10.734 -4.598 -7.363 1 89.88 423 ASN B O 1
ATOM 9668 N N . GLY B 1 424 ? -9.453 -5.586 -8.969 1 86.75 424 GLY B N 1
ATOM 9669 C CA . GLY B 1 424 ? -9.203 -4.32 -9.641 1 86.75 424 GLY B CA 1
ATOM 9670 C C . GLY B 1 424 ? -10.461 -3.676 -10.188 1 86.75 424 GLY B C 1
ATOM 9671 O O . GLY B 1 424 ? -10.625 -2.455 -10.109 1 86.75 424 GLY B O 1
ATOM 9672 N N . ILE B 1 425 ? -11.336 -4.473 -10.688 1 89.12 425 ILE B N 1
ATOM 9673 C CA . ILE B 1 425 ? -12.602 -3.996 -11.227 1 89.12 425 ILE B CA 1
ATOM 9674 C C . ILE B 1 425 ? -13.516 -3.541 -10.094 1 89.12 425 ILE B C 1
ATOM 9676 O O . ILE B 1 425 ? -14.164 -2.498 -10.188 1 89.12 425 ILE B O 1
ATOM 9680 N N . PHE B 1 426 ? -13.461 -4.309 -9.078 1 91.25 426 PHE B N 1
ATOM 9681 C CA . PHE B 1 426 ? -14.219 -3.959 -7.883 1 91.25 426 PHE B CA 1
ATOM 9682 C C . PHE B 1 426 ? -13.82 -2.582 -7.367 1 91.25 426 PHE B C 1
ATOM 9684 O O . PHE B 1 426 ? -14.68 -1.763 -7.035 1 91.25 426 PHE B O 1
ATOM 9691 N N . ARG B 1 427 ? -12.609 -2.373 -7.301 1 88 427 ARG B N 1
ATOM 9692 C CA . ARG B 1 427 ? -12.102 -1.097 -6.805 1 88 427 ARG B CA 1
ATOM 9693 C C . ARG B 1 427 ? -12.562 0.056 -7.691 1 88 427 ARG B C 1
ATOM 9695 O O . ARG B 1 427 ? -12.844 1.15 -7.199 1 88 427 ARG B O 1
ATOM 9702 N N . GLY B 1 428 ? -12.578 -0.196 -8.969 1 86.62 428 GLY B N 1
ATOM 9703 C CA . GLY B 1 428 ? -13.094 0.816 -9.875 1 86.62 428 GLY B CA 1
ATOM 9704 C C . GLY B 1 428 ? -14.523 1.219 -9.562 1 86.62 428 GLY B C 1
ATOM 9705 O O . GLY B 1 428 ? -14.859 2.404 -9.586 1 86.62 428 GLY B O 1
ATOM 9706 N N . ALA B 1 429 ? -15.297 0.216 -9.203 1 89.44 429 ALA B N 1
ATOM 9707 C CA . ALA B 1 429 ? -16.703 0.47 -8.883 1 89.44 429 ALA B CA 1
ATOM 9708 C C . ALA B 1 429 ? -16.828 1.183 -7.539 1 89.44 429 ALA B C 1
ATOM 9710 O O . ALA B 1 429 ? -17.75 1.98 -7.344 1 89.44 429 ALA B O 1
ATOM 9711 N N . SER B 1 430 ? -15.977 0.878 -6.648 1 87.94 430 SER B N 1
ATOM 9712 C CA . SER B 1 430 ? -16 1.489 -5.324 1 87.94 430 SER B CA 1
ATOM 9713 C C . SER B 1 430 ? -15.578 2.953 -5.383 1 87.94 430 SER B C 1
ATOM 9715 O O . SER B 1 430 ? -16.219 3.816 -4.785 1 87.94 430 SER B O 1
ATOM 9717 N N . VAL B 1 431 ? -14.531 3.303 -6.094 1 80.38 431 VAL B N 1
ATOM 9718 C CA . VAL B 1 431 ? -13.945 4.637 -6.152 1 80.38 431 VAL B CA 1
ATOM 9719 C C . VAL B 1 431 ? -14.922 5.602 -6.816 1 80.38 431 VAL B C 1
ATOM 9721 O O . VAL B 1 431 ? -15.023 6.766 -6.414 1 80.38 431 VAL B O 1
ATOM 9724 N N . PHE B 1 432 ? -15.672 5.16 -7.684 1 76.5 432 PHE B N 1
ATOM 9725 C CA . PHE B 1 432 ? -16.531 6.051 -8.461 1 76.5 432 PHE B CA 1
ATOM 9726 C C . PHE B 1 432 ? -17.922 6.121 -7.852 1 76.5 432 PHE B C 1
ATOM 9728 O O . PHE B 1 432 ? -18.812 6.762 -8.406 1 76.5 432 PHE B O 1
ATOM 9735 N N . SER B 1 433 ? -18.047 5.637 -6.66 1 77.81 433 SER B N 1
ATOM 9736 C CA . SER B 1 433 ? -19.312 5.727 -5.949 1 77.81 433 SER B CA 1
ATOM 9737 C C . SER B 1 433 ? -19.344 6.945 -5.031 1 77.81 433 SER B C 1
ATOM 9739 O O . SER B 1 433 ? -18.312 7.574 -4.789 1 77.81 433 SER B O 1
ATOM 9741 N N . ASN B 1 434 ? -20.531 7.41 -4.676 1 72.5 434 ASN B N 1
ATOM 9742 C CA . ASN B 1 434 ? -20.641 8.555 -3.771 1 72.5 434 ASN B CA 1
ATOM 9743 C C . ASN B 1 434 ? -20.297 8.172 -2.338 1 72.5 434 ASN B C 1
ATOM 9745 O O . ASN B 1 434 ? -20.281 9.023 -1.449 1 72.5 434 ASN B O 1
ATOM 9749 N N . ARG B 1 435 ? -20 6.891 -2.055 1 72 435 ARG B N 1
ATOM 9750 C CA . ARG B 1 435 ? -19.453 6.328 -0.824 1 72 435 ARG B CA 1
ATOM 9751 C C . ARG B 1 435 ? -20.453 6.461 0.325 1 72 435 ARG B C 1
ATOM 9753 O O . ARG B 1 435 ? -20.062 6.367 1.494 1 72 435 ARG B O 1
ATOM 9760 N N . GLN B 1 436 ? -21.719 6.762 0.028 1 76.44 436 GLN B N 1
ATOM 9761 C CA . GLN B 1 436 ? -22.719 6.859 1.08 1 76.44 436 GLN B CA 1
ATOM 9762 C C . GLN B 1 436 ? -23.344 5.496 1.373 1 76.44 436 GLN B C 1
ATOM 9764 O O . GLN B 1 436 ? -23.672 5.191 2.523 1 76.44 436 GLN B O 1
ATOM 9769 N N . SER B 1 437 ? -23.531 4.816 0.315 1 86.31 437 SER B N 1
ATOM 9770 C CA . SER B 1 437 ? -24 3.434 0.392 1 86.31 437 SER B CA 1
ATOM 9771 C C . SER B 1 437 ? -23.156 2.523 -0.496 1 86.31 437 SER B C 1
ATOM 9773 O O . SER B 1 437 ? -23.656 1.998 -1.498 1 86.31 437 SER B O 1
ATOM 9775 N N . PRO B 1 438 ? -21.969 2.336 0.012 1 87.06 438 PRO B N 1
ATOM 9776 C CA . PRO B 1 438 ? -21 1.687 -0.867 1 87.06 438 PRO B CA 1
ATOM 9777 C C . PRO B 1 438 ? -21.453 0.311 -1.346 1 87.06 438 PRO B C 1
ATOM 9779 O O . PRO B 1 438 ? -21.328 -0.011 -2.529 1 87.06 438 PRO B O 1
ATOM 9782 N N . SER B 1 439 ? -22 -0.57 -0.483 1 90.62 439 SER B N 1
ATOM 9783 C CA . SER B 1 439 ? -22.391 -1.916 -0.885 1 90.62 439 SER B CA 1
ATOM 9784 C C . SER B 1 439 ? -23.469 -1.876 -1.956 1 90.62 439 SER B C 1
ATOM 9786 O O . SER B 1 439 ? -23.406 -2.602 -2.949 1 90.62 439 SER B O 1
ATOM 9788 N N . ARG B 1 440 ? -24.438 -0.97 -1.73 1 90.75 440 ARG B N 1
ATOM 9789 C CA . ARG B 1 440 ? -25.531 -0.847 -2.676 1 90.75 440 ARG B CA 1
ATOM 9790 C C . ARG B 1 440 ? -25.062 -0.241 -3.992 1 90.75 440 ARG B C 1
ATOM 9792 O O . ARG B 1 440 ? -25.453 -0.703 -5.066 1 90.75 440 ARG B O 1
ATOM 9799 N N . ASP B 1 441 ? -24.297 0.804 -3.846 1 91 441 ASP B N 1
ATOM 9800 C CA . ASP B 1 441 ? -23.797 1.478 -5.039 1 91 441 ASP B CA 1
ATOM 9801 C C . ASP B 1 441 ? -22.953 0.534 -5.891 1 91 441 ASP B C 1
ATOM 9803 O O . ASP B 1 441 ? -23.094 0.502 -7.117 1 91 441 ASP B O 1
ATOM 9807 N N . ILE B 1 442 ? -22.125 -0.189 -5.305 1 93.06 442 ILE B N 1
ATOM 9808 C CA . ILE B 1 442 ? -21.266 -1.143 -6.004 1 93.06 442 ILE B CA 1
ATOM 9809 C C . ILE B 1 442 ? -22.125 -2.238 -6.633 1 93.06 442 ILE B C 1
ATOM 9811 O O . ILE B 1 442 ? -21.922 -2.609 -7.793 1 93.06 442 ILE B O 1
ATOM 9815 N N . GLY B 1 443 ? -23.078 -2.725 -5.816 1 94.5 443 GLY B N 1
ATOM 9816 C CA . GLY B 1 443 ? -24 -3.719 -6.352 1 94.5 443 GLY B CA 1
ATOM 9817 C C . GLY B 1 443 ? -24.734 -3.244 -7.59 1 94.5 443 GLY B C 1
ATOM 9818 O O . GLY B 1 443 ? -24.875 -3.99 -8.562 1 94.5 443 GLY B O 1
ATOM 9819 N N . LEU B 1 444 ? -25.156 -1.969 -7.578 1 93.69 444 LEU B N 1
ATOM 9820 C CA . LEU B 1 444 ? -25.875 -1.397 -8.711 1 93.69 444 LEU B CA 1
ATOM 9821 C C . LEU B 1 444 ? -24.953 -1.233 -9.914 1 93.69 444 LEU B C 1
ATOM 9823 O O . LEU B 1 444 ? -25.359 -1.458 -11.055 1 93.69 444 LEU B O 1
ATOM 9827 N N . SER B 1 445 ? -23.781 -0.822 -9.625 1 93.75 445 SER B N 1
ATOM 9828 C CA . SER B 1 445 ? -22.797 -0.679 -10.695 1 93.75 445 SER B CA 1
ATOM 9829 C C . SER B 1 445 ? -22.547 -2.01 -11.398 1 93.75 445 SER B C 1
ATOM 9831 O O . SER B 1 445 ? -22.531 -2.078 -12.625 1 93.75 445 SER B O 1
ATOM 9833 N N . PHE B 1 446 ? -22.391 -3.051 -10.695 1 95.19 446 PHE B N 1
ATOM 9834 C CA . PHE B 1 446 ? -22.109 -4.355 -11.281 1 95.19 446 PHE B CA 1
ATOM 9835 C C . PHE B 1 446 ? -23.344 -4.93 -11.961 1 95.19 446 PHE B C 1
ATOM 9837 O O . PHE B 1 446 ? -23.234 -5.625 -12.977 1 95.19 446 PHE B O 1
ATOM 9844 N N . ALA B 1 447 ? -24.5 -4.617 -11.367 1 95.38 447 ALA B N 1
ATOM 9845 C CA . ALA B 1 447 ? -25.734 -5.02 -12.039 1 95.38 447 ALA B CA 1
ATOM 9846 C C . ALA B 1 447 ? -25.812 -4.402 -13.438 1 95.38 447 ALA B C 1
ATOM 9848 O O . ALA B 1 447 ? -26.203 -5.07 -14.398 1 95.38 447 ALA B O 1
ATOM 9849 N N . GLY B 1 448 ? -25.438 -3.148 -13.469 1 93.5 448 GLY B N 1
ATOM 9850 C CA . GLY B 1 448 ? -25.406 -2.477 -14.758 1 93.5 448 GLY B CA 1
ATOM 9851 C C . GLY B 1 448 ? -24.391 -3.07 -15.711 1 93.5 448 GLY B C 1
ATOM 9852 O O . GLY B 1 448 ? -24.688 -3.273 -16.891 1 93.5 448 GLY B O 1
ATOM 9853 N N . LEU B 1 449 ? -23.25 -3.375 -15.25 1 92.06 449 LEU B N 1
ATOM 9854 C CA . LEU B 1 449 ? -22.188 -3.965 -16.062 1 92.06 449 LEU B CA 1
ATOM 9855 C C . LEU B 1 449 ? -22.594 -5.34 -16.578 1 92.06 449 LEU B C 1
ATOM 9857 O O . LEU B 1 449 ? -22.344 -5.672 -17.734 1 92.06 449 LEU B O 1
ATOM 9861 N N . ASP B 1 450 ? -23.203 -6.133 -15.734 1 93.88 450 ASP B N 1
ATOM 9862 C CA . ASP B 1 450 ? -23.609 -7.484 -16.109 1 93.88 450 ASP B CA 1
ATOM 9863 C C . ASP B 1 450 ? -24.719 -7.453 -17.156 1 93.88 450 ASP B C 1
ATOM 9865 O O . ASP B 1 450 ? -24.766 -8.305 -18.047 1 93.88 450 ASP B O 1
ATOM 9869 N N . ARG B 1 451 ? -25.562 -6.457 -17.016 1 93.19 451 ARG B N 1
ATOM 9870 C CA . ARG B 1 451 ? -26.609 -6.289 -18.031 1 93.19 451 ARG B CA 1
ATOM 9871 C C . ARG B 1 451 ? -26 -5.934 -19.391 1 93.19 451 ARG B C 1
ATOM 9873 O O . ARG B 1 451 ? -26.422 -6.469 -20.406 1 93.19 451 ARG B O 1
ATOM 9880 N N . ALA B 1 452 ? -25.062 -5.086 -19.312 1 91.5 452 ALA B N 1
ATOM 9881 C CA . ALA B 1 452 ? -24.391 -4.684 -20.547 1 91.5 452 ALA B CA 1
ATOM 9882 C C . ALA B 1 452 ? -23.688 -5.871 -21.203 1 91.5 452 ALA B C 1
ATOM 9884 O O . ALA B 1 452 ? -23.75 -6.055 -22.422 1 91.5 452 ALA B O 1
ATOM 9885 N N . LYS B 1 453 ? -22.984 -6.672 -20.391 1 91.88 453 LYS B N 1
ATOM 9886 C CA . LYS B 1 453 ? -22.312 -7.863 -20.891 1 91.88 453 LYS B CA 1
ATOM 9887 C C . LYS B 1 453 ? -23.297 -8.852 -21.5 1 91.88 453 LYS B C 1
ATOM 9889 O O . LYS B 1 453 ? -23.031 -9.414 -22.578 1 91.88 453 LYS B O 1
ATOM 9894 N N . HIS B 1 454 ? -24.375 -9.047 -20.797 1 92.5 454 HIS B N 1
ATOM 9895 C CA . HIS B 1 454 ? -25.406 -9.977 -21.25 1 92.5 454 HIS B CA 1
ATOM 9896 C C . HIS B 1 454 ? -25.984 -9.555 -22.594 1 92.5 454 HIS B C 1
ATOM 9898 O O . HIS B 1 454 ? -26.109 -10.375 -23.5 1 92.5 454 HIS B O 1
ATOM 9904 N N . LEU B 1 455 ? -26.219 -8.281 -22.75 1 90.06 455 LEU B N 1
ATOM 9905 C CA . LEU B 1 455 ? -26.781 -7.754 -23.984 1 90.06 455 LEU B CA 1
ATOM 9906 C C . LEU B 1 455 ? -25.766 -7.805 -25.109 1 90.06 455 LEU B C 1
ATOM 9908 O O . LEU B 1 455 ? -26.094 -8.188 -26.234 1 90.06 455 LEU B O 1
ATOM 9912 N N . ALA B 1 456 ? -24.578 -7.465 -24.719 1 88.88 456 ALA B N 1
ATOM 9913 C CA . ALA B 1 456 ? -23.516 -7.379 -25.719 1 88.88 456 ALA B CA 1
ATOM 9914 C C . ALA B 1 456 ? -23.188 -8.758 -26.281 1 88.88 456 ALA B C 1
ATOM 9916 O O . ALA B 1 456 ? -22.734 -8.867 -27.422 1 88.88 456 ALA B O 1
ATOM 9917 N N . THR B 1 457 ? -23.484 -9.859 -25.547 1 89.44 457 THR B N 1
ATOM 9918 C CA . THR B 1 457 ? -23.094 -11.195 -25.969 1 89.44 457 THR B CA 1
ATOM 9919 C C . THR B 1 457 ? -24.297 -11.969 -26.5 1 89.44 457 THR B C 1
ATOM 9921 O O . THR B 1 457 ? -24.219 -13.18 -26.703 1 89.44 457 THR B O 1
ATOM 9924 N N . GLY B 1 458 ? -25.406 -11.289 -26.656 1 89.94 458 GLY B N 1
ATOM 9925 C CA . GLY B 1 458 ? -26.562 -11.906 -27.281 1 89.94 458 GLY B CA 1
ATOM 9926 C C . GLY B 1 458 ? -27.484 -12.586 -26.281 1 89.94 458 GLY B C 1
ATOM 9927 O O . GLY B 1 458 ? -28.281 -13.445 -26.656 1 89.94 458 GLY B O 1
ATOM 9928 N N . GLY B 1 459 ? -27.391 -12.25 -25.031 1 92.38 459 GLY B N 1
ATOM 9929 C CA . GLY B 1 459 ? -28.281 -12.805 -24.031 1 92.38 459 GLY B CA 1
ATOM 9930 C C . GLY B 1 459 ? -29.734 -12.391 -24.219 1 92.38 459 GLY B C 1
ATOM 9931 O O . GLY B 1 459 ? -30 -11.344 -24.812 1 92.38 459 GLY B O 1
ATOM 9932 N N . TYR B 1 460 ? -30.609 -13.227 -23.766 1 94.62 460 TYR B N 1
ATOM 9933 C CA . TYR B 1 460 ? -32.031 -12.969 -23.922 1 94.62 460 TYR B CA 1
ATOM 9934 C C . TYR B 1 460 ? -32.656 -12.453 -22.625 1 94.62 460 TYR B C 1
ATOM 9936 O O . TYR B 1 460 ? -32.156 -12.797 -21.531 1 94.62 460 TYR B O 1
ATOM 9944 N N . TRP B 1 461 ? -33.562 -11.555 -22.719 1 93.12 461 TRP B N 1
ATOM 9945 C CA . TRP B 1 461 ? -34.344 -11.102 -21.562 1 93.12 461 TRP B CA 1
ATOM 9946 C C . TRP B 1 461 ? -35.844 -11.117 -21.875 1 93.12 461 TRP B C 1
ATOM 9948 O O . TRP B 1 461 ? -36.25 -11.094 -23.031 1 93.12 461 TRP B O 1
ATOM 9958 N N . ARG B 1 462 ? -36.594 -11.203 -20.844 1 92.62 462 ARG B N 1
ATOM 9959 C CA . ARG B 1 462 ? -38.031 -11.203 -21 1 92.62 462 ARG B CA 1
ATOM 9960 C C . ARG B 1 462 ? -38.562 -9.781 -21.031 1 92.62 462 ARG B C 1
ATOM 9962 O O . ARG B 1 462 ? -38.406 -9.023 -20.078 1 92.62 462 ARG B O 1
ATOM 9969 N N . ASP B 1 463 ? -39.219 -9.516 -22.141 1 91.88 463 ASP B N 1
ATOM 9970 C CA . ASP B 1 463 ? -39.844 -8.195 -22.266 1 91.88 463 ASP B CA 1
ATOM 9971 C C . ASP B 1 463 ? -41.031 -8.062 -21.328 1 91.88 463 ASP B C 1
ATOM 9973 O O . ASP B 1 463 ? -41.938 -8.922 -21.297 1 91.88 463 ASP B O 1
ATOM 9977 N N . THR B 1 464 ? -40.969 -7.074 -20.594 1 88.12 464 THR B N 1
ATOM 9978 C CA . THR B 1 464 ? -42 -6.891 -19.562 1 88.12 464 THR B CA 1
ATOM 9979 C C . THR B 1 464 ? -43.375 -6.613 -20.188 1 88.12 464 THR B C 1
ATOM 9981 O O . THR B 1 464 ? -44.406 -6.902 -19.578 1 88.12 464 THR B O 1
ATOM 9984 N N . GLN B 1 465 ? -43.469 -6.074 -21.359 1 89.94 465 GLN B N 1
ATOM 9985 C CA . GLN B 1 465 ? -44.75 -5.703 -22.016 1 89.94 465 GLN B CA 1
ATOM 9986 C C . GLN B 1 465 ? -45.312 -6.875 -22.812 1 89.94 465 GLN B C 1
ATOM 9988 O O . GLN B 1 465 ? -46.5 -7.168 -22.719 1 89.94 465 GLN B O 1
ATOM 9993 N N . THR B 1 466 ? -44.531 -7.539 -23.594 1 91 466 THR B N 1
ATOM 9994 C CA . THR B 1 466 ? -45 -8.578 -24.5 1 91 466 THR B CA 1
ATOM 9995 C C . THR B 1 466 ? -44.812 -9.961 -23.891 1 91 466 THR B C 1
ATOM 9997 O O . THR B 1 466 ? -45.375 -10.945 -24.359 1 91 466 THR B O 1
ATOM 10000 N N . ASN B 1 467 ? -44.062 -10.062 -22.828 1 89.81 467 ASN B N 1
ATOM 10001 C CA . ASN B 1 467 ? -43.719 -11.32 -22.172 1 89.81 467 ASN B CA 1
ATOM 10002 C C . ASN B 1 467 ? -42.969 -12.266 -23.125 1 89.81 467 ASN B C 1
ATOM 10004 O O . ASN B 1 467 ? -42.969 -13.477 -22.922 1 89.81 467 ASN B O 1
ATOM 10008 N N . ASP B 1 468 ? -42.406 -11.664 -24.172 1 91.94 468 ASP B N 1
ATOM 10009 C CA . ASP B 1 468 ? -41.594 -12.43 -25.109 1 91.94 468 ASP B CA 1
ATOM 10010 C C . ASP B 1 468 ? -40.094 -12.297 -24.812 1 91.94 468 ASP B C 1
ATOM 10012 O O . ASP B 1 468 ? -39.688 -11.289 -24.25 1 91.94 468 ASP B O 1
ATOM 10016 N N . TRP B 1 469 ? -39.406 -13.391 -25.062 1 94.88 469 TRP B N 1
ATOM 10017 C CA . TRP B 1 469 ? -37.969 -13.336 -24.938 1 94.88 469 TRP B CA 1
ATOM 10018 C C . TRP B 1 469 ? -37.344 -12.594 -26.109 1 94.88 469 TRP B C 1
ATOM 10020 O O . TRP B 1 469 ? -37.656 -12.875 -27.266 1 94.88 469 TRP B O 1
ATOM 10030 N N . ARG B 1 470 ? -36.531 -11.539 -25.828 1 93.06 470 ARG B N 1
ATOM 10031 C CA . ARG B 1 470 ? -35.875 -10.719 -26.844 1 93.06 470 ARG B CA 1
ATOM 10032 C C . ARG B 1 470 ? -34.375 -10.633 -26.609 1 93.06 470 ARG B C 1
ATOM 10034 O O . ARG B 1 470 ? -33.906 -10.93 -25.516 1 93.06 470 ARG B O 1
ATOM 10041 N N . THR B 1 471 ? -33.656 -10.383 -27.625 1 93.62 471 THR B N 1
ATOM 10042 C CA . THR B 1 471 ? -32.188 -10.172 -27.531 1 93.62 471 THR B CA 1
ATOM 10043 C C . THR B 1 471 ? -31.812 -8.867 -28.219 1 93.62 471 THR B C 1
ATOM 10045 O O . THR B 1 471 ? -32.625 -8.227 -28.875 1 93.62 471 THR B O 1
ATOM 10048 N N . ALA B 1 472 ? -30.641 -8.398 -27.938 1 92.81 472 ALA B N 1
ATOM 10049 C CA . ALA B 1 472 ? -30.141 -7.168 -28.547 1 92.81 472 ALA B CA 1
ATOM 10050 C C . ALA B 1 472 ? -30.062 -7.309 -30.062 1 92.81 472 ALA B C 1
ATOM 10052 O O . ALA B 1 472 ? -29.922 -8.422 -30.594 1 92.81 472 ALA B O 1
ATOM 10053 N N . SER B 1 473 ? -30.062 -6.23 -30.781 1 92.25 473 SER B N 1
ATOM 10054 C CA . SER B 1 473 ? -30 -6.223 -32.25 1 92.25 473 SER B CA 1
ATOM 10055 C C . SER B 1 473 ? -28.672 -6.777 -32.75 1 92.25 473 SER B C 1
ATOM 10057 O O . SER B 1 473 ? -27.641 -6.613 -32.062 1 92.25 473 SER B O 1
ATOM 10059 N N . PRO B 1 474 ? -28.703 -7.453 -33.844 1 91.69 474 PRO B N 1
ATOM 10060 C CA . PRO B 1 474 ? -27.453 -7.965 -34.406 1 91.69 474 PRO B CA 1
ATOM 10061 C C . PRO B 1 474 ? -26.406 -6.867 -34.656 1 91.69 474 PRO B C 1
ATOM 10063 O O . PRO B 1 474 ? -25.203 -7.121 -34.594 1 91.69 474 PRO B O 1
ATOM 10066 N N . LYS B 1 475 ? -26.828 -5.672 -34.844 1 92.38 475 LYS B N 1
ATOM 10067 C CA . LYS B 1 475 ? -25.922 -4.559 -35.094 1 92.38 475 LYS B CA 1
ATOM 10068 C C . LYS B 1 475 ? -25.125 -4.219 -33.812 1 92.38 475 LYS B C 1
ATOM 10070 O O . LYS B 1 475 ? -23.938 -3.902 -33.875 1 92.38 475 LYS B O 1
ATOM 10075 N N . LEU B 1 476 ? -25.844 -4.266 -32.781 1 90.69 476 LEU B N 1
ATOM 10076 C CA . LEU B 1 476 ? -25.172 -4.004 -31.5 1 90.69 476 LEU B CA 1
ATOM 10077 C C . LEU B 1 476 ? -24.156 -5.102 -31.203 1 90.69 476 LEU B C 1
ATOM 10079 O O . LEU B 1 476 ? -23.047 -4.82 -30.719 1 90.69 476 LEU B O 1
ATOM 10083 N N . GLN B 1 477 ? -24.5 -6.27 -31.453 1 90.12 477 GLN B N 1
ATOM 10084 C CA . GLN B 1 477 ? -23.609 -7.402 -31.203 1 90.12 477 GLN B CA 1
ATOM 10085 C C . GLN B 1 477 ? -22.375 -7.336 -32.125 1 90.12 477 GLN B C 1
ATOM 10087 O O . GLN B 1 477 ? -21.25 -7.613 -31.672 1 90.12 477 GLN B O 1
ATOM 10092 N N . GLU B 1 478 ? -22.641 -6.898 -33.312 1 91.56 478 GLU B N 1
ATOM 10093 C CA . GLU B 1 478 ? -21.562 -6.77 -34.25 1 91.56 478 GLU B CA 1
ATOM 10094 C C . GLU B 1 478 ? -20.609 -5.633 -33.875 1 91.56 478 GLU B C 1
ATOM 10096 O O . GLU B 1 478 ? -19.406 -5.723 -34.094 1 91.56 478 GLU B O 1
ATOM 10101 N N . LEU B 1 479 ? -21.188 -4.645 -33.344 1 90.81 479 LEU B N 1
ATOM 10102 C CA . LEU B 1 479 ? -20.375 -3.514 -32.906 1 90.81 479 LEU B CA 1
ATOM 10103 C C . LEU B 1 479 ? -19.391 -3.949 -31.828 1 90.81 479 LEU B C 1
ATOM 10105 O O . LEU B 1 479 ? -18.219 -3.562 -31.859 1 90.81 479 LEU B O 1
ATOM 10109 N N . ILE B 1 480 ? -19.734 -4.691 -30.906 1 88.94 480 ILE B N 1
ATOM 10110 C CA . ILE B 1 480 ? -18.891 -5.145 -29.812 1 88.94 480 ILE B CA 1
ATOM 10111 C C . ILE B 1 480 ? -17.844 -6.125 -30.344 1 88.94 480 ILE B C 1
ATOM 10113 O O . ILE B 1 480 ? -16.688 -6.078 -29.938 1 88.94 480 ILE B O 1
ATOM 10117 N N . ARG B 1 481 ? -18.203 -6.879 -31.219 1 88 481 ARG B N 1
ATOM 10118 C CA . ARG B 1 481 ? -17.312 -7.898 -31.766 1 88 481 ARG B CA 1
ATOM 10119 C C . ARG B 1 481 ? -16.25 -7.27 -32.656 1 88 481 ARG B C 1
ATOM 10121 O O . ARG B 1 481 ? -15.094 -7.723 -32.656 1 88 481 ARG B O 1
ATOM 10128 N N . SER B 1 482 ? -16.672 -6.227 -33.375 1 88.44 482 SER B N 1
ATOM 10129 C CA . SER B 1 482 ? -15.789 -5.668 -34.375 1 88.44 482 SER B CA 1
ATOM 10130 C C . SER B 1 482 ? -14.867 -4.605 -33.781 1 88.44 482 SER B C 1
ATOM 10132 O O . SER B 1 482 ? -13.852 -4.254 -34.406 1 88.44 482 SER B O 1
ATOM 10134 N N . HIS B 1 483 ? -15.195 -4.129 -32.656 1 90.44 483 HIS B N 1
ATOM 10135 C CA . HIS B 1 483 ? -14.383 -3.084 -32.031 1 90.44 483 HIS B CA 1
ATOM 10136 C C . HIS B 1 483 ? -13.672 -3.598 -30.781 1 90.44 483 HIS B C 1
ATOM 10138 O O . HIS B 1 483 ? -14.242 -3.604 -29.688 1 90.44 483 HIS B O 1
ATOM 10144 N N . PRO B 1 484 ? -12.352 -3.838 -30.922 1 86.62 484 PRO B N 1
ATOM 10145 C CA . PRO B 1 484 ? -11.594 -4.445 -29.828 1 86.62 484 PRO B CA 1
ATOM 10146 C C . PRO B 1 484 ? -11.617 -3.602 -28.547 1 86.62 484 PRO B C 1
ATOM 10148 O O . PRO B 1 484 ? -11.555 -4.145 -27.453 1 86.62 484 PRO B O 1
ATOM 10151 N N . VAL B 1 485 ? -11.742 -2.322 -28.688 1 86 485 VAL B N 1
ATOM 10152 C CA . VAL B 1 485 ? -11.758 -1.439 -27.531 1 86 485 VAL B CA 1
ATOM 10153 C C . VAL B 1 485 ? -13.039 -1.671 -26.719 1 86 485 VAL B C 1
ATOM 10155 O O . VAL B 1 485 ? -12.992 -1.783 -25.5 1 86 485 VAL B O 1
ATOM 10158 N N . PHE B 1 486 ? -14.086 -1.772 -27.453 1 85.88 486 PHE B N 1
ATOM 10159 C CA . PHE B 1 486 ? -15.359 -1.991 -26.781 1 85.88 486 PHE B CA 1
ATOM 10160 C C . PHE B 1 486 ? -15.406 -3.385 -26.156 1 85.88 486 PHE B C 1
ATOM 10162 O O . PHE B 1 486 ? -15.922 -3.561 -25.047 1 85.88 486 PHE B O 1
ATOM 10169 N N . ALA B 1 487 ? -14.859 -4.293 -26.891 1 88.25 487 ALA B N 1
ATOM 10170 C CA . ALA B 1 487 ? -14.789 -5.656 -26.359 1 88.25 487 ALA B CA 1
ATOM 10171 C C . ALA B 1 487 ? -13.945 -5.719 -25.094 1 88.25 487 ALA B C 1
ATOM 10173 O O . ALA B 1 487 ? -14.328 -6.363 -24.125 1 88.25 487 ALA B O 1
ATOM 10174 N N . GLY B 1 488 ? -12.906 -4.984 -25.141 1 86.38 488 GLY B N 1
ATOM 10175 C CA . GLY B 1 488 ? -11.992 -4.961 -24.016 1 86.38 488 GLY B CA 1
ATOM 10176 C C . GLY B 1 488 ? -12.609 -4.359 -22.766 1 86.38 488 GLY B C 1
ATOM 10177 O O . GLY B 1 488 ? -12.328 -4.801 -21.641 1 86.38 488 GLY B O 1
ATOM 10178 N N . LEU B 1 489 ? -13.469 -3.393 -22.969 1 84.44 489 LEU B N 1
ATOM 10179 C CA . LEU B 1 489 ? -14.141 -2.74 -21.844 1 84.44 489 LEU B CA 1
ATOM 10180 C C . LEU B 1 489 ? -15.047 -3.719 -21.109 1 84.44 489 LEU B C 1
ATOM 10182 O O . LEU B 1 489 ? -15.305 -3.555 -19.906 1 84.44 489 LEU B O 1
ATOM 10186 N N . LEU B 1 490 ? -15.438 -4.695 -21.828 1 85.5 490 LEU B N 1
ATOM 10187 C CA . LEU B 1 490 ? -16.344 -5.672 -21.234 1 85.5 490 LEU B CA 1
ATOM 10188 C C . LEU B 1 490 ? -15.594 -6.938 -20.844 1 85.5 490 LEU B C 1
ATOM 10190 O O . LEU B 1 490 ? -16.203 -7.934 -20.453 1 85.5 490 LEU B O 1
ATOM 10194 N N . GLY B 1 491 ? -14.258 -6.949 -20.938 1 80.81 491 GLY B N 1
ATOM 10195 C CA . GLY B 1 491 ? -13.438 -8.109 -20.609 1 80.81 491 GLY B CA 1
ATOM 10196 C C . GLY B 1 491 ? -13.531 -9.219 -21.641 1 80.81 491 GLY B C 1
ATOM 10197 O O . GLY B 1 491 ? -13.328 -10.391 -21.312 1 80.81 491 GLY B O 1
ATOM 10198 N N . LEU B 1 492 ? -13.953 -8.828 -22.875 1 84.88 492 LEU B N 1
ATOM 10199 C CA . LEU B 1 492 ? -14.094 -9.789 -23.953 1 84.88 492 LEU B CA 1
ATOM 10200 C C . LEU B 1 492 ? -12.93 -9.68 -24.938 1 84.88 492 LEU B C 1
ATOM 10202 O O . LEU B 1 492 ? -12.305 -8.617 -25.047 1 84.88 492 LEU B O 1
ATOM 10206 N N . ASP B 1 493 ? -12.477 -10.82 -25.391 1 82.88 493 ASP B N 1
ATOM 10207 C CA . ASP B 1 493 ? -11.445 -10.883 -26.422 1 82.88 493 ASP B CA 1
ATOM 10208 C C . ASP B 1 493 ? -11.875 -11.797 -27.562 1 82.88 493 ASP B C 1
ATOM 10210 O O . ASP B 1 493 ? -12 -13.008 -27.391 1 82.88 493 ASP B O 1
ATOM 10214 N N . PHE B 1 494 ? -12.109 -11.133 -28.703 1 80.88 494 PHE B N 1
ATOM 10215 C CA . PHE B 1 494 ? -12.562 -11.891 -29.875 1 80.88 494 PHE B CA 1
ATOM 10216 C C . PHE B 1 494 ? -11.422 -12.102 -30.859 1 80.88 494 PHE B C 1
ATOM 10218 O O . PHE B 1 494 ? -11.656 -12.445 -32.031 1 80.88 494 PHE B O 1
ATOM 10225 N N . SER B 1 495 ? -10.227 -11.922 -30.375 1 78.38 495 SER B N 1
ATOM 10226 C CA . SER B 1 495 ? -9.086 -12.102 -31.266 1 78.38 495 SER B CA 1
ATOM 10227 C C . SER B 1 495 ? -8.922 -13.562 -31.656 1 78.38 495 SER B C 1
ATOM 10229 O O . SER B 1 495 ? -9.195 -14.461 -30.859 1 78.38 495 SER B O 1
ATOM 10231 N N . GLU B 1 496 ? -8.609 -13.758 -32.938 1 78.19 496 GLU B N 1
ATOM 10232 C CA . GLU B 1 496 ? -8.438 -15.117 -33.438 1 78.19 496 GLU B CA 1
ATOM 10233 C C . GLU B 1 496 ? -7.109 -15.711 -33 1 78.19 496 GLU B C 1
ATOM 10235 O O . GLU B 1 496 ? -6.094 -15.016 -32.938 1 78.19 496 GLU B O 1
ATOM 10240 N N . GLU B 1 497 ? -7.191 -16.938 -32.594 1 79.62 497 GLU B N 1
ATOM 10241 C CA . GLU B 1 497 ? -5.973 -17.656 -32.219 1 79.62 497 GLU B CA 1
ATOM 10242 C C . GLU B 1 497 ? -5.148 -17.984 -33.469 1 79.62 497 GLU B C 1
ATOM 10244 O O . GLU B 1 497 ? -5.699 -18.312 -34.531 1 79.62 497 GLU B O 1
ATOM 10249 N N . PRO B 1 498 ? -3.875 -17.875 -33.344 1 85.88 498 PRO B N 1
ATOM 10250 C CA . PRO B 1 498 ? -3.037 -18.219 -34.5 1 85.88 498 PRO B CA 1
ATOM 10251 C C . PRO B 1 498 ? -3.184 -19.672 -34.906 1 85.88 498 PRO B C 1
ATOM 10253 O O . PRO B 1 498 ? -3.268 -20.562 -34.062 1 85.88 498 PRO B O 1
ATOM 10256 N N . VAL B 1 499 ? -3.266 -19.891 -36.25 1 91.06 499 VAL B N 1
ATOM 10257 C CA . VAL B 1 499 ? -3.404 -21.234 -36.812 1 91.06 499 VAL B CA 1
ATOM 10258 C C . VAL B 1 499 ? -2.023 -21.844 -37 1 91.06 499 VAL B C 1
ATOM 10260 O O . VAL B 1 499 ? -1.112 -21.188 -37.531 1 91.06 499 VAL B O 1
ATOM 10263 N N . PRO B 1 500 ? -1.924 -23.125 -36.562 1 92.56 500 PRO B N 1
ATOM 10264 C CA . PRO B 1 500 ? -0.643 -23.797 -36.812 1 92.56 500 PRO B CA 1
ATOM 10265 C C . PRO B 1 500 ? -0.227 -23.75 -38.281 1 92.56 500 PRO B C 1
ATOM 10267 O O . PRO B 1 500 ? -1.061 -23.938 -39.188 1 92.56 500 PRO B O 1
ATOM 10270 N N . GLY B 1 501 ? 1.007 -23.484 -38.5 1 90.75 501 GLY B N 1
ATOM 10271 C CA . GLY B 1 501 ? 1.515 -23.406 -39.875 1 90.75 501 GLY B CA 1
ATOM 10272 C C . GLY B 1 501 ? 1.56 -22 -40.406 1 90.75 501 GLY B C 1
ATOM 10273 O O . GLY B 1 501 ? 2.211 -21.734 -41.438 1 90.75 501 GLY B O 1
ATOM 10274 N N . ASN B 1 502 ? 0.891 -21.109 -39.75 1 91.69 502 ASN B N 1
ATOM 10275 C CA . ASN B 1 502 ? 0.928 -19.703 -40.156 1 91.69 502 ASN B CA 1
ATOM 10276 C C . ASN B 1 502 ? 2.34 -19.141 -40.094 1 91.69 502 ASN B C 1
ATOM 10278 O O . ASN B 1 502 ? 3.133 -19.547 -39.219 1 91.69 502 ASN B O 1
ATOM 10282 N N . ILE B 1 503 ? 2.582 -18.219 -41.031 1 91.38 503 ILE B N 1
ATOM 10283 C CA . ILE B 1 503 ? 3.926 -17.672 -41.156 1 91.38 503 ILE B CA 1
ATOM 10284 C C . ILE B 1 503 ? 3.908 -16.188 -40.844 1 91.38 503 ILE B C 1
ATOM 10286 O O . ILE B 1 503 ? 2.99 -15.461 -41.219 1 91.38 503 ILE B O 1
ATOM 10290 N N . TYR B 1 504 ? 4.875 -15.805 -40.031 1 90.75 504 TYR B N 1
ATOM 10291 C CA . TYR B 1 504 ? 5.09 -14.398 -39.719 1 90.75 504 TYR B CA 1
ATOM 10292 C C . TYR B 1 504 ? 6.312 -13.867 -40.469 1 90.75 504 TYR B C 1
ATOM 10294 O O . TYR B 1 504 ? 7.395 -14.453 -40.406 1 90.75 504 TYR B O 1
ATOM 10302 N N . PHE B 1 505 ? 6.148 -12.734 -41.094 1 87.12 505 PHE B N 1
ATOM 10303 C CA . PHE B 1 505 ? 7.234 -12.148 -41.875 1 87.12 505 PHE B CA 1
ATOM 10304 C C . PHE B 1 505 ? 7.832 -10.953 -41.156 1 87.12 505 PHE B C 1
ATOM 10306 O O . PHE B 1 505 ? 7.199 -10.383 -40.25 1 87.12 505 PHE B O 1
ATOM 10313 N N . TYR B 1 506 ? 9.109 -10.68 -41.344 1 83.56 506 TYR B N 1
ATOM 10314 C CA . TYR B 1 506 ? 9.734 -9.469 -40.812 1 83.56 506 TYR B CA 1
ATOM 10315 C C . TYR B 1 506 ? 9.023 -8.227 -41.312 1 83.56 506 TYR B C 1
ATOM 10317 O O . TYR B 1 506 ? 8.57 -8.18 -42.469 1 83.56 506 TYR B O 1
ATOM 10325 N N . PRO B 1 507 ? 8.844 -7.207 -40.188 1 73.25 507 PRO B N 1
ATOM 10326 C CA . PRO B 1 507 ? 8.195 -5.977 -40.656 1 73.25 507 PRO B CA 1
ATOM 10327 C C . PRO B 1 507 ? 8.953 -5.305 -41.812 1 73.25 507 PRO B C 1
ATOM 10329 O O . PRO B 1 507 ? 10.188 -5.328 -41.844 1 73.25 507 PRO B O 1
ATOM 10332 N N . GLN B 1 508 ? 8.305 -4.988 -42.781 1 58.94 508 GLN B N 1
ATOM 10333 C CA . GLN B 1 508 ? 8.867 -4.281 -43.938 1 58.94 508 GLN B CA 1
ATOM 10334 C C . GLN B 1 508 ? 9.297 -2.867 -43.562 1 58.94 508 GLN B C 1
ATOM 10336 O O . GLN B 1 508 ? 8.648 -2.219 -42.75 1 58.94 508 GLN B O 1
ATOM 10341 N N . GLU B 1 509 ? 10.664 -2.615 -43.438 1 54.12 509 GLU B N 1
ATOM 10342 C CA . GLU B 1 509 ? 11.102 -1.243 -43.219 1 54.12 509 GLU B CA 1
ATOM 10343 C C . GLU B 1 509 ? 10.234 -0.246 -43.969 1 54.12 509 GLU B C 1
ATOM 10345 O O . GLU B 1 509 ? 9.828 -0.502 -45.094 1 54.12 509 GLU B O 1
ATOM 10350 N N . ARG B 1 510 ? 9.664 0.577 -43.281 1 48.53 510 ARG B N 1
ATOM 10351 C CA . ARG B 1 510 ? 8.938 1.663 -43.938 1 48.53 510 ARG B CA 1
ATOM 10352 C C . ARG B 1 510 ? 9.852 2.453 -44.844 1 48.53 510 ARG B C 1
ATOM 10354 O O . ARG B 1 510 ? 10.961 2.832 -44.469 1 48.53 510 ARG B O 1
ATOM 10361 N N . SER B 1 511 ? 9.664 2.275 -46.219 1 42.88 511 SER B N 1
ATOM 10362 C CA . SER B 1 511 ? 10.359 3.25 -47.062 1 42.88 511 SER B CA 1
ATOM 10363 C C . SER B 1 511 ? 10.078 4.676 -46.594 1 42.88 511 SER B C 1
ATOM 10365 O O . SER B 1 511 ? 9.133 4.914 -45.844 1 42.88 511 SER B O 1
ATOM 10367 N N . MET B 1 512 ? 11.078 5.594 -46.906 1 44.91 512 MET B N 1
ATOM 10368 C CA . MET B 1 512 ? 10.812 7.016 -46.719 1 44.91 512 MET B CA 1
ATOM 10369 C C . MET B 1 512 ? 9.375 7.363 -47.094 1 44.91 512 MET B C 1
ATOM 10371 O O . MET B 1 512 ? 8.828 8.359 -46.594 1 44.91 512 MET B O 1
ATOM 10375 N N . THR B 1 513 ? 8.852 6.848 -48.25 1 43.81 513 THR B N 1
ATOM 10376 C CA . THR B 1 513 ? 7.578 7.254 -48.844 1 43.81 513 THR B CA 1
ATOM 10377 C C . THR B 1 513 ? 6.434 6.426 -48.25 1 43.81 513 THR B C 1
ATOM 10379 O O . THR B 1 513 ? 5.301 6.516 -48.719 1 43.81 513 THR B O 1
ATOM 10382 N N . GLY B 1 514 ? 6.484 5.863 -47.031 1 43.97 514 GLY B N 1
ATOM 10383 C CA . GLY B 1 514 ? 5.402 5.191 -46.312 1 43.97 514 GLY B CA 1
ATOM 10384 C C . GLY B 1 514 ? 5.27 3.727 -46.688 1 43.97 514 GLY B C 1
ATOM 10385 O O . GLY B 1 514 ? 4.406 3.023 -46.156 1 43.97 514 GLY B O 1
ATOM 10386 N N . SER B 1 515 ? 5.629 3.387 -47.938 1 36.72 515 SER B N 1
ATOM 10387 C CA . SER B 1 515 ? 5.316 2.045 -48.406 1 36.72 515 SER B CA 1
ATOM 10388 C C . SER B 1 515 ? 6.148 0.992 -47.688 1 36.72 515 SER B C 1
ATOM 10390 O O . SER B 1 515 ? 7.316 1.226 -47.375 1 36.72 515 SER B O 1
ATOM 10392 N N . ARG B 1 516 ? 5.609 0.008 -47.031 1 42.41 516 ARG B N 1
ATOM 10393 C CA . ARG B 1 516 ? 6.176 -1.16 -46.375 1 42.41 516 ARG B CA 1
ATOM 10394 C C . ARG B 1 516 ? 6.992 -2.006 -47.344 1 42.41 516 ARG B C 1
ATOM 10396 O O . ARG B 1 516 ? 6.465 -2.477 -48.375 1 42.41 516 ARG B O 1
ATOM 10403 N N . MET B 1 517 ? 8.18 -1.596 -47.688 1 37.75 517 MET B N 1
ATOM 10404 C CA . MET B 1 517 ? 8.93 -2.467 -48.594 1 37.75 517 MET B CA 1
ATOM 10405 C C . MET B 1 517 ? 9.336 -3.754 -47.875 1 37.75 517 MET B C 1
ATOM 10407 O O . MET B 1 517 ? 9.859 -3.717 -46.781 1 37.75 517 MET B O 1
ATOM 10411 N N . HIS B 1 518 ? 8.82 -4.848 -48.219 1 43.56 518 HIS B N 1
ATOM 10412 C CA . HIS B 1 518 ? 9.258 -6.195 -47.875 1 43.56 518 HIS B CA 1
ATOM 10413 C C . HIS B 1 518 ? 10.75 -6.375 -48.125 1 43.56 518 HIS B C 1
ATOM 10415 O O . HIS B 1 518 ? 11.242 -6.062 -49.219 1 43.56 518 HIS B O 1
ATOM 10421 N N . ILE B 1 519 ? 11.633 -6.086 -47.344 1 43.75 519 ILE B N 1
ATOM 10422 C CA . ILE B 1 519 ? 13.008 -6.504 -47.625 1 43.75 519 ILE B CA 1
ATOM 10423 C C . ILE B 1 519 ? 13.023 -7.957 -48.094 1 43.75 519 ILE B C 1
ATOM 10425 O O . ILE B 1 519 ? 12.812 -8.875 -47.281 1 43.75 519 ILE B O 1
ATOM 10429 N N . ASP B 1 520 ? 12.461 -8.32 -49.156 1 46.12 520 ASP B N 1
ATOM 10430 C CA . ASP B 1 520 ? 12.562 -9.594 -49.844 1 46.12 520 ASP B CA 1
ATOM 10431 C C . ASP B 1 520 ? 14.016 -9.969 -50.094 1 46.12 520 ASP B C 1
ATOM 10433 O O . ASP B 1 520 ? 14.57 -9.664 -51.156 1 46.12 520 ASP B O 1
ATOM 10437 N N . ARG B 1 521 ? 14.883 -9.977 -49.156 1 52.78 521 ARG B N 1
ATOM 10438 C CA . ARG B 1 521 ? 16.188 -10.492 -49.531 1 52.78 521 ARG B CA 1
ATOM 10439 C C . ARG B 1 521 ? 16.109 -11.961 -49.906 1 52.78 521 ARG B C 1
ATOM 10441 O O . ARG B 1 521 ? 16.141 -12.836 -49.031 1 52.78 521 ARG B O 1
ATOM 10448 N N . SER B 1 522 ? 15.547 -12.203 -51.031 1 63.06 522 SER B N 1
ATOM 10449 C CA . SER B 1 522 ? 15.555 -13.555 -51.594 1 63.06 522 SER B CA 1
ATOM 10450 C C . SER B 1 522 ? 16.953 -13.953 -52.031 1 63.06 522 SER B C 1
ATOM 10452 O O . SER B 1 522 ? 17.672 -13.164 -52.656 1 63.06 522 SER B O 1
ATOM 10454 N N . GLU B 1 523 ? 17.562 -14.805 -51.25 1 67.06 523 GLU B N 1
ATOM 10455 C CA . GLU B 1 523 ? 18.891 -15.305 -51.594 1 67.06 523 GLU B CA 1
ATOM 10456 C C . GLU B 1 523 ? 18.812 -16.672 -52.281 1 67.06 523 GLU B C 1
ATOM 10458 O O . GLU B 1 523 ? 17.75 -17.312 -52.281 1 67.06 523 GLU B O 1
ATOM 10463 N N . THR B 1 524 ? 19.906 -16.922 -53.031 1 66.31 524 THR B N 1
ATOM 10464 C CA . THR B 1 524 ? 20.016 -18.25 -53.656 1 66.31 524 THR B CA 1
ATOM 10465 C C . THR B 1 524 ? 20.469 -19.281 -52.625 1 66.31 524 THR B C 1
ATOM 10467 O O . THR B 1 524 ? 20.875 -18.922 -51.5 1 66.31 524 THR B O 1
ATOM 10470 N N . TRP B 1 525 ? 20.266 -20.5 -52.844 1 66 525 TRP B N 1
ATOM 10471 C CA . TRP B 1 525 ? 20.547 -21.625 -51.969 1 66 525 TRP B CA 1
ATOM 10472 C C . TRP B 1 525 ? 21.953 -21.5 -51.375 1 66 525 TRP B C 1
ATOM 10474 O O . TRP B 1 525 ? 22.172 -21.859 -50.219 1 66 525 TRP B O 1
ATOM 10484 N N . ASP B 1 526 ? 22.812 -20.906 -52.125 1 62.22 526 ASP B N 1
ATOM 10485 C CA . ASP B 1 526 ? 24.219 -20.828 -51.719 1 62.22 526 ASP B CA 1
ATOM 10486 C C . ASP B 1 526 ? 24.391 -19.938 -50.5 1 62.22 526 ASP B C 1
ATOM 10488 O O . ASP B 1 526 ? 25.391 -20.047 -49.781 1 62.22 526 ASP B O 1
ATOM 10492 N N . HIS B 1 527 ? 23.406 -19.234 -50.188 1 63.62 527 HIS B N 1
ATOM 10493 C CA . HIS B 1 527 ? 23.547 -18.281 -49.125 1 63.62 527 HIS B CA 1
ATOM 10494 C C . HIS B 1 527 ? 22.781 -18.719 -47.875 1 63.62 527 HIS B C 1
ATOM 10496 O O . HIS B 1 527 ? 22.797 -18.047 -46.844 1 63.62 527 HIS B O 1
ATOM 10502 N N . VAL B 1 528 ? 22.125 -19.797 -48.125 1 61.62 528 VAL B N 1
ATOM 10503 C CA . VAL B 1 528 ? 21.328 -20.281 -46.969 1 61.62 528 VAL B CA 1
ATOM 10504 C C . VAL B 1 528 ? 22.141 -21.312 -46.188 1 61.62 528 VAL B C 1
ATOM 10506 O O . VAL B 1 528 ? 22.953 -22.031 -46.781 1 61.62 528 VAL B O 1
ATOM 10509 N N . MET B 1 529 ? 22.219 -21.203 -44.906 1 60.03 529 MET B N 1
ATOM 10510 C CA . MET B 1 529 ? 22.969 -22.125 -44.031 1 60.03 529 MET B CA 1
ATOM 10511 C C . MET B 1 529 ? 22.625 -23.578 -44.375 1 60.03 529 MET B C 1
ATOM 10513 O O . MET B 1 529 ? 23.391 -24.484 -44.031 1 60.03 529 MET B O 1
ATOM 10517 N N . ALA B 1 530 ? 21.5 -23.719 -44.906 1 54.25 530 ALA B N 1
ATOM 10518 C CA . ALA B 1 530 ? 21 -25.062 -45.219 1 54.25 530 ALA B CA 1
ATOM 10519 C C . ALA B 1 530 ? 21.891 -25.766 -46.219 1 54.25 530 ALA B C 1
ATOM 10521 O O . ALA B 1 530 ? 21.844 -27 -46.375 1 54.25 530 ALA B O 1
ATOM 10522 N N . ARG B 1 531 ? 22.656 -24.969 -46.969 1 54.81 531 ARG B N 1
ATOM 10523 C CA . ARG B 1 531 ? 23.484 -25.625 -47.969 1 54.81 531 ARG B CA 1
ATOM 10524 C C . ARG B 1 531 ? 24.344 -26.719 -47.344 1 54.81 531 ARG B C 1
ATOM 10526 O O . ARG B 1 531 ? 24.641 -27.734 -48 1 54.81 531 ARG B O 1
ATOM 10533 N N . LEU B 1 532 ? 24.797 -26.375 -46.219 1 49.06 532 LEU B N 1
ATOM 10534 C CA . LEU B 1 532 ? 25.766 -27.266 -45.625 1 49.06 532 LEU B CA 1
ATOM 10535 C C . LEU B 1 532 ? 25.141 -28.625 -45.312 1 49.06 532 LEU B C 1
ATOM 10537 O O . LEU B 1 532 ? 25.828 -29.656 -45.375 1 49.06 532 LEU B O 1
ATOM 10541 N N . ALA B 1 533 ? 24.094 -28.719 -44.625 1 50.72 533 ALA B N 1
ATOM 10542 C CA . ALA B 1 533 ? 23.734 -29.984 -43.969 1 50.72 533 ALA B CA 1
ATOM 10543 C C . ALA B 1 533 ? 22.719 -30.766 -44.781 1 50.72 533 ALA B C 1
ATOM 10545 O O . ALA B 1 533 ? 22.375 -31.891 -44.438 1 50.72 533 ALA B O 1
ATOM 10546 N N . ILE B 1 534 ? 21.812 -30.172 -45.5 1 48.94 534 ILE B N 1
ATOM 10547 C CA . ILE B 1 534 ? 20.703 -31.016 -45.906 1 48.94 534 ILE B CA 1
ATOM 10548 C C . ILE B 1 534 ? 21.109 -31.844 -47.125 1 48.94 534 ILE B C 1
ATOM 10550 O O . ILE B 1 534 ? 21.422 -31.281 -48.188 1 48.94 534 ILE B O 1
ATOM 10554 N N . GLU B 1 535 ? 21.797 -32.875 -46.906 1 45.47 535 GLU B N 1
ATOM 10555 C CA . GLU B 1 535 ? 21.781 -33.844 -48.031 1 45.47 535 GLU B CA 1
ATOM 10556 C C . GLU B 1 535 ? 20.359 -34 -48.562 1 45.47 535 GLU B C 1
ATOM 10558 O O . GLU B 1 535 ? 19.516 -34.656 -47.969 1 45.47 535 GLU B O 1
ATOM 10563 N N . MET B 1 536 ? 19.734 -32.906 -49 1 42.75 536 MET B N 1
ATOM 10564 C CA . MET B 1 536 ? 18.422 -33.156 -49.562 1 42.75 536 MET B CA 1
ATOM 10565 C C . MET B 1 536 ? 18.438 -34.344 -50.5 1 42.75 536 MET B C 1
ATOM 10567 O O . MET B 1 536 ? 19.344 -34.5 -51.312 1 42.75 536 MET B O 1
ATOM 10571 N N . ALA B 1 537 ? 17.906 -35.5 -50 1 40.88 537 ALA B N 1
ATOM 10572 C CA . ALA B 1 537 ? 17.844 -36.656 -50.875 1 40.88 537 ALA B CA 1
ATOM 10573 C C . ALA B 1 537 ? 17.75 -36.219 -52.344 1 40.88 537 ALA B C 1
ATOM 10575 O O . ALA B 1 537 ? 18.344 -36.844 -53.219 1 40.88 537 ALA B O 1
ATOM 10576 N N . ASN B 1 538 ? 16.547 -35.406 -52.75 1 36.59 538 ASN B N 1
ATOM 10577 C CA . ASN B 1 538 ? 16.422 -35 -54.125 1 36.59 538 ASN B CA 1
ATOM 10578 C C . ASN B 1 538 ? 16.906 -33.562 -54.344 1 36.59 538 ASN B C 1
ATOM 10580 O O . ASN B 1 538 ? 16.156 -32.625 -54.094 1 36.59 538 ASN B O 1
ATOM 10584 N N . PRO B 1 539 ? 18.094 -33.312 -54.25 1 39.28 539 PRO B N 1
ATOM 10585 C CA . PRO B 1 539 ? 18.75 -32.031 -54.5 1 39.28 539 PRO B CA 1
ATOM 10586 C C . PRO B 1 539 ? 18.172 -31.281 -55.688 1 39.28 539 PRO B C 1
ATOM 10588 O O . PRO B 1 539 ? 18.531 -30.141 -55.938 1 39.28 539 PRO B O 1
ATOM 10591 N N . SER B 1 540 ? 17.781 -31.984 -56.688 1 37.91 540 SER B N 1
ATOM 10592 C CA . SER B 1 540 ? 17.422 -31.406 -57.969 1 37.91 540 SER B CA 1
ATOM 10593 C C . SER B 1 540 ? 16.359 -30.328 -57.812 1 37.91 540 SER B C 1
ATOM 10595 O O . SER B 1 540 ? 16.188 -29.484 -58.688 1 37.91 540 SER B O 1
ATOM 10597 N N . THR B 1 541 ? 15.391 -30.438 -57 1 39.69 541 THR B N 1
ATOM 10598 C CA . THR B 1 541 ? 14.258 -29.516 -57 1 39.69 541 THR B CA 1
ATOM 10599 C C . THR B 1 541 ? 14.602 -28.234 -56.25 1 39.69 541 THR B C 1
ATOM 10601 O O . THR B 1 541 ? 13.922 -27.219 -56.406 1 39.69 541 THR B O 1
ATOM 10604 N N . ALA B 1 542 ? 15.289 -28.188 -55.125 1 45.34 542 ALA B N 1
ATOM 10605 C CA . ALA B 1 542 ? 15.57 -26.984 -54.375 1 45.34 542 ALA B CA 1
ATOM 10606 C C . ALA B 1 542 ? 16.609 -26.109 -55.062 1 45.34 542 ALA B C 1
ATOM 10608 O O . ALA B 1 542 ? 16.891 -24.984 -54.625 1 45.34 542 ALA B O 1
ATOM 10609 N N . THR B 1 543 ? 17.516 -26.625 -55.719 1 46.16 543 THR B N 1
ATOM 10610 C CA . THR B 1 543 ? 18.797 -26 -56.031 1 46.16 543 THR B CA 1
ATOM 10611 C C . THR B 1 543 ? 18.609 -24.734 -56.844 1 46.16 543 THR B C 1
ATOM 10613 O O . THR B 1 543 ? 19 -23.641 -56.438 1 46.16 543 THR B O 1
ATOM 10616 N N . ASP B 1 544 ? 19.109 -24.703 -58.188 1 49.78 544 ASP B N 1
ATOM 10617 C CA . ASP B 1 544 ? 19.547 -23.562 -58.969 1 49.78 544 ASP B CA 1
ATOM 10618 C C . ASP B 1 544 ? 18.375 -22.625 -59.312 1 49.78 544 ASP B C 1
ATOM 10620 O O . ASP B 1 544 ? 18.562 -21.438 -59.562 1 49.78 544 ASP B O 1
ATOM 10624 N N . GLU B 1 545 ? 17.062 -23.125 -59.125 1 60.69 545 GLU B N 1
ATOM 10625 C CA . GLU B 1 545 ? 16.016 -22.281 -59.688 1 60.69 545 GLU B CA 1
ATOM 10626 C C . GLU B 1 545 ? 15.133 -21.672 -58.625 1 60.69 545 GLU B C 1
ATOM 10628 O O . GLU B 1 545 ? 14.281 -20.828 -58.906 1 60.69 545 GLU B O 1
ATOM 10633 N N . PHE B 1 546 ? 15.414 -21.984 -57.188 1 71.81 546 PHE B N 1
ATOM 10634 C CA . PHE B 1 546 ? 14.484 -21.453 -56.219 1 71.81 546 PHE B CA 1
ATOM 10635 C C . PHE B 1 546 ? 15.102 -20.25 -55.469 1 71.81 546 PHE B C 1
ATOM 10637 O O . PHE B 1 546 ? 16.328 -20.125 -55.438 1 71.81 546 PHE B O 1
ATOM 10644 N N . MET B 1 547 ? 14.219 -19.375 -55.094 1 79 547 MET B N 1
ATOM 10645 C CA . MET B 1 547 ? 14.609 -18.219 -54.281 1 79 547 MET B CA 1
ATOM 10646 C C . MET B 1 547 ? 14.203 -18.422 -52.812 1 79 547 MET B C 1
ATOM 10648 O O . MET B 1 547 ? 13.133 -18.969 -52.531 1 79 547 MET B O 1
ATOM 10652 N N . TYR B 1 548 ? 15.188 -18.125 -51.938 1 80.81 548 TYR B N 1
ATOM 10653 C CA . TYR B 1 548 ? 14.977 -18.328 -50.5 1 80.81 548 TYR B CA 1
ATOM 10654 C C . TYR B 1 548 ? 14.938 -17 -49.781 1 80.81 548 TYR B C 1
ATOM 10656 O O . TYR B 1 548 ? 15.75 -16.109 -50.031 1 80.81 548 TYR B O 1
ATOM 10664 N N . ALA B 1 549 ? 13.867 -16.859 -48.938 1 81.88 549 ALA B N 1
ATOM 10665 C CA . ALA B 1 549 ? 13.758 -15.68 -48.062 1 81.88 549 ALA B CA 1
ATOM 10666 C C . ALA B 1 549 ? 13.602 -16.078 -46.594 1 81.88 549 ALA B C 1
ATOM 10668 O O . ALA B 1 549 ? 12.969 -17.094 -46.281 1 81.88 549 ALA B O 1
ATOM 10669 N N . SER B 1 550 ? 14.211 -15.297 -45.719 1 84.94 550 SER B N 1
ATOM 10670 C CA . SER B 1 550 ? 14.109 -15.547 -44.281 1 84.94 550 SER B CA 1
ATOM 10671 C C . SER B 1 550 ? 12.75 -15.133 -43.75 1 84.94 550 SER B C 1
ATOM 10673 O O . SER B 1 550 ? 12.188 -14.117 -44.156 1 84.94 550 SER B O 1
ATOM 10675 N N . VAL B 1 551 ? 12.18 -16.016 -42.938 1 89.44 551 VAL B N 1
ATOM 10676 C CA . VAL B 1 551 ? 10.906 -15.742 -42.281 1 89.44 551 VAL B CA 1
ATOM 10677 C C . VAL B 1 551 ? 11.141 -15.445 -40.781 1 89.44 551 VAL B C 1
ATOM 10679 O O . VAL B 1 551 ? 12.086 -15.961 -40.188 1 89.44 551 VAL B O 1
ATOM 10682 N N . LYS B 1 552 ? 10.281 -14.617 -40.25 1 91.25 552 LYS B N 1
ATOM 10683 C CA . LYS B 1 552 ? 10.422 -14.188 -38.844 1 91.25 552 LYS B CA 1
ATOM 10684 C C . LYS B 1 552 ? 10.008 -15.289 -37.906 1 91.25 552 LYS B C 1
ATOM 10686 O O . LYS B 1 552 ? 10.656 -15.508 -36.875 1 91.25 552 LYS B O 1
ATOM 10691 N N . GLY B 1 553 ? 8.82 -15.883 -38.25 1 95 553 GLY B N 1
ATOM 10692 C CA . GLY B 1 553 ? 8.336 -16.891 -37.312 1 95 553 GLY B CA 1
ATOM 10693 C C . GLY B 1 553 ? 7.316 -17.828 -37.938 1 95 553 GLY B C 1
ATOM 10694 O O . GLY B 1 553 ? 6.711 -17.516 -38.969 1 95 553 GLY B O 1
ATOM 10695 N N . ILE B 1 554 ? 7.227 -19.031 -37.344 1 95.31 554 ILE B N 1
ATOM 10696 C CA . ILE B 1 554 ? 6.25 -20.031 -37.75 1 95.31 554 ILE B CA 1
ATOM 10697 C C . ILE B 1 554 ? 5.426 -20.453 -36.531 1 95.31 554 ILE B C 1
ATOM 10699 O O . ILE B 1 554 ? 5.977 -20.688 -35.438 1 95.31 554 ILE B O 1
ATOM 10703 N N . VAL B 1 555 ? 4.117 -20.516 -36.688 1 96.38 555 VAL B N 1
ATOM 10704 C CA . VAL B 1 555 ? 3.256 -20.938 -35.594 1 96.38 555 VAL B CA 1
ATOM 10705 C C . VAL B 1 555 ? 3.281 -22.469 -35.469 1 96.38 555 VAL B C 1
ATOM 10707 O O . VAL B 1 555 ? 3 -23.172 -36.469 1 96.38 555 VAL B O 1
ATOM 10710 N N . SER B 1 556 ? 3.648 -22.969 -34.375 1 96 556 SER B N 1
ATOM 10711 C CA . SER B 1 556 ? 3.713 -24.406 -34.125 1 96 556 SER B CA 1
ATOM 10712 C C . SER B 1 556 ? 2.33 -24.984 -33.844 1 96 556 SER B C 1
ATOM 10714 O O . SER B 1 556 ? 1.341 -24.25 -33.812 1 96 556 SER B O 1
ATOM 10716 N N . GLN B 1 557 ? 2.287 -26.25 -33.531 1 93.25 557 GLN B N 1
ATOM 10717 C CA . GLN B 1 557 ? 1.037 -26.938 -33.25 1 93.25 557 GLN B CA 1
ATOM 10718 C C . GLN B 1 557 ? 0.47 -26.5 -31.906 1 93.25 557 GLN B C 1
ATOM 10720 O O . GLN B 1 557 ? -0.749 -26.469 -31.719 1 93.25 557 GLN B O 1
ATOM 10725 N N . SER B 1 558 ? 1.345 -26.234 -31.016 1 92.12 558 SER B N 1
ATOM 10726 C CA . SER B 1 558 ? 0.911 -25.797 -29.688 1 92.12 558 SER B CA 1
ATOM 10727 C C . SER B 1 558 ? 0.473 -24.344 -29.703 1 92.12 558 SER B C 1
ATOM 10729 O O . SER B 1 558 ? -0.11 -23.859 -28.734 1 92.12 558 SER B O 1
ATOM 10731 N N . GLY B 1 559 ? 0.753 -23.641 -30.781 1 91.81 559 GLY B N 1
ATOM 10732 C CA . GLY B 1 559 ? 0.389 -22.234 -30.875 1 91.81 559 GLY B CA 1
ATOM 10733 C C . GLY B 1 559 ? 1.551 -21.297 -30.609 1 91.81 559 GLY B C 1
ATOM 10734 O O . GLY B 1 559 ? 1.396 -20.062 -30.672 1 91.81 559 GLY B O 1
ATOM 10735 N N . ASP B 1 560 ? 2.697 -21.828 -30.359 1 94.81 560 ASP B N 1
ATOM 10736 C CA . ASP B 1 560 ? 3.889 -21.016 -30.141 1 94.81 560 ASP B CA 1
ATOM 10737 C C . ASP B 1 560 ? 4.395 -20.406 -31.453 1 94.81 560 ASP B C 1
ATOM 10739 O O . ASP B 1 560 ? 4.289 -21.031 -32.5 1 94.81 560 ASP B O 1
ATOM 10743 N N . ILE B 1 561 ? 4.895 -19.234 -31.359 1 95.38 561 ILE B N 1
ATOM 10744 C CA . ILE B 1 561 ? 5.602 -18.672 -32.5 1 95.38 561 ILE B CA 1
ATOM 10745 C C . ILE B 1 561 ? 7.082 -19.031 -32.406 1 95.38 561 ILE B C 1
ATOM 10747 O O . ILE B 1 561 ? 7.809 -18.547 -31.562 1 95.38 561 ILE B O 1
ATOM 10751 N N . ILE B 1 562 ? 7.469 -19.859 -33.281 1 97 562 ILE B N 1
ATOM 10752 C CA . ILE B 1 562 ? 8.844 -20.344 -33.312 1 97 562 ILE B CA 1
ATOM 10753 C C . ILE B 1 562 ? 9.719 -19.375 -34.125 1 97 562 ILE B C 1
ATOM 10755 O O . ILE B 1 562 ? 9.367 -19 -35.219 1 97 562 ILE B O 1
ATOM 10759 N N . GLU B 1 563 ? 10.805 -19 -33.562 1 96.25 563 GLU B N 1
ATOM 10760 C CA . GLU B 1 563 ? 11.766 -18.094 -34.188 1 96.25 563 GLU B CA 1
ATOM 10761 C C . GLU B 1 563 ? 13.148 -18.719 -34.281 1 96.25 563 GLU B C 1
ATOM 10763 O O . GLU B 1 563 ? 13.383 -19.797 -33.719 1 96.25 563 GLU B O 1
ATOM 10768 N N . GLN B 1 564 ? 13.984 -18 -35.031 1 93.31 564 GLN B N 1
ATOM 10769 C CA . GLN B 1 564 ? 15.367 -18.469 -35.125 1 93.31 564 GLN B CA 1
ATOM 10770 C C . GLN B 1 564 ? 16.031 -18.5 -33.75 1 93.31 564 GLN B C 1
ATOM 10772 O O . GLN B 1 564 ? 15.867 -17.578 -32.938 1 93.31 564 GLN B O 1
ATOM 10777 N N . GLY B 1 565 ? 16.703 -19.562 -33.438 1 93.75 565 GLY B N 1
ATOM 10778 C CA . GLY B 1 565 ? 17.422 -19.688 -32.188 1 93.75 565 GLY B CA 1
ATOM 10779 C C . GLY B 1 565 ? 16.625 -20.453 -31.125 1 93.75 565 GLY B C 1
ATOM 10780 O O . GLY B 1 565 ? 17.203 -20.891 -30.125 1 93.75 565 GLY B O 1
ATOM 10781 N N . ASP B 1 566 ? 15.352 -20.734 -31.391 1 97.25 566 ASP B N 1
ATOM 10782 C CA . ASP B 1 566 ? 14.5 -21.422 -30.422 1 97.25 566 ASP B CA 1
ATOM 10783 C C . ASP B 1 566 ? 14.797 -22.922 -30.422 1 97.25 566 ASP B C 1
ATOM 10785 O O . ASP B 1 566 ? 15.188 -23.5 -31.438 1 97.25 566 ASP B O 1
ATOM 10789 N N . SER B 1 567 ? 14.703 -23.516 -29.219 1 98 567 SER B N 1
ATOM 10790 C CA . SER B 1 567 ? 14.68 -24.969 -29.125 1 98 567 SER B CA 1
ATOM 10791 C C . SER B 1 567 ? 13.258 -25.516 -29.234 1 98 567 SER B C 1
ATOM 10793 O O . SER B 1 567 ? 12.32 -24.938 -28.656 1 98 567 SER B O 1
ATOM 10795 N N . VAL B 1 568 ? 13.125 -26.641 -29.984 1 98.12 568 VAL B N 1
ATOM 10796 C CA . VAL B 1 568 ? 11.766 -27.078 -30.297 1 98.12 568 VAL B CA 1
ATOM 10797 C C . VAL B 1 568 ? 11.68 -28.594 -30.188 1 98.12 568 VAL B C 1
ATOM 10799 O O . VAL B 1 568 ? 12.695 -29.297 -30.188 1 98.12 568 VAL B O 1
ATOM 10802 N N . ILE B 1 569 ? 10.5 -29.078 -30 1 97.75 569 ILE B N 1
ATOM 10803 C CA . ILE B 1 569 ? 10.117 -30.469 -30.234 1 97.75 569 ILE B CA 1
ATOM 10804 C C . ILE B 1 569 ? 9.477 -30.609 -31.609 1 97.75 569 ILE B C 1
ATOM 10806 O O . ILE B 1 569 ? 8.617 -29.797 -31.984 1 97.75 569 ILE B O 1
ATOM 10810 N N . TYR B 1 570 ? 9.969 -31.469 -32.406 1 95.56 570 TYR B N 1
ATOM 10811 C CA . TYR B 1 570 ? 9.391 -31.703 -33.719 1 95.56 570 TYR B CA 1
ATOM 10812 C C . TYR B 1 570 ? 9.078 -33.188 -33.906 1 95.56 570 TYR B C 1
ATOM 10814 O O . TYR B 1 570 ? 9.633 -34.031 -33.219 1 95.56 570 TYR B O 1
ATOM 10822 N N . ASN B 1 571 ? 8.148 -33.438 -34.781 1 93.81 571 ASN B N 1
ATOM 10823 C CA . ASN B 1 571 ? 7.703 -34.781 -35.062 1 93.81 571 ASN B CA 1
ATOM 10824 C C . ASN B 1 571 ? 8.445 -35.375 -36.281 1 93.81 571 ASN B C 1
ATOM 10826 O O . ASN B 1 571 ? 8.453 -34.781 -37.344 1 93.81 571 ASN B O 1
ATOM 10830 N N . VAL B 1 572 ? 9.102 -36.562 -36.094 1 88.06 572 VAL B N 1
ATOM 10831 C CA . VAL B 1 572 ? 9.898 -37.156 -37.156 1 88.06 572 VAL B CA 1
ATOM 10832 C C . VAL B 1 572 ? 9.039 -38.156 -37.938 1 88.06 572 VAL B C 1
ATOM 10834 O O . VAL B 1 572 ? 9.43 -38.594 -39.031 1 88.06 572 VAL B O 1
ATOM 10837 N N . SER B 1 573 ? 7.93 -38.5 -37.469 1 79.56 573 SER B N 1
ATOM 10838 C CA . SER B 1 573 ? 7.109 -39.5 -38.125 1 79.56 573 SER B CA 1
ATOM 10839 C C . SER B 1 573 ? 6.711 -39.062 -39.531 1 79.56 573 SER B C 1
ATOM 10841 O O . SER B 1 573 ? 6.523 -37.875 -39.781 1 79.56 573 SER B O 1
ATOM 10843 N N . GLU B 1 574 ? 6.977 -39.906 -40.656 1 64.62 574 GLU B N 1
ATOM 10844 C CA . GLU B 1 574 ? 6.676 -39.625 -42.031 1 64.62 574 GLU B CA 1
ATOM 10845 C C . GLU B 1 574 ? 5.234 -39.125 -42.219 1 64.62 574 GLU B C 1
ATOM 10847 O O . GLU B 1 574 ? 4.949 -38.281 -43.062 1 64.62 574 GLU B O 1
ATOM 10852 N N . ASN B 1 575 ? 4.242 -39.906 -41.594 1 54.12 575 ASN B N 1
ATOM 10853 C CA . ASN B 1 575 ? 2.857 -39.469 -41.719 1 54.12 575 ASN B CA 1
ATOM 10854 C C . ASN B 1 575 ? 2.494 -38.469 -40.625 1 54.12 575 ASN B C 1
ATOM 10856 O O . ASN B 1 575 ? 2.436 -38.812 -39.438 1 54.12 575 ASN B O 1
ATOM 10860 N N . PRO B 1 576 ? 2.682 -37.188 -40.969 1 53.31 576 PRO B N 1
ATOM 10861 C CA . PRO B 1 576 ? 2.439 -36.156 -39.969 1 53.31 576 PRO B CA 1
ATOM 10862 C C . PRO B 1 576 ? 1.142 -36.375 -39.188 1 53.31 576 PRO B C 1
ATOM 10864 O O . PRO B 1 576 ? 1.025 -35.938 -38.062 1 53.31 576 PRO B O 1
ATOM 10867 N N . THR B 1 577 ? 0.15 -36.844 -40 1 47.28 577 THR B N 1
ATOM 10868 C CA . THR B 1 577 ? -1.194 -36.969 -39.469 1 47.28 577 THR B CA 1
ATOM 10869 C C . THR B 1 577 ? -1.328 -38.281 -38.656 1 47.28 577 THR B C 1
ATOM 10871 O O . THR B 1 577 ? -2.385 -38.531 -38.094 1 47.28 577 THR B O 1
ATOM 10874 N N . SER B 1 578 ? -0.535 -39.188 -38.938 1 49.47 578 SER B N 1
ATOM 10875 C CA . SER B 1 578 ? -0.849 -40.438 -38.25 1 49.47 578 SER B CA 1
ATOM 10876 C C . SER B 1 578 ? -0.61 -40.312 -36.75 1 49.47 578 SER B C 1
ATOM 10878 O O . SER B 1 578 ? 0.533 -40.188 -36.312 1 49.47 578 SER B O 1
ATOM 10880 N N . LEU B 1 579 ? -1.395 -39.719 -36.125 1 50.97 579 LEU B N 1
ATOM 10881 C CA . LEU B 1 579 ? -1.653 -39.406 -34.75 1 50.97 579 LEU B CA 1
ATOM 10882 C C . LEU B 1 579 ? -1.322 -40.594 -33.844 1 50.97 579 LEU B C 1
ATOM 10884 O O . LEU B 1 579 ? -1.336 -40.469 -32.625 1 50.97 579 LEU B O 1
ATOM 10888 N N . GLU B 1 580 ? -1.236 -41.812 -34.406 1 54.91 580 GLU B N 1
ATOM 10889 C CA . GLU B 1 580 ? -1.329 -42.969 -33.5 1 54.91 580 GLU B CA 1
ATOM 10890 C C . GLU B 1 580 ? -0.052 -43.125 -32.688 1 54.91 580 GLU B C 1
ATOM 10892 O O . GLU B 1 580 ? -0.106 -43.469 -31.5 1 54.91 580 GLU B O 1
ATOM 10897 N N . HIS B 1 581 ? 1.165 -42.906 -33.375 1 65.12 581 HIS B N 1
ATOM 10898 C CA . HIS B 1 581 ? 2.355 -43.062 -32.531 1 65.12 581 HIS B CA 1
ATOM 10899 C C . HIS B 1 581 ? 3.389 -42 -32.875 1 65.12 581 HIS B C 1
ATOM 10901 O O . HIS B 1 581 ? 4.379 -42.25 -33.531 1 65.12 581 HIS B O 1
ATOM 10907 N N . PRO B 1 582 ? 3.145 -40.625 -32.375 1 75.19 582 PRO B N 1
ATOM 10908 C CA . PRO B 1 582 ? 4.098 -39.562 -32.688 1 75.19 582 PRO B CA 1
ATOM 10909 C C . PRO B 1 582 ? 5.473 -39.812 -32.062 1 75.19 582 PRO B C 1
ATOM 10911 O O . PRO B 1 582 ? 5.57 -40.344 -30.953 1 75.19 582 PRO B O 1
ATOM 10914 N N . GLN B 1 583 ? 6.547 -39.688 -32.938 1 87.69 583 GLN B N 1
ATOM 10915 C CA . GLN B 1 583 ? 7.922 -39.688 -32.469 1 87.69 583 GLN B CA 1
ATOM 10916 C C . GLN B 1 583 ? 8.484 -38.281 -32.375 1 87.69 583 GLN B C 1
ATOM 10918 O O . GLN B 1 583 ? 8.758 -37.656 -33.375 1 87.69 583 GLN B O 1
ATOM 10923 N N . TYR B 1 584 ? 8.625 -37.812 -31.125 1 93.94 584 TYR B N 1
ATOM 10924 C CA . TYR B 1 584 ? 9.078 -36.469 -30.875 1 93.94 584 TYR B CA 1
ATOM 10925 C C . TYR B 1 584 ? 10.57 -36.438 -30.609 1 93.94 584 TYR B C 1
ATOM 10927 O O . TYR B 1 584 ? 11.109 -37.312 -29.922 1 93.94 584 TYR B O 1
ATOM 10935 N N . LEU B 1 585 ? 11.227 -35.562 -31.219 1 95.25 585 LEU B N 1
ATOM 10936 C CA . LEU B 1 585 ? 12.641 -35.312 -30.984 1 95.25 585 LEU B CA 1
ATOM 10937 C C . LEU B 1 585 ? 12.891 -33.812 -30.688 1 95.25 585 LEU B C 1
ATOM 10939 O O . LEU B 1 585 ? 11.992 -33 -30.859 1 95.25 585 LEU B O 1
ATOM 10943 N N . PHE B 1 586 ? 14.07 -33.531 -30.172 1 97 586 PHE B N 1
ATOM 10944 C CA . PHE B 1 586 ? 14.438 -32.188 -29.844 1 97 586 PHE B CA 1
ATOM 10945 C C . PHE B 1 586 ? 15.398 -31.609 -30.875 1 97 586 PHE B C 1
ATOM 10947 O O . PHE B 1 586 ? 16.234 -32.344 -31.438 1 97 586 PHE B O 1
ATOM 10954 N N . ALA B 1 587 ? 15.273 -30.297 -31.172 1 96.81 587 ALA B N 1
ATOM 10955 C CA . ALA B 1 587 ? 16.172 -29.625 -32.125 1 96.81 587 ALA B CA 1
ATOM 10956 C C . ALA B 1 587 ? 16.234 -28.125 -31.844 1 96.81 587 ALA B C 1
ATOM 10958 O O . ALA B 1 587 ? 15.422 -27.594 -31.094 1 96.81 587 ALA B O 1
ATOM 10959 N N . ARG B 1 588 ? 17.234 -27.5 -32.312 1 96.56 588 ARG B N 1
ATOM 10960 C CA . ARG B 1 588 ? 17.359 -26.047 -32.312 1 96.56 588 ARG B CA 1
ATOM 10961 C C . ARG B 1 588 ? 17.094 -25.469 -33.688 1 96.56 588 ARG B C 1
ATOM 10963 O O . ARG B 1 588 ? 17.578 -26 -34.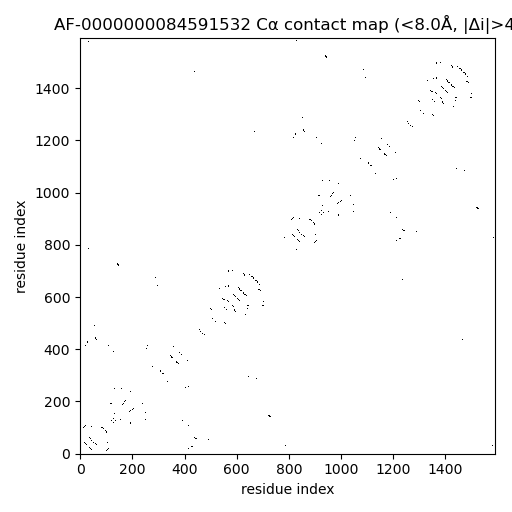688 1 96.56 588 ARG B O 1
ATOM 10970 N N . VAL B 1 589 ? 16.328 -24.438 -33.75 1 95.56 589 VAL B N 1
ATOM 10971 C CA . VAL B 1 589 ? 16.016 -23.797 -35.031 1 95.56 589 VAL B CA 1
ATOM 10972 C C . VAL B 1 589 ? 17.188 -22.922 -35.469 1 95.56 589 VAL B C 1
ATOM 10974 O O . VAL B 1 589 ? 17.562 -21.984 -34.75 1 95.56 589 VAL B O 1
ATOM 10977 N N . VAL B 1 590 ? 17.688 -23.188 -36.531 1 92.12 590 VAL B N 1
ATOM 10978 C CA . VAL B 1 590 ? 18.828 -22.438 -37.062 1 92.12 590 VAL B CA 1
ATOM 10979 C C . VAL B 1 590 ? 18.344 -21.328 -38 1 92.12 590 VAL B C 1
ATOM 10981 O O . VAL B 1 590 ? 18.859 -20.203 -37.938 1 92.12 590 VAL B O 1
ATOM 10984 N N . GLU B 1 591 ? 17.406 -21.719 -38.844 1 90.94 591 GLU B N 1
ATOM 10985 C CA . GLU B 1 591 ? 16.875 -20.766 -39.812 1 90.94 591 GLU B CA 1
ATOM 10986 C C . GLU B 1 591 ? 15.453 -21.125 -40.219 1 90.94 591 GLU B C 1
ATOM 10988 O O . GLU B 1 591 ? 15.078 -22.297 -40.219 1 90.94 591 GLU B O 1
ATOM 10993 N N . LEU B 1 592 ? 14.688 -20.172 -40.531 1 91.75 592 LEU B N 1
ATOM 10994 C CA . LEU B 1 592 ? 13.352 -20.312 -41.094 1 91.75 592 LEU B CA 1
ATOM 10995 C C . LEU B 1 592 ? 13.305 -19.719 -42.5 1 91.75 592 LEU B C 1
ATOM 10997 O O . LEU B 1 592 ? 13.711 -18.578 -42.719 1 91.75 592 LEU B O 1
ATOM 11001 N N . LEU B 1 593 ? 12.781 -20.5 -43.406 1 87.38 593 LEU B N 1
ATOM 11002 C CA . LEU B 1 593 ? 12.938 -20.078 -44.781 1 87.38 593 LEU B CA 1
ATOM 11003 C C . LEU B 1 593 ? 11.617 -20.203 -45.531 1 87.38 593 LEU B C 1
ATOM 11005 O O . LEU B 1 593 ? 10.805 -21.078 -45.25 1 87.38 593 LEU B O 1
ATOM 11009 N N . CYS B 1 594 ? 11.461 -19.344 -46.406 1 86.31 594 CYS B N 1
ATOM 11010 C CA . CYS B 1 594 ? 10.453 -19.391 -47.469 1 86.31 594 CYS B CA 1
ATOM 11011 C C . CYS B 1 594 ? 11.094 -19.609 -48.812 1 86.31 594 CYS B C 1
ATOM 11013 O O . CYS B 1 594 ? 11.961 -18.844 -49.25 1 86.31 594 CYS B O 1
ATOM 11015 N N . CYS B 1 595 ? 10.648 -20.734 -49.438 1 81.5 595 CYS B N 1
ATOM 11016 C CA . CYS B 1 595 ? 11.18 -21.078 -50.75 1 81.5 595 CYS B CA 1
ATOM 11017 C C . CYS B 1 595 ? 10.164 -20.812 -51.844 1 81.5 595 CYS B C 1
ATOM 11019 O O . CYS B 1 595 ? 9.031 -21.312 -51.781 1 81.5 595 CYS B O 1
ATOM 11021 N N . THR B 1 596 ? 10.578 -20.016 -52.75 1 82.12 596 THR B N 1
ATOM 11022 C CA . THR B 1 596 ? 9.695 -19.672 -53.875 1 82.12 596 THR B CA 1
ATOM 11023 C C . THR B 1 596 ? 10.305 -20.125 -55.188 1 82.12 596 THR B C 1
ATOM 11025 O O . THR B 1 596 ? 11.516 -20.016 -55.406 1 82.12 596 THR B O 1
ATOM 11028 N N . ASN B 1 597 ? 9.43 -20.672 -56.031 1 76.81 597 ASN B N 1
ATOM 11029 C CA . ASN B 1 597 ? 9.82 -21.016 -57.375 1 76.81 597 ASN B CA 1
ATOM 11030 C C . ASN B 1 597 ? 9.688 -19.828 -58.344 1 76.81 597 ASN B C 1
ATOM 11032 O O . ASN B 1 597 ? 8.594 -19.312 -58.531 1 76.81 597 ASN B O 1
ATOM 11036 N N . PRO B 1 598 ? 10.758 -19.391 -58.875 1 75.25 598 PRO B N 1
ATOM 11037 C CA . PRO B 1 598 ? 10.68 -18.25 -59.781 1 75.25 598 PRO B CA 1
ATOM 11038 C C . PRO B 1 598 ? 9.797 -18.5 -61 1 75.25 598 PRO B C 1
ATOM 11040 O O . PRO B 1 598 ? 9.219 -17.578 -61.562 1 75.25 598 PRO B O 1
ATOM 11043 N N . ALA B 1 599 ? 9.812 -19.766 -61.5 1 76.75 599 ALA B N 1
ATOM 11044 C CA . ALA B 1 599 ? 9 -20.094 -62.656 1 76.75 599 ALA B CA 1
ATOM 11045 C C . ALA B 1 599 ? 7.512 -20.094 -62.312 1 76.75 599 ALA B C 1
ATOM 11047 O O . ALA B 1 599 ? 6.672 -19.781 -63.156 1 76.75 599 ALA B O 1
ATOM 11048 N N . ASP B 1 600 ? 7.109 -20.391 -61.031 1 80.12 600 ASP B N 1
ATOM 11049 C CA . ASP B 1 600 ? 5.734 -20.406 -60.562 1 80.12 600 ASP B CA 1
ATOM 11050 C C . ASP B 1 600 ? 5.641 -19.766 -59.156 1 80.12 600 ASP B C 1
ATOM 11052 O O . ASP B 1 600 ? 5.793 -20.453 -58.156 1 80.12 600 ASP B O 1
ATOM 11056 N N . PRO B 1 601 ? 5.414 -18.547 -59.188 1 75.5 601 PRO B N 1
ATOM 11057 C CA . PRO B 1 601 ? 5.383 -17.828 -57.906 1 75.5 601 PRO B CA 1
ATOM 11058 C C . PRO B 1 601 ? 4.34 -18.375 -56.938 1 75.5 601 PRO B C 1
ATOM 11060 O O . PRO B 1 601 ? 4.387 -18.094 -55.75 1 75.5 601 PRO B O 1
ATOM 11063 N N . SER B 1 602 ? 3.477 -19.125 -57.531 1 79.62 602 SER B N 1
ATOM 11064 C CA . SER B 1 602 ? 2.445 -19.672 -56.656 1 79.62 602 SER B CA 1
ATOM 11065 C C . SER B 1 602 ? 2.959 -20.891 -55.875 1 79.62 602 SER B C 1
ATOM 11067 O O . SER B 1 602 ? 2.367 -21.297 -54.875 1 79.62 602 SER B O 1
ATOM 11069 N N . ASP B 1 603 ? 4.074 -21.391 -56.312 1 80.94 603 ASP B N 1
ATOM 11070 C CA . ASP B 1 603 ? 4.699 -22.531 -55.656 1 80.94 603 ASP B CA 1
ATOM 11071 C C . ASP B 1 603 ? 5.621 -22.078 -54.531 1 80.94 603 ASP B C 1
ATOM 11073 O O . ASP B 1 603 ? 6.809 -21.828 -54.75 1 80.94 603 ASP B O 1
ATOM 11077 N N . ILE B 1 604 ? 4.973 -21.875 -53.344 1 83.06 604 ILE B N 1
ATOM 11078 C CA . ILE B 1 604 ? 5.711 -21.406 -52.156 1 83.06 604 ILE B CA 1
ATOM 11079 C C . ILE B 1 604 ? 5.746 -22.516 -51.125 1 83.06 604 ILE B C 1
ATOM 11081 O O . ILE B 1 604 ? 4.711 -23.094 -50.781 1 83.06 604 ILE B O 1
ATOM 11085 N N . THR B 1 605 ? 6.945 -22.828 -50.688 1 83.75 605 THR B N 1
ATOM 11086 C CA . THR B 1 605 ? 7.109 -23.812 -49.594 1 83.75 605 THR B CA 1
ATOM 11087 C C . THR B 1 605 ? 7.875 -23.203 -48.438 1 83.75 605 THR B C 1
ATOM 11089 O O . THR B 1 605 ? 8.812 -22.422 -48.625 1 83.75 605 THR B O 1
ATOM 11092 N N . TYR B 1 606 ? 7.402 -23.547 -47.312 1 88.62 606 TYR B N 1
ATOM 11093 C CA . TYR B 1 606 ? 8.062 -23.078 -46.094 1 88.62 606 TYR B CA 1
ATOM 11094 C C . TYR B 1 606 ? 8.727 -24.234 -45.344 1 88.62 606 TYR B C 1
ATOM 11096 O O . TYR B 1 606 ? 8.195 -25.344 -45.312 1 88.62 606 TYR B O 1
ATOM 11104 N N . PHE B 1 607 ? 9.898 -24 -44.844 1 87.38 607 PHE B N 1
ATOM 11105 C CA . PHE B 1 607 ? 10.508 -25.047 -44.031 1 87.38 607 PHE B CA 1
ATOM 11106 C C . PHE B 1 607 ? 11.445 -24.438 -43 1 87.38 607 PHE B C 1
ATOM 11108 O O . PHE B 1 607 ? 11.844 -23.281 -43.125 1 87.38 607 PHE B O 1
ATOM 11115 N N . ALA B 1 608 ? 11.758 -25.203 -42 1 92.12 608 ALA B N 1
ATOM 11116 C CA . ALA B 1 608 ? 12.711 -24.844 -40.938 1 92.12 608 ALA B CA 1
ATOM 11117 C C . ALA B 1 608 ? 13.953 -25.734 -41.031 1 92.12 608 ALA B C 1
ATOM 11119 O O . ALA B 1 608 ? 13.859 -26.938 -41.281 1 92.12 608 ALA B O 1
ATOM 11120 N N . ILE B 1 609 ? 15.07 -25.078 -40.906 1 90.56 609 ILE B N 1
ATOM 11121 C CA . ILE B 1 609 ? 16.312 -25.828 -40.75 1 90.56 609 ILE B CA 1
ATOM 11122 C C . ILE B 1 609 ? 16.609 -26.047 -39.281 1 90.56 609 ILE B C 1
ATOM 11124 O O . ILE B 1 609 ? 16.766 -25.094 -38.5 1 90.56 609 ILE B O 1
ATOM 11128 N N . LEU B 1 610 ? 16.672 -27.359 -38.938 1 93.69 610 LEU B N 1
ATOM 11129 C CA . LEU B 1 610 ? 16.844 -27.734 -37.531 1 93.69 610 LEU B CA 1
ATOM 11130 C C . LEU B 1 610 ? 18.188 -28.406 -37.312 1 93.69 610 LEU B C 1
ATOM 11132 O O . LEU B 1 610 ? 18.656 -29.172 -38.156 1 93.69 610 LEU B O 1
ATOM 11136 N N . GLN B 1 611 ? 18.828 -27.984 -36.219 1 93.69 611 GLN B N 1
ATOM 11137 C CA . GLN B 1 611 ? 19.969 -28.719 -35.688 1 93.69 611 GLN B CA 1
ATOM 11138 C C . GLN B 1 611 ? 19.547 -29.688 -34.594 1 93.69 611 GLN B C 1
ATOM 11140 O O . GLN B 1 611 ? 19.016 -29.266 -33.562 1 93.69 611 GLN B O 1
ATOM 11145 N N . LYS B 1 612 ? 19.844 -30.922 -34.75 1 94.19 612 LYS B N 1
ATOM 11146 C CA . LYS B 1 612 ? 19.281 -31.969 -33.875 1 94.19 612 LYS B CA 1
ATOM 11147 C C . LYS B 1 612 ? 19.984 -32 -32.531 1 94.19 612 LYS B C 1
ATOM 11149 O O . LYS B 1 612 ? 21.203 -31.812 -32.469 1 94.19 612 LYS B O 1
ATOM 11154 N N . PHE B 1 613 ? 19.188 -32.312 -31.484 1 96.44 613 PHE B N 1
ATOM 11155 C CA . PHE B 1 613 ? 19.703 -32.656 -30.172 1 96.44 613 PHE B CA 1
ATOM 11156 C C . PHE B 1 613 ? 19.719 -34.156 -29.984 1 96.44 613 PHE B C 1
ATOM 11158 O O . PHE B 1 613 ? 18.75 -34.844 -30.328 1 96.44 613 PHE B O 1
ATOM 11165 N N . SER B 1 614 ? 20.797 -34.656 -29.484 1 95.31 614 SER B N 1
ATOM 11166 C CA . SER B 1 614 ? 20.812 -36.031 -29 1 95.31 614 SER B CA 1
ATOM 11167 C C . SER B 1 614 ? 20.547 -36.094 -27.5 1 95.31 614 SER B C 1
ATOM 11169 O O . SER B 1 614 ? 21.078 -35.281 -26.734 1 95.31 614 SER B O 1
ATOM 11171 N N . LEU B 1 615 ? 19.656 -36.969 -27.156 1 95.62 615 LEU B N 1
ATOM 11172 C CA . LEU B 1 615 ? 19.281 -37.156 -25.75 1 95.62 615 LEU B CA 1
ATOM 11173 C C . LEU B 1 615 ? 20.188 -38.156 -25.078 1 95.62 615 LEU B C 1
ATOM 11175 O O . LEU B 1 615 ? 20.375 -39.281 -25.578 1 95.62 615 LEU B O 1
ATOM 11179 N N . ASP B 1 616 ? 20.719 -37.719 -23.953 1 93.44 616 ASP B N 1
ATOM 11180 C CA . ASP B 1 616 ? 21.562 -38.625 -23.172 1 93.44 616 ASP B CA 1
ATOM 11181 C C . ASP B 1 616 ? 20.719 -39.625 -22.422 1 93.44 616 ASP B C 1
ATOM 11183 O O . ASP B 1 616 ? 19.562 -39.375 -22.078 1 93.44 616 ASP B O 1
ATOM 11187 N N . SER B 1 617 ? 21.328 -40.75 -22.062 1 91.69 617 SER B N 1
ATOM 11188 C CA . SER B 1 617 ? 20.609 -41.844 -21.375 1 91.69 617 SER B CA 1
ATOM 11189 C C . SER B 1 617 ? 20.531 -41.594 -19.875 1 91.69 617 SER B C 1
ATOM 11191 O O . SER B 1 617 ? 19.703 -42.156 -19.188 1 91.69 617 SER B O 1
ATOM 11193 N N . THR B 1 618 ? 21.359 -40.75 -19.422 1 91.62 618 THR B N 1
ATOM 11194 C CA . THR B 1 618 ? 21.391 -40.5 -17.984 1 91.62 618 THR B CA 1
ATOM 11195 C C . THR B 1 618 ? 20.984 -39.062 -17.656 1 91.62 618 THR B C 1
ATOM 11197 O O . THR B 1 618 ? 21.125 -38.188 -18.484 1 91.62 618 THR B O 1
ATOM 11200 N N . ARG B 1 619 ? 20.453 -38.938 -16.484 1 93.38 619 ARG B N 1
ATOM 11201 C CA . ARG B 1 619 ? 20.078 -37.625 -15.984 1 93.38 619 ARG B CA 1
ATOM 11202 C C . ARG B 1 619 ? 21.297 -36.844 -15.484 1 93.38 619 ARG B C 1
ATOM 11204 O O . ARG B 1 619 ? 22.328 -37.469 -15.148 1 93.38 619 ARG B O 1
ATOM 11211 N N . HIS B 1 620 ? 21.188 -35.594 -15.516 1 94.31 620 HIS B N 1
ATOM 11212 C CA . HIS B 1 620 ? 22.234 -34.75 -14.953 1 94.31 620 HIS B CA 1
ATOM 11213 C C . HIS B 1 620 ? 22.484 -35.062 -13.484 1 94.31 620 HIS B C 1
ATOM 11215 O O . HIS B 1 620 ? 21.531 -35.219 -12.711 1 94.31 620 HIS B O 1
ATOM 11221 N N . HIS B 1 621 ? 23.625 -35.094 -12.984 1 89.44 621 HIS B N 1
ATOM 11222 C CA . HIS B 1 621 ? 24 -35.625 -11.672 1 89.44 621 HIS B CA 1
ATOM 11223 C C . HIS B 1 621 ? 23.547 -34.688 -10.555 1 89.44 621 HIS B C 1
ATOM 11225 O O . HIS B 1 621 ? 23.266 -35.125 -9.445 1 89.44 621 HIS B O 1
ATOM 11231 N N . ILE B 1 622 ? 23.469 -33.438 -10.828 1 91.44 622 ILE B N 1
ATOM 11232 C CA . ILE B 1 622 ? 23.109 -32.469 -9.789 1 91.44 622 ILE B CA 1
ATOM 11233 C C . ILE B 1 622 ? 21.625 -32.125 -9.898 1 91.44 622 ILE B C 1
ATOM 11235 O O . ILE B 1 622 ? 20.891 -32.188 -8.906 1 91.44 622 ILE B O 1
ATOM 11239 N N . LEU B 1 623 ? 21.141 -31.828 -11.109 1 93.56 623 LEU B N 1
ATOM 11240 C CA . LEU B 1 623 ? 19.812 -31.266 -11.312 1 93.56 623 LEU B CA 1
ATOM 11241 C C . LEU B 1 623 ? 18.797 -32.375 -11.586 1 93.56 623 LEU B C 1
ATOM 11243 O O . LEU B 1 623 ? 17.594 -32.125 -11.547 1 93.56 623 LEU B O 1
ATOM 11247 N N . GLN B 1 624 ? 19.234 -33.562 -11.883 1 91.81 624 GLN B N 1
ATOM 11248 C CA . GLN B 1 624 ? 18.391 -34.719 -12.102 1 91.81 624 GLN B CA 1
ATOM 11249 C C . GLN B 1 624 ? 17.453 -34.5 -13.289 1 91.81 624 GLN B C 1
ATOM 11251 O O . GLN B 1 624 ? 16.281 -34.906 -13.242 1 91.81 624 GLN B O 1
ATOM 11256 N N . MET B 1 625 ? 17.938 -33.812 -14.305 1 95.44 625 MET B N 1
ATOM 11257 C CA . MET B 1 625 ? 17.156 -33.5 -15.508 1 95.44 625 MET B CA 1
ATOM 11258 C C . MET B 1 625 ? 17.812 -34.125 -16.75 1 95.44 625 MET B C 1
ATOM 11260 O O . MET B 1 625 ? 19 -34.469 -16.719 1 95.44 625 MET B O 1
ATOM 11264 N N . PRO B 1 626 ? 17 -34.312 -17.734 1 96.56 626 PRO B N 1
ATOM 11265 C CA . PRO B 1 626 ? 17.578 -34.844 -18.969 1 96.56 626 PRO B CA 1
ATOM 11266 C C . PRO B 1 626 ? 18.625 -33.938 -19.594 1 96.56 626 PRO B C 1
ATOM 11268 O O . PRO B 1 626 ? 18.484 -32.719 -19.562 1 96.56 626 PRO B O 1
ATOM 11271 N N . GLN B 1 627 ? 19.609 -34.625 -20.172 1 97 627 GLN B N 1
ATOM 11272 C CA . GLN B 1 627 ? 20.719 -33.906 -20.812 1 97 627 GLN B CA 1
ATOM 11273 C C . GLN B 1 627 ? 20.625 -33.969 -22.328 1 97 627 GLN B C 1
ATOM 11275 O O . GLN B 1 627 ? 20.266 -35.031 -22.875 1 97 627 GLN B O 1
ATOM 11280 N N . LEU B 1 628 ? 20.922 -32.906 -22.953 1 97.56 628 LEU B N 1
ATOM 11281 C CA . LEU B 1 628 ? 20.891 -32.812 -24.406 1 97.56 628 LEU B CA 1
ATOM 11282 C C . LEU B 1 628 ? 22.266 -32.438 -24.953 1 97.56 628 LEU B C 1
ATOM 11284 O O . LEU B 1 628 ? 22.969 -31.609 -24.359 1 97.56 628 LEU B O 1
ATOM 11288 N N . VAL B 1 629 ? 22.641 -33.062 -26.047 1 97 629 VAL B N 1
ATOM 11289 C CA . VAL B 1 629 ? 23.859 -32.719 -26.75 1 97 629 VAL B CA 1
ATOM 11290 C C . VAL B 1 629 ? 23.516 -32.25 -28.172 1 97 629 VAL B C 1
ATOM 11292 O O . VAL B 1 629 ? 22.844 -32.969 -28.922 1 97 629 VAL B O 1
ATOM 11295 N N . LEU B 1 630 ? 23.906 -31.078 -28.453 1 95.19 630 LEU B N 1
ATOM 11296 C CA . LEU B 1 630 ? 23.656 -30.531 -29.781 1 95.19 630 LEU B CA 1
ATOM 11297 C C . LEU B 1 630 ? 24.562 -31.172 -30.828 1 95.19 630 LEU B C 1
ATOM 11299 O O . LEU B 1 630 ? 25.781 -31.109 -30.719 1 95.19 630 LEU B O 1
ATOM 11303 N N . ASP B 1 631 ? 23.938 -31.766 -31.75 1 88.19 631 ASP B N 1
ATOM 11304 C CA . ASP B 1 631 ? 24.656 -32.5 -32.781 1 88.19 631 ASP B CA 1
ATOM 11305 C C . ASP B 1 631 ? 25.047 -31.562 -33.938 1 88.19 631 ASP B C 1
ATOM 11307 O O . ASP B 1 631 ? 24.688 -30.375 -33.938 1 88.19 631 ASP B O 1
ATOM 11311 N N . THR B 1 632 ? 25.859 -32.062 -34.875 1 82.31 632 THR B N 1
ATOM 11312 C CA . THR B 1 632 ? 26.234 -31.281 -36.062 1 82.31 632 THR B CA 1
ATOM 11313 C C . THR B 1 632 ? 25.281 -31.562 -37.219 1 82.31 632 THR B C 1
ATOM 11315 O O . THR B 1 632 ? 25.281 -30.844 -38.219 1 82.31 632 THR B O 1
ATOM 11318 N N . GLU B 1 633 ? 24.391 -32.438 -37 1 83.38 633 GLU B N 1
ATOM 11319 C CA . GLU B 1 633 ? 23.469 -32.812 -38.062 1 83.38 633 GLU B CA 1
ATOM 11320 C C . GLU B 1 633 ? 22.312 -31.844 -38.219 1 83.38 633 GLU B C 1
ATOM 11322 O O . GLU B 1 633 ? 21.734 -31.422 -37.219 1 83.38 633 GLU B O 1
ATOM 11327 N N . LEU B 1 634 ? 22.094 -31.453 -39.438 1 88.12 634 LEU B N 1
ATOM 11328 C CA . LEU B 1 634 ? 20.984 -30.562 -39.75 1 88.12 634 LEU B CA 1
ATOM 11329 C C . LEU B 1 634 ? 19.875 -31.297 -40.5 1 88.12 634 LEU B C 1
ATOM 11331 O O . LEU B 1 634 ? 20.141 -32.281 -41.156 1 88.12 634 LEU B O 1
ATOM 11335 N N . CYS B 1 635 ? 18.672 -30.938 -40.281 1 86 635 CYS B N 1
ATOM 11336 C CA . CYS B 1 635 ? 17.562 -31.531 -41 1 86 635 CYS B CA 1
ATOM 11337 C C . CYS B 1 635 ? 16.531 -30.469 -41.375 1 86 635 CYS B C 1
ATOM 11339 O O . CYS B 1 635 ? 16.469 -29.406 -40.75 1 86 635 CYS B O 1
ATOM 11341 N N . LEU B 1 636 ? 15.805 -30.75 -42.438 1 86.62 636 LEU B N 1
ATOM 11342 C CA . LEU B 1 636 ? 14.703 -29.906 -42.875 1 86.62 636 LEU B CA 1
ATOM 11343 C C . LEU B 1 636 ? 13.383 -30.359 -42.281 1 86.62 636 LEU B C 1
ATOM 11345 O O . LEU B 1 636 ? 13.117 -31.562 -42.188 1 86.62 636 LEU B O 1
ATOM 11349 N N . CYS B 1 637 ? 12.688 -29.375 -41.812 1 90.44 637 CYS B N 1
ATOM 11350 C CA . CYS B 1 637 ? 11.414 -29.688 -41.188 1 90.44 637 CYS B CA 1
ATOM 11351 C C . CYS B 1 637 ? 10.297 -28.812 -41.719 1 90.44 637 CYS B C 1
ATOM 11353 O O . CYS B 1 637 ? 10.43 -27.594 -41.781 1 90.44 637 CYS B O 1
ATOM 11355 N N . GLU B 1 638 ? 9.18 -29.5 -42.062 1 89.81 638 GLU B N 1
ATOM 11356 C CA . GLU B 1 638 ? 7.984 -28.766 -42.5 1 89.81 638 GLU B CA 1
ATOM 11357 C C . GLU B 1 638 ? 7.328 -28.047 -41.312 1 89.81 638 GLU B C 1
ATOM 11359 O O . GLU B 1 638 ? 7.379 -28.531 -40.188 1 89.81 638 GLU B O 1
ATOM 11364 N N . PRO B 1 639 ? 6.715 -27.016 -41.594 1 91.69 639 PRO B N 1
ATOM 11365 C CA . PRO B 1 639 ? 6.102 -26.203 -40.531 1 91.69 639 PRO B CA 1
ATOM 11366 C C . PRO B 1 639 ? 5.129 -27.016 -39.656 1 91.69 639 PRO B C 1
ATOM 11368 O O . PRO B 1 639 ? 5.086 -26.844 -38.438 1 91.69 639 PRO B O 1
ATOM 11371 N N . LEU B 1 640 ? 4.402 -27.891 -40.188 1 91.12 640 LEU B N 1
ATOM 11372 C CA . LEU B 1 640 ? 3.361 -28.609 -39.469 1 91.12 640 LEU B CA 1
ATOM 11373 C C . LEU B 1 640 ? 3.969 -29.672 -38.562 1 91.12 640 LEU B C 1
ATOM 11375 O O . LEU B 1 640 ? 3.289 -30.203 -37.688 1 91.12 640 LEU B O 1
ATOM 11379 N N . LYS B 1 641 ? 5.234 -29.938 -38.75 1 93.06 641 LYS B N 1
ATOM 11380 C CA . LYS B 1 641 ? 5.906 -30.938 -37.938 1 93.06 641 LYS B CA 1
ATOM 11381 C C . LYS B 1 641 ? 6.5 -30.297 -36.688 1 93.06 641 LYS B C 1
ATOM 11383 O O . LYS B 1 641 ? 6.945 -31 -35.781 1 93.06 641 LYS B O 1
ATOM 11388 N N . LEU B 1 642 ? 6.5 -29.047 -36.625 1 95.5 642 LEU B N 1
ATOM 11389 C CA . LEU B 1 642 ? 6.93 -28.328 -35.438 1 95.5 642 LEU B CA 1
ATOM 11390 C C . LEU B 1 642 ? 5.852 -28.391 -34.344 1 95.5 642 LEU B C 1
ATOM 11392 O O . LEU B 1 642 ? 4.746 -27.875 -34.562 1 95.5 642 LEU B O 1
ATOM 11396 N N . ILE B 1 643 ? 6.176 -28.891 -33.219 1 96.06 643 ILE B N 1
ATOM 11397 C CA . ILE B 1 643 ? 5.168 -29.141 -32.219 1 96.06 643 ILE B CA 1
ATOM 11398 C C . ILE B 1 643 ? 5.113 -27.969 -31.234 1 96.06 643 ILE B C 1
ATOM 11400 O O . ILE B 1 643 ? 4.055 -27.375 -31.031 1 96.06 643 ILE B O 1
ATOM 11404 N N . CYS B 1 644 ? 6.254 -27.672 -30.562 1 97 644 CYS B N 1
ATOM 11405 C CA . CYS B 1 644 ? 6.25 -26.594 -29.594 1 97 644 CYS B CA 1
ATOM 11406 C C . CYS B 1 644 ? 7.668 -26.125 -29.297 1 97 644 CYS B C 1
ATOM 11408 O O . CYS B 1 644 ? 8.641 -26.766 -29.688 1 97 644 CYS B O 1
ATOM 11410 N N . ARG B 1 645 ? 7.738 -24.984 -28.609 1 97.19 645 ARG B N 1
ATOM 11411 C CA . ARG B 1 645 ? 8.992 -24.469 -28.078 1 97.19 645 ARG B CA 1
ATOM 11412 C C . ARG B 1 645 ? 9.289 -25.047 -26.703 1 97.19 645 ARG B C 1
ATOM 11414 O O . ARG B 1 645 ? 8.367 -25.297 -25.906 1 97.19 645 ARG B O 1
ATOM 11421 N N . VAL B 1 646 ? 10.531 -25.281 -26.422 1 98.06 646 VAL B N 1
ATOM 11422 C CA . VAL B 1 646 ? 10.922 -25.781 -25.094 1 98.06 646 VAL B CA 1
ATOM 11423 C C . VAL B 1 646 ? 12.102 -24.969 -24.562 1 98.06 646 VAL B C 1
ATOM 11425 O O . VAL B 1 646 ? 12.828 -24.328 -25.344 1 98.06 646 VAL B O 1
ATOM 11428 N N . ASN B 1 647 ? 12.211 -24.891 -23.281 1 98.25 647 ASN B N 1
ATOM 11429 C CA . ASN B 1 647 ? 13.32 -24.203 -22.641 1 98.25 647 ASN B CA 1
ATOM 11430 C C . ASN B 1 647 ? 14.492 -25.141 -22.359 1 98.25 647 ASN B C 1
ATOM 11432 O O . ASN B 1 647 ? 14.305 -26.234 -21.812 1 98.25 647 ASN B O 1
ATOM 11436 N N . VAL B 1 648 ? 15.586 -24.781 -22.844 1 97.81 648 VAL B N 1
ATOM 11437 C CA . VAL B 1 648 ? 16.828 -25.531 -22.672 1 97.81 648 VAL B CA 1
ATOM 11438 C C . VAL B 1 648 ? 17.891 -24.609 -22.062 1 97.81 648 VAL B C 1
ATOM 11440 O O . VAL B 1 648 ? 17.984 -23.422 -22.422 1 97.81 648 VAL B O 1
ATOM 11443 N N . GLN B 1 649 ? 18.609 -25.156 -21.125 1 97.62 649 GLN B N 1
ATOM 11444 C CA . GLN B 1 649 ? 19.656 -24.375 -20.453 1 97.62 649 GLN B CA 1
ATOM 11445 C C . GLN B 1 649 ? 21.031 -24.969 -20.703 1 97.62 649 GLN B C 1
ATOM 11447 O O . GLN B 1 649 ? 21.188 -26.188 -20.734 1 97.62 649 GLN B O 1
ATOM 11452 N N . HIS B 1 650 ? 22.031 -24.109 -20.891 1 97.06 650 HIS B N 1
ATOM 11453 C CA . HIS B 1 650 ? 23.406 -24.594 -20.984 1 97.06 650 HIS B CA 1
ATOM 11454 C C . HIS B 1 650 ? 23.828 -25.328 -19.719 1 97.06 650 HIS B C 1
ATOM 11456 O O . HIS B 1 650 ? 23.453 -24.922 -18.609 1 97.06 650 HIS B O 1
ATOM 11462 N N . ASP B 1 651 ? 24.547 -26.422 -19.859 1 97.25 651 ASP B N 1
ATOM 11463 C CA . ASP B 1 651 ? 25.078 -27.125 -18.703 1 97.25 651 ASP B CA 1
ATOM 11464 C C . ASP B 1 651 ? 26.328 -26.422 -18.156 1 97.25 651 ASP B C 1
ATOM 11466 O O . ASP B 1 651 ? 27.438 -26.891 -18.359 1 97.25 651 ASP B O 1
ATOM 11470 N N . CYS B 1 652 ? 26.062 -25.422 -17.422 1 95.12 652 CYS B N 1
ATOM 11471 C CA . CYS B 1 652 ? 27.141 -24.594 -16.906 1 95.12 652 CYS B CA 1
ATOM 11472 C C . CYS B 1 652 ? 27.938 -25.344 -15.852 1 95.12 652 CYS B C 1
ATOM 11474 O O . CYS B 1 652 ? 29.109 -25.016 -15.602 1 95.12 652 CYS B O 1
ATOM 11476 N N . SER B 1 653 ? 27.359 -26.312 -15.156 1 94.19 653 SER B N 1
ATOM 11477 C CA . SER B 1 653 ? 28.078 -27.094 -14.164 1 94.19 653 SER B CA 1
ATOM 11478 C C . SER B 1 653 ? 29.188 -27.922 -14.812 1 94.19 653 SER B C 1
ATOM 11480 O O . SER B 1 653 ? 30.312 -27.938 -14.32 1 94.19 653 SER B O 1
ATOM 11482 N N . ARG B 1 654 ? 28.844 -28.531 -15.859 1 93.44 654 ARG B N 1
ATOM 11483 C CA . ARG B 1 654 ? 29.828 -29.328 -16.594 1 93.44 654 ARG B CA 1
ATOM 11484 C C . ARG B 1 654 ? 30.875 -28.438 -17.234 1 93.44 654 ARG B C 1
ATOM 11486 O O . ARG B 1 654 ? 32.062 -28.75 -17.203 1 93.44 654 ARG B O 1
ATOM 11493 N N . GLY B 1 655 ? 30.453 -27.391 -17.844 1 93.44 655 GLY B N 1
ATOM 11494 C CA . GLY B 1 655 ? 31.344 -26.484 -18.562 1 93.44 655 GLY B CA 1
ATOM 11495 C C . GLY B 1 655 ? 32.156 -25.594 -17.641 1 93.44 655 GLY B C 1
ATOM 11496 O O . GLY B 1 655 ? 33.125 -24.969 -18.062 1 93.44 655 GLY B O 1
ATOM 11497 N N . GLN B 1 656 ? 31.812 -25.531 -16.406 1 93 656 GLN B N 1
ATOM 11498 C CA . GLN B 1 656 ? 32.438 -24.625 -15.445 1 93 656 GLN B CA 1
ATOM 11499 C C . GLN B 1 656 ? 32.469 -23.188 -15.984 1 93 656 GLN B C 1
ATOM 11501 O O . GLN B 1 656 ? 33.5 -22.547 -16.016 1 93 656 GLN B O 1
ATOM 11506 N N . CYS B 1 657 ? 31.297 -22.828 -16.5 1 94.44 657 CYS B N 1
ATOM 11507 C CA . CYS B 1 657 ? 31.141 -21.516 -17.094 1 94.44 657 CYS B CA 1
ATOM 11508 C C . CYS B 1 657 ? 31.422 -20.422 -16.078 1 94.44 657 CYS B C 1
ATOM 11510 O O . CYS B 1 657 ? 31.078 -20.562 -14.898 1 94.44 657 CYS B O 1
ATOM 11512 N N . GLN B 1 658 ? 32.094 -19.312 -16.547 1 91.88 658 GLN B N 1
ATOM 11513 C CA . GLN B 1 658 ? 32.531 -18.25 -15.641 1 91.88 658 GLN B CA 1
ATOM 11514 C C . GLN B 1 658 ? 31.797 -16.938 -15.938 1 91.88 658 GLN B C 1
ATOM 11516 O O . GLN B 1 658 ? 31.281 -16.75 -17.047 1 91.88 658 GLN B O 1
ATOM 11521 N N . LEU B 1 659 ? 31.719 -16.156 -14.898 1 91.38 659 LEU B N 1
ATOM 11522 C CA . LEU B 1 659 ? 31.172 -14.812 -15.031 1 91.38 659 LEU B CA 1
ATOM 11523 C C . LEU B 1 659 ? 32.219 -13.844 -15.539 1 91.38 659 LEU B C 1
ATOM 11525 O O . LEU B 1 659 ? 32.844 -13.133 -14.75 1 91.38 659 LEU B O 1
ATOM 11529 N N . SER B 1 660 ? 32.531 -13.766 -16.75 1 87.62 660 SER B N 1
ATOM 11530 C CA . SER B 1 660 ? 33.625 -12.945 -17.25 1 87.62 660 SER B CA 1
ATOM 11531 C C . SER B 1 660 ? 33.156 -12.07 -18.422 1 87.62 660 SER B C 1
ATOM 11533 O O . SER B 1 660 ? 33.844 -11.109 -18.781 1 87.62 660 SER B O 1
ATOM 11535 N N . HIS B 1 661 ? 32 -12.336 -18.906 1 89.38 661 HIS B N 1
ATOM 11536 C CA . HIS B 1 661 ? 31.5 -11.57 -20.031 1 89.38 661 HIS B CA 1
ATOM 11537 C C . HIS B 1 661 ? 30.812 -10.289 -19.578 1 89.38 661 HIS B C 1
ATOM 11539 O O . HIS B 1 661 ? 30 -10.312 -18.641 1 89.38 661 HIS B O 1
ATOM 11545 N N . LYS B 1 662 ? 31.234 -9.148 -20.172 1 89.56 662 LYS B N 1
ATOM 11546 C CA . LYS B 1 662 ? 30.625 -7.871 -19.844 1 89.56 662 LYS B CA 1
ATOM 11547 C C . LYS B 1 662 ? 29.547 -7.488 -20.859 1 89.56 662 LYS B C 1
ATOM 11549 O O . LYS B 1 662 ? 29.812 -7.5 -22.062 1 89.56 662 LYS B O 1
ATOM 11554 N N . VAL B 1 663 ? 28.422 -7.289 -20.359 1 90.25 663 VAL B N 1
ATOM 11555 C CA . VAL B 1 663 ? 27.312 -6.871 -21.219 1 90.25 663 VAL B CA 1
ATOM 11556 C C . VAL B 1 663 ? 26.875 -5.457 -20.844 1 90.25 663 VAL B C 1
ATOM 11558 O O . VAL B 1 663 ? 26.625 -5.164 -19.672 1 90.25 663 VAL B O 1
ATOM 11561 N N . PRO B 1 664 ? 26.844 -4.645 -21.844 1 88.69 664 PRO B N 1
ATOM 11562 C CA . PRO B 1 664 ? 26.391 -3.283 -21.547 1 88.69 664 PRO B CA 1
ATOM 11563 C C . PRO B 1 664 ? 24.938 -3.225 -21.078 1 88.69 664 PRO B C 1
ATOM 11565 O O . PRO B 1 664 ? 24.094 -3.967 -21.578 1 88.69 664 PRO B O 1
ATOM 11568 N N . ILE B 1 665 ? 24.734 -2.357 -20.125 1 86.81 665 ILE B N 1
ATOM 11569 C CA . ILE B 1 665 ? 23.391 -2.178 -19.578 1 86.81 665 ILE B CA 1
ATOM 11570 C C . ILE B 1 665 ? 22.641 -1.137 -20.406 1 86.81 665 ILE B C 1
ATOM 11572 O O . ILE B 1 665 ? 23.188 -0.075 -20.719 1 86.81 665 ILE B O 1
ATOM 11576 N N . ARG B 1 666 ? 21.484 -1.565 -20.828 1 83.44 666 ARG B N 1
ATOM 11577 C CA . ARG B 1 666 ? 20.609 -0.618 -21.516 1 83.44 666 ARG B CA 1
ATOM 11578 C C . ARG B 1 666 ? 19.641 0.038 -20.531 1 83.44 666 ARG B C 1
ATOM 11580 O O . ARG B 1 666 ? 18.969 -0.649 -19.766 1 83.44 666 ARG B O 1
ATOM 11587 N N . GLN B 1 667 ? 19.734 1.339 -20.484 1 83.19 667 GLN B N 1
ATOM 11588 C CA . GLN B 1 667 ? 18.812 2.119 -19.656 1 83.19 667 GLN B CA 1
ATOM 11589 C C . GLN B 1 667 ? 17.953 3.035 -20.516 1 83.19 667 GLN B C 1
ATOM 11591 O O . GLN B 1 667 ? 18.453 3.789 -21.344 1 83.19 667 GLN B O 1
ATOM 11596 N N . GLU B 1 668 ? 16.625 2.982 -20.344 1 83.88 668 GLU B N 1
ATOM 11597 C CA . GLU B 1 668 ? 15.68 3.787 -21.094 1 83.88 668 GLU B CA 1
ATOM 11598 C C . GLU B 1 668 ? 15.953 3.703 -22.594 1 83.88 668 GLU B C 1
ATOM 11600 O O . GLU B 1 668 ? 16 4.727 -23.281 1 83.88 668 GLU B O 1
ATOM 11605 N N . ARG B 1 669 ? 16.391 2.562 -23.062 1 75.5 669 ARG B N 1
ATOM 11606 C CA . ARG B 1 669 ? 16.594 2.217 -24.469 1 75.5 669 ARG B CA 1
ATOM 11607 C C . ARG B 1 669 ? 17.906 2.805 -25 1 75.5 669 ARG B C 1
ATOM 11609 O O . ARG B 1 669 ? 18.094 2.93 -26.203 1 75.5 669 ARG B O 1
ATOM 11616 N N . GLU B 1 670 ? 18.703 3.234 -24.062 1 82.12 670 GLU B N 1
ATOM 11617 C CA . GLU B 1 670 ? 20.016 3.744 -24.453 1 82.12 670 GLU B CA 1
ATOM 11618 C C . GLU B 1 670 ? 21.125 2.924 -23.797 1 82.12 670 GLU B C 1
ATOM 11620 O O . GLU B 1 670 ? 20.969 2.432 -22.688 1 82.12 670 GLU B O 1
ATOM 11625 N N . LEU B 1 671 ? 22.109 2.721 -24.578 1 87.06 671 LEU B N 1
ATOM 11626 C CA . LEU B 1 671 ? 23.266 1.996 -24.062 1 87.06 671 LEU B CA 1
ATOM 11627 C C . LEU B 1 671 ? 24.047 2.855 -23.078 1 87.06 671 LEU B C 1
ATOM 11629 O O . LEU B 1 671 ? 24.25 4.047 -23.312 1 87.06 671 LEU B O 1
ATOM 11633 N N . THR B 1 672 ? 24.359 2.285 -22.062 1 83.31 672 THR B N 1
ATOM 11634 C CA . THR B 1 672 ? 25.141 3.008 -21.062 1 83.31 672 THR B CA 1
ATOM 11635 C C . THR B 1 672 ? 26.578 2.508 -21.031 1 83.31 672 THR B C 1
ATOM 11637 O O . THR B 1 672 ? 26.922 1.547 -21.719 1 83.31 672 THR B O 1
ATOM 11640 N N . GLU B 1 673 ? 27.297 3.207 -20.266 1 80.31 673 GLU B N 1
ATOM 11641 C CA . GLU B 1 673 ? 28.703 2.818 -20.109 1 80.31 673 GLU B CA 1
ATOM 11642 C C . GLU B 1 673 ? 28.859 1.774 -19 1 80.31 673 GLU B C 1
ATOM 11644 O O . GLU B 1 673 ? 29.891 1.115 -18.906 1 80.31 673 GLU B O 1
ATOM 11649 N N . ARG B 1 674 ? 27.75 1.582 -18.391 1 83.19 674 ARG B N 1
ATOM 11650 C CA . ARG B 1 674 ? 27.797 0.584 -17.328 1 83.19 674 ARG B CA 1
ATOM 11651 C C . ARG B 1 674 ? 27.625 -0.823 -17.891 1 83.19 674 ARG B C 1
ATOM 11653 O O . ARG B 1 674 ? 26.922 -1.022 -18.891 1 83.19 674 ARG B O 1
ATOM 11660 N N . CYS B 1 675 ? 28.359 -1.736 -17.297 1 87.81 675 CYS B N 1
ATOM 11661 C CA . CYS B 1 675 ? 28.297 -3.125 -17.734 1 87.81 675 CYS B CA 1
ATOM 11662 C C . CYS B 1 675 ? 27.953 -4.051 -16.578 1 87.81 675 CYS B C 1
ATOM 11664 O O . CYS B 1 675 ? 28.188 -3.701 -15.414 1 87.81 675 CYS B O 1
ATOM 11666 N N . ARG B 1 676 ? 27.312 -5.012 -16.906 1 87.5 676 ARG B N 1
ATOM 11667 C CA . ARG B 1 676 ? 27.094 -6.082 -15.953 1 87.5 676 ARG B CA 1
ATOM 11668 C C . ARG B 1 676 ? 27.812 -7.355 -16.359 1 87.5 676 ARG B C 1
ATOM 11670 O O . ARG B 1 676 ? 28.078 -7.578 -17.547 1 87.5 676 ARG B O 1
ATOM 11677 N N . LEU B 1 677 ? 28.156 -8.102 -15.328 1 90.38 677 LEU B N 1
ATOM 11678 C CA . LEU B 1 677 ? 28.812 -9.375 -15.609 1 90.38 677 LEU B CA 1
ATOM 11679 C C . LEU B 1 677 ? 27.797 -10.422 -16.047 1 90.38 677 LEU B C 1
ATOM 11681 O O . LEU B 1 677 ? 26.688 -10.477 -15.516 1 90.38 677 LEU B O 1
ATOM 11685 N N . ALA B 1 678 ? 28.125 -11.125 -17.062 1 93.31 678 ALA B N 1
ATOM 11686 C CA . ALA B 1 678 ? 27.312 -12.211 -17.594 1 93.31 678 ALA B CA 1
ATOM 11687 C C . ALA B 1 678 ? 28.109 -13.5 -17.719 1 93.31 678 ALA B C 1
ATOM 11689 O O . ALA B 1 678 ? 29.344 -13.469 -17.703 1 93.31 678 ALA B O 1
ATOM 11690 N N . VAL B 1 679 ? 27.406 -14.594 -17.734 1 94.31 679 VAL B N 1
ATOM 11691 C CA . VAL B 1 679 ? 28.047 -15.898 -17.844 1 94.31 679 VAL B CA 1
ATOM 11692 C C . VAL B 1 679 ? 28.578 -16.094 -19.266 1 94.31 679 VAL B C 1
ATOM 11694 O O . VAL B 1 679 ? 27.859 -15.883 -20.234 1 94.31 679 VAL B O 1
ATOM 11697 N N . ARG B 1 680 ? 29.812 -16.391 -19.344 1 93.94 680 ARG B N 1
ATOM 11698 C CA . ARG B 1 680 ? 30.406 -16.844 -20.594 1 93.94 680 ARG B CA 1
ATOM 11699 C C . ARG B 1 680 ? 30.422 -18.375 -20.672 1 93.94 680 ARG B C 1
ATOM 11701 O O . ARG B 1 680 ? 31.141 -19.031 -19.922 1 93.94 680 ARG B O 1
ATOM 11708 N N . HIS B 1 681 ? 29.703 -18.891 -21.594 1 94.06 681 HIS B N 1
ATOM 11709 C CA . HIS B 1 681 ? 29.594 -20.344 -21.719 1 94.06 681 HIS B CA 1
ATOM 11710 C C . HIS B 1 681 ? 30.859 -20.938 -22.344 1 94.06 681 HIS B C 1
ATOM 11712 O O . HIS B 1 681 ? 31.422 -20.344 -23.266 1 94.06 681 HIS B O 1
ATOM 11718 N N . SER B 1 682 ? 31.328 -22.016 -21.906 1 93 682 SER B N 1
ATOM 11719 C CA . SER B 1 682 ? 32.562 -22.672 -22.328 1 93 682 SER B CA 1
ATOM 11720 C C . SER B 1 682 ? 32.375 -23.391 -23.656 1 93 682 SER B C 1
ATOM 11722 O O . SER B 1 682 ? 33.344 -23.547 -24.438 1 93 682 SER B O 1
ATOM 11724 N N . ASP B 1 683 ? 31.156 -23.875 -23.859 1 91.5 683 ASP B N 1
ATOM 11725 C CA . ASP B 1 683 ? 30.859 -24.562 -25.109 1 91.5 683 ASP B CA 1
ATOM 11726 C C . ASP B 1 683 ? 29.422 -24.297 -25.547 1 91.5 683 ASP B C 1
ATOM 11728 O O . ASP B 1 683 ? 28.672 -23.594 -24.859 1 91.5 683 ASP B O 1
ATOM 11732 N N . ASP B 1 684 ? 29.141 -24.781 -26.75 1 90.81 684 ASP B N 1
ATOM 11733 C CA . ASP B 1 684 ? 27.797 -24.641 -27.281 1 90.81 684 ASP B CA 1
ATOM 11734 C C . ASP B 1 684 ? 27.203 -25.984 -27.656 1 90.81 684 ASP B C 1
ATOM 11736 O O . ASP B 1 684 ? 26.406 -26.078 -28.594 1 90.81 684 ASP B O 1
ATOM 11740 N N . SER B 1 685 ? 27.516 -26.984 -26.859 1 93.25 685 SER B N 1
ATOM 11741 C CA . SER B 1 685 ? 27.094 -28.312 -27.281 1 93.25 685 SER B CA 1
ATOM 11742 C C . SER B 1 685 ? 26.297 -29.016 -26.203 1 93.25 685 SER B C 1
ATOM 11744 O O . SER B 1 685 ? 25.484 -29.891 -26.484 1 93.25 685 SER B O 1
ATOM 11746 N N . HIS B 1 686 ? 26.578 -28.719 -24.969 1 96.44 686 HIS B N 1
ATOM 11747 C CA . HIS B 1 686 ? 25.953 -29.453 -23.875 1 96.44 686 HIS B CA 1
ATOM 11748 C C . HIS B 1 686 ? 24.859 -28.625 -23.203 1 96.44 686 HIS B C 1
ATOM 11750 O O . HIS B 1 686 ? 25.125 -27.531 -22.719 1 96.44 686 HIS B O 1
ATOM 11756 N N . TYR B 1 687 ? 23.688 -29.172 -23.141 1 97.69 687 TYR B N 1
ATOM 11757 C CA . TYR B 1 687 ? 22.531 -28.469 -22.609 1 97.69 687 TYR B CA 1
ATOM 11758 C C . TYR B 1 687 ? 21.719 -29.375 -21.688 1 97.69 687 TYR B C 1
ATOM 11760 O O . TYR B 1 687 ? 21.938 -30.578 -21.625 1 97.69 687 TYR B O 1
ATOM 11768 N N . ILE B 1 688 ? 20.875 -28.797 -20.875 1 97.75 688 ILE B N 1
ATOM 11769 C CA . ILE B 1 688 ? 19.938 -29.484 -20 1 97.75 688 ILE B CA 1
ATOM 11770 C C . ILE B 1 688 ? 18.5 -29.109 -20.375 1 97.75 688 ILE B C 1
ATOM 11772 O O . ILE B 1 688 ? 18.188 -27.922 -20.531 1 97.75 688 ILE B O 1
ATOM 11776 N N . LEU B 1 689 ? 17.672 -30.125 -20.578 1 97.94 689 LEU B N 1
ATOM 11777 C CA . LEU B 1 689 ? 16.25 -29.875 -20.828 1 97.94 689 LEU B CA 1
ATOM 11778 C C . LEU B 1 689 ? 15.539 -29.422 -19.562 1 97.94 689 LEU B C 1
ATOM 11780 O O . LEU B 1 689 ? 15.562 -30.141 -18.547 1 97.94 689 LEU B O 1
ATOM 11784 N N . ASN B 1 690 ? 14.945 -28.266 -19.562 1 97.75 690 ASN B N 1
ATOM 11785 C CA . ASN B 1 690 ? 14.242 -27.734 -18.391 1 97.75 690 ASN B CA 1
ATOM 11786 C C . ASN B 1 690 ? 12.875 -28.391 -18.219 1 97.75 690 ASN B C 1
ATOM 11788 O O . ASN B 1 690 ? 11.859 -27.875 -18.688 1 97.75 690 ASN B O 1
ATOM 11792 N N . VAL B 1 691 ? 12.828 -29.438 -17.469 1 96.62 691 VAL B N 1
ATOM 11793 C CA . VAL B 1 691 ? 11.578 -30.156 -17.25 1 96.62 691 VAL B CA 1
ATOM 11794 C C . VAL B 1 691 ? 10.75 -29.453 -16.188 1 96.62 691 VAL B C 1
ATOM 11796 O O . VAL B 1 691 ? 9.633 -29.875 -15.875 1 96.62 691 VAL B O 1
ATOM 11799 N N . GLN B 1 692 ? 11.281 -28.375 -15.656 1 95.5 692 GLN B N 1
ATOM 11800 C CA . GLN B 1 692 ? 10.578 -27.594 -14.641 1 95.5 692 GLN B CA 1
ATOM 11801 C C . GLN B 1 692 ? 9.766 -26.469 -15.281 1 95.5 692 GLN B C 1
ATOM 11803 O O . GLN B 1 692 ? 9.047 -25.734 -14.586 1 95.5 692 GLN B O 1
ATOM 11808 N N . ALA B 1 693 ? 9.844 -26.344 -16.547 1 96.94 693 ALA B N 1
ATOM 11809 C CA . ALA B 1 693 ? 9.062 -25.344 -17.266 1 96.94 693 ALA B CA 1
ATOM 11810 C C . ALA B 1 693 ? 7.578 -25.703 -17.25 1 96.94 693 ALA B C 1
ATOM 11812 O O . ALA B 1 693 ? 7.211 -26.859 -17.422 1 96.94 693 ALA B O 1
ATOM 11813 N N . LEU B 1 694 ? 6.773 -24.734 -17.062 1 95.56 694 LEU B N 1
ATOM 11814 C CA . LEU B 1 694 ? 5.332 -24.953 -17.031 1 95.56 694 LEU B CA 1
ATOM 11815 C C . LEU B 1 694 ? 4.762 -25.016 -18.438 1 95.56 694 LEU B C 1
ATOM 11817 O O . LEU B 1 694 ? 3.84 -25.797 -18.703 1 95.56 694 LEU B O 1
ATOM 11821 N N . HIS B 1 695 ? 5.328 -24.203 -19.266 1 95.38 695 HIS B N 1
ATOM 11822 C CA . HIS B 1 695 ? 4.844 -24.141 -20.641 1 95.38 695 HIS B CA 1
ATOM 11823 C C . HIS B 1 695 ? 5.172 -25.422 -21.406 1 95.38 695 HIS B C 1
ATOM 11825 O O . HIS B 1 695 ? 6.309 -25.891 -21.375 1 95.38 695 HIS B O 1
ATOM 11831 N N . ASN B 1 696 ? 4.219 -26.062 -22 1 95.56 696 ASN B N 1
ATOM 11832 C CA . ASN B 1 696 ? 4.336 -27.25 -22.859 1 95.56 696 ASN B CA 1
ATOM 11833 C C . ASN B 1 696 ? 4.871 -28.453 -22.094 1 95.56 696 ASN B C 1
ATOM 11835 O O . ASN B 1 696 ? 5.625 -29.25 -22.641 1 95.56 696 ASN B O 1
ATOM 11839 N N . SER B 1 697 ? 4.574 -28.5 -20.844 1 94.31 697 SER B N 1
ATOM 11840 C CA . SER B 1 697 ? 5.059 -29.578 -20 1 94.31 697 SER B CA 1
ATOM 11841 C C . SER B 1 697 ? 4.555 -30.938 -20.484 1 94.31 697 SER B C 1
ATOM 11843 O O . SER B 1 697 ? 5.25 -31.953 -20.359 1 94.31 697 SER B O 1
ATOM 11845 N N . LYS B 1 698 ? 3.422 -31 -21.047 1 91.5 698 LYS B N 1
ATOM 11846 C CA . LYS B 1 698 ? 2.852 -32.219 -21.562 1 91.5 698 LYS B CA 1
ATOM 11847 C C . LYS B 1 698 ? 3.707 -32.812 -22.688 1 91.5 698 LYS B C 1
ATOM 11849 O O . LYS B 1 698 ? 4.062 -33.969 -22.672 1 91.5 698 LYS B O 1
ATOM 11854 N N . TYR B 1 699 ? 4.059 -31.969 -23.594 1 94.06 699 TYR B N 1
ATOM 11855 C CA . TYR B 1 699 ? 4.852 -32.375 -24.75 1 94.06 699 TYR B CA 1
ATOM 11856 C C . TYR B 1 699 ? 6.262 -32.781 -24.328 1 94.06 699 TYR B C 1
ATOM 11858 O O . TYR B 1 699 ? 6.855 -33.688 -24.891 1 94.06 699 TYR B O 1
ATOM 11866 N N . ILE B 1 700 ? 6.777 -32.094 -23.359 1 95.75 700 ILE B N 1
ATOM 11867 C CA . ILE B 1 700 ? 8.102 -32.406 -22.844 1 95.75 700 ILE B CA 1
ATOM 11868 C C . ILE B 1 700 ? 8.094 -33.812 -22.25 1 95.75 700 ILE B C 1
ATOM 11870 O O . ILE B 1 700 ? 8.961 -34.625 -22.562 1 95.75 700 ILE B O 1
ATOM 11874 N N . LYS B 1 701 ? 7.125 -34.094 -21.469 1 92.62 701 LYS B N 1
ATOM 11875 C CA . LYS B 1 701 ? 7.008 -35.406 -20.828 1 92.62 701 LYS B CA 1
ATOM 11876 C C . LYS B 1 701 ? 6.84 -36.5 -21.875 1 92.62 701 LYS B C 1
ATOM 11878 O O . LYS B 1 701 ? 7.477 -37.562 -21.766 1 92.62 701 LYS B O 1
ATOM 11883 N N . GLU B 1 702 ? 6.066 -36.25 -22.875 1 91.44 702 GLU B N 1
ATOM 11884 C CA . GLU B 1 702 ? 5.766 -37.25 -23.906 1 91.44 702 GLU B CA 1
ATOM 11885 C C . GLU B 1 702 ? 6.98 -37.5 -24.781 1 91.44 702 GLU B C 1
ATOM 11887 O O . GLU B 1 702 ? 7.09 -38.562 -25.391 1 91.44 702 GLU B O 1
ATOM 11892 N N . SER B 1 703 ? 7.832 -36.562 -24.875 1 94.62 703 SER B N 1
ATOM 11893 C CA . SER B 1 703 ? 9 -36.688 -25.75 1 94.62 703 SER B CA 1
ATOM 11894 C C . SER B 1 703 ? 10.125 -37.438 -25.062 1 94.62 703 SER B C 1
ATOM 11896 O O . SER B 1 703 ? 11.117 -37.812 -25.703 1 94.62 703 SER B O 1
ATOM 11898 N N . LEU B 1 704 ? 9.977 -37.656 -23.812 1 95 704 LEU B N 1
ATOM 11899 C CA . LEU B 1 704 ? 11.039 -38.312 -23.047 1 95 704 LEU B CA 1
ATOM 11900 C C . LEU B 1 704 ? 10.734 -39.812 -22.859 1 95 704 LEU B C 1
ATOM 11902 O O . LEU B 1 704 ? 9.57 -40.188 -22.688 1 95 704 LEU B O 1
ATOM 11906 N N . PRO B 1 705 ? 11.836 -40.625 -22.859 1 92.94 705 PRO B N 1
ATOM 11907 C CA . PRO B 1 705 ? 11.641 -42 -22.438 1 92.94 705 PRO B CA 1
ATOM 11908 C C . PRO B 1 705 ? 11.219 -42.125 -20.984 1 92.94 705 PRO B C 1
ATOM 11910 O O . PRO B 1 705 ? 11.445 -41.219 -20.188 1 92.94 705 PRO B O 1
ATOM 11913 N N . THR B 1 706 ? 10.648 -43.188 -20.625 1 89 706 THR B N 1
ATOM 11914 C CA . THR B 1 706 ? 10.062 -43.406 -19.297 1 89 706 THR B CA 1
ATOM 11915 C C . THR B 1 706 ? 11.117 -43.281 -18.203 1 89 706 THR B C 1
ATOM 11917 O O . THR B 1 706 ? 10.836 -42.781 -17.109 1 89 706 THR B O 1
ATOM 11920 N N . GLU B 1 707 ? 12.328 -43.625 -18.547 1 88.12 707 GLU B N 1
ATOM 11921 C CA . GLU B 1 707 ? 13.406 -43.625 -17.562 1 88.12 707 GLU B CA 1
ATOM 11922 C C . GLU B 1 707 ? 13.844 -42.219 -17.203 1 88.12 707 GLU B C 1
ATOM 11924 O O . GLU B 1 707 ? 14.414 -41.969 -16.141 1 88.12 707 GLU B O 1
ATOM 11929 N N . LEU B 1 708 ? 13.531 -41.312 -18.094 1 92.69 708 LEU B N 1
ATOM 11930 C CA . LEU B 1 708 ? 14.008 -39.969 -17.891 1 92.69 708 LEU B CA 1
ATOM 11931 C C . LEU B 1 708 ? 12.875 -39.062 -17.422 1 92.69 708 LEU B C 1
ATOM 11933 O O . LEU B 1 708 ? 13.07 -37.844 -17.25 1 92.69 708 LEU B O 1
ATOM 11937 N N . ARG B 1 709 ? 11.758 -39.75 -17.141 1 88.5 709 ARG B N 1
ATOM 11938 C CA . ARG B 1 709 ? 10.609 -38.969 -16.672 1 88.5 709 ARG B CA 1
ATOM 11939 C C . ARG B 1 709 ? 10.602 -38.875 -15.156 1 88.5 709 ARG B C 1
ATOM 11941 O O . ARG B 1 709 ? 11.141 -39.719 -14.469 1 88.5 709 ARG B O 1
ATOM 11948 N N . GLY B 1 710 ? 10.086 -37.781 -14.609 1 78.88 710 GLY B N 1
ATOM 11949 C CA . GLY B 1 710 ? 9.891 -37.656 -13.18 1 78.88 710 GLY B CA 1
ATOM 11950 C C . GLY B 1 710 ? 11.133 -37.188 -12.453 1 78.88 710 GLY B C 1
ATOM 11951 O O . GLY B 1 710 ? 12.07 -36.656 -13.07 1 78.88 710 GLY B O 1
ATOM 11952 N N . VAL B 1 711 ? 10.93 -37 -11.156 1 69.19 711 VAL B N 1
ATOM 11953 C CA . VAL B 1 711 ? 12.039 -36.594 -10.297 1 69.19 711 VAL B CA 1
ATOM 11954 C C . VAL B 1 711 ? 12.461 -37.75 -9.406 1 69.19 711 VAL B C 1
ATOM 11956 O O . VAL B 1 711 ? 11.617 -38.469 -8.867 1 69.19 711 VAL B O 1
ATOM 11959 N N . LEU B 1 712 ? 13.805 -37.969 -9.5 1 68.25 712 LEU B N 1
ATOM 11960 C CA . LEU B 1 712 ? 14.305 -39.062 -8.68 1 68.25 712 LEU B CA 1
ATOM 11961 C C . LEU B 1 712 ? 15.18 -38.562 -7.551 1 68.25 712 LEU B C 1
ATOM 11963 O O . LEU B 1 712 ? 16.281 -38.031 -7.793 1 68.25 712 LEU B O 1
ATOM 11967 N N . VAL B 1 713 ? 14.484 -38.281 -6.434 1 77.62 713 VAL B N 1
ATOM 11968 C CA . VAL B 1 713 ? 15.273 -38 -5.238 1 77.62 713 VAL B CA 1
ATOM 11969 C C . VAL B 1 713 ? 15.289 -39.25 -4.348 1 77.62 713 VAL B C 1
ATOM 11971 O O . VAL B 1 713 ? 14.234 -39.812 -4.027 1 77.62 713 VAL B O 1
ATOM 11974 N N . GLN B 1 714 ? 16.484 -39.75 -4.074 1 78.19 714 GLN B N 1
ATOM 11975 C CA . GLN B 1 714 ? 16.609 -40.938 -3.27 1 78.19 714 GLN B CA 1
ATOM 11976 C C . GLN B 1 714 ? 16.766 -40.625 -1.79 1 78.19 714 GLN B C 1
ATOM 11978 O O . GLN B 1 714 ? 17.547 -39.719 -1.431 1 78.19 714 GLN B O 1
ATOM 11983 N N . PHE B 1 715 ? 15.836 -41.25 -1.104 1 84.06 715 PHE B N 1
ATOM 11984 C CA . PHE B 1 715 ? 15.922 -41.094 0.342 1 84.06 715 PHE B CA 1
ATOM 11985 C C . PHE B 1 715 ? 16.328 -42.406 1.018 1 84.06 715 PHE B C 1
ATOM 11987 O O . PHE B 1 715 ? 15.977 -43.469 0.542 1 84.06 715 PHE B O 1
ATOM 11994 N N . GLY B 1 716 ? 17.203 -42.312 2.02 1 82.44 716 GLY B N 1
ATOM 11995 C CA . GLY B 1 716 ? 17.453 -43.5 2.848 1 82.44 716 GLY B CA 1
ATOM 11996 C C . GLY B 1 716 ? 16.234 -43.938 3.648 1 82.44 716 GLY B C 1
ATOM 11997 O O . GLY B 1 716 ? 15.125 -44 3.113 1 82.44 716 GLY B O 1
ATOM 11998 N N . ASP B 1 717 ? 16.406 -44.156 4.906 1 90.44 717 ASP B N 1
ATOM 11999 C CA . ASP B 1 717 ? 15.344 -44.594 5.809 1 90.44 717 ASP B CA 1
ATOM 12000 C C . ASP B 1 717 ? 14.445 -43.406 6.168 1 90.44 717 ASP B C 1
ATOM 12002 O O . ASP B 1 717 ? 14.836 -42.531 6.934 1 90.44 717 ASP B O 1
ATOM 12006 N N . ARG B 1 718 ? 13.211 -43.5 5.711 1 91.88 718 ARG B N 1
ATOM 12007 C CA . ARG B 1 718 ? 12.25 -42.406 5.871 1 91.88 718 ARG B CA 1
ATOM 12008 C C . ARG B 1 718 ? 11.906 -42.188 7.344 1 91.88 718 ARG B C 1
ATOM 12010 O O . ARG B 1 718 ? 11.742 -41.062 7.793 1 91.88 718 ARG B O 1
ATOM 12017 N N . SER B 1 719 ? 11.805 -43.219 8.062 1 93 719 SER B N 1
ATOM 12018 C CA . SER B 1 719 ? 11.492 -43.125 9.484 1 93 719 SER B CA 1
ATOM 12019 C C . SER B 1 719 ? 12.625 -42.438 10.25 1 93 719 SER B C 1
ATOM 12021 O O . SER B 1 719 ? 12.375 -41.656 11.164 1 93 719 SER B O 1
ATOM 12023 N N . ALA B 1 720 ? 13.773 -42.812 9.836 1 94.19 720 ALA B N 1
ATOM 12024 C CA . ALA B 1 720 ? 14.945 -42.188 10.484 1 94.19 720 ALA B CA 1
ATOM 12025 C C . ALA B 1 720 ? 15.016 -40.688 10.195 1 94.19 720 ALA B C 1
ATOM 12027 O O . ALA B 1 720 ? 15.414 -39.906 11.062 1 94.19 720 ALA B O 1
ATOM 12028 N N . ILE B 1 721 ? 14.609 -40.406 9.031 1 94.75 721 ILE B N 1
ATOM 12029 C CA . ILE B 1 721 ? 14.625 -39 8.633 1 94.75 721 ILE B CA 1
ATOM 12030 C C . ILE B 1 721 ? 13.664 -38.188 9.508 1 94.75 721 ILE B C 1
ATOM 12032 O O . ILE B 1 721 ? 14.016 -37.125 10 1 94.75 721 ILE B O 1
ATOM 12036 N N . LEU B 1 722 ? 12.555 -38.688 9.773 1 95.81 722 LEU B N 1
ATOM 12037 C CA . LEU B 1 722 ? 11.539 -38 10.562 1 95.81 722 LEU B CA 1
ATOM 12038 C C . LEU B 1 722 ? 11.945 -37.938 12.023 1 95.81 722 LEU B C 1
ATOM 12040 O O . LEU B 1 722 ? 11.727 -36.906 12.68 1 95.81 722 LEU B O 1
ATOM 12044 N N . LYS B 1 723 ? 12.531 -39 12.469 1 95.31 723 LYS B N 1
ATOM 12045 C CA . LYS B 1 723 ? 13.008 -39 13.852 1 95.31 723 LYS B CA 1
ATOM 12046 C C . LYS B 1 723 ? 14.094 -37.938 14.055 1 95.31 723 LYS B C 1
ATOM 12048 O O . LYS B 1 723 ? 14.102 -37.25 15.062 1 95.31 723 LYS B O 1
ATOM 12053 N N . GLN B 1 724 ? 14.906 -37.969 13.125 1 93.56 724 GLN B N 1
ATOM 12054 C CA . GLN B 1 724 ? 15.984 -36.969 13.195 1 93.56 724 GLN B CA 1
ATOM 12055 C C . GLN B 1 724 ? 15.43 -35.562 13.109 1 93.56 724 GLN B C 1
ATOM 12057 O O . GLN B 1 724 ? 15.922 -34.656 13.789 1 93.56 724 GLN B O 1
ATOM 12062 N N . GLY B 1 725 ? 14.484 -35.375 12.258 1 93.31 725 GLY B N 1
ATOM 12063 C CA . GLY B 1 725 ? 13.852 -34.062 12.156 1 93.31 725 GLY B CA 1
ATOM 12064 C C . GLY B 1 725 ? 13.203 -33.625 13.445 1 93.31 725 GLY B C 1
ATOM 12065 O O . GLY B 1 725 ? 13.383 -32.469 13.867 1 93.31 725 GLY B O 1
ATOM 12066 N N . ALA B 1 726 ? 12.516 -34.469 14.047 1 95.25 726 ALA B N 1
ATOM 12067 C CA . ALA B 1 726 ? 11.859 -34.188 15.312 1 95.25 726 ALA B CA 1
ATOM 12068 C C . ALA B 1 726 ? 12.875 -33.844 16.406 1 95.25 726 ALA B C 1
ATOM 12070 O O . ALA B 1 726 ? 12.664 -32.938 17.188 1 95.25 726 ALA B O 1
ATOM 12071 N N . GLU B 1 727 ? 13.93 -34.594 16.406 1 93.62 727 GLU B N 1
ATOM 12072 C CA . GLU B 1 727 ? 14.992 -34.375 17.375 1 93.62 727 GLU B CA 1
ATOM 12073 C C . GLU B 1 727 ? 15.625 -33 17.188 1 93.62 727 GLU B C 1
ATOM 12075 O O . GLU B 1 727 ? 15.906 -32.312 18.172 1 93.62 727 GLU B O 1
ATOM 12080 N N . ASN B 1 728 ? 15.805 -32.719 16 1 91.31 728 ASN B N 1
ATOM 12081 C CA . ASN B 1 728 ? 16.391 -31.422 15.695 1 91.31 728 ASN B CA 1
ATOM 12082 C C . ASN B 1 728 ? 15.484 -30.281 16.172 1 91.31 728 ASN B C 1
ATOM 12084 O O . ASN B 1 728 ? 15.969 -29.266 16.656 1 91.31 728 ASN B O 1
ATOM 12088 N N . VAL B 1 729 ? 14.195 -30.422 16.031 1 92.44 729 VAL B N 1
ATOM 12089 C CA . VAL B 1 729 ? 13.219 -29.422 16.438 1 92.44 729 VAL B CA 1
ATOM 12090 C C . VAL B 1 729 ? 13.25 -29.266 17.953 1 92.44 729 VAL B C 1
ATOM 12092 O O . VAL B 1 729 ? 13.242 -28.141 18.469 1 92.44 729 VAL B O 1
ATOM 12095 N N . ARG B 1 730 ? 13.305 -30.312 18.641 1 91.38 730 ARG B N 1
ATOM 12096 C CA . ARG B 1 730 ? 13.344 -30.297 20.094 1 91.38 730 ARG B CA 1
ATOM 12097 C C . ARG B 1 730 ? 14.633 -29.656 20.594 1 91.38 730 ARG B C 1
ATOM 12099 O O . ARG B 1 730 ? 14.617 -28.875 21.562 1 91.38 730 ARG B O 1
ATOM 12106 N N . THR B 1 731 ? 15.617 -29.984 19.984 1 87.38 731 THR B N 1
ATOM 12107 C CA . THR B 1 731 ? 16.906 -29.438 20.391 1 87.38 731 THR B CA 1
ATOM 12108 C C . THR B 1 731 ? 16.938 -27.938 20.188 1 87.38 731 THR B C 1
ATOM 12110 O O . THR B 1 731 ? 17.438 -27.203 21.031 1 87.38 731 THR B O 1
ATOM 12113 N N . ARG B 1 732 ? 16.422 -27.547 19.172 1 83.31 732 ARG B N 1
ATOM 12114 C CA . ARG B 1 732 ? 16.391 -26.109 18.875 1 83.31 732 ARG B CA 1
ATOM 12115 C C . ARG B 1 732 ? 15.484 -25.375 19.859 1 83.31 732 ARG B C 1
ATOM 12117 O O . ARG B 1 732 ? 15.797 -24.266 20.281 1 83.31 732 ARG B O 1
ATOM 12124 N N . LYS B 1 733 ? 14.32 -25.891 20.062 1 83.25 733 LYS B N 1
ATOM 12125 C CA . LYS B 1 733 ? 13.391 -25.297 21.031 1 83.25 733 LYS B CA 1
ATOM 12126 C C . LYS B 1 733 ? 14.023 -25.203 22.422 1 83.25 733 LYS B C 1
ATOM 12128 O O . LYS B 1 733 ? 13.859 -24.203 23.109 1 83.25 733 LYS B O 1
ATOM 12133 N N . ALA B 1 734 ? 14.594 -26.219 22.812 1 79.31 734 ALA B N 1
ATOM 12134 C CA . ALA B 1 734 ? 15.266 -26.219 24.109 1 79.31 734 ALA B CA 1
ATOM 12135 C C . ALA B 1 734 ? 16.344 -25.141 24.172 1 79.31 734 ALA B C 1
ATOM 12137 O O . ALA B 1 734 ? 16.484 -24.469 25.203 1 79.31 734 ALA B O 1
ATOM 12138 N N . GLN B 1 735 ? 16.891 -24.984 23.078 1 75.12 735 GLN B N 1
ATOM 12139 C CA . GLN B 1 735 ? 17.906 -23.953 23 1 75.12 735 GLN B CA 1
ATOM 12140 C C . GLN B 1 735 ? 17.281 -22.562 23.125 1 75.12 735 GLN B C 1
ATOM 12142 O O . GLN B 1 735 ? 17.812 -21.703 23.812 1 75.12 735 GLN B O 1
ATOM 12147 N N . LYS B 1 736 ? 16.219 -22.359 22.438 1 75.06 736 LYS B N 1
ATOM 12148 C CA . LYS B 1 736 ? 15.523 -21.078 22.484 1 75.06 736 LYS B CA 1
ATOM 12149 C C . LYS B 1 736 ? 14.969 -20.797 23.875 1 75.06 736 LYS B C 1
ATOM 12151 O O . LYS B 1 736 ? 15.039 -19.672 24.359 1 75.06 736 LYS B O 1
ATOM 12156 N N . ASP B 1 737 ? 14.359 -21.797 24.5 1 74.81 737 ASP B N 1
ATOM 12157 C CA . ASP B 1 737 ? 13.82 -21.656 25.844 1 74.81 737 ASP B CA 1
ATOM 12158 C C . ASP B 1 737 ? 14.922 -21.359 26.859 1 74.81 737 ASP B C 1
ATOM 12160 O O . ASP B 1 737 ? 14.75 -20.531 27.75 1 74.81 737 ASP B O 1
ATOM 12164 N N . ALA B 1 738 ? 15.875 -22.031 26.719 1 68 738 ALA B N 1
ATOM 12165 C CA . ALA B 1 738 ? 17.031 -21.766 27.578 1 68 738 ALA B CA 1
ATOM 12166 C C . ALA B 1 738 ? 17.531 -20.344 27.406 1 68 738 ALA B C 1
ATOM 12168 O O . ALA B 1 738 ? 17.844 -19.672 28.406 1 68 738 ALA B O 1
ATOM 12169 N N . ASN B 1 739 ? 17.406 -19.922 26.234 1 66.94 739 ASN B N 1
ATOM 12170 C CA . ASN B 1 739 ? 17.812 -18.547 25.953 1 66.94 739 ASN B CA 1
ATOM 12171 C C . ASN B 1 739 ? 16.828 -17.547 26.547 1 66.94 739 ASN B C 1
ATOM 12173 O O . ASN B 1 739 ? 17.234 -16.516 27.094 1 66.94 739 ASN B O 1
ATOM 12177 N N . ARG B 1 740 ? 15.562 -17.797 26.453 1 71.19 740 ARG B N 1
ATOM 12178 C CA . ARG B 1 740 ? 14.523 -16.953 27.016 1 71.19 740 ARG B CA 1
ATOM 12179 C C . ARG B 1 740 ? 14.609 -16.922 28.547 1 71.19 740 ARG B C 1
ATOM 12181 O O . ARG B 1 740 ? 14.461 -15.859 29.156 1 71.19 740 ARG B O 1
ATOM 12188 N N . GLN B 1 741 ? 14.703 -18.031 29.234 1 66.56 741 GLN B N 1
ATOM 12189 C CA . GLN B 1 741 ? 14.82 -18.109 30.688 1 66.56 741 GLN B CA 1
ATOM 12190 C C . GLN B 1 741 ? 16.078 -17.375 31.172 1 66.56 741 GLN B C 1
ATOM 12192 O O . GLN B 1 741 ? 16.047 -16.688 32.188 1 66.56 741 GLN B O 1
ATOM 12197 N N . ALA B 1 742 ? 16.922 -17.547 30.453 1 62.31 742 ALA B N 1
ATOM 12198 C CA . ALA B 1 742 ? 18.156 -16.844 30.781 1 62.31 742 ALA B CA 1
ATOM 12199 C C . ALA B 1 742 ? 17.969 -15.328 30.672 1 62.31 742 ALA B C 1
ATOM 12201 O O . ALA B 1 742 ? 18.422 -14.57 31.531 1 62.31 742 ALA B O 1
ATOM 12202 N N . THR B 1 743 ? 17.219 -15 29.672 1 65.25 743 THR B N 1
ATOM 12203 C CA . THR B 1 743 ? 16.906 -13.586 29.5 1 65.25 743 THR B CA 1
ATOM 12204 C C . THR B 1 743 ? 16.016 -13.078 30.625 1 65.25 743 THR B C 1
ATOM 12206 O O . THR B 1 743 ? 16.219 -11.977 31.141 1 65.25 743 THR B O 1
ATOM 12209 N N . LYS B 1 744 ? 14.969 -13.781 31.031 1 67.38 744 LYS B N 1
ATOM 12210 C CA . LYS B 1 744 ? 14.07 -13.453 32.125 1 67.38 744 LYS B CA 1
ATOM 12211 C C . LYS B 1 744 ? 14.812 -13.422 33.469 1 67.38 744 LYS B C 1
ATOM 12213 O O . LYS B 1 744 ? 14.617 -12.516 34.281 1 67.38 744 LYS B O 1
ATOM 12218 N N . ALA B 1 745 ? 15.477 -14.469 33.812 1 63 745 ALA B N 1
ATOM 12219 C CA . ALA B 1 745 ? 16.25 -14.516 35.031 1 63 745 ALA B CA 1
ATOM 12220 C C . ALA B 1 745 ? 17.188 -13.32 35.156 1 63 745 ALA B C 1
ATOM 12222 O O . ALA B 1 745 ? 17.344 -12.734 36.219 1 63 745 ALA B O 1
ATOM 12223 N N . ALA B 1 746 ? 17.594 -12.953 34.125 1 59.75 746 ALA B N 1
ATOM 12224 C CA . ALA B 1 746 ? 18.453 -11.773 34.062 1 59.75 746 ALA B CA 1
ATOM 12225 C C . ALA B 1 746 ? 17.641 -10.5 34.312 1 59.75 746 ALA B C 1
ATOM 12227 O O . ALA B 1 746 ? 18.109 -9.609 35.062 1 59.75 746 ALA B O 1
ATOM 12228 N N . LYS B 1 747 ? 16.453 -10.539 33.875 1 61.38 747 LYS B N 1
ATOM 12229 C CA . LYS B 1 747 ? 15.547 -9.422 34.094 1 61.38 747 LYS B CA 1
ATOM 12230 C C . LYS B 1 747 ? 15.109 -9.367 35.562 1 61.38 747 LYS B C 1
ATOM 12232 O O . LYS B 1 747 ? 15.07 -8.297 36.156 1 61.38 747 LYS B O 1
ATOM 12237 N N . ASP B 1 748 ? 14.672 -10.508 36.094 1 62.12 748 ASP B N 1
ATOM 12238 C CA . ASP B 1 748 ? 14.242 -10.602 37.469 1 62.12 748 ASP B CA 1
ATOM 12239 C C . ASP B 1 748 ? 15.383 -10.258 38.438 1 62.12 748 ASP B C 1
ATOM 12241 O O . ASP B 1 748 ? 15.18 -9.562 39.438 1 62.12 748 ASP B O 1
ATOM 12245 N N . ALA B 1 749 ? 16.391 -10.703 38.219 1 57.22 749 ALA B N 1
ATOM 12246 C CA . ALA B 1 749 ? 17.562 -10.391 39.031 1 57.22 749 ALA B CA 1
ATOM 12247 C C . ALA B 1 749 ? 17.859 -8.891 39.031 1 57.22 749 ALA B C 1
ATOM 12249 O O . ALA B 1 749 ? 18.172 -8.297 40.062 1 57.22 749 ALA B O 1
ATOM 12250 N N . PHE B 1 750 ? 17.578 -8.375 37.969 1 52.03 750 PHE B N 1
ATOM 12251 C CA . PHE B 1 750 ? 17.781 -6.938 37.812 1 52.03 750 PHE B CA 1
ATOM 12252 C C . PHE B 1 750 ? 16.719 -6.16 38.594 1 52.03 750 PHE B C 1
ATOM 12254 O O . PHE B 1 750 ? 17.031 -5.184 39.281 1 52.03 750 PHE B O 1
ATOM 12261 N N . ALA B 1 751 ? 15.492 -6.5 38.406 1 56.59 751 ALA B N 1
ATOM 12262 C CA . ALA B 1 751 ? 14.383 -5.902 39.156 1 56.59 751 ALA B CA 1
ATOM 12263 C C . ALA B 1 751 ? 14.625 -5.984 40.656 1 56.59 751 ALA B C 1
ATOM 12265 O O . ALA B 1 751 ? 14.344 -5.035 41.375 1 56.59 751 ALA B O 1
ATOM 12266 N N . ARG B 1 752 ? 15.062 -7.043 41.125 1 57.09 752 ARG B N 1
ATOM 12267 C CA . ARG B 1 752 ? 15.375 -7.195 42.562 1 57.09 752 ARG B CA 1
ATOM 12268 C C . ARG B 1 752 ? 16.5 -6.25 42.969 1 57.09 752 ARG B C 1
ATOM 12270 O O . ARG B 1 752 ? 16.453 -5.664 44.062 1 57.09 752 ARG B O 1
ATOM 12277 N N . THR B 1 753 ? 17.281 -6.055 42.094 1 52.09 753 THR B N 1
ATOM 12278 C CA . THR B 1 753 ? 18.359 -5.133 42.438 1 52.09 753 THR B CA 1
ATOM 12279 C C . THR B 1 753 ? 17.859 -3.691 42.406 1 52.09 753 THR B C 1
ATOM 12281 O O . THR B 1 753 ? 18.281 -2.873 43.219 1 52.09 753 THR B O 1
ATOM 12284 N N . LEU B 1 754 ? 16.969 -3.387 41.531 1 46.72 754 LEU B N 1
ATOM 12285 C CA . LEU B 1 754 ? 16.344 -2.07 41.5 1 46.72 754 LEU B CA 1
ATOM 12286 C C . LEU B 1 754 ? 15.477 -1.834 42.719 1 46.72 754 LEU B C 1
ATOM 12288 O O . LEU B 1 754 ? 15.469 -0.731 43.281 1 46.72 754 LEU B O 1
ATOM 12292 N N . GLU B 1 755 ? 14.625 -2.76 43.125 1 46.84 755 GLU B N 1
ATOM 12293 C CA . GLU B 1 755 ? 13.844 -2.664 44.344 1 46.84 755 GLU B CA 1
ATOM 12294 C C . GLU B 1 755 ? 14.742 -2.424 45.562 1 46.84 755 GLU B C 1
ATOM 12296 O O . GLU B 1 755 ? 14.398 -1.65 46.469 1 46.84 755 GLU B O 1
ATOM 12301 N N . THR B 1 756 ? 15.742 -3.045 45.562 1 49.5 756 THR B N 1
ATOM 12302 C CA . THR B 1 756 ? 16.641 -2.797 46.688 1 49.5 756 THR B CA 1
ATOM 12303 C C . THR B 1 756 ? 17.25 -1.397 46.594 1 49.5 756 THR B C 1
ATOM 12305 O O . THR B 1 756 ? 17.469 -0.748 47.625 1 49.5 756 THR B O 1
ATOM 12308 N N . SER B 1 757 ? 17.375 -0.968 45.406 1 40.12 757 SER B N 1
ATOM 12309 C CA . SER B 1 757 ? 17.906 0.385 45.281 1 40.12 757 SER B CA 1
ATOM 12310 C C . SER B 1 757 ? 16.797 1.429 45.438 1 40.12 757 SER B C 1
ATOM 12312 O O . SER B 1 757 ? 17.031 2.516 45.969 1 40.12 757 SER B O 1
ATOM 12314 N N . MET B 1 758 ? 15.602 1.204 44.812 1 38.72 758 MET B N 1
ATOM 12315 C CA . MET B 1 758 ? 14.477 2.129 44.938 1 38.72 758 MET B CA 1
ATOM 12316 C C . MET B 1 758 ? 13.891 2.061 46.344 1 38.72 758 MET B C 1
ATOM 12318 O O . MET B 1 758 ? 12.969 2.811 46.688 1 38.72 758 MET B O 1
ATOM 12322 N N . ALA B 1 759 ? 13.875 0.995 47.188 1 39.34 759 ALA B N 1
ATOM 12323 C CA . ALA B 1 759 ? 13.352 1.034 48.531 1 39.34 759 ALA B CA 1
ATOM 12324 C C . ALA B 1 759 ? 13.898 2.238 49.312 1 39.34 759 ALA B C 1
ATOM 12326 O O . ALA B 1 759 ? 13.562 2.447 50.469 1 39.34 759 ALA B O 1
ATOM 12327 N N . ARG B 1 760 ? 15 2.898 49 1 37.25 760 ARG B N 1
ATOM 12328 C CA . ARG B 1 760 ? 15.188 4.098 49.812 1 37.25 760 ARG B CA 1
ATOM 12329 C C . ARG B 1 760 ? 14.219 5.195 49.406 1 37.25 760 ARG B C 1
ATOM 12331 O O . ARG B 1 760 ? 13.852 6.047 50.219 1 37.25 760 ARG B O 1
ATOM 12338 N N . GLU B 1 761 ? 14.117 5.816 48.062 1 31.55 761 GLU B N 1
ATOM 12339 C CA . GLU B 1 761 ? 13.266 7 47.969 1 31.55 761 GLU B CA 1
ATOM 12340 C C . GLU B 1 761 ? 11.812 6.613 47.719 1 31.55 761 GLU B C 1
ATOM 12342 O O . GLU B 1 761 ? 11.539 5.57 47.125 1 31.55 761 GLU B O 1
ATOM 12347 N N . PRO B 1 762 ? 10.727 7.363 48.375 1 29.11 762 PRO B N 1
ATOM 12348 C CA . PRO B 1 762 ? 9.273 7.152 48.375 1 29.11 762 PRO B CA 1
ATOM 12349 C C . PRO B 1 762 ? 8.734 6.852 46.969 1 29.11 762 PRO B C 1
ATOM 12351 O O . PRO B 1 762 ? 9.375 7.184 45.969 1 29.11 762 PRO B O 1
ATOM 12354 N N . GLU B 1 763 ? 7.469 6.223 46.812 1 28.05 763 GLU B N 1
ATOM 12355 C CA . GLU B 1 763 ? 6.605 5.562 45.812 1 28.05 763 GLU B CA 1
ATOM 12356 C C . GLU B 1 763 ? 6.371 6.453 44.594 1 28.05 763 GLU B C 1
ATOM 12358 O O . GLU B 1 763 ? 5.406 7.215 44.562 1 28.05 763 GLU B O 1
ATOM 12363 N N . SER B 1 764 ? 7.258 7.305 44.188 1 23.95 764 SER B N 1
ATOM 12364 C CA . SER B 1 764 ? 6.766 8.117 43.062 1 23.95 764 SER B CA 1
ATOM 12365 C C . SER B 1 764 ? 6.348 7.246 41.875 1 23.95 764 SER B C 1
ATOM 12367 O O . SER B 1 764 ? 6.965 6.211 41.625 1 23.95 764 SER B O 1
ATOM 12369 N N . ARG B 1 765 ? 5.047 7.523 41.25 1 28.19 765 ARG B N 1
ATOM 12370 C CA . ARG B 1 765 ? 4.168 6.98 40.219 1 28.19 765 ARG B CA 1
ATOM 12371 C C . ARG B 1 765 ? 4.938 6.723 38.938 1 28.19 765 ARG B C 1
ATOM 12373 O O . ARG B 1 765 ? 5.605 7.621 38.438 1 28.19 765 ARG B O 1
ATOM 12380 N N . GLY B 1 766 ? 5.297 5.508 38.688 1 24.62 766 GLY B N 1
ATOM 12381 C CA . GLY B 1 766 ? 6.027 4.863 37.594 1 24.62 766 GLY B CA 1
ATOM 12382 C C . GLY B 1 766 ? 5.516 5.242 36.219 1 24.62 766 GLY B C 1
ATOM 12383 O O . GLY B 1 766 ? 4.344 5.027 35.906 1 24.62 766 GLY B O 1
ATOM 12384 N N . ALA B 1 767 ? 5.945 6.383 35.656 1 28.64 767 ALA B N 1
ATOM 12385 C CA . ALA B 1 767 ? 5.719 6.773 34.281 1 28.64 767 ALA B CA 1
ATOM 12386 C C . ALA B 1 767 ? 6.105 5.648 33.312 1 28.64 767 ALA B C 1
ATOM 12388 O O . ALA B 1 767 ? 7.277 5.266 33.25 1 28.64 767 ALA B O 1
ATOM 12389 N N . HIS B 1 768 ? 5.332 4.562 33.25 1 26.3 768 HIS B N 1
ATOM 12390 C CA . HIS B 1 768 ? 5.547 3.465 32.312 1 26.3 768 HIS B CA 1
ATOM 12391 C C . HIS B 1 768 ? 5.688 3.982 30.891 1 26.3 768 HIS B C 1
ATOM 12393 O O . HIS B 1 768 ? 4.844 4.75 30.406 1 26.3 768 HIS B O 1
ATOM 12399 N N . ILE B 1 769 ? 6.914 4.062 30.422 1 26.62 769 ILE B N 1
ATOM 12400 C CA . ILE B 1 769 ? 7.441 4.453 29.125 1 26.62 769 ILE B CA 1
ATOM 12401 C C . ILE B 1 769 ? 6.996 3.447 28.062 1 26.62 769 ILE B C 1
ATOM 12403 O O . ILE B 1 769 ? 7.219 2.242 28.203 1 26.62 769 ILE B O 1
ATOM 12407 N N . TYR B 1 770 ? 5.922 3.643 27.406 1 25.48 770 TYR B N 1
ATOM 12408 C CA . TYR B 1 770 ? 5.535 2.895 26.219 1 25.48 770 TYR B CA 1
ATOM 12409 C C . TYR B 1 770 ? 6.652 2.904 25.188 1 25.48 770 TYR B C 1
ATOM 12411 O O . TYR B 1 770 ? 7.055 3.967 24.703 1 25.48 770 TYR B O 1
ATOM 12419 N N . GLU B 1 771 ? 7.688 2.094 25.453 1 26.78 771 GLU B N 1
ATOM 12420 C CA . GLU B 1 771 ? 8.766 1.895 24.484 1 26.78 771 GLU B CA 1
ATOM 12421 C C . GLU B 1 771 ? 8.234 1.361 23.156 1 26.78 771 GLU B C 1
ATOM 12423 O O . GLU B 1 771 ? 7.668 0.269 23.109 1 26.78 771 GLU B O 1
ATOM 12428 N N . ASP B 1 772 ? 7.758 2.15 22.406 1 26.19 772 ASP B N 1
ATOM 12429 C CA . ASP B 1 772 ? 7.574 1.705 21.031 1 26.19 772 ASP B CA 1
ATOM 12430 C C . ASP B 1 772 ? 8.898 1.244 20.422 1 26.19 772 ASP B C 1
ATOM 12432 O O . ASP B 1 772 ? 9.852 2.016 20.344 1 26.19 772 ASP B O 1
ATOM 12436 N N . THR B 1 773 ? 9.383 0.066 20.812 1 27.25 773 THR B N 1
ATOM 12437 C CA . THR B 1 773 ? 10.508 -0.542 20.109 1 27.25 773 THR B CA 1
ATOM 12438 C C . THR B 1 773 ? 10.406 -0.295 18.609 1 27.25 773 THR B C 1
ATOM 12440 O O . THR B 1 773 ? 9.656 -0.988 17.906 1 27.25 773 THR B O 1
ATOM 12443 N N . GLN B 1 774 ? 10.305 0.894 18.188 1 24.83 774 GLN B N 1
ATOM 12444 C CA . GLN B 1 774 ? 10.484 1.115 16.766 1 24.83 774 GLN B CA 1
ATOM 12445 C C . GLN B 1 774 ? 11.852 0.611 16.297 1 24.83 774 GLN B C 1
ATOM 12447 O O . GLN B 1 774 ? 12.875 0.975 16.875 1 24.83 774 GLN B O 1
ATOM 12452 N N . GLY B 1 775 ? 12.016 -0.725 15.938 1 22.72 775 GLY B N 1
ATOM 12453 C CA . GLY B 1 775 ? 13.148 -1.191 15.156 1 22.72 775 GLY B CA 1
ATOM 12454 C C . GLY B 1 775 ? 13.773 -0.104 14.305 1 22.72 775 GLY B C 1
ATOM 12455 O O . GLY B 1 775 ? 13.133 0.906 14.008 1 22.72 775 GLY B O 1
ATOM 12456 N N . ALA B 1 776 ? 15.094 0.053 14.445 1 24.88 776 ALA B N 1
ATOM 12457 C CA . ALA B 1 776 ? 16 0.83 13.594 1 24.88 776 ALA B CA 1
ATOM 12458 C C . ALA B 1 776 ? 15.523 0.829 12.148 1 24.88 776 ALA B C 1
ATOM 12460 O O . ALA B 1 776 ? 15.359 -0.233 11.539 1 24.88 776 ALA B O 1
ATOM 12461 N N . GLY B 1 777 ? 14.719 1.76 11.867 1 22.55 777 GLY B N 1
ATOM 12462 C CA . GLY B 1 777 ? 14.234 2.076 10.531 1 22.55 777 GLY B CA 1
ATOM 12463 C C . GLY B 1 777 ? 15.32 2.082 9.477 1 22.55 777 GLY B C 1
ATOM 12464 O O . GLY B 1 777 ? 16.141 3 9.438 1 22.55 777 GLY B O 1
ATOM 12465 N N . THR B 1 778 ? 16.078 0.978 9.477 1 22.69 778 THR B N 1
ATOM 12466 C CA . THR B 1 778 ? 16.734 0.996 8.172 1 22.69 778 THR B CA 1
ATOM 12467 C C . THR B 1 778 ? 15.766 1.479 7.09 1 22.69 778 THR B C 1
ATOM 12469 O O . THR B 1 778 ? 14.602 1.073 7.059 1 22.69 778 THR B O 1
ATOM 12472 N N . SER B 1 779 ? 15.992 2.725 6.711 1 23.42 779 SER B N 1
ATOM 12473 C CA . SER B 1 779 ? 15.367 3.463 5.621 1 23.42 779 SER B CA 1
ATOM 12474 C C . SER B 1 779 ? 15.117 2.562 4.414 1 23.42 779 SER B C 1
ATOM 12476 O O . SER B 1 779 ? 15.828 2.637 3.416 1 23.42 779 SER B O 1
ATOM 12478 N N . THR B 1 780 ? 15.117 1.229 4.602 1 22.62 780 THR B N 1
ATOM 12479 C CA . THR B 1 780 ? 14.656 0.823 3.277 1 22.62 780 THR B CA 1
ATOM 12480 C C . THR B 1 780 ? 13.273 1.395 2.984 1 22.62 780 THR B C 1
ATOM 12482 O O . THR B 1 780 ? 12.281 0.96 3.568 1 22.62 780 THR B O 1
ATOM 12485 N N . GLN B 1 781 ? 13.188 2.711 2.908 1 25.39 781 GLN B N 1
ATOM 12486 C CA . GLN B 1 781 ? 12.133 3.617 2.459 1 25.39 781 GLN B CA 1
ATOM 12487 C C . GLN B 1 781 ? 11.328 3.002 1.317 1 25.39 781 GLN B C 1
ATOM 12489 O O . GLN B 1 781 ? 11.547 3.334 0.15 1 25.39 781 GLN B O 1
ATOM 12494 N N . GLY B 1 782 ? 11.328 1.639 1.289 1 22.45 782 GLY B N 1
ATOM 12495 C CA . GLY B 1 782 ? 10.531 1.218 0.144 1 22.45 782 GLY B CA 1
ATOM 12496 C C . GLY B 1 782 ? 9.172 1.886 0.079 1 22.45 782 GLY B C 1
ATOM 12497 O O . GLY B 1 782 ? 8.828 2.686 0.951 1 22.45 782 GLY B O 1
ATOM 12498 N N . ALA B 1 783 ? 8.211 1.132 -0.574 1 23.64 783 ALA B N 1
ATOM 12499 C CA . ALA B 1 783 ? 7.012 1.322 -1.385 1 23.64 783 ALA B CA 1
ATOM 12500 C C . ALA B 1 783 ? 5.824 1.726 -0.518 1 23.64 783 ALA B C 1
ATOM 12502 O O . ALA B 1 783 ? 5.043 0.872 -0.089 1 23.64 783 ALA B O 1
ATOM 12503 N N . ALA B 1 784 ? 6.043 2.439 0.557 1 21.55 784 ALA B N 1
ATOM 12504 C CA . ALA B 1 784 ? 4.75 2.729 1.166 1 21.55 784 ALA B CA 1
ATOM 12505 C C . ALA B 1 784 ? 3.855 3.514 0.209 1 21.55 784 ALA B C 1
ATOM 12507 O O . ALA B 1 784 ? 4.34 4.363 -0.542 1 21.55 784 ALA B O 1
ATOM 12508 N N . SER B 1 785 ? 2.582 3.049 -0.001 1 21.78 785 SER B N 1
ATOM 12509 C CA . SER B 1 785 ? 1.44 3.312 -0.871 1 21.78 785 SER B CA 1
ATOM 12510 C C . SER B 1 785 ? 1.003 4.77 -0.784 1 21.78 785 SER B C 1
ATOM 12512 O O . SER B 1 785 ? 0.715 5.273 0.304 1 21.78 785 SER B O 1
ATOM 12514 N N . ALA B 1 786 ? 1.622 5.703 -1.524 1 22.11 786 ALA B N 1
ATOM 12515 C CA . ALA B 1 786 ? 1.324 7.121 -1.718 1 22.11 786 ALA B CA 1
ATOM 12516 C C . ALA B 1 786 ? -0.152 7.332 -2.045 1 22.11 786 ALA B C 1
ATOM 12518 O O . ALA B 1 786 ? -0.597 7.031 -3.156 1 22.11 786 ALA B O 1
ATOM 12519 N N . ALA B 1 787 ? -1.124 7.023 -1.166 1 20.69 787 ALA B N 1
ATOM 12520 C CA . ALA B 1 787 ? -2.549 7.27 -1.378 1 20.69 787 ALA B CA 1
ATOM 12521 C C . ALA B 1 787 ? -2.82 8.75 -1.613 1 20.69 787 ALA B C 1
ATOM 12523 O O . ALA B 1 787 ? -2.42 9.602 -0.811 1 20.69 787 ALA B O 1
ATOM 12524 N N . ALA B 1 788 ? -2.916 9.195 -2.852 1 22.23 788 ALA B N 1
ATOM 12525 C CA . ALA B 1 788 ? -3.266 10.516 -3.379 1 22.23 788 ALA B CA 1
ATOM 12526 C C . ALA B 1 788 ? -4.566 11.023 -2.764 1 22.23 788 ALA B C 1
ATOM 12528 O O . ALA B 1 788 ? -5.566 10.305 -2.73 1 22.23 788 ALA B O 1
ATOM 12529 N N . SER B 1 789 ? -4.504 11.766 -1.756 1 22.03 789 SER B N 1
ATOM 12530 C CA . SER B 1 789 ? -5.641 12.484 -1.185 1 22.03 789 SER B CA 1
ATOM 12531 C C . SER B 1 789 ? -6.453 13.188 -2.268 1 22.03 789 SER B C 1
ATOM 12533 O O . SER B 1 789 ? -5.906 13.969 -3.051 1 22.03 789 SER B O 1
ATOM 12535 N N . ILE B 1 790 ? -7.43 12.586 -2.826 1 23.12 790 ILE B N 1
ATOM 12536 C CA . ILE B 1 790 ? -8.367 13.297 -3.689 1 23.12 790 ILE B CA 1
ATOM 12537 C C . ILE B 1 790 ? -8.875 14.547 -2.977 1 23.12 790 ILE B C 1
ATOM 12539 O O . ILE B 1 790 ? -9.305 14.477 -1.823 1 23.12 790 ILE B O 1
ATOM 12543 N N . PRO B 1 791 ? -8.422 15.68 -3.4 1 23.31 791 PRO B N 1
ATOM 12544 C CA . PRO B 1 791 ? -8.93 16.938 -2.871 1 23.31 791 PRO B CA 1
ATOM 12545 C C . PRO B 1 791 ? -10.453 16.938 -2.703 1 23.31 791 PRO B C 1
ATOM 12547 O O . PRO B 1 791 ? -11.172 16.406 -3.557 1 23.31 791 PRO B O 1
ATOM 12550 N N . GLU B 1 792 ? -10.875 16.797 -1.5 1 21.47 792 GLU B N 1
ATOM 12551 C CA . GLU B 1 792 ? -12.266 17.031 -1.131 1 21.47 792 GLU B CA 1
ATOM 12552 C C . GLU B 1 792 ? -12.828 18.25 -1.851 1 21.47 792 GLU B C 1
ATOM 12554 O O . GLU B 1 792 ? -12.234 19.328 -1.81 1 21.47 792 GLU B O 1
ATOM 12559 N N . GLN B 1 793 ? -13.508 18.094 -2.922 1 21.94 793 GLN B N 1
ATOM 12560 C CA . GLN B 1 793 ? -14.367 19.094 -3.557 1 21.94 793 GLN B CA 1
ATOM 12561 C C . GLN B 1 793 ? -15.164 19.875 -2.516 1 21.94 793 GLN B C 1
ATOM 12563 O O . GLN B 1 793 ? -15.875 19.281 -1.701 1 21.94 793 GLN B O 1
ATOM 12568 N N . GLN B 1 794 ? -14.57 20.953 -2.008 1 18.53 794 GLN B N 1
ATOM 12569 C CA . GLN B 1 794 ? -15.359 21.953 -1.295 1 18.53 794 GLN B CA 1
ATOM 12570 C C . GLN B 1 794 ? -16.688 22.203 -1.991 1 18.53 794 GLN B C 1
ATOM 12572 O O . GLN B 1 794 ? -16.734 22.469 -3.191 1 18.53 794 GLN B O 1
ATOM 12577 N N . SER B 1 795 ? -17.75 21.641 -1.567 1 17.77 795 SER B N 1
ATOM 12578 C CA . SER B 1 795 ? -19.062 22.203 -1.87 1 17.77 795 SER B CA 1
ATOM 12579 C C . SER B 1 795 ? -19.094 23.703 -1.667 1 17.77 795 SER B C 1
ATOM 12581 O O . SER B 1 795 ? -18.609 24.219 -0.652 1 17.77 795 SER B O 1
ATOM 12583 N N . LEU B 1 796 ? -19.156 24.594 -2.727 1 17.64 796 LEU B N 1
ATOM 12584 C CA . LEU B 1 796 ? -20.094 25.703 -2.566 1 17.64 796 LEU B CA 1
ATOM 12585 C C . LEU B 1 796 ? -21.469 25.188 -2.189 1 17.64 796 LEU B C 1
ATOM 12587 O O . LEU B 1 796 ? -21.953 24.203 -2.768 1 17.64 796 LEU B O 1
#

pLDDT: mean 85.18, std 18.35, range [17.64, 98.25]